Protein 2HV2 (pdb70)

InterPro domains:
  IPR000182 GNAT domain [PS51186] (4-150)
  IPR016181 Acyl-CoA N-acyltransferase [SSF55729] (5-286)
  IPR025559 Enhanced intracellular survival protein domain [PF13530] (289-392)
  IPR036527 SCP2 sterol-binding domain superfamily [G3DSA:3.30.1050.10] (277-391)
  IPR036527 SCP2 sterol-binding domain superfamily [SSF55718] (288-397)
  IPR041380 Eis-like, acetyltransferase domain [PF17668] (178-285)
  IPR051554 Acetyltransferase Eis [PTHR37817] (11-397)

B-factor: mean 40.16, std 6.73, range [3.62, 94.96]

Solvent-accessible surface area: 95900 Å² total

Foldseek 3Di:
DDKDKAKAPVCVLCVQLCVFVVNDDDPLNVVLVVLQRVQAIKIFIQDVHRGFWIKFGWFWAAAQNFIFITEMDSGGGHPVDPPPCTVVNSLVLVVCLVVVGFKYDYWDPDQVVCVVQVAAFQWKKKKWKFFLVPLDAFDAFAWDKAWADCVGCVVVQLVLLCPFPLRNQGETSDDSSVSCSPAPDPVDHWIKMFTAHNVGRTFWMFIWDADPQEIERLDTGGNDVRSVRNVSNVSSVCSVPGGMYIYMFIDFPDDCLPVPHSRIDIDMGGTIFGSHVQSNQQRAQWQAAAWAKFKEAEAGVSRVNRGGIKIWTAHNGGGIHIGHDVCPGQKYAYRNVVRNDQSASDALLVCVVVPRIDGDSVVSVVRSNGHDHIHTYGDHD/DDKDKAKAPVCVLVVQLCVFVVHDPDPLVVVLVVLVRVFAIKIFMQDVHNGFWIKFGWFWAAAQNFTFITEMDSTGGDDVCPPVCTVVNSLVLVVCLVVVHFKYDYWDPDQVVCVVQLAHFQWKKKKWKFFLVPLDAFDAFAFDKDWDDCVGCVVVVLVLLCPFPQRNQGATNDDSSVSCSAQPGPVDDWIKMFTAHPVGHTFWMFIWDADPQEIERLDTGGNDPRSVRNVSNVSSVCSVVGGMYIYMFIDQPDDCLPVPHSRIDIDMGGTIFTSNNQSCQQRAQWAAAAWAKAKEAEAGVSRVNRGGIKIWIQHRGGGIHIGGDDPDLYKYAYRRLVCNDQSARDALLVCVVVPRIDDDSVSSNVRSNGHDHTHTYGDHD/DDKDKDKAPPCVLVVQLCVFVVPDPDPLVVVLVSLQRVQAIKIFIQDVHNTFWIKFGWFWAAAQNFTFITEMDSTGGDPVCPPVCTSVNSLVLVVCVVVVHFKYDYWDPDQVVCVVQLAAFQWKKKKWKFFLVRLDAFDAFAFDKAWDDCVGCVVLQLVLCCVFVLRNLTETNDDSSNSCSPQPGPVDHWIKMFTAGNVGRGFWMFIWDDDPQEIERLDIGGRDVRRVRNVSNVSSVCSVVHGMYMYMFIDFPDDCLVVPHSRIDIDMGGGIFGSNNQSNQQRQQWQAQAKDKAWEAEAGPSRVNVGAIKIWIQHRGGGIHIGGDDHQWYAYRNVVRNDQSASDALQVCVVVPRTDHPSVVSVVSSNGHDHIHTYGDHD/DDKDKDKAPVCVLLVQLCVFVVNDDDPQNVVLVVLQRVQFIKIFMDDVHRTFWIKWGWFWAAAQNFTAITEMDSGGGDDVPPPPCTVVRSLVLVVCLVVVHFKYDYFDPDQVVCVVQLAAQQFKKKKWKFFLVPLDAFDAFAWDKAWADCVGCVVVQLVLLCPAVLSRLGETNDDSSRSCSPQPGPVDHWIKMFTAGNVGHTFWMFTWDDDPQEIERLDTGGRDVRRVRNVSNVSSVCSVSHGMYIYMFTDQPDDCLPVPHSRIDIDMGGGIFGSNNQSCQQRAQWAAAAWDKEKEAEDGPSRVVPGAIWIWIQHRGRGIHIGGDDLYKYAYRHLVVSDQSASDALLVCVVVPRIDHDSVSSVVRRNRHDHTHTYGDHD/DDKDKDKAPVCVLLVFLCVQVVNDDDPQVVVLVSLVRVFAIKIFMDDVHRGFWIKFGWFWAAAQNFTAITEMDSGGGDPVCPPVCTSVNSLVLVVVLVVLHFKYDYWDPDQVVCVVQLAAFQWKKKKWKFFLVPLDAFDAFAFDKAWDDCVPCVVVVLVLCQPACLRNQGETNDDSSRCCSPQPGPVDHWIKMWTAHNVRHTFWMWIWDADPQEIERLDTGGRDVRRVRNVSNVSSVCSVVGGMYIYMFIDQDDDCLPVPHSRIDIDMGGTIFGSHNQSDQQRAQWAADAFAKAWEAEARPSRVNPGAIKIWTQHRGRGIHIGGYDNYKYAYRNVVCNDQSARDALQVCVVVPRIDHDPVSSVVRSNGHDHIHTYGDHD/DDKDKDKADVCVLCVQLCVQVVDDPDPLNVVLVVVQRVQFIKIFMADVHRTFWIKWGWFWAQAQNFTFITEMDSGGGHPVDDPPCIVVNCLVLVVCVVVVGFKYHYFDPDQVVCVVQLAAQQWKKKKWKFFLVPLDAFDAFAFDKAKDDCVGCVVVQLVLCCVFPLRNQGETNDDSSQSCSAQPGPVDHWIKMFTAHNVGHTFWMFIWDADPQEIERLDTGGRDVRRVSNVSNVSSVCSVPHGMYMYMFIDQPDDPQPVPHSRIDIDMGGGMFGSNNQSNQQRQFWAADAWAKEWEAEDRPSRVNPGAIKIWIQHRGRGIDIGGDDRHYKYAYRNVVVNDQSARDALQVCVVVVRIDGDSVSSVVRSNGHDHIHTYGDHD

Sequence (2279 aa):
TTKRVKKGKEEKEFDLVIYAFNQEPTAERQERFEKLLSHTQSYGFLIDEQLTSQVATPFQVNFHGVRYPAGIGYVASYPEYRGEGGISAIKELADLAKQKVALSYLAPFSYPFYRQYGYEQTFEQAEYTIKTEDWPRVKRVPGTIKRVSWADGKEVIKDVYLENQRAHSGGVIRETWWLDYTLNRASKPNNQAIYYSSEGKAEGYVIYRIAAGTFEIVEWNYLTNTAFKALAGFIGSHSGSVQSFHWINGFAGKDLNDLPTPAASVKILPYARIVELQTFLEKYPFQSGEKETYSLEIEDSYGPWNEGIWTITIDEQGKATVTKGAATAALKADIQTWTQLFLGYRSAETLSFYERLQGDATIAQRLGQRLVKGPILEDYFTTKRVKKGKEEKEFDLVIYAFNQEPTAERQERFEKLLSHTQSYGFLIDEQLTSQVATPFQVNFHGVRYPAGIGYVASYPEYRGEGGISAIKELADLAKQKVALSYLAPFSYPFYRQYGYEQTFEQAEYTIKTEDWPRVKRVPGTIKRVSWADGKEVIKDVYLENQRAHSGGVIRETWWLDYTLNRASKPNNQAIYYSSEGKAEGYVIYRIAAGTFEIVEWNYLTNTAFKALAGFIGSHSGSVQSFHWINGFAGKDLNDLPTPAASVKILPYARIVELQTFLEKYPFQSGEKETYSLEIEDSYGPWNEGIWTITIDEQGKATVTKGAATAALKADIQTWTQLFLGYRSAETLSFYERLQGDATIAQRLGQRLVKGPILEDYFTTKRVKKGKEEKEFDLVIYAFNQEPTAERQERFEKLLSHTQSYGFLIDEQLTSQVATPFQVNFHGVRYPAGIGYVASYPEYRGEGGISAIKELADLAKQKVALSYLAPFSYPFYRQYGYEQTFEQAEYTIKTEDWPRVKRVPGTIKRVSWADGKEVIKDVYLENQRAHSGGVIRETWWLDYTLNRASKPNNQAIYYSSEGKAEGYVIYRIAAGTFEIVEWNYLTNTAFKALAGFIGSHSGSVQSFHWINGFAGKDLNDLPTPAASVKILPYARIVELQTFLEKYPFQSGEKETYSLEIEDSYGPWNEGIWTITIDEQGKATVTKGAAALKADIQTWTQLFLGYRSAETLSFYERLQGDATIAQRLGQRLVKGPILEDYFTTKRVKKGKEEKEFDLVIYAFNQEPTAERQERFEKLLSHTQSYGFLIDEQLTSQVATPFQVNFHGVRYPAGIGYVASYPEYRGEGGISAIKELADLAKQKVALSYLAPFSYPFYRQYGYEQTFEQAEYTIKTEDWPRVKRVPGTIKRVSWADGKEVIKDVYLENQRAHSGGVIRETWWLDYTLNRASKPNNQAIYYSSEGKAEGYVIYRIAAGTFEIVEWNYLTNTAFKALAGFIGSHSGSVQSFHWINGFAGKDLNDLPTPAASVKILPYARIVELQTFLEKYPFQSGEKETYSLEIEDSYGPWNEGIWTITIDEQGKATVTKGAAALKADIQTWTQLFLGYRSAETLSFYERLQGDATIAQRLGQRLVKGPILEDYFTTKRVKKGKEEKEFDLVIYAFNQEPTAERQERFEKLLSHTQSYGFLIDEQLTSQVATPFQVNFHGVRYPAGIGYVASYPEYRGEGGISAIKELADLAKQKVALSYLAPFSYPFYRQYGYEQTFEQAEYTIKTEDWPRVKRVPGTIKRVSWADGKEVIKDVYLENQRAHSGGVIRETWWLDYTLNRASKPNNQAIYYSSEGKAEGYVIYRIAAGTFEIVEWNYLTNTAFKALAGFIGSHSGSVQSFHWINGFAGKDLNDLPTPAASVKILPYARIVELQTFLEKYPFQSGEKETYSLEIEDSYGPWNEGIWTITIDEQGKATVTKGAAALKADIQTWTQLFLGYRSAETLSFYERLQGDATIAQRLGQRLVKGPILEDYFTTKRVKKGKEEKEFDLVIYAFNQEPTAERQERFEKLLSHTQSYGFLIDEQLTSQVATPFQVNFHGVRYPAGIGYVASYPEYRGEGGISAIKELADLAKQKVALSYLAPFSYPFYRQYGYEQTFEQAEYTIKTEDWPRVKRVPGTIKRVSWADGKEVIKDVYLENQRAHSGGVIRETWWLDYTLNRASKPNNQAIYYSSEGKAEGYVIYRIAAGTFEIVEWNYLTNTAFKALAGFIGSHSGSVQSFHWINGFAGKDLNDLPTPAASVKILPYARIVELQTFLEKYPFQSGEKETYSLEIEDSYGPWNEGIWTITIDEQGKATVTKGATAALKADIQTWTQLFLGYRSAETLSFYERLQGDATIAQRLGQRLVKGPILEDYF

Radius of gyration: 42.21 Å; Cα contacts (8 Å, |Δi|>4): 4958; chains: 6; bounding box: 120×108×94 Å

Structure (mmCIF, N/CA/C/O backbone):
data_2HV2
#
_entry.id   2HV2
#
_cell.length_a   189.626
_cell.length_b   104.277
_cell.length_c   152.281
_cell.angle_alpha   90.00
_cell.angle_beta   98.26
_cell.angle_gamma   90.00
#
_symmetry.space_group_name_H-M   'C 1 2 1'
#
loop_
_entity.id
_entity.type
_entity.pdbx_description
1 polymer 'Hypothetical protein'
2 non-polymer '4-(2-HYDROXYETHYL)-1-PIPERAZINE ETHANESULFONIC ACID'
3 non-polymer 'TETRAETHYLENE GLYCOL'
4 water water
#
loop_
_atom_site.group_PDB
_atom_site.id
_atom_site.type_symbol
_atom_site.label_atom_id
_atom_site.label_alt_id
_atom_site.label_comp_id
_atom_site.label_asym_id
_atom_site.label_entity_id
_atom_site.label_seq_id
_atom_site.pdbx_PDB_ins_code
_atom_site.Cartn_x
_atom_site.Cartn_y
_atom_site.Cartn_z
_atom_site.occupancy
_atom_site.B_iso_or_equiv
_atom_site.auth_seq_id
_atom_site.auth_comp_id
_atom_site.auth_asym_id
_atom_site.auth_atom_id
_atom_site.pdbx_PDB_model_num
ATOM 1 N N . THR A 1 5 ? 88.075 18.027 30.520 1.00 53.00 2 THR A N 1
ATOM 2 C CA . THR A 1 5 ? 86.701 17.915 29.926 1.00 53.01 2 THR A CA 1
ATOM 3 C C . THR A 1 5 ? 85.756 18.964 30.522 1.00 52.94 2 THR A C 1
ATOM 4 O O . THR A 1 5 ? 85.537 19.002 31.740 1.00 52.94 2 THR A O 1
ATOM 8 N N . THR A 1 6 ? 85.178 19.845 29.703 1.00 52.83 3 THR A N 1
ATOM 9 C CA . THR A 1 6 ? 84.340 20.956 30.171 1.00 52.60 3 THR A CA 1
ATOM 10 C C . THR A 1 6 ? 82.900 20.512 30.466 1.00 52.25 3 THR A C 1
ATOM 11 O O . THR A 1 6 ? 82.224 19.941 29.604 1.00 52.02 3 THR A O 1
ATOM 15 N N . LYS A 1 7 ? 82.387 20.747 31.673 1.00 51.87 4 LYS A N 1
ATOM 16 C CA . LYS A 1 7 ? 81.013 20.417 32.044 1.00 51.24 4 LYS A CA 1
ATOM 17 C C . LYS A 1 7 ? 80.286 21.703 32.427 1.00 50.65 4 LYS A C 1
ATOM 18 O O . LYS A 1 7 ? 80.725 22.413 33.322 1.00 50.62 4 LYS A O 1
ATOM 24 N N . ARG A 1 8 ? 79.183 22.073 31.783 1.00 49.95 5 ARG A N 1
ATOM 25 C CA . ARG A 1 8 ? 78.475 23.316 32.097 1.00 49.34 5 ARG A CA 1
ATOM 26 C C . ARG A 1 8 ? 76.968 23.144 32.017 1.00 48.34 5 ARG A C 1
ATOM 27 O O . ARG A 1 8 ? 76.479 22.307 31.272 1.00 47.71 5 ARG A O 1
ATOM 35 N N . VAL A 1 9 ? 76.186 23.915 32.762 1.00 47.59 6 VAL A N 1
ATOM 36 C CA . VAL A 1 9 ? 74.734 23.911 32.637 1.00 47.70 6 VAL A CA 1
ATOM 37 C C . VAL A 1 9 ? 74.337 24.980 31.614 1.00 47.65 6 VAL A C 1
ATOM 38 O O . VAL A 1 9 ? 74.943 26.044 31.581 1.00 47.58 6 VAL A O 1
ATOM 42 N N . LYS A 1 10 ? 73.344 24.776 30.751 1.00 48.01 7 LYS A N 1
ATOM 43 C CA . LYS A 1 10 ? 72.988 25.772 29.740 1.00 48.52 7 LYS A CA 1
ATOM 44 C C . LYS A 1 10 ? 71.491 25.900 29.535 1.00 48.85 7 LYS A C 1
ATOM 45 O O . LYS A 1 10 ? 70.809 24.899 29.356 1.00 48.53 7 LYS A O 1
ATOM 51 N N . LYS A 1 11 ? 70.928 27.109 29.514 1.00 49.71 8 LYS A N 1
ATOM 52 C CA . LYS A 1 11 ? 69.548 27.336 29.072 1.00 50.57 8 LYS A CA 1
ATOM 53 C C . LYS A 1 11 ? 69.391 27.014 27.588 1.00 50.94 8 LYS A C 1
ATOM 54 O O . LYS A 1 11 ? 69.999 27.648 26.747 1.00 51.18 8 LYS A O 1
ATOM 68 N N . GLY A 1 13 ? 67.713 26.657 23.724 1.00 53.10 10 GLY A N 1
ATOM 69 C CA . GLY A 1 13 ? 66.801 27.407 22.870 1.00 53.45 10 GLY A CA 1
ATOM 70 C C . GLY A 1 13 ? 66.214 26.550 21.766 1.00 53.54 10 GLY A C 1
ATOM 71 O O . GLY A 1 13 ? 66.401 25.341 21.752 1.00 53.46 10 GLY A O 1
ATOM 72 N N . LYS A 1 14 ? 65.491 27.127 20.808 1.00 53.82 11 LYS A N 1
ATOM 73 C CA . LYS A 1 14 ? 64.949 26.404 19.652 1.00 54.07 11 LYS A CA 1
ATOM 74 C C . LYS A 1 14 ? 66.072 25.905 18.752 1.00 53.80 11 LYS A C 1
ATOM 75 O O . LYS A 1 14 ? 65.865 24.981 17.962 1.00 53.48 11 LYS A O 1
ATOM 81 N N . GLU A 1 15 ? 67.281 26.457 18.826 1.00 53.95 12 GLU A N 1
ATOM 82 C CA . GLU A 1 15 ? 68.422 25.950 18.057 1.00 54.17 12 GLU A CA 1
ATOM 83 C C . GLU A 1 15 ? 68.841 24.561 18.548 1.00 53.94 12 GLU A C 1
ATOM 84 O O . GLU A 1 15 ? 69.504 23.824 17.825 1.00 53.87 12 GLU A O 1
ATOM 90 N N . GLU A 1 16 ? 68.486 24.145 19.759 1.00 54.00 13 GLU A N 1
ATOM 91 C CA . GLU A 1 16 ? 68.840 22.827 20.276 1.00 54.06 13 GLU A CA 1
ATOM 92 C C . GLU A 1 16 ? 67.651 21.885 20.255 1.00 53.84 13 GLU A C 1
ATOM 93 O O . GLU A 1 16 ? 67.734 20.795 20.803 1.00 53.67 13 GLU A O 1
ATOM 107 N N . LYS A 1 18 ? 66.400 19.568 18.318 1.00 51.79 15 LYS A N 1
ATOM 108 C CA . LYS A 1 18 ? 66.608 18.171 17.927 1.00 51.09 15 LYS A CA 1
ATOM 109 C C . LYS A 1 18 ? 67.524 17.465 18.920 1.00 49.90 15 LYS A C 1
ATOM 110 O O . LYS A 1 18 ? 67.275 16.315 19.255 1.00 49.61 15 LYS A O 1
ATOM 116 N N . GLU A 1 19 ? 68.587 18.088 19.427 1.00 48.94 16 GLU A N 1
ATOM 117 C CA . GLU A 1 19 ? 69.429 17.503 20.480 1.00 48.80 16 GLU A CA 1
ATOM 118 C C . GLU A 1 19 ? 68.591 17.144 21.726 1.00 48.08 16 GLU A C 1
ATOM 119 O O . GLU A 1 19 ? 68.722 16.036 22.251 1.00 47.83 16 GLU A O 1
ATOM 133 N N . PHE A 1 21 ? 65.234 16.732 21.769 1.00 42.57 18 PHE A N 1
ATOM 134 C CA . PHE A 1 21 ? 64.220 15.789 21.313 1.00 41.23 18 PHE A CA 1
ATOM 135 C C . PHE A 1 21 ? 64.802 14.389 21.234 1.00 39.72 18 PHE A C 1
ATOM 136 O O . PHE A 1 21 ? 64.116 13.430 21.557 1.00 39.56 18 PHE A O 1
ATOM 144 N N . ASP A 1 22 ? 66.053 14.202 20.823 1.00 38.52 19 ASP A N 1
ATOM 145 C CA . ASP A 1 22 ? 66.668 12.883 20.768 1.00 37.84 19 ASP A CA 1
ATOM 146 C C . ASP A 1 22 ? 66.915 12.374 22.166 1.00 36.76 19 ASP A C 1
ATOM 147 O O . ASP A 1 22 ? 66.688 11.196 22.441 1.00 36.47 19 ASP A O 1
ATOM 152 N N . LEU A 1 23 ? 67.374 13.214 23.090 1.00 35.86 20 LEU A N 1
ATOM 153 C CA . LEU A 1 23 ? 67.550 12.844 24.485 1.00 35.65 20 LEU A CA 1
ATOM 154 C C . LEU A 1 23 ? 66.209 12.433 25.083 1.00 35.08 20 LEU A C 1
ATOM 155 O O . LEU A 1 23 ? 66.126 11.405 25.745 1.00 34.43 20 LEU A O 1
ATOM 160 N N . VAL A 1 24 ? 65.117 13.159 24.844 1.00 35.11 21 VAL A N 1
ATOM 161 C CA . VAL A 1 24 ? 63.807 12.832 25.434 1.00 34.91 21 VAL A CA 1
ATOM 162 C C . VAL A 1 24 ? 63.167 11.571 24.788 1.00 34.91 21 VAL A C 1
ATOM 163 O O . VAL A 1 24 ? 62.549 10.751 25.479 1.00 35.20 21 VAL A O 1
ATOM 167 N N . ILE A 1 25 ? 63.289 11.344 23.488 1.00 34.90 22 ILE A N 1
ATOM 168 C CA . ILE A 1 25 ? 62.823 10.100 22.834 1.00 34.77 22 ILE A CA 1
ATOM 169 C C . ILE A 1 25 ? 63.565 8.857 23.380 1.00 34.38 22 ILE A C 1
ATOM 170 O O . ILE A 1 25 ? 62.965 7.807 23.634 1.00 34.50 22 ILE A O 1
ATOM 175 N N . TYR A 1 26 ? 64.874 8.910 23.585 1.00 33.78 23 TYR A N 1
ATOM 176 C CA . TYR A 1 26 ? 65.605 7.805 24.175 1.00 33.48 23 TYR A CA 1
ATOM 177 C C . TYR A 1 26 ? 65.170 7.555 25.621 1.00 33.90 23 TYR A C 1
ATOM 178 O O . TYR A 1 26 ? 64.862 6.421 26.002 1.00 32.89 23 TYR A O 1
ATOM 187 N N . ALA A 1 27 ? 65.111 8.600 26.453 1.00 34.70 24 ALA A N 1
ATOM 188 C CA . ALA A 1 27 ? 64.859 8.509 27.887 1.00 35.32 24 ALA A CA 1
ATOM 189 C C . ALA A 1 27 ? 63.457 8.025 28.145 1.00 35.93 24 ALA A C 1
ATOM 190 O O . ALA A 1 27 ? 63.256 7.128 28.944 1.00 36.11 24 ALA A O 1
ATOM 192 N N . PHE A 1 28 ? 62.439 8.564 27.494 1.00 37.05 25 PHE A N 1
ATOM 193 C CA . PHE A 1 28 ? 61.064 8.134 27.713 1.00 38.06 25 PHE A CA 1
ATOM 194 C C . PHE A 1 28 ? 60.683 7.066 26.688 1.00 39.12 25 PHE A C 1
ATOM 195 O O . PHE A 1 28 ? 59.542 6.594 26.666 1.00 38.96 25 PHE A O 1
ATOM 203 N N . ASN A 1 29 ? 61.633 6.611 25.865 1.00 40.66 26 ASN A N 1
ATOM 204 C CA . ASN A 1 29 ? 61.486 5.458 24.983 1.00 42.04 26 ASN A CA 1
ATOM 205 C C . ASN A 1 29 ? 60.278 5.610 24.076 1.00 42.91 26 ASN A C 1
ATOM 206 O O . ASN A 1 29 ? 59.474 4.710 23.920 1.00 42.54 26 ASN A O 1
ATOM 211 N N . GLN A 1 30 ? 60.132 6.767 23.449 1.00 44.71 27 GLN A N 1
ATOM 212 C CA . GLN A 1 30 ? 59.000 7.129 22.619 1.00 45.94 27 GLN A CA 1
ATOM 213 C C . GLN A 1 30 ? 59.445 6.974 21.188 1.00 46.72 27 GLN A C 1
ATOM 214 O O . GLN A 1 30 ? 60.617 7.211 20.895 1.00 46.65 27 GLN A O 1
ATOM 220 N N . GLU A 1 31 ? 58.597 6.579 20.242 1.00 47.86 28 GLU A N 1
ATOM 221 C CA . GLU A 1 31 ? 59.018 6.561 18.846 1.00 48.71 28 GLU A CA 1
ATOM 222 C C . GLU A 1 31 ? 58.793 7.956 18.276 1.00 48.96 28 GLU A C 1
ATOM 223 O O . GLU A 1 31 ? 57.762 8.580 18.551 1.00 49.02 28 GLU A O 1
ATOM 229 N N . PRO A 1 32 ? 59.764 8.443 17.497 1.00 49.28 29 PRO A N 1
ATOM 230 C CA . PRO A 1 32 ? 59.781 9.827 17.023 1.00 49.35 29 PRO A CA 1
ATOM 231 C C . PRO A 1 32 ? 58.824 10.109 15.860 1.00 49.58 29 PRO A C 1
ATOM 232 O O . PRO A 1 32 ? 59.282 10.525 14.782 1.00 49.24 29 PRO A O 1
ATOM 236 N N . THR A 1 33 ? 57.508 9.941 16.015 1.00 49.74 30 THR A N 1
ATOM 237 C CA . THR A 1 33 ? 56.551 10.164 14.925 1.00 49.88 30 THR A CA 1
ATOM 238 C C . THR A 1 33 ? 56.393 11.652 14.643 1.00 50.17 30 THR A C 1
ATOM 239 O O . THR A 1 33 ? 56.723 12.473 15.499 1.00 50.50 30 THR A O 1
ATOM 243 N N . ALA A 1 34 ? 55.910 12.056 13.463 1.00 50.32 31 ALA A N 1
ATOM 244 C CA . ALA A 1 34 ? 55.723 13.461 13.099 1.00 50.42 31 ALA A CA 1
ATOM 245 C C . ALA A 1 34 ? 54.886 14.171 14.146 1.00 50.61 31 ALA A C 1
ATOM 246 O O . ALA A 1 34 ? 55.270 15.249 14.612 1.00 50.58 31 ALA A O 1
ATOM 248 N N . GLU A 1 35 ? 53.756 13.612 14.583 1.00 51.02 32 GLU A N 1
ATOM 249 C CA . GLU A 1 35 ? 52.887 14.253 15.577 1.00 51.54 32 GLU A CA 1
ATOM 250 C C . GLU A 1 35 ? 53.567 14.381 16.940 1.00 51.28 32 GLU A C 1
ATOM 251 O O . GLU A 1 35 ? 53.058 15.079 17.811 1.00 51.27 32 GLU A O 1
ATOM 257 N N . ARG A 1 36 ? 54.699 13.728 17.192 1.00 51.08 33 ARG A N 1
ATOM 258 C CA . ARG A 1 36 ? 55.403 13.842 18.460 1.00 50.99 33 ARG A CA 1
ATOM 259 C C . ARG A 1 36 ? 56.572 14.818 18.372 1.00 49.95 33 ARG A C 1
ATOM 260 O O . ARG A 1 36 ? 56.996 15.333 19.394 1.00 50.06 33 ARG A O 1
ATOM 268 N N . GLN A 1 37 ? 57.149 15.107 17.212 1.00 49.28 34 GLN A N 1
ATOM 269 C CA . GLN A 1 37 ? 58.041 16.262 17.061 1.00 49.29 34 GLN A CA 1
ATOM 270 C C . GLN A 1 37 ? 57.237 17.571 17.163 1.00 48.47 34 GLN A C 1
ATOM 271 O O . GLN A 1 37 ? 57.716 18.533 17.754 1.00 48.06 34 GLN A O 1
ATOM 277 N N . GLU A 1 38 ? 56.029 17.664 16.599 1.00 48.14 35 GLU A N 1
ATOM 278 C CA . GLU A 1 38 ? 55.142 18.847 16.721 1.00 48.05 35 GLU A CA 1
ATOM 279 C C . GLU A 1 38 ? 54.768 19.131 18.170 1.00 46.83 35 GLU A C 1
ATOM 280 O O . GLU A 1 38 ? 54.834 20.265 18.591 1.00 46.67 35 GLU A O 1
ATOM 286 N N . ARG A 1 39 ? 54.338 18.155 18.964 1.00 46.09 36 ARG A N 1
ATOM 287 C CA . ARG A 1 39 ? 53.971 18.374 20.370 1.00 46.23 36 ARG A CA 1
ATOM 288 C C . ARG A 1 39 ? 55.151 18.856 21.180 1.00 44.98 36 ARG A C 1
ATOM 289 O O . ARG A 1 39 ? 54.993 19.662 22.092 1.00 44.15 36 ARG A O 1
ATOM 297 N N . PHE A 1 40 ? 56.348 18.338 20.921 1.00 44.00 37 PHE A N 1
ATOM 298 C CA . PHE A 1 40 ? 57.564 18.737 21.602 1.00 43.83 37 PHE A CA 1
ATOM 299 C C . PHE A 1 40 ? 57.891 20.175 21.230 1.00 43.29 37 PHE A C 1
ATOM 300 O O . PHE A 1 40 ? 58.334 20.951 22.073 1.00 42.94 37 PHE A O 1
ATOM 308 N N . GLU A 1 41 ? 57.696 20.570 19.974 1.00 43.01 38 GLU A N 1
ATOM 309 C CA . GLU A 1 41 ? 57.940 21.919 19.485 1.00 43.40 38 GLU A CA 1
ATOM 310 C C . GLU A 1 41 ? 57.028 22.891 20.227 1.00 42.84 38 GLU A C 1
ATOM 311 O O . GLU A 1 41 ? 57.482 23.929 20.707 1.00 42.10 38 GLU A O 1
ATOM 317 N N . LYS A 1 42 ? 55.732 22.582 20.360 1.00 42.73 39 LYS A N 1
ATOM 318 C CA . LYS A 1 42 ? 54.746 23.426 21.039 1.00 42.58 39 LYS A CA 1
ATOM 319 C C . LYS A 1 42 ? 55.201 23.569 22.465 1.00 42.03 39 LYS A C 1
ATOM 320 O O . LYS A 1 42 ? 55.386 24.670 22.948 1.00 42.09 39 LYS A O 1
ATOM 326 N N . LEU A 1 43 ? 55.418 22.476 23.187 1.00 41.66 40 LEU A N 1
ATOM 327 C CA . LEU A 1 43 ? 55.841 22.512 24.575 1.00 41.52 40 LEU A CA 1
ATOM 328 C C . LEU A 1 43 ? 57.077 23.368 24.701 1.00 40.95 40 LEU A C 1
ATOM 329 O O . LEU A 1 43 ? 57.130 24.253 25.546 1.00 40.53 40 LEU A O 1
ATOM 334 N N . LEU A 1 44 ? 58.084 23.175 23.855 1.00 40.96 41 LEU A N 1
ATOM 335 C CA . LEU A 1 44 ? 59.378 23.840 23.968 1.00 40.73 41 LEU A CA 1
ATOM 336 C C . LEU A 1 44 ? 59.228 25.356 23.796 1.00 40.44 41 LEU A C 1
ATOM 337 O O . LEU A 1 44 ? 59.935 26.132 24.463 1.00 40.10 41 LEU A O 1
ATOM 342 N N . SER A 1 45 ? 58.294 25.847 22.976 1.00 40.25 42 SER A N 1
ATOM 343 C CA . SER A 1 45 ? 58.006 27.287 22.857 1.00 40.13 42 SER A CA 1
ATOM 344 C C . SER A 1 45 ? 57.340 27.863 24.113 1.00 40.17 42 SER A C 1
ATOM 345 O O . SER A 1 45 ? 57.246 29.072 24.254 1.00 40.42 42 SER A O 1
ATOM 348 N N . HIS A 1 46 ? 56.839 27.053 25.043 1.00 40.48 43 HIS A N 1
ATOM 349 C CA . HIS A 1 46 ? 56.234 27.505 26.284 1.00 40.40 43 HIS A CA 1
ATOM 350 C C . HIS A 1 46 ? 57.021 27.065 27.503 1.00 40.63 43 HIS A C 1
ATOM 351 O O . HIS A 1 46 ? 56.539 27.250 28.606 1.00 41.28 43 HIS A O 1
ATOM 358 N N . THR A 1 47 ? 58.215 26.470 27.391 1.00 40.93 44 THR A N 1
ATOM 359 C CA . THR A 1 47 ? 58.998 25.982 28.536 1.00 40.82 44 THR A CA 1
ATOM 360 C C . THR A 1 47 ? 60.405 26.558 28.561 1.00 40.38 44 THR A C 1
ATOM 361 O O . THR A 1 47 ? 60.861 27.121 27.588 1.00 40.02 44 THR A O 1
ATOM 365 N N . GLN A 1 48 ? 61.124 26.455 29.674 1.00 40.69 45 GLN A N 1
ATOM 366 C CA . GLN A 1 48 ? 62.559 26.691 29.747 1.00 40.60 45 GLN A CA 1
ATOM 367 C C . GLN A 1 48 ? 63.274 25.368 30.010 1.00 40.43 45 GLN A C 1
ATOM 368 O O . GLN A 1 48 ? 63.192 24.806 31.105 1.00 40.73 45 GLN A O 1
ATOM 374 N N . SER A 1 49 ? 63.966 24.816 29.018 1.00 40.23 46 SER A N 1
ATOM 375 C CA . SER A 1 49 ? 64.838 23.662 29.174 1.00 39.84 46 SER A CA 1
ATOM 376 C C . SER A 1 49 ? 66.200 24.102 29.716 1.00 39.09 46 SER A C 1
ATOM 377 O O . SER A 1 49 ? 66.723 25.150 29.342 1.00 38.80 46 SER A O 1
ATOM 380 N N . TYR A 1 50 ? 66.801 23.345 30.624 1.00 38.73 47 TYR A N 1
ATOM 381 C CA . TYR A 1 50 ? 68.153 23.556 31.107 1.00 38.45 47 TYR A CA 1
ATOM 382 C C . TYR A 1 50 ? 68.948 22.318 30.768 1.00 38.03 47 TYR A C 1
ATOM 383 O O . TYR A 1 50 ? 68.595 21.224 31.187 1.00 38.18 47 TYR A O 1
ATOM 392 N N . GLY A 1 51 ? 70.021 22.412 29.995 1.00 37.75 48 GLY A N 1
ATOM 393 C CA . GLY A 1 51 ? 70.824 21.250 29.602 1.00 37.43 48 GLY A CA 1
ATOM 394 C C . GLY A 1 51 ? 72.068 21.032 30.453 1.00 36.90 48 GLY A C 1
ATOM 395 O O . GLY A 1 51 ? 72.547 21.939 31.122 1.00 36.43 48 GLY A O 1
ATOM 396 N N . PHE A 1 52 ? 72.625 19.828 30.486 1.00 36.73 49 PHE A N 1
ATOM 397 C CA . PHE A 1 52 ? 73.954 19.595 31.013 1.00 36.81 49 PHE A CA 1
ATOM 398 C C . PHE A 1 52 ? 74.775 19.180 29.822 1.00 36.50 49 PHE A C 1
ATOM 399 O O . PHE A 1 52 ? 74.421 18.223 29.136 1.00 35.98 49 PHE A O 1
ATOM 407 N N . LEU A 1 53 ? 75.848 19.895 29.501 1.00 36.76 50 LEU A N 1
ATOM 408 C CA . LEU A 1 53 ? 76.704 19.603 28.360 1.00 37.31 50 LEU A CA 1
ATOM 409 C C . LEU A 1 53 ? 78.035 19.122 28.877 1.00 37.54 50 LEU A C 1
ATOM 410 O O . LEU A 1 53 ? 78.667 19.816 29.663 1.00 37.32 50 LEU A O 1
ATOM 415 N N . ILE A 1 54 ? 78.499 17.931 28.502 1.00 38.47 51 ILE A N 1
ATOM 416 C CA . ILE A 1 54 ? 79.863 17.474 28.787 1.00 38.94 51 ILE A CA 1
ATOM 417 C C . ILE A 1 54 ? 80.643 17.555 27.489 1.00 39.53 51 ILE A C 1
ATOM 418 O O . ILE A 1 54 ? 80.260 16.896 26.518 1.00 39.78 51 ILE A O 1
ATOM 423 N N . ASP A 1 55 ? 81.726 18.339 27.409 1.00 40.30 52 ASP A N 1
ATOM 424 C CA . ASP A 1 55 ? 82.386 18.711 26.144 1.00 40.78 52 ASP A CA 1
ATOM 425 C C . ASP A 1 55 ? 81.338 19.143 25.120 1.00 40.92 52 ASP A C 1
ATOM 426 O O . ASP A 1 55 ? 81.304 18.665 23.975 1.00 40.74 52 ASP A O 1
ATOM 431 N N . GLU A 1 56 ? 80.433 20.031 25.516 1.00 41.08 53 GLU A N 1
ATOM 432 C CA . GLU A 1 56 ? 79.424 20.640 24.648 1.00 41.43 53 GLU A CA 1
ATOM 433 C C . GLU A 1 56 ? 78.489 19.643 23.928 1.00 41.21 53 GLU A C 1
ATOM 434 O O . GLU A 1 56 ? 77.830 20.017 22.946 1.00 41.24 53 GLU A O 1
ATOM 440 N N . GLN A 1 57 ? 78.367 18.386 24.369 1.00 40.79 54 GLN A N 1
ATOM 441 C CA . GLN A 1 57 ? 77.280 17.504 23.938 1.00 40.55 54 GLN A CA 1
ATOM 442 C C . GLN A 1 57 ? 76.272 17.377 25.066 1.00 39.64 54 GLN A C 1
ATOM 443 O O . GLN A 1 57 ? 76.645 17.307 26.233 1.00 38.93 54 GLN A O 1
ATOM 449 N N . LEU A 1 58 ? 74.980 17.366 24.755 1.00 38.97 55 LEU A N 1
ATOM 450 C CA . LEU A 1 58 ? 73.894 17.343 25.724 1.00 38.82 55 LEU A CA 1
ATOM 451 C C . LEU A 1 58 ? 73.726 15.956 26.329 1.00 38.40 55 LEU A C 1
ATOM 452 O O . LEU A 1 58 ? 73.371 15.024 25.616 1.00 38.45 55 LEU A O 1
ATOM 457 N N . THR A 1 59 ? 73.938 15.766 27.631 1.00 37.87 56 THR A N 1
ATOM 458 C CA . THR A 1 59 ? 73.803 14.460 28.283 1.00 37.64 56 THR A CA 1
ATOM 459 C C . THR A 1 59 ? 72.584 14.431 29.225 1.00 37.34 56 THR A C 1
ATOM 460 O O . THR A 1 59 ? 71.877 13.434 29.294 1.00 36.74 56 THR A O 1
ATOM 464 N N . SER A 1 60 ? 72.275 15.505 29.944 1.00 37.45 57 SER A N 1
ATOM 465 C CA . SER A 1 60 ? 71.092 15.591 30.783 1.00 37.68 57 SER A CA 1
ATOM 466 C C . SER A 1 60 ? 70.269 16.821 30.455 1.00 37.87 57 SER A C 1
ATOM 467 O O . SER A 1 60 ? 70.714 17.722 29.756 1.00 37.14 57 SER A O 1
ATOM 470 N N . GLN A 1 61 ? 69.056 16.915 30.971 1.00 38.47 58 GLN A N 1
ATOM 471 C CA . GLN A 1 61 ? 68.116 17.913 30.576 1.00 39.31 58 GLN A CA 1
ATOM 472 C C . GLN A 1 61 ? 66.992 17.943 31.605 1.00 39.52 58 GLN A C 1
ATOM 473 O O . GLN A 1 61 ? 66.543 16.891 32.057 1.00 38.88 58 GLN A O 1
ATOM 479 N N . VAL A 1 62 ? 66.539 19.114 32.057 1.00 39.95 59 VAL A N 1
ATOM 480 C CA . VAL A 1 62 ? 65.322 19.256 32.864 1.00 40.20 59 VAL A CA 1
ATOM 481 C C . VAL A 1 62 ? 64.490 20.398 32.265 1.00 40.70 59 VAL A C 1
ATOM 482 O O . VAL A 1 62 ? 65.040 21.407 31.863 1.00 39.89 59 VAL A O 1
ATOM 494 N N . ALA A 1 64 ? 61.285 23.234 32.731 1.00 41.22 61 ALA A N 1
ATOM 495 C CA . ALA A 1 64 ? 60.504 23.923 33.748 1.00 40.34 61 ALA A CA 1
ATOM 496 C C . ALA A 1 64 ? 59.408 24.707 33.045 1.00 39.30 61 ALA A C 1
ATOM 497 O O . ALA A 1 64 ? 59.654 25.785 32.559 1.00 39.77 61 ALA A O 1
ATOM 499 N N . THR A 1 65 ? 58.184 24.213 32.919 1.00 38.80 62 THR A N 1
ATOM 500 C CA . THR A 1 65 ? 57.092 24.964 32.296 1.00 38.47 62 THR A CA 1
ATOM 501 C C . THR A 1 65 ? 56.480 25.921 33.326 1.00 38.33 62 THR A C 1
ATOM 502 O O . THR A 1 65 ? 56.118 25.505 34.444 1.00 38.33 62 THR A O 1
ATOM 506 N N . PRO A 1 66 ? 56.385 27.199 32.975 1.00 37.91 63 PRO A N 1
ATOM 507 C CA . PRO A 1 66 ? 55.777 28.159 33.867 1.00 37.95 63 PRO A CA 1
ATOM 508 C C . PRO A 1 66 ? 54.265 27.963 33.915 1.00 38.17 63 PRO A C 1
ATOM 509 O O . PRO A 1 66 ? 53.610 27.910 32.865 1.00 38.68 63 PRO A O 1
ATOM 513 N N . PHE A 1 67 ? 53.668 27.825 35.093 1.00 38.00 64 PHE A N 1
ATOM 514 C CA . PHE A 1 67 ? 52.230 27.717 35.247 1.00 37.86 64 PHE A CA 1
ATOM 515 C C . PHE A 1 67 ? 51.799 28.739 36.275 1.00 37.67 64 PHE A C 1
ATOM 516 O O . PHE A 1 67 ? 52.638 29.311 36.994 1.00 37.28 64 PHE A O 1
ATOM 524 N N . GLN A 1 68 ? 50.502 29.008 36.383 1.00 37.10 65 GLN A N 1
ATOM 525 C CA . GLN A 1 68 ? 49.913 29.610 37.559 1.00 36.78 65 GLN A CA 1
ATOM 526 C C . GLN A 1 68 ? 49.049 28.592 38.238 1.00 36.05 65 GLN A C 1
ATOM 527 O O . GLN A 1 68 ? 48.347 27.808 37.567 1.00 35.02 65 GLN A O 1
ATOM 533 N N . VAL A 1 69 ? 49.033 28.567 39.568 1.00 35.70 66 VAL A N 1
ATOM 534 C CA . VAL A 1 69 ? 48.036 27.798 40.322 1.00 35.09 66 VAL A CA 1
ATOM 535 C C . VAL A 1 69 ? 47.139 28.694 41.149 1.00 34.69 66 VAL A C 1
ATOM 536 O O . VAL A 1 69 ? 47.479 29.843 41.436 1.00 33.82 66 VAL A O 1
ATOM 540 N N . ASN A 1 70 ? 45.965 28.200 41.529 1.00 34.48 67 ASN A N 1
ATOM 541 C CA . ASN A 1 70 ? 45.012 28.890 42.371 1.00 34.58 67 ASN A CA 1
ATOM 542 C C . ASN A 1 70 ? 45.109 28.256 43.725 1.00 34.72 67 ASN A C 1
ATOM 543 O O . ASN A 1 70 ? 44.605 27.156 43.929 1.00 35.42 67 ASN A O 1
ATOM 548 N N . PHE A 1 71 ? 45.792 28.863 44.683 1.00 35.04 68 PHE A N 1
ATOM 549 C CA . PHE A 1 71 ? 45.931 28.311 46.006 1.00 35.12 68 PHE A CA 1
ATOM 550 C C . PHE A 1 71 ? 44.972 29.052 46.929 1.00 35.49 68 PHE A C 1
ATOM 551 O O . PHE A 1 71 ? 45.344 30.047 47.563 1.00 35.09 68 PHE A O 1
ATOM 559 N N . HIS A 1 72 ? 43.713 28.615 47.015 1.00 35.85 69 HIS A N 1
ATOM 560 C CA . HIS A 1 72 ? 42.716 29.161 47.927 1.00 36.11 69 HIS A CA 1
ATOM 561 C C . HIS A 1 72 ? 42.468 30.639 47.668 1.00 36.23 69 HIS A C 1
ATOM 562 O O . HIS A 1 72 ? 42.406 31.455 48.599 1.00 36.50 69 HIS A O 1
ATOM 569 N N . GLY A 1 73 ? 42.334 31.044 46.413 1.00 36.52 70 GLY A N 1
ATOM 570 C CA . GLY A 1 73 ? 42.106 32.432 46.053 1.00 36.94 70 GLY A CA 1
ATOM 571 C C . GLY A 1 73 ? 43.374 33.101 45.554 1.00 37.44 70 GLY A C 1
ATOM 572 O O . GLY A 1 73 ? 43.302 33.918 44.655 1.00 37.99 70 GLY A O 1
ATOM 573 N N . VAL A 1 74 ? 44.563 32.802 46.084 1.00 37.52 71 VAL A N 1
ATOM 574 C CA . VAL A 1 74 ? 45.806 33.471 45.730 1.00 37.30 71 VAL A CA 1
ATOM 575 C C . VAL A 1 74 ? 46.411 32.794 44.516 1.00 37.54 71 VAL A C 1
ATOM 576 O O . VAL A 1 74 ? 46.577 31.585 44.503 1.00 36.30 71 VAL A O 1
ATOM 580 N N . ARG A 1 75 ? 46.753 33.542 43.470 1.00 38.64 72 ARG A N 1
ATOM 581 C CA . ARG A 1 75 ? 47.443 33.057 42.280 1.00 39.08 72 ARG A CA 1
ATOM 582 C C . ARG A 1 75 ? 48.933 33.045 42.523 1.00 39.24 72 ARG A C 1
ATOM 583 O O . ARG A 1 75 ? 49.529 34.081 42.777 1.00 39.59 72 ARG A O 1
ATOM 591 N N . TYR A 1 76 ? 49.586 31.897 42.417 1.00 39.36 73 TYR A N 1
ATOM 592 C CA . TYR A 1 76 ? 51.014 31.755 42.574 1.00 39.36 73 TYR A CA 1
ATOM 593 C C . TYR A 1 76 ? 51.667 31.341 41.256 1.00 39.59 73 TYR A C 1
ATOM 594 O O . TYR A 1 76 ? 51.136 30.466 40.571 1.00 39.47 73 TYR A O 1
ATOM 603 N N . PRO A 1 77 ? 52.825 31.926 40.914 1.00 40.07 74 PRO A N 1
ATOM 604 C CA . PRO A 1 77 ? 53.635 31.413 39.797 1.00 40.34 74 PRO A CA 1
ATOM 605 C C . PRO A 1 77 ? 54.279 30.064 40.154 1.00 40.67 74 PRO A C 1
ATOM 606 O O . PRO A 1 77 ? 54.895 29.938 41.225 1.00 40.22 74 PRO A O 1
ATOM 618 N N . ALA A 1 79 ? 56.607 26.545 38.736 1.00 39.51 76 ALA A N 1
ATOM 619 C CA . ALA A 1 79 ? 57.434 25.875 37.718 1.00 38.88 76 ALA A CA 1
ATOM 620 C C . ALA A 1 79 ? 57.010 24.419 37.672 1.00 37.98 76 ALA A C 1
ATOM 621 O O . ALA A 1 79 ? 57.116 23.723 38.676 1.00 37.13 76 ALA A O 1
ATOM 623 N N . GLY A 1 80 ? 56.471 23.921 36.563 1.00 37.84 77 GLY A N 1
ATOM 624 C CA . GLY A 1 80 ? 56.079 22.521 36.413 1.00 37.76 77 GLY A CA 1
ATOM 625 C C . GLY A 1 80 ? 57.239 21.757 35.806 1.00 37.90 77 GLY A C 1
ATOM 626 O O . GLY A 1 80 ? 57.501 21.895 34.613 1.00 37.79 77 GLY A O 1
ATOM 627 N N . ILE A 1 81 ? 57.990 20.963 36.582 1.00 37.79 78 ILE A N 1
ATOM 628 C CA . ILE A 1 81 ? 59.196 20.270 36.122 1.00 37.85 78 ILE A CA 1
ATOM 629 C C . ILE A 1 81 ? 58.847 18.987 35.353 1.00 37.87 78 ILE A C 1
ATOM 630 O O . ILE A 1 81 ? 57.949 18.230 35.723 1.00 38.09 78 ILE A O 1
ATOM 635 N N . GLY A 1 82 ? 59.541 18.683 34.272 1.00 38.09 79 GLY A N 1
ATOM 636 C CA . GLY A 1 82 ? 59.175 17.568 33.422 1.00 38.27 79 GLY A CA 1
ATOM 637 C C . GLY A 1 82 ? 60.256 17.226 32.432 1.00 38.43 79 GLY A C 1
ATOM 638 O O . GLY A 1 82 ? 61.264 17.920 32.318 1.00 38.44 79 GLY A O 1
ATOM 639 N N . TYR A 1 83 ? 60.085 16.146 31.684 1.00 38.71 80 TYR A N 1
ATOM 640 C CA . TYR A 1 83 ? 61.100 15.564 30.821 1.00 38.23 80 TYR A CA 1
ATOM 641 C C . TYR A 1 83 ? 62.480 15.604 31.430 1.00 37.85 80 TYR A C 1
ATOM 642 O O . TYR A 1 83 ? 63.421 15.982 30.758 1.00 38.82 80 TYR A O 1
ATOM 651 N N . VAL A 1 84 ? 62.671 15.201 32.683 1.00 37.00 81 VAL A N 1
ATOM 652 C CA . VAL A 1 84 ? 64.007 14.982 33.246 1.00 36.22 81 VAL A CA 1
ATOM 653 C C . VAL A 1 84 ? 64.655 13.766 32.587 1.00 35.62 81 VAL A C 1
ATOM 654 O O . VAL A 1 84 ? 64.242 12.633 32.814 1.00 35.77 81 VAL A O 1
ATOM 658 N N . ALA A 1 85 ? 65.663 13.945 31.741 1.00 35.16 82 ALA A N 1
ATOM 659 C CA . ALA A 1 85 ? 66.238 12.878 30.906 1.00 34.74 82 ALA A CA 1
ATOM 660 C C . ALA A 1 85 ? 67.759 12.883 31.030 1.00 34.00 82 ALA A C 1
ATOM 661 O O . ALA A 1 85 ? 68.354 13.930 31.142 1.00 33.47 82 ALA A O 1
ATOM 663 N N . SER A 1 86 ? 68.416 11.730 31.066 1.00 34.21 83 SER A N 1
ATOM 664 C CA . SER A 1 86 ? 69.867 11.581 31.038 1.00 34.63 83 SER A CA 1
ATOM 665 C C . SER A 1 86 ? 70.230 10.485 30.061 1.00 34.27 83 SER A C 1
ATOM 666 O O . SER A 1 86 ? 69.511 9.528 29.931 1.00 34.24 83 SER A O 1
ATOM 669 N N . TYR A 1 87 ? 71.334 10.560 29.344 1.00 34.57 84 TYR A N 1
ATOM 670 C CA . TYR A 1 87 ? 71.840 9.423 28.603 1.00 34.77 84 TYR A CA 1
ATOM 671 C C . TYR A 1 87 ? 72.544 8.504 29.587 1.00 34.87 84 TYR A C 1
ATOM 672 O O . TYR A 1 87 ? 73.175 8.968 30.547 1.00 34.14 84 TYR A O 1
ATOM 681 N N . PRO A 1 88 ? 72.411 7.203 29.337 1.00 35.74 85 PRO A N 1
ATOM 682 C CA . PRO A 1 88 ? 72.940 6.162 30.219 1.00 36.83 85 PRO A CA 1
ATOM 683 C C . PRO A 1 88 ? 74.458 6.084 30.317 1.00 37.69 85 PRO A C 1
ATOM 684 O O . PRO A 1 88 ? 74.961 5.640 31.349 1.00 37.72 85 PRO A O 1
ATOM 688 N N . GLU A 1 89 ? 75.228 6.468 29.295 1.00 38.76 86 GLU A N 1
ATOM 689 C CA . GLU A 1 89 ? 76.704 6.415 29.336 1.00 39.73 86 GLU A CA 1
ATOM 690 C C . GLU A 1 89 ? 77.265 7.389 30.371 1.00 40.88 86 GLU A C 1
ATOM 691 O O . GLU A 1 89 ? 78.433 7.280 30.764 1.00 41.20 86 GLU A O 1
ATOM 697 N N . TYR A 1 90 ? 76.506 8.387 30.813 1.00 41.99 87 TYR A N 1
ATOM 698 C CA . TYR A 1 90 ? 76.999 9.414 31.708 1.00 42.91 87 TYR A CA 1
ATOM 699 C C . TYR A 1 90 ? 76.456 9.144 33.100 1.00 43.90 87 TYR A C 1
ATOM 700 O O . TYR A 1 90 ? 75.533 9.796 33.579 1.00 44.44 87 TYR A O 1
ATOM 709 N N . ARG A 1 91 ? 77.003 8.148 33.780 1.00 45.12 88 ARG A N 1
ATOM 710 C CA . ARG A 1 91 ? 76.613 7.758 35.124 1.00 45.80 88 ARG A CA 1
ATOM 711 C C . ARG A 1 91 ? 77.547 8.482 36.077 1.00 46.36 88 ARG A C 1
ATOM 712 O O . ARG A 1 91 ? 78.763 8.537 35.823 1.00 46.55 88 ARG A O 1
ATOM 720 N N . GLY A 1 92 ? 77.072 9.050 37.186 1.00 46.64 89 GLY A N 1
ATOM 721 C CA . GLY A 1 92 ? 77.970 9.643 38.183 1.00 46.32 89 GLY A CA 1
ATOM 722 C C . GLY A 1 92 ? 78.670 10.893 37.675 1.00 46.36 89 GLY A C 1
ATOM 723 O O . GLY A 1 92 ? 79.773 11.209 38.126 1.00 46.86 89 GLY A O 1
ATOM 724 N N . GLU A 1 93 ? 78.096 11.640 36.729 1.00 45.92 90 GLU A N 1
ATOM 725 C CA . GLU A 1 93 ? 78.640 12.933 36.290 1.00 45.11 90 GLU A CA 1
ATOM 726 C C . GLU A 1 93 ? 77.955 14.070 37.040 1.00 44.30 90 GLU A C 1
ATOM 727 O O . GLU A 1 93 ? 78.449 15.200 37.016 1.00 44.28 90 GLU A O 1
ATOM 733 N N . GLY A 1 94 ? 76.831 13.834 37.722 1.00 43.08 91 GLY A N 1
ATOM 734 C CA . GLY A 1 94 ? 76.144 14.848 38.510 1.00 42.31 91 GLY A CA 1
ATOM 735 C C . GLY A 1 94 ? 75.408 15.856 37.646 1.00 41.48 91 GLY A C 1
ATOM 736 O O . GLY A 1 94 ? 75.225 17.000 38.059 1.00 41.59 91 GLY A O 1
ATOM 737 N N . GLY A 1 95 ? 74.973 15.500 36.439 1.00 40.39 92 GLY A N 1
ATOM 738 C CA . GLY A 1 95 ? 74.332 16.416 35.507 1.00 40.00 92 GLY A CA 1
ATOM 739 C C . GLY A 1 95 ? 72.968 16.918 35.969 1.00 39.46 92 GLY A C 1
ATOM 740 O O . GLY A 1 95 ? 72.649 18.100 35.803 1.00 39.03 92 GLY A O 1
ATOM 741 N N . ILE A 1 96 ? 72.108 16.078 36.538 1.00 38.87 93 ILE A N 1
ATOM 742 C CA . ILE A 1 96 ? 70.801 16.502 37.015 1.00 38.62 93 ILE A CA 1
ATOM 743 C C . ILE A 1 96 ? 70.981 17.339 38.294 1.00 38.11 93 ILE A C 1
ATOM 744 O O . ILE A 1 96 ? 70.336 18.377 38.447 1.00 37.34 93 ILE A O 1
ATOM 749 N N . SER A 1 97 ? 71.860 16.971 39.225 1.00 37.61 94 SER A N 1
ATOM 750 C CA . SER A 1 97 ? 72.084 17.776 40.420 1.00 37.89 94 SER A CA 1
ATOM 751 C C . SER A 1 97 ? 72.598 19.151 40.034 1.00 37.62 94 SER A C 1
ATOM 752 O O . SER A 1 97 ? 72.180 20.146 40.611 1.00 37.68 94 SER A O 1
ATOM 755 N N . ALA A 1 98 ? 73.488 19.265 39.057 1.00 37.71 95 ALA A N 1
ATOM 756 C CA . ALA A 1 98 ? 73.999 20.529 38.581 1.00 38.12 95 ALA A CA 1
ATOM 757 C C . ALA A 1 98 ? 72.904 21.315 37.885 1.00 38.42 95 ALA A C 1
ATOM 758 O O . ALA A 1 98 ? 72.836 22.515 38.069 1.00 38.32 95 ALA A O 1
ATOM 760 N N . ILE A 1 99 ? 72.032 20.725 37.063 1.00 39.15 96 ILE A N 1
ATOM 761 C CA . ILE A 1 99 ? 70.893 21.448 36.481 1.00 39.89 96 ILE A CA 1
ATOM 762 C C . ILE A 1 99 ? 69.949 21.926 37.596 1.00 40.77 96 ILE A C 1
ATOM 763 O O . ILE A 1 99 ? 69.528 23.079 37.602 1.00 40.59 96 ILE A O 1
ATOM 776 N N . LYS A 1 101 ? 70.508 22.636 40.797 1.00 43.43 98 LYS A N 1
ATOM 777 C CA . LYS A 1 101 ? 71.071 23.717 41.577 1.00 43.83 98 LYS A CA 1
ATOM 778 C C . LYS A 1 101 ? 70.960 25.028 40.792 1.00 43.83 98 LYS A C 1
ATOM 779 O O . LYS A 1 101 ? 70.461 26.031 41.325 1.00 43.77 98 LYS A O 1
ATOM 785 N N . GLU A 1 102 ? 71.373 25.071 39.524 1.00 44.06 99 GLU A N 1
ATOM 786 C CA . GLU A 1 102 ? 71.345 26.284 38.704 1.00 44.19 99 GLU A CA 1
ATOM 787 C C . GLU A 1 102 ? 69.906 26.639 38.374 1.00 43.81 99 GLU A C 1
ATOM 788 O O . GLU A 1 102 ? 69.551 27.816 38.398 1.00 43.51 99 GLU A O 1
ATOM 802 N N . LEU A 1 104 ? 66.939 25.893 40.113 1.00 41.12 101 LEU A N 1
ATOM 803 C CA . LEU A 1 104 ? 66.193 26.329 41.281 1.00 40.52 101 LEU A CA 1
ATOM 804 C C . LEU A 1 104 ? 66.577 27.790 41.587 1.00 39.97 101 LEU A C 1
ATOM 805 O O . LEU A 1 104 ? 65.686 28.620 41.807 1.00 39.56 101 LEU A O 1
ATOM 810 N N . ALA A 1 105 ? 67.873 28.151 41.579 1.00 39.08 102 ALA A N 1
ATOM 811 C CA . ALA A 1 105 ? 68.375 29.527 41.725 1.00 38.80 102 ALA A CA 1
ATOM 812 C C . ALA A 1 105 ? 67.716 30.442 40.731 1.00 38.35 102 ALA A C 1
ATOM 813 O O . ALA A 1 105 ? 67.220 31.508 41.085 1.00 38.05 102 ALA A O 1
ATOM 815 N N . ASP A 1 106 ? 67.676 30.077 39.467 1.00 38.30 103 ASP A N 1
ATOM 816 C CA . ASP A 1 106 ? 67.143 30.929 38.438 1.00 38.83 103 ASP A CA 1
ATOM 817 C C . ASP A 1 106 ? 65.618 31.118 38.565 1.00 38.50 103 ASP A C 1
ATOM 818 O O . ASP A 1 106 ? 65.097 32.173 38.210 1.00 38.26 103 ASP A O 1
ATOM 823 N N . LEU A 1 107 ? 64.852 30.139 39.054 1.00 38.37 104 LEU A N 1
ATOM 824 C CA . LEU A 1 107 ? 63.419 30.299 39.336 1.00 38.19 104 LEU A CA 1
ATOM 825 C C . LEU A 1 107 ? 63.196 31.193 40.572 1.00 38.18 104 LEU A C 1
ATOM 826 O O . LEU A 1 107 ? 62.218 31.935 40.631 1.00 37.46 104 LEU A O 1
ATOM 831 N N . ALA A 1 108 ? 64.060 31.125 41.588 1.00 38.41 105 ALA A N 1
ATOM 832 C CA . ALA A 1 108 ? 64.059 32.010 42.743 1.00 39.06 105 ALA A CA 1
ATOM 833 C C . ALA A 1 108 ? 64.259 33.469 42.295 1.00 39.50 105 ALA A C 1
ATOM 834 O O . ALA A 1 108 ? 63.475 34.349 42.672 1.00 39.06 105 ALA A O 1
ATOM 836 N N . LYS A 1 109 ? 65.281 33.767 41.479 1.00 40.25 106 LYS A N 1
ATOM 837 C CA . LYS A 1 109 ? 65.537 35.089 40.910 1.00 40.82 106 LYS A CA 1
ATOM 838 C C . LYS A 1 109 ? 64.279 35.640 40.256 1.00 40.94 106 LYS A C 1
ATOM 839 O O . LYS A 1 109 ? 63.996 36.847 40.374 1.00 41.41 106 LYS A O 1
ATOM 845 N N . GLN A 1 110 ? 63.505 34.818 39.544 1.00 40.69 107 GLN A N 1
ATOM 846 C CA . GLN A 1 110 ? 62.242 35.209 38.898 1.00 40.71 107 GLN A CA 1
ATOM 847 C C . GLN A 1 110 ? 61.063 35.144 39.878 1.00 40.28 107 GLN A C 1
ATOM 848 O O . GLN A 1 110 ? 59.914 35.338 39.480 1.00 40.31 107 GLN A O 1
ATOM 854 N N . LYS A 1 111 ? 61.268 34.820 41.154 1.00 40.07 108 LYS A N 1
ATOM 855 C CA . LYS A 1 111 ? 60.255 34.974 42.207 1.00 39.63 108 LYS A CA 1
ATOM 856 C C . LYS A 1 111 ? 59.158 33.940 42.051 1.00 38.93 108 LYS A C 1
ATOM 857 O O . LYS A 1 111 ? 58.010 34.187 42.396 1.00 38.96 108 LYS A O 1
ATOM 863 N N . VAL A 1 112 ? 59.455 32.760 41.523 1.00 38.72 109 VAL A N 1
ATOM 864 C CA . VAL A 1 112 ? 58.521 31.645 41.449 1.00 37.76 109 VAL A CA 1
ATOM 865 C C . VAL A 1 112 ? 58.223 31.186 42.886 1.00 37.53 109 VAL A C 1
ATOM 866 O O . VAL A 1 112 ? 59.131 31.040 43.709 1.00 37.31 109 VAL A O 1
ATOM 870 N N . ALA A 1 113 ? 56.962 31.002 43.258 1.00 36.93 110 ALA A N 1
ATOM 871 C CA . ALA A 1 113 ? 56.590 30.577 44.596 1.00 36.30 110 ALA A CA 1
ATOM 872 C C . ALA A 1 113 ? 56.774 29.067 44.702 1.00 35.79 110 ALA A C 1
ATOM 873 O O . ALA A 1 113 ? 57.384 28.571 45.663 1.00 35.13 110 ALA A O 1
ATOM 875 N N . LEU A 1 114 ? 56.274 28.292 43.730 1.00 35.08 111 LEU A N 1
ATOM 876 C CA . LEU A 1 114 ? 56.160 26.840 43.846 1.00 34.90 111 LEU A CA 1
ATOM 877 C C . LEU A 1 114 ? 56.686 26.098 42.653 1.00 34.41 111 LEU A C 1
ATOM 878 O O . LEU A 1 114 ? 56.846 26.657 41.567 1.00 33.76 111 LEU A O 1
ATOM 883 N N . SER A 1 115 ? 56.941 24.805 42.808 1.00 34.35 112 SER A N 1
ATOM 884 C CA . SER A 1 115 ? 57.291 23.916 41.708 1.00 33.98 112 SER A CA 1
ATOM 885 C C . SER A 1 115 ? 56.702 22.547 41.975 1.00 33.90 112 SER A C 1
ATOM 886 O O . SER A 1 115 ? 56.782 22.057 43.090 1.00 33.21 112 SER A O 1
ATOM 889 N N . TYR A 1 116 ? 56.075 21.907 40.991 1.00 34.17 113 TYR A N 1
ATOM 890 C CA . TYR A 1 116 ? 55.502 20.586 41.120 1.00 34.10 113 TYR A CA 1
ATOM 891 C C . TYR A 1 116 ? 56.229 19.667 40.175 1.00 34.15 113 TYR A C 1
ATOM 892 O O . TYR A 1 116 ? 56.705 20.110 39.127 1.00 33.37 113 TYR A O 1
ATOM 901 N N . LEU A 1 117 ? 56.349 18.374 40.485 1.00 34.50 114 LEU A N 1
ATOM 902 C CA . LEU A 1 117 ? 56.870 17.395 39.532 1.00 35.00 114 LEU A CA 1
ATOM 903 C C . LEU A 1 117 ? 56.297 16.002 39.783 1.00 34.86 114 LEU A C 1
ATOM 904 O O . LEU A 1 117 ? 55.818 15.705 40.882 1.00 34.58 114 LEU A O 1
ATOM 909 N N . ALA A 1 118 ? 56.289 15.126 38.780 1.00 35.50 115 ALA A N 1
ATOM 910 C CA . ALA A 1 118 ? 55.786 13.752 38.885 1.00 35.91 115 ALA A CA 1
ATOM 911 C C . ALA A 1 118 ? 57.013 12.892 38.926 1.00 36.28 115 ALA A C 1
ATOM 912 O O . ALA A 1 118 ? 57.678 12.819 37.928 1.00 37.11 115 ALA A O 1
ATOM 914 N N . PRO A 1 119 ? 57.357 12.286 40.068 1.00 36.95 116 PRO A N 1
ATOM 915 C CA . PRO A 1 119 ? 58.637 11.623 40.223 1.00 37.00 116 PRO A CA 1
ATOM 916 C C . PRO A 1 119 ? 58.617 10.166 39.792 1.00 37.82 116 PRO A C 1
ATOM 917 O O . PRO A 1 119 ? 57.682 9.447 40.129 1.00 38.80 116 PRO A O 1
ATOM 921 N N . PHE A 1 120 ? 59.602 9.682 39.043 1.00 37.65 117 PHE A N 1
ATOM 922 C CA . PHE A 1 120 ? 59.821 8.258 38.859 1.00 37.35 117 PHE A CA 1
ATOM 923 C C . PHE A 1 120 ? 60.399 7.665 40.125 1.00 37.08 117 PHE A C 1
ATOM 924 O O . PHE A 1 120 ? 60.450 6.460 40.257 1.00 37.51 117 PHE A O 1
ATOM 932 N N . SER A 1 121 ? 60.924 8.453 41.053 1.00 36.85 118 SER A N 1
ATOM 933 C CA . SER A 1 121 ? 61.432 7.960 42.326 1.00 36.77 118 SER A CA 1
ATOM 934 C C . SER A 1 121 ? 61.346 9.091 43.320 1.00 36.47 118 SER A C 1
ATOM 935 O O . SER A 1 121 ? 61.816 10.194 43.053 1.00 36.44 118 SER A O 1
ATOM 938 N N . TYR A 1 122 ? 60.731 8.882 44.480 1.00 36.30 119 TYR A N 1
ATOM 939 C CA . TYR A 1 122 ? 60.520 9.931 45.456 1.00 35.73 119 TYR A CA 1
ATOM 940 C C . TYR A 1 122 ? 61.838 10.283 46.134 1.00 35.38 119 TYR A C 1
ATOM 941 O O . TYR A 1 122 ? 62.189 11.450 46.143 1.00 35.82 119 TYR A O 1
ATOM 950 N N . PRO A 1 123 ? 62.613 9.317 46.633 1.00 35.22 120 PRO A N 1
ATOM 951 C CA . PRO A 1 123 ? 63.903 9.666 47.238 1.00 35.35 120 PRO A CA 1
ATOM 952 C C . PRO A 1 123 ? 64.815 10.436 46.262 1.00 35.66 120 PRO A C 1
ATOM 953 O O . PRO A 1 123 ? 65.542 11.351 46.677 1.00 35.63 120 PRO A O 1
ATOM 957 N N . PHE A 1 124 ? 64.807 10.142 44.962 1.00 35.86 121 PHE A N 1
ATOM 958 C CA . PHE A 1 124 ? 65.635 10.873 43.993 1.00 35.65 121 PHE A CA 1
ATOM 959 C C . PHE A 1 124 ? 65.335 12.372 44.038 1.00 35.47 121 PHE A C 1
ATOM 960 O O . PHE A 1 124 ? 66.239 13.188 44.098 1.00 35.63 121 PHE A O 1
ATOM 968 N N . TYR A 1 125 ? 64.088 12.812 44.031 1.00 35.71 122 TYR A N 1
ATOM 969 C CA . TYR A 1 125 ? 63.778 14.243 44.053 1.00 35.73 122 TYR A CA 1
ATOM 970 C C . TYR A 1 125 ? 63.737 14.844 45.455 1.00 35.64 122 TYR A C 1
ATOM 971 O O . TYR A 1 125 ? 63.778 16.076 45.614 1.00 35.83 122 TYR A O 1
ATOM 980 N N . ARG A 1 126 ? 63.667 14.051 46.515 1.00 35.89 123 ARG A N 1
ATOM 981 C CA . ARG A 1 126 ? 63.649 14.575 47.866 1.00 35.99 123 ARG A CA 1
ATOM 982 C C . ARG A 1 126 ? 65.010 15.188 48.172 1.00 35.81 123 ARG A C 1
ATOM 983 O O . ARG A 1 126 ? 65.105 16.126 48.961 1.00 34.90 123 ARG A O 1
ATOM 991 N N . GLN A 1 127 ? 66.094 14.741 47.544 1.00 35.95 124 GLN A N 1
ATOM 992 C CA . GLN A 1 127 ? 67.419 15.319 47.783 1.00 36.27 124 GLN A CA 1
ATOM 993 C C . GLN A 1 127 ? 67.457 16.798 47.346 1.00 35.95 124 GLN A C 1
ATOM 994 O O . GLN A 1 127 ? 68.259 17.594 47.875 1.00 35.43 124 GLN A O 1
ATOM 1000 N N . TYR A 1 128 ? 66.599 17.225 46.418 1.00 35.45 125 TYR A N 1
ATOM 1001 C CA . TYR A 1 128 ? 66.548 18.608 45.957 1.00 35.44 125 TYR A CA 1
ATOM 1002 C C . TYR A 1 128 ? 65.470 19.430 46.660 1.00 35.29 125 TYR A C 1
ATOM 1003 O O . TYR A 1 128 ? 65.132 20.502 46.176 1.00 35.18 125 TYR A O 1
ATOM 1012 N N . GLY A 1 129 ? 64.873 18.975 47.768 1.00 35.23 126 GLY A N 1
ATOM 1013 C CA . GLY A 1 129 ? 63.895 19.745 48.538 1.00 34.79 126 GLY A CA 1
ATOM 1014 C C . GLY A 1 129 ? 62.453 19.390 48.235 1.00 34.60 126 GLY A C 1
ATOM 1015 O O . GLY A 1 129 ? 61.536 19.903 48.911 1.00 34.83 126 GLY A O 1
ATOM 1016 N N . TYR A 1 130 ? 62.163 18.557 47.234 1.00 34.21 127 TYR A N 1
ATOM 1017 C CA . TYR A 1 130 ? 60.793 18.213 46.878 1.00 34.27 127 TYR A CA 1
ATOM 1018 C C . TYR A 1 130 ? 60.215 17.217 47.863 1.00 34.18 127 TYR A C 1
ATOM 1019 O O . TYR A 1 130 ? 60.937 16.463 48.506 1.00 33.09 127 TYR A O 1
ATOM 1028 N N . GLU A 1 131 ? 58.903 17.193 48.047 1.00 35.27 128 GLU A N 1
ATOM 1029 C CA . GLU A 1 131 ? 58.264 16.253 48.946 1.00 35.45 128 GLU A CA 1
ATOM 1030 C C . GLU A 1 131 ? 56.875 15.954 48.489 1.00 35.20 128 GLU A C 1
ATOM 1031 O O . GLU A 1 131 ? 56.216 16.822 47.933 1.00 34.46 128 GLU A O 1
ATOM 1037 N N . GLN A 1 132 ? 56.374 14.740 48.711 1.00 35.76 129 GLN A N 1
ATOM 1038 C CA . GLN A 1 132 ? 55.003 14.377 48.363 1.00 36.39 129 GLN A CA 1
ATOM 1039 C C . GLN A 1 132 ? 53.963 15.286 49.022 1.00 35.78 129 GLN A C 1
ATOM 1040 O O . GLN A 1 132 ? 53.932 15.457 50.259 1.00 34.40 129 GLN A O 1
ATOM 1046 N N . THR A 1 133 ? 53.123 15.911 48.202 1.00 35.50 130 THR A N 1
ATOM 1047 C CA . THR A 1 133 ? 52.050 16.780 48.633 1.00 35.94 130 THR A CA 1
ATOM 1048 C C . THR A 1 133 ? 50.743 16.472 47.863 1.00 35.18 130 THR A C 1
ATOM 1049 O O . THR A 1 133 ? 49.713 17.033 48.218 1.00 34.96 130 THR A O 1
ATOM 1053 N N . PHE A 1 134 ? 50.705 15.608 46.840 1.00 34.67 131 PHE A N 1
ATOM 1054 C CA . PHE A 1 134 ? 49.456 15.245 46.145 1.00 35.11 131 PHE A CA 1
ATOM 1055 C C . PHE A 1 134 ? 49.231 13.719 46.064 1.00 35.33 131 PHE A C 1
ATOM 1056 O O . PHE A 1 134 ? 50.176 12.933 46.029 1.00 35.35 131 PHE A O 1
ATOM 1064 N N . GLU A 1 135 ? 47.975 13.270 46.034 1.00 35.39 132 GLU A N 1
ATOM 1065 C CA . GLU A 1 135 ? 47.554 11.873 45.896 1.00 35.79 132 GLU A CA 1
ATOM 1066 C C . GLU A 1 135 ? 46.412 11.829 44.880 1.00 34.93 132 GLU A C 1
ATOM 1067 O O . GLU A 1 135 ? 45.709 12.835 44.657 1.00 33.69 132 GLU A O 1
ATOM 1073 N N . GLN A 1 136 ? 46.174 10.693 44.238 1.00 34.18 133 GLN A N 1
ATOM 1074 C CA . GLN A 1 136 ? 45.075 10.515 43.330 1.00 33.73 133 GLN A CA 1
ATOM 1075 C C . GLN A 1 136 ? 44.167 9.381 43.881 1.00 33.39 133 GLN A C 1
ATOM 1076 O O . GLN A 1 136 ? 44.590 8.546 44.694 1.00 31.55 133 GLN A O 1
ATOM 1082 N N . ALA A 1 137 ? 42.900 9.347 43.487 1.00 33.02 134 ALA A N 1
ATOM 1083 C CA . ALA A 1 137 ? 41.993 8.287 43.797 1.00 33.38 134 ALA A CA 1
ATOM 1084 C C . ALA A 1 137 ? 41.699 7.587 42.483 1.00 33.62 134 ALA A C 1
ATOM 1085 O O . ALA A 1 137 ? 41.296 8.241 41.518 1.00 32.97 134 ALA A O 1
ATOM 1087 N N . GLU A 1 138 ? 41.892 6.265 42.392 1.00 34.20 135 GLU A N 1
ATOM 1088 C CA . GLU A 1 138 ? 41.546 5.478 41.226 1.00 34.61 135 GLU A CA 1
ATOM 1089 C C . GLU A 1 138 ? 40.249 4.718 41.526 1.00 34.44 135 GLU A C 1
ATOM 1090 O O . GLU A 1 138 ? 40.240 3.807 42.353 1.00 34.69 135 GLU A O 1
ATOM 1096 N N . TYR A 1 139 ? 39.131 5.080 40.899 1.00 33.85 136 TYR A N 1
ATOM 1097 C CA . TYR A 1 139 ? 37.858 4.381 41.001 1.00 33.49 136 TYR A CA 1
ATOM 1098 C C . TYR A 1 139 ? 37.699 3.400 39.860 1.00 32.93 136 TYR A C 1
ATOM 1099 O O . TYR A 1 139 ? 37.960 3.725 38.726 1.00 32.45 136 TYR A O 1
ATOM 1108 N N . THR A 1 140 ? 37.276 2.178 40.114 1.00 32.90 137 THR A N 1
ATOM 1109 C CA . THR A 1 140 ? 36.932 1.207 39.101 1.00 33.38 137 THR A CA 1
ATOM 1110 C C . THR A 1 140 ? 35.565 0.647 39.463 1.00 33.31 137 THR A C 1
ATOM 1111 O O . THR A 1 140 ? 35.352 0.273 40.600 1.00 32.54 137 THR A O 1
ATOM 1115 N N . ILE A 1 141 ? 34.593 0.603 38.562 1.00 33.95 138 ILE A N 1
ATOM 1116 C CA . ILE A 1 141 ? 33.274 0.126 38.896 1.00 35.21 138 ILE A CA 1
ATOM 1117 C C . ILE A 1 141 ? 32.745 -0.762 37.797 1.00 35.23 138 ILE A C 1
ATOM 1118 O O . ILE A 1 141 ? 32.820 -0.418 36.626 1.00 34.62 138 ILE A O 1
ATOM 1123 N N . LYS A 1 142 ? 32.236 -1.951 38.128 1.00 35.88 139 LYS A N 1
ATOM 1124 C CA . LYS A 1 142 ? 31.676 -2.879 37.160 1.00 36.21 139 LYS A CA 1
ATOM 1125 C C . LYS A 1 142 ? 30.451 -2.243 36.519 1.00 35.77 139 LYS A C 1
ATOM 1126 O O . LYS A 1 142 ? 29.716 -1.518 37.177 1.00 34.77 139 LYS A O 1
ATOM 1132 N N . THR A 1 143 ? 30.176 -2.486 35.245 1.00 35.90 140 THR A N 1
ATOM 1133 C CA . THR A 1 143 ? 29.082 -1.827 34.522 1.00 36.18 140 THR A CA 1
ATOM 1134 C C . THR A 1 143 ? 27.738 -2.052 35.214 1.00 36.56 140 THR A C 1
ATOM 1135 O O . THR A 1 143 ? 26.925 -1.118 35.338 1.00 36.12 140 THR A O 1
ATOM 1139 N N . GLU A 1 144 ? 27.476 -3.244 35.745 1.00 37.29 141 GLU A N 1
ATOM 1140 C CA . GLU A 1 144 ? 26.237 -3.543 36.482 1.00 37.97 141 GLU A CA 1
ATOM 1141 C C . GLU A 1 144 ? 26.123 -2.714 37.749 1.00 37.74 141 GLU A C 1
ATOM 1142 O O . GLU A 1 144 ? 25.010 -2.429 38.193 1.00 38.48 141 GLU A O 1
ATOM 1148 N N . ASP A 1 145 ? 27.218 -2.346 38.407 1.00 37.21 142 ASP A N 1
ATOM 1149 C CA . ASP A 1 145 ? 27.176 -1.519 39.616 1.00 36.93 142 ASP A CA 1
ATOM 1150 C C . ASP A 1 145 ? 27.030 -0.014 39.362 1.00 36.61 142 ASP A C 1
ATOM 1151 O O . ASP A 1 145 ? 26.909 0.743 40.321 1.00 36.11 142 ASP A O 1
ATOM 1156 N N . TRP A 1 146 ? 27.032 0.503 38.128 1.00 36.53 143 TRP A N 1
ATOM 1157 C CA . TRP A 1 146 ? 26.769 1.919 37.897 1.00 36.66 143 TRP A CA 1
ATOM 1158 C C . TRP A 1 146 ? 25.314 2.206 38.296 1.00 36.89 143 TRP A C 1
ATOM 1159 O O . TRP A 1 146 ? 24.403 1.549 37.801 1.00 36.16 143 TRP A O 1
ATOM 1170 N N . PRO A 1 147 ? 25.100 3.174 39.200 1.00 37.75 144 PRO A N 1
ATOM 1171 C CA . PRO A 1 147 ? 23.769 3.408 39.783 1.00 38.65 144 PRO A CA 1
ATOM 1172 C C . PRO A 1 147 ? 22.739 3.993 38.818 1.00 39.27 144 PRO A C 1
ATOM 1173 O O . PRO A 1 147 ? 23.105 4.722 37.916 1.00 39.36 144 PRO A O 1
ATOM 1177 N N . ARG A 1 148 ? 21.453 3.687 38.969 1.00 40.40 145 ARG A N 1
ATOM 1178 C CA . ARG A 1 148 ? 20.372 4.327 38.248 1.00 41.70 145 ARG A CA 1
ATOM 1179 C C . ARG A 1 148 ? 20.250 5.751 38.726 1.00 41.62 145 ARG A C 1
ATOM 1180 O O . ARG A 1 148 ? 20.187 6.005 39.926 1.00 41.69 145 ARG A O 1
ATOM 1188 N N . VAL A 1 149 ? 20.185 6.720 37.828 1.00 41.71 146 VAL A N 1
ATOM 1189 C CA . VAL A 1 149 ? 20.109 8.122 38.163 1.00 41.75 146 VAL A CA 1
ATOM 1190 C C . VAL A 1 149 ? 18.846 8.635 37.498 1.00 41.78 146 VAL A C 1
ATOM 1191 O O . VAL A 1 149 ? 18.701 8.542 36.269 1.00 41.42 146 VAL A O 1
ATOM 1195 N N . LYS A 1 150 ? 17.885 9.150 38.261 1.00 41.88 147 LYS A N 1
ATOM 1196 C CA . LYS A 1 150 ? 16.685 9.782 37.729 1.00 42.25 147 LYS A CA 1
ATOM 1197 C C . LYS A 1 150 ? 17.074 10.970 36.846 1.00 41.98 147 LYS A C 1
ATOM 1198 O O . LYS A 1 150 ? 18.068 11.663 37.122 1.00 41.84 147 LYS A O 1
ATOM 1204 N N . ARG A 1 151 ? 16.341 11.252 35.773 1.00 41.46 148 ARG A N 1
ATOM 1205 C CA . ARG A 1 151 ? 16.628 12.383 34.918 1.00 41.68 148 ARG A CA 1
ATOM 1206 C C . ARG A 1 151 ? 16.404 13.693 35.652 1.00 40.94 148 ARG A C 1
ATOM 1207 O O . ARG A 1 151 ? 15.742 13.750 36.701 1.00 40.51 148 ARG A O 1
ATOM 1215 N N . VAL A 1 152 ? 16.910 14.791 35.107 1.00 40.25 149 VAL A N 1
ATOM 1216 C CA . VAL A 1 152 ? 17.105 16.022 35.846 1.00 39.58 149 VAL A CA 1
ATOM 1217 C C . VAL A 1 152 ? 16.988 17.173 34.847 1.00 39.17 149 VAL A C 1
ATOM 1218 O O . VAL A 1 152 ? 17.396 17.002 33.697 1.00 39.31 149 VAL A O 1
ATOM 1222 N N . PRO A 1 153 ? 16.429 18.323 35.256 1.00 38.76 150 PRO A N 1
ATOM 1223 C CA . PRO A 1 153 ? 16.322 19.491 34.362 1.00 38.45 150 PRO A CA 1
ATOM 1224 C C . PRO A 1 153 ? 17.677 20.002 33.810 1.00 38.08 150 PRO A C 1
ATOM 1225 O O . PRO A 1 153 ? 18.745 19.767 34.411 1.00 37.90 150 PRO A O 1
ATOM 1229 N N . GLY A 1 154 ? 17.690 20.679 32.667 1.00 37.43 151 GLY A N 1
ATOM 1230 C CA . GLY A 1 154 ? 18.916 21.119 32.023 1.00 37.24 151 GLY A CA 1
ATOM 1231 C C . GLY A 1 154 ? 19.137 20.369 30.729 1.00 36.97 151 GLY A C 1
ATOM 1232 O O . GLY A 1 154 ? 18.312 19.544 30.358 1.00 36.77 151 GLY A O 1
ATOM 1233 N N . THR A 1 155 ? 20.224 20.616 29.994 1.00 36.70 152 THR A N 1
ATOM 1234 C CA . THR A 1 155 ? 20.535 19.926 28.743 1.00 36.60 152 THR A CA 1
ATOM 1235 C C . THR A 1 155 ? 21.982 19.452 28.697 1.00 36.29 152 THR A C 1
ATOM 1236 O O . THR A 1 155 ? 22.886 20.136 29.188 1.00 35.89 152 THR A O 1
ATOM 1240 N N . ILE A 1 156 ? 22.275 18.291 28.111 1.00 35.82 153 ILE A N 1
ATOM 1241 C CA . ILE A 1 156 ? 23.657 17.893 27.851 1.00 35.65 153 ILE A CA 1
ATOM 1242 C C . ILE A 1 156 ? 23.902 17.996 26.368 1.00 35.36 153 ILE A C 1
ATOM 1243 O O . ILE A 1 156 ? 23.051 17.600 25.575 1.00 35.33 153 ILE A O 1
ATOM 1248 N N . LYS A 1 157 ? 25.007 18.595 25.931 1.00 35.34 154 LYS A N 1
ATOM 1249 C CA . LYS A 1 157 ? 25.386 18.616 24.517 1.00 35.75 154 LYS A CA 1
ATOM 1250 C C . LYS A 1 157 ? 26.698 17.884 24.313 1.00 34.74 154 LYS A C 1
ATOM 1251 O O . LYS A 1 157 ? 27.675 18.163 25.005 1.00 33.97 154 LYS A O 1
ATOM 1257 N N . ARG A 1 158 ? 26.791 16.932 23.390 1.00 34.34 155 ARG A N 1
ATOM 1258 C CA . ARG A 1 158 ? 28.080 16.392 22.992 1.00 34.31 155 ARG A CA 1
ATOM 1259 C C . ARG A 1 158 ? 28.654 17.448 22.090 1.00 34.30 155 ARG A C 1
ATOM 1260 O O . ARG A 1 158 ? 27.915 18.101 21.353 1.00 34.70 155 ARG A O 1
ATOM 1268 N N . VAL A 1 159 ? 29.954 17.676 22.096 1.00 34.39 156 VAL A N 1
ATOM 1269 C CA . VAL A 1 159 ? 30.519 18.918 21.604 1.00 34.42 156 VAL A CA 1
ATOM 1270 C C . VAL A 1 159 ? 31.840 18.585 20.949 1.00 34.51 156 VAL A C 1
ATOM 1271 O O . VAL A 1 159 ? 32.533 17.664 21.383 1.00 34.15 156 VAL A O 1
ATOM 1275 N N . SER A 1 160 ? 32.244 19.255 19.877 1.00 35.00 157 SER A N 1
ATOM 1276 C CA . SER A 1 160 ? 33.582 19.041 19.325 1.00 35.16 157 SER A CA 1
ATOM 1277 C C . SER A 1 160 ? 34.578 19.768 20.242 1.00 34.96 157 SER A C 1
ATOM 1278 O O . SER A 1 160 ? 34.194 20.566 21.086 1.00 34.28 157 SER A O 1
ATOM 1281 N N . TRP A 1 161 ? 35.863 19.504 20.178 1.00 35.36 158 TRP A N 1
ATOM 1282 C CA . TRP A 1 161 ? 36.797 20.172 21.042 1.00 35.88 158 TRP A CA 1
ATOM 1283 C C . TRP A 1 161 ? 36.829 21.650 20.670 1.00 36.77 158 TRP A C 1
ATOM 1284 O O . TRP A 1 161 ? 36.836 22.524 21.547 1.00 36.13 158 TRP A O 1
ATOM 1295 N N . ALA A 1 162 ? 36.813 21.974 19.371 1.00 37.23 159 ALA A N 1
ATOM 1296 C CA . ALA A 1 162 ? 36.838 23.332 18.880 1.00 38.05 159 ALA A CA 1
ATOM 1297 C C . ALA A 1 162 ? 35.678 24.084 19.464 1.00 38.79 159 ALA A C 1
ATOM 1298 O O . ALA A 1 162 ? 35.834 25.244 19.844 1.00 39.28 159 ALA A O 1
ATOM 1300 N N . ASP A 1 163 ? 34.489 23.498 19.561 1.00 39.39 160 ASP A N 1
ATOM 1301 C CA . ASP A 1 163 ? 33.301 24.241 19.965 1.00 39.78 160 ASP A CA 1
ATOM 1302 C C . ASP A 1 163 ? 33.168 24.332 21.464 1.00 39.74 160 ASP A C 1
ATOM 1303 O O . ASP A 1 163 ? 32.617 25.291 21.952 1.00 40.77 160 ASP A O 1
ATOM 1308 N N . GLY A 1 164 ? 33.653 23.407 22.270 1.00 39.89 161 GLY A N 1
ATOM 1309 C CA . GLY A 1 164 ? 33.443 23.468 23.714 1.00 39.86 161 GLY A CA 1
ATOM 1310 C C . GLY A 1 164 ? 34.698 23.689 24.532 1.00 39.81 161 GLY A C 1
ATOM 1311 O O . GLY A 1 164 ? 34.630 23.652 25.760 1.00 39.70 161 GLY A O 1
ATOM 1312 N N . LYS A 1 165 ? 35.869 23.925 23.947 1.00 39.82 162 LYS A N 1
ATOM 1313 C CA . LYS A 1 165 ? 37.101 24.065 24.733 1.00 40.01 162 LYS A CA 1
ATOM 1314 C C . LYS A 1 165 ? 37.051 25.294 25.664 1.00 39.73 162 LYS A C 1
ATOM 1315 O O . LYS A 1 165 ? 37.572 25.235 26.773 1.00 38.97 162 LYS A O 1
ATOM 1321 N N . GLU A 1 166 ? 36.443 26.416 25.285 1.00 40.08 163 GLU A N 1
ATOM 1322 C CA . GLU A 1 166 ? 36.392 27.605 26.141 1.00 40.94 163 GLU A CA 1
ATOM 1323 C C . GLU A 1 166 ? 35.392 27.393 27.256 1.00 40.65 163 GLU A C 1
ATOM 1324 O O . GLU A 1 166 ? 35.705 27.699 28.403 1.00 40.92 163 GLU A O 1
ATOM 1330 N N . VAL A 1 167 ? 34.187 26.883 26.983 1.00 39.98 164 VAL A N 1
ATOM 1331 C CA . VAL A 1 167 ? 33.194 26.577 28.014 1.00 39.62 164 VAL A CA 1
ATOM 1332 C C . VAL A 1 167 ? 33.802 25.608 29.030 1.00 38.85 164 VAL A C 1
ATOM 1333 O O . VAL A 1 167 ? 33.580 25.753 30.224 1.00 38.36 164 VAL A O 1
ATOM 1337 N N . ILE A 1 168 ? 34.582 24.615 28.604 1.00 38.22 165 ILE A N 1
ATOM 1338 C CA . ILE A 1 168 ? 35.212 23.626 29.478 1.00 38.40 165 ILE A CA 1
ATOM 1339 C C . ILE A 1 168 ? 36.277 24.301 30.334 1.00 38.41 165 ILE A C 1
ATOM 1340 O O . ILE A 1 168 ? 36.418 24.018 31.522 1.00 37.96 165 ILE A O 1
ATOM 1345 N N . LYS A 1 169 ? 37.061 25.207 29.782 1.00 38.97 166 LYS A N 1
ATOM 1346 C CA . LYS A 1 169 ? 38.045 25.937 30.538 1.00 39.43 166 LYS A CA 1
ATOM 1347 C C . LYS A 1 169 ? 37.361 26.773 31.606 1.00 39.59 166 LYS A C 1
ATOM 1348 O O . LYS A 1 169 ? 37.825 26.811 32.737 1.00 39.30 166 LYS A O 1
ATOM 1354 N N . ASP A 1 170 ? 36.261 27.470 31.298 1.00 39.74 167 ASP A N 1
ATOM 1355 C CA . ASP A 1 170 ? 35.556 28.304 32.262 1.00 40.11 167 ASP A CA 1
ATOM 1356 C C . ASP A 1 170 ? 35.034 27.464 33.426 1.00 39.50 167 ASP A C 1
ATOM 1357 O O . ASP A 1 170 ? 35.242 27.821 34.584 1.00 38.66 167 ASP A O 1
ATOM 1362 N N . VAL A 1 171 ? 34.351 26.344 33.160 1.00 39.24 168 VAL A N 1
ATOM 1363 C CA . VAL A 1 171 ? 33.695 25.507 34.164 1.00 38.59 168 VAL A CA 1
ATOM 1364 C C . VAL A 1 171 ? 34.746 24.904 35.069 1.00 38.34 168 VAL A C 1
ATOM 1365 O O . VAL A 1 171 ? 34.601 24.904 36.284 1.00 38.27 168 VAL A O 1
ATOM 1369 N N . TYR A 1 172 ? 35.847 24.412 34.529 1.00 38.52 169 TYR A N 1
ATOM 1370 C CA . TYR A 1 172 ? 36.981 23.946 35.295 1.00 38.90 169 TYR A CA 1
ATOM 1371 C C . TYR A 1 172 ? 37.532 25.025 36.215 1.00 39.11 169 TYR A C 1
ATOM 1372 O O . TYR A 1 172 ? 37.706 24.784 37.410 1.00 39.12 169 TYR A O 1
ATOM 1381 N N . LEU A 1 173 ? 37.848 26.221 35.724 1.00 39.50 170 LEU A N 1
ATOM 1382 C CA . LEU A 1 173 ? 38.462 27.291 36.527 1.00 40.27 170 LEU A CA 1
ATOM 1383 C C . LEU A 1 173 ? 37.598 27.675 37.729 1.00 40.95 170 LEU A C 1
ATOM 1384 O O . LEU A 1 173 ? 38.112 27.965 38.817 1.00 41.24 170 LEU A O 1
ATOM 1389 N N . GLU A 1 174 ? 36.282 27.656 37.572 1.00 41.70 171 GLU A N 1
ATOM 1390 C CA . GLU A 1 174 ? 35.299 28.003 38.567 1.00 42.67 171 GLU A CA 1
ATOM 1391 C C . GLU A 1 174 ? 35.067 26.876 39.582 1.00 43.12 171 GLU A C 1
ATOM 1392 O O . GLU A 1 174 ? 34.655 27.147 40.696 1.00 43.12 171 GLU A O 1
ATOM 1398 N N . ASN A 1 175 ? 35.292 25.599 39.269 1.00 43.59 172 ASN A N 1
ATOM 1399 C CA . ASN A 1 175 ? 34.947 24.517 40.185 1.00 44.16 172 ASN A CA 1
ATOM 1400 C C . ASN A 1 175 ? 35.917 24.479 41.350 1.00 44.40 172 ASN A C 1
ATOM 1401 O O . ASN A 1 175 ? 37.085 24.848 41.220 1.00 44.18 172 ASN A O 1
ATOM 1406 N N . GLN A 1 176 ? 35.458 24.086 42.532 1.00 44.99 173 GLN A N 1
ATOM 1407 C CA . GLN A 1 176 ? 36.181 24.306 43.784 1.00 45.36 173 GLN A CA 1
ATOM 1408 C C . GLN A 1 176 ? 37.387 23.395 43.933 1.00 44.52 173 GLN A C 1
ATOM 1409 O O . GLN A 1 176 ? 38.301 23.712 44.689 1.00 44.58 173 GLN A O 1
ATOM 1415 N N . ARG A 1 177 ? 37.455 22.273 43.224 1.00 43.58 174 ARG A N 1
ATOM 1416 C CA . ARG A 1 177 ? 38.629 21.401 43.242 1.00 43.21 174 ARG A CA 1
ATOM 1417 C C . ARG A 1 177 ? 39.771 22.056 42.471 1.00 42.26 174 ARG A C 1
ATOM 1418 O O . ARG A 1 177 ? 40.924 21.675 42.645 1.00 42.17 174 ARG A O 1
ATOM 1426 N N . ALA A 1 178 ? 39.508 23.062 41.636 1.00 40.90 175 ALA A N 1
ATOM 1427 C CA . ALA A 1 178 ? 40.515 23.845 40.945 1.00 40.32 175 ALA A CA 1
ATOM 1428 C C . ALA A 1 178 ? 41.179 24.900 41.841 1.00 39.66 175 ALA A C 1
ATOM 1429 O O . ALA A 1 178 ? 42.161 25.514 41.424 1.00 39.33 175 ALA A O 1
ATOM 1431 N N . HIS A 1 179 ? 40.707 25.151 43.067 1.00 39.24 176 HIS A N 1
ATOM 1432 C CA . HIS A 1 179 ? 41.171 26.259 43.904 1.00 38.77 176 HIS A CA 1
ATOM 1433 C C . HIS A 1 179 ? 41.999 25.805 45.094 1.00 38.08 176 HIS A C 1
ATOM 1434 O O . HIS A 1 179 ? 42.088 26.533 46.074 1.00 37.78 176 HIS A O 1
ATOM 1441 N N . SER A 1 180 ? 42.624 24.629 45.077 1.00 38.02 177 SER A N 1
ATOM 1442 C CA . SER A 1 180 ? 43.494 24.144 46.158 1.00 38.05 177 SER A CA 1
ATOM 1443 C C . SER A 1 180 ? 44.887 23.808 45.622 1.00 37.48 177 SER A C 1
ATOM 1444 O O . SER A 1 180 ? 45.379 22.718 45.871 1.00 36.62 177 SER A O 1
ATOM 1447 N N . GLY A 1 181 ? 45.567 24.692 44.892 1.00 36.97 178 GLY A N 1
ATOM 1448 C CA . GLY A 1 181 ? 46.864 24.386 44.303 1.00 37.12 178 GLY A CA 1
ATOM 1449 C C . GLY A 1 181 ? 46.728 23.876 42.874 1.00 36.96 178 GLY A C 1
ATOM 1450 O O . GLY A 1 181 ? 47.723 23.535 42.231 1.00 36.20 178 GLY A O 1
ATOM 1451 N N . GLY A 1 182 ? 45.522 23.817 42.313 1.00 37.13 179 GLY A N 1
ATOM 1452 C CA . GLY A 1 182 ? 45.304 23.364 40.961 1.00 37.16 179 GLY A CA 1
ATOM 1453 C C . GLY A 1 182 ? 45.792 24.348 39.920 1.00 37.24 179 GLY A C 1
ATOM 1454 O O . GLY A 1 182 ? 45.755 25.564 40.125 1.00 36.68 179 GLY A O 1
ATOM 1455 N N . VAL A 1 183 ? 46.241 23.870 38.759 1.00 37.64 180 VAL A N 1
ATOM 1456 C CA . VAL A 1 183 ? 46.731 24.716 37.691 1.00 37.75 180 VAL A CA 1
ATOM 1457 C C . VAL A 1 183 ? 45.602 25.573 37.138 1.00 38.28 180 VAL A C 1
ATOM 1458 O O . VAL A 1 183 ? 44.459 25.103 36.980 1.00 38.23 180 VAL A O 1
ATOM 1462 N N . ILE A 1 184 ? 45.868 26.859 36.896 1.00 38.84 181 ILE A N 1
ATOM 1463 C CA . ILE A 1 184 ? 45.013 27.783 36.147 1.00 38.86 181 ILE A CA 1
ATOM 1464 C C . ILE A 1 184 ? 45.350 27.526 34.704 1.00 39.06 181 ILE A C 1
ATOM 1465 O O . ILE A 1 184 ? 46.404 27.921 34.238 1.00 39.17 181 ILE A O 1
ATOM 1470 N N . ARG A 1 185 ? 44.520 26.831 33.943 1.00 39.72 182 ARG A N 1
ATOM 1471 C CA . ARG A 1 185 ? 44.928 26.311 32.637 1.00 39.67 182 ARG A CA 1
ATOM 1472 C C . ARG A 1 185 ? 44.834 27.336 31.548 1.00 40.01 182 ARG A C 1
ATOM 1473 O O . ARG A 1 185 ? 43.763 27.912 31.336 1.00 39.87 182 ARG A O 1
ATOM 1481 N N . GLU A 1 186 ? 45.921 27.605 30.820 1.00 40.30 183 GLU A N 1
ATOM 1482 C CA . GLU A 1 186 ? 45.881 28.414 29.612 1.00 40.38 183 GLU A CA 1
ATOM 1483 C C . GLU A 1 186 ? 45.267 27.611 28.475 1.00 39.71 183 GLU A C 1
ATOM 1484 O O . GLU A 1 186 ? 45.238 26.383 28.505 1.00 39.23 183 GLU A O 1
ATOM 1490 N N . THR A 1 187 ? 44.758 28.268 27.443 1.00 39.66 184 THR A N 1
ATOM 1491 C CA . THR A 1 187 ? 44.147 27.628 26.265 1.00 39.35 184 THR A CA 1
ATOM 1492 C C . THR A 1 187 ? 45.109 26.656 25.546 1.00 38.75 184 THR A C 1
ATOM 1493 O O . THR A 1 187 ? 44.687 25.556 25.142 1.00 37.96 184 THR A O 1
ATOM 1497 N N . TRP A 1 188 ? 46.395 26.996 25.376 1.00 37.82 185 TRP A N 1
ATOM 1498 C CA . TRP A 1 188 ? 47.350 26.132 24.693 1.00 37.82 185 TRP A CA 1
ATOM 1499 C C . TRP A 1 188 ? 47.553 24.854 25.475 1.00 37.53 185 TRP A C 1
ATOM 1500 O O . TRP A 1 188 ? 47.696 23.803 24.880 1.00 37.57 185 TRP A O 1
ATOM 1511 N N . TRP A 1 189 ? 47.589 24.885 26.804 1.00 37.41 186 TRP A N 1
ATOM 1512 C CA . TRP A 1 189 ? 47.829 23.707 27.626 1.00 37.62 186 TRP A CA 1
ATOM 1513 C C . TRP A 1 189 ? 46.618 22.791 27.580 1.00 37.73 186 TRP A C 1
ATOM 1514 O O . TRP A 1 189 ? 46.755 21.578 27.546 1.00 37.84 186 TRP A O 1
ATOM 1525 N N . LEU A 1 190 ? 45.405 23.313 27.590 1.00 38.18 187 LEU A N 1
ATOM 1526 C CA . LEU A 1 190 ? 44.198 22.519 27.425 1.00 38.97 187 LEU A CA 1
ATOM 1527 C C . LEU A 1 190 ? 44.176 21.849 26.025 1.00 39.19 187 LEU A C 1
ATOM 1528 O O . LEU A 1 190 ? 43.698 20.734 25.885 1.00 39.26 187 LEU A O 1
ATOM 1533 N N . ASP A 1 191 ? 44.666 22.475 24.957 1.00 39.47 188 ASP A N 1
ATOM 1534 C CA . ASP A 1 191 ? 44.830 21.821 23.649 1.00 40.00 188 ASP A CA 1
ATOM 1535 C C . ASP A 1 191 ? 45.898 20.755 23.770 1.00 39.70 188 ASP A C 1
ATOM 1536 O O . ASP A 1 191 ? 45.720 19.610 23.367 1.00 39.36 188 ASP A O 1
ATOM 1541 N N . TYR A 1 192 ? 47.053 21.099 24.303 1.00 39.67 189 TYR A N 1
ATOM 1542 C CA . TYR A 1 192 ? 48.158 20.191 24.419 1.00 40.32 189 TYR A CA 1
ATOM 1543 C C . TYR A 1 192 ? 47.725 18.928 25.174 1.00 40.46 189 TYR A C 1
ATOM 1544 O O . TYR A 1 192 ? 47.867 17.840 24.662 1.00 40.76 189 TYR A O 1
ATOM 1553 N N . THR A 1 193 ? 47.143 19.005 26.363 1.00 40.50 190 THR A N 1
ATOM 1554 C CA . THR A 1 193 ? 46.871 17.821 27.157 1.00 41.02 190 THR A CA 1
ATOM 1555 C C . THR A 1 193 ? 45.628 17.073 26.670 1.00 41.53 190 THR A C 1
ATOM 1556 O O . THR A 1 193 ? 45.644 15.838 26.665 1.00 41.29 190 THR A O 1
ATOM 1560 N N . LEU A 1 194 ? 44.565 17.739 26.199 1.00 42.13 191 LEU A N 1
ATOM 1561 C CA . LEU A 1 194 ? 43.241 17.125 26.029 1.00 42.56 191 LEU A CA 1
ATOM 1562 C C . LEU A 1 194 ? 42.747 17.151 24.588 1.00 43.56 191 LEU A C 1
ATOM 1563 O O . LEU A 1 194 ? 41.592 16.803 24.306 1.00 43.97 191 LEU A O 1
ATOM 1568 N N . ASN A 1 195 ? 43.563 17.541 23.622 1.00 44.56 192 ASN A N 1
ATOM 1569 C CA . ASN A 1 195 ? 43.200 17.483 22.223 1.00 45.45 192 ASN A CA 1
ATOM 1570 C C . ASN A 1 195 ? 44.301 16.822 21.412 1.00 46.53 192 ASN A C 1
ATOM 1571 O O . ASN A 1 195 ? 45.096 17.502 20.765 1.00 46.70 192 ASN A O 1
ATOM 1576 N N . ARG A 1 196 ? 44.414 15.497 21.419 1.00 48.07 193 ARG A N 1
ATOM 1577 C CA . ARG A 1 196 ? 45.362 14.771 20.577 1.00 48.71 193 ARG A CA 1
ATOM 1578 C C . ARG A 1 196 ? 44.624 13.814 19.645 1.00 49.22 193 ARG A C 1
ATOM 1579 O O . ARG A 1 196 ? 43.739 13.081 20.082 1.00 49.56 193 ARG A O 1
ATOM 1587 N N . ALA A 1 197 ? 44.931 13.761 18.356 1.00 50.11 194 ALA A N 1
ATOM 1588 C CA . ALA A 1 197 ? 44.315 12.777 17.445 1.00 50.51 194 ALA A CA 1
ATOM 1589 C C . ALA A 1 197 ? 44.955 11.395 17.638 1.00 51.02 194 ALA A C 1
ATOM 1590 O O . ALA A 1 197 ? 44.441 10.410 17.091 1.00 51.78 194 ALA A O 1
ATOM 1592 N N . SER A 1 198 ? 46.065 11.243 18.378 1.00 51.21 195 SER A N 1
ATOM 1593 C CA . SER A 1 198 ? 46.587 9.915 18.767 1.00 51.13 195 SER A CA 1
ATOM 1594 C C . SER A 1 198 ? 45.648 9.234 19.758 1.00 51.28 195 SER A C 1
ATOM 1595 O O . SER A 1 198 ? 45.351 8.038 19.613 1.00 52.08 195 SER A O 1
ATOM 1598 N N . LYS A 1 199 ? 45.162 9.932 20.789 1.00 50.60 196 LYS A N 1
ATOM 1599 C CA . LYS A 1 199 ? 44.257 9.367 21.795 1.00 49.61 196 LYS A CA 1
ATOM 1600 C C . LYS A 1 199 ? 43.058 10.313 21.976 1.00 48.32 196 LYS A C 1
ATOM 1601 O O . LYS A 1 199 ? 42.933 10.997 23.001 1.00 48.44 196 LYS A O 1
ATOM 1607 N N . PRO A 1 200 ? 42.164 10.313 20.988 1.00 46.28 197 PRO A N 1
ATOM 1608 C CA . PRO A 1 200 ? 41.068 11.274 20.934 1.00 44.83 197 PRO A CA 1
ATOM 1609 C C . PRO A 1 200 ? 39.953 11.022 21.958 1.00 43.28 197 PRO A C 1
ATOM 1610 O O . PRO A 1 200 ? 39.561 9.870 22.189 1.00 42.96 197 PRO A O 1
ATOM 1614 N N . ASN A 1 201 ? 39.404 12.064 22.582 1.00 41.37 198 ASN A N 1
ATOM 1615 C CA . ASN A 1 201 ? 38.340 11.962 23.570 1.00 39.74 198 ASN A CA 1
ATOM 1616 C C . ASN A 1 201 ? 37.018 12.447 23.020 1.00 38.29 198 ASN A C 1
ATOM 1617 O O . ASN A 1 201 ? 36.976 13.130 22.019 1.00 37.44 198 ASN A O 1
ATOM 1622 N N . ASN A 1 202 ? 35.898 12.124 23.651 1.00 37.16 199 ASN A N 1
ATOM 1623 C CA . ASN A 1 202 ? 34.622 12.774 23.416 1.00 36.09 199 ASN A CA 1
ATOM 1624 C C . ASN A 1 202 ? 34.379 13.754 24.539 1.00 34.69 199 ASN A C 1
ATOM 1625 O O . ASN A 1 202 ? 35.031 13.675 25.582 1.00 33.84 199 ASN A O 1
ATOM 1630 N N . GLN A 1 203 ? 33.474 14.707 24.391 1.00 33.56 200 GLN A N 1
ATOM 1631 C CA . GLN A 1 203 ? 33.184 15.694 25.431 1.00 33.57 200 GLN A CA 1
ATOM 1632 C C . GLN A 1 203 ? 31.721 15.965 25.445 1.00 32.62 200 GLN A C 1
ATOM 1633 O O . GLN A 1 203 ? 31.055 16.016 24.381 1.00 32.19 200 GLN A O 1
ATOM 1639 N N . ALA A 1 204 ? 31.162 16.223 26.614 1.00 31.95 201 ALA A N 1
ATOM 1640 C CA . ALA A 1 204 ? 29.793 16.643 26.721 1.00 31.42 201 ALA A CA 1
ATOM 1641 C C . ALA A 1 204 ? 29.709 17.715 27.803 1.00 31.45 201 ALA A C 1
ATOM 1642 O O . ALA A 1 204 ? 30.397 17.655 28.832 1.00 30.75 201 ALA A O 1
ATOM 1644 N N . ILE A 1 205 ? 28.914 18.759 27.585 1.00 31.91 202 ILE A N 1
ATOM 1645 C CA . ILE A 1 205 ? 28.773 19.878 28.497 1.00 31.41 202 ILE A CA 1
ATOM 1646 C C . ILE A 1 205 ? 27.371 19.872 29.047 1.00 31.44 202 ILE A C 1
ATOM 1647 O O . ILE A 1 205 ? 26.418 19.691 28.289 1.00 30.78 202 ILE A O 1
ATOM 1652 N N . TYR A 1 206 ? 27.181 20.046 30.357 1.00 31.92 203 TYR A N 1
ATOM 1653 C CA . TYR A 1 206 ? 25.853 20.199 30.936 1.00 32.10 203 TYR A CA 1
ATOM 1654 C C . TYR A 1 206 ? 25.467 21.675 30.973 1.00 32.09 203 TYR A C 1
ATOM 1655 O O . TYR A 1 206 ? 26.211 22.513 31.481 1.00 31.47 203 TYR A O 1
ATOM 1664 N N . TYR A 1 207 ? 24.302 22.044 30.465 1.00 32.73 204 TYR A N 1
ATOM 1665 C CA . TYR A 1 207 ? 23.745 23.382 30.632 1.00 33.70 204 TYR A CA 1
ATOM 1666 C C . TYR A 1 207 ? 22.550 23.397 31.566 1.00 34.01 204 TYR A C 1
ATOM 1667 O O . TYR A 1 207 ? 21.735 22.480 31.555 1.00 33.66 204 TYR A O 1
ATOM 1676 N N . SER A 1 208 ? 22.379 24.432 32.383 1.00 34.98 205 SER A N 1
ATOM 1677 C CA . SER A 1 208 ? 21.253 24.536 33.297 1.00 35.19 205 SER A CA 1
ATOM 1678 C C . SER A 1 208 ? 20.013 24.831 32.517 1.00 36.81 205 SER A C 1
ATOM 1679 O O . SER A 1 208 ? 20.095 25.197 31.341 1.00 36.79 205 SER A O 1
ATOM 1682 N N . SER A 1 209 ? 18.830 24.696 33.109 1.00 38.51 206 SER A N 1
ATOM 1683 C CA . SER A 1 209 ? 17.594 25.169 32.499 1.00 40.41 206 SER A CA 1
ATOM 1684 C C . SER A 1 209 ? 17.645 26.695 32.217 1.00 40.74 206 SER A C 1
ATOM 1685 O O . SER A 1 209 ? 16.957 27.179 31.319 1.00 41.02 206 SER A O 1
ATOM 1688 N N . GLU A 1 210 ? 18.452 27.501 32.907 1.00 41.35 207 GLU A N 1
ATOM 1689 C CA . GLU A 1 210 ? 18.634 28.921 32.544 1.00 41.77 207 GLU A CA 1
ATOM 1690 C C . GLU A 1 210 ? 19.582 29.024 31.352 1.00 41.78 207 GLU A C 1
ATOM 1691 O O . GLU A 1 210 ? 19.710 30.106 30.757 1.00 42.31 207 GLU A O 1
ATOM 1697 N N . GLY A 1 211 ? 20.299 27.955 30.986 1.00 41.16 208 GLY A N 1
ATOM 1698 C CA . GLY A 1 211 ? 21.217 27.930 29.858 1.00 40.68 208 GLY A CA 1
ATOM 1699 C C . GLY A 1 211 ? 22.653 28.196 30.264 1.00 40.42 208 GLY A C 1
ATOM 1700 O O . GLY A 1 211 ? 23.462 28.532 29.420 1.00 40.72 208 GLY A O 1
ATOM 1701 N N . LYS A 1 212 ? 23.036 28.067 31.530 1.00 39.91 209 LYS A N 1
ATOM 1702 C CA . LYS A 1 212 ? 24.401 28.269 31.994 1.00 39.40 209 LYS A CA 1
ATOM 1703 C C . LYS A 1 212 ? 25.147 26.937 32.048 1.00 38.47 209 LYS A C 1
ATOM 1704 O O . LYS A 1 212 ? 24.611 25.953 32.570 1.00 37.66 209 LYS A O 1
ATOM 1710 N N . ALA A 1 213 ? 26.389 26.861 31.553 1.00 37.54 210 ALA A N 1
ATOM 1711 C CA . ALA A 1 213 ? 27.217 25.671 31.603 1.00 36.99 210 ALA A CA 1
ATOM 1712 C C . ALA A 1 213 ? 27.585 25.405 33.036 1.00 36.46 210 ALA A C 1
ATOM 1713 O O . ALA A 1 213 ? 28.255 26.227 33.645 1.00 37.12 210 ALA A O 1
ATOM 1715 N N . GLU A 1 214 ? 27.186 24.290 33.632 1.00 35.52 211 GLU A N 1
ATOM 1716 C CA . GLU A 1 214 ? 27.482 24.003 35.028 1.00 35.44 211 GLU A CA 1
ATOM 1717 C C . GLU A 1 214 ? 28.283 22.713 35.168 1.00 34.30 211 GLU A C 1
ATOM 1718 O O . GLU A 1 214 ? 28.579 22.290 36.280 1.00 34.17 211 GLU A O 1
ATOM 1724 N N . GLY A 1 215 ? 28.679 22.049 34.083 1.00 33.35 212 GLY A N 1
ATOM 1725 C CA . GLY A 1 215 ? 29.478 20.826 34.166 1.00 32.99 212 GLY A CA 1
ATOM 1726 C C . GLY A 1 215 ? 29.921 20.276 32.818 1.00 32.29 212 GLY A C 1
ATOM 1727 O O . GLY A 1 215 ? 29.417 20.671 31.754 1.00 31.23 212 GLY A O 1
ATOM 1728 N N . TYR A 1 216 ? 30.895 19.380 32.798 1.00 31.54 213 TYR A N 1
ATOM 1729 C CA . TYR A 1 216 ? 31.289 18.689 31.590 1.00 31.43 213 TYR A CA 1
ATOM 1730 C C . TYR A 1 216 ? 31.940 17.354 31.936 1.00 30.74 213 TYR A C 1
ATOM 1731 O O . TYR A 1 216 ? 32.435 17.156 33.055 1.00 30.93 213 TYR A O 1
ATOM 1740 N N . VAL A 1 217 ? 31.945 16.403 31.008 1.00 30.32 214 VAL A N 1
ATOM 1741 C CA . VAL A 1 217 ? 32.720 15.190 31.083 1.00 30.22 214 VAL A CA 1
ATOM 1742 C C . VAL A 1 217 ? 33.562 15.078 29.813 1.00 29.88 214 VAL A C 1
ATOM 1743 O O . VAL A 1 217 ? 33.045 15.204 28.684 1.00 27.76 214 VAL A O 1
ATOM 1747 N N . ILE A 1 218 ? 34.845 14.782 29.951 1.00 29.75 215 ILE A N 1
ATOM 1748 C CA . ILE A 1 218 ? 35.652 14.270 28.881 1.00 30.47 215 ILE A CA 1
ATOM 1749 C C . ILE A 1 218 ? 35.824 12.776 29.093 1.00 30.52 215 ILE A C 1
ATOM 1750 O O . ILE A 1 218 ? 36.045 12.339 30.222 1.00 29.58 215 ILE A O 1
ATOM 1755 N N . TYR A 1 219 ? 35.733 11.953 28.038 1.00 31.25 216 TYR A N 1
ATOM 1756 C CA . TYR A 1 219 ? 35.703 10.503 28.155 1.00 31.30 216 TYR A CA 1
ATOM 1757 C C . TYR A 1 219 ? 36.062 9.757 26.890 1.00 32.36 216 TYR A C 1
ATOM 1758 O O . TYR A 1 219 ? 36.098 10.326 25.799 1.00 31.86 216 TYR A O 1
ATOM 1767 N N . ARG A 1 220 ? 36.272 8.441 26.974 1.00 33.96 217 ARG A N 1
ATOM 1768 C CA . ARG A 1 220 ? 36.454 7.568 25.813 1.00 34.67 217 ARG A CA 1
ATOM 1769 C C . ARG A 1 220 ? 36.217 6.136 26.229 1.00 35.35 217 ARG A C 1
ATOM 1770 O O . ARG A 1 220 ? 36.326 5.801 27.427 1.00 35.57 217 ARG A O 1
ATOM 1778 N N . ILE A 1 221 ? 35.872 5.254 25.285 1.00 35.17 218 ILE A N 1
ATOM 1779 C CA . ILE A 1 221 ? 35.674 3.847 25.531 1.00 35.19 218 ILE A CA 1
ATOM 1780 C C . ILE A 1 221 ? 36.816 3.089 24.869 1.00 35.71 218 ILE A C 1
ATOM 1781 O O . ILE A 1 221 ? 37.101 3.316 23.716 1.00 36.83 218 ILE A O 1
ATOM 1786 N N . ALA A 1 222 ? 37.500 2.177 25.544 1.00 36.30 219 ALA A N 1
ATOM 1787 C CA . ALA A 1 222 ? 38.626 1.432 24.985 1.00 36.59 219 ALA A CA 1
ATOM 1788 C C . ALA A 1 222 ? 38.774 0.107 25.734 1.00 36.95 219 ALA A C 1
ATOM 1789 O O . ALA A 1 222 ? 38.651 0.083 26.972 1.00 37.31 219 ALA A O 1
ATOM 1791 N N . ALA A 1 223 ? 39.027 -1.024 25.069 1.00 36.87 220 ALA A N 1
ATOM 1792 C CA . ALA A 1 223 ? 39.310 -2.276 25.771 1.00 37.15 220 ALA A CA 1
ATOM 1793 C C . ALA A 1 223 ? 38.233 -2.540 26.838 1.00 37.28 220 ALA A C 1
ATOM 1794 O O . ALA A 1 223 ? 38.548 -2.808 28.004 1.00 38.30 220 ALA A O 1
ATOM 1796 N N . GLY A 1 224 ? 36.951 -2.400 26.512 1.00 37.00 221 GLY A N 1
ATOM 1797 C CA . GLY A 1 224 ? 35.840 -2.657 27.429 1.00 36.50 221 GLY A CA 1
ATOM 1798 C C . GLY A 1 224 ? 35.587 -1.606 28.502 1.00 36.21 221 GLY A C 1
ATOM 1799 O O . GLY A 1 224 ? 34.604 -1.713 29.240 1.00 36.46 221 GLY A O 1
ATOM 1800 N N . THR A 1 225 ? 36.403 -0.568 28.650 1.00 35.49 222 THR A N 1
ATOM 1801 C CA . THR A 1 225 ? 36.267 0.356 29.755 1.00 35.05 222 THR A CA 1
ATOM 1802 C C . THR A 1 225 ? 35.902 1.735 29.289 1.00 34.31 222 THR A C 1
ATOM 1803 O O . THR A 1 225 ? 36.547 2.267 28.398 1.00 33.74 222 THR A O 1
ATOM 1807 N N . PHE A 1 226 ? 34.862 2.341 29.879 1.00 33.76 223 PHE A N 1
ATOM 1808 C CA . PHE A 1 226 ? 34.548 3.757 29.809 1.00 33.34 223 PHE A CA 1
ATOM 1809 C C . PHE A 1 226 ? 35.529 4.481 30.718 1.00 33.30 223 PHE A C 1
ATOM 1810 O O . PHE A 1 226 ? 35.520 4.311 31.943 1.00 32.25 223 PHE A O 1
ATOM 1818 N N . GLU A 1 227 ? 36.419 5.289 30.146 1.00 33.44 224 GLU A N 1
ATOM 1819 C CA . GLU A 1 227 ? 37.401 6.052 30.870 1.00 33.83 224 GLU A CA 1
ATOM 1820 C C . GLU A 1 227 ? 36.861 7.459 31.087 1.00 33.35 224 GLU A C 1
ATOM 1821 O O . GLU A 1 227 ? 36.718 8.218 30.129 1.00 31.98 224 GLU A O 1
ATOM 1827 N N . ILE A 1 228 ? 36.538 7.848 32.322 1.00 33.17 225 ILE A N 1
ATOM 1828 C CA . ILE A 1 228 ? 36.223 9.223 32.683 1.00 33.11 225 ILE A CA 1
ATOM 1829 C C . ILE A 1 228 ? 37.583 9.879 32.751 1.00 33.03 225 ILE A C 1
ATOM 1830 O O . ILE A 1 228 ? 38.333 9.660 33.692 1.00 32.85 225 ILE A O 1
ATOM 1835 N N . VAL A 1 229 ? 37.961 10.654 31.740 1.00 33.25 226 VAL A N 1
ATOM 1836 C CA . VAL A 1 229 ? 39.233 11.327 31.648 1.00 33.07 226 VAL A CA 1
ATOM 1837 C C . VAL A 1 229 ? 39.165 12.514 32.566 1.00 33.65 226 VAL A C 1
ATOM 1838 O O . VAL A 1 229 ? 40.104 12.809 33.294 1.00 33.10 226 VAL A O 1
ATOM 1842 N N . GLU A 1 230 ? 38.043 13.212 32.593 1.00 34.37 227 GLU A N 1
ATOM 1843 C CA . GLU A 1 230 ? 37.836 14.326 33.474 1.00 35.26 227 GLU A CA 1
ATOM 1844 C C . GLU A 1 230 ? 36.350 14.554 33.639 1.00 34.44 227 GLU A C 1
ATOM 1845 O O . GLU A 1 230 ? 35.573 14.364 32.711 1.00 33.84 227 GLU A O 1
ATOM 1851 N N . TRP A 1 231 ? 35.902 14.954 34.819 1.00 34.40 228 TRP A N 1
ATOM 1852 C CA . TRP A 1 231 ? 34.487 15.139 35.133 1.00 34.29 228 TRP A CA 1
ATOM 1853 C C . TRP A 1 231 ? 34.394 16.217 36.193 1.00 33.90 228 TRP A C 1
ATOM 1854 O O . TRP A 1 231 ? 34.869 16.025 37.307 1.00 33.04 228 TRP A O 1
ATOM 1865 N N . ASN A 1 232 ? 33.816 17.372 35.882 1.00 34.12 229 ASN A N 1
ATOM 1866 C CA . ASN A 1 232 ? 33.715 18.492 36.786 1.00 34.02 229 ASN A CA 1
ATOM 1867 C C . ASN A 1 232 ? 32.326 19.054 36.786 1.00 33.92 229 ASN A C 1
ATOM 1868 O O . ASN A 1 232 ? 31.699 19.140 35.729 1.00 34.48 229 ASN A O 1
ATOM 1873 N N . TYR A 1 233 ? 31.792 19.457 37.931 1.00 33.41 230 TYR A N 1
ATOM 1874 C CA . TYR A 1 233 ? 30.437 19.943 38.036 1.00 34.28 230 TYR A CA 1
ATOM 1875 C C . TYR A 1 233 ? 30.402 21.071 39.070 1.00 34.61 230 TYR A C 1
ATOM 1876 O O . TYR A 1 233 ? 31.154 21.063 40.074 1.00 35.22 230 TYR A O 1
ATOM 1885 N N . LEU A 1 234 ? 29.586 22.092 38.840 1.00 34.15 231 LEU A N 1
ATOM 1886 C CA . LEU A 1 234 ? 29.441 23.231 39.722 1.00 34.14 231 LEU A CA 1
ATOM 1887 C C . LEU A 1 234 ? 28.136 23.141 40.505 1.00 33.94 231 LEU A C 1
ATOM 1888 O O . LEU A 1 234 ? 27.904 23.999 41.330 1.00 34.31 231 LEU A O 1
ATOM 1893 N N . THR A 1 235 ? 27.240 22.172 40.282 1.00 33.44 232 THR A N 1
ATOM 1894 C CA . THR A 1 235 ? 25.983 22.035 41.033 1.00 33.26 232 THR A CA 1
ATOM 1895 C C . THR A 1 235 ? 25.654 20.549 41.212 1.00 33.28 232 THR A C 1
ATOM 1896 O O . THR A 1 235 ? 26.198 19.709 40.496 1.00 33.39 232 THR A O 1
ATOM 1900 N N . ASN A 1 236 ? 24.747 20.174 42.110 1.00 32.49 233 ASN A N 1
ATOM 1901 C CA . ASN A 1 236 ? 24.298 18.815 42.241 1.00 32.51 233 ASN A CA 1
ATOM 1902 C C . ASN A 1 236 ? 23.470 18.396 41.028 1.00 32.44 233 ASN A C 1
ATOM 1903 O O . ASN A 1 236 ? 23.517 17.237 40.594 1.00 32.27 233 ASN A O 1
ATOM 1908 N N . THR A 1 237 ? 22.695 19.276 40.415 1.00 32.46 234 THR A N 1
ATOM 1909 C CA . THR A 1 237 ? 21.824 18.846 39.332 1.00 32.72 234 THR A CA 1
ATOM 1910 C C . THR A 1 237 ? 22.697 18.560 38.089 1.00 32.71 234 THR A C 1
ATOM 1911 O O . THR A 1 237 ? 22.365 17.706 37.266 1.00 31.27 234 THR A O 1
ATOM 1915 N N . ALA A 1 238 ? 23.868 19.193 37.970 1.00 32.96 235 ALA A N 1
ATOM 1916 C CA . ALA A 1 238 ? 24.856 18.916 36.934 1.00 32.99 235 ALA A CA 1
ATOM 1917 C C . ALA A 1 238 ? 25.545 17.601 37.238 1.00 33.52 235 ALA A C 1
ATOM 1918 O O . ALA A 1 238 ? 25.801 16.807 36.327 1.00 34.18 235 ALA A O 1
ATOM 1920 N N . PHE A 1 239 ? 25.892 17.325 38.498 1.00 33.60 236 PHE A N 1
ATOM 1921 C CA . PHE A 1 239 ? 26.459 16.067 38.931 1.00 33.28 236 PHE A CA 1
ATOM 1922 C C . PHE A 1 239 ? 25.553 14.951 38.492 1.00 33.30 236 PHE A C 1
ATOM 1923 O O . PHE A 1 239 ? 25.983 14.044 37.820 1.00 34.69 236 PHE A O 1
ATOM 1931 N N . LYS A 1 240 ? 24.270 14.983 38.816 1.00 33.48 237 LYS A N 1
ATOM 1932 C CA . LYS A 1 240 ? 23.306 13.931 38.491 1.00 33.43 237 LYS A CA 1
ATOM 1933 C C . LYS A 1 240 ? 22.932 13.855 37.015 1.00 32.74 237 LYS A C 1
ATOM 1934 O O . LYS A 1 240 ? 22.547 12.796 36.540 1.00 33.93 237 LYS A O 1
ATOM 1940 N N . ALA A 1 241 ? 22.971 14.923 36.233 1.00 31.89 238 ALA A N 1
ATOM 1941 C CA . ALA A 1 241 ? 22.630 14.854 34.818 1.00 31.16 238 ALA A CA 1
ATOM 1942 C C . ALA A 1 241 ? 23.781 14.145 34.114 1.00 30.83 238 ALA A C 1
ATOM 1943 O O . ALA A 1 241 ? 23.547 13.245 33.271 1.00 30.49 238 ALA A O 1
ATOM 1945 N N . LEU A 1 242 ? 25.039 14.463 34.458 1.00 29.86 239 LEU A N 1
ATOM 1946 C CA . LEU A 1 242 ? 26.217 13.857 33.846 1.00 29.41 239 LEU A CA 1
ATOM 1947 C C . LEU A 1 242 ? 26.457 12.458 34.376 1.00 29.37 239 LEU A C 1
ATOM 1948 O O . LEU A 1 242 ? 26.889 11.617 33.614 1.00 28.95 239 LEU A O 1
ATOM 1953 N N . ALA A 1 243 ? 26.192 12.128 35.652 1.00 29.38 240 ALA A N 1
ATOM 1954 C CA . ALA A 1 243 ? 26.257 10.747 36.122 1.00 29.14 240 ALA A CA 1
ATOM 1955 C C . ALA A 1 243 ? 25.309 9.884 35.306 1.00 28.87 240 ALA A C 1
ATOM 1956 O O . ALA A 1 243 ? 25.652 8.768 34.909 1.00 28.58 240 ALA A O 1
ATOM 1958 N N . GLY A 1 244 ? 24.091 10.329 35.041 1.00 29.19 241 GLY A N 1
ATOM 1959 C CA . GLY A 1 244 ? 23.110 9.547 34.286 1.00 29.31 241 GLY A CA 1
ATOM 1960 C C . GLY A 1 244 ? 23.495 9.448 32.837 1.00 29.46 241 GLY A C 1
ATOM 1961 O O . GLY A 1 244 ? 23.120 8.488 32.171 1.00 29.73 241 GLY A O 1
ATOM 1962 N N . PHE A 1 245 ? 24.210 10.435 32.292 1.00 29.98 242 PHE A N 1
ATOM 1963 C CA . PHE A 1 245 ? 24.727 10.449 30.917 1.00 29.66 242 PHE A CA 1
ATOM 1964 C C . PHE A 1 245 ? 25.843 9.420 30.755 1.00 29.81 242 PHE A C 1
ATOM 1965 O O . PHE A 1 245 ? 25.860 8.639 29.798 1.00 30.02 242 PHE A O 1
ATOM 1973 N N . ILE A 1 246 ? 26.820 9.394 31.655 1.00 29.85 243 ILE A N 1
ATOM 1974 C CA . ILE A 1 246 ? 27.847 8.380 31.703 1.00 29.78 243 ILE A CA 1
ATOM 1975 C C . ILE A 1 246 ? 27.161 7.003 31.787 1.00 30.47 243 ILE A C 1
ATOM 1976 O O . ILE A 1 246 ? 27.446 6.094 31.001 1.00 30.92 243 ILE A O 1
ATOM 1981 N N . GLY A 1 247 ? 26.237 6.797 32.715 1.00 30.59 244 GLY A N 1
ATOM 1982 C CA . GLY A 1 247 ? 25.587 5.531 32.906 1.00 31.10 244 GLY A CA 1
ATOM 1983 C C . GLY A 1 247 ? 24.890 5.025 31.667 1.00 31.70 244 GLY A C 1
ATOM 1984 O O . GLY A 1 247 ? 24.822 3.813 31.465 1.00 32.16 244 GLY A O 1
ATOM 1985 N N . SER A 1 248 ? 24.353 5.877 30.798 1.00 32.09 245 SER A N 1
ATOM 1986 C CA . SER A 1 248 ? 23.672 5.454 29.565 1.00 32.56 245 SER A CA 1
ATOM 1987 C C . SER A 1 248 ? 24.566 4.630 28.678 1.00 32.63 245 SER A C 1
ATOM 1988 O O . SER A 1 248 ? 24.077 3.983 27.760 1.00 32.87 245 SER A O 1
ATOM 1991 N N . HIS A 1 249 ? 25.879 4.630 28.879 1.00 32.53 246 HIS A N 1
ATOM 1992 C CA . HIS A 1 249 ? 26.810 3.794 28.122 1.00 32.52 246 HIS A CA 1
ATOM 1993 C C . HIS A 1 249 ? 27.047 2.453 28.767 1.00 32.75 246 HIS A C 1
ATOM 1994 O O . HIS A 1 249 ? 27.910 1.702 28.313 1.00 33.23 246 HIS A O 1
ATOM 2001 N N . SER A 1 250 ? 26.340 2.086 29.834 1.00 33.33 247 SER A N 1
ATOM 2002 C CA . SER A 1 250 ? 26.681 0.909 30.630 1.00 33.65 247 SER A CA 1
ATOM 2003 C C . SER A 1 250 ? 26.408 -0.340 29.820 1.00 34.32 247 SER A C 1
ATOM 2004 O O . SER A 1 250 ? 27.120 -1.349 29.966 1.00 34.98 247 SER A O 1
ATOM 2007 N N . GLY A 1 251 ? 25.424 -0.332 28.917 1.00 34.57 248 GLY A N 1
ATOM 2008 C CA . GLY A 1 251 ? 25.110 -1.496 28.097 1.00 34.54 248 GLY A CA 1
ATOM 2009 C C . GLY A 1 251 ? 26.141 -1.705 27.019 1.00 34.65 248 GLY A C 1
ATOM 2010 O O . GLY A 1 251 ? 26.007 -2.601 26.209 1.00 35.30 248 GLY A O 1
ATOM 2011 N N . SER A 1 252 ? 27.197 -0.919 26.951 1.00 35.18 249 SER A N 1
ATOM 2012 C CA . SER A 1 252 ? 28.120 -0.917 25.836 1.00 35.90 249 SER A CA 1
ATOM 2013 C C . SER A 1 252 ? 29.555 -1.123 26.345 1.00 35.99 249 SER A C 1
ATOM 2014 O O . SER A 1 252 ? 30.523 -0.990 25.585 1.00 35.88 249 SER A O 1
ATOM 2017 N N . VAL A 1 253 ? 29.762 -1.492 27.609 1.00 36.23 250 VAL A N 1
ATOM 2018 C CA . VAL A 1 253 ? 31.081 -1.482 28.206 1.00 36.44 250 VAL A CA 1
ATOM 2019 C C . VAL A 1 253 ? 31.071 -2.372 29.445 1.00 36.66 250 VAL A C 1
ATOM 2020 O O . VAL A 1 253 ? 29.995 -2.703 29.959 1.00 36.39 250 VAL A O 1
ATOM 2024 N N . GLN A 1 254 ? 32.226 -2.832 29.938 1.00 36.74 251 GLN A N 1
ATOM 2025 C CA . GLN A 1 254 ? 32.311 -3.785 31.051 1.00 36.98 251 GLN A CA 1
ATOM 2026 C C . GLN A 1 254 ? 32.544 -3.075 32.365 1.00 35.95 251 GLN A C 1
ATOM 2027 O O . GLN A 1 254 ? 32.269 -3.637 33.434 1.00 35.79 251 GLN A O 1
ATOM 2033 N N . SER A 1 255 ? 33.107 -1.872 32.361 1.00 34.62 252 SER A N 1
ATOM 2034 C CA . SER A 1 255 ? 33.437 -1.182 33.566 1.00 33.88 252 SER A CA 1
ATOM 2035 C C . SER A 1 255 ? 33.671 0.303 33.295 1.00 33.29 252 SER A C 1
ATOM 2036 O O . SER A 1 255 ? 33.700 0.732 32.137 1.00 32.58 252 SER A O 1
ATOM 2039 N N . PHE A 1 256 ? 33.771 1.122 34.345 1.00 32.33 253 PHE A N 1
ATOM 2040 C CA . PHE A 1 256 ? 33.989 2.551 34.277 1.00 31.69 253 PHE A CA 1
ATOM 2041 C C . PHE A 1 256 ? 35.228 2.808 35.108 1.00 31.33 253 PHE A C 1
ATOM 2042 O O . PHE A 1 256 ? 35.507 2.088 36.070 1.00 31.46 253 PHE A O 1
ATOM 2050 N N . HIS A 1 257 ? 36.055 3.779 34.784 1.00 31.03 254 HIS A N 1
ATOM 2051 C CA . HIS A 1 257 ? 37.314 3.910 35.457 1.00 31.38 254 HIS A CA 1
ATOM 2052 C C . HIS A 1 257 ? 37.590 5.370 35.538 1.00 31.16 254 HIS A C 1
ATOM 2053 O O . HIS A 1 257 ? 37.369 6.083 34.579 1.00 31.12 254 HIS A O 1
ATOM 2060 N N . TRP A 1 258 ? 38.037 5.895 36.669 1.00 31.41 255 TRP A N 1
ATOM 2061 C CA . TRP A 1 258 ? 38.255 7.298 36.814 1.00 31.71 255 TRP A CA 1
ATOM 2062 C C . TRP A 1 258 ? 39.413 7.500 37.731 1.00 32.01 255 TRP A C 1
ATOM 2063 O O . TRP A 1 258 ? 39.416 6.945 38.822 1.00 32.29 255 TRP A O 1
ATOM 2074 N N . ILE A 1 259 ? 40.454 8.239 37.347 1.00 32.47 256 ILE A N 1
ATOM 2075 C CA . ILE A 1 259 ? 41.481 8.677 38.290 1.00 33.22 256 ILE A CA 1
ATOM 2076 C C . ILE A 1 259 ? 41.345 10.169 38.457 1.00 33.83 256 ILE A C 1
ATOM 2077 O O . ILE A 1 259 ? 41.431 10.875 37.488 1.00 34.69 256 ILE A O 1
ATOM 2082 N N . ASN A 1 260 ? 41.137 10.724 39.642 1.00 34.82 257 ASN A N 1
ATOM 2083 C CA . ASN A 1 260 ? 41.155 12.166 39.845 1.00 35.44 257 ASN A CA 1
ATOM 2084 C C . ASN A 1 260 ? 41.962 12.514 41.080 1.00 35.74 257 ASN A C 1
ATOM 2085 O O . ASN A 1 260 ? 42.499 11.632 41.737 1.00 36.60 257 ASN A O 1
ATOM 2090 N N . GLY A 1 261 ? 42.084 13.778 41.455 1.00 36.30 258 GLY A N 1
ATOM 2091 C CA . GLY A 1 261 ? 42.838 14.205 42.634 1.00 36.68 258 GLY A CA 1
ATOM 2092 C C . GLY A 1 261 ? 42.132 13.829 43.923 1.00 36.92 258 GLY A C 1
ATOM 2093 O O . GLY A 1 261 ? 40.919 13.987 44.045 1.00 37.43 258 GLY A O 1
ATOM 2094 N N . PHE A 1 262 ? 42.839 13.338 44.931 1.00 37.17 259 PHE A N 1
ATOM 2095 C CA . PHE A 1 262 ? 42.258 12.910 46.169 1.00 38.19 259 PHE A CA 1
ATOM 2096 C C . PHE A 1 262 ? 42.458 13.962 47.267 1.00 39.22 259 PHE A C 1
ATOM 2097 O O . PHE A 1 262 ? 43.589 14.361 47.577 1.00 39.40 259 PHE A O 1
ATOM 2105 N N . ALA A 1 263 ? 41.379 14.404 47.910 1.00 40.41 260 ALA A N 1
ATOM 2106 C CA . ALA A 1 263 ? 41.372 15.484 48.879 1.00 41.04 260 ALA A CA 1
ATOM 2107 C C . ALA A 1 263 ? 41.012 14.955 50.260 1.00 41.76 260 ALA A C 1
ATOM 2108 O O . ALA A 1 263 ? 40.622 15.717 51.133 1.00 42.53 260 ALA A O 1
ATOM 2110 N N . GLY A 1 264 ? 41.100 13.667 50.541 1.00 42.36 261 GLY A N 1
ATOM 2111 C CA . GLY A 1 264 ? 40.770 13.148 51.864 1.00 42.78 261 GLY A CA 1
ATOM 2112 C C . GLY A 1 264 ? 39.498 12.327 51.929 1.00 43.02 261 GLY A C 1
ATOM 2113 O O . GLY A 1 264 ? 39.341 11.524 52.827 1.00 43.27 261 GLY A O 1
ATOM 2114 N N . LYS A 1 265 ? 38.566 12.455 50.997 1.00 43.68 262 LYS A N 1
ATOM 2115 C CA . LYS A 1 265 ? 37.286 11.777 51.046 1.00 44.15 262 LYS A CA 1
ATOM 2116 C C . LYS A 1 265 ? 36.869 11.356 49.649 1.00 44.57 262 LYS A C 1
ATOM 2117 O O . LYS A 1 265 ? 36.834 12.181 48.735 1.00 44.06 262 LYS A O 1
ATOM 2123 N N . ASP A 1 266 ? 36.491 10.097 49.446 1.00 45.11 263 ASP A N 1
ATOM 2124 C CA . ASP A 1 266 ? 36.214 9.535 48.135 1.00 45.65 263 ASP A CA 1
ATOM 2125 C C . ASP A 1 266 ? 34.731 9.547 47.807 1.00 45.47 263 ASP A C 1
ATOM 2126 O O . ASP A 1 266 ? 33.894 9.686 48.686 1.00 45.58 263 ASP A O 1
ATOM 2131 N N . LEU A 1 267 ? 34.351 9.362 46.553 1.00 45.58 264 LEU A N 1
ATOM 2132 C CA . LEU A 1 267 ? 32.973 9.499 46.109 1.00 46.03 264 LEU A CA 1
ATOM 2133 C C . LEU A 1 267 ? 32.132 8.251 46.351 1.00 45.90 264 LEU A C 1
ATOM 2134 O O . LEU A 1 267 ? 30.924 8.296 46.177 1.00 45.77 264 LEU A O 1
ATOM 2139 N N . ASN A 1 268 ? 32.708 7.119 46.762 1.00 46.19 265 ASN A N 1
ATOM 2140 C CA . ASN A 1 268 ? 32.028 5.828 46.846 1.00 46.05 265 ASN A CA 1
ATOM 2141 C C . ASN A 1 268 ? 30.710 5.926 47.597 1.00 46.24 265 ASN A C 1
ATOM 2142 O O . ASN A 1 268 ? 29.691 5.398 47.144 1.00 46.27 265 ASN A O 1
ATOM 2147 N N . ASP A 1 269 ? 30.651 6.612 48.734 1.00 46.55 266 ASP A N 1
ATOM 2148 C CA . ASP A 1 269 ? 29.433 6.710 49.528 1.00 47.26 266 ASP A CA 1
ATOM 2149 C C . ASP A 1 269 ? 28.347 7.598 48.909 1.00 47.50 266 ASP A C 1
ATOM 2150 O O . ASP A 1 269 ? 27.214 7.596 49.392 1.00 47.94 266 ASP A O 1
ATOM 2155 N N . LEU A 1 270 ? 28.612 8.390 47.870 1.00 48.14 267 LEU A N 1
ATOM 2156 C CA . LEU A 1 270 ? 27.565 9.119 47.142 1.00 48.25 267 LEU A CA 1
ATOM 2157 C C . LEU A 1 270 ? 26.608 8.160 46.427 1.00 48.58 267 LEU A C 1
ATOM 2158 O O . LEU A 1 270 ? 25.545 8.582 45.950 1.00 48.29 267 LEU A O 1
ATOM 2171 N N . PRO A 1 272 ? 24.159 4.623 46.491 1.00 45.29 269 PRO A N 1
ATOM 2172 C CA . PRO A 1 272 ? 23.385 3.805 47.437 1.00 44.35 269 PRO A CA 1
ATOM 2173 C C . PRO A 1 272 ? 24.150 2.536 47.846 1.00 43.10 269 PRO A C 1
ATOM 2174 O O . PRO A 1 272 ? 24.130 2.131 49.010 1.00 41.59 269 PRO A O 1
ATOM 2178 N N . THR A 1 273 ? 24.837 1.894 46.901 1.00 42.07 270 THR A N 1
ATOM 2179 C CA . THR A 1 273 ? 25.711 0.760 47.112 1.00 41.17 270 THR A CA 1
ATOM 2180 C C . THR A 1 273 ? 27.127 1.245 46.881 1.00 40.04 270 THR A C 1
ATOM 2181 O O . THR A 1 273 ? 27.436 1.622 45.775 1.00 39.95 270 THR A O 1
ATOM 2185 N N . PRO A 1 274 ? 28.005 1.248 47.884 1.00 39.19 271 PRO A N 1
ATOM 2186 C CA . PRO A 1 274 ? 29.392 1.690 47.655 1.00 38.82 271 PRO A CA 1
ATOM 2187 C C . PRO A 1 274 ? 30.195 0.678 46.807 1.00 38.30 271 PRO A C 1
ATOM 2188 O O . PRO A 1 274 ? 31.146 0.067 47.293 1.00 38.30 271 PRO A O 1
ATOM 2192 N N . ALA A 1 275 ? 29.866 0.465 45.538 1.00 37.78 272 ALA A N 1
ATOM 2193 C CA . ALA A 1 275 ? 30.431 -0.641 44.752 1.00 37.62 272 ALA A CA 1
ATOM 2194 C C . ALA A 1 275 ? 31.721 -0.277 44.025 1.00 36.96 272 ALA A C 1
ATOM 2195 O O . ALA A 1 275 ? 32.245 -1.106 43.314 1.00 37.68 272 ALA A O 1
ATOM 2197 N N . ALA A 1 276 ? 32.302 0.909 44.152 1.00 36.48 273 ALA A N 1
ATOM 2198 C CA . ALA A 1 276 ? 33.560 1.208 43.474 1.00 36.52 273 ALA A CA 1
ATOM 2199 C C . ALA A 1 276 ? 34.725 0.580 44.221 1.00 36.15 273 ALA A C 1
ATOM 2200 O O . ALA A 1 276 ? 34.685 0.418 45.434 1.00 36.03 273 ALA A O 1
ATOM 2202 N N . SER A 1 277 ? 35.766 0.163 43.521 1.00 35.76 274 SER A N 1
ATOM 2203 C CA . SER A 1 277 ? 37.020 -0.220 44.110 1.00 35.69 274 SER A CA 1
ATOM 2204 C C . SER A 1 277 ? 37.868 1.053 44.147 1.00 35.12 274 SER A C 1
ATOM 2205 O O . SER A 1 277 ? 38.048 1.680 43.132 1.00 34.99 274 SER A O 1
ATOM 2208 N N . VAL A 1 278 ? 38.379 1.502 45.288 1.00 34.61 275 VAL A N 1
ATOM 2209 C CA . VAL A 1 278 ? 39.053 2.795 45.422 1.00 34.47 275 VAL A CA 1
ATOM 2210 C C . VAL A 1 278 ? 40.502 2.566 45.850 1.00 34.38 275 VAL A C 1
ATOM 2211 O O . VAL A 1 278 ? 40.750 2.042 46.923 1.00 33.49 275 VAL A O 1
ATOM 2215 N N . LYS A 1 279 ? 41.495 2.933 45.042 1.00 35.35 276 LYS A N 1
ATOM 2216 C CA . LYS A 1 279 ? 42.915 2.925 45.421 1.00 36.16 276 LYS A CA 1
ATOM 2217 C C . LYS A 1 279 ? 43.406 4.339 45.603 1.00 35.06 276 LYS A C 1
ATOM 2218 O O . LYS A 1 279 ? 43.082 5.207 44.825 1.00 33.55 276 LYS A O 1
ATOM 2224 N N . ILE A 1 280 ? 44.215 4.626 46.605 1.00 35.32 277 ILE A N 1
ATOM 2225 C CA . ILE A 1 280 ? 44.835 5.914 46.744 1.00 35.79 277 ILE A CA 1
ATOM 2226 C C . ILE A 1 280 ? 46.243 5.778 46.269 1.00 35.98 277 ILE A C 1
ATOM 2227 O O . ILE A 1 280 ? 46.974 4.875 46.732 1.00 36.13 277 ILE A O 1
ATOM 2232 N N . LEU A 1 281 ? 46.662 6.609 45.312 1.00 35.78 278 LEU A N 1
ATOM 2233 C CA . LEU A 1 281 ? 47.936 6.488 44.636 1.00 35.66 278 LEU A CA 1
ATOM 2234 C C . LEU A 1 281 ? 48.795 7.662 45.021 1.00 35.85 278 LEU A C 1
ATOM 2235 O O . LEU A 1 281 ? 48.342 8.803 45.003 1.00 35.82 278 LEU A O 1
ATOM 2240 N N . PRO A 1 282 ? 50.057 7.424 45.324 1.00 36.62 279 PRO A N 1
ATOM 2241 C CA . PRO A 1 282 ? 50.966 8.558 45.501 1.00 37.34 279 PRO A CA 1
ATOM 2242 C C . PRO A 1 282 ? 50.997 9.376 44.208 1.00 37.42 279 PRO A C 1
ATOM 2243 O O . PRO A 1 282 ? 50.918 8.796 43.123 1.00 37.06 279 PRO A O 1
ATOM 2247 N N . TYR A 1 283 ? 51.074 10.695 44.245 1.00 38.08 280 TYR A N 1
ATOM 2248 C CA . TYR A 1 283 ? 51.162 11.491 43.043 1.00 39.32 280 TYR A CA 1
ATOM 2249 C C . TYR A 1 283 ? 52.268 12.524 43.228 1.00 40.40 280 TYR A C 1
ATOM 2250 O O . TYR A 1 283 ? 53.309 12.177 43.793 1.00 41.09 280 TYR A O 1
ATOM 2275 N N . ALA A 1 286 ? 56.130 18.570 45.494 1.00 37.84 283 ALA A N 1
ATOM 2276 C CA . ALA A 1 286 ? 56.157 20.017 45.391 1.00 37.63 283 ALA A CA 1
ATOM 2277 C C . ALA A 1 286 ? 57.285 20.573 46.231 1.00 36.76 283 ALA A C 1
ATOM 2278 O O . ALA A 1 286 ? 57.775 19.926 47.155 1.00 35.65 283 ALA A O 1
ATOM 2280 N N . ARG A 1 287 ? 57.779 21.765 45.944 1.00 36.84 284 ARG A N 1
ATOM 2281 C CA . ARG A 1 287 ? 58.483 22.524 46.969 1.00 36.94 284 ARG A CA 1
ATOM 2282 C C . ARG A 1 287 ? 58.126 23.995 46.872 1.00 36.74 284 ARG A C 1
ATOM 2283 O O . ARG A 1 287 ? 57.783 24.476 45.799 1.00 36.02 284 ARG A O 1
ATOM 2291 N N . ILE A 1 288 ? 58.142 24.726 47.987 1.00 36.75 285 ILE A N 1
ATOM 2292 C CA . ILE A 1 288 ? 58.218 26.174 47.972 1.00 37.17 285 ILE A CA 1
ATOM 2293 C C . ILE A 1 288 ? 59.563 26.503 47.365 1.00 37.38 285 ILE A C 1
ATOM 2294 O O . ILE A 1 288 ? 60.579 25.895 47.742 1.00 37.59 285 ILE A O 1
ATOM 2299 N N . VAL A 1 289 ? 59.638 27.434 46.425 1.00 37.42 286 VAL A N 1
ATOM 2300 C CA . VAL A 1 289 ? 60.891 27.798 45.781 1.00 38.06 286 VAL A CA 1
ATOM 2301 C C . VAL A 1 289 ? 61.381 29.100 46.422 1.00 38.58 286 VAL A C 1
ATOM 2302 O O . VAL A 1 289 ? 62.476 29.158 46.997 1.00 38.50 286 VAL A O 1
ATOM 2306 N N . GLU A 1 290 ? 60.606 30.178 46.364 1.00 39.15 287 GLU A N 1
ATOM 2307 C CA . GLU A 1 290 ? 60.972 31.438 46.993 1.00 39.70 287 GLU A CA 1
ATOM 2308 C C . GLU A 1 290 ? 60.051 31.644 48.180 1.00 39.59 287 GLU A C 1
ATOM 2309 O O . GLU A 1 290 ? 58.889 32.023 48.012 1.00 39.35 287 GLU A O 1
ATOM 2315 N N . LEU A 1 291 ? 60.526 31.371 49.397 1.00 39.62 288 LEU A N 1
ATOM 2316 C CA . LEU A 1 291 ? 59.728 31.411 50.623 1.00 39.82 288 LEU A CA 1
ATOM 2317 C C . LEU A 1 291 ? 59.111 32.772 50.888 1.00 40.00 288 LEU A C 1
ATOM 2318 O O . LEU A 1 291 ? 57.952 32.862 51.285 1.00 40.19 288 LEU A O 1
ATOM 2323 N N . GLN A 1 292 ? 59.822 33.874 50.705 1.00 40.33 289 GLN A N 1
ATOM 2324 C CA . GLN A 1 292 ? 59.273 35.154 51.046 1.00 40.24 289 GLN A CA 1
ATOM 2325 C C . GLN A 1 292 ? 58.149 35.519 50.098 1.00 40.31 289 GLN A C 1
ATOM 2326 O O . GLN A 1 292 ? 57.112 36.007 50.551 1.00 41.10 289 GLN A O 1
ATOM 2332 N N . THR A 1 293 ? 58.255 35.338 48.787 1.00 40.31 290 THR A N 1
ATOM 2333 C CA . THR A 1 293 ? 57.092 35.538 47.909 1.00 40.15 290 THR A CA 1
ATOM 2334 C C . THR A 1 293 ? 55.956 34.659 48.387 1.00 39.79 290 THR A C 1
ATOM 2335 O O . THR A 1 293 ? 54.825 35.125 48.577 1.00 40.43 290 THR A O 1
ATOM 2339 N N . PHE A 1 294 ? 56.192 33.365 48.558 1.00 38.96 291 PHE A N 1
ATOM 2340 C CA . PHE A 1 294 ? 55.147 32.423 48.914 1.00 38.46 291 PHE A CA 1
ATOM 2341 C C . PHE A 1 294 ? 54.456 32.850 50.198 1.00 38.00 291 PHE A C 1
ATOM 2342 O O . PHE A 1 294 ? 53.227 32.960 50.239 1.00 37.42 291 PHE A O 1
ATOM 2350 N N . LEU A 1 295 ? 55.199 33.126 51.268 1.00 37.84 292 LEU A N 1
ATOM 2351 C CA . LEU A 1 295 ? 54.630 33.530 52.548 1.00 37.93 292 LEU A CA 1
ATOM 2352 C C . LEU A 1 295 ? 53.979 34.918 52.512 1.00 37.79 292 LEU A C 1
ATOM 2353 O O . LEU A 1 295 ? 52.889 35.092 53.060 1.00 37.20 292 LEU A O 1
ATOM 2358 N N . GLU A 1 296 ? 54.569 35.924 51.870 1.00 38.14 293 GLU A N 1
ATOM 2359 C CA . GLU A 1 296 ? 53.976 37.265 51.779 1.00 38.77 293 GLU A CA 1
ATOM 2360 C C . GLU A 1 296 ? 52.630 37.282 51.080 1.00 38.39 293 GLU A C 1
ATOM 2361 O O . GLU A 1 296 ? 51.801 38.140 51.372 1.00 38.69 293 GLU A O 1
ATOM 2367 N N . LYS A 1 297 ? 52.354 36.386 50.143 1.00 37.98 294 LYS A N 1
ATOM 2368 C CA . LYS A 1 297 ? 51.058 36.290 49.480 1.00 37.91 294 LYS A CA 1
ATOM 2369 C C . LYS A 1 297 ? 50.148 35.209 50.141 1.00 36.75 294 LYS A C 1
ATOM 2370 O O . LYS A 1 297 ? 49.005 35.024 49.738 1.00 36.65 294 LYS A O 1
ATOM 2376 N N . TYR A 1 298 ? 50.577 34.468 51.152 1.00 35.49 295 TYR A N 1
ATOM 2377 C CA . TYR A 1 298 ? 49.811 33.325 51.646 1.00 35.62 295 TYR A CA 1
ATOM 2378 C C . TYR A 1 298 ? 48.503 33.745 52.310 1.00 35.26 295 TYR A C 1
ATOM 2379 O O . TYR A 1 298 ? 48.496 34.663 53.130 1.00 35.02 295 TYR A O 1
ATOM 2388 N N . PRO A 1 299 ? 47.411 33.039 52.003 1.00 35.20 296 PRO A N 1
ATOM 2389 C CA . PRO A 1 299 ? 46.107 33.404 52.541 1.00 35.24 296 PRO A CA 1
ATOM 2390 C C . PRO A 1 299 ? 45.871 32.830 53.954 1.00 35.34 296 PRO A C 1
ATOM 2391 O O . PRO A 1 299 ? 45.135 31.838 54.120 1.00 34.53 296 PRO A O 1
ATOM 2395 N N . PHE A 1 300 ? 46.456 33.407 55.003 1.00 35.48 297 PHE A N 1
ATOM 2396 C CA . PHE A 1 300 ? 46.257 32.915 56.368 1.00 36.01 297 PHE A CA 1
ATOM 2397 C C . PHE A 1 300 ? 44.822 33.147 56.827 1.00 36.24 297 PHE A C 1
ATOM 2398 O O . PHE A 1 300 ? 44.114 34.019 56.312 1.00 35.79 297 PHE A O 1
ATOM 2406 N N . GLN A 1 301 ? 44.342 32.377 57.797 1.00 37.40 298 GLN A N 1
ATOM 2407 C CA . GLN A 1 301 ? 43.037 32.578 58.391 1.00 37.94 298 GLN A CA 1
ATOM 2408 C C . GLN A 1 301 ? 43.061 33.893 59.137 1.00 38.71 298 GLN A C 1
ATOM 2409 O O . GLN A 1 301 ? 44.117 34.322 59.626 1.00 38.26 298 GLN A O 1
ATOM 2415 N N . SER A 1 302 ? 41.935 34.588 59.242 1.00 39.37 299 SER A N 1
ATOM 2416 C CA . SER A 1 302 ? 41.830 35.749 60.078 1.00 40.08 299 SER A CA 1
ATOM 2417 C C . SER A 1 302 ? 41.851 35.273 61.520 1.00 40.30 299 SER A C 1
ATOM 2418 O O . SER A 1 302 ? 41.561 34.108 61.823 1.00 39.93 299 SER A O 1
ATOM 2421 N N . GLY A 1 303 ? 42.205 36.138 62.453 1.00 41.08 300 GLY A N 1
ATOM 2422 C CA . GLY A 1 303 ? 42.372 35.776 63.850 1.00 41.60 300 GLY A CA 1
ATOM 2423 C C . GLY A 1 303 ? 43.058 36.918 64.550 1.00 42.01 300 GLY A C 1
ATOM 2424 O O . GLY A 1 303 ? 42.710 38.070 64.305 1.00 42.38 300 GLY A O 1
ATOM 2425 N N . GLU A 1 304 ? 44.042 36.683 65.414 1.00 42.61 301 GLU A N 1
ATOM 2426 C CA . GLU A 1 304 ? 44.708 37.740 66.158 1.00 42.83 301 GLU A CA 1
ATOM 2427 C C . GLU A 1 304 ? 45.984 38.152 65.472 1.00 42.88 301 GLU A C 1
ATOM 2428 O O . GLU A 1 304 ? 46.441 37.475 64.578 1.00 42.73 301 GLU A O 1
ATOM 2434 N N . LYS A 1 305 ? 46.603 39.271 65.834 1.00 43.64 302 LYS A N 1
ATOM 2435 C CA . LYS A 1 305 ? 47.959 39.577 65.393 1.00 43.65 302 LYS A CA 1
ATOM 2436 C C . LYS A 1 305 ? 48.878 38.561 66.078 1.00 43.54 302 LYS A C 1
ATOM 2437 O O . LYS A 1 305 ? 48.814 38.388 67.302 1.00 43.51 302 LYS A O 1
ATOM 2443 N N . GLU A 1 306 ? 49.702 37.826 65.338 1.00 43.02 303 GLU A N 1
ATOM 2444 C CA . GLU A 1 306 ? 50.557 36.801 65.892 1.00 43.20 303 GLU A CA 1
ATOM 2445 C C . GLU A 1 306 ? 51.919 36.876 65.232 1.00 42.95 303 GLU A C 1
ATOM 2446 O O . GLU A 1 306 ? 52.005 37.185 64.055 1.00 42.95 303 GLU A O 1
ATOM 2452 N N . THR A 1 307 ? 53.018 36.630 65.942 1.00 42.74 304 THR A N 1
ATOM 2453 C CA . THR A 1 307 ? 54.354 36.574 65.361 1.00 42.61 304 THR A CA 1
ATOM 2454 C C . THR A 1 307 ? 54.874 35.161 65.500 1.00 42.36 304 THR A C 1
ATOM 2455 O O . THR A 1 307 ? 54.796 34.583 66.581 1.00 42.11 304 THR A O 1
ATOM 2459 N N . TYR A 1 308 ? 55.402 34.551 64.441 1.00 42.15 305 TYR A N 1
ATOM 2460 C CA . TYR A 1 308 ? 56.069 33.255 64.524 1.00 42.25 305 TYR A CA 1
ATOM 2461 C C . TYR A 1 308 ? 57.490 33.403 64.023 1.00 42.39 305 TYR A C 1
ATOM 2462 O O . TYR A 1 308 ? 57.744 34.142 63.065 1.00 42.48 305 TYR A O 1
ATOM 2471 N N . SER A 1 309 ? 58.468 32.758 64.655 1.00 42.42 306 SER A N 1
ATOM 2472 C CA . SER A 1 309 ? 59.819 32.685 64.142 1.00 42.55 306 SER A CA 1
ATOM 2473 C C . SER A 1 309 ? 60.072 31.256 63.654 1.00 42.53 306 SER A C 1
ATOM 2474 O O . SER A 1 309 ? 59.924 30.292 64.411 1.00 42.54 306 SER A O 1
ATOM 2477 N N . LEU A 1 310 ? 60.434 31.066 62.389 1.00 42.69 307 LEU A N 1
ATOM 2478 C CA . LEU A 1 310 ? 60.577 29.763 61.760 1.00 42.84 307 LEU A CA 1
ATOM 2479 C C . LEU A 1 310 ? 62.014 29.624 61.309 1.00 42.94 307 LEU A C 1
ATOM 2480 O O . LEU A 1 310 ? 62.570 30.588 60.800 1.00 42.72 307 LEU A O 1
ATOM 2485 N N . GLU A 1 311 ? 62.675 28.479 61.480 1.00 43.30 308 GLU A N 1
ATOM 2486 C CA . GLU A 1 311 ? 63.974 28.208 60.859 1.00 43.60 308 GLU A CA 1
ATOM 2487 C C . GLU A 1 311 ? 63.822 27.210 59.743 1.00 43.16 308 GLU A C 1
ATOM 2488 O O . GLU A 1 311 ? 63.195 26.173 59.941 1.00 43.43 308 GLU A O 1
ATOM 2494 N N . ILE A 1 312 ? 64.415 27.442 58.571 1.00 42.89 309 ILE A N 1
ATOM 2495 C CA . ILE A 1 312 ? 64.292 26.565 57.406 1.00 42.83 309 ILE A CA 1
ATOM 2496 C C . ILE A 1 312 ? 65.641 25.910 57.118 1.00 42.65 309 ILE A C 1
ATOM 2497 O O . ILE A 1 312 ? 66.671 26.581 57.085 1.00 41.74 309 ILE A O 1
ATOM 2502 N N . GLU A 1 313 ? 65.697 24.593 56.929 1.00 42.95 310 GLU A N 1
ATOM 2503 C CA . GLU A 1 313 ? 66.829 23.933 56.273 1.00 43.52 310 GLU A CA 1
ATOM 2504 C C . GLU A 1 313 ? 66.452 23.630 54.841 1.00 42.80 310 GLU A C 1
ATOM 2505 O O . GLU A 1 313 ? 65.392 23.076 54.584 1.00 42.50 310 GLU A O 1
ATOM 2511 N N . ASP A 1 314 ? 67.299 23.966 53.874 1.00 42.45 311 ASP A N 1
ATOM 2512 C CA . ASP A 1 314 ? 66.996 23.864 52.460 1.00 41.98 311 ASP A CA 1
ATOM 2513 C C . ASP A 1 314 ? 68.294 23.966 51.671 1.00 41.61 311 ASP A C 1
ATOM 2514 O O . ASP A 1 314 ? 68.706 25.059 51.287 1.00 42.06 311 ASP A O 1
ATOM 2519 N N . SER A 1 315 ? 69.005 22.874 51.408 1.00 41.38 312 SER A N 1
ATOM 2520 C CA . SER A 1 315 ? 70.350 22.958 50.840 1.00 41.13 312 SER A CA 1
ATOM 2521 C C . SER A 1 315 ? 70.340 23.412 49.388 1.00 40.88 312 SER A C 1
ATOM 2522 O O . SER A 1 315 ? 71.241 24.145 48.971 1.00 41.11 312 SER A O 1
ATOM 2525 N N . TYR A 1 316 ? 69.364 23.032 48.566 1.00 40.60 313 TYR A N 1
ATOM 2526 C CA . TYR A 1 316 ? 69.309 23.468 47.162 1.00 40.38 313 TYR A CA 1
ATOM 2527 C C . TYR A 1 316 ? 68.586 24.791 47.014 1.00 40.14 313 TYR A C 1
ATOM 2528 O O . TYR A 1 316 ? 68.402 25.272 45.892 1.00 40.49 313 TYR A O 1
ATOM 2537 N N . GLY A 1 317 ? 68.156 25.419 48.105 1.00 39.71 314 GLY A N 1
ATOM 2538 C CA . GLY A 1 317 ? 67.530 26.726 48.109 1.00 39.42 314 GLY A CA 1
ATOM 2539 C C . GLY A 1 317 ? 68.074 27.514 49.277 1.00 39.35 314 GLY A C 1
ATOM 2540 O O . GLY A 1 317 ? 67.346 27.831 50.225 1.00 39.25 314 GLY A O 1
ATOM 2541 N N . PRO A 1 318 ? 69.365 27.825 49.213 1.00 39.13 315 PRO A N 1
ATOM 2542 C CA . PRO A 1 318 ? 70.035 28.533 50.305 1.00 39.11 315 PRO A CA 1
ATOM 2543 C C . PRO A 1 318 ? 69.415 29.906 50.608 1.00 38.88 315 PRO A C 1
ATOM 2544 O O . PRO A 1 318 ? 69.497 30.357 51.743 1.00 38.97 315 PRO A O 1
ATOM 2548 N N . TRP A 1 319 ? 68.804 30.604 49.648 1.00 38.58 316 TRP A N 1
ATOM 2549 C CA . TRP A 1 319 ? 68.084 31.865 49.887 1.00 38.63 316 TRP A CA 1
ATOM 2550 C C . TRP A 1 319 ? 66.933 31.690 50.871 1.00 38.56 316 TRP A C 1
ATOM 2551 O O . TRP A 1 319 ? 66.543 32.648 51.527 1.00 38.84 316 TRP A O 1
ATOM 2562 N N . ASN A 1 320 ? 66.337 30.510 51.013 1.00 38.70 317 ASN A N 1
ATOM 2563 C CA . ASN A 1 320 ? 65.290 30.264 52.003 1.00 38.58 317 ASN A CA 1
ATOM 2564 C C . ASN A 1 320 ? 65.839 29.899 53.381 1.00 38.82 317 ASN A C 1
ATOM 2565 O O . ASN A 1 320 ? 65.081 29.886 54.344 1.00 38.84 317 ASN A O 1
ATOM 2570 N N . GLU A 1 321 ? 67.117 29.581 53.561 1.00 39.00 318 GLU A N 1
ATOM 2571 C CA . GLU A 1 321 ? 67.590 29.042 54.826 1.00 39.74 318 GLU A CA 1
ATOM 2572 C C . GLU A 1 321 ? 67.663 30.082 55.935 1.00 39.89 318 GLU A C 1
ATOM 2573 O O . GLU A 1 321 ? 67.635 31.307 55.691 1.00 39.80 318 GLU A O 1
ATOM 2579 N N . GLY A 1 322 ? 67.755 29.629 57.182 1.00 40.20 319 GLY A N 1
ATOM 2580 C CA . GLY A 1 322 ? 67.967 30.473 58.346 1.00 40.36 319 GLY A CA 1
ATOM 2581 C C . GLY A 1 322 ? 66.648 30.788 59.008 1.00 40.53 319 GLY A C 1
ATOM 2582 O O . GLY A 1 322 ? 65.630 30.149 58.699 1.00 40.39 319 GLY A O 1
ATOM 2583 N N . ILE A 1 323 ? 66.597 31.767 59.911 1.00 40.52 320 ILE A N 1
ATOM 2584 C CA . ILE A 1 323 ? 65.403 32.103 60.659 1.00 40.70 320 ILE A CA 1
ATOM 2585 C C . ILE A 1 323 ? 64.583 33.091 59.864 1.00 41.02 320 ILE A C 1
ATOM 2586 O O . ILE A 1 323 ? 65.130 33.873 59.092 1.00 41.45 320 ILE A O 1
ATOM 2591 N N . TRP A 1 324 ? 63.260 33.070 59.963 1.00 41.40 321 TRP A N 1
ATOM 2592 C CA . TRP A 1 324 ? 62.408 34.072 59.336 1.00 41.59 321 TRP A CA 1
ATOM 2593 C C . TRP A 1 324 ? 61.389 34.540 60.364 1.00 41.55 321 TRP A C 1
ATOM 2594 O O . TRP A 1 324 ? 60.865 33.753 61.144 1.00 41.44 321 TRP A O 1
ATOM 2605 N N . THR A 1 325 ? 61.107 35.826 60.444 1.00 41.51 322 THR A N 1
ATOM 2606 C CA . THR A 1 325 ? 60.131 36.360 61.350 1.00 41.49 322 THR A CA 1
ATOM 2607 C C . THR A 1 325 ? 58.897 36.628 60.516 1.00 41.36 322 THR A C 1
ATOM 2608 O O . THR A 1 325 ? 58.942 37.335 59.518 1.00 41.47 322 THR A O 1
ATOM 2612 N N . ILE A 1 326 ? 57.762 36.059 60.867 1.00 41.32 323 ILE A N 1
ATOM 2613 C CA . ILE A 1 326 ? 56.531 36.245 60.140 1.00 41.52 323 ILE A CA 1
ATOM 2614 C C . ILE A 1 326 ? 55.526 36.821 61.145 1.00 41.48 323 ILE A C 1
ATOM 2615 O O . ILE A 1 326 ? 55.298 36.229 62.199 1.00 41.36 323 ILE A O 1
ATOM 2620 N N . THR A 1 327 ? 54.931 37.991 60.932 1.00 41.52 324 THR A N 1
ATOM 2621 C CA . THR A 1 327 ? 53.854 38.418 61.800 1.00 41.59 324 THR A CA 1
ATOM 2622 C C . THR A 1 327 ? 52.566 38.490 60.973 1.00 41.60 324 THR A C 1
ATOM 2623 O O . THR A 1 327 ? 52.542 39.100 59.903 1.00 41.06 324 THR A O 1
ATOM 2627 N N . ILE A 1 328 ? 51.487 37.826 61.409 1.00 41.65 325 ILE A N 1
ATOM 2628 C CA . ILE A 1 328 ? 50.214 37.716 60.684 1.00 41.68 325 ILE A CA 1
ATOM 2629 C C . ILE A 1 328 ? 49.167 38.627 61.328 1.00 41.81 325 ILE A C 1
ATOM 2630 O O . ILE A 1 328 ? 48.841 38.444 62.497 1.00 41.62 325 ILE A O 1
ATOM 2635 N N . ASP A 1 329 ? 48.568 39.587 60.625 1.00 42.24 326 ASP A N 1
ATOM 2636 C CA . ASP A 1 329 ? 47.619 40.527 61.232 1.00 42.76 326 ASP A CA 1
ATOM 2637 C C . ASP A 1 329 ? 46.229 39.910 61.422 1.00 42.89 326 ASP A C 1
ATOM 2638 O O . ASP A 1 329 ? 46.024 38.743 61.096 1.00 42.33 326 ASP A O 1
ATOM 2643 N N . GLU A 1 330 ? 45.235 40.611 61.966 1.00 43.45 327 GLU A N 1
ATOM 2644 C CA . GLU A 1 330 ? 43.929 39.991 62.214 1.00 44.26 327 GLU A CA 1
ATOM 2645 C C . GLU A 1 330 ? 43.245 39.565 60.918 1.00 44.36 327 GLU A C 1
ATOM 2646 O O . GLU A 1 330 ? 42.410 38.665 60.919 1.00 43.65 327 GLU A O 1
ATOM 2652 N N . GLN A 1 331 ? 43.560 40.168 59.780 1.00 44.95 328 GLN A N 1
ATOM 2653 C CA . GLN A 1 331 ? 43.059 39.722 58.491 1.00 45.71 328 GLN A CA 1
ATOM 2654 C C . GLN A 1 331 ? 43.961 38.546 58.058 1.00 45.90 328 GLN A C 1
ATOM 2655 O O . GLN A 1 331 ? 44.474 37.812 58.889 1.00 46.54 328 GLN A O 1
ATOM 2661 N N . GLY A 1 332 ? 44.248 38.275 56.811 1.00 45.92 329 GLY A N 1
ATOM 2662 C CA . GLY A 1 332 ? 45.216 37.215 56.558 1.00 46.32 329 GLY A CA 1
ATOM 2663 C C . GLY A 1 332 ? 46.666 37.657 56.506 1.00 46.19 329 GLY A C 1
ATOM 2664 O O . GLY A 1 332 ? 47.545 36.804 56.530 1.00 46.23 329 GLY A O 1
ATOM 2665 N N . LYS A 1 333 ? 46.994 38.946 56.397 1.00 46.21 330 LYS A N 1
ATOM 2666 C CA . LYS A 1 333 ? 48.233 39.370 55.728 1.00 46.45 330 LYS A CA 1
ATOM 2667 C C . LYS A 1 333 ? 49.471 39.163 56.584 1.00 45.93 330 LYS A C 1
ATOM 2668 O O . LYS A 1 333 ? 49.549 39.631 57.713 1.00 45.51 330 LYS A O 1
ATOM 2674 N N . ALA A 1 334 ? 50.474 38.460 56.079 1.00 45.73 331 ALA A N 1
ATOM 2675 C CA . ALA A 1 334 ? 51.736 38.304 56.743 1.00 45.88 331 ALA A CA 1
ATOM 2676 C C . ALA A 1 334 ? 52.680 39.353 56.210 1.00 46.04 331 ALA A C 1
ATOM 2677 O O . ALA A 1 334 ? 52.652 39.666 55.023 1.00 45.71 331 ALA A O 1
ATOM 2679 N N . THR A 1 335 ? 53.510 39.960 57.051 1.00 46.49 332 THR A N 1
ATOM 2680 C CA . THR A 1 335 ? 54.730 40.629 56.628 1.00 46.77 332 THR A CA 1
ATOM 2681 C C . THR A 1 335 ? 55.870 39.692 57.048 1.00 46.76 332 THR A C 1
ATOM 2682 O O . THR A 1 335 ? 55.852 39.148 58.151 1.00 46.50 332 THR A O 1
ATOM 2686 N N . VAL A 1 336 ? 56.857 39.433 56.193 1.00 47.31 333 VAL A N 1
ATOM 2687 C CA . VAL A 1 336 ? 57.919 38.441 56.424 1.00 47.72 333 VAL A CA 1
ATOM 2688 C C . VAL A 1 336 ? 59.266 39.157 56.543 1.00 48.20 333 VAL A C 1
ATOM 2689 O O . VAL A 1 336 ? 59.540 40.097 55.804 1.00 47.87 333 VAL A O 1
ATOM 2693 N N . THR A 1 337 ? 60.153 38.744 57.439 1.00 49.08 334 THR A N 1
ATOM 2694 C CA . THR A 1 337 ? 61.417 39.426 57.691 1.00 49.66 334 THR A CA 1
ATOM 2695 C C . THR A 1 337 ? 62.511 38.387 57.795 1.00 50.22 334 THR A C 1
ATOM 2696 O O . THR A 1 337 ? 62.419 37.481 58.609 1.00 50.38 334 THR A O 1
ATOM 2700 N N . LYS A 1 338 ? 63.580 38.446 57.019 1.00 51.13 335 LYS A N 1
ATOM 2701 C CA . LYS A 1 338 ? 64.661 37.476 57.144 1.00 51.85 335 LYS A CA 1
ATOM 2702 C C . LYS A 1 338 ? 65.442 37.759 58.416 1.00 52.28 335 LYS A C 1
ATOM 2703 O O . LYS A 1 338 ? 65.614 38.916 58.795 1.00 52.36 335 LYS A O 1
ATOM 2709 N N . GLY A 1 339 ? 65.927 36.748 59.123 1.00 52.76 336 GLY A N 1
ATOM 2710 C CA . GLY A 1 339 ? 66.657 36.939 60.366 1.00 53.20 336 GLY A CA 1
ATOM 2711 C C . GLY A 1 339 ? 65.720 36.935 61.560 1.00 53.76 336 GLY A C 1
ATOM 2712 O O . GLY A 1 339 ? 64.491 37.121 61.408 1.00 53.64 336 GLY A O 1
ATOM 2713 N N . ALA A 1 340 ? 66.243 36.718 62.772 1.00 54.02 337 ALA A N 1
ATOM 2714 C CA . ALA A 1 340 ? 65.471 36.747 64.014 1.00 54.15 337 ALA A CA 1
ATOM 2715 C C . ALA A 1 340 ? 65.168 38.196 64.408 1.00 54.47 337 ALA A C 1
ATOM 2716 O O . ALA A 1 340 ? 65.453 39.118 63.638 1.00 54.62 337 ALA A O 1
ATOM 2718 N N . ALA A 1 341 ? 64.598 38.462 65.587 1.00 54.67 338 ALA A N 1
ATOM 2719 C CA . ALA A 1 341 ? 64.319 39.825 66.071 1.00 54.68 338 ALA A CA 1
ATOM 2720 C C . ALA A 1 341 ? 65.610 40.580 66.438 1.00 54.65 338 ALA A C 1
ATOM 2721 O O . ALA A 1 341 ? 66.097 40.513 67.572 1.00 54.57 338 ALA A O 1
ATOM 2723 N N . THR A 1 346 ? 67.172 31.155 68.958 1.00 45.41 343 THR A N 1
ATOM 2724 C CA . THR A 1 346 ? 65.963 31.843 68.526 1.00 45.29 343 THR A CA 1
ATOM 2725 C C . THR A 1 346 ? 65.261 31.040 67.398 1.00 45.34 343 THR A C 1
ATOM 2726 O O . THR A 1 346 ? 65.887 30.175 66.762 1.00 45.96 343 THR A O 1
ATOM 2730 N N . ALA A 1 347 ? 63.964 31.249 67.133 1.00 44.77 344 ALA A N 1
ATOM 2731 C CA . ALA A 1 347 ? 63.109 30.397 66.233 1.00 43.73 344 ALA A CA 1
ATOM 2732 C C . ALA A 1 347 ? 62.387 29.349 67.053 1.00 42.88 344 ALA A C 1
ATOM 2733 O O . ALA A 1 347 ? 62.990 28.390 67.514 1.00 42.45 344 ALA A O 1
ATOM 2735 N N . ALA A 1 348 ? 61.095 29.515 67.311 1.00 42.13 345 ALA A N 1
ATOM 2736 C CA . ALA A 1 348 ? 60.310 28.554 68.062 1.00 41.60 345 ALA A CA 1
ATOM 2737 C C . ALA A 1 348 ? 60.142 27.256 67.274 1.00 41.01 345 ALA A C 1
ATOM 2738 O O . ALA A 1 348 ? 60.045 26.178 67.864 1.00 40.67 345 ALA A O 1
ATOM 2740 N N . LEU A 1 349 ? 60.117 27.302 65.943 1.00 40.19 346 LEU A N 1
ATOM 2741 C CA . LEU A 1 349 ? 59.686 26.193 65.113 1.00 39.75 346 LEU A CA 1
ATOM 2742 C C . LEU A 1 349 ? 60.690 25.948 64.004 1.00 39.35 346 LEU A C 1
ATOM 2743 O O . LEU A 1 349 ? 61.091 26.872 63.306 1.00 39.28 346 LEU A O 1
ATOM 2748 N N . LYS A 1 350 ? 61.115 24.710 63.783 1.00 39.03 347 LYS A N 1
ATOM 2749 C CA . LYS A 1 350 ? 62.193 24.378 62.869 1.00 38.61 347 LYS A CA 1
ATOM 2750 C C . LYS A 1 350 ? 61.819 23.192 61.994 1.00 37.43 347 LYS A C 1
ATOM 2751 O O . LYS A 1 350 ? 61.151 22.283 62.423 1.00 37.30 347 LYS A O 1
ATOM 2757 N N . ALA A 1 351 ? 62.213 23.154 60.741 1.00 36.81 348 ALA A N 1
ATOM 2758 C CA . ALA A 1 351 ? 61.907 22.037 59.871 1.00 36.60 348 ALA A CA 1
ATOM 2759 C C . ALA A 1 351 ? 62.706 22.193 58.585 1.00 35.88 348 ALA A C 1
ATOM 2760 O O . ALA A 1 351 ? 63.174 23.297 58.273 1.00 35.25 348 ALA A O 1
ATOM 2762 N N . ASP A 1 352 ? 62.885 21.147 57.791 1.00 35.85 349 ASP A N 1
ATOM 2763 C CA . ASP A 1 352 ? 63.433 21.297 56.442 1.00 36.34 349 ASP A CA 1
ATOM 2764 C C . ASP A 1 352 ? 62.340 21.717 55.457 1.00 35.93 349 ASP A C 1
ATOM 2765 O O . ASP A 1 352 ? 61.147 21.647 55.770 1.00 35.71 349 ASP A O 1
ATOM 2770 N N . ILE A 1 353 ? 62.689 22.169 54.257 1.00 35.77 350 ILE A N 1
ATOM 2771 C CA . ILE A 1 353 ? 61.738 22.791 53.339 1.00 35.94 350 ILE A CA 1
ATOM 2772 C C . ILE A 1 353 ? 60.655 21.776 52.958 1.00 35.75 350 ILE A C 1
ATOM 2773 O O . ILE A 1 353 ? 59.492 22.132 52.757 1.00 36.00 350 ILE A O 1
ATOM 2778 N N . GLN A 1 354 ? 60.969 20.490 52.887 1.00 35.71 351 GLN A N 1
ATOM 2779 C CA . GLN A 1 354 ? 60.003 19.430 52.590 1.00 35.56 351 GLN A CA 1
ATOM 2780 C C . GLN A 1 354 ? 58.820 19.461 53.558 1.00 35.48 351 GLN A C 1
ATOM 2781 O O . GLN A 1 354 ? 57.658 19.348 53.141 1.00 36.10 351 GLN A O 1
ATOM 2787 N N . THR A 1 355 ? 59.067 19.575 54.863 1.00 35.05 352 THR A N 1
ATOM 2788 C CA . THR A 1 355 ? 58.032 19.608 55.891 1.00 34.56 352 THR A CA 1
ATOM 2789 C C . THR A 1 355 ? 57.266 20.911 55.817 1.00 34.54 352 THR A C 1
ATOM 2790 O O . THR A 1 355 ? 56.022 20.915 55.902 1.00 34.27 352 THR A O 1
ATOM 2794 N N . TRP A 1 356 ? 57.958 22.046 55.689 1.00 33.79 353 TRP A N 1
ATOM 2795 C CA . TRP A 1 356 ? 57.309 23.338 55.570 1.00 33.74 353 TRP A CA 1
ATOM 2796 C C . TRP A 1 356 ? 56.383 23.337 54.352 1.00 33.74 353 TRP A C 1
ATOM 2797 O O . TRP A 1 356 ? 55.277 23.867 54.426 1.00 34.22 353 TRP A O 1
ATOM 2808 N N . THR A 1 357 ? 56.759 22.754 53.213 1.00 33.64 354 THR A N 1
ATOM 2809 C CA . THR A 1 357 ? 55.891 22.695 52.029 1.00 33.71 354 THR A CA 1
ATOM 2810 C C . THR A 1 357 ? 54.650 21.895 52.369 1.00 33.82 354 THR A C 1
ATOM 2811 O O . THR A 1 357 ? 53.543 22.285 51.991 1.00 34.19 354 THR A O 1
ATOM 2815 N N . GLN A 1 358 ? 54.756 20.763 53.071 1.00 34.03 355 GLN A N 1
ATOM 2816 C CA . GLN A 1 358 ? 53.573 19.939 53.400 1.00 34.25 355 GLN A CA 1
ATOM 2817 C C . GLN A 1 358 ? 52.702 20.683 54.378 1.00 34.20 355 GLN A C 1
ATOM 2818 O O . GLN A 1 358 ? 51.473 20.578 54.315 1.00 34.33 355 GLN A O 1
ATOM 2824 N N . LEU A 1 359 ? 53.293 21.436 55.309 1.00 34.41 356 LEU A N 1
ATOM 2825 C CA . LEU A 1 359 ? 52.568 22.199 56.305 1.00 34.37 356 LEU A CA 1
ATOM 2826 C C . LEU A 1 359 ? 51.798 23.251 55.581 1.00 34.27 356 LEU A C 1
ATOM 2827 O O . LEU A 1 359 ? 50.556 23.255 55.626 1.00 34.66 356 LEU A O 1
ATOM 2832 N N . PHE A 1 360 ? 52.467 24.133 54.844 1.00 34.13 357 PHE A N 1
ATOM 2833 C CA . PHE A 1 360 ? 51.833 25.300 54.256 1.00 34.18 357 PHE A CA 1
ATOM 2834 C C . PHE A 1 360 ? 50.848 24.911 53.164 1.00 34.30 357 PHE A C 1
ATOM 2835 O O . PHE A 1 360 ? 49.775 25.497 53.086 1.00 34.64 357 PHE A O 1
ATOM 2843 N N . LEU A 1 361 ? 51.105 23.909 52.329 1.00 34.70 358 LEU A N 1
ATOM 2844 C CA . LEU A 1 361 ? 50.153 23.497 51.264 1.00 34.80 358 LEU A CA 1
ATOM 2845 C C . LEU A 1 361 ? 48.953 22.743 51.826 1.00 34.43 358 LEU A C 1
ATOM 2846 O O . LEU A 1 361 ? 47.954 22.550 51.141 1.00 33.91 358 LEU A O 1
ATOM 2851 N N . GLY A 1 362 ? 48.983 22.286 53.067 1.00 34.81 359 GLY A N 1
ATOM 2852 C CA . GLY A 1 362 ? 47.821 21.703 53.700 1.00 35.15 359 GLY A CA 1
ATOM 2853 C C . GLY A 1 362 ? 47.805 20.203 53.538 1.00 35.37 359 GLY A C 1
ATOM 2854 O O . GLY A 1 362 ? 46.786 19.580 53.779 1.00 35.26 359 GLY A O 1
ATOM 2855 N N . TYR A 1 363 ? 48.906 19.570 53.151 1.00 35.87 360 TYR A N 1
ATOM 2856 C CA . TYR A 1 363 ? 48.950 18.146 52.899 1.00 36.46 360 TYR A CA 1
ATOM 2857 C C . TYR A 1 363 ? 48.913 17.401 54.216 1.00 36.75 360 TYR A C 1
ATOM 2858 O O . TYR A 1 363 ? 48.210 16.399 54.333 1.00 36.58 360 TYR A O 1
ATOM 2867 N N . ARG A 1 364 ? 49.665 17.826 55.232 1.00 37.38 361 ARG A N 1
ATOM 2868 C CA . ARG A 1 364 ? 49.547 17.281 56.583 1.00 38.05 361 ARG A CA 1
ATOM 2869 C C . ARG A 1 364 ? 49.366 18.425 57.575 1.00 37.87 361 ARG A C 1
ATOM 2870 O O . ARG A 1 364 ? 49.847 19.544 57.353 1.00 37.47 361 ARG A O 1
ATOM 2878 N N . SER A 1 365 ? 48.687 18.179 58.690 1.00 37.63 362 SER A N 1
ATOM 2879 C CA . SER A 1 365 ? 48.528 19.135 59.771 1.00 37.63 362 SER A CA 1
ATOM 2880 C C . SER A 1 365 ? 49.819 19.369 60.540 1.00 37.57 362 SER A C 1
ATOM 2881 O O . SER A 1 365 ? 50.711 18.526 60.550 1.00 37.71 362 SER A O 1
ATOM 2884 N N . ALA A 1 366 ? 49.944 20.508 61.215 1.00 37.87 363 ALA A N 1
ATOM 2885 C CA . ALA A 1 366 ? 51.020 20.815 62.165 1.00 37.95 363 ALA A CA 1
ATOM 2886 C C . ALA A 1 366 ? 51.012 19.829 63.315 1.00 38.03 363 ALA A C 1
ATOM 2887 O O . ALA A 1 366 ? 52.061 19.457 63.835 1.00 38.41 363 ALA A O 1
ATOM 2889 N N . GLU A 1 367 ? 49.844 19.398 63.775 1.00 38.24 364 GLU A N 1
ATOM 2890 C CA . GLU A 1 367 ? 49.697 18.432 64.863 1.00 38.08 364 GLU A CA 1
ATOM 2891 C C . GLU A 1 367 ? 50.413 17.137 64.484 1.00 37.27 364 GLU A C 1
ATOM 2892 O O . GLU A 1 367 ? 51.260 16.652 65.249 1.00 36.57 364 GLU A O 1
ATOM 2898 N N . THR A 1 368 ? 50.154 16.575 63.295 1.00 36.22 365 THR A N 1
ATOM 2899 C CA . THR A 1 368 ? 50.799 15.352 62.820 1.00 35.92 365 THR A CA 1
ATOM 2900 C C . THR A 1 368 ? 52.280 15.507 62.574 1.00 35.26 365 THR A C 1
ATOM 2901 O O . THR A 1 368 ? 53.049 14.600 62.890 1.00 34.49 365 THR A O 1
ATOM 2905 N N . LEU A 1 369 ? 52.749 16.605 61.987 1.00 34.97 366 LEU A N 1
ATOM 2906 C CA . LEU A 1 369 ? 54.160 16.743 61.636 1.00 34.99 366 LEU A CA 1
ATOM 2907 C C . LEU A 1 369 ? 54.955 16.955 62.910 1.00 34.86 366 LEU A C 1
ATOM 2908 O O . LEU A 1 369 ? 56.125 16.567 63.022 1.00 34.82 366 LEU A O 1
ATOM 2913 N N . SER A 1 370 ? 54.336 17.544 63.922 1.00 34.76 367 SER A N 1
ATOM 2914 C CA . SER A 1 370 ? 54.888 17.673 65.235 1.00 35.04 367 SER A CA 1
ATOM 2915 C C . SER A 1 370 ? 54.908 16.293 65.909 1.00 35.00 367 SER A C 1
ATOM 2916 O O . SER A 1 370 ? 55.898 15.941 66.523 1.00 34.86 367 SER A O 1
ATOM 2919 N N . PHE A 1 371 ? 53.867 15.459 65.798 1.00 35.10 368 PHE A N 1
ATOM 2920 C CA . PHE A 1 371 ? 53.843 14.126 66.406 1.00 35.22 368 PHE A CA 1
ATOM 2921 C C . PHE A 1 371 ? 55.005 13.296 65.888 1.00 35.16 368 PHE A C 1
ATOM 2922 O O . PHE A 1 371 ? 55.763 12.718 66.669 1.00 34.78 368 PHE A O 1
ATOM 2930 N N . TYR A 1 372 ? 55.193 13.217 64.579 1.00 35.46 369 TYR A N 1
ATOM 2931 C CA . TYR A 1 372 ? 56.294 12.471 63.964 1.00 36.37 369 TYR A CA 1
ATOM 2932 C C . TYR A 1 372 ? 57.634 13.230 63.965 1.00 37.11 369 TYR A C 1
ATOM 2933 O O . TYR A 1 372 ? 58.593 12.789 63.321 1.00 36.67 369 TYR A O 1
ATOM 2942 N N . GLU A 1 373 ? 57.748 14.366 64.669 1.00 38.23 370 GLU A N 1
ATOM 2943 C CA . GLU A 1 373 ? 59.002 15.108 64.899 1.00 39.29 370 GLU A CA 1
ATOM 2944 C C . GLU A 1 373 ? 59.654 15.658 63.644 1.00 39.46 370 GLU A C 1
ATOM 2945 O O . GLU A 1 373 ? 60.840 15.926 63.638 1.00 39.50 370 GLU A O 1
ATOM 2951 N N . ARG A 1 374 ? 58.923 15.877 62.559 1.00 40.30 371 ARG A N 1
ATOM 2952 C CA . ARG A 1 374 ? 59.426 16.560 61.377 1.00 40.80 371 ARG A CA 1
ATOM 2953 C C . ARG A 1 374 ? 59.411 18.068 61.596 1.00 40.76 371 ARG A C 1
ATOM 2954 O O . ARG A 1 374 ? 60.256 18.808 61.072 1.00 40.05 371 ARG A O 1
ATOM 2962 N N . LEU A 1 375 ? 58.455 18.571 62.369 1.00 41.15 372 LEU A N 1
ATOM 2963 C CA . LEU A 1 375 ? 58.334 19.972 62.699 1.00 41.54 372 LEU A CA 1
ATOM 2964 C C . LEU A 1 375 ? 58.759 20.126 64.147 1.00 41.90 372 LEU A C 1
ATOM 2965 O O . LEU A 1 375 ? 57.950 19.954 65.052 1.00 41.90 372 LEU A O 1
ATOM 2970 N N . GLN A 1 376 ? 60.022 20.427 64.421 1.00 42.53 373 GLN A N 1
ATOM 2971 C CA . GLN A 1 376 ? 60.553 20.497 65.779 1.00 43.28 373 GLN A CA 1
ATOM 2972 C C . GLN A 1 376 ? 60.179 21.816 66.463 1.00 43.28 373 GLN A C 1
ATOM 2973 O O . GLN A 1 376 ? 59.989 22.839 65.811 1.00 42.91 373 GLN A O 1
ATOM 2979 N N . GLY A 1 377 ? 60.070 21.848 67.784 1.00 43.38 374 GLY A N 1
ATOM 2980 C CA . GLY A 1 377 ? 59.648 23.023 68.514 1.00 43.77 374 GLY A CA 1
ATOM 2981 C C . GLY A 1 377 ? 58.518 22.674 69.450 1.00 44.00 374 GLY A C 1
ATOM 2982 O O . GLY A 1 377 ? 58.144 21.522 69.558 1.00 44.59 374 GLY A O 1
ATOM 2983 N N . ASP A 1 378 ? 57.941 23.632 70.156 1.00 44.25 375 ASP A N 1
ATOM 2984 C CA . ASP A 1 378 ? 56.816 23.429 71.039 1.00 44.29 375 ASP A CA 1
ATOM 2985 C C . ASP A 1 378 ? 55.583 23.074 70.220 1.00 44.30 375 ASP A C 1
ATOM 2986 O O . ASP A 1 378 ? 55.240 23.786 69.282 1.00 44.25 375 ASP A O 1
ATOM 2991 N N . ALA A 1 379 ? 54.867 21.999 70.530 1.00 44.22 376 ALA A N 1
ATOM 2992 C CA . ALA A 1 379 ? 53.685 21.596 69.785 1.00 44.26 376 ALA A CA 1
ATOM 2993 C C . ALA A 1 379 ? 52.526 22.562 69.997 1.00 44.36 376 ALA A C 1
ATOM 2994 O O . ALA A 1 379 ? 51.636 22.637 69.149 1.00 44.75 376 ALA A O 1
ATOM 2996 N N . THR A 1 380 ? 52.449 23.316 71.090 1.00 44.32 377 THR A N 1
ATOM 2997 C CA . THR A 1 380 ? 51.383 24.293 71.263 1.00 44.23 377 THR A CA 1
ATOM 2998 C C . THR A 1 380 ? 51.637 25.474 70.324 1.00 44.05 377 THR A C 1
ATOM 2999 O O . THR A 1 380 ? 50.678 26.053 69.819 1.00 43.97 377 THR A O 1
ATOM 3003 N N . ILE A 1 381 ? 52.886 25.874 70.038 1.00 43.75 378 ILE A N 1
ATOM 3004 C CA . ILE A 1 381 ? 53.170 26.904 69.020 1.00 43.78 378 ILE A CA 1
ATOM 3005 C C . ILE A 1 381 ? 52.849 26.318 67.652 1.00 43.51 378 ILE A C 1
ATOM 3006 O O . ILE A 1 381 ? 52.304 27.006 66.782 1.00 43.05 378 ILE A O 1
ATOM 3011 N N . ALA A 1 382 ? 53.179 25.058 67.399 1.00 43.43 379 ALA A N 1
ATOM 3012 C CA . ALA A 1 382 ? 52.846 24.393 66.154 1.00 43.82 379 ALA A CA 1
ATOM 3013 C C . ALA A 1 382 ? 51.324 24.363 66.002 1.00 43.82 379 ALA A C 1
ATOM 3014 O O . ALA A 1 382 ? 50.814 24.720 64.937 1.00 43.05 379 ALA A O 1
ATOM 3016 N N . GLN A 1 383 ? 50.566 23.984 67.047 1.00 44.42 380 GLN A N 1
ATOM 3017 C CA . GLN A 1 383 ? 49.083 24.048 67.098 1.00 44.97 380 GLN A CA 1
ATOM 3018 C C . GLN A 1 383 ? 48.599 25.434 66.728 1.00 44.34 380 GLN A C 1
ATOM 3019 O O . GLN A 1 383 ? 47.653 25.579 65.953 1.00 44.07 380 GLN A O 1
ATOM 3025 N N . ARG A 1 384 ? 49.194 26.494 67.272 1.00 44.03 381 ARG A N 1
ATOM 3026 C CA . ARG A 1 384 ? 48.719 27.871 67.032 1.00 44.14 381 ARG A CA 1
ATOM 3027 C C . ARG A 1 384 ? 48.916 28.263 65.568 1.00 42.92 381 ARG A C 1
ATOM 3028 O O . ARG A 1 384 ? 48.006 28.802 64.939 1.00 42.74 381 ARG A O 1
ATOM 3036 N N . LEU A 1 385 ? 50.080 27.997 64.984 1.00 41.84 382 LEU A N 1
ATOM 3037 C CA . LEU A 1 385 ? 50.360 28.298 63.602 1.00 41.40 382 LEU A CA 1
ATOM 3038 C C . LEU A 1 385 ? 49.447 27.481 62.715 1.00 40.67 382 LEU A C 1
ATOM 3039 O O . LEU A 1 385 ? 48.991 27.975 61.686 1.00 39.63 382 LEU A O 1
ATOM 3044 N N . GLY A 1 386 ? 49.145 26.230 63.069 1.00 40.45 383 GLY A N 1
ATOM 3045 C CA . GLY A 1 386 ? 48.302 25.366 62.281 1.00 40.45 383 GLY A CA 1
ATOM 3046 C C . GLY A 1 386 ? 46.914 25.932 62.161 1.00 40.27 383 GLY A C 1
ATOM 3047 O O . GLY A 1 386 ? 46.253 25.743 61.135 1.00 39.74 383 GLY A O 1
ATOM 3048 N N . GLN A 1 387 ? 46.420 26.640 63.177 1.00 40.49 384 GLN A N 1
ATOM 3049 C CA . GLN A 1 387 ? 45.116 27.290 63.145 1.00 40.88 384 GLN A CA 1
ATOM 3050 C C . GLN A 1 387 ? 45.088 28.405 62.125 1.00 40.13 384 GLN A C 1
ATOM 3051 O O . GLN A 1 387 ? 44.031 28.787 61.687 1.00 39.97 384 GLN A O 1
ATOM 3057 N N . ARG A 1 388 ? 46.207 28.995 61.734 1.00 40.16 385 ARG A N 1
ATOM 3058 C CA . ARG A 1 388 ? 46.217 30.094 60.787 1.00 40.29 385 ARG A CA 1
ATOM 3059 C C . ARG A 1 388 ? 46.314 29.566 59.392 1.00 40.53 385 ARG A C 1
ATOM 3060 O O . ARG A 1 388 ? 45.954 30.250 58.446 1.00 40.65 385 ARG A O 1
ATOM 3068 N N . LEU A 1 389 ? 46.785 28.348 59.188 1.00 41.17 386 LEU A N 1
ATOM 3069 C CA . LEU A 1 389 ? 46.991 27.803 57.869 1.00 41.52 386 LEU A CA 1
ATOM 3070 C C . LEU A 1 389 ? 45.703 27.448 57.159 1.00 42.39 386 LEU A C 1
ATOM 3071 O O . LEU A 1 389 ? 44.629 27.368 57.739 1.00 42.30 386 LEU A O 1
ATOM 3076 N N . VAL A 1 390 ? 45.790 27.252 55.861 1.00 43.78 387 VAL A N 1
ATOM 3077 C CA . VAL A 1 390 ? 44.702 26.927 54.977 1.00 45.05 387 VAL A CA 1
ATOM 3078 C C . VAL A 1 390 ? 44.190 25.524 55.310 1.00 45.97 387 VAL A C 1
ATOM 3079 O O . VAL A 1 390 ? 44.964 24.646 55.713 1.00 46.49 387 VAL A O 1
ATOM 3083 N N . LYS A 1 391 ? 42.899 25.242 55.201 1.00 46.95 388 LYS A N 1
ATOM 3084 C CA . LYS A 1 391 ? 42.340 24.008 55.726 1.00 47.72 388 LYS A CA 1
ATOM 3085 C C . LYS A 1 391 ? 41.961 23.110 54.567 1.00 48.16 388 LYS A C 1
ATOM 3086 O O . LYS A 1 391 ? 41.165 23.506 53.709 1.00 48.27 388 LYS A O 1
ATOM 3092 N N . GLY A 1 392 ? 42.516 21.900 54.474 1.00 48.34 389 GLY A N 1
ATOM 3093 C CA . GLY A 1 392 ? 42.169 20.941 53.445 1.00 48.31 389 GLY A CA 1
ATOM 3094 C C . GLY A 1 392 ? 43.324 20.658 52.508 1.00 48.56 389 GLY A C 1
ATOM 3095 O O . GLY A 1 392 ? 44.157 21.542 52.211 1.00 48.04 389 GLY A O 1
ATOM 3104 N N . PRO A 1 394 ? 45.755 19.768 49.271 1.00 42.98 391 PRO A N 1
ATOM 3105 C CA . PRO A 1 394 ? 45.958 20.250 47.928 1.00 41.85 391 PRO A CA 1
ATOM 3106 C C . PRO A 1 394 ? 45.368 19.306 46.877 1.00 41.44 391 PRO A C 1
ATOM 3107 O O . PRO A 1 394 ? 45.346 18.089 47.105 1.00 41.40 391 PRO A O 1
ATOM 3111 N N . ILE A 1 395 ? 44.879 19.798 45.733 1.00 40.15 392 ILE A N 1
ATOM 3112 C CA . ILE A 1 395 ? 44.323 18.972 44.658 1.00 39.94 392 ILE A CA 1
ATOM 3113 C C . ILE A 1 395 ? 44.993 19.346 43.348 1.00 39.63 392 ILE A C 1
ATOM 3114 O O . ILE A 1 395 ? 45.103 20.518 42.996 1.00 40.04 392 ILE A O 1
ATOM 3119 N N . LEU A 1 396 ? 45.489 18.391 42.585 1.00 39.91 393 LEU A N 1
ATOM 3120 C CA . LEU A 1 396 ? 46.145 18.664 41.313 1.00 40.50 393 LEU A CA 1
ATOM 3121 C C . LEU A 1 396 ? 45.573 17.703 40.255 1.00 40.64 393 LEU A C 1
ATOM 3122 O O . LEU A 1 396 ? 45.662 16.494 40.414 1.00 40.47 393 LEU A O 1
ATOM 3127 N N . GLU A 1 397 ? 44.931 18.190 39.195 1.00 41.23 394 GLU A N 1
ATOM 3128 C CA . GLU A 1 397 ? 44.328 17.338 38.181 1.00 42.01 394 GLU A CA 1
ATOM 3129 C C . GLU A 1 397 ? 44.954 17.636 36.844 1.00 41.90 394 GLU A C 1
ATOM 3130 O O . GLU A 1 397 ? 44.299 17.525 35.814 1.00 42.25 394 GLU A O 1
ATOM 3136 N N . ASP A 1 398 ? 46.219 18.019 36.795 1.00 42.32 395 ASP A N 1
ATOM 3137 C CA . ASP A 1 398 ? 46.993 18.105 35.564 1.00 42.48 395 ASP A CA 1
ATOM 3138 C C . ASP A 1 398 ? 48.225 17.241 35.693 1.00 42.96 395 ASP A C 1
ATOM 3139 O O . ASP A 1 398 ? 48.695 16.944 36.801 1.00 42.90 395 ASP A O 1
ATOM 3144 N N . TYR A 1 399 ? 48.793 16.797 34.583 1.00 43.42 396 TYR A N 1
ATOM 3145 C CA . TYR A 1 399 ? 49.953 15.942 34.593 1.00 43.56 396 TYR A CA 1
ATOM 3146 C C . TYR A 1 399 ? 51.032 16.550 33.708 1.00 43.19 396 TYR A C 1
ATOM 3147 O O . TYR A 1 399 ? 50.734 17.035 32.635 1.00 42.36 396 TYR A O 1
ATOM 3156 N N . PHE A 1 400 ? 52.298 16.523 34.108 1.00 42.83 397 PHE A N 1
ATOM 3157 C CA . PHE A 1 400 ? 53.402 16.960 33.276 1.00 43.26 397 PHE A CA 1
ATOM 3158 C C . PHE A 1 400 ? 54.699 16.348 33.790 1.00 43.54 397 PHE A C 1
ATOM 3159 O O . PHE A 1 400 ? 54.702 15.665 34.812 1.00 43.65 397 PHE A O 1
ATOM 3176 N N . THR B 1 5 ? -2.160 -16.508 61.635 1.00 69.65 2 THR B N 1
ATOM 3177 C CA . THR B 1 5 ? -0.919 -16.750 62.371 1.00 67.76 2 THR B CA 1
ATOM 3178 C C . THR B 1 5 ? -0.571 -15.643 63.349 1.00 65.92 2 THR B C 1
ATOM 3179 O O . THR B 1 5 ? -0.482 -14.471 62.965 1.00 66.14 2 THR B O 1
ATOM 3183 N N . THR B 1 6 ? -0.331 -15.949 64.620 1.00 63.43 3 THR B N 1
ATOM 3184 C CA . THR B 1 6 ? 0.143 -14.958 65.581 1.00 61.32 3 THR B CA 1
ATOM 3185 C C . THR B 1 6 ? 1.617 -14.660 65.307 1.00 59.12 3 THR B C 1
ATOM 3186 O O . THR B 1 6 ? 2.443 -15.573 65.214 1.00 58.89 3 THR B O 1
ATOM 3190 N N . LYS B 1 7 ? 1.992 -13.395 65.142 1.00 56.37 4 LYS B N 1
ATOM 3191 C CA . LYS B 1 7 ? 3.364 -12.965 64.924 1.00 54.69 4 LYS B CA 1
ATOM 3192 C C . LYS B 1 7 ? 3.731 -11.986 66.024 1.00 52.71 4 LYS B C 1
ATOM 3193 O O . LYS B 1 7 ? 2.926 -11.131 66.353 1.00 52.43 4 LYS B O 1
ATOM 3199 N N . ARG B 1 8 ? 4.914 -12.025 66.626 1.00 51.02 5 ARG B N 1
ATOM 3200 C CA . ARG B 1 8 ? 5.276 -11.077 67.686 1.00 50.14 5 ARG B CA 1
ATOM 3201 C C . ARG B 1 8 ? 6.784 -10.944 67.867 1.00 48.64 5 ARG B C 1
ATOM 3202 O O . ARG B 1 8 ? 7.536 -11.895 67.648 1.00 47.55 5 ARG B O 1
ATOM 3210 N N . VAL B 1 9 ? 7.271 -9.780 68.281 1.00 47.55 6 VAL B N 1
ATOM 3211 C CA . VAL B 1 9 ? 8.663 -9.567 68.565 1.00 47.40 6 VAL B CA 1
ATOM 3212 C C . VAL B 1 9 ? 8.846 -9.898 70.020 1.00 47.42 6 VAL B C 1
ATOM 3213 O O . VAL B 1 9 ? 8.050 -9.484 70.853 1.00 47.73 6 VAL B O 1
ATOM 3217 N N . LYS B 1 10 ? 9.860 -10.666 70.390 1.00 47.65 7 LYS B N 1
ATOM 3218 C CA . LYS B 1 10 ? 10.083 -11.076 71.753 1.00 47.87 7 LYS B CA 1
ATOM 3219 C C . LYS B 1 10 ? 11.553 -10.863 72.076 1.00 47.96 7 LYS B C 1
ATOM 3220 O O . LYS B 1 10 ? 12.413 -11.135 71.256 1.00 47.59 7 LYS B O 1
ATOM 3226 N N . LYS B 1 11 ? 11.901 -10.352 73.248 1.00 48.70 8 LYS B N 1
ATOM 3227 C CA . LYS B 1 11 ? 13.276 -10.314 73.716 1.00 49.51 8 LYS B CA 1
ATOM 3228 C C . LYS B 1 11 ? 13.719 -11.708 74.149 1.00 50.06 8 LYS B C 1
ATOM 3229 O O . LYS B 1 11 ? 13.070 -12.337 74.973 1.00 50.01 8 LYS B O 1
ATOM 3243 N N . GLY B 1 13 ? 16.432 -14.626 75.828 1.00 52.73 10 GLY B N 1
ATOM 3244 C CA . GLY B 1 13 ? 17.527 -14.773 76.767 1.00 52.90 10 GLY B CA 1
ATOM 3245 C C . GLY B 1 13 ? 18.200 -16.105 76.554 1.00 53.04 10 GLY B C 1
ATOM 3246 O O . GLY B 1 13 ? 17.879 -16.828 75.607 1.00 52.45 10 GLY B O 1
ATOM 3247 N N . LYS B 1 14 ? 19.118 -16.509 77.427 1.00 53.67 11 LYS B N 1
ATOM 3248 C CA . LYS B 1 14 ? 19.891 -17.743 77.261 1.00 54.07 11 LYS B CA 1
ATOM 3249 C C . LYS B 1 14 ? 18.997 -18.987 77.316 1.00 53.56 11 LYS B C 1
ATOM 3250 O O . LYS B 1 14 ? 19.413 -20.047 76.887 1.00 53.21 11 LYS B O 1
ATOM 3256 N N . GLU B 1 15 ? 17.754 -18.912 77.788 1.00 53.41 12 GLU B N 1
ATOM 3257 C CA . GLU B 1 15 ? 16.807 -20.023 77.707 1.00 53.84 12 GLU B CA 1
ATOM 3258 C C . GLU B 1 15 ? 16.539 -20.418 76.253 1.00 53.61 12 GLU B C 1
ATOM 3259 O O . GLU B 1 15 ? 16.371 -21.605 75.958 1.00 53.10 12 GLU B O 1
ATOM 3265 N N . GLU B 1 16 ? 16.491 -19.472 75.306 1.00 53.80 13 GLU B N 1
ATOM 3266 C CA . GLU B 1 16 ? 16.213 -19.748 73.881 1.00 53.94 13 GLU B CA 1
ATOM 3267 C C . GLU B 1 16 ? 17.498 -19.890 73.078 1.00 53.50 13 GLU B C 1
ATOM 3268 O O . GLU B 1 16 ? 17.472 -19.783 71.861 1.00 52.89 13 GLU B O 1
ATOM 3282 N N . LYS B 1 18 ? 19.583 -22.395 72.025 1.00 51.53 15 LYS B N 1
ATOM 3283 C CA . LYS B 1 18 ? 19.672 -23.397 70.982 1.00 50.97 15 LYS B CA 1
ATOM 3284 C C . LYS B 1 18 ? 18.852 -22.997 69.761 1.00 49.63 15 LYS B C 1
ATOM 3285 O O . LYS B 1 18 ? 19.284 -23.232 68.643 1.00 49.20 15 LYS B O 1
ATOM 3291 N N . GLU B 1 19 ? 17.653 -22.439 69.907 1.00 48.81 16 GLU B N 1
ATOM 3292 C CA . GLU B 1 19 ? 16.883 -21.872 68.795 1.00 48.58 16 GLU B CA 1
ATOM 3293 C C . GLU B 1 19 ? 17.681 -20.783 68.089 1.00 47.18 16 GLU B C 1
ATOM 3294 O O . GLU B 1 19 ? 17.717 -20.731 66.858 1.00 45.89 16 GLU B O 1
ATOM 3308 N N . PHE B 1 21 ? 21.136 -20.015 68.284 1.00 41.15 18 PHE B N 1
ATOM 3309 C CA . PHE B 1 21 ? 22.388 -20.490 67.745 1.00 40.37 18 PHE B CA 1
ATOM 3310 C C . PHE B 1 21 ? 22.084 -21.269 66.475 1.00 39.11 18 PHE B C 1
ATOM 3311 O O . PHE B 1 21 ? 22.808 -21.152 65.495 1.00 38.68 18 PHE B O 1
ATOM 3319 N N . ASP B 1 22 ? 21.012 -22.051 66.416 1.00 38.02 19 ASP B N 1
ATOM 3320 C CA . ASP B 1 22 ? 20.666 -22.810 65.225 1.00 37.70 19 ASP B CA 1
ATOM 3321 C C . ASP B 1 22 ? 20.411 -21.876 64.070 1.00 36.52 19 ASP B C 1
ATOM 3322 O O . ASP B 1 22 ? 20.766 -22.194 62.931 1.00 36.20 19 ASP B O 1
ATOM 3327 N N . LEU B 1 23 ? 19.794 -20.720 64.312 1.00 35.57 20 LEU B N 1
ATOM 3328 C CA . LEU B 1 23 ? 19.420 -19.746 63.292 1.00 35.29 20 LEU B CA 1
ATOM 3329 C C . LEU B 1 23 ? 20.658 -18.995 62.862 1.00 34.97 20 LEU B C 1
ATOM 3330 O O . LEU B 1 23 ? 20.851 -18.767 61.678 1.00 35.34 20 LEU B O 1
ATOM 3335 N N . VAL B 1 24 ? 21.552 -18.611 63.768 1.00 35.17 21 VAL B N 1
ATOM 3336 C CA . VAL B 1 24 ? 22.801 -17.934 63.427 1.00 34.98 21 VAL B CA 1
ATOM 3337 C C . VAL B 1 24 ? 23.688 -18.883 62.609 1.00 35.27 21 VAL B C 1
ATOM 3338 O O . VAL B 1 24 ? 24.213 -18.505 61.571 1.00 36.32 21 VAL B O 1
ATOM 3342 N N . ILE B 1 25 ? 23.867 -20.131 62.999 1.00 34.84 22 ILE B N 1
ATOM 3343 C CA . ILE B 1 25 ? 24.646 -21.090 62.241 1.00 34.82 22 ILE B CA 1
ATOM 3344 C C . ILE B 1 25 ? 24.133 -21.325 60.822 1.00 34.53 22 ILE B C 1
ATOM 3345 O O . ILE B 1 25 ? 24.933 -21.477 59.909 1.00 34.67 22 ILE B O 1
ATOM 3350 N N . TYR B 1 26 ? 22.826 -21.445 60.595 1.00 33.82 23 TYR B N 1
ATOM 3351 C CA . TYR B 1 26 ? 22.264 -21.599 59.274 1.00 33.40 23 TYR B CA 1
ATOM 3352 C C . TYR B 1 26 ? 22.526 -20.338 58.457 1.00 33.81 23 TYR B C 1
ATOM 3353 O O . TYR B 1 26 ? 22.956 -20.425 57.308 1.00 33.27 23 TYR B O 1
ATOM 3362 N N . ALA B 1 27 ? 22.278 -19.147 59.002 1.00 34.53 24 ALA B N 1
ATOM 3363 C CA . ALA B 1 27 ? 22.260 -17.911 58.238 1.00 35.36 24 ALA B CA 1
ATOM 3364 C C . ALA B 1 27 ? 23.676 -17.534 57.845 1.00 36.26 24 ALA B C 1
ATOM 3365 O O . ALA B 1 27 ? 23.901 -17.032 56.741 1.00 36.30 24 ALA B O 1
ATOM 3367 N N . PHE B 1 28 ? 24.671 -17.766 58.695 1.00 37.41 25 PHE B N 1
ATOM 3368 C CA . PHE B 1 28 ? 26.044 -17.393 58.432 1.00 38.68 25 PHE B CA 1
ATOM 3369 C C . PHE B 1 28 ? 26.850 -18.601 58.010 1.00 39.62 25 PHE B C 1
ATOM 3370 O O . PHE B 1 28 ? 28.059 -18.493 57.822 1.00 39.49 25 PHE B O 1
ATOM 3378 N N . ASN B 1 29 ? 26.224 -19.771 57.855 1.00 41.64 26 ASN B N 1
ATOM 3379 C CA . ASN B 1 29 ? 26.836 -21.001 57.360 1.00 42.69 26 ASN B CA 1
ATOM 3380 C C . ASN B 1 29 ? 28.121 -21.289 58.117 1.00 43.85 26 ASN B C 1
ATOM 3381 O O . ASN B 1 29 ? 29.198 -21.255 57.547 1.00 43.99 26 ASN B O 1
ATOM 3386 N N . GLN B 1 30 ? 28.041 -21.587 59.415 1.00 45.47 27 GLN B N 1
ATOM 3387 C CA . GLN B 1 30 ? 29.181 -21.820 60.300 1.00 46.55 27 GLN B CA 1
ATOM 3388 C C . GLN B 1 30 ? 29.190 -23.269 60.813 1.00 47.14 27 GLN B C 1
ATOM 3389 O O . GLN B 1 30 ? 28.123 -23.839 61.063 1.00 46.59 27 GLN B O 1
ATOM 3395 N N . GLU B 1 31 ? 30.346 -23.924 60.986 1.00 48.25 28 GLU B N 1
ATOM 3396 C CA . GLU B 1 31 ? 30.388 -25.264 61.598 1.00 49.20 28 GLU B CA 1
ATOM 3397 C C . GLU B 1 31 ? 30.018 -25.019 63.057 1.00 48.93 28 GLU B C 1
ATOM 3398 O O . GLU B 1 31 ? 30.550 -24.095 63.657 1.00 48.92 28 GLU B O 1
ATOM 3404 N N . PRO B 1 32 ? 29.106 -25.796 63.630 1.00 48.87 29 PRO B N 1
ATOM 3405 C CA . PRO B 1 32 ? 28.798 -25.662 65.052 1.00 49.23 29 PRO B CA 1
ATOM 3406 C C . PRO B 1 32 ? 29.887 -26.278 65.933 1.00 49.41 29 PRO B C 1
ATOM 3407 O O . PRO B 1 32 ? 29.632 -27.224 66.673 1.00 49.33 29 PRO B O 1
ATOM 3411 N N . THR B 1 33 ? 31.117 -25.779 65.904 1.00 49.89 30 THR B N 1
ATOM 3412 C CA . THR B 1 33 ? 32.211 -26.329 66.711 1.00 50.45 30 THR B CA 1
ATOM 3413 C C . THR B 1 33 ? 32.022 -25.982 68.197 1.00 50.73 30 THR B C 1
ATOM 3414 O O . THR B 1 33 ? 31.226 -25.091 68.540 1.00 50.82 30 THR B O 1
ATOM 3418 N N . ALA B 1 34 ? 32.728 -26.645 69.118 1.00 51.08 31 ALA B N 1
ATOM 3419 C CA . ALA B 1 34 ? 32.745 -26.286 70.542 1.00 51.10 31 ALA B CA 1
ATOM 3420 C C . ALA B 1 34 ? 33.251 -24.849 70.743 1.00 51.26 31 ALA B C 1
ATOM 3421 O O . ALA B 1 34 ? 32.653 -24.110 71.524 1.00 51.70 31 ALA B O 1
ATOM 3423 N N . GLU B 1 35 ? 34.311 -24.378 70.080 1.00 51.56 32 GLU B N 1
ATOM 3424 C CA . GLU B 1 35 ? 34.761 -22.983 70.228 1.00 51.83 32 GLU B CA 1
ATOM 3425 C C . GLU B 1 35 ? 33.620 -22.057 69.880 1.00 51.38 32 GLU B C 1
ATOM 3426 O O . GLU B 1 35 ? 33.439 -21.019 70.519 1.00 52.03 32 GLU B O 1
ATOM 3432 N N . ARG B 1 36 ? 32.837 -22.342 68.850 1.00 50.96 33 ARG B N 1
ATOM 3433 C CA . ARG B 1 36 ? 31.881 -21.378 68.344 1.00 50.29 33 ARG B CA 1
ATOM 3434 C C . ARG B 1 36 ? 30.624 -21.321 69.214 1.00 49.64 33 ARG B C 1
ATOM 3435 O O . ARG B 1 36 ? 30.107 -20.236 69.422 1.00 48.95 33 ARG B O 1
ATOM 3443 N N . GLN B 1 37 ? 30.080 -22.404 69.777 1.00 49.59 34 GLN B N 1
ATOM 3444 C CA . GLN B 1 37 ? 28.966 -22.231 70.711 1.00 49.41 34 GLN B CA 1
ATOM 3445 C C . GLN B 1 37 ? 29.492 -21.676 72.023 1.00 48.35 34 GLN B C 1
ATOM 3446 O O . GLN B 1 37 ? 28.741 -21.025 72.738 1.00 47.87 34 GLN B O 1
ATOM 3452 N N . GLU B 1 38 ? 30.763 -21.862 72.381 1.00 47.82 35 GLU B N 1
ATOM 3453 C CA . GLU B 1 38 ? 31.342 -21.275 73.604 1.00 47.92 35 GLU B CA 1
ATOM 3454 C C . GLU B 1 38 ? 31.445 -19.757 73.441 1.00 46.78 35 GLU B C 1
ATOM 3455 O O . GLU B 1 38 ? 31.110 -19.017 74.356 1.00 46.46 35 GLU B O 1
ATOM 3461 N N . ARG B 1 39 ? 31.860 -19.235 72.290 1.00 46.17 36 ARG B N 1
ATOM 3462 C CA . ARG B 1 39 ? 31.811 -17.798 71.990 1.00 45.67 36 ARG B CA 1
ATOM 3463 C C . ARG B 1 39 ? 30.386 -17.256 71.899 1.00 44.18 36 ARG B C 1
ATOM 3464 O O . ARG B 1 39 ? 30.122 -16.134 72.336 1.00 43.58 36 ARG B O 1
ATOM 3472 N N . PHE B 1 40 ? 29.429 -17.988 71.338 1.00 42.72 37 PHE B N 1
ATOM 3473 C CA . PHE B 1 40 ? 28.060 -17.498 71.199 1.00 42.72 37 PHE B CA 1
ATOM 3474 C C . PHE B 1 40 ? 27.446 -17.333 72.574 1.00 42.07 37 PHE B C 1
ATOM 3475 O O . PHE B 1 40 ? 26.754 -16.365 72.837 1.00 41.43 37 PHE B O 1
ATOM 3483 N N . GLU B 1 41 ? 27.683 -18.266 73.487 1.00 42.12 38 GLU B N 1
ATOM 3484 C CA . GLU B 1 41 ? 27.228 -18.190 74.853 1.00 42.35 38 GLU B CA 1
ATOM 3485 C C . GLU B 1 41 ? 27.914 -17.069 75.626 1.00 41.69 38 GLU B C 1
ATOM 3486 O O . GLU B 1 41 ? 27.315 -16.517 76.537 1.00 41.53 38 GLU B O 1
ATOM 3492 N N . LYS B 1 42 ? 29.153 -16.686 75.335 1.00 41.53 39 LYS B N 1
ATOM 3493 C CA . LYS B 1 42 ? 29.772 -15.527 75.982 1.00 41.69 39 LYS B CA 1
ATOM 3494 C C . LYS B 1 42 ? 29.080 -14.257 75.503 1.00 41.36 39 LYS B C 1
ATOM 3495 O O . LYS B 1 42 ? 28.814 -13.349 76.285 1.00 41.31 39 LYS B O 1
ATOM 3501 N N . LEU B 1 43 ? 28.794 -14.126 74.209 1.00 41.10 40 LEU B N 1
ATOM 3502 C CA . LEU B 1 43 ? 28.147 -12.946 73.649 1.00 40.34 40 LEU B CA 1
ATOM 3503 C C . LEU B 1 43 ? 26.749 -12.807 74.231 1.00 39.75 40 LEU B C 1
ATOM 3504 O O . LEU B 1 43 ? 26.295 -11.678 74.490 1.00 38.52 40 LEU B O 1
ATOM 3509 N N . LEU B 1 44 ? 26.028 -13.908 74.462 1.00 39.43 41 LEU B N 1
ATOM 3510 C CA . LEU B 1 44 ? 24.694 -13.854 75.054 1.00 39.87 41 LEU B CA 1
ATOM 3511 C C . LEU B 1 44 ? 24.723 -13.302 76.459 1.00 39.51 41 LEU B C 1
ATOM 3512 O O . LEU B 1 44 ? 23.739 -12.728 76.895 1.00 39.67 41 LEU B O 1
ATOM 3517 N N . SER B 1 45 ? 25.805 -13.426 77.219 1.00 39.30 42 SER B N 1
ATOM 3518 C CA . SER B 1 45 ? 25.879 -12.834 78.547 1.00 39.79 42 SER B CA 1
ATOM 3519 C C . SER B 1 45 ? 26.009 -11.300 78.486 1.00 39.98 42 SER B C 1
ATOM 3520 O O . SER B 1 45 ? 25.834 -10.618 79.499 1.00 40.27 42 SER B O 1
ATOM 3523 N N . HIS B 1 46 ? 26.336 -10.707 77.338 1.00 39.92 43 HIS B N 1
ATOM 3524 C CA . HIS B 1 46 ? 26.523 -9.280 77.181 1.00 39.84 43 HIS B CA 1
ATOM 3525 C C . HIS B 1 46 ? 25.668 -8.696 76.050 1.00 40.14 43 HIS B C 1
ATOM 3526 O O . HIS B 1 46 ? 25.942 -7.594 75.594 1.00 40.97 43 HIS B O 1
ATOM 3533 N N . THR B 1 47 ? 24.637 -9.359 75.538 1.00 40.12 44 THR B N 1
ATOM 3534 C CA . THR B 1 47 ? 23.848 -8.829 74.420 1.00 40.40 44 THR B CA 1
ATOM 3535 C C . THR B 1 47 ? 22.386 -8.949 74.713 1.00 39.81 44 THR B C 1
ATOM 3536 O O . THR B 1 47 ? 21.984 -9.851 75.406 1.00 39.78 44 THR B O 1
ATOM 3540 N N . GLN B 1 48 ? 21.546 -8.058 74.219 1.00 39.76 45 GLN B N 1
ATOM 3541 C CA . GLN B 1 48 ? 20.125 -8.279 74.149 1.00 39.73 45 GLN B CA 1
ATOM 3542 C C . GLN B 1 48 ? 19.762 -8.759 72.753 1.00 39.26 45 GLN B C 1
ATOM 3543 O O . GLN B 1 48 ? 19.909 -8.019 71.785 1.00 39.69 45 GLN B O 1
ATOM 3549 N N . SER B 1 49 ? 19.268 -9.979 72.601 1.00 39.05 46 SER B N 1
ATOM 3550 C CA . SER B 1 49 ? 18.728 -10.483 71.354 1.00 39.15 46 SER B CA 1
ATOM 3551 C C . SER B 1 49 ? 17.240 -10.155 71.258 1.00 38.59 46 SER B C 1
ATOM 3552 O O . SER B 1 49 ? 16.530 -10.202 72.258 1.00 38.47 46 SER B O 1
ATOM 3555 N N . TYR B 1 50 ? 16.732 -9.777 70.086 1.00 38.31 47 TYR B N 1
ATOM 3556 C CA . TYR B 1 50 ? 15.303 -9.603 69.829 1.00 38.26 47 TYR B CA 1
ATOM 3557 C C . TYR B 1 50 ? 14.941 -10.611 68.753 1.00 37.73 47 TYR B C 1
ATOM 3558 O O . TYR B 1 50 ? 15.552 -10.636 67.712 1.00 37.49 47 TYR B O 1
ATOM 3567 N N . GLY B 1 51 ? 13.980 -11.493 68.964 1.00 37.35 48 GLY B N 1
ATOM 3568 C CA . GLY B 1 51 ? 13.569 -12.475 67.983 1.00 36.91 48 GLY B CA 1
ATOM 3569 C C . GLY B 1 51 ? 12.196 -12.154 67.413 1.00 36.69 48 GLY B C 1
ATOM 3570 O O . GLY B 1 51 ? 11.401 -11.434 68.028 1.00 35.64 48 GLY B O 1
ATOM 3571 N N . PHE B 1 52 ? 11.863 -12.655 66.224 1.00 36.66 49 PHE B N 1
ATOM 3572 C CA . PHE B 1 52 ? 10.532 -12.561 65.677 1.00 36.85 49 PHE B CA 1
ATOM 3573 C C . PHE B 1 52 ? 9.962 -13.964 65.695 1.00 36.91 49 PHE B C 1
ATOM 3574 O O . PHE B 1 52 ? 10.578 -14.866 65.151 1.00 37.13 49 PHE B O 1
ATOM 3582 N N . LEU B 1 53 ? 8.812 -14.217 66.315 1.00 37.04 50 LEU B N 1
ATOM 3583 C CA . LEU B 1 53 ? 8.232 -15.544 66.398 1.00 37.53 50 LEU B CA 1
ATOM 3584 C C . LEU B 1 53 ? 7.004 -15.595 65.549 1.00 37.64 50 LEU B C 1
ATOM 3585 O O . LEU B 1 53 ? 6.170 -14.715 65.674 1.00 37.81 50 LEU B O 1
ATOM 3590 N N . ILE B 1 54 ? 6.842 -16.587 64.672 1.00 38.03 51 ILE B N 1
ATOM 3591 C CA . ILE B 1 54 ? 5.634 -16.794 63.887 1.00 38.80 51 ILE B CA 1
ATOM 3592 C C . ILE B 1 54 ? 5.050 -18.107 64.373 1.00 39.52 51 ILE B C 1
ATOM 3593 O O . ILE B 1 54 ? 5.715 -19.139 64.307 1.00 39.51 51 ILE B O 1
ATOM 3598 N N . ASP B 1 55 ? 3.832 -18.123 64.920 1.00 40.46 52 ASP B N 1
ATOM 3599 C CA . ASP B 1 55 ? 3.301 -19.252 65.695 1.00 41.30 52 ASP B CA 1
ATOM 3600 C C . ASP B 1 55 ? 4.321 -19.790 66.716 1.00 41.67 52 ASP B C 1
ATOM 3601 O O . ASP B 1 55 ? 4.471 -21.008 66.882 1.00 41.82 52 ASP B O 1
ATOM 3606 N N . GLU B 1 56 ? 5.035 -18.914 67.427 1.00 41.89 53 GLU B N 1
ATOM 3607 C CA . GLU B 1 56 ? 6.068 -19.271 68.410 1.00 42.10 53 GLU B CA 1
ATOM 3608 C C . GLU B 1 56 ? 7.292 -20.005 67.824 1.00 41.93 53 GLU B C 1
ATOM 3609 O O . GLU B 1 56 ? 8.110 -20.533 68.586 1.00 42.39 53 GLU B O 1
ATOM 3615 N N . GLN B 1 57 ? 7.502 -20.075 66.511 1.00 41.37 54 GLN B N 1
ATOM 3616 C CA . GLN B 1 57 ? 8.778 -20.543 65.960 1.00 40.79 54 GLN B CA 1
ATOM 3617 C C . GLN B 1 57 ? 9.668 -19.328 65.816 1.00 39.80 54 GLN B C 1
ATOM 3618 O O . GLN B 1 57 ? 9.219 -18.331 65.257 1.00 39.20 54 GLN B O 1
ATOM 3624 N N . LEU B 1 58 ? 10.920 -19.340 66.280 1.00 38.84 55 LEU B N 1
ATOM 3625 C CA . LEU B 1 58 ? 11.882 -18.279 65.988 1.00 38.24 55 LEU B CA 1
ATOM 3626 C C . LEU B 1 58 ? 12.181 -18.296 64.498 1.00 37.81 55 LEU B C 1
ATOM 3627 O O . LEU B 1 58 ? 12.668 -19.293 63.966 1.00 38.28 55 LEU B O 1
ATOM 3632 N N . THR B 1 59 ? 11.890 -17.224 63.775 1.00 37.06 56 THR B N 1
ATOM 3633 C CA . THR B 1 59 ? 12.111 -17.143 62.342 1.00 36.66 56 THR B CA 1
ATOM 3634 C C . THR B 1 59 ? 13.112 -16.025 61.995 1.00 35.63 56 THR B C 1
ATOM 3635 O O . THR B 1 59 ? 13.761 -16.102 60.971 1.00 35.00 56 THR B O 1
ATOM 3639 N N . SER B 1 60 ? 13.288 -14.987 62.799 1.00 35.74 57 SER B N 1
ATOM 3640 C CA . SER B 1 60 ? 14.320 -13.954 62.584 1.00 36.47 57 SER B CA 1
ATOM 3641 C C . SER B 1 60 ? 14.944 -13.525 63.896 1.00 36.70 57 SER B C 1
ATOM 3642 O O . SER B 1 60 ? 14.384 -13.730 64.966 1.00 36.01 57 SER B O 1
ATOM 3645 N N . GLN B 1 61 ? 16.089 -12.875 63.859 1.00 38.27 58 GLN B N 1
ATOM 3646 C CA . GLN B 1 61 ? 16.770 -12.448 65.050 1.00 39.19 58 GLN B CA 1
ATOM 3647 C C . GLN B 1 61 ? 17.682 -11.292 64.706 1.00 39.36 58 GLN B C 1
ATOM 3648 O O . GLN B 1 61 ? 18.281 -11.276 63.618 1.00 38.54 58 GLN B O 1
ATOM 3654 N N . VAL B 1 62 ? 17.765 -10.282 65.581 1.00 39.49 59 VAL B N 1
ATOM 3655 C CA . VAL B 1 62 ? 18.730 -9.191 65.543 1.00 39.80 59 VAL B CA 1
ATOM 3656 C C . VAL B 1 62 ? 19.301 -9.052 66.954 1.00 40.05 59 VAL B C 1
ATOM 3657 O O . VAL B 1 62 ? 18.555 -9.021 67.926 1.00 39.26 59 VAL B O 1
ATOM 3669 N N . ALA B 1 64 ? 21.440 -6.642 69.802 1.00 40.36 61 ALA B N 1
ATOM 3670 C CA . ALA B 1 64 ? 22.015 -5.339 70.155 1.00 39.62 61 ALA B CA 1
ATOM 3671 C C . ALA B 1 64 ? 23.026 -5.483 71.299 1.00 38.56 61 ALA B C 1
ATOM 3672 O O . ALA B 1 64 ? 22.656 -5.788 72.428 1.00 38.16 61 ALA B O 1
ATOM 3674 N N . THR B 1 65 ? 24.313 -5.265 71.080 1.00 37.59 62 THR B N 1
ATOM 3675 C CA . THR B 1 65 ? 25.298 -5.305 72.150 1.00 37.76 62 THR B CA 1
ATOM 3676 C C . THR B 1 65 ? 25.539 -3.911 72.710 1.00 37.42 62 THR B C 1
ATOM 3677 O O . THR B 1 65 ? 25.844 -2.990 71.980 1.00 37.88 62 THR B O 1
ATOM 3681 N N . PRO B 1 66 ? 25.370 -3.754 74.014 1.00 37.50 63 PRO B N 1
ATOM 3682 C CA . PRO B 1 66 ? 25.696 -2.494 74.680 1.00 37.51 63 PRO B CA 1
ATOM 3683 C C . PRO B 1 66 ? 27.198 -2.204 74.695 1.00 37.33 63 PRO B C 1
ATOM 3684 O O . PRO B 1 66 ? 27.991 -3.021 75.136 1.00 37.75 63 PRO B O 1
ATOM 3688 N N . PHE B 1 67 ? 27.625 -1.080 74.147 1.00 37.53 64 PHE B N 1
ATOM 3689 C CA . PHE B 1 67 ? 28.974 -0.577 74.234 1.00 37.51 64 PHE B CA 1
ATOM 3690 C C . PHE B 1 67 ? 28.897 0.850 74.759 1.00 37.58 64 PHE B C 1
ATOM 3691 O O . PHE B 1 67 ? 27.813 1.438 74.889 1.00 36.86 64 PHE B O 1
ATOM 3699 N N . GLN B 1 68 ? 30.035 1.438 75.090 1.00 37.37 65 GLN B N 1
ATOM 3700 C CA . GLN B 1 68 ? 30.205 2.847 75.192 1.00 37.36 65 GLN B CA 1
ATOM 3701 C C . GLN B 1 68 ? 31.184 3.270 74.124 1.00 36.60 65 GLN B C 1
ATOM 3702 O O . GLN B 1 68 ? 32.113 2.504 73.825 1.00 36.23 65 GLN B O 1
ATOM 3708 N N . VAL B 1 69 ? 31.055 4.464 73.533 1.00 35.85 66 VAL B N 1
ATOM 3709 C CA . VAL B 1 69 ? 32.051 5.000 72.589 1.00 35.45 66 VAL B CA 1
ATOM 3710 C C . VAL B 1 69 ? 32.609 6.317 73.099 1.00 35.39 66 VAL B C 1
ATOM 3711 O O . VAL B 1 69 ? 31.987 7.004 73.910 1.00 34.69 66 VAL B O 1
ATOM 3715 N N . ASN B 1 70 ? 33.807 6.704 72.681 1.00 35.44 67 ASN B N 1
ATOM 3716 C CA . ASN B 1 70 ? 34.423 7.953 73.102 1.00 35.36 67 ASN B CA 1
ATOM 3717 C C . ASN B 1 70 ? 34.337 8.877 71.928 1.00 35.05 67 ASN B C 1
ATOM 3718 O O . ASN B 1 70 ? 35.046 8.662 70.964 1.00 34.63 67 ASN B O 1
ATOM 3723 N N . PHE B 1 71 ? 33.472 9.896 71.944 1.00 35.28 68 PHE B N 1
ATOM 3724 C CA . PHE B 1 71 ? 33.279 10.806 70.825 1.00 35.52 68 PHE B CA 1
ATOM 3725 C C . PHE B 1 71 ? 33.859 12.135 71.232 1.00 35.89 68 PHE B C 1
ATOM 3726 O O . PHE B 1 71 ? 33.184 12.962 71.834 1.00 34.65 68 PHE B O 1
ATOM 3734 N N . HIS B 1 72 ? 35.145 12.367 70.954 1.00 36.80 69 HIS B N 1
ATOM 3735 C CA . HIS B 1 72 ? 35.814 13.621 71.224 1.00 36.82 69 HIS B CA 1
ATOM 3736 C C . HIS B 1 72 ? 35.598 13.970 72.666 1.00 37.06 69 HIS B C 1
ATOM 3737 O O . HIS B 1 72 ? 35.233 15.084 72.979 1.00 37.69 69 HIS B O 1
ATOM 3744 N N . GLY B 1 73 ? 35.764 13.032 73.595 1.00 37.79 70 GLY B N 1
ATOM 3745 C CA . GLY B 1 73 ? 35.753 13.314 75.034 1.00 37.76 70 GLY B CA 1
ATOM 3746 C C . GLY B 1 73 ? 34.390 13.089 75.645 1.00 38.13 70 GLY B C 1
ATOM 3747 O O . GLY B 1 73 ? 34.236 13.207 76.844 1.00 38.61 70 GLY B O 1
ATOM 3748 N N . VAL B 1 74 ? 33.347 12.773 74.887 1.00 38.25 71 VAL B N 1
ATOM 3749 C CA . VAL B 1 74 ? 32.030 12.541 75.452 1.00 38.31 71 VAL B CA 1
ATOM 3750 C C . VAL B 1 74 ? 31.746 11.049 75.370 1.00 38.86 71 VAL B C 1
ATOM 3751 O O . VAL B 1 74 ? 31.853 10.441 74.288 1.00 37.99 71 VAL B O 1
ATOM 3755 N N . ARG B 1 75 ? 31.401 10.400 76.482 1.00 39.47 72 ARG B N 1
ATOM 3756 C CA . ARG B 1 75 ? 31.028 9.001 76.476 1.00 40.60 72 ARG B CA 1
ATOM 3757 C C . ARG B 1 75 ? 29.585 8.899 76.104 1.00 39.85 72 ARG B C 1
ATOM 3758 O O . ARG B 1 75 ? 28.732 9.547 76.723 1.00 40.01 72 ARG B O 1
ATOM 3766 N N . TYR B 1 76 ? 29.254 8.089 75.113 1.00 39.46 73 TYR B N 1
ATOM 3767 C CA . TYR B 1 76 ? 27.901 7.841 74.671 1.00 39.19 73 TYR B CA 1
ATOM 3768 C C . TYR B 1 76 ? 27.583 6.343 74.719 1.00 39.23 73 TYR B C 1
ATOM 3769 O O . TYR B 1 76 ? 28.390 5.512 74.269 1.00 38.15 73 TYR B O 1
ATOM 3778 N N . PRO B 1 77 ? 26.395 5.998 75.215 1.00 39.60 74 PRO B N 1
ATOM 3779 C CA . PRO B 1 77 ? 25.888 4.647 75.054 1.00 39.81 74 PRO B CA 1
ATOM 3780 C C . PRO B 1 77 ? 25.615 4.348 73.572 1.00 39.88 74 PRO B C 1
ATOM 3781 O O . PRO B 1 77 ? 24.911 5.114 72.922 1.00 38.86 74 PRO B O 1
ATOM 3793 N N . ALA B 1 79 ? 24.601 1.008 70.734 1.00 39.08 76 ALA B N 1
ATOM 3794 C CA . ALA B 1 79 ? 24.123 -0.354 70.536 1.00 38.40 76 ALA B CA 1
ATOM 3795 C C . ALA B 1 79 ? 24.805 -0.923 69.321 1.00 37.78 76 ALA B C 1
ATOM 3796 O O . ALA B 1 79 ? 24.555 -0.462 68.192 1.00 37.14 76 ALA B O 1
ATOM 3798 N N . GLY B 1 80 ? 25.691 -1.902 69.478 1.00 37.39 77 GLY B N 1
ATOM 3799 C CA . GLY B 1 80 ? 26.343 -2.550 68.364 1.00 37.83 77 GLY B CA 1
ATOM 3800 C C . GLY B 1 80 ? 25.358 -3.533 67.792 1.00 37.81 77 GLY B C 1
ATOM 3801 O O . GLY B 1 80 ? 24.915 -4.407 68.507 1.00 38.58 77 GLY B O 1
ATOM 3802 N N . ILE B 1 81 ? 24.940 -3.461 66.534 1.00 37.68 78 ILE B N 1
ATOM 3803 C CA . ILE B 1 81 ? 23.979 -4.420 66.028 1.00 37.97 78 ILE B CA 1
ATOM 3804 C C . ILE B 1 81 ? 24.663 -5.529 65.232 1.00 37.90 78 ILE B C 1
ATOM 3805 O O . ILE B 1 81 ? 25.540 -5.266 64.404 1.00 37.71 78 ILE B O 1
ATOM 3810 N N . GLY B 1 82 ? 24.322 -6.796 65.484 1.00 37.69 79 GLY B N 1
ATOM 3811 C CA . GLY B 1 82 ? 24.951 -7.934 64.838 1.00 37.75 79 GLY B CA 1
ATOM 3812 C C . GLY B 1 82 ? 24.096 -9.194 64.740 1.00 37.53 79 GLY B C 1
ATOM 3813 O O . GLY B 1 82 ? 23.023 -9.299 65.314 1.00 36.76 79 GLY B O 1
ATOM 3814 N N . TYR B 1 83 ? 24.563 -10.195 64.015 1.00 37.74 80 TYR B N 1
ATOM 3815 C CA . TYR B 1 83 ? 23.872 -11.453 63.768 1.00 37.99 80 TYR B CA 1
ATOM 3816 C C . TYR B 1 83 ? 22.429 -11.247 63.290 1.00 37.68 80 TYR B C 1
ATOM 3817 O O . TYR B 1 83 ? 21.513 -11.903 63.761 1.00 38.06 80 TYR B O 1
ATOM 3826 N N . VAL B 1 84 ? 22.162 -10.351 62.351 1.00 37.10 81 VAL B N 1
ATOM 3827 C CA . VAL B 1 84 ? 20.843 -10.237 61.741 1.00 36.72 81 VAL B CA 1
ATOM 3828 C C . VAL B 1 84 ? 20.638 -11.506 60.893 1.00 36.34 81 VAL B C 1
ATOM 3829 O O . VAL B 1 84 ? 21.420 -11.804 60.005 1.00 36.55 81 VAL B O 1
ATOM 3833 N N . ALA B 1 85 ? 19.627 -12.313 61.177 1.00 35.90 82 ALA B N 1
ATOM 3834 C CA . ALA B 1 85 ? 19.492 -13.656 60.644 1.00 35.80 82 ALA B CA 1
ATOM 3835 C C . ALA B 1 85 ? 18.014 -13.949 60.454 1.00 35.39 82 ALA B C 1
ATOM 3836 O O . ALA B 1 85 ? 17.201 -13.608 61.319 1.00 34.66 82 ALA B O 1
ATOM 3838 N N . SER B 1 86 ? 17.615 -14.542 59.330 1.00 35.14 83 SER B N 1
ATOM 3839 C CA . SER B 1 86 ? 16.270 -15.043 59.127 1.00 35.46 83 SER B CA 1
ATOM 3840 C C . SER B 1 86 ? 16.304 -16.384 58.458 1.00 35.33 83 SER B C 1
ATOM 3841 O O . SER B 1 86 ? 17.212 -16.686 57.703 1.00 35.52 83 SER B O 1
ATOM 3844 N N . TYR B 1 87 ? 15.322 -17.233 58.687 1.00 35.28 84 TYR B N 1
ATOM 3845 C CA . TYR B 1 87 ? 15.181 -18.447 57.946 1.00 35.38 84 TYR B CA 1
ATOM 3846 C C . TYR B 1 87 ? 14.562 -18.106 56.585 1.00 35.21 84 TYR B C 1
ATOM 3847 O O . TYR B 1 87 ? 13.741 -17.203 56.475 1.00 33.78 84 TYR B O 1
ATOM 3856 N N . PRO B 1 88 ? 14.998 -18.819 55.547 1.00 36.04 85 PRO B N 1
ATOM 3857 C CA . PRO B 1 88 ? 14.574 -18.555 54.175 1.00 36.70 85 PRO B CA 1
ATOM 3858 C C . PRO B 1 88 ? 13.104 -18.789 53.871 1.00 37.29 85 PRO B C 1
ATOM 3859 O O . PRO B 1 88 ? 12.554 -18.046 53.097 1.00 37.50 85 PRO B O 1
ATOM 3863 N N . GLU B 1 89 ? 12.415 -19.779 54.430 1.00 38.46 86 GLU B N 1
ATOM 3864 C CA . GLU B 1 89 ? 10.980 -20.022 54.164 1.00 39.39 86 GLU B CA 1
ATOM 3865 C C . GLU B 1 89 ? 10.109 -18.912 54.700 1.00 40.28 86 GLU B C 1
ATOM 3866 O O . GLU B 1 89 ? 8.898 -18.986 54.579 1.00 40.44 86 GLU B O 1
ATOM 3872 N N . TYR B 1 90 ? 10.647 -17.885 55.343 1.00 41.81 87 TYR B N 1
ATOM 3873 C CA . TYR B 1 90 ? 9.866 -16.817 55.925 1.00 42.72 87 TYR B CA 1
ATOM 3874 C C . TYR B 1 90 ? 10.106 -15.483 55.231 1.00 43.88 87 TYR B C 1
ATOM 3875 O O . TYR B 1 90 ? 9.737 -14.440 55.769 1.00 44.41 87 TYR B O 1
ATOM 3884 N N . ARG B 1 91 ? 10.748 -15.433 54.063 1.00 45.13 88 ARG B N 1
ATOM 3885 C CA . ARG B 1 91 ? 10.775 -14.232 53.202 1.00 45.60 88 ARG B CA 1
ATOM 3886 C C . ARG B 1 91 ? 9.364 -13.601 53.087 1.00 45.99 88 ARG B C 1
ATOM 3887 O O . ARG B 1 91 ? 8.337 -14.316 53.018 1.00 46.09 88 ARG B O 1
ATOM 3895 N N . GLY B 1 92 ? 9.258 -12.271 53.086 1.00 45.92 89 GLY B N 1
ATOM 3896 C CA . GLY B 1 92 ? 7.995 -11.560 52.937 1.00 45.59 89 GLY B CA 1
ATOM 3897 C C . GLY B 1 92 ? 7.163 -11.500 54.202 1.00 45.63 89 GLY B C 1
ATOM 3898 O O . GLY B 1 92 ? 6.042 -10.975 54.190 1.00 46.40 89 GLY B O 1
ATOM 3899 N N . GLU B 1 93 ? 7.624 -12.000 55.339 1.00 44.94 90 GLU B N 1
ATOM 3900 C CA . GLU B 1 93 ? 6.821 -11.967 56.545 1.00 44.39 90 GLU B CA 1
ATOM 3901 C C . GLU B 1 93 ? 7.158 -10.743 57.394 1.00 43.47 90 GLU B C 1
ATOM 3902 O O . GLU B 1 93 ? 6.571 -10.578 58.460 1.00 43.44 90 GLU B O 1
ATOM 3908 N N . GLY B 1 94 ? 8.057 -9.848 56.969 1.00 42.29 91 GLY B N 1
ATOM 3909 C CA . GLY B 1 94 ? 8.335 -8.568 57.647 1.00 41.65 91 GLY B CA 1
ATOM 3910 C C . GLY B 1 94 ? 8.951 -8.742 59.030 1.00 40.73 91 GLY B C 1
ATOM 3911 O O . GLY B 1 94 ? 8.683 -7.962 59.942 1.00 40.09 91 GLY B O 1
ATOM 3912 N N . GLY B 1 95 ? 9.788 -9.750 59.242 1.00 40.19 92 GLY B N 1
ATOM 3913 C CA . GLY B 1 95 ? 10.327 -10.087 60.550 1.00 39.95 92 GLY B CA 1
ATOM 3914 C C . GLY B 1 95 ? 11.363 -9.086 60.993 1.00 39.33 92 GLY B C 1
ATOM 3915 O O . GLY B 1 95 ? 11.247 -8.502 62.077 1.00 38.70 92 GLY B O 1
ATOM 3916 N N . ILE B 1 96 ? 12.395 -8.831 60.195 1.00 39.04 93 ILE B N 1
ATOM 3917 C CA . ILE B 1 96 ? 13.465 -7.924 60.585 1.00 38.70 93 ILE B CA 1
ATOM 3918 C C . ILE B 1 96 ? 12.938 -6.495 60.647 1.00 38.12 93 ILE B C 1
ATOM 3919 O O . ILE B 1 96 ? 13.352 -5.738 61.503 1.00 37.72 93 ILE B O 1
ATOM 3924 N N . SER B 1 97 ? 11.995 -6.084 59.815 1.00 37.58 94 SER B N 1
ATOM 3925 C CA . SER B 1 97 ? 11.402 -4.764 59.932 1.00 37.66 94 SER B CA 1
ATOM 3926 C C . SER B 1 97 ? 10.624 -4.622 61.225 1.00 37.34 94 SER B C 1
ATOM 3927 O O . SER B 1 97 ? 10.686 -3.582 61.870 1.00 36.51 94 SER B O 1
ATOM 3930 N N . ALA B 1 98 ? 9.873 -5.640 61.638 1.00 37.50 95 ALA B N 1
ATOM 3931 C CA . ALA B 1 98 ? 9.181 -5.663 62.898 1.00 37.95 95 ALA B CA 1
ATOM 3932 C C . ALA B 1 98 ? 10.181 -5.686 64.043 1.00 38.43 95 ALA B C 1
ATOM 3933 O O . ALA B 1 98 ? 9.930 -5.063 65.063 1.00 38.59 95 ALA B O 1
ATOM 3935 N N . ILE B 1 99 ? 11.326 -6.361 63.959 1.00 39.33 96 ILE B N 1
ATOM 3936 C CA . ILE B 1 99 ? 12.305 -6.336 65.046 1.00 39.96 96 ILE B CA 1
ATOM 3937 C C . ILE B 1 99 ? 12.968 -4.976 65.086 1.00 40.87 96 ILE B C 1
ATOM 3938 O O . ILE B 1 99 ? 13.126 -4.411 66.165 1.00 40.76 96 ILE B O 1
ATOM 3951 N N . LYS B 1 101 ? 11.757 -2.050 64.281 1.00 43.39 98 LYS B N 1
ATOM 3952 C CA . LYS B 1 101 ? 10.806 -1.074 64.829 1.00 44.04 98 LYS B CA 1
ATOM 3953 C C . LYS B 1 101 ? 10.765 -1.116 66.338 1.00 44.18 98 LYS B C 1
ATOM 3954 O O . LYS B 1 101 ? 10.882 -0.054 66.979 1.00 44.53 98 LYS B O 1
ATOM 3960 N N . GLU B 1 102 ? 10.620 -2.293 66.958 1.00 44.06 99 GLU B N 1
ATOM 3961 C CA . GLU B 1 102 ? 10.468 -2.422 68.403 1.00 44.31 99 GLU B CA 1
ATOM 3962 C C . GLU B 1 102 ? 11.827 -2.196 69.060 1.00 43.80 99 GLU B C 1
ATOM 3963 O O . GLU B 1 102 ? 11.924 -1.552 70.110 1.00 42.68 99 GLU B O 1
ATOM 3977 N N . LEU B 1 104 ? 14.591 -0.414 68.034 1.00 41.32 101 LEU B N 1
ATOM 3978 C CA . LEU B 1 104 ? 14.977 0.992 68.053 1.00 40.80 101 LEU B CA 1
ATOM 3979 C C . LEU B 1 104 ? 14.120 1.763 69.065 1.00 39.58 101 LEU B C 1
ATOM 3980 O O . LEU B 1 104 ? 14.658 2.592 69.791 1.00 39.01 101 LEU B O 1
ATOM 3985 N N . ALA B 1 105 ? 12.816 1.521 69.192 1.00 38.61 102 ALA B N 1
ATOM 3986 C CA . ALA B 1 105 ? 11.991 2.159 70.235 1.00 38.95 102 ALA B CA 1
ATOM 3987 C C . ALA B 1 105 ? 12.513 1.820 71.631 1.00 38.86 102 ALA B C 1
ATOM 3988 O O . ALA B 1 105 ? 12.428 2.640 72.550 1.00 38.65 102 ALA B O 1
ATOM 3990 N N . ASP B 1 106 ? 13.056 0.623 71.833 1.00 38.73 103 ASP B N 1
ATOM 3991 C CA . ASP B 1 106 ? 13.516 0.135 73.110 1.00 38.99 103 ASP B CA 1
ATOM 3992 C C . ASP B 1 106 ? 14.811 0.806 73.483 1.00 38.37 103 ASP B C 1
ATOM 3993 O O . ASP B 1 106 ? 15.006 1.225 74.615 1.00 37.74 103 ASP B O 1
ATOM 3998 N N . LEU B 1 107 ? 15.748 0.903 72.554 1.00 38.19 104 LEU B N 1
ATOM 3999 C CA . LEU B 1 107 ? 17.020 1.539 72.783 1.00 38.35 104 LEU B CA 1
ATOM 4000 C C . LEU B 1 107 ? 16.822 3.031 72.980 1.00 38.24 104 LEU B C 1
ATOM 4001 O O . LEU B 1 107 ? 17.497 3.640 73.804 1.00 38.21 104 LEU B O 1
ATOM 4006 N N . ALA B 1 108 ? 15.906 3.673 72.263 1.00 38.73 105 ALA B N 1
ATOM 4007 C CA . ALA B 1 108 ? 15.607 5.087 72.450 1.00 39.14 105 ALA B CA 1
ATOM 4008 C C . ALA B 1 108 ? 15.129 5.270 73.878 1.00 39.64 105 ALA B C 1
ATOM 4009 O O . ALA B 1 108 ? 15.600 6.150 74.577 1.00 40.24 105 ALA B O 1
ATOM 4011 N N . LYS B 1 109 ? 14.242 4.410 74.367 1.00 40.12 106 LYS B N 1
ATOM 4012 C CA . LYS B 1 109 ? 13.646 4.459 75.686 1.00 40.44 106 LYS B CA 1
ATOM 4013 C C . LYS B 1 109 ? 14.696 4.224 76.744 1.00 40.28 106 LYS B C 1
ATOM 4014 O O . LYS B 1 109 ? 14.544 4.692 77.860 1.00 40.25 106 LYS B O 1
ATOM 4020 N N . GLN B 1 110 ? 15.788 3.515 76.460 1.00 40.59 107 GLN B N 1
ATOM 4021 C CA . GLN B 1 110 ? 16.934 3.384 77.374 1.00 40.40 107 GLN B CA 1
ATOM 4022 C C . GLN B 1 110 ? 17.900 4.546 77.192 1.00 39.97 107 GLN B C 1
ATOM 4023 O O . GLN B 1 110 ? 18.976 4.551 77.786 1.00 40.09 107 GLN B O 1
ATOM 4029 N N . LYS B 1 111 ? 17.600 5.537 76.362 1.00 39.71 108 LYS B N 1
ATOM 4030 C CA . LYS B 1 111 ? 18.449 6.702 76.125 1.00 39.63 108 LYS B CA 1
ATOM 4031 C C . LYS B 1 111 ? 19.786 6.334 75.493 1.00 38.75 108 LYS B C 1
ATOM 4032 O O . LYS B 1 111 ? 20.821 6.950 75.757 1.00 38.14 108 LYS B O 1
ATOM 4038 N N . VAL B 1 112 ? 19.804 5.343 74.612 1.00 38.30 109 VAL B N 1
ATOM 4039 C CA . VAL B 1 112 ? 20.951 5.061 73.746 1.00 37.62 109 VAL B CA 1
ATOM 4040 C C . VAL B 1 112 ? 21.078 6.211 72.719 1.00 37.15 109 VAL B C 1
ATOM 4041 O O . VAL B 1 112 ? 20.105 6.586 72.091 1.00 37.44 109 VAL B O 1
ATOM 4045 N N . ALA B 1 113 ? 22.249 6.833 72.579 1.00 36.43 110 ALA B N 1
ATOM 4046 C CA . ALA B 1 113 ? 22.520 7.915 71.648 1.00 35.87 110 ALA B CA 1
ATOM 4047 C C . ALA B 1 113 ? 22.777 7.375 70.252 1.00 35.43 110 ALA B C 1
ATOM 4048 O O . ALA B 1 113 ? 22.331 7.961 69.267 1.00 34.53 110 ALA B O 1
ATOM 4050 N N . LEU B 1 114 ? 23.485 6.254 70.100 1.00 35.59 111 LEU B N 1
ATOM 4051 C CA . LEU B 1 114 ? 24.051 5.826 68.805 1.00 35.46 111 LEU B CA 1
ATOM 4052 C C . LEU B 1 114 ? 23.942 4.335 68.557 1.00 34.94 111 LEU B C 1
ATOM 4053 O O . LEU B 1 114 ? 23.894 3.547 69.492 1.00 34.46 111 LEU B O 1
ATOM 4058 N N . SER B 1 115 ? 23.913 3.888 67.304 1.00 34.90 112 SER B N 1
ATOM 4059 C CA . SER B 1 115 ? 23.991 2.471 66.957 1.00 34.63 112 SER B CA 1
ATOM 4060 C C . SER B 1 115 ? 24.886 2.274 65.745 1.00 34.20 112 SER B C 1
ATOM 4061 O O . SER B 1 115 ? 24.809 3.059 64.793 1.00 32.94 112 SER B O 1
ATOM 4064 N N . TYR B 1 116 ? 25.770 1.274 65.740 1.00 33.92 113 TYR B N 1
ATOM 4065 C CA . TYR B 1 116 ? 26.600 0.948 64.575 1.00 34.30 113 TYR B CA 1
ATOM 4066 C C . TYR B 1 116 ? 26.232 -0.424 64.089 1.00 34.40 113 TYR B C 1
ATOM 4067 O O . TYR B 1 116 ? 25.742 -1.247 64.860 1.00 34.31 113 TYR B O 1
ATOM 4076 N N . LEU B 1 117 ? 26.429 -0.741 62.822 1.00 34.77 114 LEU B N 1
ATOM 4077 C CA . LEU B 1 117 ? 26.307 -2.101 62.344 1.00 35.38 114 LEU B CA 1
ATOM 4078 C C . LEU B 1 117 ? 27.126 -2.294 61.079 1.00 35.59 114 LEU B C 1
ATOM 4079 O O . LEU B 1 117 ? 27.360 -1.361 60.337 1.00 35.51 114 LEU B O 1
ATOM 4084 N N . ALA B 1 118 ? 27.633 -3.497 60.823 1.00 36.64 115 ALA B N 1
ATOM 4085 C CA . ALA B 1 118 ? 28.395 -3.834 59.622 1.00 36.52 115 ALA B CA 1
ATOM 4086 C C . ALA B 1 118 ? 27.408 -4.412 58.592 1.00 36.20 115 ALA B C 1
ATOM 4087 O O . ALA B 1 118 ? 26.877 -5.486 58.792 1.00 36.74 115 ALA B O 1
ATOM 4089 N N . PRO B 1 119 ? 27.117 -3.699 57.513 1.00 36.48 116 PRO B N 1
ATOM 4090 C CA . PRO B 1 119 ? 26.065 -4.141 56.583 1.00 37.05 116 PRO B CA 1
ATOM 4091 C C . PRO B 1 119 ? 26.478 -5.204 55.542 1.00 37.47 116 PRO B C 1
ATOM 4092 O O . PRO B 1 119 ? 27.474 -5.042 54.858 1.00 38.52 116 PRO B O 1
ATOM 4096 N N . PHE B 1 120 ? 25.734 -6.272 55.326 1.00 37.53 117 PHE B N 1
ATOM 4097 C CA . PHE B 1 120 ? 25.929 -7.092 54.135 1.00 37.25 117 PHE B CA 1
ATOM 4098 C C . PHE B 1 120 ? 25.353 -6.326 52.941 1.00 37.29 117 PHE B C 1
ATOM 4099 O O . PHE B 1 120 ? 25.656 -6.625 51.786 1.00 37.92 117 PHE B O 1
ATOM 4107 N N . SER B 1 121 ? 24.469 -5.358 53.146 1.00 36.62 118 SER B N 1
ATOM 4108 C CA . SER B 1 121 ? 23.927 -4.565 52.062 1.00 36.25 118 SER B CA 1
ATOM 4109 C C . SER B 1 121 ? 23.634 -3.195 52.620 1.00 35.93 118 SER B C 1
ATOM 4110 O O . SER B 1 121 ? 22.908 -3.078 53.587 1.00 36.16 118 SER B O 1
ATOM 4113 N N . TYR B 1 122 ? 24.177 -2.128 52.041 1.00 35.73 119 TYR B N 1
ATOM 4114 C CA . TYR B 1 122 ? 24.003 -0.756 52.510 1.00 35.11 119 TYR B CA 1
ATOM 4115 C C . TYR B 1 122 ? 22.548 -0.295 52.371 1.00 34.85 119 TYR B C 1
ATOM 4116 O O . TYR B 1 122 ? 21.993 0.211 53.348 1.00 34.77 119 TYR B O 1
ATOM 4125 N N . PRO B 1 123 ? 21.924 -0.463 51.195 1.00 34.53 120 PRO B N 1
ATOM 4126 C CA . PRO B 1 123 ? 20.500 -0.132 51.033 1.00 34.53 120 PRO B CA 1
ATOM 4127 C C . PRO B 1 123 ? 19.563 -0.889 51.974 1.00 34.32 120 PRO B C 1
ATOM 4128 O O . PRO B 1 123 ? 18.544 -0.349 52.397 1.00 34.38 120 PRO B O 1
ATOM 4132 N N . PHE B 1 124 ? 19.835 -2.133 52.327 1.00 34.77 121 PHE B N 1
ATOM 4133 C CA . PHE B 1 124 ? 18.963 -2.881 53.212 1.00 34.84 121 PHE B CA 1
ATOM 4134 C C . PHE B 1 124 ? 18.845 -2.158 54.522 1.00 35.10 121 PHE B C 1
ATOM 4135 O O . PHE B 1 124 ? 17.732 -1.947 55.001 1.00 35.42 121 PHE B O 1
ATOM 4143 N N . TYR B 1 125 ? 19.939 -1.759 55.162 1.00 34.48 122 TYR B N 1
ATOM 4144 C CA . TYR B 1 125 ? 19.865 -1.106 56.458 1.00 34.63 122 TYR B CA 1
ATOM 4145 C C . TYR B 1 125 ? 19.555 0.386 56.370 1.00 34.81 122 TYR B C 1
ATOM 4146 O O . TYR B 1 125 ? 19.049 0.955 57.334 1.00 34.49 122 TYR B O 1
ATOM 4155 N N . ARG B 1 126 ? 19.828 1.079 55.261 1.00 35.17 123 ARG B N 1
ATOM 4156 C CA . ARG B 1 126 ? 19.456 2.480 55.096 1.00 35.44 123 ARG B CA 1
ATOM 4157 C C . ARG B 1 126 ? 17.973 2.709 55.299 1.00 35.59 123 ARG B C 1
ATOM 4158 O O . ARG B 1 126 ? 17.585 3.800 55.713 1.00 34.88 123 ARG B O 1
ATOM 4166 N N . GLN B 1 127 ? 17.101 1.736 55.008 1.00 35.91 124 GLN B N 1
ATOM 4167 C CA . GLN B 1 127 ? 15.655 1.875 55.182 1.00 35.88 124 GLN B CA 1
ATOM 4168 C C . GLN B 1 127 ? 15.298 2.022 56.647 1.00 35.63 124 GLN B C 1
ATOM 4169 O O . GLN B 1 127 ? 14.230 2.523 56.982 1.00 35.56 124 GLN B O 1
ATOM 4175 N N . TYR B 1 128 ? 16.166 1.622 57.569 1.00 35.39 125 TYR B N 1
ATOM 4176 C CA . TYR B 1 128 ? 15.936 1.760 59.005 1.00 34.82 125 TYR B CA 1
ATOM 4177 C C . TYR B 1 128 ? 16.668 2.963 59.584 1.00 34.13 125 TYR B C 1
ATOM 4178 O O . TYR B 1 128 ? 16.809 3.070 60.808 1.00 34.14 125 TYR B O 1
ATOM 4187 N N . GLY B 1 129 ? 17.184 3.874 58.770 1.00 33.48 126 GLY B N 1
ATOM 4188 C CA . GLY B 1 129 ? 17.819 5.099 59.234 1.00 33.33 126 GLY B CA 1
ATOM 4189 C C . GLY B 1 129 ? 19.328 5.031 59.281 1.00 32.95 126 GLY B C 1
ATOM 4190 O O . GLY B 1 129 ? 19.991 6.037 59.568 1.00 32.78 126 GLY B O 1
ATOM 4191 N N . TYR B 1 130 ? 19.947 3.890 59.023 1.00 32.69 127 TYR B N 1
ATOM 4192 C CA . TYR B 1 130 ? 21.413 3.769 59.099 1.00 33.08 127 TYR B CA 1
ATOM 4193 C C . TYR B 1 130 ? 22.094 4.392 57.891 1.00 33.40 127 TYR B C 1
ATOM 4194 O O . TYR B 1 130 ? 21.529 4.465 56.796 1.00 32.86 127 TYR B O 1
ATOM 4203 N N . GLU B 1 131 ? 23.310 4.888 58.016 1.00 34.31 128 GLU B N 1
ATOM 4204 C CA . GLU B 1 131 ? 23.994 5.413 56.865 1.00 35.33 128 GLU B CA 1
ATOM 4205 C C . GLU B 1 131 ? 25.467 5.167 56.983 1.00 35.02 128 GLU B C 1
ATOM 4206 O O . GLU B 1 131 ? 25.954 5.042 58.073 1.00 35.26 128 GLU B O 1
ATOM 4212 N N . GLN B 1 132 ? 26.247 5.090 55.913 1.00 35.50 129 GLN B N 1
ATOM 4213 C CA . GLN B 1 132 ? 27.671 4.838 56.052 1.00 35.86 129 GLN B CA 1
ATOM 4214 C C . GLN B 1 132 ? 28.353 6.020 56.708 1.00 35.64 129 GLN B C 1
ATOM 4215 O O . GLN B 1 132 ? 28.198 7.162 56.271 1.00 35.89 129 GLN B O 1
ATOM 4221 N N . THR B 1 133 ? 29.093 5.799 57.780 1.00 35.47 130 THR B N 1
ATOM 4222 C CA . THR B 1 133 ? 29.824 6.823 58.479 1.00 36.17 130 THR B CA 1
ATOM 4223 C C . THR B 1 133 ? 31.258 6.359 58.787 1.00 35.80 130 THR B C 1
ATOM 4224 O O . THR B 1 133 ? 32.049 7.127 59.345 1.00 35.56 130 THR B O 1
ATOM 4228 N N . PHE B 1 134 ? 31.675 5.155 58.409 1.00 35.58 131 PHE B N 1
ATOM 4229 C CA . PHE B 1 134 ? 33.032 4.691 58.675 1.00 35.99 131 PHE B CA 1
ATOM 4230 C C . PHE B 1 134 ? 33.696 4.105 57.438 1.00 35.99 131 PHE B C 1
ATOM 4231 O O . PHE B 1 134 ? 33.011 3.598 56.552 1.00 36.70 131 PHE B O 1
ATOM 4239 N N . GLU B 1 135 ? 35.023 4.136 57.348 1.00 35.80 132 GLU B N 1
ATOM 4240 C CA . GLU B 1 135 ? 35.769 3.572 56.239 1.00 36.29 132 GLU B CA 1
ATOM 4241 C C . GLU B 1 135 ? 37.035 2.915 56.765 1.00 35.12 132 GLU B C 1
ATOM 4242 O O . GLU B 1 135 ? 37.479 3.248 57.851 1.00 34.10 132 GLU B O 1
ATOM 4248 N N . GLN B 1 136 ? 37.638 1.973 56.032 1.00 34.40 133 GLN B N 1
ATOM 4249 C CA . GLN B 1 136 ? 38.905 1.332 56.394 1.00 33.79 133 GLN B CA 1
ATOM 4250 C C . GLN B 1 136 ? 39.948 1.546 55.331 1.00 33.19 133 GLN B C 1
ATOM 4251 O O . GLN B 1 136 ? 39.632 1.671 54.149 1.00 32.68 133 GLN B O 1
ATOM 4257 N N . ALA B 1 137 ? 41.217 1.620 55.714 1.00 33.24 134 ALA B N 1
ATOM 4258 C CA . ALA B 1 137 ? 42.356 1.691 54.805 1.00 33.36 134 ALA B CA 1
ATOM 4259 C C . ALA B 1 137 ? 43.009 0.320 54.813 1.00 33.51 134 ALA B C 1
ATOM 4260 O O . ALA B 1 137 ? 43.348 -0.206 55.890 1.00 32.11 134 ALA B O 1
ATOM 4262 N N . GLU B 1 138 ? 43.146 -0.337 53.661 1.00 33.80 135 GLU B N 1
ATOM 4263 C CA . GLU B 1 138 ? 43.826 -1.607 53.583 1.00 34.04 135 GLU B CA 1
ATOM 4264 C C . GLU B 1 138 ? 45.191 -1.407 52.950 1.00 33.36 135 GLU B C 1
ATOM 4265 O O . GLU B 1 138 ? 45.297 -1.053 51.773 1.00 32.43 135 GLU B O 1
ATOM 4271 N N . TYR B 1 139 ? 46.271 -1.648 53.694 1.00 33.07 136 TYR B N 1
ATOM 4272 C CA . TYR B 1 139 ? 47.628 -1.489 53.209 1.00 33.25 136 TYR B CA 1
ATOM 4273 C C . TYR B 1 139 ? 48.217 -2.833 52.878 1.00 33.08 136 TYR B C 1
ATOM 4274 O O . TYR B 1 139 ? 48.083 -3.772 53.644 1.00 31.86 136 TYR B O 1
ATOM 4283 N N . THR B 1 140 ? 48.862 -2.985 51.731 1.00 33.38 137 THR B N 1
ATOM 4284 C CA . THR B 1 140 ? 49.611 -4.166 51.402 1.00 33.88 137 THR B CA 1
ATOM 4285 C C . THR B 1 140 ? 50.965 -3.733 50.926 1.00 34.03 137 THR B C 1
ATOM 4286 O O . THR B 1 140 ? 51.068 -2.913 50.008 1.00 33.06 137 THR B O 1
ATOM 4290 N N . ILE B 1 141 ? 52.039 -4.238 51.527 1.00 34.44 138 ILE B N 1
ATOM 4291 C CA . ILE B 1 141 ? 53.375 -3.902 51.123 1.00 35.45 138 ILE B CA 1
ATOM 4292 C C . ILE B 1 141 ? 54.204 -5.178 50.913 1.00 35.28 138 ILE B C 1
ATOM 4293 O O . ILE B 1 141 ? 54.076 -6.143 51.655 1.00 35.11 138 ILE B O 1
ATOM 4298 N N . LYS B 1 142 ? 55.018 -5.262 49.865 1.00 35.28 139 LYS B N 1
ATOM 4299 C CA . LYS B 1 142 ? 55.892 -6.411 49.622 1.00 35.55 139 LYS B CA 1
ATOM 4300 C C . LYS B 1 142 ? 57.054 -6.403 50.587 1.00 34.69 139 LYS B C 1
ATOM 4301 O O . LYS B 1 142 ? 57.505 -5.355 51.015 1.00 34.19 139 LYS B O 1
ATOM 4307 N N . THR B 1 143 ? 57.575 -7.545 50.989 1.00 34.76 140 THR B N 1
ATOM 4308 C CA . THR B 1 143 ? 58.543 -7.599 52.066 1.00 35.23 140 THR B CA 1
ATOM 4309 C C . THR B 1 143 ? 59.756 -6.705 51.784 1.00 35.64 140 THR B C 1
ATOM 4310 O O . THR B 1 143 ? 60.249 -6.045 52.707 1.00 34.62 140 THR B O 1
ATOM 4314 N N . GLU B 1 144 ? 60.221 -6.601 50.529 1.00 36.31 141 GLU B N 1
ATOM 4315 C CA . GLU B 1 144 ? 61.423 -5.834 50.131 1.00 37.34 141 GLU B CA 1
ATOM 4316 C C . GLU B 1 144 ? 61.215 -4.329 50.270 1.00 37.62 141 GLU B C 1
ATOM 4317 O O . GLU B 1 144 ? 62.185 -3.578 50.409 1.00 37.41 141 GLU B O 1
ATOM 4323 N N . ASP B 1 145 ? 59.967 -3.849 50.174 1.00 37.37 142 ASP B N 1
ATOM 4324 C CA . ASP B 1 145 ? 59.589 -2.455 50.296 1.00 36.66 142 ASP B CA 1
ATOM 4325 C C . ASP B 1 145 ? 59.428 -2.033 51.740 1.00 36.38 142 ASP B C 1
ATOM 4326 O O . ASP B 1 145 ? 59.340 -0.845 52.010 1.00 36.00 142 ASP B O 1
ATOM 4331 N N . TRP B 1 146 ? 59.318 -2.925 52.720 1.00 36.62 143 TRP B N 1
ATOM 4332 C CA . TRP B 1 146 ? 59.225 -2.491 54.108 1.00 36.74 143 TRP B CA 1
ATOM 4333 C C . TRP B 1 146 ? 60.491 -1.721 54.428 1.00 37.08 143 TRP B C 1
ATOM 4334 O O . TRP B 1 146 ? 61.581 -2.261 54.255 1.00 37.46 143 TRP B O 1
ATOM 4345 N N . PRO B 1 147 ? 60.358 -0.469 54.867 1.00 38.04 144 PRO B N 1
ATOM 4346 C CA . PRO B 1 147 ? 61.511 0.410 55.012 1.00 39.03 144 PRO B CA 1
ATOM 4347 C C . PRO B 1 147 ? 62.502 0.001 56.074 1.00 39.95 144 PRO B C 1
ATOM 4348 O O . PRO B 1 147 ? 62.152 -0.721 57.000 1.00 40.43 144 PRO B O 1
ATOM 4352 N N . ARG B 1 148 ? 63.755 0.420 55.979 1.00 41.28 145 ARG B N 1
ATOM 4353 C CA . ARG B 1 148 ? 64.736 0.256 57.057 1.00 41.75 145 ARG B CA 1
ATOM 4354 C C . ARG B 1 148 ? 64.475 1.293 58.145 1.00 41.44 145 ARG B C 1
ATOM 4355 O O . ARG B 1 148 ? 64.239 2.457 57.850 1.00 41.41 145 ARG B O 1
ATOM 4363 N N . VAL B 1 149 ? 64.515 0.936 59.423 1.00 41.50 146 VAL B N 1
ATOM 4364 C CA . VAL B 1 149 ? 64.274 1.867 60.500 1.00 41.38 146 VAL B CA 1
ATOM 4365 C C . VAL B 1 149 ? 65.419 1.770 61.498 1.00 41.39 146 VAL B C 1
ATOM 4366 O O . VAL B 1 149 ? 65.700 0.705 62.029 1.00 40.78 146 VAL B O 1
ATOM 4370 N N . LYS B 1 150 ? 66.121 2.867 61.768 1.00 41.74 147 LYS B N 1
ATOM 4371 C CA . LYS B 1 150 ? 67.195 2.926 62.749 1.00 42.09 147 LYS B CA 1
ATOM 4372 C C . LYS B 1 150 ? 66.713 2.523 64.119 1.00 41.52 147 LYS B C 1
ATOM 4373 O O . LYS B 1 150 ? 65.615 2.900 64.514 1.00 41.27 147 LYS B O 1
ATOM 4379 N N . ARG B 1 151 ? 67.481 1.724 64.866 1.00 41.34 148 ARG B N 1
ATOM 4380 C CA . ARG B 1 151 ? 67.210 1.391 66.270 1.00 41.31 148 ARG B CA 1
ATOM 4381 C C . ARG B 1 151 ? 67.014 2.657 67.110 1.00 40.54 148 ARG B C 1
ATOM 4382 O O . ARG B 1 151 ? 67.645 3.686 66.857 1.00 40.02 148 ARG B O 1
ATOM 4390 N N . VAL B 1 152 ? 66.152 2.620 68.127 1.00 39.81 149 VAL B N 1
ATOM 4391 C CA . VAL B 1 152 ? 65.711 3.789 68.874 1.00 39.11 149 VAL B CA 1
ATOM 4392 C C . VAL B 1 152 ? 65.669 3.427 70.397 1.00 38.60 149 VAL B C 1
ATOM 4393 O O . VAL B 1 152 ? 65.638 2.256 70.745 1.00 38.14 149 VAL B O 1
ATOM 4397 N N . PRO B 1 153 ? 65.740 4.403 71.307 1.00 38.21 150 PRO B N 1
ATOM 4398 C CA . PRO B 1 153 ? 65.684 4.090 72.745 1.00 38.01 150 PRO B CA 1
ATOM 4399 C C . PRO B 1 153 ? 64.386 3.388 73.230 1.00 37.69 150 PRO B C 1
ATOM 4400 O O . PRO B 1 153 ? 63.344 3.423 72.554 1.00 36.45 150 PRO B O 1
ATOM 4404 N N . GLY B 1 154 ? 64.427 2.725 74.389 1.00 37.23 151 GLY B N 1
ATOM 4405 C CA . GLY B 1 154 ? 63.324 1.955 74.932 1.00 36.94 151 GLY B CA 1
ATOM 4406 C C . GLY B 1 154 ? 63.549 0.472 74.718 1.00 36.76 151 GLY B C 1
ATOM 4407 O O . GLY B 1 154 ? 64.621 0.051 74.280 1.00 36.41 151 GLY B O 1
ATOM 4408 N N . THR B 1 155 ? 62.569 -0.376 75.022 1.00 36.89 152 THR B N 1
ATOM 4409 C CA . THR B 1 155 ? 62.668 -1.822 74.843 1.00 36.69 152 THR B CA 1
ATOM 4410 C C . THR B 1 155 ? 61.315 -2.318 74.350 1.00 36.27 152 THR B C 1
ATOM 4411 O O . THR B 1 155 ? 60.287 -1.712 74.672 1.00 36.02 152 THR B O 1
ATOM 4415 N N . ILE B 1 156 ? 61.263 -3.369 73.520 1.00 35.66 153 ILE B N 1
ATOM 4416 C CA . ILE B 1 156 ? 60.036 -4.067 73.170 1.00 35.68 153 ILE B CA 1
ATOM 4417 C C . ILE B 1 156 ? 60.047 -5.422 73.874 1.00 35.41 153 ILE B C 1
ATOM 4418 O O . ILE B 1 156 ? 61.070 -6.101 73.921 1.00 34.78 153 ILE B O 1
ATOM 4423 N N . LYS B 1 157 ? 58.933 -5.841 74.460 1.00 35.50 154 LYS B N 1
ATOM 4424 C CA . LYS B 1 157 ? 58.795 -7.126 75.092 1.00 36.23 154 LYS B CA 1
ATOM 4425 C C . LYS B 1 157 ? 57.729 -7.912 74.354 1.00 35.75 154 LYS B C 1
ATOM 4426 O O . LYS B 1 157 ? 56.569 -7.463 74.250 1.00 35.59 154 LYS B O 1
ATOM 4432 N N . ARG B 1 158 ? 58.053 -9.084 73.812 1.00 35.48 155 ARG B N 1
ATOM 4433 C CA . ARG B 1 158 ? 57.044 -10.034 73.366 1.00 35.61 155 ARG B CA 1
ATOM 4434 C C . ARG B 1 158 ? 56.378 -10.537 74.641 1.00 35.30 155 ARG B C 1
ATOM 4435 O O . ARG B 1 158 ? 57.054 -10.811 75.669 1.00 34.61 155 ARG B O 1
ATOM 4443 N N . VAL B 1 159 ? 55.061 -10.671 74.650 1.00 35.00 156 VAL B N 1
ATOM 4444 C CA . VAL B 1 159 ? 54.308 -10.790 75.878 1.00 35.25 156 VAL B CA 1
ATOM 4445 C C . VAL B 1 159 ? 53.171 -11.796 75.693 1.00 35.25 156 VAL B C 1
ATOM 4446 O O . VAL B 1 159 ? 52.609 -11.906 74.592 1.00 35.47 156 VAL B O 1
ATOM 4450 N N . SER B 1 160 ? 52.805 -12.581 76.708 1.00 35.22 157 SER B N 1
ATOM 4451 C CA . SER B 1 160 ? 51.606 -13.422 76.660 1.00 35.13 157 SER B CA 1
ATOM 4452 C C . SER B 1 160 ? 50.356 -12.566 76.703 1.00 35.37 157 SER B C 1
ATOM 4453 O O . SER B 1 160 ? 50.390 -11.426 77.158 1.00 35.62 157 SER B O 1
ATOM 4456 N N . TRP B 1 161 ? 49.206 -13.075 76.287 1.00 35.75 158 TRP B N 1
ATOM 4457 C CA . TRP B 1 161 ? 47.951 -12.365 76.364 1.00 36.07 158 TRP B CA 1
ATOM 4458 C C . TRP B 1 161 ? 47.582 -12.033 77.816 1.00 36.70 158 TRP B C 1
ATOM 4459 O O . TRP B 1 161 ? 47.125 -10.942 78.107 1.00 37.09 158 TRP B O 1
ATOM 4470 N N . ALA B 1 162 ? 47.751 -12.938 78.767 1.00 37.57 159 ALA B N 1
ATOM 4471 C CA . ALA B 1 162 ? 47.473 -12.680 80.178 1.00 38.24 159 ALA B CA 1
ATOM 4472 C C . ALA B 1 162 ? 48.311 -11.506 80.680 1.00 38.87 159 ALA B C 1
ATOM 4473 O O . ALA B 1 162 ? 47.774 -10.600 81.317 1.00 39.22 159 ALA B O 1
ATOM 4475 N N . ASP B 1 163 ? 49.610 -11.454 80.391 1.00 39.35 160 ASP B N 1
ATOM 4476 C CA . ASP B 1 163 ? 50.505 -10.403 80.865 1.00 39.83 160 ASP B CA 1
ATOM 4477 C C . ASP B 1 163 ? 50.352 -9.111 80.097 1.00 39.84 160 ASP B C 1
ATOM 4478 O O . ASP B 1 163 ? 50.602 -8.029 80.644 1.00 39.56 160 ASP B O 1
ATOM 4483 N N . GLY B 1 164 ? 49.920 -9.144 78.841 1.00 40.10 161 GLY B N 1
ATOM 4484 C CA . GLY B 1 164 ? 49.781 -7.945 78.027 1.00 40.03 161 GLY B CA 1
ATOM 4485 C C . GLY B 1 164 ? 48.382 -7.372 77.936 1.00 40.07 161 GLY B C 1
ATOM 4486 O O . GLY B 1 164 ? 48.243 -6.212 77.568 1.00 40.15 161 GLY B O 1
ATOM 4487 N N . LYS B 1 165 ? 47.297 -8.087 78.225 1.00 39.95 162 LYS B N 1
ATOM 4488 C CA . LYS B 1 165 ? 45.955 -7.576 77.882 1.00 40.45 162 LYS B CA 1
ATOM 4489 C C . LYS B 1 165 ? 45.599 -6.231 78.534 1.00 40.67 162 LYS B C 1
ATOM 4490 O O . LYS B 1 165 ? 44.819 -5.461 77.953 1.00 40.67 162 LYS B O 1
ATOM 4496 N N . GLU B 1 166 ? 46.071 -5.864 79.726 1.00 40.74 163 GLU B N 1
ATOM 4497 C CA . GLU B 1 166 ? 45.556 -4.630 80.337 1.00 41.31 163 GLU B CA 1
ATOM 4498 C C . GLU B 1 166 ? 46.427 -3.463 79.940 1.00 40.67 163 GLU B C 1
ATOM 4499 O O . GLU B 1 166 ? 45.907 -2.364 79.751 1.00 41.08 163 GLU B O 1
ATOM 4505 N N . VAL B 1 167 ? 47.731 -3.623 79.749 1.00 40.03 164 VAL B N 1
ATOM 4506 C CA . VAL B 1 167 ? 48.541 -2.581 79.112 1.00 39.99 164 VAL B CA 1
ATOM 4507 C C . VAL B 1 167 ? 48.021 -2.316 77.691 1.00 39.51 164 VAL B C 1
ATOM 4508 O O . VAL B 1 167 ? 47.851 -1.167 77.309 1.00 39.52 164 VAL B O 1
ATOM 4512 N N . ILE B 1 168 ? 47.718 -3.327 76.884 1.00 39.32 165 ILE B N 1
ATOM 4513 C CA . ILE B 1 168 ? 47.139 -3.136 75.559 1.00 39.60 165 ILE B CA 1
ATOM 4514 C C . ILE B 1 168 ? 45.849 -2.352 75.669 1.00 39.43 165 ILE B C 1
ATOM 4515 O O . ILE B 1 168 ? 45.645 -1.410 74.927 1.00 39.82 165 ILE B O 1
ATOM 4520 N N . LYS B 1 169 ? 44.931 -2.674 76.563 1.00 39.93 166 LYS B N 1
ATOM 4521 C CA . LYS B 1 169 ? 43.694 -1.885 76.715 1.00 39.97 166 LYS B CA 1
ATOM 4522 C C . LYS B 1 169 ? 44.010 -0.418 77.052 1.00 39.56 166 LYS B C 1
ATOM 4523 O O . LYS B 1 169 ? 43.384 0.491 76.508 1.00 39.17 166 LYS B O 1
ATOM 4529 N N . ASP B 1 170 ? 44.976 -0.137 77.929 1.00 39.47 167 ASP B N 1
ATOM 4530 C CA . ASP B 1 170 ? 45.296 1.224 78.364 1.00 39.74 167 ASP B CA 1
ATOM 4531 C C . ASP B 1 170 ? 45.906 2.040 77.233 1.00 39.19 167 ASP B C 1
ATOM 4532 O O . ASP B 1 170 ? 45.557 3.213 77.041 1.00 38.26 167 ASP B O 1
ATOM 4537 N N . VAL B 1 171 ? 46.833 1.466 76.471 1.00 38.63 168 VAL B N 1
ATOM 4538 C CA . VAL B 1 171 ? 47.476 2.144 75.381 1.00 38.36 168 VAL B CA 1
ATOM 4539 C C . VAL B 1 171 ? 46.418 2.433 74.340 1.00 38.25 168 VAL B C 1
ATOM 4540 O O . VAL B 1 171 ? 46.400 3.521 73.798 1.00 37.86 168 VAL B O 1
ATOM 4544 N N . TYR B 1 172 ? 45.477 1.534 74.063 1.00 38.33 169 TYR B N 1
ATOM 4545 C CA . TYR B 1 172 ? 44.447 1.769 73.057 1.00 38.84 169 TYR B CA 1
ATOM 4546 C C . TYR B 1 172 ? 43.471 2.867 73.486 1.00 39.08 169 TYR B C 1
ATOM 4547 O O . TYR B 1 172 ? 43.154 3.750 72.700 1.00 38.42 169 TYR B O 1
ATOM 4556 N N . LEU B 1 173 ? 42.944 2.847 74.709 1.00 39.95 170 LEU B N 1
ATOM 4557 C CA . LEU B 1 173 ? 41.995 3.853 75.180 1.00 40.53 170 LEU B CA 1
ATOM 4558 C C . LEU B 1 173 ? 42.637 5.239 75.214 1.00 41.25 170 LEU B C 1
ATOM 4559 O O . LEU B 1 173 ? 41.960 6.213 74.933 1.00 41.40 170 LEU B O 1
ATOM 4564 N N . GLU B 1 174 ? 43.928 5.392 75.531 1.00 42.29 171 GLU B N 1
ATOM 4565 C CA . GLU B 1 174 ? 44.616 6.684 75.524 1.00 42.89 171 GLU B CA 1
ATOM 4566 C C . GLU B 1 174 ? 44.895 7.237 74.108 1.00 42.83 171 GLU B C 1
ATOM 4567 O O . GLU B 1 174 ? 44.924 8.464 73.899 1.00 42.02 171 GLU B O 1
ATOM 4573 N N . ASN B 1 175 ? 45.111 6.386 73.110 1.00 43.06 172 ASN B N 1
ATOM 4574 C CA . ASN B 1 175 ? 45.568 6.784 71.793 1.00 43.45 172 ASN B CA 1
ATOM 4575 C C . ASN B 1 175 ? 44.517 7.651 71.068 1.00 43.62 172 ASN B C 1
ATOM 4576 O O . ASN B 1 175 ? 43.327 7.414 71.198 1.00 43.27 172 ASN B O 1
ATOM 4581 N N . GLN B 1 176 ? 44.919 8.713 70.362 1.00 44.18 173 GLN B N 1
ATOM 4582 C CA . GLN B 1 176 ? 44.025 9.701 69.710 1.00 44.97 173 GLN B CA 1
ATOM 4583 C C . GLN B 1 176 ? 43.003 9.072 68.757 1.00 43.93 173 GLN B C 1
ATOM 4584 O O . GLN B 1 176 ? 41.910 9.601 68.606 1.00 43.57 173 GLN B O 1
ATOM 4590 N N . ARG B 1 177 ? 43.294 7.968 68.082 1.00 42.84 174 ARG B N 1
ATOM 4591 C CA . ARG B 1 177 ? 42.361 7.402 67.105 1.00 42.75 174 ARG B CA 1
ATOM 4592 C C . ARG B 1 177 ? 41.255 6.623 67.803 1.00 41.84 174 ARG B C 1
ATOM 4593 O O . ARG B 1 177 ? 40.300 6.210 67.136 1.00 41.71 174 ARG B O 1
ATOM 4601 N N . ALA B 1 178 ? 41.321 6.410 69.124 1.00 40.47 175 ALA B N 1
ATOM 4602 C CA . ALA B 1 178 ? 40.235 5.831 69.905 1.00 40.25 175 ALA B CA 1
ATOM 4603 C C . ALA B 1 178 ? 39.238 6.912 70.360 1.00 39.58 175 ALA B C 1
ATOM 4604 O O . ALA B 1 178 ? 38.237 6.607 71.009 1.00 39.43 175 ALA B O 1
ATOM 4606 N N . HIS B 1 179 ? 39.451 8.187 70.063 1.00 39.18 176 HIS B N 1
ATOM 4607 C CA . HIS B 1 179 ? 38.642 9.280 70.610 1.00 38.95 176 HIS B CA 1
ATOM 4608 C C . HIS B 1 179 ? 37.676 9.893 69.583 1.00 38.29 176 HIS B C 1
ATOM 4609 O O . HIS B 1 179 ? 37.203 11.005 69.789 1.00 37.83 176 HIS B O 1
ATOM 4616 N N . SER B 1 180 ? 37.322 9.214 68.500 1.00 37.77 177 SER B N 1
ATOM 4617 C CA . SER B 1 180 ? 36.415 9.748 67.493 1.00 38.03 177 SER B CA 1
ATOM 4618 C C . SER B 1 180 ? 35.277 8.801 67.213 1.00 37.34 177 SER B C 1
ATOM 4619 O O . SER B 1 180 ? 34.965 8.542 66.055 1.00 37.03 177 SER B O 1
ATOM 4622 N N . GLY B 1 181 ? 34.603 8.286 68.238 1.00 37.07 178 GLY B N 1
ATOM 4623 C CA . GLY B 1 181 ? 33.504 7.339 68.109 1.00 36.87 178 GLY B CA 1
ATOM 4624 C C . GLY B 1 181 ? 33.984 5.926 68.264 1.00 36.71 178 GLY B C 1
ATOM 4625 O O . GLY B 1 181 ? 33.224 4.981 68.041 1.00 37.05 178 GLY B O 1
ATOM 4626 N N . GLY B 1 182 ? 35.240 5.699 68.637 1.00 36.85 179 GLY B N 1
ATOM 4627 C CA . GLY B 1 182 ? 35.758 4.367 68.853 1.00 36.87 179 GLY B CA 1
ATOM 4628 C C . GLY B 1 182 ? 35.164 3.753 70.092 1.00 37.05 179 GLY B C 1
ATOM 4629 O O . GLY B 1 182 ? 34.744 4.450 71.015 1.00 36.99 179 GLY B O 1
ATOM 4630 N N . VAL B 1 183 ? 35.103 2.435 70.171 1.00 37.57 180 VAL B N 1
ATOM 4631 C CA . VAL B 1 183 ? 34.566 1.723 71.318 1.00 37.41 180 VAL B CA 1
ATOM 4632 C C . VAL B 1 183 ? 35.432 1.887 72.554 1.00 37.57 180 VAL B C 1
ATOM 4633 O O . VAL B 1 183 ? 36.648 1.728 72.470 1.00 37.48 180 VAL B O 1
ATOM 4637 N N . ILE B 1 184 ? 34.872 2.240 73.717 1.00 37.84 181 ILE B N 1
ATOM 4638 C CA . ILE B 1 184 ? 35.595 2.190 74.993 1.00 38.23 181 ILE B CA 1
ATOM 4639 C C . ILE B 1 184 ? 35.625 0.715 75.375 1.00 38.54 181 ILE B C 1
ATOM 4640 O O . ILE B 1 184 ? 34.684 0.190 75.984 1.00 38.19 181 ILE B O 1
ATOM 4645 N N . ARG B 1 185 ? 36.666 -0.019 75.015 1.00 39.09 182 ARG B N 1
ATOM 4646 C CA . ARG B 1 185 ? 36.689 -1.480 75.147 1.00 39.33 182 ARG B CA 1
ATOM 4647 C C . ARG B 1 185 ? 36.741 -1.971 76.592 1.00 39.54 182 ARG B C 1
ATOM 4648 O O . ARG B 1 185 ? 37.520 -1.476 77.410 1.00 39.48 182 ARG B O 1
ATOM 4656 N N . GLU B 1 186 ? 35.936 -2.961 76.940 1.00 39.86 183 GLU B N 1
ATOM 4657 C CA . GLU B 1 186 ? 35.978 -3.611 78.224 1.00 40.28 183 GLU B CA 1
ATOM 4658 C C . GLU B 1 186 ? 36.844 -4.852 78.112 1.00 39.58 183 GLU B C 1
ATOM 4659 O O . GLU B 1 186 ? 36.995 -5.413 77.026 1.00 38.68 183 GLU B O 1
ATOM 4665 N N . THR B 1 187 ? 37.411 -5.319 79.220 1.00 38.93 184 THR B N 1
ATOM 4666 C CA . THR B 1 187 ? 38.216 -6.518 79.299 1.00 38.84 184 THR B CA 1
ATOM 4667 C C . THR B 1 187 ? 37.593 -7.725 78.618 1.00 38.44 184 THR B C 1
ATOM 4668 O O . THR B 1 187 ? 38.274 -8.415 77.873 1.00 38.61 184 THR B O 1
ATOM 4672 N N . TRP B 1 188 ? 36.316 -8.034 78.834 1.00 37.65 185 TRP B N 1
ATOM 4673 C CA . TRP B 1 188 ? 35.694 -9.226 78.282 1.00 37.33 185 TRP B CA 1
ATOM 4674 C C . TRP B 1 188 ? 35.635 -9.150 76.753 1.00 37.05 185 TRP B C 1
ATOM 4675 O O . TRP B 1 188 ? 35.657 -10.186 76.063 1.00 36.79 185 TRP B O 1
ATOM 4686 N N . TRP B 1 189 ? 35.522 -7.960 76.182 1.00 37.02 186 TRP B N 1
ATOM 4687 C CA . TRP B 1 189 ? 35.421 -7.746 74.731 1.00 37.47 186 TRP B CA 1
ATOM 4688 C C . TRP B 1 189 ? 36.791 -7.826 74.078 1.00 37.59 186 TRP B C 1
ATOM 4689 O O . TRP B 1 189 ? 36.926 -8.291 72.960 1.00 37.63 186 TRP B O 1
ATOM 4700 N N . LEU B 1 190 ? 37.845 -7.359 74.725 1.00 38.27 187 LEU B N 1
ATOM 4701 C CA . LEU B 1 190 ? 39.190 -7.424 74.218 1.00 38.72 187 LEU B CA 1
ATOM 4702 C C . LEU B 1 190 ? 39.531 -8.908 74.134 1.00 39.25 187 LEU B C 1
ATOM 4703 O O . LEU B 1 190 ? 40.075 -9.365 73.125 1.00 39.12 187 LEU B O 1
ATOM 4708 N N . ASP B 1 191 ? 39.193 -9.716 75.153 1.00 39.86 188 ASP B N 1
ATOM 4709 C CA . ASP B 1 191 ? 39.404 -11.177 75.173 1.00 40.00 188 ASP B CA 1
ATOM 4710 C C . ASP B 1 191 ? 38.611 -11.831 74.061 1.00 39.75 188 ASP B C 1
ATOM 4711 O O . ASP B 1 191 ? 39.146 -12.626 73.307 1.00 40.19 188 ASP B O 1
ATOM 4716 N N . TYR B 1 192 ? 37.341 -11.503 73.905 1.00 39.63 189 TYR B N 1
ATOM 4717 C CA . TYR B 1 192 ? 36.448 -12.085 72.909 1.00 39.67 189 TYR B CA 1
ATOM 4718 C C . TYR B 1 192 ? 36.944 -11.858 71.491 1.00 39.73 189 TYR B C 1
ATOM 4719 O O . TYR B 1 192 ? 36.803 -12.721 70.640 1.00 39.60 189 TYR B O 1
ATOM 4728 N N . THR B 1 193 ? 37.541 -10.715 71.181 1.00 40.11 190 THR B N 1
ATOM 4729 C CA . THR B 1 193 ? 37.923 -10.356 69.829 1.00 40.12 190 THR B CA 1
ATOM 4730 C C . THR B 1 193 ? 39.365 -10.731 69.528 1.00 40.67 190 THR B C 1
ATOM 4731 O O . THR B 1 193 ? 39.676 -11.096 68.386 1.00 40.75 190 THR B O 1
ATOM 4735 N N . LEU B 1 194 ? 40.287 -10.648 70.483 1.00 40.95 191 LEU B N 1
ATOM 4736 C CA . LEU B 1 194 ? 41.711 -10.687 70.193 1.00 41.58 191 LEU B CA 1
ATOM 4737 C C . LEU B 1 194 ? 42.379 -11.907 70.777 1.00 42.41 191 LEU B C 1
ATOM 4738 O O . LEU B 1 194 ? 43.587 -12.071 70.624 1.00 42.09 191 LEU B O 1
ATOM 4743 N N . ASN B 1 195 ? 41.648 -12.785 71.464 1.00 44.08 192 ASN B N 1
ATOM 4744 C CA . ASN B 1 195 ? 42.172 -14.012 72.048 1.00 44.82 192 ASN B CA 1
ATOM 4745 C C . ASN B 1 195 ? 41.255 -15.183 71.688 1.00 45.79 192 ASN B C 1
ATOM 4746 O O . ASN B 1 195 ? 40.483 -15.656 72.523 1.00 45.41 192 ASN B O 1
ATOM 4751 N N . ARG B 1 196 ? 41.282 -15.644 70.434 1.00 4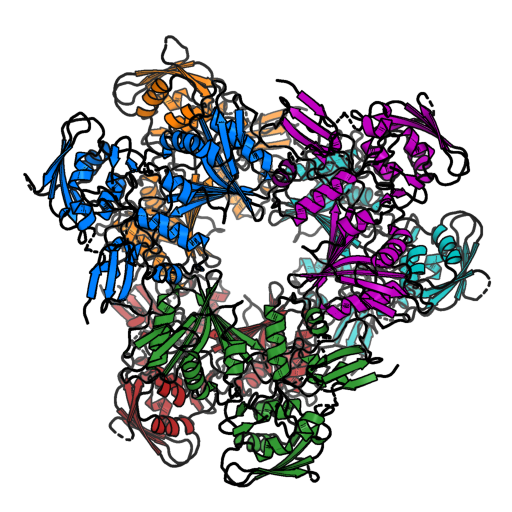7.11 193 ARG B N 1
ATOM 4752 C CA . ARG B 1 196 ? 40.554 -16.798 69.933 1.00 47.88 193 ARG B CA 1
ATOM 4753 C C . ARG B 1 196 ? 41.530 -17.912 69.680 1.00 48.58 193 ARG B C 1
ATOM 4754 O O . ARG B 1 196 ? 42.666 -17.650 69.297 1.00 48.50 193 ARG B O 1
ATOM 4762 N N . ALA B 1 197 ? 41.139 -19.181 69.818 1.00 49.72 194 ALA B N 1
ATOM 4763 C CA . ALA B 1 197 ? 41.969 -20.325 69.407 1.00 49.91 194 ALA B CA 1
ATOM 4764 C C . ALA B 1 197 ? 42.088 -20.416 67.883 1.00 50.54 194 ALA B C 1
ATOM 4765 O O . ALA B 1 197 ? 43.084 -20.912 67.377 1.00 50.74 194 ALA B O 1
ATOM 4767 N N . SER B 1 198 ? 41.115 -19.952 67.099 1.00 51.04 195 SER B N 1
ATOM 4768 C CA . SER B 1 198 ? 41.125 -20.122 65.635 1.00 51.35 195 SER B CA 1
ATOM 4769 C C . SER B 1 198 ? 41.943 -19.026 64.932 1.00 51.66 195 SER B C 1
ATOM 4770 O O . SER B 1 198 ? 42.100 -19.043 63.710 1.00 51.99 195 SER B O 1
ATOM 4773 N N . LYS B 1 199 ? 42.438 -18.017 65.641 1.00 51.45 196 LYS B N 1
ATOM 4774 C CA . LYS B 1 199 ? 43.203 -16.916 65.072 1.00 51.15 196 LYS B CA 1
ATOM 4775 C C . LYS B 1 199 ? 44.252 -16.546 66.118 1.00 49.54 196 LYS B C 1
ATOM 4776 O O . LYS B 1 199 ? 44.079 -15.581 66.853 1.00 49.80 196 LYS B O 1
ATOM 4782 N N . PRO B 1 200 ? 45.308 -17.333 66.232 1.00 47.42 197 PRO B N 1
ATOM 4783 C CA . PRO B 1 200 ? 46.262 -17.143 67.301 1.00 45.53 197 PRO B CA 1
ATOM 4784 C C . PRO B 1 200 ? 47.232 -16.012 67.000 1.00 44.73 197 PRO B C 1
ATOM 4785 O O . PRO B 1 200 ? 47.941 -16.042 65.996 1.00 45.29 197 PRO B O 1
ATOM 4789 N N . ASN B 1 201 ? 47.315 -15.003 67.858 1.00 43.01 198 ASN B N 1
ATOM 4790 C CA . ASN B 1 201 ? 48.123 -13.830 67.655 1.00 41.52 198 ASN B CA 1
ATOM 4791 C C . ASN B 1 201 ? 49.321 -13.858 68.541 1.00 39.47 198 ASN B C 1
ATOM 4792 O O . ASN B 1 201 ? 49.274 -14.467 69.583 1.00 38.92 198 ASN B O 1
ATOM 4797 N N . ASN B 1 202 ? 50.416 -13.210 68.162 1.00 37.97 199 ASN B N 1
ATOM 4798 C CA . ASN B 1 202 ? 51.459 -12.766 69.072 1.00 36.67 199 ASN B CA 1
ATOM 4799 C C . ASN B 1 202 ? 51.280 -11.275 69.371 1.00 36.01 199 ASN B C 1
ATOM 4800 O O . ASN B 1 202 ? 50.538 -10.575 68.690 1.00 35.76 199 ASN B O 1
ATOM 4805 N N . GLN B 1 203 ? 51.947 -10.744 70.380 1.00 34.99 200 GLN B N 1
ATOM 4806 C CA . GLN B 1 203 ? 51.792 -9.385 70.856 1.00 34.33 200 GLN B CA 1
ATOM 4807 C C . GLN B 1 203 ? 53.133 -8.896 71.302 1.00 33.22 200 GLN B C 1
ATOM 4808 O O . GLN B 1 203 ? 53.850 -9.619 72.010 1.00 32.48 200 GLN B O 1
ATOM 4814 N N . ALA B 1 204 ? 53.478 -7.649 71.033 1.00 32.25 201 ALA B N 1
ATOM 4815 C CA . ALA B 1 204 ? 54.671 -7.037 71.544 1.00 31.32 201 ALA B CA 1
ATOM 4816 C C . ALA B 1 204 ? 54.284 -5.671 72.090 1.00 30.94 201 ALA B C 1
ATOM 4817 O O . ALA B 1 204 ? 53.395 -5.013 71.579 1.00 29.83 201 ALA B O 1
ATOM 4819 N N . ILE B 1 205 ?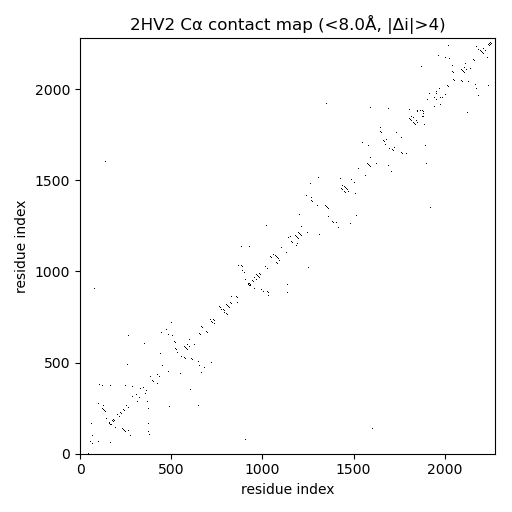 54.921 -5.201 73.143 1.00 31.09 202 ILE B N 1
ATOM 4820 C CA . ILE B 1 205 ? 54.592 -3.946 73.784 1.00 31.26 202 ILE B CA 1
ATOM 4821 C C . ILE B 1 205 ? 55.852 -3.130 73.802 1.00 31.32 202 ILE B C 1
ATOM 4822 O O . ILE B 1 205 ? 56.907 -3.626 74.166 1.00 31.57 202 ILE B O 1
ATOM 4827 N N . TYR B 1 206 ? 55.814 -1.870 73.418 1.00 31.88 203 TYR B N 1
ATOM 4828 C CA . TYR B 1 206 ? 56.964 -0.992 73.510 1.00 32.37 203 TYR B CA 1
ATOM 4829 C C . TYR B 1 206 ? 56.937 -0.295 74.854 1.00 32.76 203 TYR B C 1
ATOM 4830 O O . TYR B 1 206 ? 55.903 0.251 75.246 1.00 31.90 203 TYR B O 1
ATOM 4839 N N . TYR B 1 207 ? 58.045 -0.273 75.586 1.00 33.56 204 TYR B N 1
ATOM 4840 C CA . TYR B 1 207 ? 58.198 0.550 76.779 1.00 34.57 204 TYR B CA 1
ATOM 4841 C C . TYR B 1 207 ? 59.233 1.659 76.557 1.00 35.18 204 TYR B C 1
ATOM 4842 O O . TYR B 1 207 ? 60.285 1.423 75.950 1.00 34.95 204 TYR B O 1
ATOM 4851 N N . SER B 1 208 ? 58.981 2.878 77.036 1.00 36.04 205 SER B N 1
ATOM 4852 C CA . SER B 1 208 ? 59.920 3.990 76.985 1.00 37.14 205 SER B CA 1
ATOM 4853 C C . SER B 1 208 ? 61.146 3.728 77.839 1.00 38.09 205 SER B C 1
ATOM 4854 O O . SER B 1 208 ? 61.168 2.817 78.683 1.00 37.77 205 SER B O 1
ATOM 4857 N N . SER B 1 209 ? 62.204 4.512 77.668 1.00 39.53 206 SER B N 1
ATOM 4858 C CA . SER B 1 209 ? 63.382 4.476 78.542 1.00 40.44 206 SER B CA 1
ATOM 4859 C C . SER B 1 209 ? 63.021 4.733 80.015 1.00 41.16 206 SER B C 1
ATOM 4860 O O . SER B 1 209 ? 63.775 4.340 80.899 1.00 41.26 206 SER B O 1
ATOM 4863 N N . GLU B 1 210 ? 61.899 5.397 80.331 1.00 41.86 207 GLU B N 1
ATOM 4864 C CA . GLU B 1 210 ? 61.450 5.629 81.718 1.00 41.96 207 GLU B CA 1
ATOM 4865 C C . GLU B 1 210 ? 60.589 4.460 82.200 1.00 42.15 207 GLU B C 1
ATOM 4866 O O . GLU B 1 210 ? 60.115 4.477 83.343 1.00 42.47 207 GLU B O 1
ATOM 4872 N N . GLY B 1 211 ? 60.316 3.448 81.370 1.00 41.77 208 GLY B N 1
ATOM 4873 C CA . GLY B 1 211 ? 59.559 2.254 81.750 1.00 41.24 208 GLY B CA 1
ATOM 4874 C C . GLY B 1 211 ? 58.090 2.333 81.370 1.00 41.02 208 GLY B C 1
ATOM 4875 O O . GLY B 1 211 ? 57.330 1.424 81.704 1.00 41.15 208 GLY B O 1
ATOM 4876 N N . LYS B 1 212 ? 57.616 3.365 80.670 1.00 40.61 209 LYS B N 1
ATOM 4877 C CA . LYS B 1 212 ? 56.187 3.536 80.391 1.00 40.02 209 LYS B CA 1
ATOM 4878 C C . LYS B 1 212 ? 55.770 2.897 79.063 1.00 39.19 209 LYS B C 1
ATOM 4879 O O . LYS B 1 212 ? 56.387 3.116 78.027 1.00 38.74 209 LYS B O 1
ATOM 4885 N N . ALA B 1 213 ? 54.705 2.109 79.042 1.00 38.50 210 ALA B N 1
ATOM 4886 C CA . ALA B 1 213 ? 54.165 1.509 77.834 1.00 37.84 210 ALA B CA 1
ATOM 4887 C C . ALA B 1 213 ? 53.705 2.589 76.835 1.00 37.02 210 ALA B C 1
ATOM 4888 O O . ALA B 1 213 ? 52.754 3.288 77.113 1.00 37.11 210 ALA B O 1
ATOM 4890 N N . GLU B 1 214 ? 54.334 2.782 75.673 1.00 36.43 211 GLU B N 1
ATOM 4891 C CA . GLU B 1 214 ? 53.933 3.818 74.705 1.00 35.95 211 GLU B CA 1
ATOM 4892 C C . GLU B 1 214 ? 53.408 3.215 73.399 1.00 34.73 211 GLU B C 1
ATOM 4893 O O . GLU B 1 214 ? 53.143 3.945 72.441 1.00 34.81 211 GLU B O 1
ATOM 4899 N N . GLY B 1 215 ? 53.209 1.904 73.284 1.00 33.84 212 GLY B N 1
ATOM 4900 C CA . GLY B 1 215 ? 52.683 1.309 72.060 1.00 32.86 212 GLY B CA 1
ATOM 4901 C C . GLY B 1 215 ? 52.661 -0.193 72.066 1.00 31.90 212 GLY B C 1
ATOM 4902 O O . GLY B 1 215 ? 53.297 -0.835 72.901 1.00 30.49 212 GLY B O 1
ATOM 4903 N N . TYR B 1 216 ? 51.931 -0.821 71.155 1.00 31.28 213 TYR B N 1
ATOM 4904 C CA . TYR B 1 216 ? 51.924 -2.276 71.045 1.00 31.13 213 TYR B CA 1
ATOM 4905 C C . TYR B 1 216 ? 51.627 -2.681 69.623 1.00 30.34 213 TYR B C 1
ATOM 4906 O O . TYR B 1 216 ? 51.137 -1.875 68.848 1.00 29.80 213 TYR B O 1
ATOM 4915 N N . VAL B 1 217 ? 51.949 -3.915 69.229 1.00 30.59 214 VAL B N 1
ATOM 4916 C CA . VAL B 1 217 ? 51.544 -4.543 67.969 1.00 30.39 214 VAL B CA 1
ATOM 4917 C C . VAL B 1 217 ? 50.951 -5.896 68.274 1.00 29.86 214 VAL B C 1
ATOM 4918 O O . VAL B 1 217 ? 51.585 -6.671 68.963 1.00 28.53 214 VAL B O 1
ATOM 4922 N N . ILE B 1 218 ? 49.765 -6.220 67.767 1.00 29.73 215 ILE B N 1
ATOM 4923 C CA . ILE B 1 218 ? 49.235 -7.560 67.726 1.00 29.82 215 ILE B CA 1
ATOM 4924 C C . ILE B 1 218 ? 49.365 -8.077 66.306 1.00 30.23 215 ILE B C 1
ATOM 4925 O O . ILE B 1 218 ? 48.990 -7.390 65.334 1.00 28.62 215 ILE B O 1
ATOM 4930 N N . TYR B 1 219 ? 49.891 -9.286 66.105 1.00 30.91 216 TYR B N 1
ATOM 4931 C CA . TYR B 1 219 ? 50.226 -9.754 64.758 1.00 31.10 216 TYR B CA 1
ATOM 4932 C C . TYR B 1 219 ? 50.164 -11.248 64.642 1.00 32.25 216 TYR B C 1
ATOM 4933 O O . TYR B 1 219 ? 50.209 -11.951 65.634 1.00 31.82 216 TYR B O 1
ATOM 4942 N N . ARG B 1 220 ? 50.040 -11.798 63.440 1.00 34.29 217 ARG B N 1
ATOM 4943 C CA . ARG B 1 220 ? 50.416 -13.196 63.193 1.00 35.75 217 ARG B CA 1
ATOM 4944 C C . ARG B 1 220 ? 50.965 -13.334 61.788 1.00 35.20 217 ARG B C 1
ATOM 4945 O O . ARG B 1 220 ? 50.770 -12.459 60.972 1.00 34.83 217 ARG B O 1
ATOM 4953 N N . ILE B 1 221 ? 51.692 -14.409 61.489 1.00 35.22 218 ILE B N 1
ATOM 4954 C CA . ILE B 1 221 ? 52.156 -14.743 60.167 1.00 35.16 218 ILE B CA 1
ATOM 4955 C C . ILE B 1 221 ? 51.353 -15.929 59.664 1.00 35.36 218 ILE B C 1
ATOM 4956 O O . ILE B 1 221 ? 51.186 -16.907 60.370 1.00 35.62 218 ILE B O 1
ATOM 4961 N N . ALA B 1 222 ? 50.803 -15.897 58.462 1.00 36.05 219 ALA B N 1
ATOM 4962 C CA . ALA B 1 222 ? 50.074 -17.038 57.877 1.00 36.28 219 ALA B CA 1
ATOM 4963 C C . ALA B 1 222 ? 50.091 -16.908 56.350 1.00 36.17 219 ALA B C 1
ATOM 4964 O O . ALA B 1 222 ? 49.921 -15.817 55.835 1.00 36.29 219 ALA B O 1
ATOM 4966 N N . ALA B 1 223 ? 50.333 -17.965 55.583 1.00 36.46 220 ALA B N 1
ATOM 4967 C CA . ALA B 1 223 ? 50.256 -17.945 54.104 1.00 36.33 220 ALA B CA 1
ATOM 4968 C C . ALA B 1 223 ? 51.235 -16.939 53.475 1.00 36.33 220 ALA B C 1
ATOM 4969 O O . ALA B 1 223 ? 50.940 -16.352 52.443 1.00 36.55 220 ALA B O 1
ATOM 4971 N N . GLY B 1 224 ? 52.421 -16.717 54.047 1.00 36.43 221 GLY B N 1
ATOM 4972 C CA . GLY B 1 224 ? 53.435 -15.822 53.487 1.00 35.73 221 GLY B CA 1
ATOM 4973 C C . GLY B 1 224 ? 53.295 -14.376 53.939 1.00 35.58 221 GLY B C 1
ATOM 4974 O O . GLY B 1 224 ? 54.187 -13.547 53.662 1.00 35.52 221 GLY B O 1
ATOM 4975 N N . THR B 1 225 ? 52.223 -14.011 54.642 1.00 34.96 222 THR B N 1
ATOM 4976 C CA . THR B 1 225 ? 51.904 -12.637 54.984 1.00 34.62 222 THR B CA 1
ATOM 4977 C C . THR B 1 225 ? 51.998 -12.394 56.462 1.00 33.89 222 THR B C 1
ATOM 4978 O O . THR B 1 225 ? 51.423 -13.126 57.251 1.00 33.13 222 THR B O 1
ATOM 4982 N N . PHE B 1 226 ? 52.699 -11.342 56.868 1.00 33.62 223 PHE B N 1
ATOM 4983 C CA . PHE B 1 226 ? 52.709 -10.810 58.221 1.00 33.26 223 PHE B CA 1
ATOM 4984 C C . PHE B 1 226 ? 51.462 -9.935 58.412 1.00 33.08 223 PHE B C 1
ATOM 4985 O O . PHE B 1 226 ? 51.385 -8.834 57.845 1.00 32.87 223 PHE B O 1
ATOM 4993 N N . GLU B 1 227 ? 50.448 -10.374 59.161 1.00 33.31 224 GLU B N 1
ATOM 4994 C CA . GLU B 1 227 ? 49.232 -9.591 59.421 1.00 33.67 224 GLU B CA 1
ATOM 4995 C C . GLU B 1 227 ? 49.432 -8.711 60.652 1.00 33.63 224 GLU B C 1
ATOM 4996 O O . GLU B 1 227 ? 49.613 -9.226 61.771 1.00 32.39 224 GLU B O 1
ATOM 5002 N N . ILE B 1 228 ? 49.447 -7.385 60.489 1.00 33.30 225 ILE B N 1
ATOM 5003 C CA . ILE B 1 228 ? 49.341 -6.432 61.586 1.00 33.66 225 ILE B CA 1
ATOM 5004 C C . ILE B 1 228 ? 47.856 -6.479 61.952 1.00 33.80 225 ILE B C 1
ATOM 5005 O O . ILE B 1 228 ? 47.001 -5.915 61.243 1.00 33.67 225 ILE B O 1
ATOM 5010 N N . VAL B 1 229 ? 47.486 -7.215 62.995 1.00 33.69 226 VAL B N 1
ATOM 5011 C CA . VAL B 1 229 ? 46.115 -7.286 63.454 1.00 33.77 226 VAL B CA 1
ATOM 5012 C C . VAL B 1 229 ? 45.785 -5.920 64.049 1.00 33.97 226 VAL B C 1
ATOM 5013 O O . VAL B 1 229 ? 44.733 -5.349 63.769 1.00 33.75 226 VAL B O 1
ATOM 5017 N N . GLU B 1 230 ? 46.681 -5.301 64.811 1.00 34.55 227 GLU B N 1
ATOM 5018 C CA . GLU B 1 230 ? 46.414 -4.015 65.427 1.00 34.69 227 GLU B CA 1
ATOM 5019 C C . GLU B 1 230 ? 47.737 -3.419 65.823 1.00 34.21 227 GLU B C 1
ATOM 5020 O O . GLU B 1 230 ? 48.592 -4.128 66.341 1.00 34.51 227 GLU B O 1
ATOM 5026 N N . TRP B 1 231 ? 47.975 -2.134 65.570 1.00 33.83 228 TRP B N 1
ATOM 5027 C CA . TRP B 1 231 ? 49.220 -1.462 65.882 1.00 34.18 228 TRP B CA 1
ATOM 5028 C C . TRP B 1 231 ? 48.877 -0.073 66.362 1.00 34.36 228 TRP B C 1
ATOM 5029 O O . TRP B 1 231 ? 48.344 0.725 65.609 1.00 34.19 228 TRP B O 1
ATOM 5040 N N . ASN B 1 232 ? 49.135 0.258 67.620 1.00 34.93 229 ASN B N 1
ATOM 5041 C CA . ASN B 1 232 ? 48.834 1.566 68.181 1.00 35.27 229 ASN B CA 1
ATOM 5042 C C . ASN B 1 232 ? 50.043 2.084 68.901 1.00 34.59 229 ASN B C 1
ATOM 5043 O O . ASN B 1 232 ? 50.811 1.302 69.456 1.00 34.03 229 ASN B O 1
ATOM 5048 N N . TYR B 1 233 ? 50.258 3.397 68.893 1.00 34.16 230 TYR B N 1
ATOM 5049 C CA . TYR B 1 233 ? 51.439 4.022 69.428 1.00 33.92 230 TYR B CA 1
ATOM 5050 C C . TYR B 1 233 ? 51.140 5.445 69.920 1.00 33.90 230 TYR B C 1
ATOM 5051 O O . TYR B 1 233 ? 50.399 6.198 69.295 1.00 33.14 230 TYR B O 1
ATOM 5060 N N . LEU B 1 234 ? 51.701 5.840 71.063 1.00 33.61 231 LEU B N 1
ATOM 5061 C CA . LEU B 1 234 ? 51.415 7.095 71.705 1.00 33.24 231 LEU B CA 1
ATOM 5062 C C . LEU B 1 234 ? 52.530 8.066 71.403 1.00 33.00 231 LEU B C 1
ATOM 5063 O O . LEU B 1 234 ? 52.394 9.236 71.682 1.00 32.61 231 LEU B O 1
ATOM 5068 N N . THR B 1 235 ? 53.661 7.651 70.836 1.00 32.78 232 THR B N 1
ATOM 5069 C CA . THR B 1 235 ? 54.757 8.564 70.535 1.00 32.54 232 THR B CA 1
ATOM 5070 C C . THR B 1 235 ? 55.467 8.190 69.222 1.00 32.63 232 THR B C 1
ATOM 5071 O O . THR B 1 235 ? 55.371 7.052 68.762 1.00 32.14 232 THR B O 1
ATOM 5075 N N . ASN B 1 236 ? 56.180 9.117 68.579 1.00 32.53 233 ASN B N 1
ATOM 5076 C CA . ASN B 1 236 ? 57.044 8.812 67.451 1.00 32.66 233 ASN B CA 1
ATOM 5077 C C . ASN B 1 236 ? 58.072 7.756 67.775 1.00 32.57 233 ASN B C 1
ATOM 5078 O O . ASN B 1 236 ? 58.401 6.942 66.911 1.00 32.57 233 ASN B O 1
ATOM 5083 N N . THR B 1 237 ? 58.656 7.719 68.966 1.00 32.47 234 THR B N 1
ATOM 5084 C CA . THR B 1 237 ? 59.765 6.806 69.186 1.00 32.40 234 THR B CA 1
ATOM 5085 C C . THR B 1 237 ? 59.140 5.409 69.378 1.00 32.74 234 THR B C 1
ATOM 5086 O O . THR B 1 237 ? 59.719 4.402 68.945 1.00 32.30 234 THR B O 1
ATOM 5090 N N . ALA B 1 238 ? 57.921 5.283 69.910 1.00 32.59 235 ALA B N 1
ATOM 5091 C CA . ALA B 1 238 ? 57.214 4.013 69.923 1.00 32.54 235 ALA B CA 1
ATOM 5092 C C . ALA B 1 238 ? 56.867 3.572 68.483 1.00 32.74 235 ALA B C 1
ATOM 5093 O O . ALA B 1 238 ? 57.091 2.422 68.093 1.00 32.00 235 ALA B O 1
ATOM 5095 N N . PHE B 1 239 ? 56.315 4.454 67.656 1.00 32.96 236 PHE B N 1
ATOM 5096 C CA . PHE B 1 239 ? 56.050 4.193 66.246 1.00 32.95 236 PHE B CA 1
ATOM 5097 C C . PHE B 1 239 ? 57.276 3.600 65.578 1.00 32.91 236 PHE B C 1
ATOM 5098 O O . PHE B 1 239 ? 57.189 2.551 64.932 1.00 32.62 236 PHE B O 1
ATOM 5106 N N . LYS B 1 240 ? 58.448 4.217 65.717 1.00 32.66 237 LYS B N 1
ATOM 5107 C CA . LYS B 1 240 ? 59.667 3.793 65.041 1.00 32.82 237 LYS B CA 1
ATOM 5108 C C . LYS B 1 240 ? 60.170 2.506 65.657 1.00 32.60 237 LYS B C 1
ATOM 5109 O O . LYS B 1 240 ? 60.597 1.603 64.947 1.00 32.17 237 LYS B O 1
ATOM 5115 N N . ALA B 1 241 ? 60.145 2.348 66.977 1.00 32.66 238 ALA B N 1
ATOM 5116 C CA . ALA B 1 241 ? 60.629 1.118 67.614 1.00 31.74 238 ALA B CA 1
ATOM 5117 C C . ALA B 1 241 ? 59.804 -0.058 67.049 1.00 31.41 238 ALA B C 1
ATOM 5118 O O . ALA B 1 241 ? 60.357 -1.038 66.543 1.00 31.45 238 ALA B O 1
ATOM 5120 N N . LEU B 1 242 ? 58.477 0.021 67.056 1.00 30.51 239 LEU B N 1
ATOM 5121 C CA . LEU B 1 242 ? 57.615 -1.037 66.582 1.00 29.99 239 LEU B CA 1
ATOM 5122 C C . LEU B 1 242 ? 57.694 -1.216 65.049 1.00 29.50 239 LEU B C 1
ATOM 5123 O O . LEU B 1 242 ? 57.560 -2.320 64.550 1.00 29.14 239 LEU B O 1
ATOM 5128 N N . ALA B 1 243 ? 57.913 -0.185 64.251 1.00 29.55 240 ALA B N 1
ATOM 5129 C CA . ALA B 1 243 ? 58.111 -0.328 62.799 1.00 29.57 240 ALA B CA 1
ATOM 5130 C C . ALA B 1 243 ? 59.358 -1.158 62.485 1.00 29.32 240 ALA B C 1
ATOM 5131 O O . ALA B 1 243 ? 59.352 -1.991 61.559 1.00 28.99 240 ALA B O 1
ATOM 5133 N N . GLY B 1 244 ? 60.456 -0.970 63.220 1.00 29.44 241 GLY B N 1
ATOM 5134 C CA . GLY B 1 244 ? 61.681 -1.751 63.076 1.00 29.53 241 GLY B CA 1
ATOM 5135 C C . GLY B 1 244 ? 61.514 -3.176 63.572 1.00 29.69 241 GLY B C 1
ATOM 5136 O O . GLY B 1 244 ? 62.165 -4.083 63.080 1.00 29.50 241 GLY B O 1
ATOM 5137 N N . PHE B 1 245 ? 60.640 -3.424 64.548 1.00 30.24 242 PHE B N 1
ATOM 5138 C CA . PHE B 1 245 ? 60.311 -4.751 65.068 1.00 29.92 242 PHE B CA 1
ATOM 5139 C C . PHE B 1 245 ? 59.465 -5.519 64.070 1.00 29.77 242 PHE B C 1
ATOM 5140 O O . PHE B 1 245 ? 59.740 -6.687 63.792 1.00 29.72 242 PHE B O 1
ATOM 5148 N N . ILE B 1 246 ? 58.406 -4.928 63.519 1.00 29.81 243 ILE B N 1
ATOM 5149 C CA . ILE B 1 246 ? 57.647 -5.527 62.412 1.00 29.91 243 ILE B CA 1
ATOM 5150 C C . ILE B 1 246 ? 58.605 -5.833 61.262 1.00 30.07 243 ILE B C 1
ATOM 5151 O O . ILE B 1 246 ? 58.643 -6.960 60.764 1.00 30.03 243 ILE B O 1
ATOM 5156 N N . GLY B 1 247 ? 59.412 -4.877 60.814 1.00 30.12 244 GLY B N 1
ATOM 5157 C CA . GLY B 1 247 ? 60.338 -5.078 59.709 1.00 30.95 244 GLY B CA 1
ATOM 5158 C C . GLY B 1 247 ? 61.335 -6.205 59.922 1.00 31.29 244 GLY B C 1
ATOM 5159 O O . GLY B 1 247 ? 61.681 -6.889 58.977 1.00 31.20 244 GLY B O 1
ATOM 5160 N N . SER B 1 248 ? 61.812 -6.467 61.135 1.00 31.52 245 SER B N 1
ATOM 5161 C CA . SER B 1 248 ? 62.692 -7.597 61.422 1.00 32.28 245 SER B CA 1
ATOM 5162 C C . SER B 1 248 ? 62.151 -8.936 60.975 1.00 32.38 245 SER B C 1
ATOM 5163 O O . SER B 1 248 ? 62.888 -9.905 61.003 1.00 32.05 245 SER B O 1
ATOM 5166 N N . HIS B 1 249 ? 60.865 -9.064 60.642 1.00 32.74 246 HIS B N 1
ATOM 5167 C CA . HIS B 1 249 ? 60.250 -10.314 60.174 1.00 32.73 246 HIS B CA 1
ATOM 5168 C C . HIS B 1 249 ? 60.234 -10.398 58.664 1.00 32.68 246 HIS B C 1
ATOM 5169 O O . HIS B 1 249 ? 59.668 -11.331 58.114 1.00 32.78 246 HIS B O 1
ATOM 5176 N N . SER B 1 250 ? 60.840 -9.459 57.942 1.00 33.00 247 SER B N 1
ATOM 5177 C CA . SER B 1 250 ? 60.768 -9.389 56.482 1.00 33.22 247 SER B CA 1
ATOM 5178 C C . SER B 1 250 ? 61.414 -10.609 55.819 1.00 33.82 247 SER B C 1
ATOM 5179 O O . SER B 1 250 ? 60.985 -11.031 54.729 1.00 34.11 247 SER B O 1
ATOM 5182 N N . GLY B 1 251 ? 62.445 -11.212 56.428 1.00 34.19 248 GLY B N 1
ATOM 5183 C CA . GLY B 1 251 ? 63.149 -12.356 55.874 1.00 34.37 248 GLY B CA 1
ATOM 5184 C C . GLY B 1 251 ? 62.301 -13.604 55.930 1.00 35.14 248 GLY B C 1
ATOM 5185 O O . GLY B 1 251 ? 62.614 -14.603 55.293 1.00 36.16 248 GLY B O 1
ATOM 5186 N N . SER B 1 252 ? 61.217 -13.624 56.691 1.00 35.57 249 SER B N 1
ATOM 5187 C CA . SER B 1 252 ? 60.429 -14.811 56.941 1.00 35.50 249 SER B CA 1
ATOM 5188 C C . SER B 1 252 ? 59.106 -14.694 56.228 1.00 35.21 249 SER B C 1
ATOM 5189 O O . SER B 1 252 ? 58.274 -15.590 56.340 1.00 35.12 249 SER B O 1
ATOM 5192 N N . VAL B 1 253 ? 58.840 -13.630 55.482 1.00 35.17 250 VAL B N 1
ATOM 5193 C CA . VAL B 1 253 ? 57.485 -13.360 55.011 1.00 35.63 250 VAL B CA 1
ATOM 5194 C C . VAL B 1 253 ? 57.539 -12.758 53.622 1.00 35.32 250 VAL B C 1
ATOM 5195 O O . VAL B 1 253 ? 58.581 -12.225 53.254 1.00 35.08 250 VAL B O 1
ATOM 5199 N N . GLN B 1 254 ? 56.490 -12.819 52.794 1.00 35.87 251 GLN B N 1
ATOM 5200 C CA . GLN B 1 254 ? 56.513 -12.220 51.419 1.00 36.13 251 GLN B CA 1
ATOM 5201 C C . GLN B 1 254 ? 55.862 -10.840 51.366 1.00 35.72 251 GLN B C 1
ATOM 5202 O O . GLN B 1 254 ? 56.162 -10.038 50.479 1.00 35.42 251 GLN B O 1
ATOM 5208 N N . SER B 1 255 ? 54.937 -10.515 52.260 1.00 35.07 252 SER B N 1
ATOM 5209 C CA . SER B 1 255 ? 54.346 -9.195 52.330 1.00 34.64 252 SER B CA 1
ATOM 5210 C C . SER B 1 255 ? 53.885 -8.880 53.731 1.00 33.39 252 SER B C 1
ATOM 5211 O O . SER B 1 255 ? 53.716 -9.773 54.547 1.00 32.23 252 SER B O 1
ATOM 5214 N N . PHE B 1 256 ? 53.665 -7.604 54.050 1.00 32.75 253 PHE B N 1
ATOM 5215 C CA . PHE B 1 256 ? 52.995 -7.198 55.252 1.00 31.90 253 PHE B CA 1
ATOM 5216 C C . PHE B 1 256 ? 51.608 -6.711 54.856 1.00 31.76 253 PHE B C 1
ATOM 5217 O O . PHE B 1 256 ? 51.404 -6.186 53.764 1.00 30.86 253 PHE B O 1
ATOM 5225 N N . HIS B 1 257 ? 50.598 -6.935 55.693 1.00 31.58 254 HIS B N 1
ATOM 5226 C CA . HIS B 1 257 ? 49.225 -6.538 55.432 1.00 31.36 254 HIS B CA 1
ATOM 5227 C C . HIS B 1 257 ? 48.650 -5.876 56.678 1.00 31.11 254 HIS B C 1
ATOM 5228 O O . HIS B 1 257 ? 48.945 -6.284 57.795 1.00 30.81 254 HIS B O 1
ATOM 5235 N N . TRP B 1 258 ? 47.846 -4.836 56.544 1.00 31.41 255 TRP B N 1
ATOM 5236 C CA . TRP B 1 258 ? 47.261 -4.103 57.650 1.00 31.59 255 TRP B CA 1
ATOM 5237 C C . TRP B 1 258 ? 45.948 -3.500 57.225 1.00 31.50 255 TRP B C 1
ATOM 5238 O O . TRP B 1 258 ? 45.887 -2.837 56.199 1.00 31.70 255 TRP B O 1
ATOM 5249 N N . ILE B 1 259 ? 44.853 -3.723 57.936 1.00 31.80 256 ILE B N 1
ATOM 5250 C CA . ILE B 1 259 ? 43.633 -2.948 57.753 1.00 32.15 256 ILE B CA 1
ATOM 5251 C C . ILE B 1 259 ? 43.402 -2.152 59.042 1.00 32.73 256 ILE B C 1
ATOM 5252 O O . ILE B 1 259 ? 43.467 -2.699 60.124 1.00 32.70 256 ILE B O 1
ATOM 5257 N N . ASN B 1 260 ? 43.183 -0.847 58.990 1.00 33.79 257 ASN B N 1
ATOM 5258 C CA . ASN B 1 260 ? 42.797 -0.059 60.149 1.00 34.59 257 ASN B CA 1
ATOM 5259 C C . ASN B 1 260 ? 41.730 0.935 59.719 1.00 35.40 257 ASN B C 1
ATOM 5260 O O . ASN B 1 260 ? 41.296 0.939 58.549 1.00 34.81 257 ASN B O 1
ATOM 5265 N N . GLY B 1 261 ? 41.279 1.811 60.613 1.00 36.12 258 GLY B N 1
ATOM 5266 C CA . GLY B 1 261 ? 40.216 2.764 60.336 1.00 36.42 258 GLY B CA 1
ATOM 5267 C C . GLY B 1 261 ? 40.753 3.927 59.566 1.00 37.07 258 GLY B C 1
ATOM 5268 O O . GLY B 1 261 ? 41.858 4.406 59.856 1.00 36.42 258 GLY B O 1
ATOM 5269 N N . PHE B 1 262 ? 40.015 4.433 58.571 1.00 38.30 259 PHE B N 1
ATOM 5270 C CA . PHE B 1 262 ? 40.458 5.533 57.721 1.00 38.93 259 PHE B CA 1
ATOM 5271 C C . PHE B 1 262 ? 39.952 6.890 58.196 1.00 39.84 259 PHE B C 1
ATOM 5272 O O . PHE B 1 262 ? 38.745 7.120 58.252 1.00 39.84 259 PHE B O 1
ATOM 5280 N N . ALA B 1 263 ? 40.847 7.834 58.487 1.00 40.94 260 ALA B N 1
ATOM 5281 C CA . ALA B 1 263 ? 40.535 9.139 59.040 1.00 41.69 260 ALA B CA 1
ATOM 5282 C C . ALA B 1 263 ? 40.642 10.234 57.976 1.00 42.41 260 ALA B C 1
ATOM 5283 O O . ALA B 1 263 ? 40.422 11.398 58.274 1.00 43.92 260 ALA B O 1
ATOM 5285 N N . GLY B 1 264 ? 40.965 9.950 56.727 1.00 43.03 261 GLY B N 1
ATOM 5286 C CA . GLY B 1 264 ? 41.132 10.974 55.704 1.00 43.32 261 GLY B CA 1
ATOM 5287 C C . GLY B 1 264 ? 42.559 11.041 55.167 1.00 43.98 261 GLY B C 1
ATOM 5288 O O . GLY B 1 264 ? 42.809 11.646 54.098 1.00 44.61 261 GLY B O 1
ATOM 5289 N N . LYS B 1 265 ? 43.544 10.459 55.847 1.00 43.86 262 LYS B N 1
ATOM 5290 C CA . LYS B 1 265 ? 44.918 10.521 55.416 1.00 44.16 262 LYS B CA 1
ATOM 5291 C C . LYS B 1 265 ? 45.592 9.190 55.636 1.00 44.19 262 LYS B C 1
ATOM 5292 O O . LYS B 1 265 ? 45.622 8.690 56.744 1.00 44.20 262 LYS B O 1
ATOM 5298 N N . ASP B 1 266 ? 46.162 8.563 54.619 1.00 44.65 263 ASP B N 1
ATOM 5299 C CA . ASP B 1 266 ? 46.848 7.296 54.793 1.00 45.22 263 ASP B CA 1
ATOM 5300 C C . ASP B 1 266 ? 48.331 7.490 55.151 1.00 45.25 263 ASP B C 1
ATOM 5301 O O . ASP B 1 266 ? 48.889 8.596 55.044 1.00 44.34 263 ASP B O 1
ATOM 5306 N N . LEU B 1 267 ? 48.998 6.433 55.607 1.00 45.34 264 LEU B N 1
ATOM 5307 C CA . LEU B 1 267 ? 50.326 6.486 56.201 1.00 45.39 264 LEU B CA 1
ATOM 5308 C C . LEU B 1 267 ? 51.423 6.323 55.146 1.00 45.27 264 LEU B C 1
ATOM 5309 O O . LEU B 1 267 ? 52.605 6.435 55.466 1.00 44.84 264 LEU B O 1
ATOM 5314 N N . ASN B 1 268 ? 51.097 6.072 53.875 1.00 45.10 265 ASN B N 1
ATOM 5315 C CA . ASN B 1 268 ? 52.069 5.732 52.826 1.00 45.35 265 ASN B CA 1
ATOM 5316 C C . ASN B 1 268 ? 53.240 6.715 52.786 1.00 45.53 265 ASN B C 1
ATOM 5317 O O . ASN B 1 268 ? 54.392 6.319 52.633 1.00 45.38 265 ASN B O 1
ATOM 5322 N N . ASP B 1 269 ? 52.981 8.013 52.915 1.00 46.39 266 ASP B N 1
ATOM 5323 C CA . ASP B 1 269 ? 53.971 9.080 52.877 1.00 46.77 266 ASP B CA 1
ATOM 5324 C C . ASP B 1 269 ? 54.908 9.118 54.097 1.00 47.26 266 ASP B C 1
ATOM 5325 O O . ASP B 1 269 ? 55.915 9.838 54.067 1.00 48.31 266 ASP B O 1
ATOM 5330 N N . LEU B 1 270 ? 54.663 8.395 55.188 1.00 47.36 267 LEU B N 1
ATOM 5331 C CA . LEU B 1 270 ? 55.626 8.301 56.289 1.00 47.60 267 LEU B CA 1
ATOM 5332 C C . LEU B 1 270 ? 56.843 7.490 55.865 1.00 47.91 267 LEU B C 1
ATOM 5333 O O . LEU B 1 270 ? 57.875 7.555 56.519 1.00 48.22 267 LEU B O 1
ATOM 5346 N N . PRO B 1 272 ? 59.935 6.754 53.017 1.00 45.48 269 PRO B N 1
ATOM 5347 C CA . PRO B 1 272 ? 60.667 7.461 51.953 1.00 44.67 269 PRO B CA 1
ATOM 5348 C C . PRO B 1 272 ? 60.243 7.050 50.536 1.00 43.60 269 PRO B C 1
ATOM 5349 O O . PRO B 1 272 ? 60.365 7.846 49.580 1.00 43.10 269 PRO B O 1
ATOM 5353 N N . THR B 1 273 ? 59.798 5.813 50.332 1.00 42.57 270 THR B N 1
ATOM 5354 C CA . THR B 1 273 ? 59.178 5.360 49.088 1.00 41.75 270 THR B CA 1
ATOM 5355 C C . THR B 1 273 ? 57.768 4.933 49.447 1.00 40.74 270 THR B C 1
ATOM 5356 O O . THR B 1 273 ? 57.590 4.038 50.265 1.00 40.49 270 THR B O 1
ATOM 5360 N N . PRO B 1 274 ? 56.760 5.592 48.886 1.00 39.93 271 PRO B N 1
ATOM 5361 C CA . PRO B 1 274 ? 55.361 5.252 49.184 1.00 39.19 271 PRO B CA 1
ATOM 5362 C C . PRO B 1 274 ? 54.927 3.971 48.419 1.00 38.35 271 PRO B C 1
ATOM 5363 O O . PRO B 1 274 ? 54.238 4.026 47.404 1.00 38.04 271 PRO B O 1
ATOM 5367 N N . ALA B 1 275 ? 55.334 2.792 48.869 1.00 37.88 272 ALA B N 1
ATOM 5368 C CA . ALA B 1 275 ? 55.228 1.545 48.102 1.00 37.81 272 ALA B CA 1
ATOM 5369 C C . ALA B 1 275 ? 54.050 0.661 48.562 1.00 37.21 272 ALA B C 1
ATOM 5370 O O . ALA B 1 275 ? 53.785 -0.366 47.957 1.00 37.22 272 ALA B O 1
ATOM 5372 N N . ALA B 1 276 ? 53.306 1.008 49.605 1.00 36.65 273 ALA B N 1
ATOM 5373 C CA . ALA B 1 276 ? 52.135 0.255 49.987 1.00 36.78 273 ALA B CA 1
ATOM 5374 C C . ALA B 1 276 ? 51.082 0.460 48.924 1.00 36.63 273 ALA B C 1
ATOM 5375 O O . ALA B 1 276 ? 50.955 1.560 48.362 1.00 36.99 273 ALA B O 1
ATOM 5377 N N . SER B 1 277 ? 50.335 -0.581 48.575 1.00 36.39 274 SER B N 1
ATOM 5378 C CA . SER B 1 277 ? 49.092 -0.468 47.848 1.00 36.25 274 SER B CA 1
ATOM 5379 C C . SER B 1 277 ? 47.993 -0.157 48.883 1.00 35.92 274 SER B C 1
ATOM 5380 O O . SER B 1 277 ? 47.820 -0.901 49.849 1.00 35.82 274 SER B O 1
ATOM 5383 N N . VAL B 1 278 ? 47.256 0.947 48.753 1.00 35.29 275 VAL B N 1
ATOM 5384 C CA . VAL B 1 278 ? 46.239 1.369 49.696 1.00 35.20 275 VAL B CA 1
ATOM 5385 C C . VAL B 1 278 ? 44.856 1.300 49.047 1.00 35.07 275 VAL B C 1
ATOM 5386 O O . VAL B 1 278 ? 44.620 1.948 48.044 1.00 34.12 275 VAL B O 1
ATOM 5390 N N . LYS B 1 279 ? 43.919 0.500 49.555 1.00 35.89 276 LYS B N 1
ATOM 5391 C CA . LYS B 1 279 ? 42.521 0.528 49.124 1.00 36.78 276 LYS B CA 1
ATOM 5392 C C . LYS B 1 279 ? 41.665 1.075 50.233 1.00 36.15 276 LYS B C 1
ATOM 5393 O O . LYS B 1 279 ? 41.834 0.735 51.411 1.00 35.76 276 LYS B O 1
ATOM 5399 N N . ILE B 1 280 ? 40.707 1.926 49.923 1.00 36.42 277 ILE B N 1
ATOM 5400 C CA . ILE B 1 280 ? 39.816 2.453 50.931 1.00 36.50 277 ILE B CA 1
ATOM 5401 C C . ILE B 1 280 ? 38.575 1.641 50.854 1.00 36.19 277 ILE B C 1
ATOM 5402 O O . ILE B 1 280 ? 37.930 1.590 49.790 1.00 35.72 277 ILE B O 1
ATOM 5407 N N . LEU B 1 281 ? 38.202 0.982 51.954 1.00 36.14 278 LEU B N 1
ATOM 5408 C CA . LEU B 1 281 ? 37.081 0.066 51.994 1.00 36.03 278 LEU B CA 1
ATOM 5409 C C . LEU B 1 281 ? 35.930 0.697 52.759 1.00 35.72 278 LEU B C 1
ATOM 5410 O O . LEU B 1 281 ? 36.117 1.184 53.861 1.00 35.70 278 LEU B O 1
ATOM 5415 N N . PRO B 1 282 ? 34.731 0.640 52.207 1.00 36.51 279 PRO B N 1
ATOM 5416 C CA . PRO B 1 282 ? 33.546 1.074 52.944 1.00 36.92 279 PRO B CA 1
ATOM 5417 C C . PRO B 1 282 ? 33.366 0.243 54.191 1.00 37.19 279 PRO B C 1
ATOM 5418 O O . PRO B 1 282 ? 33.599 -0.986 54.151 1.00 36.94 279 PRO B O 1
ATOM 5422 N N . TYR B 1 283 ? 32.951 0.817 55.318 1.00 37.63 280 TYR B N 1
ATOM 5423 C CA . TYR B 1 283 ? 32.812 0.043 56.529 1.00 38.62 280 TYR B CA 1
ATOM 5424 C C . TYR B 1 283 ? 31.462 0.319 57.193 1.00 39.79 280 TYR B C 1
ATOM 5425 O O . TYR B 1 283 ? 30.446 0.413 56.490 1.00 40.24 280 TYR B O 1
ATOM 5450 N N . ALA B 1 286 ? 25.999 3.914 60.696 1.00 37.63 283 ALA B N 1
ATOM 5451 C CA . ALA B 1 286 ? 25.643 4.364 62.017 1.00 36.96 283 ALA B CA 1
ATOM 5452 C C . ALA B 1 286 ? 24.311 5.083 61.940 1.00 35.95 283 ALA B C 1
ATOM 5453 O O . ALA B 1 286 ? 23.872 5.493 60.859 1.00 35.52 283 ALA B O 1
ATOM 5455 N N . ARG B 1 287 ? 23.580 5.174 63.042 1.00 35.40 284 ARG B N 1
ATOM 5456 C CA . ARG B 1 287 ? 22.493 6.125 63.164 1.00 35.35 284 ARG B CA 1
ATOM 5457 C C . ARG B 1 287 ? 22.387 6.667 64.565 1.00 35.03 284 ARG B C 1
ATOM 5458 O O . ARG B 1 287 ? 22.647 5.983 65.551 1.00 34.51 284 ARG B O 1
ATOM 5466 N N . ILE B 1 288 ? 22.028 7.931 64.692 1.00 35.57 285 ILE B N 1
ATOM 5467 C CA . ILE B 1 288 ? 21.608 8.518 65.958 1.00 35.95 285 ILE B CA 1
ATOM 5468 C C . ILE B 1 288 ? 20.304 7.823 66.330 1.00 35.86 285 ILE B C 1
ATOM 5469 O O . ILE B 1 288 ? 19.418 7.627 65.471 1.00 34.48 285 ILE B O 1
ATOM 5474 N N . VAL B 1 289 ? 20.166 7.374 67.578 1.00 36.91 286 VAL B N 1
ATOM 5475 C CA . VAL B 1 289 ? 18.971 6.693 68.074 1.00 37.35 286 VAL B CA 1
ATOM 5476 C C . VAL B 1 289 ? 18.137 7.737 68.797 1.00 38.23 286 VAL B C 1
ATOM 5477 O O . VAL B 1 289 ? 17.072 8.132 68.306 1.00 38.14 286 VAL B O 1
ATOM 5481 N N . GLU B 1 290 ? 18.588 8.249 69.944 1.00 39.13 287 GLU B N 1
ATOM 5482 C CA . GLU B 1 290 ? 17.900 9.298 70.696 1.00 39.29 287 GLU B CA 1
ATOM 5483 C C . GLU B 1 290 ? 18.563 10.646 70.342 1.00 38.95 287 GLU B C 1
ATOM 5484 O O . GLU B 1 290 ? 19.605 11.035 70.902 1.00 37.86 287 GLU B O 1
ATOM 5490 N N . LEU B 1 291 ? 18.020 11.387 69.378 1.00 39.57 288 LEU B N 1
ATOM 5491 C CA . LEU B 1 291 ? 18.642 12.624 68.890 1.00 40.03 288 LEU B CA 1
ATOM 5492 C C . LEU B 1 291 ? 18.789 13.626 70.018 1.00 40.46 288 LEU B C 1
ATOM 5493 O O . LEU B 1 291 ? 19.840 14.254 70.166 1.00 40.86 288 LEU B O 1
ATOM 5498 N N . GLN B 1 292 ? 17.780 13.804 70.861 1.00 40.50 289 GLN B N 1
ATOM 5499 C CA . GLN B 1 292 ? 17.845 14.726 71.977 1.00 40.34 289 GLN B CA 1
ATOM 5500 C C . GLN B 1 292 ? 18.996 14.436 72.944 1.00 40.35 289 GLN B C 1
ATOM 5501 O O . GLN B 1 292 ? 19.694 15.345 73.370 1.00 41.23 289 GLN B O 1
ATOM 5507 N N . THR B 1 293 ? 19.194 13.205 73.378 1.00 40.14 290 THR B N 1
ATOM 5508 C CA . THR B 1 293 ? 20.261 12.825 74.288 1.00 40.12 290 THR B CA 1
ATOM 5509 C C . THR B 1 293 ? 21.586 13.036 73.622 1.00 39.44 290 THR B C 1
ATOM 5510 O O . THR B 1 293 ? 22.547 13.453 74.251 1.00 39.87 290 THR B O 1
ATOM 5514 N N . PHE B 1 294 ? 21.708 12.695 72.346 1.00 38.77 291 PHE B N 1
ATOM 5515 C CA . PHE B 1 294 ? 22.938 12.858 71.591 1.00 38.32 291 PHE B CA 1
ATOM 5516 C C . PHE B 1 294 ? 23.332 14.339 71.509 1.00 37.89 291 PHE B C 1
ATOM 5517 O O . PHE B 1 294 ? 24.476 14.677 71.826 1.00 38.02 291 PHE B O 1
ATOM 5525 N N . LEU B 1 295 ? 22.437 15.254 71.131 1.00 37.12 292 LEU B N 1
ATOM 5526 C CA . LEU B 1 295 ? 22.760 16.672 70.959 1.00 37.39 292 LEU B CA 1
ATOM 5527 C C . LEU B 1 295 ? 22.974 17.412 72.308 1.00 37.64 292 LEU B C 1
ATOM 5528 O O . LEU B 1 295 ? 23.824 18.304 72.394 1.00 37.53 292 LEU B O 1
ATOM 5533 N N . GLU B 1 296 ? 22.250 17.104 73.381 1.00 37.67 293 GLU B N 1
ATOM 5534 C CA . GLU B 1 296 ? 22.461 17.730 74.680 1.00 38.37 293 GLU B CA 1
ATOM 5535 C C . GLU B 1 296 ? 23.891 17.489 75.140 1.00 37.76 293 GLU B C 1
ATOM 5536 O O . GLU B 1 296 ? 24.513 18.398 75.673 1.00 37.26 293 GLU B O 1
ATOM 5542 N N . LYS B 1 297 ? 24.480 16.321 74.905 1.00 37.73 294 LYS B N 1
ATOM 5543 C CA . LYS B 1 297 ? 25.876 16.018 75.278 1.00 37.99 294 LYS B CA 1
ATOM 5544 C C . LYS B 1 297 ? 26.904 16.356 74.200 1.00 36.84 294 LYS B C 1
ATOM 5545 O O . LYS B 1 297 ? 28.086 16.268 74.429 1.00 36.81 294 LYS B O 1
ATOM 5551 N N . TYR B 1 298 ? 26.527 16.764 73.007 1.00 36.26 295 TYR B N 1
ATOM 5552 C CA . TYR B 1 298 ? 27.455 16.909 71.909 1.00 35.87 295 TYR B CA 1
ATOM 5553 C C . TYR B 1 298 ? 28.513 17.991 72.197 1.00 35.59 295 TYR B C 1
ATOM 5554 O O . TYR B 1 298 ? 28.160 19.088 72.603 1.00 35.28 295 TYR B O 1
ATOM 5563 N N . PRO B 1 299 ? 29.797 17.686 71.966 1.00 35.62 296 PRO B N 1
ATOM 5564 C CA . PRO B 1 299 ? 30.881 18.619 72.253 1.00 35.75 296 PRO B CA 1
ATOM 5565 C C . PRO B 1 299 ? 31.054 19.669 71.150 1.00 36.14 296 PRO B C 1
ATOM 5566 O O . PRO B 1 299 ? 32.021 19.612 70.380 1.00 35.84 296 PRO B O 1
ATOM 5570 N N . PHE B 1 300 ? 30.153 20.646 71.019 1.00 36.24 297 PHE B N 1
ATOM 5571 C CA . PHE B 1 300 ? 30.258 21.692 70.012 1.00 36.40 297 PHE B CA 1
ATOM 5572 C C . PHE B 1 300 ? 31.490 22.559 70.222 1.00 36.69 297 PHE B C 1
ATOM 5573 O O . PHE B 1 300 ? 31.983 22.678 71.346 1.00 36.16 297 PHE B O 1
ATOM 5581 N N . GLN B 1 301 ? 32.046 23.168 69.169 1.00 37.76 298 GLN B N 1
ATOM 5582 C CA . GLN B 1 301 ? 33.213 24.046 69.261 1.00 38.47 298 GLN B CA 1
ATOM 5583 C C . GLN B 1 301 ? 32.783 25.298 69.967 1.00 38.81 298 GLN B C 1
ATOM 5584 O O . GLN B 1 301 ? 31.643 25.707 69.841 1.00 38.52 298 GLN B O 1
ATOM 5590 N N . SER B 1 302 ? 33.632 25.944 70.753 1.00 39.85 299 SER B N 1
ATOM 5591 C CA . SER B 1 302 ? 33.250 27.140 71.478 1.00 40.60 299 SER B CA 1
ATOM 5592 C C . SER B 1 302 ? 33.091 28.295 70.478 1.00 40.84 299 SER B C 1
ATOM 5593 O O . SER B 1 302 ? 33.535 28.213 69.342 1.00 40.37 299 SER B O 1
ATOM 5596 N N . GLY B 1 303 ? 32.430 29.386 70.818 1.00 41.42 300 GLY B N 1
ATOM 5597 C CA . GLY B 1 303 ? 32.100 30.402 69.823 1.00 41.95 300 GLY B CA 1
ATOM 5598 C C . GLY B 1 303 ? 31.070 31.323 70.400 1.00 42.25 300 GLY B C 1
ATOM 5599 O O . GLY B 1 303 ? 31.069 31.544 71.599 1.00 42.56 300 GLY B O 1
ATOM 5600 N N . GLU B 1 304 ? 30.161 31.887 69.620 1.00 42.74 301 GLU B N 1
ATOM 5601 C CA . GLU B 1 304 ? 29.095 32.722 70.151 1.00 43.25 301 GLU B CA 1
ATOM 5602 C C . GLU B 1 304 ? 27.856 31.894 70.454 1.00 42.73 301 GLU B C 1
ATOM 5603 O O . GLU B 1 304 ? 27.708 30.782 69.964 1.00 42.50 301 GLU B O 1
ATOM 5609 N N . LYS B 1 305 ? 26.917 32.390 71.244 1.00 42.57 302 LYS B N 1
ATOM 5610 C CA . LYS B 1 305 ? 25.612 31.764 71.396 1.00 42.78 302 LYS B CA 1
ATOM 5611 C C . LYS B 1 305 ? 24.878 31.778 70.039 1.00 42.74 302 LYS B C 1
ATOM 5612 O O . LYS B 1 305 ? 24.673 32.833 69.458 1.00 42.77 302 LYS B O 1
ATOM 5618 N N . GLU B 1 306 ? 24.507 30.645 69.460 1.00 42.64 303 GLU B N 1
ATOM 5619 C CA . GLU B 1 306 ? 23.704 30.599 68.248 1.00 42.71 303 GLU B CA 1
ATOM 5620 C C . GLU B 1 306 ? 22.478 29.709 68.435 1.00 42.23 303 GLU B C 1
ATOM 5621 O O . GLU B 1 306 ? 22.511 28.750 69.190 1.00 41.27 303 GLU B O 1
ATOM 5627 N N . THR B 1 307 ? 21.375 29.996 67.751 1.00 42.16 304 THR B N 1
ATOM 5628 C CA . THR B 1 307 ? 20.188 29.155 67.708 1.00 42.17 304 THR B CA 1
ATOM 5629 C C . THR B 1 307 ? 19.995 28.607 66.300 1.00 41.61 304 THR B C 1
ATOM 5630 O O . THR B 1 307 ? 20.111 29.329 65.311 1.00 40.70 304 THR B O 1
ATOM 5634 N N . TYR B 1 308 ? 19.708 27.323 66.160 1.00 41.39 305 TYR B N 1
ATOM 5635 C CA . TYR B 1 308 ? 19.404 26.731 64.881 1.00 41.56 305 TYR B CA 1
ATOM 5636 C C . TYR B 1 308 ? 18.095 26.001 64.987 1.00 41.70 305 TYR B C 1
ATOM 5637 O O . TYR B 1 308 ? 17.765 25.453 66.022 1.00 41.85 305 TYR B O 1
ATOM 5646 N N . SER B 1 309 ? 17.300 25.981 63.937 1.00 42.13 306 SER B N 1
ATOM 5647 C CA . SER B 1 309 ? 16.132 25.150 63.850 1.00 42.73 306 SER B CA 1
ATOM 5648 C C . SER B 1 309 ? 16.493 23.967 62.952 1.00 42.71 306 SER B C 1
ATOM 5649 O O . SER B 1 309 ? 16.872 24.166 61.801 1.00 42.83 306 SER B O 1
ATOM 5652 N N . LEU B 1 310 ? 16.383 22.723 63.406 1.00 42.42 307 LEU B N 1
ATOM 5653 C CA . LEU B 1 310 ? 16.750 21.560 62.629 1.00 42.42 307 LEU B CA 1
ATOM 5654 C C . LEU B 1 310 ? 15.534 20.679 62.420 1.00 42.34 307 LEU B C 1
ATOM 5655 O O . LEU B 1 310 ? 14.976 20.177 63.398 1.00 42.07 307 LEU B O 1
ATOM 5660 N N . GLU B 1 311 ? 15.068 20.463 61.185 1.00 41.99 308 GLU B N 1
ATOM 5661 C CA . GLU B 1 311 ? 13.969 19.543 60.916 1.00 42.18 308 GLU B CA 1
ATOM 5662 C C . GLU B 1 311 ? 14.485 18.137 60.575 1.00 41.76 308 GLU B C 1
ATOM 5663 O O . GLU B 1 311 ? 15.282 17.965 59.641 1.00 40.69 308 GLU B O 1
ATOM 5669 N N . ILE B 1 312 ? 14.057 17.105 61.310 1.00 41.66 309 ILE B N 1
ATOM 5670 C CA . ILE B 1 312 ? 14.472 15.715 61.118 1.00 41.78 309 ILE B CA 1
ATOM 5671 C C . ILE B 1 312 ? 13.389 14.875 60.455 1.00 42.03 309 ILE B C 1
ATOM 5672 O O . ILE B 1 312 ? 12.234 14.869 60.894 1.00 41.76 309 ILE B O 1
ATOM 5677 N N . GLU B 1 313 ? 13.695 14.142 59.395 1.00 42.48 310 GLU B N 1
ATOM 5678 C CA . GLU B 1 313 ? 12.826 13.074 58.912 1.00 42.95 310 GLU B CA 1
ATOM 5679 C C . GLU B 1 313 ? 13.439 11.730 59.321 1.00 42.30 310 GLU B C 1
ATOM 5680 O O . GLU B 1 313 ? 14.603 11.481 59.019 1.00 41.95 310 GLU B O 1
ATOM 5686 N N . ASP B 1 314 ? 12.689 10.811 59.939 1.00 42.38 311 ASP B N 1
ATOM 5687 C CA . ASP B 1 314 ? 13.212 9.580 60.574 1.00 42.17 311 ASP B CA 1
ATOM 5688 C C . ASP B 1 314 ? 12.064 8.566 60.756 1.00 42.07 311 ASP B C 1
ATOM 5689 O O . ASP B 1 314 ? 11.445 8.485 61.822 1.00 42.29 311 ASP B O 1
ATOM 5694 N N . SER B 1 315 ? 11.727 7.752 59.760 1.00 41.90 312 SER B N 1
ATOM 5695 C CA . SER B 1 315 ? 10.499 6.959 59.796 1.00 41.63 312 SER B CA 1
ATOM 5696 C C . SER B 1 315 ? 10.527 5.847 60.833 1.00 41.27 312 SER B C 1
ATOM 5697 O O . SER B 1 315 ? 9.496 5.537 61.423 1.00 41.62 312 SER B O 1
ATOM 5700 N N . TYR B 1 316 ? 11.659 5.204 61.105 1.00 40.91 313 TYR B N 1
ATOM 5701 C CA . TYR B 1 316 ? 11.757 4.171 62.145 1.00 40.22 313 TYR B CA 1
ATOM 5702 C C . TYR B 1 316 ? 12.132 4.781 63.506 1.00 39.91 313 TYR B C 1
ATOM 5703 O O . TYR B 1 316 ? 12.186 4.064 64.522 1.00 40.20 313 TYR B O 1
ATOM 5712 N N . GLY B 1 317 ? 12.396 6.086 63.599 1.00 39.51 314 GLY B N 1
ATOM 5713 C CA . GLY B 1 317 ? 12.616 6.790 64.874 1.00 39.09 314 GLY B CA 1
ATOM 5714 C C . GLY B 1 317 ? 11.677 7.978 65.010 1.00 38.73 314 GLY B C 1
ATOM 5715 O O . GLY B 1 317 ? 12.117 9.111 65.001 1.00 38.72 314 GLY B O 1
ATOM 5716 N N . PRO B 1 318 ? 10.376 7.732 65.113 1.00 38.50 315 PRO B N 1
ATOM 5717 C CA . PRO B 1 318 ? 9.386 8.823 65.202 1.00 38.50 315 PRO B CA 1
ATOM 5718 C C . PRO B 1 318 ? 9.554 9.781 66.394 1.00 38.12 315 PRO B C 1
ATOM 5719 O O . PRO B 1 318 ? 9.143 10.925 66.318 1.00 38.44 315 PRO B O 1
ATOM 5723 N N . TRP B 1 319 ? 10.136 9.380 67.514 1.00 38.08 316 TRP B N 1
ATOM 5724 C CA . TRP B 1 319 ? 10.494 10.294 68.602 1.00 37.79 316 TRP B CA 1
ATOM 5725 C C . TRP B 1 319 ? 11.496 11.361 68.117 1.00 37.64 316 TRP B C 1
ATOM 5726 O O . TRP B 1 319 ? 11.609 12.420 68.725 1.00 37.62 316 TRP B O 1
ATOM 5737 N N . ASN B 1 320 ? 12.247 11.142 67.037 1.00 37.71 317 ASN B N 1
ATOM 5738 C CA . ASN B 1 320 ? 13.197 12.114 66.497 1.00 37.93 317 ASN B CA 1
ATOM 5739 C C . ASN B 1 320 ? 12.557 13.047 65.474 1.00 38.17 317 ASN B C 1
ATOM 5740 O O . ASN B 1 320 ? 13.123 14.084 65.158 1.00 37.40 317 ASN B O 1
ATOM 5745 N N . GLU B 1 321 ? 11.394 12.743 64.903 1.00 38.84 318 GLU B N 1
ATOM 5746 C CA . GLU B 1 321 ? 10.881 13.505 63.771 1.00 39.74 318 GLU B CA 1
ATOM 5747 C C . GLU B 1 321 ? 10.329 14.858 64.168 1.00 39.86 318 GLU B C 1
ATOM 5748 O O . GLU B 1 321 ? 9.814 15.051 65.279 1.00 40.35 318 GLU B O 1
ATOM 5754 N N . GLY B 1 322 ? 10.418 15.840 63.282 1.00 39.85 319 GLY B N 1
ATOM 5755 C CA . GLY B 1 322 ? 9.828 17.139 63.482 1.00 39.87 319 GLY B CA 1
ATOM 5756 C C . GLY B 1 322 ? 10.901 18.175 63.674 1.00 40.10 319 GLY B C 1
ATOM 5757 O O . GLY B 1 322 ? 12.092 17.905 63.484 1.00 39.31 319 GLY B O 1
ATOM 5758 N N . ILE B 1 323 ? 10.534 19.386 64.068 1.00 40.54 320 ILE B N 1
ATOM 5759 C CA . ILE B 1 323 ? 11.466 20.480 64.141 1.00 40.98 320 ILE B CA 1
ATOM 5760 C C . ILE B 1 323 ? 12.028 20.544 65.545 1.00 41.17 320 ILE B C 1
ATOM 5761 O O . ILE B 1 323 ? 11.301 20.346 66.517 1.00 41.42 320 ILE B O 1
ATOM 5766 N N . TRP B 1 324 ? 13.326 20.775 65.705 1.00 41.24 321 TRP B N 1
ATOM 5767 C CA . TRP B 1 324 ? 13.943 20.991 67.011 1.00 41.26 321 TRP B CA 1
ATOM 5768 C C . TRP B 1 324 ? 14.618 22.349 67.027 1.00 41.12 321 TRP B C 1
ATOM 5769 O O . TRP B 1 324 ? 15.080 22.820 66.000 1.00 41.35 321 TRP B O 1
ATOM 5780 N N . THR B 1 325 ? 14.681 23.032 68.160 1.00 41.05 322 THR B N 1
ATOM 5781 C CA . THR B 1 325 ? 15.469 24.236 68.327 1.00 40.81 322 THR B CA 1
ATOM 5782 C C . THR B 1 325 ? 16.654 23.853 69.155 1.00 40.62 322 THR B C 1
ATOM 5783 O O . THR B 1 325 ? 16.514 23.234 70.201 1.00 40.26 322 THR B O 1
ATOM 5787 N N . ILE B 1 326 ? 17.856 24.167 68.729 1.00 40.65 323 ILE B N 1
ATOM 5788 C CA . ILE B 1 326 ? 19.035 23.871 69.486 1.00 41.02 323 ILE B CA 1
ATOM 5789 C C . ILE B 1 326 ? 19.682 25.213 69.675 1.00 40.87 323 ILE B C 1
ATOM 5790 O O . ILE B 1 326 ? 19.808 25.978 68.736 1.00 40.98 323 ILE B O 1
ATOM 5795 N N . THR B 1 327 ? 20.051 25.616 70.870 1.00 40.93 324 THR B N 1
ATOM 5796 C CA . THR B 1 327 ? 20.809 26.830 71.010 1.00 40.94 324 THR B CA 1
ATOM 5797 C C . THR B 1 327 ? 22.153 26.399 71.584 1.00 40.80 324 THR B C 1
ATOM 5798 O O . THR B 1 327 ? 22.213 25.717 72.593 1.00 40.35 324 THR B O 1
ATOM 5802 N N . ILE B 1 328 ? 23.255 26.730 70.932 1.00 40.86 325 ILE B N 1
ATOM 5803 C CA . ILE B 1 328 ? 24.583 26.317 71.311 1.00 40.74 325 ILE B CA 1
ATOM 5804 C C . ILE B 1 328 ? 25.212 27.481 72.027 1.00 40.96 325 ILE B C 1
ATOM 5805 O O . ILE B 1 328 ? 25.336 28.556 71.441 1.00 40.58 325 ILE B O 1
ATOM 5810 N N . ASP B 1 329 ? 25.650 27.357 73.275 1.00 41.31 326 ASP B N 1
ATOM 5811 C CA . ASP B 1 329 ? 26.130 28.523 74.001 1.00 42.10 326 ASP B CA 1
ATOM 5812 C C . ASP B 1 329 ? 27.588 28.755 73.621 1.00 42.23 326 ASP B C 1
ATOM 5813 O O . ASP B 1 329 ? 28.093 28.075 72.749 1.00 41.57 326 ASP B O 1
ATOM 5818 N N . GLU B 1 330 ? 28.287 29.726 74.210 1.00 42.93 327 GLU B N 1
ATOM 5819 C CA . GLU B 1 330 ? 29.622 30.142 73.786 1.00 43.34 327 GLU B CA 1
ATOM 5820 C C . GLU B 1 330 ? 30.653 29.069 74.102 1.00 44.09 327 GLU B C 1
ATOM 5821 O O . GLU B 1 330 ? 31.665 28.954 73.413 1.00 43.44 327 GLU B O 1
ATOM 5827 N N . GLN B 1 331 ? 30.473 28.270 75.143 1.00 44.88 328 GLN B N 1
ATOM 5828 C CA . GLN B 1 331 ? 31.260 27.077 75.315 1.00 46.25 328 GLN B CA 1
ATOM 5829 C C . GLN B 1 331 ? 30.633 26.089 74.335 1.00 46.54 328 GLN B C 1
ATOM 5830 O O . GLN B 1 331 ? 30.057 26.507 73.332 1.00 47.67 328 GLN B O 1
ATOM 5836 N N . GLY B 1 332 ? 30.660 24.788 74.493 1.00 46.46 329 GLY B N 1
ATOM 5837 C CA . GLY B 1 332 ? 29.964 23.972 73.491 1.00 46.30 329 GLY B CA 1
ATOM 5838 C C . GLY B 1 332 ? 28.594 23.483 73.916 1.00 46.26 329 GLY B C 1
ATOM 5839 O O . GLY B 1 332 ? 28.111 22.516 73.320 1.00 46.43 329 GLY B O 1
ATOM 5840 N N . LYS B 1 333 ? 27.916 24.052 74.921 1.00 45.77 330 LYS B N 1
ATOM 5841 C CA . LYS B 1 333 ? 26.722 23.414 75.484 1.00 45.78 330 LYS B CA 1
ATOM 5842 C C . LYS B 1 333 ? 25.476 23.739 74.695 1.00 45.07 330 LYS B C 1
ATOM 5843 O O . LYS B 1 333 ? 25.123 24.897 74.513 1.00 44.11 330 LYS B O 1
ATOM 5849 N N . ALA B 1 334 ? 24.764 22.743 74.196 1.00 44.84 331 ALA B N 1
ATOM 5850 C CA . ALA B 1 334 ? 23.514 22.950 73.502 1.00 44.92 331 ALA B CA 1
ATOM 5851 C C . ALA B 1 334 ? 22.340 22.683 74.443 1.00 44.77 331 ALA B C 1
ATOM 5852 O O . ALA B 1 334 ? 22.368 21.749 75.225 1.00 44.04 331 ALA B O 1
ATOM 5854 N N . THR B 1 335 ? 21.290 23.496 74.434 1.00 45.03 332 THR B N 1
ATOM 5855 C CA . THR B 1 335 ? 20.008 23.119 75.002 1.00 45.04 332 THR B CA 1
ATOM 5856 C C . THR B 1 335 ? 19.131 22.729 73.820 1.00 45.03 332 THR B C 1
ATOM 5857 O O . THR B 1 335 ? 19.147 23.383 72.772 1.00 44.04 332 THR B O 1
ATOM 5861 N N . VAL B 1 336 ? 18.376 21.646 73.911 1.00 45.70 333 VAL B N 1
ATOM 5862 C CA . VAL B 1 336 ? 17.673 21.082 72.758 1.00 46.25 333 VAL B CA 1
ATOM 5863 C C . VAL B 1 336 ? 16.217 20.986 73.127 1.00 46.37 333 VAL B C 1
ATOM 5864 O O . VAL B 1 336 ? 15.889 20.313 74.068 1.00 46.03 333 VAL B O 1
ATOM 5868 N N . THR B 1 337 ? 15.303 21.639 72.427 1.00 47.52 334 THR B N 1
ATOM 5869 C CA . THR B 1 337 ? 13.874 21.573 72.725 1.00 48.65 334 THR B CA 1
ATOM 5870 C C . THR B 1 337 ? 13.103 21.200 71.466 1.00 49.37 334 THR B C 1
ATOM 5871 O O . THR B 1 337 ? 13.478 21.593 70.363 1.00 49.30 334 THR B O 1
ATOM 5875 N N . LYS B 1 338 ? 12.022 20.435 71.563 1.00 50.65 335 LYS B N 1
ATOM 5876 C CA . LYS B 1 338 ? 11.202 20.066 70.407 1.00 51.72 335 LYS B CA 1
ATOM 5877 C C . LYS B 1 338 ? 10.177 21.145 70.118 1.00 52.20 335 LYS B C 1
ATOM 5878 O O . LYS B 1 338 ? 9.570 21.692 71.043 1.00 52.35 335 LYS B O 1
ATOM 5884 N N . GLY B 1 339 ? 9.935 21.481 68.855 1.00 52.91 336 GLY B N 1
ATOM 5885 C CA . GLY B 1 339 ? 9.019 22.543 68.445 1.00 53.14 336 GLY B CA 1
ATOM 5886 C C . GLY B 1 339 ? 9.764 23.585 67.643 1.00 53.83 336 GLY B C 1
ATOM 5887 O O . GLY B 1 339 ? 10.991 23.686 67.743 1.00 53.87 336 GLY B O 1
ATOM 5888 N N . ALA B 1 340 ? 9.094 24.379 66.807 1.00 54.64 337 ALA B N 1
ATOM 5889 C CA . ALA B 1 340 ? 9.681 25.578 66.178 1.00 54.97 337 ALA B CA 1
ATOM 5890 C C . ALA B 1 340 ? 9.420 26.823 67.046 1.00 55.38 337 ALA B C 1
ATOM 5891 O O . ALA B 1 340 ? 8.942 26.697 68.185 1.00 55.37 337 ALA B O 1
ATOM 5893 N N . ALA B 1 341 ? 9.699 28.040 66.555 1.00 55.75 338 ALA B N 1
ATOM 5894 C CA . ALA B 1 341 ? 9.635 29.317 67.324 1.00 55.76 338 ALA B CA 1
ATOM 5895 C C . ALA B 1 341 ? 10.856 29.415 68.247 1.00 55.87 338 ALA B C 1
ATOM 5896 O O . ALA B 1 341 ? 11.934 28.889 67.931 1.00 55.40 338 ALA B O 1
ATOM 5898 N N . THR B 1 346 ? 13.684 31.112 63.955 1.00 48.63 343 THR B N 1
ATOM 5899 C CA . THR B 1 346 ? 14.014 30.878 62.550 1.00 48.05 343 THR B CA 1
ATOM 5900 C C . THR B 1 346 ? 15.436 30.266 62.441 1.00 47.95 343 THR B C 1
ATOM 5901 O O . THR B 1 346 ? 16.012 29.824 63.465 1.00 48.43 343 THR B O 1
ATOM 5905 N N . ALA B 1 347 ? 16.009 30.192 61.229 1.00 46.68 344 ALA B N 1
ATOM 5906 C CA . ALA B 1 347 ? 17.383 29.732 60.912 1.00 45.59 344 ALA B CA 1
ATOM 5907 C C . ALA B 1 347 ? 17.336 28.233 60.667 1.00 44.81 344 ALA B C 1
ATOM 5908 O O . ALA B 1 347 ? 17.828 27.453 61.495 1.00 44.73 344 ALA B O 1
ATOM 5910 N N . ALA B 1 348 ? 16.804 27.795 59.515 1.00 43.28 345 ALA B N 1
ATOM 5911 C CA . ALA B 1 348 ? 16.235 26.465 59.338 1.00 42.53 345 ALA B CA 1
ATOM 5912 C C . ALA B 1 348 ? 17.104 25.537 58.510 1.00 41.70 345 ALA B C 1
ATOM 5913 O O . ALA B 1 348 ? 17.488 25.857 57.397 1.00 41.93 345 ALA B O 1
ATOM 5915 N N . LEU B 1 349 ? 17.424 24.352 59.003 1.00 40.73 346 LEU B N 1
ATOM 5916 C CA . LEU B 1 349 ? 18.066 23.320 58.230 1.00 40.37 346 LEU B CA 1
ATOM 5917 C C . LEU B 1 349 ? 17.141 22.101 58.208 1.00 39.87 346 LEU B C 1
ATOM 5918 O O . LEU B 1 349 ? 16.403 21.861 59.147 1.00 40.22 346 LEU B O 1
ATOM 5923 N N . LYS B 1 350 ? 17.142 21.296 57.161 1.00 39.63 347 LYS B N 1
ATOM 5924 C CA . LYS B 1 350 ? 16.309 20.123 57.051 1.00 39.00 347 LYS B CA 1
ATOM 5925 C C . LYS B 1 350 ? 17.153 18.980 56.460 1.00 38.22 347 LYS B C 1
ATOM 5926 O O . LYS B 1 350 ? 17.922 19.174 55.508 1.00 37.48 347 LYS B O 1
ATOM 5932 N N . ALA B 1 351 ? 17.081 17.775 57.020 1.00 37.33 348 ALA B N 1
ATOM 5933 C CA . ALA B 1 351 ? 17.714 16.592 56.483 1.00 36.83 348 ALA B CA 1
ATOM 5934 C C . ALA B 1 351 ? 17.011 15.348 57.048 1.00 36.32 348 ALA B C 1
ATOM 5935 O O . ALA B 1 351 ? 16.207 15.434 57.977 1.00 35.22 348 ALA B O 1
ATOM 5937 N N . ASP B 1 352 ? 17.278 14.157 56.532 1.00 36.45 349 ASP B N 1
ATOM 5938 C CA . ASP B 1 352 ? 16.783 12.920 57.129 1.00 36.54 349 ASP B CA 1
ATOM 5939 C C . ASP B 1 352 ? 17.799 12.426 58.164 1.00 36.12 349 ASP B C 1
ATOM 5940 O O . ASP B 1 352 ? 18.949 12.897 58.192 1.00 35.70 349 ASP B O 1
ATOM 5945 N N . ILE B 1 353 ? 17.444 11.511 59.066 1.00 35.67 350 ILE B N 1
ATOM 5946 C CA . ILE B 1 353 ? 18.350 11.092 60.128 1.00 35.44 350 ILE B CA 1
ATOM 5947 C C . ILE B 1 353 ? 19.684 10.613 59.551 1.00 35.41 350 ILE B C 1
ATOM 5948 O O . ILE B 1 353 ? 20.743 10.787 60.179 1.00 35.38 350 ILE B O 1
ATOM 5953 N N . GLN B 1 354 ? 19.707 10.032 58.355 1.00 35.23 351 GLN B N 1
ATOM 5954 C CA . GLN B 1 354 ? 20.940 9.571 57.721 1.00 35.13 351 GLN B CA 1
ATOM 5955 C C . GLN B 1 354 ? 21.906 10.731 57.531 1.00 34.99 351 GLN B C 1
ATOM 5956 O O . GLN B 1 354 ? 23.075 10.661 57.912 1.00 35.35 351 GLN B O 1
ATOM 5962 N N . THR B 1 355 ? 21.474 11.827 56.926 1.00 34.78 352 THR B N 1
ATOM 5963 C CA . THR B 1 355 ? 22.342 12.971 56.681 1.00 34.33 352 THR B CA 1
ATOM 5964 C C . THR B 1 355 ? 22.787 13.555 58.020 1.00 34.07 352 THR B C 1
ATOM 5965 O O . THR B 1 355 ? 23.965 13.843 58.195 1.00 34.30 352 THR B O 1
ATOM 5969 N N . TRP B 1 356 ? 21.906 13.715 59.007 1.00 33.59 353 TRP B N 1
ATOM 5970 C CA . TRP B 1 356 ? 22.250 14.307 60.307 1.00 32.95 353 TRP B CA 1
ATOM 5971 C C . TRP B 1 356 ? 23.312 13.469 61.013 1.00 32.62 353 TRP B C 1
ATOM 5972 O O . TRP B 1 356 ? 24.235 14.018 61.620 1.00 32.21 353 TRP B O 1
ATOM 5983 N N . THR B 1 357 ? 23.248 12.141 60.946 1.00 32.22 354 THR B N 1
ATOM 5984 C CA . THR B 1 357 ? 24.249 11.263 61.550 1.00 32.62 354 THR B CA 1
ATOM 5985 C C . THR B 1 357 ? 25.612 11.497 60.924 1.00 32.63 354 THR B C 1
ATOM 5986 O O . THR B 1 357 ? 26.596 11.666 61.628 1.00 32.43 354 THR B O 1
ATOM 5990 N N . GLN B 1 358 ? 25.719 11.510 59.600 1.00 33.13 355 GLN B N 1
ATOM 5991 C CA . GLN B 1 358 ? 26.974 11.784 58.887 1.00 33.15 355 GLN B CA 1
ATOM 5992 C C . GLN B 1 358 ? 27.500 13.168 59.202 1.00 33.35 355 GLN B C 1
ATOM 5993 O O . GLN B 1 358 ? 28.703 13.357 59.393 1.00 33.43 355 GLN B O 1
ATOM 5999 N N . LEU B 1 359 ? 26.642 14.174 59.269 1.00 33.67 356 LEU B N 1
ATOM 6000 C CA . LEU B 1 359 ? 27.036 15.522 59.629 1.00 34.12 356 LEU B CA 1
ATOM 6001 C C . LEU B 1 359 ? 27.593 15.565 61.043 1.00 34.37 356 LEU B C 1
ATOM 6002 O O . LEU B 1 359 ? 28.728 16.001 61.259 1.00 34.58 356 LEU B O 1
ATOM 6007 N N . PHE B 1 360 ? 26.843 15.115 62.041 1.00 34.62 357 PHE B N 1
ATOM 6008 C CA . PHE B 1 360 ? 27.195 15.313 63.441 1.00 34.96 357 PHE B CA 1
ATOM 6009 C C . PHE B 1 360 ? 28.353 14.408 63.849 1.00 35.32 357 PHE B C 1
ATOM 6010 O O . PHE B 1 360 ? 29.156 14.791 64.692 1.00 35.37 357 PHE B O 1
ATOM 6018 N N . LEU B 1 361 ? 28.500 13.207 63.301 1.00 35.52 358 LEU B N 1
ATOM 6019 C CA . LEU B 1 361 ? 29.639 12.337 63.623 1.00 35.79 358 LEU B CA 1
ATOM 6020 C C . LEU B 1 361 ? 30.926 12.788 62.904 1.00 35.54 358 LEU B C 1
ATOM 6021 O O . LEU B 1 361 ? 32.034 12.420 63.303 1.00 35.47 358 LEU B O 1
ATOM 6026 N N . GLY B 1 362 ? 30.852 13.609 61.867 1.00 35.83 359 GLY B N 1
ATOM 6027 C CA . GLY B 1 362 ? 32.027 14.205 61.241 1.00 36.44 359 GLY B CA 1
ATOM 6028 C C . GLY B 1 362 ? 32.428 13.517 59.944 1.00 36.91 359 GLY B C 1
ATOM 6029 O O . GLY B 1 362 ? 33.545 13.733 59.454 1.00 37.26 359 GLY B O 1
ATOM 6030 N N . TYR B 1 363 ? 31.564 12.710 59.320 1.00 37.31 360 TYR B N 1
ATOM 6031 C CA . TYR B 1 363 ? 31.920 11.905 58.168 1.00 37.22 360 TYR B CA 1
ATOM 6032 C C . TYR B 1 363 ? 31.916 12.777 56.934 1.00 37.44 360 TYR B C 1
ATOM 6033 O O . TYR B 1 363 ? 32.847 12.688 56.115 1.00 37.39 360 TYR B O 1
ATOM 6042 N N . ARG B 1 364 ? 30.897 13.618 56.733 1.00 37.49 361 ARG B N 1
ATOM 6043 C CA . ARG B 1 364 ? 30.859 14.581 55.642 1.00 38.01 361 ARG B CA 1
ATOM 6044 C C . ARG B 1 364 ? 30.725 15.961 56.230 1.00 37.61 361 ARG B C 1
ATOM 6045 O O . ARG B 1 364 ? 30.094 16.127 57.260 1.00 37.32 361 ARG B O 1
ATOM 6053 N N . SER B 1 365 ? 31.246 16.994 55.565 1.00 37.86 362 SER B N 1
ATOM 6054 C CA . SER B 1 365 ? 31.150 18.378 55.998 1.00 37.73 362 SER B CA 1
ATOM 6055 C C . SER B 1 365 ? 29.785 18.896 55.637 1.00 37.53 362 SER B C 1
ATOM 6056 O O . SER B 1 365 ? 29.131 18.368 54.742 1.00 36.81 362 SER B O 1
ATOM 6059 N N . ALA B 1 366 ? 29.315 19.931 56.328 1.00 37.82 363 ALA B N 1
ATOM 6060 C CA . ALA B 1 366 ? 28.070 20.622 56.043 1.00 37.91 363 ALA B CA 1
ATOM 6061 C C . ALA B 1 366 ? 28.145 21.261 54.667 1.00 37.97 363 ALA B C 1
ATOM 6062 O O . ALA B 1 366 ? 27.163 21.267 53.939 1.00 37.35 363 ALA B O 1
ATOM 6064 N N . GLU B 1 367 ? 29.287 21.819 54.261 1.00 38.50 364 GLU B N 1
ATOM 6065 C CA . GLU B 1 367 ? 29.478 22.349 52.914 1.00 39.06 364 GLU B CA 1
ATOM 6066 C C . GLU B 1 367 ? 29.143 21.231 51.919 1.00 38.25 364 GLU B C 1
ATOM 6067 O O . GLU B 1 367 ? 28.287 21.400 51.059 1.00 37.77 364 GLU B O 1
ATOM 6073 N N . THR B 1 368 ? 29.751 20.050 52.020 1.00 37.97 365 THR B N 1
ATOM 6074 C CA . THR B 1 368 ? 29.496 18.961 51.083 1.00 37.51 365 THR B CA 1
ATOM 6075 C C . THR B 1 368 ? 28.069 18.462 51.111 1.00 36.60 365 THR B C 1
ATOM 6076 O O . THR B 1 368 ? 27.473 18.265 50.060 1.00 36.15 365 THR B O 1
ATOM 6080 N N . LEU B 1 369 ? 27.468 18.212 52.275 1.00 35.82 366 LEU B N 1
ATOM 6081 C CA . LEU B 1 369 ? 26.095 17.704 52.353 1.00 35.28 366 LEU B CA 1
ATOM 6082 C C . LEU B 1 369 ? 25.116 18.732 51.782 1.00 34.93 366 LEU B C 1
ATOM 6083 O O . LEU B 1 369 ? 24.071 18.369 51.241 1.00 34.41 366 LEU B O 1
ATOM 6088 N N . SER B 1 370 ? 25.434 20.024 51.853 1.00 34.74 367 SER B N 1
ATOM 6089 C CA . SER B 1 370 ? 24.647 21.121 51.313 1.00 34.87 367 SER B CA 1
ATOM 6090 C C . SER B 1 370 ? 24.798 21.205 49.793 1.00 34.87 367 SER B C 1
ATOM 6091 O O . SER B 1 370 ? 23.827 21.489 49.089 1.00 33.72 367 SER B O 1
ATOM 6094 N N . PHE B 1 371 ? 25.987 20.956 49.237 1.00 35.02 368 PHE B N 1
ATOM 6095 C CA . PHE B 1 371 ? 26.214 20.974 47.783 1.00 35.40 368 PHE B CA 1
ATOM 6096 C C . PHE B 1 371 ? 25.432 19.847 47.116 1.00 35.48 368 PHE B C 1
ATOM 6097 O O . PHE B 1 371 ? 24.764 20.040 46.086 1.00 34.67 368 PHE B O 1
ATOM 6105 N N . TYR B 1 372 ? 25.495 18.643 47.665 1.00 35.83 369 TYR B N 1
ATOM 6106 C CA . TYR B 1 372 ? 24.764 17.499 47.150 1.00 36.49 369 TYR B CA 1
ATOM 6107 C C . TYR B 1 372 ? 23.314 17.535 47.601 1.00 37.16 369 TYR B C 1
ATOM 6108 O O . TYR B 1 372 ? 22.589 16.576 47.381 1.00 37.03 369 TYR B O 1
ATOM 6117 N N . GLU B 1 373 ? 22.844 18.612 48.241 1.00 38.35 370 GLU B N 1
ATOM 6118 C CA . GLU B 1 373 ? 21.423 18.873 48.483 1.00 39.57 370 GLU B CA 1
ATOM 6119 C C . GLU B 1 373 ? 20.817 17.852 49.422 1.00 40.04 370 GLU B C 1
ATOM 6120 O O . GLU B 1 373 ? 19.627 17.587 49.352 1.00 41.22 370 GLU B O 1
ATOM 6126 N N . ARG B 1 374 ? 21.577 17.221 50.301 1.00 40.81 371 ARG B N 1
ATOM 6127 C CA . ARG B 1 374 ? 21.041 16.372 51.355 1.00 41.59 371 ARG B CA 1
ATOM 6128 C C . ARG B 1 374 ? 20.722 17.194 52.598 1.00 41.31 371 ARG B C 1
ATOM 6129 O O . ARG B 1 374 ? 19.799 16.886 53.323 1.00 41.55 371 ARG B O 1
ATOM 6137 N N . LEU B 1 375 ? 21.478 18.240 52.891 1.00 41.60 372 LEU B N 1
ATOM 6138 C CA . LEU B 1 375 ? 21.205 19.193 53.942 1.00 41.70 372 LEU B CA 1
ATOM 6139 C C . LEU B 1 375 ? 20.545 20.377 53.244 1.00 42.12 372 LEU B C 1
ATOM 6140 O O . LEU B 1 375 ? 21.175 21.099 52.495 1.00 42.23 372 LEU B O 1
ATOM 6145 N N . GLN B 1 376 ? 19.244 20.582 53.394 1.00 43.14 373 GLN B N 1
ATOM 6146 C CA . GLN B 1 376 ? 18.501 21.656 52.728 1.00 43.32 373 GLN B CA 1
ATOM 6147 C C . GLN B 1 376 ? 18.417 22.870 53.622 1.00 43.28 373 GLN B C 1
ATOM 6148 O O . GLN B 1 376 ? 18.338 22.734 54.858 1.00 42.92 373 GLN B O 1
ATOM 6154 N N . GLY B 1 377 ? 18.414 24.072 53.050 1.00 43.46 374 GLY B N 1
ATOM 6155 C CA . GLY B 1 377 ? 18.435 25.326 53.788 1.00 43.87 374 GLY B CA 1
ATOM 6156 C C . GLY B 1 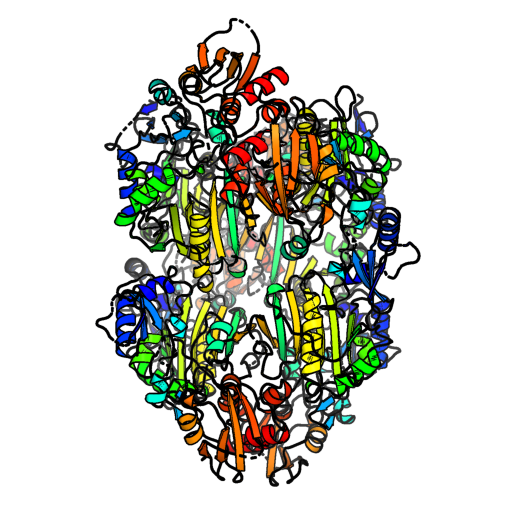377 ? 19.476 26.253 53.203 1.00 44.38 374 GLY B C 1
ATOM 6157 O O . GLY B 1 377 ? 20.149 25.896 52.224 1.00 44.42 374 GLY B O 1
ATOM 6158 N N . ASP B 1 378 ? 19.635 27.467 53.740 1.00 45.00 375 ASP B N 1
ATOM 6159 C CA . ASP B 1 378 ? 20.599 28.468 53.265 1.00 45.14 375 ASP B CA 1
ATOM 6160 C C . ASP B 1 378 ? 22.019 27.901 53.439 1.00 45.12 375 ASP B C 1
ATOM 6161 O O . ASP B 1 378 ? 22.350 27.382 54.514 1.00 44.94 375 ASP B O 1
ATOM 6166 N N . ALA B 1 379 ? 22.895 27.931 52.436 1.00 44.70 376 ALA B N 1
ATOM 6167 C CA . ALA B 1 379 ? 24.246 27.382 52.578 1.00 44.40 376 ALA B CA 1
ATOM 6168 C C . ALA B 1 379 ? 25.036 28.146 53.641 1.00 44.38 376 ALA B C 1
ATOM 6169 O O . ALA B 1 379 ? 25.952 27.586 54.271 1.00 44.24 376 ALA B O 1
ATOM 6171 N N . THR B 1 380 ? 24.728 29.421 53.891 1.00 44.37 377 THR B N 1
ATOM 6172 C CA . THR B 1 380 ? 25.377 30.217 54.924 1.00 44.12 377 THR B CA 1
ATOM 6173 C C . THR B 1 380 ? 25.019 29.698 56.313 1.00 43.72 377 THR B C 1
ATOM 6174 O O . THR B 1 380 ? 25.862 29.717 57.214 1.00 43.29 377 THR B O 1
ATOM 6178 N N . ILE B 1 381 ? 23.782 29.258 56.544 1.00 43.27 378 ILE B N 1
ATOM 6179 C CA . ILE B 1 381 ? 23.362 28.649 57.816 1.00 43.27 378 ILE B CA 1
ATOM 6180 C C . ILE B 1 381 ? 24.050 27.279 57.944 1.00 42.92 378 ILE B C 1
ATOM 6181 O O . ILE B 1 381 ? 24.687 26.990 58.951 1.00 41.97 378 ILE B O 1
ATOM 6186 N N . ALA B 1 382 ? 23.979 26.410 56.939 1.00 43.05 379 ALA B N 1
ATOM 6187 C CA . ALA B 1 382 ? 24.745 25.162 56.914 1.00 43.70 379 ALA B CA 1
ATOM 6188 C C . ALA B 1 382 ? 26.229 25.390 57.252 1.00 43.84 379 ALA B C 1
ATOM 6189 O O . ALA B 1 382 ? 26.799 24.648 58.048 1.00 43.63 379 ALA B O 1
ATOM 6191 N N . GLN B 1 383 ? 26.896 26.394 56.684 1.00 44.32 380 GLN B N 1
ATOM 6192 C CA . GLN B 1 383 ? 28.317 26.684 56.948 1.00 44.86 380 GLN B CA 1
ATOM 6193 C C . GLN B 1 383 ? 28.531 27.139 58.405 1.00 44.53 380 GLN B C 1
ATOM 6194 O O . GLN B 1 383 ? 29.531 26.789 59.058 1.00 44.20 380 GLN B O 1
ATOM 6200 N N . ARG B 1 384 ? 27.620 27.941 58.944 1.00 44.30 381 ARG B N 1
ATOM 6201 C CA . ARG B 1 384 ? 27.677 28.456 60.301 1.00 44.13 381 ARG B CA 1
ATOM 6202 C C . ARG B 1 384 ? 27.596 27.287 61.289 1.00 43.07 381 ARG B C 1
ATOM 6203 O O . ARG B 1 384 ? 28.347 27.226 62.254 1.00 42.74 381 ARG B O 1
ATOM 6211 N N . LEU B 1 385 ? 26.717 26.319 61.085 1.00 42.03 382 LEU B N 1
ATOM 6212 C CA . LEU B 1 385 ? 26.592 25.180 61.965 1.00 41.84 382 LEU B CA 1
ATOM 6213 C C . LEU B 1 385 ? 27.821 24.286 61.825 1.00 41.37 382 LEU B C 1
ATOM 6214 O O . LEU B 1 385 ? 28.404 23.875 62.829 1.00 40.70 382 LEU B O 1
ATOM 6219 N N . GLY B 1 386 ? 28.281 23.978 60.616 1.00 41.21 383 GLY B N 1
ATOM 6220 C CA . GLY B 1 386 ? 29.482 23.179 60.407 1.00 41.16 383 GLY B CA 1
ATOM 6221 C C . GLY B 1 386 ? 30.680 23.701 61.180 1.00 41.07 383 GLY B C 1
ATOM 6222 O O . GLY B 1 386 ? 31.532 22.915 61.628 1.00 41.02 383 GLY B O 1
ATOM 6223 N N . GLN B 1 387 ? 30.811 25.009 61.373 1.00 41.26 384 GLN B N 1
ATOM 6224 C CA . GLN B 1 387 ? 31.877 25.605 62.171 1.00 41.04 384 GLN B CA 1
ATOM 6225 C C . GLN B 1 387 ? 31.778 25.213 63.672 1.00 40.65 384 GLN B C 1
ATOM 6226 O O . GLN B 1 387 ? 32.789 25.157 64.369 1.00 39.84 384 GLN B O 1
ATOM 6232 N N . ARG B 1 388 ? 30.603 24.891 64.216 1.00 40.54 385 ARG B N 1
ATOM 6233 C CA . ARG B 1 388 ? 30.449 24.439 65.618 1.00 40.57 385 ARG B CA 1
ATOM 6234 C C . ARG B 1 388 ? 30.598 22.942 65.781 1.00 40.51 385 ARG B C 1
ATOM 6235 O O . ARG B 1 388 ? 30.712 22.442 66.886 1.00 39.62 385 ARG B O 1
ATOM 6243 N N . LEU B 1 389 ? 30.588 22.172 64.712 1.00 41.45 386 LEU B N 1
ATOM 6244 C CA . LEU B 1 389 ? 30.635 20.739 64.793 1.00 42.05 386 LEU B CA 1
ATOM 6245 C C . LEU B 1 389 ? 32.035 20.240 65.072 1.00 42.56 386 LEU B C 1
ATOM 6246 O O . LEU B 1 389 ? 33.039 20.902 64.878 1.00 41.44 386 LEU B O 1
ATOM 6251 N N . VAL B 1 390 ? 32.124 19.014 65.527 1.00 44.08 387 VAL B N 1
ATOM 6252 C CA . VAL B 1 390 ? 33.362 18.337 65.773 1.00 45.25 387 VAL B CA 1
ATOM 6253 C C . VAL B 1 390 ? 34.220 18.258 64.492 1.00 45.97 387 VAL B C 1
ATOM 6254 O O . VAL B 1 390 ? 33.739 18.405 63.372 1.00 45.19 387 VAL B O 1
ATOM 6258 N N . LYS B 1 391 ? 35.511 18.004 64.635 1.00 47.10 388 LYS B N 1
ATOM 6259 C CA . LYS B 1 391 ? 36.509 18.202 63.610 1.00 47.90 388 LYS B CA 1
ATOM 6260 C C . LYS B 1 391 ? 37.132 16.862 63.257 1.00 48.10 388 LYS B C 1
ATOM 6261 O O . LYS B 1 391 ? 37.778 16.242 64.108 1.00 48.06 388 LYS B O 1
ATOM 6267 N N . GLY B 1 392 ? 36.980 16.359 62.033 1.00 48.04 389 GLY B N 1
ATOM 6268 C CA . GLY B 1 392 ? 37.639 15.108 61.602 1.00 48.28 389 GLY B CA 1
ATOM 6269 C C . GLY B 1 392 ? 36.703 13.913 61.517 1.00 48.23 389 GLY B C 1
ATOM 6270 O O . GLY B 1 392 ? 35.681 13.865 62.223 1.00 48.49 389 GLY B O 1
ATOM 6279 N N . PRO B 1 394 ? 35.050 10.148 61.872 1.00 43.62 391 PRO B N 1
ATOM 6280 C CA . PRO B 1 394 ? 34.973 9.201 62.969 1.00 42.50 391 PRO B CA 1
ATOM 6281 C C . PRO B 1 394 ? 35.747 7.921 62.640 1.00 41.91 391 PRO B C 1
ATOM 6282 O O . PRO B 1 394 ? 35.774 7.515 61.460 1.00 41.83 391 PRO B O 1
ATOM 6286 N N . ILE B 1 395 ? 36.421 7.304 63.625 1.00 40.93 392 ILE B N 1
ATOM 6287 C CA . ILE B 1 395 ? 37.260 6.106 63.484 1.00 40.29 392 ILE B CA 1
ATOM 6288 C C . ILE B 1 395 ? 36.693 4.969 64.362 1.00 39.69 392 ILE B C 1
ATOM 6289 O O . ILE B 1 395 ? 36.512 5.114 65.576 1.00 38.37 392 ILE B O 1
ATOM 6294 N N . LEU B 1 396 ? 36.380 3.818 63.774 1.00 39.76 393 LEU B N 1
ATOM 6295 C CA . LEU B 1 396 ? 35.974 2.599 64.471 1.00 40.16 393 LEU B CA 1
ATOM 6296 C C . LEU B 1 396 ? 36.990 1.489 64.196 1.00 40.70 393 LEU B C 1
ATOM 6297 O O . LEU B 1 396 ? 37.240 1.128 63.051 1.00 40.96 393 LEU B O 1
ATOM 6302 N N . GLU B 1 397 ? 37.602 0.890 65.201 1.00 41.59 394 GLU B N 1
ATOM 6303 C CA . GLU B 1 397 ? 38.561 -0.168 64.982 1.00 42.45 394 GLU B CA 1
ATOM 6304 C C . GLU B 1 397 ? 38.119 -1.434 65.704 1.00 42.57 394 GLU B C 1
ATOM 6305 O O . GLU B 1 397 ? 38.947 -2.227 66.128 1.00 42.85 394 GLU B O 1
ATOM 6311 N N . ASP B 1 398 ? 36.816 -1.675 65.862 1.00 42.80 395 ASP B N 1
ATOM 6312 C CA . ASP B 1 398 ? 36.264 -2.957 66.294 1.00 42.76 395 ASP B CA 1
ATOM 6313 C C . ASP B 1 398 ? 35.238 -3.468 65.269 1.00 42.99 395 ASP B C 1
ATOM 6314 O O . ASP B 1 398 ? 34.695 -2.709 64.467 1.00 42.65 395 ASP B O 1
ATOM 6319 N N . TYR B 1 399 ? 34.978 -4.768 65.250 1.00 43.27 396 TYR B N 1
ATOM 6320 C CA . TYR B 1 399 ? 34.079 -5.423 64.335 1.00 43.34 396 TYR B CA 1
ATOM 6321 C C . TYR B 1 399 ? 33.017 -6.174 65.123 1.00 43.34 396 TYR B C 1
ATOM 6322 O O . TYR B 1 399 ? 33.336 -6.811 66.120 1.00 43.24 396 TYR B O 1
ATOM 6331 N N . PHE B 1 400 ? 31.744 -6.138 64.730 1.00 43.48 397 PHE B N 1
ATOM 6332 C CA . PHE B 1 400 ? 30.685 -6.931 65.365 1.00 43.64 397 PHE B CA 1
ATOM 6333 C C . PHE B 1 400 ? 29.508 -7.149 64.403 1.00 44.15 397 PHE B C 1
ATOM 6334 O O . PHE B 1 400 ? 29.485 -6.622 63.284 1.00 44.50 397 PHE B O 1
ATOM 6351 N N . THR C 1 5 ? 49.310 -39.174 -11.336 1.00 67.45 2 THR C N 1
ATOM 6352 C CA . THR C 1 5 ? 49.832 -37.811 -11.208 1.00 65.68 2 THR C CA 1
ATOM 6353 C C . THR C 1 5 ? 51.351 -37.845 -11.202 1.00 63.68 2 THR C C 1
ATOM 6354 O O . THR C 1 5 ? 51.968 -38.706 -10.568 1.00 63.02 2 THR C O 1
ATOM 6358 N N . THR C 1 6 ? 52.002 -36.919 -11.890 1.00 61.51 3 THR C N 1
ATOM 6359 C CA . THR C 1 6 ? 53.451 -36.736 -11.815 1.00 59.88 3 THR C CA 1
ATOM 6360 C C . THR C 1 6 ? 53.857 -36.126 -10.458 1.00 57.74 3 THR C C 1
ATOM 6361 O O . THR C 1 6 ? 53.451 -35.022 -10.130 1.00 57.53 3 THR C O 1
ATOM 6365 N N . LYS C 1 7 ? 54.632 -36.808 -9.623 1.00 55.41 4 LYS C N 1
ATOM 6366 C CA . LYS C 1 7 ? 55.195 -36.258 -8.388 1.00 54.34 4 LYS C CA 1
ATOM 6367 C C . LYS C 1 7 ? 56.697 -36.135 -8.540 1.00 52.55 4 LYS C C 1
ATOM 6368 O O . LYS C 1 7 ? 57.321 -37.035 -9.073 1.00 52.29 4 LYS C O 1
ATOM 6374 N N . ARG C 1 8 ? 57.359 -35.088 -8.063 1.00 51.04 5 ARG C N 1
ATOM 6375 C CA . ARG C 1 8 ? 58.817 -34.966 -8.217 1.00 50.11 5 ARG C CA 1
ATOM 6376 C C . ARG C 1 8 ? 59.429 -33.890 -7.307 1.00 48.45 5 ARG C C 1
ATOM 6377 O O . ARG C 1 8 ? 58.795 -32.896 -6.979 1.00 47.47 5 ARG C O 1
ATOM 6385 N N . VAL C 1 9 ? 60.674 -34.044 -6.892 1.00 47.27 6 VAL C N 1
ATOM 6386 C CA . VAL C 1 9 ? 61.363 -33.061 -6.108 1.00 46.96 6 VAL C CA 1
ATOM 6387 C C . VAL C 1 9 ? 62.162 -32.201 -7.063 1.00 46.78 6 VAL C C 1
ATOM 6388 O O . VAL C 1 9 ? 62.910 -32.716 -7.873 1.00 46.10 6 VAL C O 1
ATOM 6392 N N . LYS C 1 10 ? 62.038 -30.881 -7.003 1.00 47.23 7 LYS C N 1
ATOM 6393 C CA . LYS C 1 10 ? 62.782 -29.960 -7.847 1.00 47.86 7 LYS C CA 1
ATOM 6394 C C . LYS C 1 10 ? 63.647 -29.018 -7.003 1.00 47.94 7 LYS C C 1
ATOM 6395 O O . LYS C 1 10 ? 63.249 -28.610 -5.906 1.00 47.20 7 LYS C O 1
ATOM 6401 N N . LYS C 1 11 ? 64.841 -28.653 -7.466 1.00 48.51 8 LYS C N 1
ATOM 6402 C CA . LYS C 1 11 ? 65.651 -27.598 -6.867 1.00 49.58 8 LYS C CA 1
ATOM 6403 C C . LYS C 1 11 ? 65.123 -26.272 -7.378 1.00 49.83 8 LYS C C 1
ATOM 6404 O O . LYS C 1 11 ? 65.118 -26.047 -8.572 1.00 49.86 8 LYS C O 1
ATOM 6418 N N . GLY C 1 13 ? 64.368 -21.945 -7.754 1.00 52.79 10 GLY C N 1
ATOM 6419 C CA . GLY C 1 13 ? 65.211 -20.811 -8.061 1.00 52.98 10 GLY C CA 1
ATOM 6420 C C . GLY C 1 13 ? 64.477 -19.492 -8.003 1.00 53.35 10 GLY C C 1
ATOM 6421 O O . GLY C 1 13 ? 63.376 -19.387 -7.438 1.00 53.27 10 GLY C O 1
ATOM 6422 N N . LYS C 1 14 ? 65.061 -18.436 -8.564 1.00 53.43 11 LYS C N 1
ATOM 6423 C CA . LYS C 1 14 ? 64.490 -17.094 -8.576 1.00 53.26 11 LYS C CA 1
ATOM 6424 C C . LYS C 1 14 ? 63.155 -17.128 -9.324 1.00 53.09 11 LYS C C 1
ATOM 6425 O O . LYS C 1 14 ? 62.201 -16.448 -8.962 1.00 52.84 11 LYS C O 1
ATOM 6431 N N . GLU C 1 15 ? 63.029 -17.935 -10.367 1.00 53.02 12 GLU C N 1
ATOM 6432 C CA . GLU C 1 15 ? 61.843 -17.986 -11.212 1.00 53.69 12 GLU C CA 1
ATOM 6433 C C . GLU C 1 15 ? 60.626 -18.556 -10.470 1.00 53.29 12 GLU C C 1
ATOM 6434 O O . GLU C 1 15 ? 59.487 -18.339 -10.881 1.00 53.19 12 GLU C O 1
ATOM 6440 N N . GLU C 1 16 ? 60.802 -19.301 -9.380 1.00 53.39 13 GLU C N 1
ATOM 6441 C CA . GLU C 1 16 ? 59.699 -19.874 -8.609 1.00 53.38 13 GLU C CA 1
ATOM 6442 C C . GLU C 1 16 ? 59.379 -19.038 -7.375 1.00 53.12 13 GLU C C 1
ATOM 6443 O O . GLU C 1 16 ? 58.532 -19.434 -6.585 1.00 53.40 13 GLU C O 1
ATOM 6457 N N . LYS C 1 18 ? 57.531 -16.522 -6.390 1.00 50.38 15 LYS C N 1
ATOM 6458 C CA . LYS C 1 18 ? 56.181 -16.129 -5.994 1.00 49.88 15 LYS C CA 1
ATOM 6459 C C . LYS C 1 18 ? 55.382 -17.329 -5.445 1.00 48.90 15 LYS C C 1
ATOM 6460 O O . LYS C 1 18 ? 54.693 -17.223 -4.426 1.00 47.89 15 LYS C O 1
ATOM 6466 N N . GLU C 1 19 ? 55.477 -18.498 -6.065 1.00 47.93 16 GLU C N 1
ATOM 6467 C CA . GLU C 1 19 ? 54.811 -19.704 -5.624 1.00 47.71 16 GLU C CA 1
ATOM 6468 C C . GLU C 1 19 ? 55.381 -20.157 -4.279 1.00 46.55 16 GLU C C 1
ATOM 6469 O O . GLU C 1 19 ? 54.659 -20.698 -3.445 1.00 45.11 16 GLU C O 1
ATOM 6483 N N . PHE C 1 21 ? 56.662 -18.004 -2.018 1.00 40.72 18 PHE C N 1
ATOM 6484 C CA . PHE C 1 21 ? 56.255 -16.986 -1.062 1.00 39.75 18 PHE C CA 1
ATOM 6485 C C . PHE C 1 21 ? 54.807 -17.226 -0.679 1.00 38.37 18 PHE C C 1
ATOM 6486 O O . PHE C 1 21 ? 54.472 -17.187 0.497 1.00 37.78 18 PHE C O 1
ATOM 6494 N N . ASP C 1 22 ? 53.913 -17.511 -1.623 1.00 37.39 19 ASP C N 1
ATOM 6495 C CA . ASP C 1 22 ? 52.521 -17.789 -1.338 1.00 37.00 19 ASP C CA 1
ATOM 6496 C C . ASP C 1 22 ? 52.373 -18.963 -0.388 1.00 36.25 19 ASP C C 1
ATOM 6497 O O . ASP C 1 22 ? 51.582 -18.897 0.548 1.00 36.78 19 ASP C O 1
ATOM 6502 N N . LEU C 1 23 ? 53.096 -20.062 -0.583 1.00 35.08 20 LEU C N 1
ATOM 6503 C CA . LEU C 1 23 ? 53.095 -21.224 0.291 1.00 34.91 20 LEU C CA 1
ATOM 6504 C C . LEU C 1 23 ? 53.661 -20.900 1.658 1.00 34.46 20 LEU C C 1
ATOM 6505 O O . LEU C 1 23 ? 53.216 -21.426 2.651 1.00 34.95 20 LEU C O 1
ATOM 6510 N N . VAL C 1 24 ? 54.675 -20.076 1.775 1.00 34.64 21 VAL C N 1
ATOM 6511 C CA . VAL C 1 24 ? 55.280 -19.730 3.058 1.00 35.03 21 VAL C CA 1
ATOM 6512 C C . VAL C 1 24 ? 54.366 -18.743 3.809 1.00 34.96 21 VAL C C 1
ATOM 6513 O O . VAL C 1 24 ? 54.360 -18.709 5.043 1.00 34.44 21 VAL C O 1
ATOM 6517 N N . ILE C 1 25 ? 53.554 -17.954 3.098 1.00 34.89 22 ILE C N 1
ATOM 6518 C CA . ILE C 1 25 ? 52.652 -16.972 3.678 1.00 34.35 22 ILE C CA 1
ATOM 6519 C C . ILE C 1 25 ? 51.507 -17.752 4.261 1.00 34.21 22 ILE C C 1
ATOM 6520 O O . ILE C 1 25 ? 50.992 -17.397 5.337 1.00 34.49 22 ILE C O 1
ATOM 6525 N N . TYR C 1 26 ? 51.076 -18.837 3.605 1.00 33.78 23 TYR C N 1
ATOM 6526 C CA . TYR C 1 26 ? 49.965 -19.697 4.056 1.00 33.26 23 TYR C CA 1
ATOM 6527 C C . TYR C 1 26 ? 50.424 -20.531 5.240 1.00 33.68 23 TYR C C 1
ATOM 6528 O O . TYR C 1 26 ? 49.854 -20.470 6.313 1.00 33.42 23 TYR C O 1
ATOM 6537 N N . ALA C 1 27 ? 51.491 -21.308 5.108 1.00 34.44 24 ALA C N 1
ATOM 6538 C CA . ALA C 1 27 ? 51.920 -22.217 6.124 1.00 34.74 24 ALA C CA 1
ATOM 6539 C C . ALA C 1 27 ? 52.254 -21.507 7.425 1.00 35.14 24 ALA C C 1
ATOM 6540 O O . ALA C 1 27 ? 52.028 -22.071 8.506 1.00 34.56 24 ALA C O 1
ATOM 6542 N N . PHE C 1 28 ? 52.797 -20.295 7.404 1.00 36.13 25 PHE C N 1
ATOM 6543 C CA . PHE C 1 28 ? 53.221 -19.586 8.626 1.00 37.10 25 PHE C CA 1
ATOM 6544 C C . PHE C 1 28 ? 52.284 -18.434 8.912 1.00 38.20 25 PHE C C 1
ATOM 6545 O O . PHE C 1 28 ? 52.500 -17.699 9.856 1.00 38.20 25 PHE C O 1
ATOM 6553 N N . ASN C 1 29 ? 51.214 -18.222 8.142 1.00 39.96 26 ASN C N 1
ATOM 6554 C CA . ASN C 1 29 ? 50.150 -17.293 8.499 1.00 41.09 26 ASN C CA 1
ATOM 6555 C C . ASN C 1 29 ? 50.678 -15.883 8.711 1.00 42.27 26 ASN C C 1
ATOM 6556 O O . ASN C 1 29 ? 50.307 -15.197 9.660 1.00 42.17 26 ASN C O 1
ATOM 6561 N N . GLN C 1 30 ? 51.544 -15.390 7.834 1.00 44.30 27 GLN C N 1
ATOM 6562 C CA . GLN C 1 30 ? 52.111 -14.038 7.944 1.00 45.50 27 GLN C CA 1
ATOM 6563 C C . GLN C 1 30 ? 51.447 -13.192 6.868 1.00 46.19 27 GLN C C 1
ATOM 6564 O O . GLN C 1 30 ? 51.035 -13.729 5.843 1.00 45.95 27 GLN C O 1
ATOM 6570 N N . GLU C 1 31 ? 51.243 -11.886 7.061 1.00 47.54 28 GLU C N 1
ATOM 6571 C CA . GLU C 1 31 ? 50.598 -11.031 6.032 1.00 48.53 28 GLU C CA 1
ATOM 6572 C C . GLU C 1 31 ? 51.658 -10.577 5.038 1.00 48.26 28 GLU C C 1
ATOM 6573 O O . GLU C 1 31 ? 52.761 -10.243 5.429 1.00 48.33 28 GLU C O 1
ATOM 6579 N N . PRO C 1 32 ? 51.335 -10.592 3.752 1.00 48.32 29 PRO C N 1
ATOM 6580 C CA . PRO C 1 32 ? 52.315 -10.275 2.721 1.00 48.85 29 PRO C CA 1
ATOM 6581 C C . PRO C 1 32 ? 52.672 -8.767 2.648 1.00 49.19 29 PRO C C 1
ATOM 6582 O O . PRO C 1 32 ? 52.333 -8.085 1.684 1.00 48.86 29 PRO C O 1
ATOM 6586 N N . THR C 1 33 ? 53.372 -8.212 3.634 1.00 49.52 30 THR C N 1
ATOM 6587 C CA . THR C 1 33 ? 53.849 -6.851 3.584 1.00 49.62 30 THR C CA 1
ATOM 6588 C C . THR C 1 33 ? 54.955 -6.791 2.533 1.00 50.13 30 THR C C 1
ATOM 6589 O O . THR C 1 33 ? 55.739 -7.746 2.399 1.00 50.58 30 THR C O 1
ATOM 6593 N N . ALA C 1 34 ? 55.066 -5.730 1.727 1.00 50.35 31 ALA C N 1
ATOM 6594 C CA . ALA C 1 34 ? 56.151 -5.600 0.743 1.00 50.20 31 ALA C CA 1
ATOM 6595 C C . ALA C 1 34 ? 57.502 -5.689 1.436 1.00 50.07 31 ALA C C 1
ATOM 6596 O O . ALA C 1 34 ? 58.468 -6.174 0.840 1.00 49.81 31 ALA C O 1
ATOM 6598 N N . GLU C 1 35 ? 57.630 -5.257 2.689 1.00 50.39 32 GLU C N 1
ATOM 6599 C CA . GLU C 1 35 ? 58.851 -5.419 3.461 1.00 50.66 32 GLU C CA 1
ATOM 6600 C C . GLU C 1 35 ? 59.176 -6.882 3.644 1.00 50.29 32 GLU C C 1
ATOM 6601 O O . GLU C 1 35 ? 60.351 -7.261 3.634 1.00 50.14 32 GLU C O 1
ATOM 6607 N N . ARG C 1 36 ? 58.177 -7.747 3.835 1.00 49.97 33 ARG C N 1
ATOM 6608 C CA . ARG C 1 36 ? 58.394 -9.158 4.149 1.00 49.39 33 ARG C CA 1
ATOM 6609 C C . ARG C 1 36 ? 58.698 -9.936 2.880 1.00 48.22 33 ARG C C 1
ATOM 6610 O O . ARG C 1 36 ? 59.473 -10.879 2.936 1.00 47.13 33 ARG C O 1
ATOM 6618 N N . GLN C 1 37 ? 58.123 -9.595 1.727 1.00 47.40 34 GLN C N 1
ATOM 6619 C CA . GLN C 1 37 ? 58.543 -10.141 0.436 1.00 47.52 34 GLN C CA 1
ATOM 6620 C C . GLN C 1 37 ? 59.981 -9.738 0.108 1.00 47.06 34 GLN C C 1
ATOM 6621 O O . GLN C 1 37 ? 60.738 -10.546 -0.411 1.00 46.64 34 GLN C O 1
ATOM 6627 N N . GLU C 1 38 ? 60.398 -8.496 0.363 1.00 47.32 35 GLU C N 1
ATOM 6628 C CA . GLU C 1 38 ? 61.797 -8.061 0.270 1.00 47.46 35 GLU C CA 1
ATOM 6629 C C . GLU C 1 38 ? 62.690 -8.980 1.078 1.00 46.41 35 GLU C C 1
ATOM 6630 O O . GLU C 1 38 ? 63.727 -9.399 0.595 1.00 46.72 35 GLU C O 1
ATOM 6636 N N . ARG C 1 39 ? 62.382 -9.297 2.331 1.00 45.62 36 ARG C N 1
ATOM 6637 C CA . ARG C 1 39 ? 63.253 -10.156 3.146 1.00 45.52 36 ARG C CA 1
ATOM 6638 C C . ARG C 1 39 ? 63.252 -11.563 2.600 1.00 43.51 36 ARG C C 1
ATOM 6639 O O . ARG C 1 39 ? 64.240 -12.268 2.708 1.00 42.92 36 ARG C O 1
ATOM 6647 N N . PHE C 1 40 ? 62.153 -12.039 2.043 1.00 42.13 37 PHE C N 1
ATOM 6648 C CA . PHE C 1 40 ? 62.094 -13.360 1.492 1.00 42.01 37 PHE C CA 1
ATOM 6649 C C . PHE C 1 40 ? 62.987 -13.450 0.269 1.00 41.54 37 PHE C C 1
ATOM 6650 O O . PHE C 1 40 ? 63.711 -14.416 0.116 1.00 40.71 37 PHE C O 1
ATOM 6658 N N . GLU C 1 41 ? 62.952 -12.480 -0.635 1.00 41.37 38 GLU C N 1
ATOM 6659 C CA . GLU C 1 41 ? 63.797 -12.457 -1.812 1.00 42.00 38 GLU C CA 1
ATOM 6660 C C . GLU C 1 41 ? 65.272 -12.416 -1.411 1.00 40.99 38 GLU C C 1
ATOM 6661 O O . GLU C 1 41 ? 66.093 -13.123 -1.994 1.00 40.18 38 GLU C O 1
ATOM 6667 N N . LYS C 1 42 ? 65.640 -11.675 -0.377 1.00 40.64 39 LYS C N 1
ATOM 6668 C CA . LYS C 1 42 ? 67.005 -11.597 0.111 1.00 40.85 39 LYS C CA 1
ATOM 6669 C C . LYS C 1 42 ? 67.476 -12.964 0.576 1.00 40.64 39 LYS C C 1
ATOM 6670 O O . LYS C 1 42 ? 68.558 -13.417 0.201 1.00 40.44 39 LYS C O 1
ATOM 6676 N N . LEU C 1 43 ? 66.706 -13.668 1.401 1.00 40.66 40 LEU C N 1
ATOM 6677 C CA . LEU C 1 43 ? 67.021 -15.024 1.861 1.00 40.56 40 LEU C CA 1
ATOM 6678 C C . LEU C 1 43 ? 67.097 -16.010 0.692 1.00 40.30 40 LEU C C 1
ATOM 6679 O O . LEU C 1 43 ? 68.030 -16.808 0.583 1.00 39.67 40 LEU C O 1
ATOM 6684 N N . LEU C 1 44 ? 66.120 -15.996 -0.200 1.00 40.28 41 LEU C N 1
ATOM 6685 C CA . LEU C 1 44 ? 66.047 -16.890 -1.331 1.00 40.31 41 LEU C CA 1
ATOM 6686 C C . LEU C 1 44 ? 67.339 -16.814 -2.129 1.00 40.04 41 LEU C C 1
ATOM 6687 O O . LEU C 1 44 ? 67.883 -17.850 -2.545 1.00 40.14 41 LEU C O 1
ATOM 6692 N N . SER C 1 45 ? 67.886 -15.620 -2.359 1.00 39.69 42 SER C N 1
ATOM 6693 C CA . SER C 1 45 ? 69.134 -15.441 -3.080 1.00 39.66 42 SER C CA 1
ATOM 6694 C C . SER C 1 45 ? 70.319 -15.991 -2.310 1.00 39.53 42 SER C C 1
ATOM 6695 O O . SER C 1 45 ? 71.414 -16.027 -2.840 1.00 39.70 42 SER C O 1
ATOM 6698 N N . HIS C 1 46 ? 70.185 -16.414 -1.062 1.00 39.69 43 HIS C N 1
ATOM 6699 C CA . HIS C 1 46 ? 71.283 -17.000 -0.300 1.00 40.06 43 HIS C CA 1
ATOM 6700 C C . HIS C 1 46 ? 70.961 -18.408 0.099 1.00 40.82 43 HIS C C 1
ATOM 6701 O O . HIS C 1 46 ? 71.611 -18.934 0.984 1.00 41.79 43 HIS C O 1
ATOM 6708 N N . THR C 1 47 ? 69.990 -19.083 -0.509 1.00 41.25 44 THR C N 1
ATOM 6709 C CA . THR C 1 47 ? 69.512 -20.355 -0.007 1.00 41.57 44 THR C CA 1
ATOM 6710 C C . THR C 1 47 ? 69.198 -21.292 -1.134 1.00 41.47 44 THR C C 1
ATOM 6711 O O . THR C 1 47 ? 68.839 -20.862 -2.217 1.00 42.06 44 THR C O 1
ATOM 6715 N N . GLN C 1 48 ? 69.291 -22.595 -0.922 1.00 41.08 45 GLN C N 1
ATOM 6716 C CA . GLN C 1 48 ? 68.810 -23.575 -1.857 1.00 40.54 45 GLN C CA 1
ATOM 6717 C C . GLN C 1 48 ? 67.439 -24.081 -1.366 1.00 40.20 45 GLN C C 1
ATOM 6718 O O . GLN C 1 48 ? 67.315 -24.645 -0.283 1.00 39.54 45 GLN C O 1
ATOM 6724 N N . SER C 1 49 ? 66.374 -23.856 -2.129 1.00 39.93 46 SER C N 1
ATOM 6725 C CA . SER C 1 49 ? 65.066 -24.382 -1.865 1.00 39.76 46 SER C CA 1
ATOM 6726 C C . SER C 1 49 ? 64.846 -25.697 -2.661 1.00 39.14 46 SER C C 1
ATOM 6727 O O . SER C 1 49 ? 65.254 -25.816 -3.817 1.00 37.98 46 SER C O 1
ATOM 6730 N N . TYR C 1 50 ? 64.245 -26.728 -2.054 1.00 38.58 47 TYR C N 1
ATOM 6731 C CA . TYR C 1 50 ? 63.832 -27.942 -2.712 1.00 37.84 47 TYR C CA 1
ATOM 6732 C C . TYR C 1 50 ? 62.323 -27.970 -2.630 1.00 37.57 47 TYR C C 1
ATOM 6733 O O . TYR C 1 50 ? 61.753 -27.814 -1.553 1.00 38.12 47 TYR C O 1
ATOM 6742 N N . GLY C 1 51 ? 61.618 -28.144 -3.734 1.00 36.52 48 GLY C N 1
ATOM 6743 C CA . GLY C 1 51 ? 60.182 -28.172 -3.757 1.00 35.96 48 GLY C CA 1
ATOM 6744 C C . GLY C 1 51 ? 59.671 -29.548 -4.128 1.00 35.14 48 GLY C C 1
ATOM 6745 O O . GLY C 1 51 ? 60.342 -30.319 -4.793 1.00 33.69 48 GLY C O 1
ATOM 6746 N N . PHE C 1 52 ? 58.476 -29.919 -3.702 1.00 34.92 49 PHE C N 1
ATOM 6747 C CA . PHE C 1 52 ? 57.846 -31.133 -4.145 1.00 35.02 49 PHE C CA 1
ATOM 6748 C C . PHE C 1 52 ? 56.757 -30.704 -5.094 1.00 35.11 49 PHE C C 1
ATOM 6749 O O . PHE C 1 52 ? 55.835 -30.032 -4.670 1.00 35.26 49 PHE C O 1
ATOM 6757 N N . LEU C 1 53 ? 56.805 -31.009 -6.387 1.00 35.76 50 LEU C N 1
ATOM 6758 C CA . LEU C 1 53 ? 55.727 -30.612 -7.301 1.00 36.45 50 LEU C CA 1
ATOM 6759 C C . LEU C 1 53 ? 54.777 -31.763 -7.551 1.00 36.82 50 LEU C C 1
ATOM 6760 O O . LEU C 1 53 ? 55.209 -32.855 -7.885 1.00 36.81 50 LEU C O 1
ATOM 6765 N N . ILE C 1 54 ? 53.469 -31.591 -7.417 1.00 37.60 51 ILE C N 1
ATOM 6766 C CA . ILE C 1 54 ? 52.515 -32.606 -7.836 1.00 38.39 51 ILE C CA 1
ATOM 6767 C C . ILE C 1 54 ? 51.786 -32.071 -9.074 1.00 39.28 51 ILE C C 1
ATOM 6768 O O . ILE C 1 54 ? 51.194 -31.005 -9.043 1.00 39.69 51 ILE C O 1
ATOM 6773 N N . ASP C 1 55 ? 51.817 -32.773 -10.205 1.00 40.70 52 ASP C N 1
ATOM 6774 C CA . ASP C 1 55 ? 51.442 -32.236 -11.529 1.00 41.22 52 ASP C CA 1
ATOM 6775 C C . ASP C 1 55 ? 52.031 -30.857 -11.781 1.00 41.28 52 ASP C C 1
ATOM 6776 O O . ASP C 1 55 ? 51.370 -30.006 -12.359 1.00 41.10 52 ASP C O 1
ATOM 6781 N N . GLU C 1 56 ? 53.275 -30.593 -11.374 1.00 41.59 53 GLU C N 1
ATOM 6782 C CA . GLU C 1 56 ? 53.972 -29.312 -11.559 1.00 41.52 53 GLU C CA 1
ATOM 6783 C C . GLU C 1 56 ? 53.428 -28.186 -10.676 1.00 41.24 53 GLU C C 1
ATOM 6784 O O . GLU C 1 56 ? 53.859 -27.047 -10.812 1.00 41.71 53 GLU C O 1
ATOM 6790 N N . GLN C 1 57 ? 52.511 -28.416 -9.743 1.00 40.79 54 GLN C N 1
ATOM 6791 C CA . GLN C 1 57 ? 52.155 -27.423 -8.737 1.00 40.25 54 GLN C CA 1
ATOM 6792 C C . GLN C 1 57 ? 53.041 -27.623 -7.536 1.00 38.81 54 GLN C C 1
ATOM 6793 O O . GLN C 1 57 ? 53.185 -28.734 -7.074 1.00 37.85 54 GLN C O 1
ATOM 6799 N N . LEU C 1 58 ? 53.687 -26.587 -7.009 1.00 38.40 55 LEU C N 1
ATOM 6800 C CA . LEU C 1 58 ? 54.458 -26.654 -5.765 1.00 38.15 55 LEU C CA 1
ATOM 6801 C C . LEU C 1 58 ? 53.513 -26.926 -4.608 1.00 37.46 55 LEU C C 1
ATOM 6802 O O . LEU C 1 58 ? 52.580 -26.170 -4.398 1.00 37.95 55 LEU C O 1
ATOM 6807 N N . THR C 1 59 ? 53.697 -27.989 -3.838 1.00 36.90 56 THR C N 1
ATOM 6808 C CA . THR C 1 59 ? 52.809 -28.354 -2.739 1.00 36.45 56 THR C CA 1
ATOM 6809 C C . THR C 1 59 ? 53.576 -28.399 -1.415 1.00 36.21 56 THR C C 1
ATOM 6810 O O . THR C 1 59 ? 52.991 -28.201 -0.356 1.00 36.37 56 THR C O 1
ATOM 6814 N N . SER C 1 60 ? 54.870 -28.687 -1.396 1.00 36.14 57 SER C N 1
ATOM 6815 C CA . SER C 1 60 ? 55.662 -28.689 -0.168 1.00 36.22 57 SER C CA 1
ATOM 6816 C C . SER C 1 60 ? 56.976 -28.072 -0.464 1.00 36.22 57 SER C C 1
ATOM 6817 O O . SER C 1 60 ? 57.376 -28.031 -1.611 1.00 34.99 57 SER C O 1
ATOM 6820 N N . GLN C 1 61 ? 57.693 -27.565 0.526 1.00 37.52 58 GLN C N 1
ATOM 6821 C CA . GLN C 1 61 ? 59.029 -27.055 0.303 1.00 39.30 58 GLN C CA 1
ATOM 6822 C C . GLN C 1 61 ? 59.897 -27.145 1.552 1.00 39.33 58 GLN C C 1
ATOM 6823 O O . GLN C 1 61 ? 59.402 -27.193 2.681 1.00 39.47 58 GLN C O 1
ATOM 6829 N N . VAL C 1 62 ? 61.208 -27.227 1.386 1.00 39.56 59 VAL C N 1
ATOM 6830 C CA . VAL C 1 62 ? 62.173 -27.084 2.449 1.00 39.96 59 VAL C CA 1
ATOM 6831 C C . VAL C 1 62 ? 63.295 -26.207 1.930 1.00 40.55 59 VAL C C 1
ATOM 6832 O O . VAL C 1 62 ? 63.679 -26.321 0.775 1.00 40.70 59 VAL C O 1
ATOM 6844 N N . ALA C 1 64 ? 67.406 -24.865 2.491 1.00 40.94 61 ALA C N 1
ATOM 6845 C CA . ALA C 1 64 ? 68.675 -25.140 3.129 1.00 39.97 61 ALA C CA 1
ATOM 6846 C C . ALA C 1 64 ? 69.578 -23.934 2.914 1.00 38.82 61 ALA C C 1
ATOM 6847 O O . ALA C 1 64 ? 70.075 -23.718 1.820 1.00 38.33 61 ALA C O 1
ATOM 6849 N N . THR C 1 65 ? 69.806 -23.102 3.922 1.00 37.93 62 THR C N 1
ATOM 6850 C CA . THR C 1 65 ? 70.685 -21.954 3.827 1.00 37.60 62 THR C CA 1
ATOM 6851 C C . THR C 1 65 ? 72.078 -22.417 4.227 1.00 37.00 62 THR C C 1
ATOM 6852 O O . THR C 1 65 ? 72.278 -22.894 5.342 1.00 36.33 62 THR C O 1
ATOM 6856 N N . PRO C 1 66 ? 73.037 -22.293 3.313 1.00 36.63 63 PRO C N 1
ATOM 6857 C CA . PRO C 1 66 ? 74.391 -22.723 3.590 1.00 37.08 63 PRO C CA 1
ATOM 6858 C C . PRO C 1 66 ? 75.103 -21.792 4.553 1.00 37.37 63 PRO C C 1
ATOM 6859 O O . PRO C 1 66 ? 75.250 -20.618 4.274 1.00 37.90 63 PRO C O 1
ATOM 6863 N N . PHE C 1 67 ? 75.531 -22.274 5.710 1.00 37.88 64 PHE C N 1
ATOM 6864 C CA . PHE C 1 67 ? 76.234 -21.511 6.707 1.00 37.68 64 PHE C CA 1
ATOM 6865 C C . PHE C 1 67 ? 77.571 -22.172 6.880 1.00 37.83 64 PHE C C 1
ATOM 6866 O O . PHE C 1 67 ? 77.749 -23.324 6.467 1.00 37.59 64 PHE C O 1
ATOM 6874 N N . GLN C 1 68 ? 78.541 -21.503 7.494 1.00 37.49 65 GLN C N 1
ATOM 6875 C CA . GLN C 1 68 ? 79.685 -22.163 8.094 1.00 37.55 65 GLN C CA 1
ATOM 6876 C C . GLN C 1 68 ? 79.574 -22.051 9.598 1.00 36.10 65 GLN C C 1
ATOM 6877 O O . GLN C 1 68 ? 78.978 -21.129 10.128 1.00 35.22 65 GLN C O 1
ATOM 6883 N N . VAL C 1 69 ? 80.189 -22.950 10.334 1.00 35.79 66 VAL C N 1
ATOM 6884 C CA . VAL C 1 69 ? 79.997 -23.107 11.761 1.00 35.19 66 VAL C CA 1
ATOM 6885 C C . VAL C 1 69 ? 81.394 -23.252 12.349 1.00 35.20 66 VAL C C 1
ATOM 6886 O O . VAL C 1 69 ? 82.255 -23.886 11.749 1.00 34.75 66 VAL C O 1
ATOM 6890 N N . ASN C 1 70 ? 81.717 -22.594 13.456 1.00 35.52 67 ASN C N 1
ATOM 6891 C CA . ASN C 1 70 ? 82.994 -22.737 14.131 1.00 35.47 67 ASN C CA 1
ATOM 6892 C C . ASN C 1 70 ? 82.841 -23.776 15.233 1.00 35.59 67 ASN C C 1
ATOM 6893 O O . ASN C 1 70 ? 82.285 -23.490 16.314 1.00 34.89 67 ASN C O 1
ATOM 6898 N N . PHE C 1 71 ? 83.315 -25.004 15.010 1.00 35.80 68 PHE C N 1
ATOM 6899 C CA . PHE C 1 71 ? 83.265 -26.066 15.995 1.00 35.78 68 PHE C CA 1
ATOM 6900 C C . PHE C 1 71 ? 84.655 -26.221 16.620 1.00 35.77 68 PHE C C 1
ATOM 6901 O O . PHE C 1 71 ? 85.516 -26.898 16.078 1.00 35.41 68 PHE C O 1
ATOM 6909 N N . HIS C 1 72 ? 84.933 -25.565 17.745 1.00 36.20 69 HIS C N 1
ATOM 6910 C CA . HIS C 1 72 ? 86.167 -25.714 18.505 1.00 36.35 69 HIS C CA 1
ATOM 6911 C C . HIS C 1 72 ? 87.401 -25.518 17.631 1.00 36.73 69 HIS C C 1
ATOM 6912 O O . HIS C 1 72 ? 88.379 -26.271 17.713 1.00 36.68 69 HIS C O 1
ATOM 6919 N N . GLY C 1 73 ? 87.406 -24.490 16.784 1.00 37.37 70 GLY C N 1
ATOM 6920 C CA . GLY C 1 73 ? 88.527 -24.155 15.928 1.00 37.44 70 GLY C CA 1
ATOM 6921 C C . GLY C 1 73 ? 88.372 -24.720 14.530 1.00 37.98 70 GLY C C 1
ATOM 6922 O O . GLY C 1 73 ? 89.187 -24.405 13.658 1.00 38.37 70 GLY C O 1
ATOM 6923 N N . VAL C 1 74 ? 87.371 -25.554 14.238 1.00 37.87 71 VAL C N 1
ATOM 6924 C CA . VAL C 1 74 ? 87.249 -26.227 12.940 1.00 37.90 71 VAL C CA 1
ATOM 6925 C C . VAL C 1 74 ? 86.036 -25.671 12.233 1.00 38.33 71 VAL C C 1
ATOM 6926 O O . VAL C 1 74 ? 84.963 -25.544 12.814 1.00 38.02 71 VAL C O 1
ATOM 6930 N N . ARG C 1 75 ? 86.164 -25.292 10.973 1.00 39.11 72 ARG C N 1
ATOM 6931 C CA . ARG C 1 75 ? 85.119 -24.635 10.221 1.00 39.73 72 ARG C CA 1
ATOM 6932 C C . ARG C 1 75 ? 84.375 -25.704 9.416 1.00 39.06 72 ARG C C 1
ATOM 6933 O O . ARG C 1 75 ? 84.960 -26.401 8.591 1.00 38.69 72 ARG C O 1
ATOM 6941 N N . TYR C 1 76 ? 83.089 -25.932 9.672 1.00 38.05 73 TYR C N 1
ATOM 6942 C CA . TYR C 1 76 ? 82.336 -26.966 9.010 1.00 37.87 73 TYR C CA 1
ATOM 6943 C C . TYR C 1 76 ? 81.288 -26.317 8.162 1.00 37.60 73 TYR C C 1
ATOM 6944 O O . TYR C 1 76 ? 80.681 -25.359 8.616 1.00 37.39 73 TYR C O 1
ATOM 6953 N N . PRO C 1 77 ? 81.022 -26.850 6.971 1.00 37.54 74 PRO C N 1
ATOM 6954 C CA . PRO C 1 77 ? 79.858 -26.401 6.199 1.00 37.51 74 PRO C CA 1
ATOM 6955 C C . PRO C 1 77 ? 78.595 -26.908 6.871 1.00 37.38 74 PRO C C 1
ATOM 6956 O O . PRO C 1 77 ? 78.502 -28.071 7.189 1.00 36.54 74 PRO C O 1
ATOM 6968 N N . ALA C 1 79 ? 74.150 -26.837 6.810 1.00 36.81 76 ALA C N 1
ATOM 6969 C CA . ALA C 1 79 ? 72.933 -26.406 6.094 1.00 36.53 76 ALA C CA 1
ATOM 6970 C C . ALA C 1 79 ? 71.848 -26.085 7.109 1.00 35.99 76 ALA C C 1
ATOM 6971 O O . ALA C 1 79 ? 71.384 -26.974 7.829 1.00 35.15 76 ALA C O 1
ATOM 6973 N N . GLY C 1 80 ? 71.413 -24.830 7.214 1.00 36.47 77 GLY C N 1
ATOM 6974 C CA . GLY C 1 80 ? 70.418 -24.384 8.182 1.00 36.36 77 GLY C CA 1
ATOM 6975 C C . GLY C 1 80 ? 69.080 -24.574 7.543 1.00 37.07 77 GLY C C 1
ATOM 6976 O O . GLY C 1 80 ? 68.804 -23.998 6.493 1.00 37.28 77 GLY C O 1
ATOM 6977 N N . ILE C 1 81 ? 68.190 -25.370 8.109 1.00 37.60 78 ILE C N 1
ATOM 6978 C CA . ILE C 1 81 ? 66.969 -25.732 7.432 1.00 37.96 78 ILE C CA 1
ATOM 6979 C C . ILE C 1 81 ? 65.814 -24.855 7.947 1.00 38.45 78 ILE C C 1
ATOM 6980 O O . ILE C 1 81 ? 65.635 -24.680 9.159 1.00 39.18 78 ILE C O 1
ATOM 6985 N N . GLY C 1 82 ? 65.003 -24.272 7.075 1.00 38.45 79 GLY C N 1
ATOM 6986 C CA . GLY C 1 82 ? 63.893 -23.441 7.489 1.00 38.52 79 GLY C CA 1
ATOM 6987 C C . GLY C 1 82 ? 62.754 -23.433 6.487 1.00 38.50 79 GLY C C 1
ATOM 6988 O O . GLY C 1 82 ? 62.806 -24.071 5.427 1.00 37.78 79 GLY C O 1
ATOM 6989 N N . TYR C 1 83 ? 61.677 -22.732 6.808 1.00 38.68 80 TYR C N 1
ATOM 6990 C CA . TYR C 1 83 ? 60.515 -22.585 5.954 1.00 38.41 80 TYR C CA 1
ATOM 6991 C C . TYR C 1 83 ? 60.016 -23.919 5.410 1.00 37.74 80 TYR C C 1
ATOM 6992 O O . TYR C 1 83 ? 59.749 -24.070 4.208 1.00 37.61 80 TYR C O 1
ATOM 7001 N N . VAL C 1 84 ? 59.825 -24.897 6.294 1.00 36.86 81 VAL C N 1
ATOM 7002 C CA . VAL C 1 84 ? 59.296 -26.200 5.960 1.00 36.15 81 VAL C CA 1
ATOM 7003 C C . VAL C 1 84 ? 57.810 -25.976 5.868 1.00 35.68 81 VAL C C 1
ATOM 7004 O O . VAL C 1 84 ? 57.187 -25.623 6.837 1.00 35.67 81 VAL C O 1
ATOM 7008 N N . ALA C 1 85 ? 57.197 -26.139 4.712 1.00 34.98 82 ALA C N 1
ATOM 7009 C CA . ALA C 1 85 ? 55.849 -25.731 4.500 1.00 35.10 82 ALA C CA 1
ATOM 7010 C C . ALA C 1 85 ? 55.189 -26.691 3.543 1.00 35.05 82 ALA C C 1
ATOM 7011 O O . ALA C 1 85 ? 55.795 -27.088 2.558 1.00 34.82 82 ALA C O 1
ATOM 7013 N N . SER C 1 86 ? 53.950 -27.097 3.809 1.00 35.06 83 SER C N 1
ATOM 7014 C CA . SER C 1 86 ? 53.141 -27.907 2.934 1.00 35.80 83 SER C CA 1
ATOM 7015 C C . SER C 1 86 ? 51.738 -27.343 2.880 1.00 35.78 83 SER C C 1
ATOM 7016 O O . SER C 1 86 ? 51.226 -26.862 3.886 1.00 36.07 83 SER C O 1
ATOM 7019 N N . TYR C 1 87 ? 51.057 -27.400 1.749 1.00 35.67 84 TYR C N 1
ATOM 7020 C CA . TYR C 1 87 ? 49.677 -27.015 1.640 1.00 35.62 84 TYR C CA 1
ATOM 7021 C C . TYR C 1 87 ? 48.842 -28.141 2.234 1.00 35.80 84 TYR C C 1
ATOM 7022 O O . TYR C 1 87 ? 49.159 -29.306 2.020 1.00 34.93 84 TYR C O 1
ATOM 7031 N N . PRO C 1 88 ? 47.785 -27.810 2.986 1.00 36.61 85 PRO C N 1
ATOM 7032 C CA . PRO C 1 88 ? 47.007 -28.828 3.705 1.00 37.34 85 PRO C CA 1
ATOM 7033 C C . PRO C 1 88 ? 46.314 -29.864 2.824 1.00 37.96 85 PRO C C 1
ATOM 7034 O O . PRO C 1 88 ? 46.188 -30.983 3.265 1.00 38.19 85 PRO C O 1
ATOM 7038 N N . GLU C 1 89 ? 45.850 -29.572 1.603 1.00 38.76 86 GLU C N 1
ATOM 7039 C CA . GLU C 1 89 ? 45.164 -30.555 0.721 1.00 39.58 86 GLU C CA 1
ATOM 7040 C C . GLU C 1 89 ? 46.048 -31.731 0.331 1.00 40.20 86 GLU C C 1
ATOM 7041 O O . GLU C 1 89 ? 45.560 -32.715 -0.202 1.00 40.91 86 GLU C O 1
ATOM 7047 N N . TYR C 1 90 ? 47.348 -31.681 0.493 1.00 41.16 87 TYR C N 1
ATOM 7048 C CA . TYR C 1 90 ? 48.226 -32.751 0.059 1.00 42.13 87 TYR C CA 1
ATOM 7049 C C . TYR C 1 90 ? 48.823 -33.487 1.268 1.00 43.32 87 TYR C C 1
ATOM 7050 O O . TYR C 1 90 ? 49.889 -34.076 1.148 1.00 43.51 87 TYR C O 1
ATOM 7059 N N . ARG C 1 91 ? 48.215 -33.458 2.461 1.00 44.60 88 ARG C N 1
ATOM 7060 C CA . ARG C 1 91 ? 48.513 -34.422 3.543 1.00 45.45 88 ARG C CA 1
ATOM 7061 C C . ARG C 1 91 ? 48.619 -35.869 3.009 1.00 45.85 88 ARG C C 1
ATOM 7062 O O . ARG C 1 91 ? 47.779 -36.328 2.197 1.00 46.10 88 ARG C O 1
ATOM 7070 N N . GLY C 1 92 ? 49.640 -36.623 3.421 1.00 46.00 89 GLY C N 1
ATOM 7071 C CA . GLY C 1 92 ? 49.796 -38.020 3.045 1.00 45.87 89 GLY C CA 1
ATOM 7072 C C . GLY C 1 92 ? 50.361 -38.238 1.647 1.00 46.19 89 GLY C C 1
ATOM 7073 O O . GLY C 1 92 ? 50.618 -39.387 1.257 1.00 46.97 89 GLY C O 1
ATOM 7074 N N . GLU C 1 93 ? 50.587 -37.220 0.820 1.00 45.59 90 GLU C N 1
ATOM 7075 C CA . GLU C 1 93 ? 51.146 -37.443 -0.505 1.00 45.12 90 GLU C CA 1
ATOM 7076 C C . GLU C 1 93 ? 52.670 -37.646 -0.424 1.00 44.56 90 GLU C C 1
ATOM 7077 O O . GLU C 1 93 ? 53.305 -37.866 -1.462 1.00 44.77 90 GLU C O 1
ATOM 7083 N N . GLY C 1 94 ? 53.299 -37.567 0.756 1.00 43.36 91 GLY C N 1
ATOM 7084 C CA . GLY C 1 94 ? 54.708 -37.912 0.969 1.00 42.49 91 GLY C CA 1
ATOM 7085 C C . GLY C 1 94 ? 55.709 -36.803 0.672 1.00 41.85 91 GLY C C 1
ATOM 7086 O O . GLY C 1 94 ? 56.903 -37.079 0.526 1.00 41.79 91 GLY C O 1
ATOM 7087 N N . GLY C 1 95 ? 55.316 -35.530 0.612 1.00 40.75 92 GLY C N 1
ATOM 7088 C CA . GLY C 1 95 ? 56.143 -34.477 0.021 1.00 39.92 92 GLY C CA 1
ATOM 7089 C C . GLY C 1 95 ? 57.344 -34.099 0.850 1.00 38.93 92 GLY C C 1
ATOM 7090 O O . GLY C 1 95 ? 58.455 -34.116 0.360 1.00 38.28 92 GLY C O 1
ATOM 7091 N N . ILE C 1 96 ? 57.194 -33.756 2.124 1.00 38.73 93 ILE C N 1
ATOM 7092 C CA . ILE C 1 96 ? 58.337 -33.409 2.976 1.00 38.28 93 ILE C CA 1
ATOM 7093 C C . ILE C 1 96 ? 59.306 -34.587 3.036 1.00 37.62 93 ILE C C 1
ATOM 7094 O O . ILE C 1 96 ? 60.502 -34.410 2.862 1.00 37.32 93 ILE C O 1
ATOM 7099 N N . SER C 1 97 ? 58.853 -35.814 3.267 1.00 37.33 94 SER C N 1
ATOM 7100 C CA . SER C 1 97 ? 59.725 -36.972 3.292 1.00 37.28 94 SER C CA 1
ATOM 7101 C C . SER C 1 97 ? 60.464 -37.150 1.964 1.00 37.10 94 SER C C 1
ATOM 7102 O O . SER C 1 97 ? 61.643 -37.502 1.962 1.00 35.91 94 SER C O 1
ATOM 7105 N N . ALA C 1 98 ? 59.817 -36.943 0.808 1.00 37.22 95 ALA C N 1
ATOM 7106 C CA . ALA C 1 98 ? 60.467 -37.046 -0.491 1.00 37.93 95 ALA C CA 1
ATOM 7107 C C . ALA C 1 98 ? 61.550 -35.958 -0.591 1.00 38.40 95 ALA C C 1
ATOM 7108 O O . ALA C 1 98 ? 62.674 -36.208 -1.042 1.00 38.31 95 ALA C O 1
ATOM 7110 N N . ILE C 1 99 ? 61.283 -34.741 -0.148 1.00 38.84 96 ILE C N 1
ATOM 7111 C CA . ILE C 1 99 ? 62.254 -33.666 -0.192 1.00 39.49 96 ILE C CA 1
ATOM 7112 C C . ILE C 1 99 ? 63.425 -33.978 0.711 1.00 40.48 96 ILE C C 1
ATOM 7113 O O . ILE C 1 99 ? 64.575 -33.778 0.319 1.00 40.17 96 ILE C O 1
ATOM 7126 N N . LYS C 1 101 ? 64.704 -36.771 1.808 1.00 42.44 98 LYS C N 1
ATOM 7127 C CA . LYS C 1 101 ? 65.502 -37.834 1.249 1.00 42.73 98 LYS C CA 1
ATOM 7128 C C . LYS C 1 101 ? 66.376 -37.345 0.096 1.00 42.63 98 LYS C C 1
ATOM 7129 O O . LYS C 1 101 ? 67.591 -37.561 0.108 1.00 42.35 98 LYS C O 1
ATOM 7135 N N . GLU C 1 102 ? 65.833 -36.713 -0.940 1.00 42.49 99 GLU C N 1
ATOM 7136 C CA . GLU C 1 102 ? 66.665 -36.152 -2.000 1.00 43.12 99 GLU C CA 1
ATOM 7137 C C . GLU C 1 102 ? 67.588 -35.041 -1.488 1.00 42.20 99 GLU C C 1
ATOM 7138 O O . GLU C 1 102 ? 68.746 -34.983 -1.875 1.00 41.33 99 GLU C O 1
ATOM 7152 N N . LEU C 1 104 ? 68.906 -34.322 1.662 1.00 39.75 101 LEU C N 1
ATOM 7153 C CA . LEU C 1 104 ? 70.001 -34.832 2.477 1.00 39.42 101 LEU C CA 1
ATOM 7154 C C . LEU C 1 104 ? 71.052 -35.482 1.589 1.00 38.65 101 LEU C C 1
ATOM 7155 O O . LEU C 1 104 ? 72.257 -35.304 1.810 1.00 37.98 101 LEU C O 1
ATOM 7160 N N . ALA C 1 105 ? 70.649 -36.221 0.560 1.00 38.35 102 ALA C N 1
ATOM 7161 C CA . ALA C 1 105 ? 71.548 -36.901 -0.388 1.00 38.36 102 ALA C CA 1
ATOM 7162 C C . ALA C 1 105 ? 72.315 -35.866 -1.179 1.00 38.22 102 ALA C C 1
ATOM 7163 O O . ALA C 1 105 ? 73.517 -35.995 -1.363 1.00 38.64 102 ALA C O 1
ATOM 7165 N N . ASP C 1 106 ? 71.669 -34.819 -1.675 1.00 38.40 103 ASP C N 1
ATOM 7166 C CA . ASP C 1 106 ? 72.322 -33.734 -2.398 1.00 38.35 103 ASP C CA 1
ATOM 7167 C C . ASP C 1 106 ? 73.307 -32.991 -1.495 1.00 37.40 103 ASP C C 1
ATOM 7168 O O . ASP C 1 106 ? 74.395 -32.705 -1.892 1.00 37.34 103 ASP C O 1
ATOM 7173 N N . LEU C 1 107 ? 72.956 -32.661 -0.270 1.00 37.34 104 LEU C N 1
ATOM 7174 C CA . LEU C 1 107 ? 73.815 -31.993 0.671 1.00 37.39 104 LEU C CA 1
ATOM 7175 C C . LEU C 1 107 ? 74.976 -32.890 1.002 1.00 37.24 104 LEU C C 1
ATOM 7176 O O . LEU C 1 107 ? 76.061 -32.402 1.174 1.00 38.08 104 LEU C O 1
ATOM 7181 N N . ALA C 1 108 ? 74.820 -34.206 1.113 1.00 37.59 105 ALA C N 1
ATOM 7182 C CA . ALA C 1 108 ? 75.935 -35.121 1.288 1.00 37.86 105 ALA C CA 1
ATOM 7183 C C . ALA C 1 108 ? 76.868 -35.142 0.054 1.00 38.09 105 ALA C C 1
ATOM 7184 O O . ALA C 1 108 ? 78.080 -35.213 0.215 1.00 37.88 105 ALA C O 1
ATOM 7186 N N . LYS C 1 109 ? 76.366 -35.101 -1.185 1.00 38.85 106 LYS C N 1
ATOM 7187 C CA . LYS C 1 109 ? 77.173 -34.912 -2.417 1.00 39.54 106 LYS C CA 1
ATOM 7188 C C . LYS C 1 109 ? 78.015 -33.658 -2.296 1.00 39.22 106 LYS C C 1
ATOM 7189 O O . LYS C 1 109 ? 79.179 -33.649 -2.640 1.00 38.65 106 LYS C O 1
ATOM 7195 N N . GLN C 1 110 ? 77.465 -32.561 -1.804 1.00 39.42 107 GLN C N 1
ATOM 7196 C CA . GLN C 1 110 ? 78.220 -31.345 -1.575 1.00 39.52 107 GLN C CA 1
ATOM 7197 C C . GLN C 1 110 ? 79.169 -31.440 -0.397 1.00 38.90 107 GLN C C 1
ATOM 7198 O O . GLN C 1 110 ? 79.932 -30.519 -0.188 1.00 39.06 107 GLN C O 1
ATOM 7204 N N . LYS C 1 111 ? 79.168 -32.502 0.400 1.00 38.51 108 LYS C N 1
ATOM 7205 C CA . LYS C 1 111 ? 80.083 -32.696 1.537 1.00 38.55 108 LYS C CA 1
ATOM 7206 C C . LYS C 1 111 ? 79.750 -31.692 2.611 1.00 37.97 108 LYS C C 1
ATOM 7207 O O . LYS C 1 111 ? 80.624 -31.117 3.234 1.00 37.83 108 LYS C O 1
ATOM 7213 N N . VAL C 1 112 ? 78.474 -31.410 2.832 1.00 37.74 109 VAL C N 1
ATOM 7214 C CA . VAL C 1 112 ? 78.011 -30.665 3.991 1.00 36.67 109 VAL C CA 1
ATOM 7215 C C . VAL C 1 112 ? 78.198 -31.575 5.220 1.00 36.14 109 VAL C C 1
ATOM 7216 O O . VAL C 1 112 ? 77.699 -32.680 5.257 1.00 36.16 109 VAL C O 1
ATOM 7220 N N . ALA C 1 113 ? 78.919 -31.164 6.242 1.00 35.67 110 ALA C N 1
ATOM 7221 C CA . ALA C 1 113 ? 79.154 -31.977 7.445 1.00 35.42 110 ALA C CA 1
ATOM 7222 C C . ALA C 1 113 ? 77.926 -32.047 8.343 1.00 34.87 110 ALA C C 1
ATOM 7223 O O . ALA C 1 113 ? 77.613 -33.114 8.853 1.00 34.35 110 ALA C O 1
ATOM 7225 N N . LEU C 1 114 ? 77.199 -30.937 8.557 1.00 34.89 111 LEU C N 1
ATOM 7226 C CA . LEU C 1 114 ? 76.199 -30.756 9.630 1.00 34.60 111 LEU C CA 1
ATOM 7227 C C . LEU C 1 114 ? 74.942 -30.081 9.143 1.00 34.22 111 LEU C C 1
ATOM 7228 O O . LEU C 1 114 ? 74.960 -29.376 8.143 1.00 33.40 111 LEU C O 1
ATOM 7233 N N . SER C 1 115 ? 73.818 -30.236 9.837 1.00 33.64 112 SER C N 1
ATOM 7234 C CA . SER C 1 115 ? 72.602 -29.535 9.496 1.00 33.45 112 SER C CA 1
ATOM 7235 C C . SER C 1 115 ? 71.848 -29.186 10.752 1.00 33.08 112 SER C C 1
ATOM 7236 O O . SER C 1 115 ? 71.705 -30.051 11.629 1.00 32.50 112 SER C O 1
ATOM 7239 N N . TYR C 1 116 ? 71.328 -27.956 10.883 1.00 33.32 113 TYR C N 1
ATOM 7240 C CA . TYR C 1 116 ? 70.592 -27.495 12.063 1.00 33.98 113 TYR C CA 1
ATOM 7241 C C . TYR C 1 116 ? 69.174 -27.090 11.696 1.00 34.05 113 TYR C C 1
ATOM 7242 O O . TYR C 1 116 ? 68.965 -26.506 10.629 1.00 33.61 113 TYR C O 1
ATOM 7251 N N . LEU C 1 117 ? 68.159 -27.367 12.522 1.00 34.00 114 LEU C N 1
ATOM 7252 C CA . LEU C 1 117 ? 66.849 -26.726 12.386 1.00 35.01 114 LEU C CA 1
ATOM 7253 C C . LEU C 1 117 ? 66.125 -26.478 13.700 1.00 35.10 114 LEU C C 1
ATOM 7254 O O . LEU C 1 117 ? 66.391 -27.125 14.705 1.00 35.32 114 LEU C O 1
ATOM 7259 N N . ALA C 1 118 ? 65.233 -25.499 13.723 1.00 35.72 115 ALA C N 1
ATOM 7260 C CA . ALA C 1 118 ? 64.320 -25.185 14.827 1.00 36.16 115 ALA C CA 1
ATOM 7261 C C . ALA C 1 118 ? 63.001 -25.898 14.500 1.00 36.36 115 ALA C C 1
ATOM 7262 O O . ALA C 1 118 ? 62.376 -25.608 13.463 1.00 35.91 115 ALA C O 1
ATOM 7264 N N . PRO C 1 119 ? 62.647 -26.902 15.302 1.00 36.41 116 PRO C N 1
ATOM 7265 C CA . PRO C 1 119 ? 61.462 -27.712 15.057 1.00 36.24 116 PRO C CA 1
ATOM 7266 C C . PRO C 1 119 ? 60.147 -27.193 15.633 1.00 36.51 116 PRO C C 1
ATOM 7267 O O . PRO C 1 119 ? 60.088 -26.786 16.808 1.00 36.74 116 PRO C O 1
ATOM 7271 N N . PHE C 1 120 ? 59.035 -27.248 14.902 1.00 36.05 117 PHE C N 1
ATOM 7272 C CA . PHE C 1 120 ? 57.729 -27.078 15.540 1.00 35.96 117 PHE C CA 1
ATOM 7273 C C . PHE C 1 120 ? 57.368 -28.345 16.336 1.00 35.45 117 PHE C C 1
ATOM 7274 O O . PHE C 1 120 ? 56.515 -28.313 17.186 1.00 35.51 117 PHE C O 1
ATOM 7282 N N . SER C 1 121 ? 57.998 -29.483 16.082 1.00 35.07 118 SER C N 1
ATOM 7283 C CA . SER C 1 121 ? 57.693 -30.751 16.700 1.00 34.47 118 SER C CA 1
ATOM 7284 C C . SER C 1 121 ? 58.958 -31.593 16.636 1.00 34.43 118 SER C C 1
ATOM 7285 O O . SER C 1 121 ? 59.477 -31.831 15.552 1.00 33.79 118 SER C O 1
ATOM 7288 N N . TYR C 1 122 ? 59.511 -32.047 17.761 1.00 33.95 119 TYR C N 1
ATOM 7289 C CA . TYR C 1 122 ? 60.735 -32.811 17.790 1.00 33.90 119 TYR C CA 1
ATOM 7290 C C . TYR C 1 122 ? 60.612 -34.210 17.175 1.00 34.12 119 TYR C C 1
ATOM 7291 O O . TYR C 1 122 ? 61.499 -34.643 16.454 1.00 33.32 119 TYR C O 1
ATOM 7300 N N . PRO C 1 123 ? 59.544 -34.947 17.488 1.00 34.15 120 PRO C N 1
ATOM 7301 C CA . PRO C 1 123 ? 59.320 -36.226 16.837 1.00 34.14 120 PRO C CA 1
ATOM 7302 C C . PRO C 1 123 ? 59.222 -36.129 15.296 1.00 34.34 120 PRO C C 1
ATOM 7303 O O . PRO C 1 123 ? 59.678 -37.039 14.570 1.00 33.61 120 PRO C O 1
ATOM 7307 N N . PHE C 1 124 ? 58.639 -35.079 14.743 1.00 33.81 121 PHE C N 1
ATOM 7308 C CA . PHE C 1 124 ? 58.493 -34.964 13.317 1.00 34.43 121 PHE C CA 1
ATOM 7309 C C . PHE C 1 124 ? 59.852 -34.933 12.622 1.00 35.02 121 PHE C C 1
ATOM 7310 O O . PHE C 1 124 ? 60.021 -35.512 11.551 1.00 35.37 121 PHE C O 1
ATOM 7318 N N . TYR C 1 125 ? 60.868 -34.268 13.162 1.00 34.90 122 TYR C N 1
ATOM 7319 C CA . TYR C 1 125 ? 62.157 -34.208 12.521 1.00 34.95 122 TYR C CA 1
ATOM 7320 C C . TYR C 1 125 ? 63.043 -35.331 12.975 1.00 34.95 122 TYR C C 1
ATOM 7321 O O . TYR C 1 125 ? 63.967 -35.706 12.258 1.00 35.36 122 TYR C O 1
ATOM 7330 N N . ARG C 1 126 ? 62.803 -35.960 14.113 1.00 35.33 123 ARG C N 1
ATOM 7331 C CA . ARG C 1 126 ? 63.629 -37.067 14.565 1.00 35.58 123 ARG C CA 1
ATOM 7332 C C . ARG C 1 126 ? 63.613 -38.201 13.553 1.00 35.63 123 ARG C C 1
ATOM 7333 O O . ARG C 1 126 ? 64.634 -38.869 13.348 1.00 35.40 123 ARG C O 1
ATOM 7341 N N . GLN C 1 127 ? 62.496 -38.452 12.877 1.00 35.97 124 GLN C N 1
ATOM 7342 C CA . GLN C 1 127 ? 62.374 -39.536 11.888 1.00 35.56 124 GLN C CA 1
ATOM 7343 C C . GLN C 1 127 ? 63.344 -39.329 10.731 1.00 35.17 124 GLN C C 1
ATOM 7344 O O . GLN C 1 127 ? 63.707 -40.283 10.060 1.00 35.82 124 GLN C O 1
ATOM 7350 N N . TYR C 1 128 ? 63.810 -38.118 10.452 1.00 34.83 125 TYR C N 1
ATOM 7351 C CA . TYR C 1 128 ? 64.809 -37.876 9.416 1.00 34.51 125 TYR C CA 1
ATOM 7352 C C . TYR C 1 128 ? 66.213 -37.817 9.982 1.00 33.55 125 TYR C C 1
ATOM 7353 O O . TYR C 1 128 ? 67.097 -37.402 9.278 1.00 33.07 125 TYR C O 1
ATOM 7362 N N . GLY C 1 129 ? 66.482 -38.199 11.226 1.00 33.61 126 GLY C N 1
ATOM 7363 C CA . GLY C 1 129 ? 67.866 -38.312 11.782 1.00 33.22 126 GLY C CA 1
ATOM 7364 C C . GLY C 1 129 ? 68.265 -37.159 12.678 1.00 33.00 126 GLY C C 1
ATOM 7365 O O . GLY C 1 129 ? 69.318 -37.189 13.323 1.00 32.02 126 GLY C O 1
ATOM 7366 N N . TYR C 1 130 ? 67.471 -36.096 12.763 1.00 33.16 127 TYR C N 1
ATOM 7367 C CA . TYR C 1 130 ? 67.774 -34.965 13.628 1.00 33.40 127 TYR C CA 1
ATOM 7368 C C . TYR C 1 130 ? 67.556 -35.302 15.093 1.00 34.29 127 TYR C C 1
ATOM 7369 O O . TYR C 1 130 ? 66.725 -36.173 15.440 1.00 34.59 127 TYR C O 1
ATOM 7378 N N . GLU C 1 131 ? 68.258 -34.647 16.005 1.00 35.05 128 GLU C N 1
ATOM 7379 C CA . GLU C 1 131 ? 68.043 -34.853 17.414 1.00 35.47 128 GLU C CA 1
ATOM 7380 C C . GLU C 1 131 ? 68.355 -33.574 18.150 1.00 35.12 128 GLU C C 1
ATOM 7381 O O . GLU C 1 131 ? 69.226 -32.824 17.754 1.00 34.87 128 GLU C O 1
ATOM 7387 N N . GLN C 1 132 ? 67.638 -33.239 19.210 1.00 35.46 129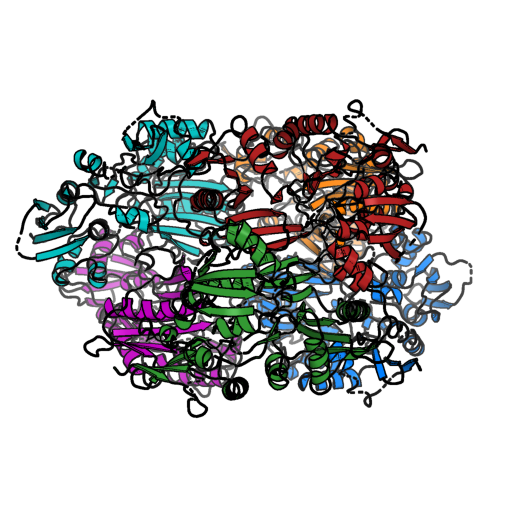 GLN C N 1
ATOM 7388 C CA . GLN C 1 132 ? 67.963 -32.083 20.035 1.00 35.82 129 GLN C CA 1
ATOM 7389 C C . GLN C 1 132 ? 69.431 -32.102 20.456 1.00 35.54 129 GLN C C 1
ATOM 7390 O O . GLN C 1 132 ? 69.908 -33.075 21.026 1.00 35.23 129 GLN C O 1
ATOM 7396 N N . THR C 1 133 ? 70.188 -31.047 20.168 1.00 35.98 130 THR C N 1
ATOM 7397 C CA . THR C 1 133 ? 71.569 -30.891 20.565 1.00 36.20 130 THR C CA 1
ATOM 7398 C C . THR C 1 133 ? 71.822 -29.469 21.076 1.00 36.30 130 THR C C 1
ATOM 7399 O O . THR C 1 133 ? 72.943 -29.140 21.463 1.00 36.33 130 THR C O 1
ATOM 7403 N N . PHE C 1 134 ? 70.831 -28.573 21.119 1.00 36.22 131 PHE C N 1
ATOM 7404 C CA . PHE C 1 134 ? 71.012 -27.223 21.626 1.00 35.68 131 PHE C CA 1
ATOM 7405 C C . PHE C 1 134 ? 69.949 -26.858 22.641 1.00 35.71 131 PHE C C 1
ATOM 7406 O O . PHE C 1 134 ? 68.790 -27.295 22.521 1.00 35.43 131 PHE C O 1
ATOM 7414 N N . GLU C 1 135 ? 70.281 -26.044 23.652 1.00 35.46 132 GLU C N 1
ATOM 7415 C CA . GLU C 1 135 ? 69.316 -25.524 24.620 1.00 35.87 132 GLU C CA 1
ATOM 7416 C C . GLU C 1 135 ? 69.445 -23.985 24.796 1.00 34.60 132 GLU C C 1
ATOM 7417 O O . GLU C 1 135 ? 70.456 -23.389 24.445 1.00 33.68 132 GLU C O 1
ATOM 7423 N N . GLN C 1 136 ? 68.443 -23.300 25.337 1.00 33.63 133 GLN C N 1
ATOM 7424 C CA . GLN C 1 136 ? 68.544 -21.888 25.677 1.00 33.66 133 GLN C CA 1
ATOM 7425 C C . GLN C 1 136 ? 68.328 -21.627 27.149 1.00 32.69 133 GLN C C 1
ATOM 7426 O O . GLN C 1 136 ? 67.546 -22.287 27.789 1.00 31.42 133 GLN C O 1
ATOM 7432 N N . ALA C 1 137 ? 69.014 -20.656 27.729 1.00 32.83 134 ALA C N 1
ATOM 7433 C CA . ALA C 1 137 ? 68.738 -20.173 29.070 1.00 33.22 134 ALA C CA 1
ATOM 7434 C C . ALA C 1 137 ? 67.922 -18.880 28.957 1.00 32.96 134 ALA C C 1
ATOM 7435 O O . ALA C 1 137 ? 68.332 -17.910 28.316 1.00 31.94 134 ALA C O 1
ATOM 7437 N N . GLU C 1 138 ? 66.726 -18.848 29.528 1.00 34.15 135 GLU C N 1
ATOM 7438 C CA . GLU C 1 138 ? 65.889 -17.667 29.608 1.00 34.66 135 GLU C CA 1
ATOM 7439 C C . GLU C 1 138 ? 65.986 -17.007 30.999 1.00 34.47 135 GLU C C 1
ATOM 7440 O O . GLU C 1 138 ? 65.567 -17.603 31.990 1.00 34.43 135 GLU C O 1
ATOM 7446 N N . TYR C 1 139 ? 66.503 -15.777 31.117 1.00 34.07 136 TYR C N 1
ATOM 7447 C CA . TYR C 1 139 ? 66.605 -15.042 32.370 1.00 34.03 136 TYR C CA 1
ATOM 7448 C C . TYR C 1 139 ? 65.581 -13.928 32.461 1.00 33.57 136 TYR C C 1
ATOM 7449 O O . TYR C 1 139 ? 65.381 -13.202 31.497 1.00 32.97 136 TYR C O 1
ATOM 7458 N N . THR C 1 140 ? 64.923 -13.740 33.600 1.00 33.28 137 THR C N 1
ATOM 7459 C CA . THR C 1 140 ? 63.947 -12.659 33.812 1.00 34.08 137 THR C CA 1
ATOM 7460 C C . THR C 1 140 ? 64.239 -12.113 35.173 1.00 33.95 137 THR C C 1
ATOM 7461 O O . THR C 1 140 ? 64.230 -12.868 36.132 1.00 33.59 137 THR C O 1
ATOM 7465 N N . ILE C 1 141 ? 64.594 -10.847 35.328 1.00 34.62 138 ILE C N 1
ATOM 7466 C CA . ILE C 1 141 ? 64.931 -10.304 36.634 1.00 35.57 138 ILE C CA 1
ATOM 7467 C C . ILE C 1 141 ? 64.163 -9.004 36.857 1.00 35.80 138 ILE C C 1
ATOM 7468 O O . ILE C 1 141 ? 64.066 -8.159 35.967 1.00 36.00 138 ILE C O 1
ATOM 7473 N N . LYS C 1 142 ? 63.566 -8.805 38.025 1.00 36.16 139 LYS C N 1
ATOM 7474 C CA . LYS C 1 142 ? 62.824 -7.589 38.333 1.00 36.23 139 LYS C CA 1
ATOM 7475 C C . LYS C 1 142 ? 63.758 -6.390 38.367 1.00 35.84 139 LYS C C 1
ATOM 7476 O O . LYS C 1 142 ? 64.954 -6.514 38.715 1.00 35.02 139 LYS C O 1
ATOM 7482 N N . THR C 1 143 ? 63.264 -5.195 38.042 1.00 35.88 140 THR C N 1
ATOM 7483 C CA . THR C 1 143 ? 64.085 -3.994 37.943 1.00 36.01 140 THR C CA 1
ATOM 7484 C C . THR C 1 143 ? 64.827 -3.710 39.265 1.00 36.34 140 THR C C 1
ATOM 7485 O O . THR C 1 143 ? 66.007 -3.325 39.253 1.00 35.83 140 THR C O 1
ATOM 7489 N N . GLU C 1 144 ? 64.223 -3.933 40.429 1.00 36.79 141 GLU C N 1
ATOM 7490 C CA . GLU C 1 144 ? 64.874 -3.664 41.732 1.00 37.76 141 GLU C CA 1
ATOM 7491 C C . GLU C 1 144 ? 66.000 -4.643 42.004 1.00 37.94 141 GLU C C 1
ATOM 7492 O O . GLU C 1 144 ? 66.822 -4.416 42.882 1.00 38.19 141 GLU C O 1
ATOM 7498 N N . ASP C 1 145 ? 66.048 -5.774 41.306 1.00 37.82 142 ASP C N 1
ATOM 7499 C CA . ASP C 1 145 ? 66.957 -6.856 41.573 1.00 37.50 142 ASP C CA 1
ATOM 7500 C C . ASP C 1 145 ? 68.179 -6.760 40.685 1.00 37.22 142 ASP C C 1
ATOM 7501 O O . ASP C 1 145 ? 69.178 -7.462 40.914 1.00 36.21 142 ASP C O 1
ATOM 7506 N N . TRP C 1 146 ? 68.159 -5.918 39.653 1.00 37.39 143 TRP C N 1
ATOM 7507 C CA . TRP C 1 146 ? 69.307 -5.718 38.815 1.00 37.66 143 TRP C CA 1
ATOM 7508 C C . TRP C 1 146 ? 70.384 -5.087 39.709 1.00 37.83 143 TRP C C 1
ATOM 7509 O O . TRP C 1 146 ? 70.123 -4.073 40.350 1.00 37.41 143 TRP C O 1
ATOM 7520 N N . PRO C 1 147 ? 71.576 -5.692 39.769 1.00 38.70 144 PRO C N 1
ATOM 7521 C CA . PRO C 1 147 ? 72.591 -5.272 40.735 1.00 39.43 144 PRO C CA 1
ATOM 7522 C C . PRO C 1 147 ? 73.255 -3.946 40.389 1.00 39.98 144 PRO C C 1
ATOM 7523 O O . PRO C 1 147 ? 73.490 -3.645 39.215 1.00 40.10 144 PRO C O 1
ATOM 7527 N N . ARG C 1 148 ? 73.576 -3.123 41.373 1.00 40.87 145 ARG C N 1
ATOM 7528 C CA . ARG C 1 148 ? 74.390 -1.948 41.175 1.00 41.66 145 ARG C CA 1
ATOM 7529 C C . ARG C 1 148 ? 75.805 -2.419 40.843 1.00 41.49 145 ARG C C 1
ATOM 7530 O O . ARG C 1 148 ? 76.299 -3.384 41.423 1.00 40.73 145 ARG C O 1
ATOM 7538 N N . VAL C 1 149 ? 76.481 -1.783 39.890 1.00 41.37 146 VAL C N 1
ATOM 7539 C CA . VAL C 1 149 ? 77.778 -2.210 39.389 1.00 41.26 146 VAL C CA 1
ATOM 7540 C C . VAL C 1 149 ? 78.657 -0.978 39.415 1.00 41.36 146 VAL C C 1
ATOM 7541 O O . VAL C 1 149 ? 78.289 0.032 38.834 1.00 40.99 146 VAL C O 1
ATOM 7545 N N . LYS C 1 150 ? 79.811 -0.968 40.076 1.00 41.79 147 LYS C N 1
ATOM 7546 C CA . LYS C 1 150 ? 80.641 0.236 40.145 1.00 42.10 147 LYS C CA 1
ATOM 7547 C C . LYS C 1 150 ? 81.101 0.629 38.749 1.00 41.76 147 LYS C C 1
ATOM 7548 O O . LYS C 1 150 ? 81.311 -0.230 37.897 1.00 41.45 147 LYS C O 1
ATOM 7554 N N . ARG C 1 151 ? 81.259 1.912 38.453 1.00 41.51 148 ARG C N 1
ATOM 7555 C CA . ARG C 1 151 ? 81.797 2.358 37.193 1.00 41.62 148 ARG C CA 1
ATOM 7556 C C . ARG C 1 151 ? 83.207 1.822 37.023 1.00 40.77 148 ARG C C 1
ATOM 7557 O O . ARG C 1 151 ? 83.964 1.666 37.988 1.00 40.62 148 ARG C O 1
ATOM 7565 N N . VAL C 1 152 ? 83.613 1.543 35.797 1.00 40.20 149 VAL C N 1
ATOM 7566 C CA . VAL C 1 152 ? 84.839 0.837 35.499 1.00 39.40 149 VAL C CA 1
ATOM 7567 C C . VAL C 1 152 ? 85.548 1.637 34.369 1.00 39.06 149 VAL C C 1
ATOM 7568 O O . VAL C 1 152 ? 84.919 2.493 33.736 1.00 39.20 149 VAL C O 1
ATOM 7572 N N . PRO C 1 153 ? 86.841 1.411 34.134 1.00 38.09 150 PRO C N 1
ATOM 7573 C CA . PRO C 1 153 ? 87.546 2.089 33.039 1.00 37.78 150 PRO C CA 1
ATOM 7574 C C . PRO C 1 153 ? 87.073 1.740 31.611 1.00 37.07 150 PRO C C 1
ATOM 7575 O O . PRO C 1 153 ? 86.573 0.642 31.378 1.00 36.77 150 PRO C O 1
ATOM 7579 N N . GLY C 1 154 ? 87.236 2.629 30.631 1.00 36.49 151 GLY C N 1
ATOM 7580 C CA . GLY C 1 154 ? 86.800 2.419 29.253 1.00 36.54 151 GLY C CA 1
ATOM 7581 C C . GLY C 1 154 ? 85.625 3.309 28.917 1.00 36.30 151 GLY C C 1
ATOM 7582 O O . GLY C 1 154 ? 85.176 4.065 29.763 1.00 36.58 151 GLY C O 1
ATOM 7583 N N . THR C 1 155 ? 85.069 3.289 27.708 1.00 36.05 152 THR C N 1
ATOM 7584 C CA . THR C 1 155 ? 83.908 4.126 27.383 1.00 35.80 152 THR C CA 1
ATOM 7585 C C . THR C 1 155 ? 82.844 3.318 26.647 1.00 35.15 152 THR C C 1
ATOM 7586 O O . THR C 1 155 ? 83.154 2.327 26.032 1.00 35.11 152 THR C O 1
ATOM 7590 N N . ILE C 1 156 ? 81.567 3.684 26.716 1.00 34.51 153 ILE C N 1
ATOM 7591 C CA . ILE C 1 156 ? 80.511 3.055 25.951 1.00 34.58 153 ILE C CA 1
ATOM 7592 C C . ILE C 1 156 ? 79.939 4.086 24.991 1.00 34.63 153 ILE C C 1
ATOM 7593 O O . ILE C 1 156 ? 79.692 5.217 25.390 1.00 34.32 153 ILE C O 1
ATOM 7598 N N . LYS C 1 157 ? 79.731 3.768 23.716 1.00 34.69 154 LYS C N 1
ATOM 7599 C CA . LYS C 1 157 ? 79.080 4.671 22.774 1.00 35.25 154 LYS C CA 1
ATOM 7600 C C . LYS C 1 157 ? 77.798 3.993 22.258 1.00 34.79 154 LYS C C 1
ATOM 7601 O O . LYS C 1 157 ? 77.823 2.836 21.848 1.00 34.36 154 LYS C O 1
ATOM 7607 N N . ARG C 1 158 ? 76.644 4.647 22.269 1.00 34.29 155 ARG C N 1
ATOM 7608 C CA . ARG C 1 158 ? 75.457 4.154 21.569 1.00 34.11 155 ARG C CA 1
ATOM 7609 C C . ARG C 1 158 ? 75.692 4.342 20.066 1.00 33.96 155 ARG C C 1
ATOM 7610 O O . ARG C 1 158 ? 76.168 5.375 19.660 1.00 34.07 155 ARG C O 1
ATOM 7618 N N . VAL C 1 159 ? 75.420 3.383 19.195 1.00 33.75 156 VAL C N 1
ATOM 7619 C CA . VAL C 1 159 ? 75.825 3.481 17.798 1.00 33.67 156 VAL C CA 1
ATOM 7620 C C . VAL C 1 159 ? 74.634 3.186 16.873 1.00 33.93 156 VAL C C 1
ATOM 7621 O O . VAL C 1 159 ? 73.700 2.468 17.235 1.00 32.61 156 VAL C O 1
ATOM 7625 N N . SER C 1 160 ? 74.607 3.741 15.671 1.00 34.20 157 SER C N 1
ATOM 7626 C CA . SER C 1 160 ? 73.666 3.342 14.657 1.00 34.49 157 SER C CA 1
ATOM 7627 C C . SER C 1 160 ? 74.061 1.972 14.172 1.00 35.15 157 SER C C 1
ATOM 7628 O O . SER C 1 160 ? 75.222 1.545 14.329 1.00 34.20 157 SER C O 1
ATOM 7631 N N . TRP C 1 161 ? 73.157 1.234 13.542 1.00 35.61 158 TRP C N 1
ATOM 7632 C CA . TRP C 1 161 ? 73.516 -0.014 12.924 1.00 36.52 158 TRP C CA 1
ATOM 7633 C C . TRP C 1 161 ? 74.652 0.174 11.906 1.00 37.40 158 TRP C C 1
ATOM 7634 O O . TRP C 1 161 ? 75.642 -0.575 11.960 1.00 37.56 158 TRP C O 1
ATOM 7645 N N . ALA C 1 162 ? 74.597 1.150 10.989 1.00 37.86 159 ALA C N 1
ATOM 7646 C CA . ALA C 1 162 ? 75.636 1.330 9.958 1.00 38.62 159 ALA C CA 1
ATOM 7647 C C . ALA C 1 162 ? 76.984 1.567 10.608 1.00 39.17 159 ALA C C 1
ATOM 7648 O O . ALA C 1 162 ? 77.971 0.935 10.227 1.00 39.68 159 ALA C O 1
ATOM 7650 N N . ASP C 1 163 ? 77.085 2.430 11.609 1.00 40.02 160 ASP C N 1
ATOM 7651 C CA . ASP C 1 163 ? 78.332 2.669 12.320 1.00 40.59 160 ASP C CA 1
ATOM 7652 C C . ASP C 1 163 ? 78.733 1.528 13.233 1.00 40.73 160 ASP C C 1
ATOM 7653 O O . ASP C 1 163 ? 79.880 1.468 13.654 1.00 41.58 160 ASP C O 1
ATOM 7658 N N . GLY C 1 164 ? 77.863 0.607 13.617 1.00 40.58 161 GLY C N 1
ATOM 7659 C CA . GLY C 1 164 ? 78.237 -0.439 14.584 1.00 40.43 161 GLY C CA 1
ATOM 7660 C C . GLY C 1 164 ? 78.344 -1.854 14.030 1.00 39.95 161 GLY C C 1
ATOM 7661 O O . GLY C 1 164 ? 78.958 -2.702 14.670 1.00 39.06 161 GLY C O 1
ATOM 7662 N N . LYS C 1 165 ? 77.798 -2.170 12.856 1.00 39.80 162 LYS C N 1
ATOM 7663 C CA . LYS C 1 165 ? 77.606 -3.552 12.431 1.00 40.40 162 LYS C CA 1
ATOM 7664 C C . LYS C 1 165 ? 78.914 -4.315 12.296 1.00 40.13 162 LYS C C 1
ATOM 7665 O O . LYS C 1 165 ? 78.986 -5.483 12.701 1.00 39.53 162 LYS C O 1
ATOM 7671 N N . GLU C 1 166 ? 79.993 -3.729 11.787 1.00 40.80 163 GLU C N 1
ATOM 7672 C CA . GLU C 1 166 ? 81.226 -4.482 11.549 1.00 41.32 163 GLU C CA 1
ATOM 7673 C C . GLU C 1 166 ? 82.005 -4.691 12.837 1.00 40.73 163 GLU C C 1
ATOM 7674 O O . GLU C 1 166 ? 82.686 -5.702 12.971 1.00 40.87 163 GLU C O 1
ATOM 7680 N N . VAL C 1 167 ? 81.914 -3.820 13.835 1.00 40.16 164 VAL C N 1
ATOM 7681 C CA . VAL C 1 167 ? 82.516 -4.055 15.151 1.00 39.83 164 VAL C CA 1
ATOM 7682 C C . VAL C 1 167 ? 81.712 -5.138 15.896 1.00 39.46 164 VAL C C 1
ATOM 7683 O O . VAL C 1 167 ? 82.292 -6.033 16.512 1.00 39.02 164 VAL C O 1
ATOM 7687 N N . ILE C 1 168 ? 80.375 -5.113 15.865 1.00 39.28 165 ILE C N 1
ATOM 7688 C CA . ILE C 1 168 ? 79.521 -6.138 16.471 1.00 39.05 165 ILE C CA 1
ATOM 7689 C C . ILE C 1 168 ? 79.837 -7.488 15.848 1.00 39.21 165 ILE C C 1
ATOM 7690 O O . ILE C 1 168 ? 79.888 -8.507 16.542 1.00 39.43 165 ILE C O 1
ATOM 7695 N N . LYS C 1 169 ? 80.075 -7.574 14.541 1.00 39.93 166 LYS C N 1
ATOM 7696 C CA . LYS C 1 169 ? 80.515 -8.814 13.901 1.00 39.80 166 LYS C CA 1
ATOM 7697 C C . LYS C 1 169 ? 81.872 -9.291 14.428 1.00 39.56 166 LYS C C 1
ATOM 7698 O O . LYS C 1 169 ? 82.022 -10.457 14.784 1.00 39.64 166 LYS C O 1
ATOM 7704 N N . ASP C 1 170 ? 82.893 -8.450 14.510 1.00 39.36 167 ASP C N 1
ATOM 7705 C CA . ASP C 1 170 ? 84.186 -8.874 15.014 1.00 39.47 167 ASP C CA 1
ATOM 7706 C C . ASP C 1 170 ? 84.107 -9.326 16.448 1.00 39.06 167 ASP C C 1
ATOM 7707 O O . ASP C 1 170 ? 84.635 -10.387 16.754 1.00 38.93 167 ASP C O 1
ATOM 7712 N N . VAL C 1 171 ? 83.467 -8.602 17.374 1.00 38.79 168 VAL C N 1
ATOM 7713 C CA . VAL C 1 171 ? 83.411 -9.024 18.778 1.00 38.43 168 VAL C CA 1
ATOM 7714 C C . VAL C 1 171 ? 82.618 -10.306 18.882 1.00 38.50 168 VAL C C 1
ATOM 7715 O O . VAL C 1 171 ? 82.968 -11.185 19.673 1.00 38.13 168 VAL C O 1
ATOM 7719 N N . TYR C 1 172 ? 81.561 -10.494 18.093 1.00 39.13 169 TYR C N 1
ATOM 7720 C CA . TYR C 1 172 ? 80.830 -11.743 18.074 1.00 39.44 169 TYR C CA 1
ATOM 7721 C C . TYR C 1 172 ? 81.718 -12.908 17.678 1.00 39.76 169 TYR C C 1
ATOM 7722 O O . TYR C 1 172 ? 81.773 -13.886 18.409 1.00 40.01 169 TYR C O 1
ATOM 7731 N N . LEU C 1 173 ? 82.412 -12.871 16.535 1.00 40.15 170 LEU C N 1
ATOM 7732 C CA . LEU C 1 173 ? 83.266 -13.975 16.018 1.00 40.58 170 LEU C CA 1
ATOM 7733 C C . LEU C 1 173 ? 84.472 -14.245 16.936 1.00 41.28 170 LEU C C 1
ATOM 7734 O O . LEU C 1 173 ? 84.936 -15.372 17.070 1.00 41.24 170 LEU C O 1
ATOM 7739 N N . GLU C 1 174 ? 85.007 -13.241 17.608 1.00 42.23 171 GLU C N 1
ATOM 7740 C CA . GLU C 1 174 ? 86.114 -13.380 18.533 1.00 43.24 171 GLU C CA 1
ATOM 7741 C C . GLU C 1 174 ? 85.652 -14.019 19.855 1.00 43.25 171 GLU C C 1
ATOM 7742 O O . GLU C 1 174 ? 86.462 -14.541 20.594 1.00 42.89 171 GLU C O 1
ATOM 7748 N N . ASN C 1 175 ? 84.365 -14.030 20.190 1.00 43.83 172 ASN C N 1
ATOM 7749 C CA . ASN C 1 175 ? 83.884 -14.419 21.524 1.00 44.54 172 ASN C CA 1
ATOM 7750 C C . ASN C 1 175 ? 83.811 -15.941 21.671 1.00 44.75 172 ASN C C 1
ATOM 7751 O O . ASN C 1 175 ? 83.396 -16.645 20.750 1.00 44.77 172 ASN C O 1
ATOM 7756 N N . GLN C 1 176 ? 84.260 -16.495 22.802 1.00 45.44 173 GLN C N 1
ATOM 7757 C CA . GLN C 1 176 ? 84.430 -17.943 23.026 1.00 45.98 173 GLN C CA 1
ATOM 7758 C C . GLN C 1 176 ? 83.155 -18.675 22.789 1.00 44.50 173 GLN C C 1
ATOM 7759 O O . GLN C 1 176 ? 83.153 -19.781 22.272 1.00 44.29 173 GLN C O 1
ATOM 7765 N N . ARG C 1 177 ? 82.032 -18.096 23.177 1.00 43.69 174 ARG C N 1
ATOM 7766 C CA . ARG C 1 177 ? 80.733 -18.729 23.066 1.00 42.62 174 ARG C CA 1
ATOM 7767 C C . ARG C 1 177 ? 80.308 -18.870 21.621 1.00 41.93 174 ARG C C 1
ATOM 7768 O O . ARG C 1 177 ? 79.229 -19.455 21.373 1.00 41.61 174 ARG C O 1
ATOM 7776 N N . ALA C 1 178 ? 81.063 -18.315 20.647 1.00 40.20 175 ALA C N 1
ATOM 7777 C CA . ALA C 1 178 ? 80.836 -18.527 19.218 1.00 39.94 175 ALA C CA 1
ATOM 7778 C C . ALA C 1 178 ? 81.674 -19.704 18.714 1.00 39.53 175 ALA C C 1
ATOM 7779 O O . ALA C 1 178 ? 81.618 -20.035 17.530 1.00 39.61 175 ALA C O 1
ATOM 7781 N N . HIS C 1 179 ? 82.448 -20.381 19.562 1.00 38.83 176 HIS C N 1
ATOM 7782 C CA . HIS C 1 179 ? 83.400 -21.390 19.129 1.00 38.71 176 HIS C CA 1
ATOM 7783 C C . HIS C 1 179 ? 82.943 -22.829 19.448 1.00 37.91 176 HIS C C 1
ATOM 7784 O O . HIS C 1 179 ? 83.734 -23.754 19.344 1.00 37.49 176 HIS C O 1
ATOM 7791 N N . SER C 1 180 ? 81.685 -23.089 19.809 1.00 37.78 177 SER C N 1
ATOM 7792 C CA . SER C 1 180 ? 81.165 -24.451 20.010 1.00 37.55 177 SER C CA 1
ATOM 7793 C C . SER C 1 180 ? 80.016 -24.767 19.058 1.00 36.98 177 SER C C 1
ATOM 7794 O O . SER C 1 180 ? 78.957 -25.214 19.483 1.00 37.29 177 SER C O 1
ATOM 7797 N N . GLY C 1 181 ? 80.159 -24.555 17.759 1.00 36.62 178 GLY C N 1
ATOM 7798 C CA . GLY C 1 181 ? 79.129 -24.888 16.792 1.00 36.77 178 GLY C CA 1
ATOM 7799 C C . GLY C 1 181 ? 78.352 -23.678 16.332 1.00 37.10 178 GLY C C 1
ATOM 7800 O O . GLY C 1 181 ? 77.389 -23.805 15.547 1.00 37.76 178 GLY C O 1
ATOM 7801 N N . GLY C 1 182 ? 78.706 -22.471 16.756 1.00 36.85 179 GLY C N 1
ATOM 7802 C CA . GLY C 1 182 ? 77.966 -21.278 16.403 1.00 37.03 179 GLY C CA 1
ATOM 7803 C C . GLY C 1 182 ? 78.231 -20.794 14.990 1.00 37.44 179 GLY C C 1
ATOM 7804 O O . GLY C 1 182 ? 79.290 -21.048 14.403 1.00 37.00 179 GLY C O 1
ATOM 7805 N N . VAL C 1 183 ? 77.294 -20.069 14.391 1.00 37.78 180 VAL C N 1
ATOM 7806 C CA . VAL C 1 183 ? 77.393 -19.631 13.015 1.00 37.72 180 VAL C CA 1
ATOM 7807 C C . VAL C 1 183 ? 78.568 -18.644 12.869 1.00 38.39 180 VAL C C 1
ATOM 7808 O O . VAL C 1 183 ? 78.741 -17.747 13.684 1.00 38.64 180 VAL C O 1
ATOM 7812 N N . ILE C 1 184 ? 79.429 -18.812 11.865 1.00 38.92 181 ILE C N 1
ATOM 7813 C CA . ILE C 1 184 ? 80.356 -17.808 11.441 1.00 38.92 181 ILE C CA 1
ATOM 7814 C C . ILE C 1 184 ? 79.492 -16.859 10.635 1.00 39.40 181 ILE C C 1
ATOM 7815 O O . ILE C 1 184 ? 79.239 -17.068 9.436 1.00 39.43 181 ILE C O 1
ATOM 7820 N N . ARG C 1 185 ? 78.973 -15.810 11.257 1.00 39.86 182 ARG C N 1
ATOM 7821 C CA . ARG C 1 185 ? 77.970 -14.934 10.652 1.00 40.09 182 ARG C CA 1
ATOM 7822 C C . ARG C 1 185 ? 78.549 -14.068 9.554 1.00 40.13 182 ARG C C 1
ATOM 7823 O O . ARG C 1 185 ? 79.490 -13.331 9.789 1.00 40.19 182 ARG C O 1
ATOM 7831 N N . GLU C 1 186 ? 78.002 -14.102 8.343 1.00 40.58 183 GLU C N 1
ATOM 7832 C CA . GLU C 1 186 ? 78.335 -13.191 7.263 1.00 40.47 183 GLU C CA 1
ATOM 7833 C C . GLU C 1 186 ? 77.619 -11.864 7.463 1.00 40.00 183 GLU C C 1
ATOM 7834 O O . GLU C 1 186 ? 76.584 -11.806 8.119 1.00 40.00 183 GLU C O 1
ATOM 7840 N N . THR C 1 187 ? 78.140 -10.764 6.918 1.00 40.02 184 THR C N 1
ATOM 7841 C CA . THR C 1 187 ? 77.608 -9.397 7.026 1.00 39.46 184 THR C CA 1
ATOM 7842 C C . THR C 1 187 ? 76.139 -9.313 6.601 1.00 39.27 184 THR C C 1
ATOM 7843 O O . THR C 1 187 ? 75.345 -8.610 7.242 1.00 39.26 184 THR C O 1
ATOM 7847 N N . TRP C 1 188 ? 75.713 -9.992 5.536 1.00 38.69 185 TRP C N 1
ATOM 7848 C CA . TRP C 1 188 ? 74.322 -9.922 5.054 1.00 38.08 185 TRP C CA 1
ATOM 7849 C C . TRP C 1 188 ? 73.425 -10.632 6.057 1.00 38.16 185 TRP C C 1
ATOM 7850 O O . TRP C 1 188 ? 72.266 -10.256 6.218 1.00 38.73 185 TRP C O 1
ATOM 7861 N N . TRP C 1 189 ? 73.885 -11.664 6.755 1.00 37.39 186 TRP C N 1
ATOM 7862 C CA . TRP C 1 189 ? 73.059 -12.401 7.696 1.00 37.36 186 TRP C CA 1
ATOM 7863 C C . TRP C 1 189 ? 72.909 -11.578 8.954 1.00 37.47 186 TRP C C 1
ATOM 7864 O O . TRP C 1 189 ? 71.869 -11.551 9.579 1.00 37.16 186 TRP C O 1
ATOM 7875 N N . LEU C 1 190 ? 73.941 -10.894 9.389 1.00 38.48 187 LEU C N 1
ATOM 7876 C CA . LEU C 1 190 ? 73.849 -9.981 10.508 1.00 39.25 187 LEU C CA 1
ATOM 7877 C C . LEU C 1 190 ? 72.827 -8.878 10.196 1.00 39.18 187 LEU C C 1
ATOM 7878 O O . LEU C 1 190 ? 72.008 -8.538 11.029 1.00 39.48 187 LEU C O 1
ATOM 7883 N N . ASP C 1 191 ? 72.811 -8.291 9.007 1.00 39.83 188 ASP C N 1
ATOM 7884 C CA . ASP C 1 191 ? 71.835 -7.273 8.641 1.00 40.09 188 ASP C CA 1
ATOM 7885 C C . ASP C 1 191 ? 70.464 -7.898 8.581 1.00 40.15 188 ASP C C 1
ATOM 7886 O O . ASP C 1 191 ? 69.488 -7.317 9.016 1.00 40.53 188 ASP C O 1
ATOM 7891 N N . TYR C 1 192 ? 70.337 -9.101 8.043 1.00 40.17 189 TYR C N 1
ATOM 7892 C CA . TYR C 1 192 ? 69.084 -9.782 7.895 1.00 39.99 189 TYR C CA 1
ATOM 7893 C C . TYR C 1 192 ? 68.437 -10.022 9.245 1.00 40.51 189 TYR C C 1
ATOM 7894 O O . TYR C 1 192 ? 67.233 -9.845 9.406 1.00 40.49 189 TYR C O 1
ATOM 7903 N N . THR C 1 193 ? 69.180 -10.444 10.254 1.00 40.51 190 THR C N 1
ATOM 7904 C CA . THR C 1 193 ? 68.592 -10.806 11.522 1.00 40.84 190 THR C CA 1
ATOM 7905 C C . THR C 1 193 ? 68.575 -9.627 12.491 1.00 41.24 190 THR C C 1
ATOM 7906 O O . THR C 1 193 ? 67.640 -9.502 13.259 1.00 41.85 190 THR C O 1
ATOM 7910 N N . LEU C 1 194 ? 69.554 -8.734 12.511 1.00 41.66 191 LEU C N 1
ATOM 7911 C CA . LEU C 1 194 ? 69.681 -7.758 13.581 1.00 42.36 191 LEU C CA 1
ATOM 7912 C C . LEU C 1 194 ? 69.395 -6.317 13.127 1.00 43.44 191 LEU C C 1
ATOM 7913 O O . LEU C 1 194 ? 69.427 -5.401 13.959 1.00 43.63 191 LEU C O 1
ATOM 7918 N N . ASN C 1 195 ? 69.065 -6.056 11.859 1.00 44.35 192 ASN C N 1
ATOM 7919 C CA . ASN C 1 195 ? 68.662 -4.733 11.403 1.00 45.35 192 ASN C CA 1
ATOM 7920 C C . ASN C 1 195 ? 67.343 -4.772 10.661 1.00 46.20 192 ASN C C 1
ATOM 7921 O O . ASN C 1 195 ? 67.322 -4.600 9.462 1.00 45.88 192 ASN C O 1
ATOM 7926 N N . ARG C 1 196 ? 66.206 -4.972 11.312 1.00 47.68 193 ARG C N 1
ATOM 7927 C CA . ARG C 1 196 ? 64.915 -5.043 10.620 1.00 48.92 193 ARG C CA 1
ATOM 7928 C C . ARG C 1 196 ? 64.045 -3.847 10.987 1.00 49.65 193 ARG C C 1
ATOM 7929 O O . ARG C 1 196 ? 63.845 -3.554 12.172 1.00 49.99 193 ARG C O 1
ATOM 7937 N N . ALA C 1 197 ? 63.504 -3.125 10.005 1.00 50.35 194 ALA C N 1
ATOM 7938 C CA . ALA C 1 197 ? 62.590 -1.998 10.203 1.00 50.47 194 ALA C CA 1
ATOM 7939 C C . ALA C 1 197 ? 61.483 -2.329 11.198 1.00 50.98 194 ALA C C 1
ATOM 7940 O O . ALA C 1 197 ? 61.155 -1.523 12.079 1.00 51.39 194 ALA C O 1
ATOM 7942 N N . SER C 1 198 ? 60.882 -3.510 11.120 1.00 51.07 195 SER C N 1
ATOM 7943 C CA . SER C 1 198 ? 59.697 -3.832 11.881 1.00 51.32 195 SER C CA 1
ATOM 7944 C C . SER C 1 198 ? 60.007 -4.252 13.323 1.00 51.68 195 SER C C 1
ATOM 7945 O O . SER C 1 198 ? 59.072 -4.430 14.125 1.00 52.18 195 SER C O 1
ATOM 7948 N N . LYS C 1 199 ? 61.267 -4.445 13.733 1.00 51.25 196 LYS C N 1
ATOM 7949 C CA . LYS C 1 199 ? 61.594 -4.773 15.130 1.00 50.60 196 LYS C CA 1
ATOM 7950 C C . LYS C 1 199 ? 62.896 -4.101 15.522 1.00 48.65 196 LYS C C 1
ATOM 7951 O O . LYS C 1 199 ? 63.882 -4.771 15.800 1.00 49.09 196 LYS C O 1
ATOM 7957 N N . PRO C 1 200 ? 62.881 -2.775 15.588 1.00 46.51 197 PRO C N 1
ATOM 7958 C CA . PRO C 1 200 ? 64.106 -1.994 15.666 1.00 44.82 197 PRO C CA 1
ATOM 7959 C C . PRO C 1 200 ? 64.862 -2.109 16.998 1.00 44.11 197 PRO C C 1
ATOM 7960 O O . PRO C 1 200 ? 64.260 -2.164 18.058 1.00 44.18 197 PRO C O 1
ATOM 7964 N N . ASN C 1 201 ? 66.188 -2.075 16.996 1.00 42.42 198 ASN C N 1
ATOM 7965 C CA . ASN C 1 201 ? 66.988 -2.277 18.171 1.00 41.20 198 ASN C CA 1
ATOM 7966 C C . ASN C 1 201 ? 67.806 -1.054 18.486 1.00 39.22 198 ASN C C 1
ATOM 7967 O O . ASN C 1 201 ? 67.958 -0.184 17.651 1.00 38.64 198 ASN C O 1
ATOM 7972 N N . ASN C 1 202 ? 68.358 -0.934 19.683 1.00 37.70 199 ASN C N 1
ATOM 7973 C CA . ASN C 1 202 ? 69.459 -0.027 19.966 1.00 36.06 199 ASN C CA 1
ATOM 7974 C C . ASN C 1 202 ? 70.689 -0.882 20.146 1.00 35.40 199 ASN C C 1
ATOM 7975 O O . ASN C 1 202 ? 70.569 -2.078 20.371 1.00 34.16 199 ASN C O 1
ATOM 7980 N N . GLN C 1 203 ? 71.894 -0.324 20.041 1.00 34.30 200 GLN C N 1
ATOM 7981 C CA . GLN C 1 203 ? 73.135 -1.027 20.222 1.00 33.81 200 GLN C CA 1
ATOM 7982 C C . GLN C 1 203 ? 74.108 -0.119 20.922 1.00 32.81 200 GLN C C 1
ATOM 7983 O O . GLN C 1 203 ? 74.158 1.086 20.654 1.00 32.24 200 GLN C O 1
ATOM 7989 N N . ALA C 1 204 ? 74.959 -0.644 21.782 1.00 31.79 201 ALA C N 1
ATOM 7990 C CA . ALA C 1 204 ? 76.016 0.131 22.390 1.00 31.10 201 ALA C CA 1
ATOM 7991 C C . ALA C 1 204 ? 77.234 -0.724 22.331 1.00 30.61 201 ALA C C 1
ATOM 7992 O O . ALA C 1 204 ? 77.128 -1.927 22.503 1.00 30.38 201 ALA C O 1
ATOM 7994 N N . ILE C 1 205 ? 78.416 -0.155 22.112 1.00 30.68 202 ILE C N 1
ATOM 7995 C CA . ILE C 1 205 ? 79.672 -0.864 22.126 1.00 30.61 202 ILE C CA 1
ATOM 7996 C C . ILE C 1 205 ? 80.516 -0.395 23.291 1.00 30.79 202 ILE C C 1
ATOM 7997 O O . ILE C 1 205 ? 80.557 0.794 23.577 1.00 31.14 202 ILE C O 1
ATOM 8002 N N . TYR C 1 206 ? 81.212 -1.289 23.992 1.00 31.12 203 TYR C N 1
ATOM 8003 C CA . TYR C 1 206 ? 82.208 -0.947 24.995 1.00 31.11 203 TYR C CA 1
ATOM 8004 C C . TYR C 1 206 ? 83.617 -0.938 24.421 1.00 31.94 203 TYR C C 1
ATOM 8005 O O . TYR C 1 206 ? 84.121 -1.965 23.964 1.00 31.66 203 TYR C O 1
ATOM 8014 N N . TYR C 1 207 ? 84.312 0.194 24.460 1.00 32.70 204 TYR C N 1
ATOM 8015 C CA . TYR C 1 207 ? 85.713 0.306 24.129 1.00 33.36 204 TYR C CA 1
ATOM 8016 C C . TYR C 1 207 ? 86.564 0.314 25.399 1.00 33.83 204 TYR C C 1
ATOM 8017 O O . TYR C 1 207 ? 86.263 1.034 26.362 1.00 32.79 204 TYR C O 1
ATOM 8026 N N . SER C 1 208 ? 87.646 -0.457 25.457 1.00 34.96 205 SER C N 1
ATOM 8027 C CA . SER C 1 208 ? 88.575 -0.451 26.594 1.00 36.03 205 SER C CA 1
ATOM 8028 C C . SER C 1 208 ? 89.254 0.910 26.770 1.00 37.15 205 SER C C 1
ATOM 8029 O O . SER C 1 208 ? 89.141 1.785 25.913 1.00 37.01 205 SER C O 1
ATOM 8032 N N . SER C 1 209 ? 89.979 1.148 27.860 1.00 38.60 206 SER C N 1
ATOM 8033 C CA . SER C 1 209 ? 90.667 2.407 28.064 1.00 39.69 206 SER C CA 1
ATOM 8034 C C . SER C 1 209 ? 91.735 2.626 26.975 1.00 40.51 206 SER C C 1
ATOM 8035 O O . SER C 1 209 ? 92.133 3.767 26.735 1.00 40.72 206 SER C O 1
ATOM 8038 N N . GLU C 1 210 ? 92.220 1.598 26.270 1.00 41.16 207 GLU C N 1
ATOM 8039 C CA . GLU C 1 210 ? 93.191 1.789 25.171 1.00 41.38 207 GLU C CA 1
ATOM 8040 C C . GLU C 1 210 ? 92.496 1.802 23.790 1.00 40.86 207 GLU C C 1
ATOM 8041 O O . GLU C 1 210 ? 93.161 1.910 22.764 1.00 40.43 207 GLU C O 1
ATOM 8047 N N . GLY C 1 211 ? 91.168 1.715 23.705 1.00 40.63 208 GLY C N 1
ATOM 8048 C CA . GLY C 1 211 ? 90.408 1.970 22.472 1.00 40.17 208 GLY C CA 1
ATOM 8049 C C . GLY C 1 211 ? 89.906 0.726 21.765 1.00 39.86 208 GLY C C 1
ATOM 8050 O O . GLY C 1 211 ? 89.292 0.821 20.692 1.00 39.01 208 GLY C O 1
ATOM 8051 N N . LYS C 1 212 ? 90.125 -0.471 22.301 1.00 39.56 209 LYS C N 1
ATOM 8052 C CA . LYS C 1 212 ? 89.706 -1.700 21.644 1.00 39.27 209 LYS C CA 1
ATOM 8053 C C . LYS C 1 212 ? 88.237 -1.980 21.964 1.00 38.40 209 LYS C C 1
ATOM 8054 O O . LYS C 1 212 ? 87.851 -1.937 23.121 1.00 37.57 209 LYS C O 1
ATOM 8060 N N . ALA C 1 213 ? 87.389 -2.243 20.967 1.00 37.39 210 ALA C N 1
ATOM 8061 C CA . ALA C 1 213 ? 86.057 -2.785 21.153 1.00 36.90 210 ALA C CA 1
ATOM 8062 C C . ALA C 1 213 ? 86.146 -4.164 21.828 1.00 36.30 210 ALA C C 1
ATOM 8063 O O . ALA C 1 213 ? 86.753 -5.113 21.306 1.00 35.81 210 ALA C O 1
ATOM 8065 N N . GLU C 1 214 ? 85.565 -4.310 23.011 1.00 35.79 211 GLU C N 1
ATOM 8066 C CA . GLU C 1 214 ? 85.662 -5.502 23.825 1.00 35.58 211 GLU C CA 1
ATOM 8067 C C . GLU C 1 214 ? 84.278 -6.002 24.220 1.00 34.18 211 GLU C C 1
ATOM 8068 O O . GLU C 1 214 ? 84.166 -6.983 24.950 1.00 33.87 211 GLU C O 1
ATOM 8074 N N . GLY C 1 215 ? 83.193 -5.384 23.759 1.00 33.16 212 GLY C N 1
ATOM 8075 C CA . GLY C 1 215 ? 81.847 -5.863 24.021 1.00 32.67 212 GLY C CA 1
ATOM 8076 C C . GLY C 1 215 ? 80.749 -5.061 23.335 1.00 31.77 212 GLY C C 1
ATOM 8077 O O . GLY C 1 215 ? 80.972 -3.945 22.864 1.00 30.13 212 GLY C O 1
ATOM 8078 N N . TYR C 1 216 ? 79.531 -5.598 23.243 1.00 31.00 213 TYR C N 1
ATOM 8079 C CA . TYR C 1 216 ? 78.374 -4.839 22.810 1.00 30.71 213 TYR C CA 1
ATOM 8080 C C . TYR C 1 216 ? 77.118 -5.357 23.477 1.00 30.39 213 TYR C C 1
ATOM 8081 O O . TYR C 1 216 ? 77.077 -6.500 23.956 1.00 29.91 213 TYR C O 1
ATOM 8090 N N . VAL C 1 217 ? 76.064 -4.548 23.552 1.00 30.47 214 VAL C N 1
ATOM 8091 C CA . VAL C 1 217 ? 74.702 -5.003 23.857 1.00 30.19 214 VAL C CA 1
ATOM 8092 C C . VAL C 1 217 ? 73.826 -4.553 22.717 1.00 29.83 214 VAL C C 1
ATOM 8093 O O . VAL C 1 217 ? 73.941 -3.423 22.292 1.00 29.09 214 VAL C O 1
ATOM 8097 N N . ILE C 1 218 ? 72.942 -5.390 22.197 1.00 30.35 215 ILE C N 1
ATOM 8098 C CA . ILE C 1 218 ? 71.842 -5.016 21.316 1.00 30.59 215 ILE C CA 1
ATOM 8099 C C . ILE C 1 218 ? 70.583 -5.130 22.153 1.00 30.67 215 ILE C C 1
ATOM 8100 O O . ILE C 1 218 ? 70.387 -6.149 22.791 1.00 30.50 215 ILE C O 1
ATOM 8105 N N . TYR C 1 219 ? 69.717 -4.116 22.233 1.00 31.47 216 TYR C N 1
ATOM 8106 C CA . TYR C 1 219 ? 68.602 -4.102 23.158 1.00 31.94 216 TYR C CA 1
ATOM 8107 C C . TYR C 1 219 ? 67.396 -3.350 22.650 1.00 33.26 216 TYR C C 1
ATOM 8108 O O . TYR C 1 219 ? 67.463 -2.607 21.661 1.00 33.40 216 TYR C O 1
ATOM 8117 N N . ARG C 1 220 ? 66.238 -3.543 23.276 1.00 34.61 217 ARG C N 1
ATOM 8118 C CA . ARG C 1 220 ? 65.058 -2.692 23.091 1.00 35.66 217 ARG C CA 1
ATOM 8119 C C . ARG C 1 220 ? 64.227 -2.650 24.365 1.00 35.58 217 ARG C C 1
ATOM 8120 O O . ARG C 1 220 ? 64.360 -3.506 25.222 1.00 35.53 217 ARG C O 1
ATOM 8128 N N . ILE C 1 221 ? 63.366 -1.661 24.544 1.00 35.51 218 ILE C N 1
ATOM 8129 C CA . ILE C 1 221 ? 62.403 -1.658 25.605 1.00 35.32 218 ILE C CA 1
ATOM 8130 C C . ILE C 1 221 ? 61.018 -1.740 24.993 1.00 35.67 218 ILE C C 1
ATOM 8131 O O . ILE C 1 221 ? 60.667 -0.954 24.130 1.00 35.22 218 ILE C O 1
ATOM 8136 N N . ALA C 1 222 ? 60.202 -2.703 25.409 1.00 36.36 219 ALA C N 1
ATOM 8137 C CA . ALA C 1 222 ? 58.842 -2.884 24.958 1.00 36.58 219 ALA C CA 1
ATOM 8138 C C . ALA C 1 222 ? 58.011 -3.330 26.156 1.00 37.12 219 ALA C C 1
ATOM 8139 O O . ALA C 1 222 ? 58.491 -4.109 26.996 1.00 36.85 219 ALA C O 1
ATOM 8141 N N . ALA C 1 223 ? 56.782 -2.816 26.306 1.00 37.16 220 ALA C N 1
ATOM 8142 C CA . ALA C 1 223 ? 55.823 -3.221 27.325 1.00 36.75 220 ALA C CA 1
ATOM 8143 C C . ALA C 1 223 ? 56.490 -3.405 28.710 1.00 36.52 220 ALA C C 1
ATOM 8144 O O . ALA C 1 223 ? 56.278 -4.408 29.383 1.00 35.95 220 ALA C O 1
ATOM 8146 N N . GLY C 1 224 ? 57.313 -2.457 29.158 1.00 36.23 221 GLY C N 1
ATOM 8147 C CA . GLY C 1 224 ? 57.869 -2.426 30.510 1.00 35.68 221 GLY C CA 1
ATOM 8148 C C . GLY C 1 224 ? 59.084 -3.308 30.737 1.00 35.31 221 GLY C C 1
ATOM 8149 O O . GLY C 1 224 ? 59.648 -3.274 31.838 1.00 35.04 221 GLY C O 1
ATOM 8150 N N . THR C 1 225 ? 59.515 -4.109 29.748 1.00 34.64 222 THR C N 1
ATOM 8151 C CA . THR C 1 225 ? 60.668 -5.031 29.836 1.00 34.39 222 THR C CA 1
ATOM 8152 C C . THR C 1 225 ? 61.820 -4.523 29.003 1.00 33.86 222 THR C C 1
ATOM 8153 O O . THR C 1 225 ? 61.656 -4.248 27.803 1.00 33.02 222 THR C O 1
ATOM 8157 N N . PHE C 1 226 ? 63.007 -4.373 29.585 1.00 33.39 223 PHE C N 1
ATOM 8158 C CA . PHE C 1 226 ? 64.251 -4.172 28.840 1.00 33.45 223 PHE C CA 1
ATOM 8159 C C . PHE C 1 226 ? 64.634 -5.519 28.233 1.00 33.58 223 PHE C C 1
ATOM 8160 O O . PHE C 1 226 ? 64.922 -6.461 28.982 1.00 33.76 223 PHE C O 1
ATOM 8168 N N . GLU C 1 227 ? 64.616 -5.694 26.911 1.00 33.61 224 GLU C N 1
ATOM 8169 C CA . GLU C 1 227 ? 65.023 -6.935 26.246 1.00 34.00 224 GLU C CA 1
ATOM 8170 C C . GLU C 1 227 ? 66.490 -6.868 25.859 1.00 33.79 224 GLU C C 1
ATOM 8171 O O . GLU C 1 227 ? 66.860 -6.069 24.998 1.00 33.17 224 GLU C O 1
ATOM 8177 N N . ILE C 1 228 ? 67.362 -7.681 26.460 1.00 33.42 225 ILE C N 1
ATOM 8178 C CA . ILE C 1 228 ? 68.720 -7.886 26.005 1.00 32.98 225 ILE C CA 1
ATOM 8179 C C . ILE C 1 228 ? 68.642 -8.794 24.794 1.00 32.76 225 ILE C C 1
ATOM 8180 O O . ILE C 1 228 ? 68.473 -10.002 24.930 1.00 32.37 225 ILE C O 1
ATOM 8185 N N . VAL C 1 229 ? 68.706 -8.267 23.570 1.00 33.08 226 VAL C N 1
ATOM 8186 C CA . VAL C 1 229 ? 68.577 -9.068 22.362 1.00 32.79 226 VAL C CA 1
ATOM 8187 C C . VAL C 1 229 ? 69.848 -9.859 22.239 1.00 33.34 226 VAL C C 1
ATOM 8188 O O . VAL C 1 229 ? 69.820 -11.077 21.982 1.00 33.53 226 VAL C O 1
ATOM 8192 N N . GLU C 1 230 ? 71.001 -9.250 22.453 1.00 33.81 227 GLU C N 1
ATOM 8193 C CA . GLU C 1 230 ? 72.252 -9.974 22.435 1.00 34.33 227 GLU C CA 1
ATOM 8194 C C . GLU C 1 230 ? 73.253 -9.241 23.326 1.00 33.72 227 GLU C C 1
ATOM 8195 O O . GLU C 1 230 ? 73.192 -8.036 23.463 1.00 33.54 227 GLU C O 1
ATOM 8201 N N . TRP C 1 231 ? 74.144 -9.932 24.017 1.00 33.51 228 TRP C N 1
ATOM 8202 C CA . TRP C 1 231 ? 75.128 -9.318 24.882 1.00 33.96 228 TRP C CA 1
ATOM 8203 C C . TRP C 1 231 ? 76.378 -10.194 24.849 1.00 33.87 228 TRP C C 1
ATOM 8204 O O . TRP C 1 231 ? 76.356 -11.333 25.312 1.00 33.52 228 TRP C O 1
ATOM 8215 N N . ASN C 1 232 ? 77.470 -9.731 24.248 1.00 34.32 229 ASN C N 1
ATOM 8216 C CA . ASN C 1 232 ? 78.755 -10.433 24.204 1.00 34.61 229 ASN C CA 1
ATOM 8217 C C . ASN C 1 232 ? 79.877 -9.587 24.777 1.00 34.06 229 ASN C C 1
ATOM 8218 O O . ASN C 1 232 ? 79.879 -8.371 24.651 1.00 33.97 229 ASN C O 1
ATOM 8223 N N . TYR C 1 233 ? 80.844 -10.178 25.465 1.00 33.63 230 TYR C N 1
ATOM 8224 C CA . TYR C 1 233 ? 81.905 -9.422 26.102 1.00 33.73 230 TYR C CA 1
ATOM 8225 C C . TYR C 1 233 ? 83.217 -10.209 26.103 1.00 33.42 230 TYR C C 1
ATOM 8226 O O . TYR C 1 233 ? 83.219 -11.393 26.373 1.00 33.32 230 TYR C O 1
ATOM 8235 N N . LEU C 1 234 ? 84.352 -9.601 25.770 1.00 32.87 231 LEU C N 1
ATOM 8236 C CA . LEU C 1 234 ? 85.610 -10.318 25.640 1.00 33.11 231 LEU C CA 1
ATOM 8237 C C . LEU C 1 234 ? 86.390 -10.202 26.936 1.00 33.21 231 LEU C C 1
ATOM 8238 O O . LEU C 1 234 ? 87.296 -10.988 27.164 1.00 33.09 231 LEU C O 1
ATOM 8243 N N . THR C 1 235 ? 86.081 -9.261 27.831 1.00 33.36 232 THR C N 1
ATOM 8244 C CA . THR C 1 235 ? 86.814 -9.095 29.084 1.00 33.63 232 THR C CA 1
ATOM 8245 C C . THR C 1 235 ? 85.854 -8.925 30.260 1.00 33.62 232 THR C C 1
ATOM 8246 O O . THR C 1 235 ? 84.667 -8.618 30.092 1.00 33.61 232 THR C O 1
ATOM 8250 N N . ASN C 1 236 ? 86.299 -9.162 31.481 1.00 33.47 233 ASN C N 1
ATOM 8251 C CA . ASN C 1 236 ? 85.457 -8.972 32.648 1.00 33.59 233 ASN C CA 1
ATOM 8252 C C . ASN C 1 236 ? 85.138 -7.508 32.819 1.00 33.42 233 ASN C C 1
ATOM 8253 O O . ASN C 1 236 ? 84.047 -7.126 33.199 1.00 34.05 233 ASN C O 1
ATOM 8258 N N . THR C 1 237 ? 86.082 -6.633 32.561 1.00 33.51 234 THR C N 1
ATOM 8259 C CA . THR C 1 237 ? 85.858 -5.217 32.637 1.00 33.05 234 THR C CA 1
ATOM 8260 C C . THR C 1 237 ? 84.833 -4.817 31.537 1.00 32.31 234 THR C C 1
ATOM 8261 O O . THR C 1 237 ? 83.968 -4.014 31.791 1.00 31.91 234 THR C O 1
ATOM 8265 N N . ALA C 1 238 ? 84.765 -5.415 30.355 1.00 32.30 235 ALA C N 1
ATOM 8266 C CA . ALA C 1 238 ? 83.677 -5.108 29.389 1.00 32.37 235 ALA C CA 1
ATOM 8267 C C . ALA C 1 238 ? 82.317 -5.553 29.940 1.00 32.75 235 ALA C C 1
ATOM 8268 O O . ALA C 1 238 ? 81.291 -4.874 29.798 1.00 32.98 235 ALA C O 1
ATOM 8270 N N . PHE C 1 239 ? 82.256 -6.722 30.563 1.00 32.83 236 PHE C N 1
ATOM 8271 C CA . PHE C 1 239 ? 81.062 -7.291 31.167 1.00 32.45 236 PHE C CA 1
ATOM 8272 C C . PHE C 1 239 ? 80.503 -6.374 32.255 1.00 32.27 236 PHE C C 1
ATOM 8273 O O . PHE C 1 239 ? 79.296 -6.085 32.289 1.00 32.08 236 PHE C O 1
ATOM 8281 N N . LYS C 1 240 ? 81.322 -5.879 33.171 1.00 31.90 237 LYS C N 1
ATOM 8282 C CA . LYS C 1 240 ? 80.854 -4.999 34.225 1.00 32.18 237 LYS C CA 1
ATOM 8283 C C . LYS C 1 240 ? 80.437 -3.646 33.678 1.00 31.60 237 LYS C C 1
ATOM 8284 O O . LYS C 1 240 ? 79.488 -3.046 34.169 1.00 32.34 237 LYS C O 1
ATOM 8290 N N . ALA C 1 241 ? 81.113 -3.086 32.687 1.00 31.21 238 ALA C N 1
ATOM 8291 C CA . ALA C 1 241 ? 80.755 -1.786 32.143 1.00 30.92 238 ALA C CA 1
ATOM 8292 C C . ALA C 1 241 ? 79.405 -1.872 31.479 1.00 30.54 238 ALA C C 1
ATOM 8293 O O . ALA C 1 241 ? 78.540 -1.040 31.723 1.00 31.07 238 ALA C O 1
ATOM 8295 N N . LEU C 1 242 ? 79.162 -2.867 30.642 1.00 30.46 239 LEU C N 1
ATOM 8296 C CA . LEU C 1 242 ? 77.886 -3.057 29.963 1.00 30.39 239 LEU C CA 1
ATOM 8297 C C . LEU C 1 242 ? 76.795 -3.455 30.949 1.00 30.02 239 LEU C C 1
ATOM 8298 O O . LEU C 1 242 ? 75.631 -3.124 30.738 1.00 30.00 239 LEU C O 1
ATOM 8303 N N . ALA C 1 243 ? 77.098 -4.163 32.038 1.00 30.09 240 ALA C N 1
ATOM 8304 C CA . ALA C 1 243 ? 76.110 -4.543 33.037 1.00 29.85 240 ALA C CA 1
ATOM 8305 C C . ALA C 1 243 ? 75.637 -3.275 33.754 1.00 30.03 240 ALA C C 1
ATOM 8306 O O . ALA C 1 243 ? 74.436 -3.051 33.950 1.00 29.97 240 ALA C O 1
ATOM 8308 N N . GLY C 1 244 ? 76.535 -2.379 34.136 1.00 30.12 241 GLY C N 1
ATOM 8309 C CA . GLY C 1 244 ? 76.160 -1.070 34.672 1.00 29.92 241 GLY C CA 1
ATOM 8310 C C . GLY C 1 244 ? 75.408 -0.204 33.679 1.00 29.92 241 GLY C C 1
ATOM 8311 O O . GLY C 1 244 ? 74.597 0.626 34.094 1.00 30.13 241 GLY C O 1
ATOM 8312 N N . PHE C 1 245 ? 75.654 -0.321 32.370 1.00 29.88 242 PHE C N 1
ATOM 8313 C CA . PHE C 1 245 ? 74.920 0.385 31.320 1.00 29.87 242 PHE C CA 1
ATOM 8314 C C . PHE C 1 245 ? 73.510 -0.181 31.207 1.00 30.16 242 PHE C C 1
ATOM 8315 O O . PHE C 1 245 ? 72.552 0.564 31.130 1.00 30.76 242 PHE C O 1
ATOM 8323 N N . ILE C 1 246 ? 73.301 -1.489 31.169 1.00 30.64 243 ILE C N 1
ATOM 8324 C CA . ILE C 1 246 ? 71.946 -2.037 31.127 1.00 30.32 243 ILE C CA 1
ATOM 8325 C C . ILE C 1 246 ? 71.261 -1.581 32.399 1.00 30.51 243 ILE C C 1
ATOM 8326 O O . ILE C 1 246 ? 70.126 -1.133 32.353 1.00 30.11 243 ILE C O 1
ATOM 8331 N N . GLY C 1 247 ? 71.945 -1.605 33.549 1.00 30.77 244 GLY C N 1
ATOM 8332 C CA . GLY C 1 247 ? 71.396 -1.214 34.856 1.00 31.02 244 GLY C CA 1
ATOM 8333 C C . GLY C 1 247 ? 70.914 0.221 34.950 1.00 31.14 244 GLY C C 1
ATOM 8334 O O . GLY C 1 247 ? 69.921 0.475 35.603 1.00 31.26 244 GLY C O 1
ATOM 8335 N N . SER C 1 248 ? 71.572 1.195 34.318 1.00 31.54 245 SER C N 1
ATOM 8336 C CA . SER C 1 248 ? 71.113 2.587 34.175 1.00 31.58 245 SER C CA 1
ATOM 8337 C C . SER C 1 248 ? 69.695 2.760 33.653 1.00 31.68 245 SER C C 1
ATOM 8338 O O . SER C 1 248 ? 69.109 3.834 33.825 1.00 31.58 245 SER C O 1
ATOM 8341 N N . HIS C 1 249 ? 69.106 1.782 32.966 1.00 31.36 246 HIS C N 1
ATOM 8342 C CA . HIS C 1 249 ? 67.760 1.903 32.437 1.00 31.75 246 HIS C CA 1
ATOM 8343 C C . HIS C 1 249 ? 66.750 1.342 33.416 1.00 31.62 246 HIS C C 1
ATOM 8344 O O . HIS C 1 249 ? 65.582 1.213 33.085 1.00 31.62 246 HIS C O 1
ATOM 8351 N N . SER C 1 250 ? 67.141 0.971 34.622 1.00 31.93 247 SER C N 1
ATOM 8352 C CA . SER C 1 250 ? 66.256 0.303 35.551 1.00 32.76 247 SER C CA 1
ATOM 8353 C C . SER C 1 250 ? 65.136 1.234 36.024 1.00 33.88 247 SER C C 1
ATOM 8354 O O . SER C 1 250 ? 64.098 0.751 36.459 1.00 34.97 247 SER C O 1
ATOM 8357 N N . GLY C 1 251 ? 65.284 2.561 35.992 1.00 34.17 248 GLY C N 1
ATOM 8358 C CA . GLY C 1 251 ? 64.262 3.476 36.453 1.00 34.17 248 GLY C CA 1
ATOM 8359 C C . GLY C 1 251 ? 63.165 3.646 35.419 1.00 35.07 248 GLY C C 1
ATOM 8360 O O . GLY C 1 251 ? 62.141 4.291 35.699 1.00 35.67 248 GLY C O 1
ATOM 8361 N N . SER C 1 252 ? 63.290 3.108 34.209 1.00 35.26 249 SER C N 1
ATOM 8362 C CA . SER C 1 252 ? 62.273 3.272 33.178 1.00 35.58 249 SER C CA 1
ATOM 8363 C C . SER C 1 252 ? 61.681 1.930 32.796 1.00 35.10 249 SER C C 1
ATOM 8364 O O . SER C 1 252 ? 61.017 1.810 31.773 1.00 35.09 249 SER C O 1
ATOM 8367 N N . VAL C 1 253 ? 61.821 0.890 33.603 1.00 35.11 250 VAL C N 1
ATOM 8368 C CA . VAL C 1 253 ? 61.543 -0.473 33.148 1.00 35.39 250 VAL C CA 1
ATOM 8369 C C . VAL C 1 253 ? 61.088 -1.303 34.358 1.00 35.50 250 VAL C C 1
ATOM 8370 O O . VAL C 1 253 ? 61.482 -1.009 35.461 1.00 34.50 250 VAL C O 1
ATOM 8374 N N . GLN C 1 254 ? 60.220 -2.308 34.234 1.00 36.39 251 GLN C N 1
ATOM 8375 C CA . GLN C 1 254 ? 59.775 -3.096 35.406 1.00 36.57 251 GLN C CA 1
ATOM 8376 C C . GLN C 1 254 ? 60.527 -4.425 35.461 1.00 36.01 251 GLN C C 1
ATOM 8377 O O . GLN C 1 254 ? 60.708 -4.993 36.542 1.00 35.02 251 GLN C O 1
ATOM 8383 N N . SER C 1 255 ? 61.005 -4.966 34.343 1.00 35.23 252 SER C N 1
ATOM 8384 C CA . SER C 1 255 ? 61.864 -6.124 34.384 1.00 35.10 252 SER C CA 1
ATOM 8385 C C . SER C 1 255 ? 62.928 -6.117 33.287 1.00 34.18 252 SER C C 1
ATOM 8386 O O . SER C 1 255 ? 62.891 -5.284 32.378 1.00 34.00 252 SER C O 1
ATOM 8389 N N . PHE C 1 256 ? 63.916 -7.018 33.359 1.00 33.57 253 PHE C N 1
ATOM 8390 C CA . PHE C 1 256 ? 64.940 -7.241 32.342 1.00 32.87 253 PHE C CA 1
ATOM 8391 C C . PHE C 1 256 ? 64.870 -8.679 31.889 1.00 32.93 253 PHE C C 1
ATOM 8392 O O . PHE C 1 256 ? 64.724 -9.604 32.717 1.00 33.19 253 PHE C O 1
ATOM 8400 N N . HIS C 1 257 ? 65.013 -8.960 30.603 1.00 32.41 254 HIS C N 1
ATOM 8401 C CA . HIS C 1 257 ? 64.778 -10.272 30.083 1.00 32.07 254 HIS C CA 1
ATOM 8402 C C . HIS C 1 257 ? 65.854 -10.661 29.094 1.00 31.86 254 HIS C C 1
ATOM 8403 O O . HIS C 1 257 ? 66.221 -9.878 28.250 1.00 31.71 254 HIS C O 1
ATOM 8410 N N . TRP C 1 258 ? 66.375 -11.878 29.115 1.00 32.11 255 TRP C N 1
ATOM 8411 C CA . TRP C 1 258 ? 67.473 -12.276 28.244 1.00 32.14 255 TRP C CA 1
ATOM 8412 C C . TRP C 1 258 ? 67.372 -13.756 27.912 1.00 32.66 255 TRP C C 1
ATOM 8413 O O . TRP C 1 258 ? 67.405 -14.595 28.815 1.00 32.17 255 TRP C O 1
ATOM 8424 N N . ILE C 1 259 ? 67.242 -14.138 26.641 1.00 33.34 256 ILE C N 1
ATOM 8425 C CA . ILE C 1 259 ? 67.406 -15.520 26.203 1.00 33.38 256 ILE C CA 1
ATOM 8426 C C . ILE C 1 259 ? 68.751 -15.703 25.497 1.00 33.93 256 ILE C C 1
ATOM 8427 O O . ILE C 1 259 ? 68.998 -15.090 24.455 1.00 34.08 256 ILE C O 1
ATOM 8432 N N . ASN C 1 260 ? 69.657 -16.536 25.989 1.00 34.06 257 ASN C N 1
ATOM 8433 C CA . ASN C 1 260 ? 70.861 -16.884 25.234 1.00 34.12 257 ASN C CA 1
ATOM 8434 C C . ASN C 1 260 ? 71.103 -18.394 25.201 1.00 34.30 257 ASN C C 1
ATOM 8435 O O . ASN C 1 260 ? 70.350 -19.154 25.769 1.00 34.22 257 ASN C O 1
ATOM 8440 N N . GLY C 1 261 ? 72.140 -18.881 24.529 1.00 35.25 258 GLY C N 1
ATOM 8441 C CA . GLY C 1 261 ? 72.456 -20.297 24.424 1.00 35.52 258 GLY C CA 1
ATOM 8442 C C . GLY C 1 261 ? 72.959 -20.815 25.753 1.00 36.80 258 GLY C C 1
ATOM 8443 O O . GLY C 1 261 ? 73.708 -20.134 26.479 1.00 37.15 258 GLY C O 1
ATOM 8444 N N . PHE C 1 262 ? 72.573 -22.017 26.142 1.00 37.32 259 PHE C N 1
ATOM 8445 C CA . PHE C 1 262 ? 72.895 -22.556 27.424 1.00 38.12 259 PHE C CA 1
ATOM 8446 C C . PHE C 1 262 ? 73.985 -23.609 27.295 1.00 38.67 259 PHE C C 1
ATOM 8447 O O . PHE C 1 262 ? 73.909 -24.492 26.450 1.00 38.78 259 PHE C O 1
ATOM 8455 N N . ALA C 1 263 ? 75.034 -23.558 28.100 1.00 39.67 260 ALA C N 1
ATOM 8456 C CA . ALA C 1 263 ? 76.176 -24.446 27.966 1.00 40.79 260 ALA C CA 1
ATOM 8457 C C . ALA C 1 263 ? 76.410 -25.224 29.263 1.00 41.59 260 ALA C C 1
ATOM 8458 O O . ALA C 1 263 ? 77.456 -25.837 29.440 1.00 42.72 260 ALA C O 1
ATOM 8460 N N . GLY C 1 264 ? 75.482 -25.250 30.205 1.00 42.28 261 GLY C N 1
ATOM 8461 C CA . GLY C 1 264 ? 75.602 -26.093 31.388 1.00 42.84 261 GLY C CA 1
ATOM 8462 C C . GLY C 1 264 ? 75.659 -25.281 32.651 1.00 43.88 261 GLY C C 1
ATOM 8463 O O . GLY C 1 264 ? 75.551 -25.831 33.748 1.00 44.38 261 GLY C O 1
ATOM 8464 N N . LYS C 1 265 ? 75.814 -23.964 32.580 1.00 44.45 262 LYS C N 1
ATOM 8465 C CA . LYS C 1 265 ? 75.971 -23.164 33.763 1.00 45.00 262 LYS C CA 1
ATOM 8466 C C . LYS C 1 265 ? 75.335 -21.785 33.569 1.00 44.89 262 LYS C C 1
ATOM 8467 O O . LYS C 1 265 ? 75.728 -21.024 32.683 1.00 44.77 262 LYS C O 1
ATOM 8473 N N . ASP C 1 266 ? 74.367 -21.399 34.389 1.00 45.34 263 ASP C N 1
ATOM 8474 C CA . ASP C 1 266 ? 73.691 -20.107 34.240 1.00 45.53 263 ASP C CA 1
ATOM 8475 C C . ASP C 1 266 ? 74.463 -18.999 34.928 1.00 45.11 263 ASP C C 1
ATOM 8476 O O . ASP C 1 266 ? 75.386 -19.250 35.704 1.00 44.21 263 ASP C O 1
ATOM 8481 N N . LEU C 1 267 ? 74.107 -17.751 34.664 1.00 45.32 264 LEU C N 1
ATOM 8482 C CA . LEU C 1 267 ? 74.820 -16.583 35.131 1.00 45.93 264 LEU C CA 1
ATOM 8483 C C . LEU C 1 267 ? 74.281 -16.131 36.489 1.00 45.73 264 LEU C C 1
ATOM 8484 O O . LEU C 1 267 ? 74.820 -15.217 37.102 1.00 45.47 264 LEU C O 1
ATOM 8489 N N . ASN C 1 268 ? 73.239 -16.749 37.034 1.00 45.95 265 ASN C N 1
ATOM 8490 C CA . ASN C 1 268 ? 72.546 -16.205 38.192 1.00 46.10 265 ASN C CA 1
ATOM 8491 C C . ASN C 1 268 ? 73.505 -16.002 39.334 1.00 46.11 265 ASN C C 1
ATOM 8492 O O . ASN C 1 268 ? 73.323 -15.097 40.115 1.00 46.53 265 ASN C O 1
ATOM 8497 N N . ASP C 1 269 ? 74.572 -16.776 39.475 1.00 46.88 266 ASP C N 1
ATOM 8498 C CA . ASP C 1 269 ? 75.468 -16.683 40.645 1.00 47.29 266 ASP C CA 1
ATOM 8499 C C . ASP C 1 269 ? 76.494 -15.562 40.494 1.00 47.62 266 ASP C C 1
ATOM 8500 O O . ASP C 1 269 ? 77.133 -15.155 41.478 1.00 48.16 266 ASP C O 1
ATOM 8505 N N . LEU C 1 270 ? 76.700 -15.005 39.304 1.00 47.72 267 LEU C N 1
ATOM 8506 C CA . LEU C 1 270 ? 77.523 -13.810 39.139 1.00 47.95 267 LEU C CA 1
ATOM 8507 C C . LEU C 1 270 ? 76.923 -12.576 39.842 1.00 48.37 267 LEU C C 1
ATOM 8508 O O . LEU C 1 270 ? 77.549 -11.516 39.880 1.00 48.91 267 LEU C O 1
ATOM 8521 N N . PRO C 1 272 ? 75.439 -10.954 43.603 1.00 45.91 269 PRO C N 1
ATOM 8522 C CA . PRO C 1 272 ? 75.409 -11.192 45.048 1.00 45.08 269 PRO C CA 1
ATOM 8523 C C . PRO C 1 272 ? 74.096 -11.829 45.499 1.00 44.10 269 PRO C C 1
ATOM 8524 O O . PRO C 1 272 ? 74.080 -12.609 46.464 1.00 43.59 269 PRO C O 1
ATOM 8528 N N . THR C 1 273 ? 72.965 -11.495 44.875 1.00 42.76 270 THR C N 1
ATOM 8529 C CA . THR C 1 273 ? 71.694 -12.169 45.098 1.00 42.15 270 THR C CA 1
ATOM 8530 C C . THR C 1 273 ? 71.288 -12.827 43.777 1.00 40.88 270 THR C C 1
ATOM 8531 O O . THR C 1 273 ? 71.048 -12.145 42.781 1.00 40.79 270 THR C O 1
ATOM 8535 N N . PRO C 1 274 ? 71.239 -14.153 43.754 1.00 39.46 271 PRO C N 1
ATOM 8536 C CA . PRO C 1 274 ? 70.890 -14.858 42.541 1.00 38.56 271 PRO C CA 1
ATOM 8537 C C . PRO C 1 274 ? 69.380 -14.724 42.299 1.00 38.29 271 PRO C C 1
ATOM 8538 O O . PRO C 1 274 ? 68.627 -15.702 42.354 1.00 38.75 271 PRO C O 1
ATOM 8542 N N . ALA C 1 275 ? 68.904 -13.520 42.011 1.00 37.50 272 ALA C N 1
ATOM 8543 C CA . ALA C 1 275 ? 67.505 -13.178 41.962 1.00 37.01 272 ALA C CA 1
ATOM 8544 C C . ALA C 1 275 ? 66.909 -13.359 40.548 1.00 36.62 272 ALA C C 1
ATOM 8545 O O . ALA C 1 275 ? 65.734 -13.066 40.349 1.00 36.39 272 ALA C O 1
ATOM 8547 N N . ALA C 1 276 ? 67.648 -13.808 39.530 1.00 36.11 273 ALA C N 1
ATOM 8548 C CA . ALA C 1 276 ? 67.080 -14.025 38.199 1.00 36.31 273 ALA C CA 1
ATOM 8549 C C . ALA C 1 276 ? 66.270 -15.293 38.232 1.00 36.45 273 ALA C C 1
ATOM 8550 O O . ALA C 1 276 ? 66.680 -16.303 38.818 1.00 36.70 273 ALA C O 1
ATOM 8552 N N . SER C 1 277 ? 65.078 -15.284 37.657 1.00 36.38 274 SER C N 1
ATOM 8553 C CA . SER C 1 277 ? 64.362 -16.489 37.341 1.00 36.17 274 SER C CA 1
ATOM 8554 C C . SER C 1 277 ? 65.053 -17.092 36.114 1.00 35.72 274 SER C C 1
ATOM 8555 O O . SER C 1 277 ? 65.187 -16.409 35.091 1.00 35.22 274 SER C O 1
ATOM 8558 N N . VAL C 1 278 ? 65.543 -18.339 36.166 1.00 35.61 275 VAL C N 1
ATOM 8559 C CA . VAL C 1 278 ? 66.249 -19.011 35.049 1.00 35.42 275 VAL C CA 1
ATOM 8560 C C . VAL C 1 278 ? 65.490 -20.254 34.564 1.00 35.06 275 VAL C C 1
ATOM 8561 O O . VAL C 1 278 ? 65.298 -21.196 35.304 1.00 34.77 275 VAL C O 1
ATOM 8565 N N . LYS C 1 279 ? 65.066 -20.301 33.317 1.00 35.28 276 LYS C N 1
ATOM 8566 C CA . LYS C 1 279 ? 64.324 -21.396 32.734 1.00 36.04 276 LYS C CA 1
ATOM 8567 C C . LYS C 1 279 ? 65.153 -21.998 31.595 1.00 34.91 276 LYS C C 1
ATOM 8568 O O . LYS C 1 279 ? 65.721 -21.263 30.811 1.00 33.10 276 LYS C O 1
ATOM 8574 N N . ILE C 1 280 ? 65.293 -23.318 31.469 1.00 35.01 277 ILE C N 1
ATOM 8575 C CA . ILE C 1 280 ? 66.045 -23.936 30.377 1.00 34.98 277 ILE C CA 1
ATOM 8576 C C . ILE C 1 280 ? 65.113 -24.355 29.259 1.00 35.27 277 ILE C C 1
ATOM 8577 O O . ILE C 1 280 ? 64.192 -25.129 29.462 1.00 35.76 277 ILE C O 1
ATOM 8582 N N . LEU C 1 281 ? 65.297 -23.859 28.048 1.00 35.29 278 LEU C N 1
ATOM 8583 C CA . LEU C 1 281 ? 64.393 -24.114 26.953 1.00 35.68 278 LEU C CA 1
ATOM 8584 C C . LEU C 1 281 ? 65.005 -25.075 25.930 1.00 35.43 278 LEU C C 1
ATOM 8585 O O . LEU C 1 281 ? 66.153 -24.926 25.537 1.00 35.32 278 LEU C O 1
ATOM 8590 N N . PRO C 1 282 ? 64.226 -26.048 25.479 1.00 35.97 279 PRO C N 1
ATOM 8591 C CA . PRO C 1 282 ? 64.631 -26.879 24.337 1.00 36.45 279 PRO C CA 1
ATOM 8592 C C . PRO C 1 282 ? 64.908 -25.987 23.142 1.00 36.39 279 PRO C C 1
ATOM 8593 O O . PRO C 1 282 ? 64.184 -25.011 22.928 1.00 36.35 279 PRO C O 1
ATOM 8597 N N . TYR C 1 283 ? 65.974 -26.205 22.387 1.00 36.68 280 TYR C N 1
ATOM 8598 C CA . TYR C 1 283 ? 66.270 -25.369 21.237 1.00 37.87 280 TYR C CA 1
ATOM 8599 C C . TYR C 1 283 ? 66.583 -26.262 20.025 1.00 38.08 280 TYR C C 1
ATOM 8600 O O . TYR C 1 283 ? 65.992 -27.321 19.882 1.00 38.52 280 TYR C O 1
ATOM 8625 N N . ALA C 1 286 ? 69.895 -31.095 15.398 1.00 38.31 283 ALA C N 1
ATOM 8626 C CA . ALA C 1 286 ? 71.062 -31.169 14.494 1.00 37.50 283 ALA C CA 1
ATOM 8627 C C . ALA C 1 286 ? 71.214 -32.592 13.987 1.00 36.84 283 ALA C C 1
ATOM 8628 O O . ALA C 1 286 ? 70.791 -33.520 14.655 1.00 35.18 283 ALA C O 1
ATOM 8630 N N . ARG C 1 287 ? 71.791 -32.812 12.797 1.00 36.94 284 ARG C N 1
ATOM 8631 C CA . ARG C 1 287 ? 72.335 -34.095 12.416 1.00 36.48 284 ARG C CA 1
ATOM 8632 C C . ARG C 1 287 ? 73.647 -33.946 11.668 1.00 36.95 284 ARG C C 1
ATOM 8633 O O . ARG C 1 287 ? 73.846 -33.009 10.884 1.00 37.00 284 ARG C O 1
ATOM 8641 N N . ILE C 1 288 ? 74.592 -34.855 11.901 1.00 36.56 285 ILE C N 1
ATOM 8642 C CA . ILE C 1 288 ? 75.673 -35.125 10.993 1.00 36.59 285 ILE C CA 1
ATOM 8643 C C . ILE C 1 288 ? 75.049 -35.556 9.641 1.00 36.90 285 ILE C C 1
ATOM 8644 O O . ILE C 1 288 ? 74.133 -36.401 9.594 1.00 36.08 285 ILE C O 1
ATOM 8649 N N . VAL C 1 289 ? 75.490 -34.971 8.531 1.00 37.22 286 VAL C N 1
ATOM 8650 C CA . VAL C 1 289 ? 74.997 -35.262 7.209 1.00 37.55 286 VAL C CA 1
ATOM 8651 C C . VAL C 1 289 ? 76.001 -36.212 6.552 1.00 38.31 286 VAL C C 1
ATOM 8652 O O . VAL C 1 289 ? 75.701 -37.377 6.315 1.00 38.35 286 VAL C O 1
ATOM 8656 N N . GLU C 1 290 ? 77.222 -35.791 6.259 1.00 39.49 287 GLU C N 1
ATOM 8657 C CA . GLU C 1 290 ? 78.212 -36.648 5.620 1.00 39.93 287 GLU C CA 1
ATOM 8658 C C . GLU C 1 290 ? 79.185 -37.044 6.716 1.00 39.92 287 GLU C C 1
ATOM 8659 O O . GLU C 1 290 ? 80.036 -36.267 7.115 1.00 39.92 287 GLU C O 1
ATOM 8665 N N . LEU C 1 291 ? 79.075 -38.247 7.252 1.00 40.18 288 LEU C N 1
ATOM 8666 C CA . LEU C 1 291 ? 79.806 -38.679 8.430 1.00 40.48 288 LEU C CA 1
ATOM 8667 C C . LEU C 1 291 ? 81.305 -38.644 8.218 1.00 40.62 288 LEU C C 1
ATOM 8668 O O . LEU C 1 291 ? 82.056 -38.255 9.114 1.00 41.43 288 LEU C O 1
ATOM 8673 N N . GLN C 1 292 ? 81.805 -39.043 7.064 1.00 40.71 289 GLN C N 1
ATOM 8674 C CA . GLN C 1 292 ? 83.214 -39.188 6.829 1.00 40.63 289 GLN C CA 1
ATOM 8675 C C . GLN C 1 292 ? 83.887 -37.838 6.797 1.00 40.58 289 GLN C C 1
ATOM 8676 O O . GLN C 1 292 ? 84.922 -37.638 7.456 1.00 41.06 289 GLN C O 1
ATOM 8682 N N . THR C 1 293 ? 83.376 -36.875 6.036 1.00 40.30 290 THR C N 1
ATOM 8683 C CA . THR C 1 293 ? 83.829 -35.470 6.085 1.00 39.89 290 THR C CA 1
ATOM 8684 C C . THR C 1 293 ? 83.848 -34.968 7.511 1.00 39.27 290 THR C C 1
ATOM 8685 O O . THR C 1 293 ? 84.844 -34.402 7.968 1.00 39.69 290 THR C O 1
ATOM 8689 N N . PHE C 1 294 ? 82.766 -35.171 8.260 1.00 38.50 291 PHE C N 1
ATOM 8690 C CA . PHE C 1 294 ? 82.653 -34.740 9.626 1.00 37.65 291 PHE C CA 1
ATOM 8691 C C . PHE C 1 294 ? 83.780 -35.314 10.474 1.00 37.22 291 PHE C C 1
ATOM 8692 O O . PHE C 1 294 ? 84.478 -34.560 11.139 1.00 37.03 291 PHE C O 1
ATOM 8700 N N . LEU C 1 295 ? 84.026 -36.620 10.486 1.00 36.82 292 LEU C N 1
ATOM 8701 C CA . LEU C 1 295 ? 84.979 -37.217 11.422 1.00 36.87 292 LEU C CA 1
ATOM 8702 C C . LEU C 1 295 ? 86.417 -36.963 10.988 1.00 37.08 292 LEU C C 1
ATOM 8703 O O . LEU C 1 295 ? 87.301 -36.841 11.837 1.00 37.52 292 LEU C O 1
ATOM 8708 N N . GLU C 1 296 ? 86.717 -36.857 9.702 1.00 37.10 293 GLU C N 1
ATOM 8709 C CA . GLU C 1 296 ? 88.053 -36.563 9.231 1.00 37.52 293 GLU C CA 1
ATOM 8710 C C . GLU C 1 296 ? 88.492 -35.170 9.650 1.00 37.33 293 GLU C C 1
ATOM 8711 O O . GLU C 1 296 ? 89.661 -34.956 9.944 1.00 38.23 293 GLU C O 1
ATOM 8717 N N . LYS C 1 297 ? 87.611 -34.188 9.722 1.00 37.32 294 LYS C N 1
ATOM 8718 C CA . LYS C 1 297 ? 87.916 -32.863 10.257 1.00 37.25 294 LYS C CA 1
ATOM 8719 C C . LYS C 1 297 ? 87.748 -32.725 11.783 1.00 36.22 294 LYS C C 1
ATOM 8720 O O . LYS C 1 297 ? 88.190 -31.747 12.355 1.00 36.00 294 LYS C O 1
ATOM 8726 N N . TYR C 1 298 ? 87.118 -33.647 12.502 1.00 35.29 295 TYR C N 1
ATOM 8727 C CA . TYR C 1 298 ? 86.820 -33.470 13.923 1.00 35.16 295 TYR C CA 1
ATOM 8728 C C . TYR C 1 298 ? 88.082 -33.249 14.791 1.00 34.22 295 TYR C C 1
ATOM 8729 O O . TYR C 1 298 ? 89.010 -34.010 14.703 1.00 33.74 295 TYR C O 1
ATOM 8738 N N . PRO C 1 299 ? 88.081 -32.229 15.639 1.00 34.27 296 PRO C N 1
ATOM 8739 C CA . PRO C 1 299 ? 89.246 -31.912 16.500 1.00 34.64 296 PRO C CA 1
ATOM 8740 C C . PRO C 1 299 ? 89.288 -32.773 17.751 1.00 34.61 296 PRO C C 1
ATOM 8741 O O . PRO C 1 299 ? 88.819 -32.347 18.825 1.00 33.87 296 PRO C O 1
ATOM 8745 N N . PHE C 1 300 ? 89.779 -34.005 17.664 1.00 34.70 297 PHE C N 1
ATOM 8746 C CA . PHE C 1 300 ? 89.861 -34.894 18.800 1.00 35.08 297 PHE C CA 1
ATOM 8747 C C . PHE C 1 300 ? 90.978 -34.426 19.734 1.00 35.57 297 PHE C C 1
ATOM 8748 O O . PHE C 1 300 ? 91.909 -33.735 19.313 1.00 34.30 297 PHE C O 1
ATOM 8756 N N . GLN C 1 301 ? 90.896 -34.740 21.026 1.00 36.62 298 GLN C N 1
ATOM 8757 C CA . GLN C 1 301 ? 91.933 -34.422 22.013 1.00 37.26 298 GLN C CA 1
ATOM 8758 C C . GLN C 1 301 ? 93.165 -35.158 21.580 1.00 37.71 298 GLN C C 1
ATOM 8759 O O . GLN C 1 301 ? 93.058 -36.276 21.120 1.00 37.53 298 GLN C O 1
ATOM 8765 N N . SER C 1 302 ? 94.368 -34.621 21.708 1.00 38.94 299 SER C N 1
ATOM 8766 C CA . SER C 1 302 ? 95.571 -35.430 21.548 1.00 39.54 299 SER C CA 1
ATOM 8767 C C . SER C 1 302 ? 95.666 -36.493 22.656 1.00 40.09 299 SER C C 1
ATOM 8768 O O . SER C 1 302 ? 95.014 -36.400 23.696 1.00 39.99 299 SER C O 1
ATOM 8771 N N . GLY C 1 303 ? 96.443 -37.548 22.457 1.00 40.83 300 GLY C N 1
ATOM 8772 C CA . GLY C 1 303 ? 96.548 -38.665 23.374 1.00 41.30 300 GLY C CA 1
ATOM 8773 C C . GLY C 1 303 ? 97.370 -39.715 22.680 1.00 41.76 300 GLY C C 1
ATOM 8774 O O . GLY C 1 303 ? 98.354 -39.383 22.044 1.00 42.30 300 GLY C O 1
ATOM 8775 N N . GLU C 1 304 ? 97.022 -40.991 22.734 1.00 42.51 301 GLU C N 1
ATOM 8776 C CA . GLU C 1 304 ? 97.737 -42.044 22.013 1.00 43.26 301 GLU C CA 1
ATOM 8777 C C . GLU C 1 304 ? 96.886 -42.534 20.869 1.00 43.04 301 GLU C C 1
ATOM 8778 O O . GLU C 1 304 ? 95.675 -42.425 20.917 1.00 43.10 301 GLU C O 1
ATOM 8784 N N . LYS C 1 305 ? 97.446 -43.085 19.805 1.00 43.21 302 LYS C N 1
ATOM 8785 C CA . LYS C 1 305 ? 96.650 -43.602 18.704 1.00 43.32 302 LYS C CA 1
ATOM 8786 C C . LYS C 1 305 ? 95.645 -44.609 19.240 1.00 43.08 302 LYS C C 1
ATOM 8787 O O . LYS C 1 305 ? 95.986 -45.442 20.085 1.00 42.88 302 LYS C O 1
ATOM 8793 N N . GLU C 1 306 ? 94.388 -44.566 18.808 1.00 42.84 303 GLU C N 1
ATOM 8794 C CA . GLU C 1 306 ? 93.381 -45.560 19.172 1.00 42.99 303 GLU C CA 1
ATOM 8795 C C . GLU C 1 306 ? 92.542 -45.854 17.953 1.00 42.70 303 GLU C C 1
ATOM 8796 O O . GLU C 1 306 ? 92.439 -45.029 17.055 1.00 42.65 303 GLU C O 1
ATOM 8802 N N . THR C 1 307 ? 91.912 -47.012 17.862 1.00 42.52 304 THR C N 1
ATOM 8803 C CA . THR C 1 307 ? 91.016 -47.311 16.785 1.00 42.78 304 THR C CA 1
ATOM 8804 C C . THR C 1 307 ? 89.700 -47.754 17.368 1.00 42.61 304 THR C C 1
ATOM 8805 O O . THR C 1 307 ? 89.660 -48.542 18.309 1.00 42.28 304 THR C O 1
ATOM 8809 N N . TYR C 1 308 ? 88.585 -47.258 16.859 1.00 42.54 305 TYR C N 1
ATOM 8810 C CA . TYR C 1 308 ? 87.267 -47.665 17.299 1.00 42.65 305 TYR C CA 1
ATOM 8811 C C . TYR C 1 308 ? 86.528 -48.151 16.084 1.00 42.59 305 TYR C C 1
ATOM 8812 O O . TYR C 1 308 ? 86.599 -47.529 15.031 1.00 42.94 305 TYR C O 1
ATOM 8821 N N . SER C 1 309 ? 85.816 -49.262 16.127 1.00 42.62 306 SER C N 1
ATOM 8822 C CA . SER C 1 309 ? 84.881 -49.571 15.062 1.00 42.60 306 SER C CA 1
ATOM 8823 C C . SER C 1 309 ? 83.524 -49.079 15.526 1.00 42.27 306 SER C C 1
ATOM 8824 O O . SER C 1 309 ? 83.135 -49.314 16.667 1.00 41.93 306 SER C O 1
ATOM 8827 N N . LEU C 1 310 ? 82.777 -48.371 14.688 1.00 42.21 307 LEU C N 1
ATOM 8828 C CA . LEU C 1 310 ? 81.525 -47.734 15.051 1.00 42.27 307 LEU C CA 1
ATOM 8829 C C . LEU C 1 310 ? 80.438 -48.201 14.105 1.00 42.34 307 LEU C C 1
ATOM 8830 O O . LEU C 1 310 ? 80.637 -48.216 12.886 1.00 42.28 307 LEU C O 1
ATOM 8835 N N . GLU C 1 311 ? 79.269 -48.593 14.595 1.00 42.29 308 GLU C N 1
ATOM 8836 C CA . GLU C 1 311 ? 78.179 -48.998 13.756 1.00 42.81 308 GLU C CA 1
ATOM 8837 C C . GLU C 1 311 ? 77.090 -47.932 13.810 1.00 42.41 308 GLU C C 1
ATOM 8838 O O . GLU C 1 311 ? 76.684 -47.525 14.894 1.00 41.83 308 GLU C O 1
ATOM 8844 N N . ILE C 1 312 ? 76.597 -47.458 12.665 1.00 42.17 309 ILE C N 1
ATOM 8845 C CA . ILE C 1 312 ? 75.687 -46.349 12.550 1.00 42.58 309 ILE C CA 1
ATOM 8846 C C . ILE C 1 312 ? 74.365 -46.834 11.955 1.00 42.97 309 ILE C C 1
ATOM 8847 O O . ILE C 1 312 ? 74.363 -47.413 10.865 1.00 42.54 309 ILE C O 1
ATOM 8852 N N . GLU C 1 313 ? 73.214 -46.622 12.608 1.00 43.54 310 GLU C N 1
ATOM 8853 C CA . GLU C 1 313 ? 71.902 -46.726 11.960 1.00 43.73 310 GLU C CA 1
ATOM 8854 C C . GLU C 1 313 ? 71.471 -45.342 11.514 1.00 43.21 310 GLU C C 1
ATOM 8855 O O . GLU C 1 313 ? 71.501 -44.387 12.301 1.00 43.40 310 GLU C O 1
ATOM 8861 N N . ASP C 1 314 ? 71.026 -45.170 10.273 1.00 42.64 311 ASP C N 1
ATOM 8862 C CA . ASP C 1 314 ? 70.700 -43.866 9.713 1.00 41.93 311 ASP C CA 1
ATOM 8863 C C . ASP C 1 314 ? 69.790 -44.017 8.484 1.00 41.69 311 ASP C C 1
ATOM 8864 O O . ASP C 1 314 ? 70.248 -44.041 7.338 1.00 41.63 311 ASP C O 1
ATOM 8869 N N . SER C 1 315 ? 68.483 -44.099 8.682 1.00 40.91 312 SER C N 1
ATOM 8870 C CA . SER C 1 315 ? 67.518 -44.414 7.635 1.00 40.78 312 SER C CA 1
ATOM 8871 C C . SER C 1 315 ? 67.531 -43.391 6.501 1.00 40.13 312 SER C C 1
ATOM 8872 O O . SER C 1 315 ? 67.492 -43.757 5.337 1.00 40.14 312 SER C O 1
ATOM 8875 N N . TYR C 1 316 ? 67.579 -42.093 6.775 1.00 39.65 313 TYR C N 1
ATOM 8876 C CA . TYR C 1 316 ? 67.538 -41.076 5.740 1.00 38.79 313 TYR C CA 1
ATOM 8877 C C . TYR C 1 316 ? 68.944 -40.665 5.333 1.00 38.44 313 TYR C C 1
ATOM 8878 O O . TYR C 1 316 ? 69.095 -39.807 4.479 1.00 38.01 313 TYR C O 1
ATOM 8887 N N . GLY C 1 317 ? 70.000 -41.243 5.905 1.00 38.49 314 GLY C N 1
ATOM 8888 C CA . GLY C 1 317 ? 71.380 -41.060 5.456 1.00 38.23 314 GLY C CA 1
ATOM 8889 C C . GLY C 1 317 ? 72.086 -42.405 5.238 1.00 38.38 314 GLY C C 1
ATOM 8890 O O . GLY C 1 317 ? 73.052 -42.728 5.957 1.00 38.78 314 GLY C O 1
ATOM 8891 N N . PRO C 1 318 ? 71.644 -43.180 4.243 1.00 37.67 315 PRO C N 1
ATOM 8892 C CA . PRO C 1 318 ? 72.116 -44.559 4.088 1.00 37.69 315 PRO C CA 1
ATOM 8893 C C . PRO C 1 318 ? 73.604 -44.633 3.761 1.00 37.64 315 PRO C C 1
ATOM 8894 O O . PRO C 1 318 ? 74.217 -45.654 4.039 1.00 37.43 315 PRO C O 1
ATOM 8898 N N . TRP C 1 319 ? 74.216 -43.591 3.186 1.00 37.31 316 TRP C N 1
ATOM 8899 C CA . TRP C 1 319 ? 75.663 -43.489 2.970 1.00 37.34 316 TRP C CA 1
ATOM 8900 C C . TRP C 1 319 ? 76.416 -43.416 4.305 1.00 37.35 316 TRP C C 1
ATOM 8901 O O . TRP C 1 319 ? 77.637 -43.651 4.341 1.00 37.80 316 TRP C O 1
ATOM 8912 N N . ASN C 1 320 ? 75.781 -43.087 5.431 1.00 37.68 317 ASN C N 1
ATOM 8913 C CA . ASN C 1 320 ? 76.461 -43.071 6.745 1.00 37.93 317 ASN C CA 1
ATOM 8914 C C . ASN C 1 320 ? 76.395 -44.421 7.406 1.00 38.11 317 ASN C C 1
ATOM 8915 O O . ASN C 1 320 ? 77.121 -44.677 8.329 1.00 37.85 317 ASN C O 1
ATOM 8920 N N . GLU C 1 321 ? 75.510 -45.312 6.980 1.00 39.30 318 GLU C N 1
ATOM 8921 C CA . GLU C 1 321 ? 75.213 -46.575 7.646 1.00 39.78 318 GLU C CA 1
ATOM 8922 C C . GLU C 1 321 ? 76.257 -47.686 7.465 1.00 39.88 318 GLU C C 1
ATOM 8923 O O . GLU C 1 321 ? 76.925 -47.794 6.434 1.00 39.37 318 GLU C O 1
ATOM 8929 N N . GLY C 1 322 ? 76.374 -48.581 8.440 1.00 39.98 319 GLY C N 1
ATOM 8930 C CA . GLY C 1 322 ? 77.309 -49.661 8.423 1.00 39.81 319 GLY C CA 1
ATOM 8931 C C . GLY C 1 322 ? 78.391 -49.440 9.446 1.00 40.28 319 GLY C C 1
ATOM 8932 O O . GLY C 1 322 ? 78.293 -48.543 10.308 1.00 39.07 319 GLY C O 1
ATOM 8933 N N . ILE C 1 323 ? 79.461 -50.230 9.367 1.00 40.84 320 ILE C N 1
ATOM 8934 C CA . ILE C 1 323 ? 80.518 -50.264 10.349 1.00 41.60 320 ILE C CA 1
ATOM 8935 C C . ILE C 1 323 ? 81.640 -49.394 9.823 1.00 41.64 320 ILE C C 1
ATOM 8936 O O . ILE C 1 323 ? 82.002 -49.482 8.669 1.00 41.82 320 ILE C O 1
ATOM 8941 N N . TRP C 1 324 ? 82.170 -48.478 10.620 1.00 41.94 321 TRP C N 1
ATOM 8942 C CA . TRP C 1 324 ? 83.269 -47.617 10.239 1.00 41.77 321 TRP C CA 1
ATOM 8943 C C . TRP C 1 324 ? 84.384 -47.927 11.179 1.00 41.70 321 TRP C C 1
ATOM 8944 O O . TRP C 1 324 ? 84.162 -48.204 12.349 1.00 41.66 321 TRP C O 1
ATOM 8955 N N . THR C 1 325 ? 85.613 -47.919 10.718 1.00 41.91 322 THR C N 1
ATOM 8956 C CA . THR C 1 325 ? 86.763 -48.019 11.565 1.00 41.91 322 THR C CA 1
ATOM 8957 C C . THR C 1 325 ? 87.309 -46.617 11.657 1.00 41.83 322 THR C C 1
ATOM 8958 O O . THR C 1 325 ? 87.397 -45.899 10.664 1.00 41.91 322 THR C O 1
ATOM 8962 N N . ILE C 1 326 ? 87.639 -46.146 12.837 1.00 41.72 323 ILE C N 1
ATOM 8963 C CA . ILE C 1 326 ? 88.080 -44.795 13.026 1.00 42.13 323 ILE C CA 1
ATOM 8964 C C . ILE C 1 326 ? 89.370 -44.932 13.781 1.00 41.83 323 ILE C C 1
ATOM 8965 O O . ILE C 1 326 ? 89.416 -45.571 14.824 1.00 41.81 323 ILE C O 1
ATOM 8970 N N . THR C 1 327 ? 90.486 -44.444 13.277 1.00 41.92 324 THR C N 1
ATOM 8971 C CA . THR C 1 327 ? 91.714 -44.523 14.038 1.00 41.86 324 THR C CA 1
ATOM 8972 C C . THR C 1 327 ? 92.127 -43.092 14.271 1.00 41.20 324 THR C C 1
ATOM 8973 O O . THR C 1 327 ? 92.194 -42.299 13.344 1.00 40.65 324 THR C O 1
ATOM 8977 N N . ILE C 1 328 ? 92.290 -42.698 15.528 1.00 41.28 325 ILE C N 1
ATOM 8978 C CA . ILE C 1 328 ? 92.506 -41.318 15.966 1.00 41.32 325 ILE C CA 1
ATOM 8979 C C . ILE C 1 328 ? 93.950 -41.241 16.341 1.00 41.24 325 ILE C C 1
ATOM 8980 O O . ILE C 1 328 ? 94.351 -41.899 17.285 1.00 41.25 325 ILE C O 1
ATOM 8985 N N . ASP C 1 329 ? 94.788 -40.454 15.679 1.00 41.58 326 ASP C N 1
ATOM 8986 C CA . ASP C 1 329 ? 96.223 -40.490 15.932 1.00 41.79 326 ASP C CA 1
ATOM 8987 C C . ASP C 1 329 ? 96.593 -39.650 17.149 1.00 42.13 326 ASP C C 1
ATOM 8988 O O . ASP C 1 329 ? 95.719 -39.154 17.855 1.00 41.90 326 ASP C O 1
ATOM 8993 N N . GLU C 1 330 ? 97.876 -39.480 17.454 1.00 42.81 327 GLU C N 1
ATOM 8994 C CA . GLU C 1 330 ? 98.324 -38.912 18.719 1.00 43.40 327 GLU C CA 1
ATOM 8995 C C . GLU C 1 330 ? 97.984 -37.417 18.734 1.00 43.68 327 GLU C C 1
ATOM 8996 O O . GLU C 1 330 ? 97.824 -36.813 19.791 1.00 42.96 327 GLU C O 1
ATOM 9002 N N . GLN C 1 331 ? 97.852 -36.773 17.581 1.00 44.20 328 GLN C N 1
ATOM 9003 C CA . GLN C 1 331 ? 97.360 -35.414 17.494 1.00 45.10 328 GLN C CA 1
ATOM 9004 C C . GLN C 1 331 ? 95.821 -35.441 17.405 1.00 45.54 328 GLN C C 1
ATOM 9005 O O . GLN C 1 331 ? 95.155 -36.422 17.772 1.00 46.09 328 GLN C O 1
ATOM 9011 N N . GLY C 1 332 ? 95.155 -34.426 16.919 1.00 45.66 329 GLY C N 1
ATOM 9012 C CA . GLY C 1 332 ? 93.717 -34.591 16.679 1.00 46.10 329 GLY C CA 1
ATOM 9013 C C . GLY C 1 332 ? 93.277 -35.614 15.635 1.00 45.72 329 GLY C C 1
ATOM 9014 O O . GLY C 1 332 ? 92.181 -36.098 15.732 1.00 45.53 329 GLY C O 1
ATOM 9015 N N . LYS C 1 333 ? 94.067 -35.992 14.630 1.00 45.79 330 LYS C N 1
ATOM 9016 C CA . LYS C 1 333 ? 93.529 -36.408 13.321 1.00 45.88 330 LYS C CA 1
ATOM 9017 C C . LYS C 1 333 ? 92.971 -37.800 13.274 1.00 45.44 330 LYS C C 1
ATOM 9018 O O . LYS C 1 333 ? 93.652 -38.767 13.603 1.00 44.88 330 LYS C O 1
ATOM 9024 N N . ALA C 1 334 ? 91.747 -37.961 12.793 1.00 45.53 331 ALA C N 1
ATOM 9025 C CA . ALA C 1 334 ? 91.155 -39.258 12.545 1.00 45.96 331 ALA C CA 1
ATOM 9026 C C . ALA C 1 334 ? 91.280 -39.663 11.062 1.00 46.09 331 ALA C C 1
ATOM 9027 O O . ALA C 1 334 ? 91.123 -38.831 10.148 1.00 45.79 331 ALA C O 1
ATOM 9029 N N . THR C 1 335 ? 91.568 -40.927 10.765 1.00 46.13 332 THR C N 1
ATOM 9030 C CA . THR C 1 335 ? 91.339 -41.470 9.444 1.00 46.53 332 THR C CA 1
ATOM 9031 C C . THR C 1 335 ? 90.150 -42.401 9.578 1.00 46.57 332 THR C C 1
ATOM 9032 O O . THR C 1 335 ? 89.992 -43.100 10.579 1.00 45.88 332 THR C O 1
ATOM 9036 N N . VAL C 1 336 ? 89.262 -42.408 8.597 1.00 47.27 333 VAL C N 1
ATOM 9037 C CA . VAL C 1 336 ? 87.932 -42.982 8.695 1.00 47.94 333 VAL C CA 1
ATOM 9038 C C . VAL C 1 336 ? 87.763 -43.948 7.523 1.00 48.61 333 VAL C C 1
ATOM 9039 O O . VAL C 1 336 ? 87.981 -43.567 6.363 1.00 48.58 333 VAL C O 1
ATOM 9043 N N . THR C 1 337 ? 87.389 -45.203 7.762 1.00 49.46 334 THR C N 1
ATOM 9044 C CA . THR C 1 337 ? 87.279 -46.226 6.722 1.00 50.14 334 THR C CA 1
ATOM 9045 C C . THR C 1 337 ? 85.973 -46.975 6.891 1.00 50.57 334 THR C C 1
ATOM 9046 O O . THR C 1 337 ? 85.500 -47.159 8.010 1.00 50.06 334 THR C O 1
ATOM 9050 N N . LYS C 1 338 ? 85.322 -47.409 5.820 1.00 52.00 335 LYS C N 1
ATOM 9051 C CA . LYS C 1 338 ? 84.055 -48.141 5.912 1.00 52.91 335 LYS C CA 1
ATOM 9052 C C . LYS C 1 338 ? 84.291 -49.636 5.771 1.00 53.51 335 LYS C C 1
ATOM 9053 O O . LYS C 1 338 ? 85.184 -50.042 5.040 1.00 53.99 335 LYS C O 1
ATOM 9059 N N . GLY C 1 339 ? 83.567 -50.503 6.481 1.00 54.46 336 GLY C N 1
ATOM 9060 C CA . GLY C 1 339 ? 83.457 -51.942 6.145 1.00 54.96 336 GLY C CA 1
ATOM 9061 C C . GLY C 1 339 ? 84.317 -52.915 6.950 1.00 55.80 336 GLY C C 1
ATOM 9062 O O . GLY C 1 339 ? 84.952 -53.823 6.355 1.00 55.90 336 GLY C O 1
ATOM 9063 N N . ALA C 1 340 ? 84.401 -52.813 8.290 1.00 56.47 337 ALA C N 1
ATOM 9064 C CA . ALA C 1 340 ? 85.075 -53.853 9.130 1.00 56.37 337 ALA C CA 1
ATOM 9065 C C . ALA C 1 340 ? 84.148 -55.078 9.334 1.00 56.88 337 ALA C C 1
ATOM 9066 O O . ALA C 1 340 ? 82.993 -55.123 8.846 1.00 56.74 337 ALA C O 1
ATOM 9068 N N . ALA C 1 347 ? 81.424 -54.276 15.455 1.00 44.41 344 ALA C N 1
ATOM 9069 C CA . ALA C 1 347 ? 81.759 -52.942 15.967 1.00 43.61 344 ALA C CA 1
ATOM 9070 C C . ALA C 1 347 ? 81.692 -52.949 17.468 1.00 43.26 344 ALA C C 1
ATOM 9071 O O . ALA C 1 347 ? 80.823 -53.597 18.041 1.00 43.50 344 ALA C O 1
ATOM 9073 N N . ALA C 1 348 ? 82.602 -52.263 18.151 1.00 42.64 345 ALA C N 1
ATOM 9074 C CA . ALA C 1 348 ? 82.594 -52.128 19.588 1.00 42.03 345 ALA C CA 1
ATOM 9075 C C . ALA C 1 348 ? 81.427 -51.236 19.987 1.00 41.40 345 ALA C C 1
ATOM 9076 O O . ALA C 1 348 ? 80.731 -51.543 20.948 1.00 41.76 345 ALA C O 1
ATOM 9078 N N . LEU C 1 349 ? 81.166 -50.126 19.308 1.00 40.37 346 LEU C N 1
ATOM 9079 C CA . LEU C 1 349 ? 80.097 -49.211 19.681 1.00 39.89 346 LEU C CA 1
ATOM 9080 C C . LEU C 1 349 ? 79.001 -49.130 18.593 1.00 39.40 346 LEU C C 1
ATOM 9081 O O . LEU C 1 349 ? 79.291 -49.052 17.397 1.00 38.60 346 LEU C O 1
ATOM 9086 N N . LYS C 1 350 ? 77.721 -49.139 18.965 1.00 39.20 347 LYS C N 1
ATOM 9087 C CA . LYS C 1 350 ? 76.604 -49.075 18.014 1.00 38.62 347 LYS C CA 1
ATOM 9088 C C . LYS C 1 350 ? 75.604 -47.984 18.415 1.00 37.16 347 LYS C C 1
ATOM 9089 O O . LYS C 1 350 ? 75.208 -47.892 19.553 1.00 36.73 347 LYS C O 1
ATOM 9095 N N . ALA C 1 351 ? 75.143 -47.140 17.505 1.00 36.77 348 ALA C N 1
ATOM 9096 C CA . ALA C 1 351 ? 74.145 -46.092 17.792 1.00 36.17 348 ALA C CA 1
ATOM 9097 C C . ALA C 1 351 ? 73.450 -45.666 16.528 1.00 35.16 348 ALA C C 1
ATOM 9098 O O . ALA C 1 351 ? 73.906 -45.937 15.426 1.00 33.33 348 ALA C O 1
ATOM 9100 N N . ASP C 1 352 ? 72.338 -44.951 16.643 1.00 35.52 349 ASP C N 1
ATOM 9101 C CA . ASP C 1 352 ? 71.678 -44.340 15.504 1.00 35.62 349 ASP C CA 1
ATOM 9102 C C . ASP C 1 352 ? 72.275 -42.960 15.251 1.00 34.88 349 ASP C C 1
ATOM 9103 O O . ASP C 1 352 ? 72.910 -42.391 16.126 1.00 34.72 349 ASP C O 1
ATOM 9108 N N . ILE C 1 353 ? 72.144 -42.375 14.069 1.00 34.75 350 ILE C N 1
ATOM 9109 C CA . ILE C 1 353 ? 72.789 -41.094 13.781 1.00 34.89 350 ILE C CA 1
ATOM 9110 C C . ILE C 1 353 ? 72.371 -40.010 14.804 1.00 34.96 350 ILE C C 1
ATOM 9111 O O . ILE C 1 353 ? 73.153 -39.089 15.104 1.00 34.74 350 ILE C O 1
ATOM 9116 N N . GLN C 1 354 ? 71.166 -40.057 15.371 1.00 35.07 351 GLN C N 1
ATOM 9117 C CA . GLN C 1 354 ? 70.752 -39.108 16.413 1.00 34.56 351 GLN C CA 1
ATOM 9118 C C . GLN C 1 354 ? 71.738 -39.087 17.587 1.00 34.43 351 GLN C C 1
ATOM 9119 O O . GLN C 1 354 ? 72.222 -38.025 18.013 1.00 35.02 351 GLN C O 1
ATOM 9125 N N . THR C 1 355 ? 72.054 -40.236 18.154 1.00 34.03 352 THR C N 1
ATOM 9126 C CA . THR C 1 355 ? 72.940 -40.365 19.278 1.00 33.45 352 THR C CA 1
ATOM 9127 C C . THR C 1 355 ? 74.356 -40.038 18.918 1.00 33.69 352 THR C C 1
ATOM 9128 O O . THR C 1 355 ? 75.086 -39.514 19.759 1.00 34.14 352 THR C O 1
ATOM 9132 N N . TRP C 1 356 ? 74.844 -40.351 17.715 1.00 33.71 353 TRP C N 1
ATOM 9133 C CA . TRP C 1 356 ? 76.236 -40.061 17.355 1.00 33.03 353 TRP C CA 1
ATOM 9134 C C . TRP C 1 356 ? 76.390 -38.564 17.241 1.00 32.86 353 TRP C C 1
ATOM 9135 O O . TRP C 1 356 ? 77.463 -38.020 17.514 1.00 32.55 353 TRP C O 1
ATOM 9146 N N . THR C 1 357 ? 75.351 -37.859 16.807 1.00 32.45 354 THR C N 1
ATOM 9147 C CA . THR C 1 357 ? 75.357 -36.412 16.650 1.00 32.79 354 THR C CA 1
ATOM 9148 C C . THR C 1 357 ? 75.412 -35.775 18.007 1.00 33.05 354 THR C C 1
ATOM 9149 O O . THR C 1 357 ? 76.200 -34.871 18.227 1.00 33.41 354 THR C O 1
ATOM 9153 N N . GLN C 1 358 ? 74.598 -36.195 18.962 1.00 33.10 355 GLN C N 1
ATOM 9154 C CA . GLN C 1 358 ? 74.680 -35.701 20.327 1.00 33.26 355 GLN C CA 1
ATOM 9155 C C . GLN C 1 358 ? 76.033 -35.963 20.946 1.00 33.29 355 GLN C C 1
ATOM 9156 O O . GLN C 1 358 ? 76.572 -35.116 21.665 1.00 33.78 355 GLN C O 1
ATOM 9162 N N . LEU C 1 359 ? 76.600 -37.139 20.727 1.00 33.65 356 LEU C N 1
ATOM 9163 C CA . LEU C 1 359 ? 77.882 -37.547 21.290 1.00 33.82 356 LEU C CA 1
ATOM 9164 C C . LEU C 1 359 ? 78.985 -36.669 20.758 1.00 33.83 356 LEU C C 1
ATOM 9165 O O . LEU C 1 359 ? 79.704 -36.029 21.541 1.00 33.52 356 LEU C O 1
ATOM 9170 N N . PHE C 1 360 ? 79.137 -36.554 19.443 1.00 33.92 357 PHE C N 1
ATOM 9171 C CA . PHE C 1 360 ? 80.283 -35.874 18.846 1.00 34.11 357 PHE C CA 1
ATOM 9172 C C . PHE C 1 360 ? 80.178 -34.355 18.985 1.00 34.23 357 PHE C C 1
ATOM 9173 O O . PHE C 1 360 ? 81.200 -33.677 19.174 1.00 33.84 357 PHE C O 1
ATOM 9181 N N . LEU C 1 361 ? 78.989 -33.752 18.945 1.00 34.07 358 LEU C N 1
ATOM 9182 C CA . LEU C 1 361 ? 78.874 -32.303 19.128 1.00 34.36 358 LEU C CA 1
ATOM 9183 C C . LEU C 1 361 ? 79.038 -31.941 20.599 1.00 34.41 358 LEU C C 1
ATOM 9184 O O . LEU C 1 361 ? 79.171 -30.770 20.939 1.00 34.45 358 LEU C O 1
ATOM 9189 N N . GLY C 1 362 ? 79.065 -32.892 21.523 1.00 35.17 359 GLY C N 1
ATOM 9190 C CA . GLY C 1 362 ? 79.262 -32.600 22.946 1.00 35.52 359 GLY C CA 1
ATOM 9191 C C . GLY C 1 362 ? 77.965 -32.402 23.704 1.00 35.87 359 GLY C C 1
ATOM 9192 O O . GLY C 1 362 ? 78.005 -32.050 24.869 1.00 35.82 359 GLY C O 1
ATOM 9193 N N . TYR C 1 363 ? 76.783 -32.639 23.131 1.00 36.42 360 TYR C N 1
ATOM 9194 C CA . TYR C 1 363 ? 75.521 -32.423 23.842 1.00 36.84 360 TYR C CA 1
ATOM 9195 C C . TYR C 1 363 ? 75.420 -33.287 25.096 1.00 36.66 360 TYR C C 1
ATOM 9196 O O . TYR C 1 363 ? 75.141 -32.770 26.154 1.00 36.01 360 TYR C O 1
ATOM 9205 N N . ARG C 1 364 ? 75.592 -34.606 25.023 1.00 37.55 361 ARG C N 1
ATOM 9206 C CA . ARG C 1 364 ? 75.646 -35.482 26.196 1.00 38.29 361 ARG C CA 1
ATOM 9207 C C . ARG C 1 364 ? 76.992 -36.183 26.214 1.00 38.23 361 ARG C C 1
ATOM 9208 O O . ARG C 1 364 ? 77.718 -36.186 25.227 1.00 38.43 361 ARG C O 1
ATOM 9216 N N . SER C 1 365 ? 77.366 -36.824 27.310 1.00 38.25 362 SER C N 1
ATOM 9217 C CA . SER C 1 365 ? 78.663 -37.485 27.446 1.00 37.94 362 SER C CA 1
ATOM 9218 C C . SER C 1 365 ? 78.555 -38.908 26.956 1.00 37.96 362 SER C C 1
ATOM 9219 O O . SER C 1 365 ? 77.434 -39.422 26.803 1.00 38.35 362 SER C O 1
ATOM 9222 N N . ALA C 1 366 ? 79.671 -39.587 26.679 1.00 37.83 363 ALA C N 1
ATOM 9223 C CA . ALA C 1 366 ? 79.690 -41.008 26.390 1.00 38.06 363 ALA C CA 1
ATOM 9224 C C . ALA C 1 366 ? 79.052 -41.741 27.549 1.00 38.23 363 ALA C C 1
ATOM 9225 O O . ALA C 1 366 ? 78.223 -42.627 27.343 1.00 38.69 363 ALA C O 1
ATOM 9227 N N . GLU C 1 367 ? 79.366 -41.373 28.790 1.00 38.79 364 GLU C N 1
ATOM 9228 C CA . GLU C 1 367 ? 78.887 -42.054 29.993 1.00 39.05 364 GLU C CA 1
ATOM 9229 C C . GLU C 1 367 ? 77.367 -42.000 30.051 1.00 38.50 364 GLU C C 1
ATOM 9230 O O . GLU C 1 367 ? 76.705 -43.020 30.216 1.00 38.97 364 GLU C O 1
ATOM 9236 N N . THR C 1 368 ? 76.763 -40.837 29.898 1.00 37.64 365 THR C N 1
ATOM 9237 C CA . THR C 1 368 ? 75.339 -40.665 29.947 1.00 37.37 365 THR C CA 1
ATOM 9238 C C . THR C 1 368 ? 74.635 -41.464 28.859 1.00 36.86 365 THR C C 1
ATOM 9239 O O . THR C 1 368 ? 73.641 -42.134 29.121 1.00 36.80 365 THR C O 1
ATOM 9243 N N . LEU C 1 369 ? 75.099 -41.422 27.616 1.00 35.88 366 LEU C N 1
ATOM 9244 C CA . LEU C 1 369 ? 74.428 -42.082 26.497 1.00 34.97 366 LEU C CA 1
ATOM 9245 C C . LEU C 1 369 ? 74.651 -43.571 26.581 1.00 34.66 366 LEU C C 1
ATOM 9246 O O . LEU C 1 369 ? 73.825 -44.356 26.122 1.00 33.70 366 LEU C O 1
ATOM 9251 N N . SER C 1 370 ? 75.751 -44.022 27.177 1.00 34.54 367 SER C N 1
ATOM 9252 C CA . SER C 1 370 ? 75.966 -45.425 27.477 1.00 34.75 367 SER C CA 1
ATOM 9253 C C . SER C 1 370 ? 75.000 -45.903 28.572 1.00 34.79 367 SER C C 1
ATOM 9254 O O . SER C 1 370 ? 74.404 -46.974 28.453 1.00 34.38 367 SER C O 1
ATOM 9257 N N . PHE C 1 371 ? 74.820 -45.156 29.663 1.00 34.61 368 PHE C N 1
ATOM 9258 C CA . PHE C 1 371 ? 73.958 -45.544 30.774 1.00 34.44 368 PHE C CA 1
ATOM 9259 C C . PHE C 1 371 ? 72.523 -45.690 30.325 1.00 34.76 368 PHE C C 1
ATOM 9260 O O . PHE C 1 371 ? 71.882 -46.698 30.602 1.00 34.04 368 PHE C O 1
ATOM 9268 N N . TYR C 1 372 ? 71.975 -44.716 29.605 1.00 35.75 369 TYR C N 1
ATOM 9269 C CA . TYR C 1 372 ? 70.616 -44.768 29.086 1.00 36.34 369 TYR C CA 1
ATOM 9270 C C . TYR C 1 372 ? 70.530 -45.650 27.839 1.00 37.21 369 TYR C C 1
ATOM 9271 O O . TYR C 1 372 ? 69.504 -45.621 27.146 1.00 36.76 369 TYR C O 1
ATOM 9280 N N . GLU C 1 373 ? 71.570 -46.448 27.530 1.00 38.04 370 GLU C N 1
ATOM 9281 C CA . GLU C 1 373 ? 71.603 -47.496 26.496 1.00 39.35 370 GLU C CA 1
ATOM 9282 C C . GLU C 1 373 ? 71.321 -46.982 25.074 1.00 39.43 370 GLU C C 1
ATOM 9283 O O . GLU C 1 373 ? 70.800 -47.716 24.235 1.00 39.51 370 GLU C O 1
ATOM 9289 N N . ARG C 1 374 ? 71.670 -45.744 24.741 1.00 39.87 371 ARG C N 1
ATOM 9290 C CA . ARG C 1 374 ? 71.617 -45.234 23.374 1.00 41.09 371 ARG C CA 1
ATOM 9291 C C . ARG C 1 374 ? 72.924 -45.487 22.632 1.00 40.73 371 ARG C C 1
ATOM 9292 O O . ARG C 1 374 ? 72.932 -45.770 21.430 1.00 39.89 371 ARG C O 1
ATOM 9300 N N . LEU C 1 375 ? 74.060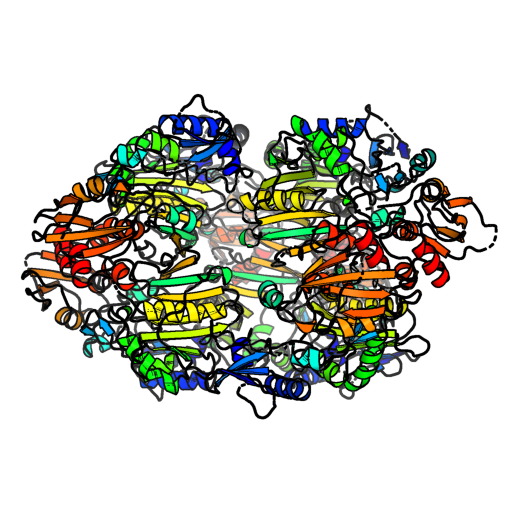 -45.362 23.305 1.00 41.21 372 LEU C N 1
ATOM 9301 C CA . LEU C 1 375 ? 75.347 -45.793 22.817 1.00 41.61 372 LEU C CA 1
ATOM 9302 C C . LEU C 1 375 ? 75.541 -47.213 23.350 1.00 42.01 372 LEU C C 1
ATOM 9303 O O . LEU C 1 375 ? 75.722 -47.431 24.544 1.00 41.87 372 LEU C O 1
ATOM 9308 N N . GLN C 1 376 ? 75.463 -48.231 22.508 1.00 42.88 373 GLN C N 1
ATOM 9309 C CA . GLN C 1 376 ? 75.567 -49.613 22.928 1.00 43.71 373 GLN C CA 1
ATOM 9310 C C . GLN C 1 376 ? 76.968 -50.154 22.683 1.00 43.73 373 GLN C C 1
ATOM 9311 O O . GLN C 1 376 ? 77.585 -49.874 21.651 1.00 43.38 373 GLN C O 1
ATOM 9317 N N . GLY C 1 377 ? 77.462 -51.007 23.574 1.00 43.77 374 GLY C N 1
ATOM 9318 C CA . GLY C 1 377 ? 78.761 -51.625 23.501 1.00 43.92 374 GLY C CA 1
ATOM 9319 C C . GLY C 1 377 ? 79.390 -51.507 24.872 1.00 44.34 374 GLY C C 1
ATOM 9320 O O . GLY C 1 377 ? 78.845 -50.830 25.768 1.00 44.25 374 GLY C O 1
ATOM 9321 N N . ASP C 1 378 ? 80.535 -52.130 25.092 1.00 44.47 375 ASP C N 1
ATOM 9322 C CA . ASP C 1 378 ? 81.302 -52.029 26.314 1.00 44.73 375 ASP C CA 1
ATOM 9323 C C . ASP C 1 378 ? 81.307 -50.587 26.822 1.00 44.67 375 ASP C C 1
ATOM 9324 O O . ASP C 1 378 ? 81.673 -49.664 26.091 1.00 44.22 375 ASP C O 1
ATOM 9329 N N . ALA C 1 379 ? 80.880 -50.347 28.063 1.00 44.66 376 ALA C N 1
ATOM 9330 C CA . ALA C 1 379 ? 80.927 -49.046 28.717 1.00 44.58 376 ALA C CA 1
ATOM 9331 C C . ALA C 1 379 ? 82.366 -48.530 28.823 1.00 44.60 376 ALA C C 1
ATOM 9332 O O . ALA C 1 379 ? 82.591 -47.324 28.713 1.00 44.91 376 ALA C O 1
ATOM 9334 N N . THR C 1 380 ? 83.377 -49.379 29.004 1.00 44.31 377 THR C N 1
ATOM 9335 C CA . THR C 1 380 ? 84.769 -48.940 29.083 1.00 44.18 377 THR C CA 1
ATOM 9336 C C . THR C 1 380 ? 85.310 -48.440 27.729 1.00 44.11 377 THR C C 1
ATOM 9337 O O . THR C 1 380 ? 86.073 -47.457 27.696 1.00 44.07 377 THR C O 1
ATOM 9341 N N . ILE C 1 381 ? 84.957 -49.043 26.589 1.00 43.48 378 ILE C N 1
ATOM 9342 C CA . ILE C 1 381 ? 85.329 -48.522 25.278 1.00 43.56 378 ILE C CA 1
ATOM 9343 C C . ILE C 1 381 ? 84.637 -47.169 25.086 1.00 43.65 378 ILE C C 1
ATOM 9344 O O . ILE C 1 381 ? 85.270 -46.189 24.691 1.00 43.40 378 ILE C O 1
ATOM 9349 N N . ALA C 1 382 ? 83.339 -47.056 25.361 1.00 43.86 379 ALA C N 1
ATOM 9350 C CA . ALA C 1 382 ? 82.606 -45.795 25.339 1.00 43.75 379 ALA C CA 1
ATOM 9351 C C . ALA C 1 382 ? 83.299 -44.751 26.196 1.00 43.85 379 ALA C C 1
ATOM 9352 O O . ALA C 1 382 ? 83.442 -43.614 25.761 1.00 43.63 379 ALA C O 1
ATOM 9354 N N . GLN C 1 383 ? 83.721 -45.079 27.425 1.00 44.27 380 GLN C N 1
ATOM 9355 C CA . GLN C 1 383 ? 84.507 -44.203 28.304 1.00 44.80 380 GLN C CA 1
ATOM 9356 C C . GLN C 1 383 ? 85.705 -43.662 27.562 1.00 44.20 380 GLN C C 1
ATOM 9357 O O . GLN C 1 383 ? 85.921 -42.458 27.527 1.00 43.98 380 GLN C O 1
ATOM 9363 N N . ARG C 1 384 ? 86.539 -44.521 26.972 1.00 44.09 381 ARG C N 1
ATOM 9364 C CA . ARG C 1 384 ? 87.768 -44.098 26.307 1.00 44.16 381 ARG C CA 1
ATOM 9365 C C . ARG C 1 384 ? 87.512 -43.236 25.083 1.00 42.78 381 ARG C C 1
ATOM 9366 O O . ARG C 1 384 ? 88.251 -42.293 24.860 1.00 41.86 381 ARG C O 1
ATOM 9374 N N . LEU C 1 385 ? 86.490 -43.491 24.261 1.00 42.03 382 LEU C N 1
ATOM 9375 C CA . LEU C 1 385 ? 86.172 -42.622 23.126 1.00 41.58 382 LEU C CA 1
ATOM 9376 C C . LEU C 1 385 ? 85.712 -41.288 23.664 1.00 41.03 382 LEU C C 1
ATOM 9377 O O . LEU C 1 385 ? 86.050 -40.252 23.100 1.00 40.61 382 LEU C O 1
ATOM 9382 N N . GLY C 1 386 ? 84.952 -41.244 24.755 1.00 41.06 383 GLY C N 1
ATOM 9383 C CA . GLY C 1 386 ? 84.511 -39.990 25.369 1.00 41.19 383 GLY C CA 1
ATOM 9384 C C . GLY C 1 386 ? 85.683 -39.122 25.776 1.00 40.99 383 GLY C C 1
ATOM 9385 O O . GLY C 1 386 ? 85.595 -37.900 25.730 1.00 41.08 383 GLY C O 1
ATOM 9386 N N . GLN C 1 387 ? 86.811 -39.693 26.171 1.00 40.76 384 GLN C N 1
ATOM 9387 C CA . GLN C 1 387 ? 87.992 -38.933 26.529 1.00 41.58 384 GLN C CA 1
ATOM 9388 C C . GLN C 1 387 ? 88.635 -38.240 25.325 1.00 40.70 384 GLN C C 1
ATOM 9389 O O . GLN C 1 387 ? 89.329 -37.257 25.498 1.00 40.02 384 GLN C O 1
ATOM 9395 N N . ARG C 1 388 ? 88.418 -38.672 24.086 1.00 40.52 385 ARG C N 1
ATOM 9396 C CA . ARG C 1 388 ? 88.995 -38.031 22.913 1.00 40.66 385 ARG C CA 1
ATOM 9397 C C . ARG C 1 388 ? 88.089 -36.930 22.403 1.00 40.82 385 ARG C C 1
ATOM 9398 O O . ARG C 1 388 ? 88.489 -36.118 21.566 1.00 40.45 385 ARG C O 1
ATOM 9406 N N . LEU C 1 389 ? 86.862 -36.817 22.895 1.00 41.47 386 LEU C N 1
ATOM 9407 C CA . LEU C 1 389 ? 85.887 -35.897 22.341 1.00 41.77 386 LEU C CA 1
ATOM 9408 C C . LEU C 1 389 ? 86.056 -34.469 22.844 1.00 42.25 386 LEU C C 1
ATOM 9409 O O . LEU C 1 389 ? 86.780 -34.185 23.805 1.00 41.51 386 LEU C O 1
ATOM 9414 N N . VAL C 1 390 ? 85.422 -33.533 22.157 1.00 43.24 387 VAL C N 1
ATOM 9415 C CA . VAL C 1 390 ? 85.411 -32.113 22.450 1.00 44.39 387 VAL C CA 1
ATOM 9416 C C . VAL C 1 390 ? 84.787 -31.866 23.840 1.00 45.62 387 VAL C C 1
ATOM 9417 O O . VAL C 1 390 ? 83.951 -32.651 24.279 1.00 46.41 387 VAL C O 1
ATOM 9421 N N . LYS C 1 391 ? 85.171 -30.839 24.600 1.00 46.65 388 LYS C N 1
ATOM 9422 C CA . LYS C 1 391 ? 84.653 -30.623 25.953 1.00 47.39 388 LYS C CA 1
ATOM 9423 C C . LYS C 1 391 ? 83.594 -29.541 25.991 1.00 47.52 388 LYS C C 1
ATOM 9424 O O . LYS C 1 391 ? 83.804 -28.444 25.482 1.00 48.02 388 LYS C O 1
ATOM 9430 N N . GLY C 1 392 ? 82.453 -29.761 26.625 1.00 47.58 389 GLY C N 1
ATOM 9431 C CA . GLY C 1 392 ? 81.443 -28.739 26.784 1.00 47.39 389 GLY C CA 1
ATOM 9432 C C . GLY C 1 392 ? 80.359 -28.836 25.741 1.00 47.81 389 GLY C C 1
ATOM 9433 O O . GLY C 1 392 ? 80.591 -29.308 24.618 1.00 47.87 389 GLY C O 1
ATOM 9442 N N . PRO C 1 394 ? 77.554 -27.723 22.899 1.00 43.30 391 PRO C N 1
ATOM 9443 C CA . PRO C 1 394 ? 77.535 -26.805 21.782 1.00 41.85 391 PRO C CA 1
ATOM 9444 C C . PRO C 1 394 ? 76.625 -25.598 22.032 1.00 41.16 391 PRO C C 1
ATOM 9445 O O . PRO C 1 394 ? 75.606 -25.718 22.726 1.00 40.60 391 PRO C O 1
ATOM 9449 N N . ILE C 1 395 ? 76.939 -24.421 21.490 1.00 40.30 392 ILE C N 1
ATOM 9450 C CA . ILE C 1 395 ? 76.172 -23.202 21.689 1.00 39.79 392 ILE C CA 1
ATOM 9451 C C . ILE C 1 395 ? 75.774 -22.614 20.323 1.00 39.66 392 ILE C C 1
ATOM 9452 O O . ILE C 1 395 ? 76.632 -22.365 19.473 1.00 39.05 392 ILE C O 1
ATOM 9457 N N . LEU C 1 396 ? 74.486 -22.383 20.069 1.00 39.30 393 LEU C N 1
ATOM 9458 C CA . LEU C 1 396 ? 73.982 -21.705 18.881 1.00 39.54 393 LEU C CA 1
ATOM 9459 C C . LEU C 1 396 ? 73.258 -20.442 19.310 1.00 39.97 393 LEU C C 1
ATOM 9460 O O . LEU C 1 396 ? 72.336 -20.508 20.099 1.00 39.92 393 LEU C O 1
ATOM 9465 N N . GLU C 1 397 ? 73.645 -19.259 18.845 1.00 40.98 394 GLU C N 1
ATOM 9466 C CA . GLU C 1 397 ? 72.963 -18.008 19.148 1.00 41.65 394 GLU C CA 1
ATOM 9467 C C . GLU C 1 397 ? 72.471 -17.377 17.850 1.00 42.08 394 GLU C C 1
ATOM 9468 O O . GLU C 1 397 ? 72.544 -16.171 17.660 1.00 41.95 394 GLU C O 1
ATOM 9474 N N . ASP C 1 398 ? 71.945 -18.168 16.917 1.00 42.59 395 ASP C N 1
ATOM 9475 C CA . ASP C 1 398 ? 71.271 -17.677 15.716 1.00 42.58 395 ASP C CA 1
ATOM 9476 C C . ASP C 1 398 ? 69.965 -18.416 15.512 1.00 42.67 395 ASP C C 1
ATOM 9477 O O . ASP C 1 398 ? 69.830 -19.576 15.919 1.00 42.48 395 ASP C O 1
ATOM 9482 N N . TYR C 1 399 ? 68.953 -17.775 14.943 1.00 43.06 396 TYR C N 1
ATOM 9483 C CA . TYR C 1 399 ? 67.677 -18.414 14.656 1.00 43.57 396 TYR C CA 1
ATOM 9484 C C . TYR C 1 399 ? 67.389 -18.480 13.170 1.00 42.75 396 TYR C C 1
ATOM 9485 O O . TYR C 1 399 ? 67.682 -17.564 12.450 1.00 43.07 396 TYR C O 1
ATOM 9494 N N . PHE C 1 400 ? 66.806 -19.546 12.652 1.00 42.91 397 PHE C N 1
ATOM 9495 C CA . PHE C 1 400 ? 66.385 -19.630 11.269 1.00 42.44 397 PHE C CA 1
ATOM 9496 C C . PHE C 1 400 ? 65.376 -20.757 11.065 1.00 42.96 397 PHE C C 1
ATOM 9497 O O . PHE C 1 400 ? 65.126 -21.583 11.957 1.00 42.55 397 PHE C O 1
ATOM 9506 N N . THR D 1 5 ? 73.330 -6.042 79.555 1.00 53.94 2 THR D N 1
ATOM 9507 C CA . THR D 1 5 ? 74.710 -6.070 80.142 1.00 53.85 2 THR D CA 1
ATOM 9508 C C . THR D 1 5 ? 75.504 -7.253 79.572 1.00 53.79 2 THR D C 1
ATOM 9509 O O . THR D 1 5 ? 76.254 -7.081 78.608 1.00 53.97 2 THR D O 1
ATOM 9513 N N . THR D 1 6 ? 75.365 -8.474 80.090 1.00 53.47 3 THR D N 1
ATOM 9514 C CA . THR D 1 6 ? 76.305 -9.560 79.789 1.00 53.11 3 THR D CA 1
ATOM 9515 C C . THR D 1 6 ? 75.910 -10.357 78.530 1.00 52.70 3 THR D C 1
ATOM 9516 O O . THR D 1 6 ? 74.806 -10.903 78.433 1.00 52.57 3 THR D O 1
ATOM 9520 N N . LYS D 1 7 ? 76.792 -10.428 77.533 1.00 52.21 4 LYS D N 1
ATOM 9521 C CA . LYS D 1 7 ? 76.587 -11.142 76.278 1.00 51.54 4 LYS D CA 1
ATOM 9522 C C . LYS D 1 7 ? 77.619 -12.252 76.166 1.00 50.82 4 LYS D C 1
ATOM 9523 O O . LYS D 1 7 ? 78.784 -12.045 76.489 1.00 50.95 4 LYS D O 1
ATOM 9529 N N . ARG D 1 8 ? 77.277 -13.444 75.698 1.00 49.94 5 ARG D N 1
ATOM 9530 C CA . ARG D 1 8 ? 78.238 -14.538 75.564 1.00 49.35 5 ARG D CA 1
ATOM 9531 C C . ARG D 1 8 ? 77.691 -15.615 74.656 1.00 48.50 5 ARG D C 1
ATOM 9532 O O . ARG D 1 8 ? 76.487 -15.845 74.626 1.00 47.99 5 ARG D O 1
ATOM 9540 N N . VAL D 1 9 ? 78.530 -16.311 73.900 1.00 48.07 6 VAL D N 1
ATOM 9541 C CA . VAL D 1 9 ? 78.118 -17.436 73.073 1.00 47.91 6 VAL D CA 1
ATOM 9542 C C . VAL D 1 9 ? 78.216 -18.699 73.917 1.00 47.74 6 VAL D C 1
ATOM 9543 O O . VAL D 1 9 ? 79.221 -18.918 74.569 1.00 47.43 6 VAL D O 1
ATOM 9547 N N . LYS D 1 10 ? 77.214 -19.570 73.942 1.00 48.14 7 LYS D N 1
ATOM 9548 C CA . LYS D 1 10 ? 77.217 -20.752 74.787 1.00 48.60 7 LYS D CA 1
ATOM 9549 C C . LYS D 1 10 ? 76.899 -22.004 73.991 1.00 48.87 7 LYS D C 1
ATOM 9550 O O . LYS D 1 10 ? 75.989 -22.005 73.173 1.00 48.69 7 LYS D O 1
ATOM 9556 N N . LYS D 1 11 ? 77.613 -23.108 74.202 1.00 49.67 8 LYS D N 1
ATOM 9557 C CA . LYS D 1 11 ? 77.276 -24.398 73.627 1.00 50.57 8 LYS D CA 1
ATOM 9558 C C . LYS D 1 11 ? 76.056 -24.953 74.353 1.00 51.00 8 LYS D C 1
ATOM 9559 O O . LYS D 1 11 ? 76.042 -25.073 75.577 1.00 50.81 8 LYS D O 1
ATOM 9573 N N . GLY D 1 13 ? 73.090 -27.729 75.353 1.00 53.16 10 GLY D N 1
ATOM 9574 C CA . GLY D 1 13 ? 72.774 -29.150 75.440 1.00 53.46 10 GLY D CA 1
ATOM 9575 C C . GLY D 1 13 ? 71.271 -29.367 75.399 1.00 53.59 10 GLY D C 1
ATOM 9576 O O . GLY D 1 13 ? 70.523 -28.470 75.002 1.00 53.50 10 GLY D O 1
ATOM 9577 N N . LYS D 1 14 ? 70.765 -30.529 75.811 1.00 53.72 11 LYS D N 1
ATOM 9578 C CA . LYS D 1 14 ? 69.331 -30.833 75.789 1.00 53.82 11 LYS D CA 1
ATOM 9579 C C . LYS D 1 14 ? 68.700 -30.350 77.089 1.00 53.36 11 LYS D C 1
ATOM 9580 O O . LYS D 1 14 ? 67.493 -30.456 77.268 1.00 52.82 11 LYS D O 1
ATOM 9586 N N . GLU D 1 15 ? 69.481 -29.808 78.024 1.00 53.29 12 GLU D N 1
ATOM 9587 C CA . GLU D 1 15 ? 68.991 -29.048 79.175 1.00 53.51 12 GLU D CA 1
ATOM 9588 C C . GLU D 1 15 ? 68.426 -27.709 78.701 1.00 53.28 12 GLU D C 1
ATOM 9589 O O . GLU D 1 15 ? 67.600 -27.114 79.386 1.00 53.10 12 GLU D O 1
ATOM 9595 N N . GLU D 1 16 ? 68.843 -27.184 77.544 1.00 53.21 13 GLU D N 1
ATOM 9596 C CA . GLU D 1 16 ? 68.341 -25.927 76.985 1.00 53.18 13 GLU D CA 1
ATOM 9597 C C . GLU D 1 16 ? 67.310 -26.195 75.890 1.00 53.11 13 GLU D C 1
ATOM 9598 O O . GLU D 1 16 ? 66.973 -25.293 75.129 1.00 52.60 13 GLU D O 1
ATOM 9612 N N . LYS D 1 18 ? 63.959 -26.544 75.681 1.00 51.09 15 LYS D N 1
ATOM 9613 C CA . LYS D 1 18 ? 62.734 -25.772 75.641 1.00 50.46 15 LYS D CA 1
ATOM 9614 C C . LYS D 1 18 ? 62.996 -24.332 75.214 1.00 49.44 15 LYS D C 1
ATOM 9615 O O . LYS D 1 18 ? 62.161 -23.750 74.537 1.00 49.20 15 LYS D O 1
ATOM 9621 N N . GLU D 1 19 ? 64.125 -23.717 75.565 1.00 48.35 16 GLU D N 1
ATOM 9622 C CA . GLU D 1 19 ? 64.491 -22.369 75.113 1.00 47.78 16 GLU D CA 1
ATOM 9623 C C . GLU D 1 19 ? 64.680 -22.361 73.606 1.00 46.42 16 GLU D C 1
ATOM 9624 O O . GLU D 1 19 ? 64.256 -21.442 72.928 1.00 45.30 16 GLU D O 1
ATOM 9638 N N . PHE D 1 21 ? 63.605 -24.660 71.255 1.00 39.96 18 PHE D N 1
ATOM 9639 C CA . PHE D 1 21 ? 62.427 -25.049 70.530 1.00 38.05 18 PHE D CA 1
ATOM 9640 C C . PHE D 1 21 ? 61.480 -23.866 70.428 1.00 37.58 18 PHE D C 1
ATOM 9641 O O . PHE D 1 21 ? 60.842 -23.667 69.387 1.00 36.96 18 PHE D O 1
ATOM 9649 N N . ASP D 1 22 ? 61.368 -23.032 71.464 1.00 36.68 19 ASP D N 1
ATOM 9650 C CA . ASP D 1 22 ? 60.564 -21.820 71.429 1.00 36.16 19 ASP D CA 1
ATOM 9651 C C . ASP D 1 22 ? 61.144 -20.772 70.485 1.00 35.37 19 ASP D C 1
ATOM 9652 O O . ASP D 1 22 ? 60.377 -20.039 69.843 1.00 34.82 19 ASP D O 1
ATOM 9657 N N . LEU D 1 23 ? 62.461 -20.684 70.312 1.00 34.31 20 LEU D N 1
ATOM 9658 C CA . LEU D 1 23 ? 63.072 -19.779 69.350 1.00 34.24 20 LEU D CA 1
ATOM 9659 C C . LEU D 1 23 ? 62.830 -20.287 67.939 1.00 34.26 20 LEU D C 1
ATOM 9660 O O . LEU D 1 23 ? 62.444 -19.524 67.043 1.00 33.94 20 LEU D O 1
ATOM 9665 N N . VAL D 1 24 ? 63.035 -21.578 67.685 1.00 34.34 21 VAL D N 1
ATOM 9666 C CA . VAL D 1 24 ? 62.830 -22.166 66.387 1.00 34.02 21 VAL D CA 1
ATOM 9667 C C . VAL D 1 24 ? 61.348 -22.121 66.031 1.00 34.04 21 VAL D C 1
ATOM 9668 O O . VAL D 1 24 ? 61.024 -21.880 64.871 1.00 34.43 21 VAL D O 1
ATOM 9672 N N . ILE D 1 25 ? 60.403 -22.318 66.950 1.00 33.88 22 ILE D N 1
ATOM 9673 C CA . ILE D 1 25 ? 58.981 -22.255 66.616 1.00 34.01 22 ILE D CA 1
ATOM 9674 C C . ILE D 1 25 ? 58.661 -20.848 66.232 1.00 33.59 22 ILE D C 1
ATOM 9675 O O . ILE D 1 25 ? 57.928 -20.626 65.277 1.00 34.47 22 ILE D O 1
ATOM 9680 N N . TYR D 1 26 ? 59.182 -19.850 66.930 1.00 33.47 23 TYR D N 1
ATOM 9681 C CA . TYR D 1 26 ? 58.933 -18.448 66.623 1.00 33.54 23 TYR D CA 1
ATOM 9682 C C . TYR D 1 26 ? 59.565 -18.044 65.299 1.00 33.75 23 TYR D C 1
ATOM 9683 O O . TYR D 1 26 ? 58.881 -17.571 64.387 1.00 32.87 23 TYR D O 1
ATOM 9692 N N . ALA D 1 27 ? 60.875 -18.215 65.142 1.00 34.96 24 ALA D N 1
ATOM 9693 C CA . ALA D 1 27 ? 61.622 -17.795 63.939 1.00 35.55 24 ALA D CA 1
ATOM 9694 C C . ALA D 1 27 ? 61.115 -18.481 62.695 1.00 35.88 24 ALA D C 1
ATOM 9695 O O . ALA D 1 27 ? 61.085 -17.871 61.633 1.00 36.34 24 ALA D O 1
ATOM 9697 N N . PHE D 1 28 ? 60.717 -19.746 62.733 1.00 36.96 25 PHE D N 1
ATOM 9698 C CA . PHE D 1 28 ? 60.318 -20.442 61.516 1.00 37.86 25 PHE D CA 1
ATOM 9699 C C . PHE D 1 28 ? 58.821 -20.532 61.429 1.00 38.99 25 PHE D C 1
ATOM 9700 O O . PHE D 1 28 ? 58.291 -21.036 60.439 1.00 39.27 25 PHE D O 1
ATOM 9708 N N . ASN D 1 29 ? 58.095 -19.995 62.408 1.00 40.45 26 ASN D N 1
ATOM 9709 C CA . ASN D 1 29 ? 56.647 -19.862 62.384 1.00 41.68 26 ASN D CA 1
ATOM 9710 C C . ASN D 1 29 ? 55.986 -21.203 62.156 1.00 42.89 26 ASN D C 1
ATOM 9711 O O . ASN D 1 29 ? 55.248 -21.404 61.190 1.00 42.70 26 ASN D O 1
ATOM 9716 N N . GLN D 1 30 ? 56.216 -22.169 63.032 1.00 44.65 27 GLN D N 1
ATOM 9717 C CA . GLN D 1 30 ? 55.727 -23.533 62.844 1.00 45.78 27 GLN D CA 1
ATOM 9718 C C . GLN D 1 30 ? 54.853 -23.888 64.031 1.00 46.61 27 GLN D C 1
ATOM 9719 O O . GLN D 1 30 ? 55.104 -23.414 65.134 1.00 46.91 27 GLN D O 1
ATOM 9725 N N . GLU D 1 31 ? 53.783 -24.656 63.871 1.00 47.79 28 GLU D N 1
ATOM 9726 C CA . GLU D 1 31 ? 52.899 -25.009 64.999 1.00 49.24 28 GLU D CA 1
ATOM 9727 C C . GLU D 1 31 ? 53.571 -26.106 65.846 1.00 49.08 28 GLU D C 1
ATOM 9728 O O . GLU D 1 31 ? 53.951 -27.146 65.310 1.00 49.31 28 GLU D O 1
ATOM 9734 N N . PRO D 1 32 ? 53.718 -25.871 67.152 1.00 48.95 29 PRO D N 1
ATOM 9735 C CA . PRO D 1 32 ? 54.510 -26.748 68.018 1.00 49.07 29 PRO D CA 1
ATOM 9736 C C . PRO D 1 32 ? 53.808 -28.063 68.407 1.00 49.31 29 PRO D C 1
ATOM 9737 O O . PRO D 1 32 ? 53.575 -28.307 69.595 1.00 49.85 29 PRO D O 1
ATOM 9741 N N . THR D 1 33 ? 53.472 -28.951 67.472 1.00 49.49 30 THR D N 1
ATOM 9742 C CA . THR D 1 33 ? 52.757 -30.209 67.768 1.00 49.11 30 THR D CA 1
ATOM 9743 C C . THR D 1 33 ? 53.658 -31.204 68.487 1.00 49.17 30 THR D C 1
ATOM 9744 O O . THR D 1 33 ? 54.875 -31.062 68.467 1.00 49.04 30 THR D O 1
ATOM 9748 N N . ALA D 1 34 ? 53.111 -32.237 69.127 1.00 49.35 31 ALA D N 1
ATOM 9749 C CA . ALA D 1 34 ? 53.889 -33.269 69.803 1.00 49.45 31 ALA D CA 1
ATOM 9750 C C . ALA D 1 34 ? 54.838 -33.974 68.829 1.00 49.71 31 ALA D C 1
ATOM 9751 O O . ALA D 1 34 ? 55.964 -34.306 69.210 1.00 49.74 31 ALA D O 1
ATOM 9753 N N . GLU D 1 35 ? 54.449 -34.225 67.572 1.00 50.14 32 GLU D N 1
ATOM 9754 C CA . GLU D 1 35 ? 55.315 -34.819 66.539 1.00 50.10 32 GLU D CA 1
ATOM 9755 C C . GLU D 1 35 ? 56.494 -33.910 66.209 1.00 49.59 32 GLU D C 1
ATOM 9756 O O . GLU D 1 35 ? 57.642 -34.353 66.152 1.00 49.23 32 GLU D O 1
ATOM 9762 N N . ARG D 1 36 ? 56.256 -32.629 65.954 1.00 49.40 33 ARG D N 1
ATOM 9763 C CA . ARG D 1 36 ? 57.298 -31.659 65.658 1.00 48.98 33 ARG D CA 1
ATOM 9764 C C . ARG D 1 36 ? 58.220 -31.478 66.846 1.00 47.68 33 ARG D C 1
ATOM 9765 O O . ARG D 1 36 ? 59.410 -31.218 66.665 1.00 46.96 33 ARG D O 1
ATOM 9773 N N . GLN D 1 37 ? 57.741 -31.591 68.081 1.00 46.44 34 GLN D N 1
ATOM 9774 C CA . GLN D 1 37 ? 58.613 -31.524 69.241 1.00 46.34 34 GLN D CA 1
ATOM 9775 C C . GLN D 1 37 ? 59.556 -32.719 69.287 1.00 45.97 34 GLN D C 1
ATOM 9776 O O . GLN D 1 37 ? 60.726 -32.530 69.580 1.00 45.49 34 GLN D O 1
ATOM 9782 N N . GLU D 1 38 ? 59.132 -33.956 68.999 1.00 46.10 35 GLU D N 1
ATOM 9783 C CA . GLU D 1 38 ? 60.015 -35.133 69.131 1.00 46.56 35 GLU D CA 1
ATOM 9784 C C . GLU D 1 38 ? 60.985 -35.237 67.946 1.00 45.66 35 GLU D C 1
ATOM 9785 O O . GLU D 1 38 ? 62.105 -35.718 68.114 1.00 45.08 35 GLU D O 1
ATOM 9791 N N . ARG D 1 39 ? 60.658 -34.736 66.756 1.00 45.35 36 ARG D N 1
ATOM 9792 C CA . ARG D 1 39 ? 61.644 -34.547 65.685 1.00 45.08 36 ARG D CA 1
ATOM 9793 C C . ARG D 1 39 ? 62.716 -33.566 66.101 1.00 43.52 36 ARG D C 1
ATOM 9794 O O . ARG D 1 39 ? 63.880 -33.774 65.823 1.00 42.21 36 ARG D O 1
ATOM 9802 N N . PHE D 1 40 ? 62.375 -32.466 66.759 1.00 42.66 37 PHE D N 1
ATOM 9803 C CA . PHE D 1 40 ? 63.366 -31.512 67.247 1.00 42.67 37 PHE D CA 1
ATOM 9804 C C . PHE D 1 40 ? 64.241 -32.146 68.319 1.00 42.08 37 PHE D C 1
ATOM 9805 O O . PHE D 1 40 ? 65.452 -31.919 68.322 1.00 41.48 37 PHE D O 1
ATOM 9813 N N . GLU D 1 41 ? 63.688 -32.924 69.255 1.00 41.89 38 GLU D N 1
ATOM 9814 C CA . GLU D 1 41 ? 64.472 -33.655 70.251 1.00 42.36 38 GLU D CA 1
ATOM 9815 C C . GLU D 1 41 ? 65.405 -34.629 69.555 1.00 41.65 38 GLU D C 1
ATOM 9816 O O . GLU D 1 41 ? 66.565 -34.747 69.952 1.00 41.54 38 GLU D O 1
ATOM 9822 N N . LYS D 1 42 ? 64.967 -35.333 68.507 1.00 41.19 39 LYS D N 1
ATOM 9823 C CA . LYS D 1 42 ? 65.809 -36.260 67.745 1.00 41.32 39 LYS D CA 1
ATOM 9824 C C . LYS D 1 42 ? 66.962 -35.494 67.093 1.00 40.88 39 LYS D C 1
ATOM 9825 O O . LYS D 1 42 ? 68.125 -35.903 67.201 1.00 40.36 39 LYS D O 1
ATOM 9831 N N . LEU D 1 43 ? 66.704 -34.390 66.389 1.00 40.34 40 LEU D N 1
ATOM 9832 C CA . LEU D 1 43 ? 67.749 -33.612 65.755 1.00 40.18 40 LEU D CA 1
ATOM 9833 C C . LEU D 1 43 ? 68.684 -33.103 66.832 1.00 40.29 40 LEU D C 1
ATOM 9834 O O . LEU D 1 43 ? 69.888 -33.296 66.715 1.00 40.39 40 LEU D O 1
ATOM 9839 N N . LEU D 1 44 ? 68.202 -32.486 67.915 1.00 40.50 41 LEU D N 1
ATOM 9840 C CA . LEU D 1 44 ? 69.066 -31.968 69.001 1.00 40.26 41 LEU D CA 1
ATOM 9841 C C . LEU D 1 44 ? 70.026 -33.040 69.502 1.00 39.89 41 LEU D C 1
ATOM 9842 O O . LEU D 1 44 ? 71.182 -32.736 69.828 1.00 39.60 41 LEU D O 1
ATOM 9847 N N . SER D 1 45 ? 69.608 -34.298 69.605 1.00 39.43 42 SER D N 1
ATOM 9848 C CA . SER D 1 45 ? 70.475 -35.374 70.094 1.00 39.62 42 SER D CA 1
ATOM 9849 C C . SER D 1 45 ? 71.637 -35.665 69.130 1.00 39.52 42 SER D C 1
ATOM 9850 O O . SER D 1 45 ? 72.653 -36.225 69.548 1.00 39.13 42 SER D O 1
ATOM 9853 N N . HIS D 1 46 ? 71.563 -35.271 67.854 1.00 39.66 43 HIS D N 1
ATOM 9854 C CA . HIS D 1 46 ? 72.643 -35.441 66.886 1.00 39.76 43 HIS D CA 1
ATOM 9855 C C . HIS D 1 46 ? 73.387 -34.160 66.542 1.00 40.34 43 HIS D C 1
ATOM 9856 O O . HIS D 1 46 ? 74.388 -34.229 65.824 1.00 40.98 43 HIS D O 1
ATOM 9863 N N . THR D 1 47 ? 72.995 -32.975 67.010 1.00 40.48 44 THR D N 1
ATOM 9864 C CA . THR D 1 47 ? 73.569 -31.718 66.524 1.00 40.58 44 THR D CA 1
ATOM 9865 C C . THR D 1 47 ? 74.389 -31.004 67.598 1.00 40.52 44 THR D C 1
ATOM 9866 O O . THR D 1 47 ? 74.247 -31.290 68.784 1.00 39.97 44 THR D O 1
ATOM 9870 N N . GLN D 1 48 ? 75.295 -30.094 67.237 1.00 40.28 45 GLN D N 1
ATOM 9871 C CA . GLN D 1 48 ? 75.793 -29.116 68.179 1.00 39.89 45 GLN D CA 1
ATOM 9872 C C . GLN D 1 48 ? 75.086 -27.773 68.001 1.00 39.62 45 GLN D C 1
ATOM 9873 O O . GLN D 1 48 ? 75.248 -27.094 66.983 1.00 39.36 45 GLN D O 1
ATOM 9879 N N . SER D 1 49 ? 74.282 -27.357 68.978 1.00 39.34 46 SER D N 1
ATOM 9880 C CA . SER D 1 49 ? 73.677 -26.038 69.042 1.00 38.97 46 SER D CA 1
ATOM 9881 C C . SER D 1 49 ? 74.616 -25.024 69.741 1.00 38.33 46 SER D C 1
ATOM 9882 O O . SER D 1 49 ? 75.249 -25.305 70.768 1.00 37.21 46 SER D O 1
ATOM 9885 N N . TYR D 1 50 ? 74.736 -23.833 69.168 1.00 37.98 47 TYR D N 1
ATOM 9886 C CA . TYR D 1 50 ? 75.433 -22.693 69.700 1.00 37.69 47 TYR D CA 1
ATOM 9887 C C . TYR D 1 50 ? 74.415 -21.592 69.963 1.00 37.13 47 TYR D C 1
ATOM 9888 O O . TYR D 1 50 ? 73.598 -21.268 69.094 1.00 36.47 47 TYR D O 1
ATOM 9897 N N . GLY D 1 51 ? 74.405 -20.976 71.142 1.00 36.85 48 GLY D N 1
ATOM 9898 C CA . GLY D 1 51 ? 73.406 -19.972 71.503 1.00 36.55 48 GLY D CA 1
ATOM 9899 C C . GLY D 1 51 ? 74.051 -18.648 71.801 1.00 36.31 48 GLY D C 1
ATOM 9900 O O . GLY D 1 51 ? 75.241 -18.582 72.111 1.00 35.73 48 GLY D O 1
ATOM 9901 N N . PHE D 1 52 ? 73.320 -17.548 71.711 1.00 36.32 49 PHE D N 1
ATOM 9902 C CA . PHE D 1 52 ? 73.811 -16.258 72.108 1.00 36.68 49 PHE D CA 1
ATOM 9903 C C . PHE D 1 52 ? 72.961 -15.749 73.248 1.00 36.78 49 PHE D C 1
ATOM 9904 O O . PHE D 1 52 ? 71.776 -15.453 73.068 1.00 36.59 49 PHE D O 1
ATOM 9912 N N . LEU D 1 53 ? 73.504 -15.630 74.454 1.00 37.13 50 LEU D N 1
ATOM 9913 C CA . LEU D 1 53 ? 72.748 -15.179 75.608 1.00 37.33 50 LEU D CA 1
ATOM 9914 C C . LEU D 1 53 ? 72.988 -13.693 75.829 1.00 37.55 50 LEU D C 1
ATOM 9915 O O . LEU D 1 53 ? 74.138 -13.254 75.882 1.00 37.41 50 LEU D O 1
ATOM 9920 N N . ILE D 1 54 ? 71.950 -12.864 75.925 1.00 38.18 51 ILE D N 1
ATOM 9921 C CA . ILE D 1 54 ? 72.067 -11.506 76.463 1.00 38.70 51 ILE D CA 1
ATOM 9922 C C . ILE D 1 54 ? 71.417 -11.512 77.841 1.00 39.51 51 ILE D C 1
ATOM 9923 O O . ILE D 1 54 ? 70.248 -11.907 77.970 1.00 39.99 51 ILE D O 1
ATOM 9928 N N . ASP D 1 55 ? 72.123 -11.119 78.906 1.00 40.06 52 ASP D N 1
ATOM 9929 C CA . ASP D 1 55 ? 71.653 -11.268 80.291 1.00 40.48 52 ASP D CA 1
ATOM 9930 C C . ASP D 1 55 ? 71.115 -12.676 80.589 1.00 40.66 52 ASP D C 1
ATOM 9931 O O . ASP D 1 55 ? 70.071 -12.834 81.228 1.00 40.44 52 ASP D O 1
ATOM 9936 N N . GLU D 1 56 ? 71.787 -13.735 80.142 1.00 40.95 53 GLU D N 1
ATOM 9937 C CA . GLU D 1 56 ? 71.353 -15.126 80.347 1.00 41.06 53 GLU D CA 1
ATOM 9938 C C . GLU D 1 56 ? 70.093 -15.534 79.580 1.00 40.87 53 GLU D C 1
ATOM 9939 O O . GLU D 1 56 ? 69.667 -16.688 79.697 1.00 40.87 53 GLU D O 1
ATOM 9945 N N . GLN D 1 57 ? 69.457 -14.663 78.793 1.00 40.46 54 GLN D N 1
ATOM 9946 C CA . GLN D 1 57 ? 68.306 -15.022 77.964 1.00 40.29 54 GLN D CA 1
ATOM 9947 C C . GLN D 1 57 ? 68.794 -15.472 76.597 1.00 39.19 54 GLN D C 1
ATOM 9948 O O . GLN D 1 57 ? 69.527 -14.738 75.945 1.00 38.33 54 GLN D O 1
ATOM 9954 N N . LEU D 1 58 ? 68.440 -16.663 76.106 1.00 38.63 55 LEU D N 1
ATOM 9955 C CA . LEU D 1 58 ? 68.809 -17.087 74.751 1.00 38.29 55 LEU D CA 1
ATOM 9956 C C . LEU D 1 58 ? 68.099 -16.194 73.732 1.00 37.91 55 LEU D C 1
ATOM 9957 O O . LEU D 1 58 ? 66.873 -16.169 73.686 1.00 37.78 55 LEU D O 1
ATOM 9962 N N . THR D 1 59 ? 68.825 -15.435 72.909 1.00 37.75 56 THR D N 1
ATOM 9963 C CA . THR D 1 59 ? 68.262 -14.498 71.940 1.00 37.58 56 THR D CA 1
ATOM 9964 C C . THR D 1 59 ? 68.561 -14.879 70.493 1.00 37.42 56 THR D C 1
ATOM 9965 O O . THR D 1 59 ? 67.857 -14.410 69.577 1.00 36.91 56 THR D O 1
ATOM 9969 N N . SER D 1 60 ? 69.609 -15.668 70.221 1.00 37.39 57 SER D N 1
ATOM 9970 C CA . SER D 1 60 ? 69.950 -16.178 68.873 1.00 37.75 57 SER D CA 1
ATOM 9971 C C . SER D 1 60 ? 70.478 -17.597 68.952 1.00 37.94 57 SER D C 1
ATOM 9972 O O . SER D 1 60 ? 70.792 -18.091 70.022 1.00 38.23 57 SER D O 1
ATOM 9975 N N . GLN D 1 61 ? 70.638 -18.298 67.847 1.00 38.70 58 GLN D N 1
ATOM 9976 C CA . GLN D 1 61 ? 70.984 -19.701 67.865 1.00 39.52 58 GLN D CA 1
ATOM 9977 C C . GLN D 1 61 ? 71.376 -20.173 66.459 1.00 39.35 58 GLN D C 1
ATOM 9978 O O . GLN D 1 61 ? 70.746 -19.813 65.471 1.00 38.44 58 GLN D O 1
ATOM 9984 N N . VAL D 1 62 ? 72.444 -20.952 66.330 1.00 39.84 59 VAL D N 1
ATOM 9985 C CA . VAL D 1 62 ? 72.815 -21.626 65.101 1.00 40.37 59 VAL D CA 1
ATOM 9986 C C . VAL D 1 62 ? 73.080 -23.088 65.463 1.00 41.15 59 VAL D C 1
ATOM 9987 O O . VAL D 1 62 ? 73.762 -23.384 66.462 1.00 40.46 59 VAL D O 1
ATOM 9999 N N . ALA D 1 64 ? 74.785 -26.811 64.240 1.00 41.36 61 ALA D N 1
ATOM 10000 C CA . ALA D 1 64 ? 75.694 -27.490 63.329 1.00 40.88 61 ALA D CA 1
ATOM 10001 C C . ALA D 1 64 ? 75.473 -29.007 63.459 1.00 40.05 61 ALA D C 1
ATOM 10002 O O . ALA D 1 64 ? 75.804 -29.610 64.493 1.00 39.74 61 ALA D O 1
ATOM 10004 N N . THR D 1 65 ? 74.895 -29.660 62.448 1.00 39.27 62 THR D N 1
ATOM 10005 C CA . THR D 1 65 ? 74.709 -31.105 62.430 1.00 39.15 62 THR D CA 1
ATOM 10006 C C . THR D 1 65 ? 75.892 -31.766 61.727 1.00 38.99 62 THR D C 1
ATOM 10007 O O . THR D 1 65 ? 76.290 -31.337 60.634 1.00 39.22 62 THR D O 1
ATOM 10011 N N . PRO D 1 66 ? 76.462 -32.793 62.349 1.00 38.71 63 PRO D N 1
ATOM 10012 C CA . PRO D 1 66 ? 77.581 -33.502 61.758 1.00 38.69 63 PRO D CA 1
ATOM 10013 C C . PRO D 1 66 ? 77.157 -34.489 60.698 1.00 38.30 63 PRO D C 1
ATOM 10014 O O . PRO D 1 66 ? 76.380 -35.407 60.972 1.00 38.98 63 PRO D O 1
ATOM 10018 N N . PHE D 1 67 ? 77.660 -34.359 59.482 1.00 37.58 64 PHE D N 1
ATOM 10019 C CA . PHE D 1 67 ? 77.424 -35.292 58.421 1.00 37.16 64 PHE D CA 1
ATOM 10020 C C . PHE D 1 67 ? 78.744 -35.831 57.890 1.00 37.42 64 PHE D C 1
ATOM 10021 O O . PHE D 1 67 ? 79.832 -35.291 58.153 1.00 36.78 64 PHE D O 1
ATOM 10029 N N . GLN D 1 68 ? 78.692 -36.918 57.136 1.00 37.60 65 GLN D N 1
ATOM 10030 C CA . GLN D 1 68 ? 79.761 -37.342 56.256 1.00 37.68 65 GLN D CA 1
ATOM 10031 C C . GLN D 1 68 ? 79.256 -37.078 54.839 1.00 36.99 65 GLN D C 1
ATOM 10032 O O . GLN D 1 68 ? 78.096 -37.358 54.508 1.00 36.19 65 GLN D O 1
ATOM 10038 N N . VAL D 1 69 ? 80.113 -36.552 53.975 1.00 36.61 66 VAL D N 1
ATOM 10039 C CA . VAL D 1 69 ? 79.826 -36.207 52.595 1.00 36.41 66 VAL D CA 1
ATOM 10040 C C . VAL D 1 69 ? 80.699 -37.142 51.738 1.00 36.07 66 VAL D C 1
ATOM 10041 O O . VAL D 1 69 ? 81.844 -37.430 52.111 1.00 35.24 66 VAL D O 1
ATOM 10045 N N . ASN D 1 70 ? 80.219 -37.686 50.613 1.00 36.33 67 ASN D N 1
ATOM 10046 C CA . ASN D 1 70 ? 81.063 -38.463 49.669 1.00 36.05 67 ASN D CA 1
ATOM 10047 C C . ASN D 1 70 ? 81.512 -37.590 48.492 1.00 36.12 67 ASN D C 1
ATOM 10048 O O . ASN D 1 70 ? 80.727 -37.301 47.584 1.00 35.54 67 ASN D O 1
ATOM 10053 N N . PHE D 1 71 ? 82.772 -37.146 48.457 1.00 36.04 68 PHE D N 1
ATOM 10054 C CA . PHE D 1 71 ? 83.271 -36.254 47.422 1.00 35.98 68 PHE D CA 1
ATOM 10055 C C . PHE D 1 71 ? 84.153 -37.011 46.432 1.00 35.92 68 PHE D C 1
ATOM 10056 O O . PHE D 1 71 ? 85.376 -37.108 46.605 1.00 34.71 68 PHE D O 1
ATOM 10064 N N . HIS D 1 72 ? 83.574 -37.554 45.361 1.00 36.35 69 HIS D N 1
ATOM 10065 C CA . HIS D 1 72 ? 84.311 -38.280 44.336 1.00 36.81 69 HIS D CA 1
ATOM 10066 C C . HIS D 1 72 ? 85.141 -39.369 44.985 1.00 36.95 69 HIS D C 1
ATOM 10067 O O . HIS D 1 72 ? 86.323 -39.513 44.695 1.00 36.89 69 HIS D O 1
ATOM 10074 N N . GLY D 1 73 ? 84.555 -40.144 45.895 1.00 37.28 70 GLY D N 1
ATOM 10075 C CA . GLY D 1 73 ? 85.201 -41.275 46.531 1.00 37.55 70 GLY D CA 1
ATOM 10076 C C . GLY D 1 73 ? 85.894 -40.954 47.848 1.00 37.82 70 GLY D C 1
ATOM 10077 O O . GLY D 1 73 ? 86.338 -41.873 48.539 1.00 38.09 70 GLY D O 1
ATOM 10078 N N . VAL D 1 74 ? 86.034 -39.699 48.264 1.00 38.19 71 VAL D N 1
ATOM 10079 C CA . VAL D 1 74 ? 86.699 -39.344 49.529 1.00 38.38 71 VAL D CA 1
ATOM 10080 C C . VAL D 1 74 ? 85.664 -38.964 50.610 1.00 38.88 71 VAL D C 1
ATOM 10081 O O . VAL D 1 74 ? 84.781 -38.127 50.375 1.00 37.98 71 VAL D O 1
ATOM 10085 N N . ARG D 1 75 ? 85.717 -39.571 51.805 1.00 39.70 72 ARG D N 1
ATOM 10086 C CA . ARG D 1 75 ? 84.822 -39.239 52.924 1.00 40.22 72 ARG D CA 1
ATOM 10087 C C . ARG D 1 75 ? 85.269 -37.907 53.537 1.00 40.17 72 ARG D C 1
ATOM 10088 O O . ARG D 1 75 ? 86.404 -37.776 53.991 1.00 40.01 72 ARG D O 1
ATOM 10096 N N . TYR D 1 76 ? 84.437 -36.875 53.571 1.00 40.09 73 TYR D N 1
ATOM 10097 C CA . TYR D 1 76 ? 84.754 -35.642 54.273 1.00 39.76 73 TYR D CA 1
ATOM 10098 C C . TYR D 1 76 ? 83.750 -35.466 55.407 1.00 39.77 73 TYR D C 1
ATOM 10099 O O . TYR D 1 76 ? 82.532 -35.621 55.178 1.00 38.75 73 TYR D O 1
ATOM 10108 N N . PRO D 1 77 ? 84.256 -35.160 56.613 1.00 39.61 74 PRO D N 1
ATOM 10109 C CA . PRO D 1 77 ? 83.431 -34.596 57.689 1.00 39.90 74 PRO D CA 1
ATOM 10110 C C . PRO D 1 77 ? 82.780 -33.278 57.293 1.00 40.06 74 PRO D C 1
ATOM 10111 O O . PRO D 1 77 ? 83.487 -32.366 56.885 1.00 40.19 74 PRO D O 1
ATOM 10123 N N . ALA D 1 79 ? 79.760 -30.075 58.273 1.00 38.66 76 ALA D N 1
ATOM 10124 C CA . ALA D 1 79 ? 78.850 -29.508 59.269 1.00 38.26 76 ALA D CA 1
ATOM 10125 C C . ALA D 1 79 ? 77.656 -28.923 58.554 1.00 37.73 76 ALA D C 1
ATOM 10126 O O . ALA D 1 79 ? 77.794 -27.984 57.776 1.00 36.92 76 ALA D O 1
ATOM 10128 N N . GLY D 1 80 ? 76.456 -29.450 58.768 1.00 37.98 77 GLY D N 1
ATOM 10129 C CA . GLY D 1 80 ? 75.232 -28.969 58.126 1.00 38.10 77 GLY D CA 1
ATOM 10130 C C . GLY D 1 80 ? 74.621 -27.900 59.003 1.00 38.09 77 GLY D C 1
ATOM 10131 O O . GLY D 1 80 ? 74.091 -28.201 60.073 1.00 38.38 77 GLY D O 1
ATOM 10132 N N . ILE D 1 81 ? 74.702 -26.630 58.623 1.00 38.20 78 ILE D N 1
ATOM 10133 C CA . ILE D 1 81 ? 74.222 -25.518 59.419 1.00 38.42 78 ILE D CA 1
ATOM 10134 C C . ILE D 1 81 ? 72.749 -25.292 59.160 1.00 38.26 78 ILE D C 1
ATOM 10135 O O . ILE D 1 81 ? 72.311 -25.244 58.011 1.00 38.86 78 ILE D O 1
ATOM 10140 N N . GLY D 1 82 ? 71.933 -25.168 60.199 1.00 38.40 79 GLY D N 1
ATOM 10141 C CA . GLY D 1 82 ? 70.480 -25.058 60.092 1.00 38.10 79 GLY D CA 1
ATOM 10142 C C . GLY D 1 82 ? 69.866 -24.405 61.319 1.00 38.23 79 GLY D C 1
ATOM 10143 O O . GLY D 1 82 ? 70.536 -24.199 62.357 1.00 37.52 79 GLY D O 1
ATOM 10144 N N . TYR D 1 83 ? 68.588 -24.047 61.248 1.00 38.27 80 TYR D N 1
ATOM 10145 C CA . TYR D 1 83 ? 67.856 -23.358 62.308 1.00 38.13 80 TYR D CA 1
ATOM 10146 C C . TYR D 1 83 ? 68.613 -22.132 62.795 1.00 37.63 80 TYR D C 1
ATOM 10147 O O . TYR D 1 83 ? 68.806 -21.935 63.996 1.00 38.27 80 TYR D O 1
ATOM 10156 N N . VAL D 1 84 ? 69.063 -21.263 61.901 1.00 36.55 81 VAL D N 1
ATOM 10157 C CA . VAL D 1 84 ? 69.601 -19.978 62.296 1.00 35.87 81 VAL D CA 1
ATOM 10158 C C . VAL D 1 84 ? 68.388 -19.113 62.632 1.00 35.52 81 VAL D C 1
ATOM 10159 O O . VAL D 1 84 ? 67.495 -18.906 61.786 1.00 35.32 81 VAL D O 1
ATOM 10163 N N . ALA D 1 85 ? 68.288 -18.622 63.863 1.00 34.79 82 ALA D N 1
ATOM 10164 C CA . ALA D 1 85 ? 67.093 -17.990 64.404 1.00 34.60 82 ALA D CA 1
ATOM 10165 C C . ALA D 1 85 ? 67.494 -16.957 65.419 1.00 34.45 82 ALA D C 1
ATOM 10166 O O . ALA D 1 85 ? 68.472 -17.134 66.157 1.00 33.89 82 ALA D O 1
ATOM 10168 N N . SER D 1 86 ? 66.793 -15.842 65.501 1.00 34.74 83 SER D N 1
ATOM 10169 C CA . SER D 1 86 ? 66.956 -14.918 66.596 1.00 35.60 83 SER D CA 1
ATOM 10170 C C . SER D 1 86 ? 65.672 -14.175 66.809 1.00 35.18 83 SER D C 1
ATOM 10171 O O . SER D 1 86 ? 64.877 -14.060 65.893 1.00 34.83 83 SER D O 1
ATOM 10174 N N . TYR D 1 87 ? 65.401 -13.679 68.010 1.00 35.22 84 TYR D N 1
ATOM 10175 C CA . TYR D 1 87 ? 64.164 -13.002 68.299 1.00 35.45 84 TYR D CA 1
ATOM 10176 C C . TYR D 1 87 ? 64.236 -11.580 67.780 1.00 35.96 84 TYR D C 1
ATOM 10177 O O . TYR D 1 87 ? 65.310 -10.992 67.741 1.00 36.17 84 TYR D O 1
ATOM 10186 N N . PRO D 1 88 ? 63.099 -11.016 67.375 1.00 37.27 85 PRO D N 1
ATOM 10187 C CA . PRO D 1 88 ? 63.097 -9.711 66.706 1.00 37.88 85 PRO D CA 1
ATOM 10188 C C . PRO D 1 88 ? 63.490 -8.535 67.584 1.00 38.53 85 PRO D C 1
ATOM 10189 O O . PRO D 1 88 ? 63.999 -7.524 67.059 1.00 38.29 85 PRO D O 1
ATOM 10193 N N . GLU D 1 89 ? 63.293 -8.584 68.903 1.00 39.72 86 GLU D N 1
ATOM 10194 C CA . GLU D 1 89 ? 63.572 -7.426 69.765 1.00 40.69 86 GLU D CA 1
ATOM 10195 C C . GLU D 1 89 ? 65.057 -7.290 69.981 1.00 41.19 86 GLU D C 1
ATOM 10196 O O . GLU D 1 89 ? 65.483 -6.326 70.589 1.00 40.92 86 GLU D O 1
ATOM 10202 N N . TYR D 1 90 ? 65.895 -8.219 69.541 1.00 42.30 87 TYR D N 1
ATOM 10203 C CA . TYR D 1 90 ? 67.333 -8.098 69.693 1.00 43.55 87 TYR D CA 1
ATOM 10204 C C . TYR D 1 90 ? 67.923 -7.856 68.313 1.00 44.72 87 TYR D C 1
ATOM 10205 O O . TYR D 1 90 ? 68.657 -8.691 67.769 1.00 45.51 87 TYR D O 1
ATOM 10214 N N . ARG D 1 91 ? 67.604 -6.726 67.687 1.00 45.81 88 ARG D N 1
ATOM 10215 C CA . ARG D 1 91 ? 68.248 -6.281 66.445 1.00 46.13 88 ARG D CA 1
ATOM 10216 C C . ARG D 1 91 ? 69.611 -5.689 66.800 1.00 46.46 88 ARG D C 1
ATOM 10217 O O . ARG D 1 91 ? 69.736 -4.969 67.807 1.00 46.42 88 ARG D O 1
ATOM 10225 N N . GLY D 1 92 ? 70.662 -5.976 66.031 1.00 46.54 89 GLY D N 1
ATOM 10226 C CA . GLY D 1 92 ? 71.926 -5.251 66.104 1.00 46.41 89 GLY D CA 1
ATOM 10227 C C . GLY D 1 92 ? 72.818 -5.668 67.250 1.00 46.58 89 GLY D C 1
ATOM 10228 O O . GLY D 1 92 ? 73.892 -5.085 67.423 1.00 47.23 89 GLY D O 1
ATOM 10229 N N . GLU D 1 93 ? 72.460 -6.665 68.062 1.00 46.27 90 GLU D N 1
ATOM 10230 C CA . GLU D 1 93 ? 73.289 -7.100 69.198 1.00 45.78 90 GLU D CA 1
ATOM 10231 C C . GLU D 1 93 ? 74.467 -7.953 68.713 1.00 44.99 90 GLU D C 1
ATOM 10232 O O . GLU D 1 93 ? 75.322 -8.340 69.513 1.00 45.02 90 GLU D O 1
ATOM 10238 N N . GLY D 1 94 ? 74.561 -8.267 67.420 1.00 44.05 91 GLY D N 1
ATOM 10239 C CA . GLY D 1 94 ? 75.685 -9.010 66.831 1.00 43.39 91 GLY D CA 1
ATOM 10240 C C . GLY D 1 94 ? 75.665 -10.489 67.169 1.00 42.39 91 GLY D C 1
ATOM 10241 O O . GLY D 1 94 ? 76.720 -11.125 67.234 1.00 42.20 91 GLY D O 1
ATOM 10242 N N . GLY D 1 95 ? 74.499 -11.092 67.384 1.00 41.51 92 GLY D N 1
ATOM 10243 C CA . GLY D 1 95 ? 74.376 -12.456 67.896 1.00 40.85 92 GLY D CA 1
ATOM 10244 C C . GLY D 1 95 ? 74.784 -13.514 66.888 1.00 40.20 92 GLY D C 1
ATOM 10245 O O . GLY D 1 95 ? 75.589 -14.394 67.210 1.00 39.98 92 GLY D O 1
ATOM 10246 N N . ILE D 1 96 ? 74.274 -13.511 65.659 1.00 39.32 93 ILE D N 1
ATOM 10247 C CA . ILE D 1 96 ? 74.657 -14.529 64.671 1.00 39.22 93 ILE D CA 1
ATOM 10248 C C . ILE D 1 96 ? 76.154 -14.417 64.418 1.00 38.38 93 ILE D C 1
ATOM 10249 O O . ILE D 1 96 ? 76.858 -15.416 64.436 1.00 37.53 93 ILE D O 1
ATOM 10254 N N . SER D 1 97 ? 76.686 -13.215 64.200 1.00 38.24 94 SER D N 1
ATOM 10255 C CA . SER D 1 97 ? 78.095 -12.989 63.884 1.00 38.67 94 SER D CA 1
ATOM 10256 C C . SER D 1 97 ? 79.002 -13.487 64.996 1.00 38.15 94 SER D C 1
ATOM 10257 O O . SER D 1 97 ? 80.100 -13.955 64.730 1.00 37.61 94 SER D O 1
ATOM 10260 N N . ALA D 1 98 ? 78.601 -13.390 66.262 1.00 38.34 95 ALA D N 1
ATOM 10261 C CA . ALA D 1 98 ? 79.384 -13.892 67.397 1.00 38.77 95 ALA D CA 1
ATOM 10262 C C . ALA D 1 98 ? 79.327 -15.409 67.428 1.00 38.79 95 ALA D C 1
ATOM 10263 O O . ALA D 1 98 ? 80.352 -16.063 67.605 1.00 38.88 95 ALA D O 1
ATOM 10265 N N . ILE D 1 99 ? 78.156 -16.019 67.263 1.00 39.34 96 ILE D N 1
ATOM 10266 C CA . ILE D 1 99 ? 78.010 -17.469 67.156 1.00 39.89 96 ILE D CA 1
ATOM 10267 C C . ILE D 1 99 ? 78.857 -17.983 65.998 1.00 40.64 96 ILE D C 1
ATOM 10268 O O . ILE D 1 99 ? 79.672 -18.885 66.198 1.00 40.41 96 ILE D O 1
ATOM 10281 N N . LYS D 1 101 ? 81.447 -16.831 64.525 1.00 42.94 98 LYS D N 1
ATOM 10282 C CA . LYS D 1 101 ? 82.861 -16.693 64.830 1.00 43.22 98 LYS D CA 1
ATOM 10283 C C . LYS D 1 101 ? 83.318 -17.832 65.719 1.00 43.16 98 LYS D C 1
ATOM 10284 O O . LYS D 1 101 ? 84.271 -18.517 65.352 1.00 43.22 98 LYS D O 1
ATOM 10290 N N . GLU D 1 102 ? 82.696 -18.110 66.868 1.00 43.44 99 GLU D N 1
ATOM 10291 C CA . GLU D 1 102 ? 83.132 -19.230 67.710 1.00 44.12 99 GLU D CA 1
ATOM 10292 C C . GLU D 1 102 ? 82.879 -20.563 67.022 1.00 43.89 99 GLU D C 1
ATOM 10293 O O . GLU D 1 102 ? 83.738 -21.455 67.057 1.00 43.35 99 GLU D O 1
ATOM 10307 N N . LEU D 1 104 ? 82.685 -21.568 63.779 1.00 41.16 101 LEU D N 1
ATOM 10308 C CA . LEU D 1 104 ? 83.609 -21.911 62.714 1.00 40.66 101 LEU D CA 1
ATOM 10309 C C . LEU D 1 104 ? 84.926 -22.288 63.352 1.00 39.63 101 LEU D C 1
ATOM 10310 O O . LEU D 1 104 ? 85.491 -23.325 63.004 1.00 38.90 101 LEU D O 1
ATOM 10315 N N . ALA D 1 105 ? 85.436 -21.499 64.306 1.00 39.08 102 ALA D N 1
ATOM 10316 C CA . ALA D 1 105 ? 86.671 -21.786 65.055 1.00 38.94 102 ALA D CA 1
ATOM 10317 C C . ALA D 1 105 ? 86.602 -23.164 65.692 1.00 38.38 102 ALA D C 1
ATOM 10318 O O . ALA D 1 105 ? 87.522 -23.972 65.576 1.00 37.91 102 ALA D O 1
ATOM 10320 N N . ASP D 1 106 ? 85.509 -23.480 66.363 1.00 38.31 103 ASP D N 1
ATOM 10321 C CA . ASP D 1 106 ? 85.250 -24.790 66.939 1.00 38.84 103 ASP D CA 1
ATOM 10322 C C . ASP D 1 106 ? 85.289 -25.929 65.893 1.00 38.50 103 ASP D C 1
ATOM 10323 O O . ASP D 1 106 ? 85.962 -26.938 66.085 1.00 38.04 103 ASP D O 1
ATOM 10328 N N . LEU D 1 107 ? 84.569 -25.820 64.775 1.00 38.20 104 LEU D N 1
ATOM 10329 C CA . LEU D 1 107 ? 84.526 -26.845 63.750 1.00 37.83 104 LEU D CA 1
ATOM 10330 C C . LEU D 1 107 ? 85.922 -27.054 63.166 1.00 37.53 104 LEU D C 1
ATOM 10331 O O . LEU D 1 107 ? 86.331 -28.186 62.936 1.00 37.08 104 LEU D O 1
ATOM 10336 N N . ALA D 1 108 ? 86.704 -26.011 62.911 1.00 37.73 105 ALA D N 1
ATOM 10337 C CA . ALA D 1 108 ? 88.115 -26.159 62.572 1.00 38.45 105 ALA D CA 1
ATOM 10338 C C . ALA D 1 108 ? 88.840 -26.916 63.693 1.00 38.85 105 ALA D C 1
ATOM 10339 O O . ALA D 1 108 ? 89.471 -27.928 63.433 1.00 39.02 105 ALA D O 1
ATOM 10341 N N . LYS D 1 109 ? 88.767 -26.517 64.960 1.00 39.66 106 LYS D N 1
ATOM 10342 C CA . LYS D 1 109 ? 89.408 -27.274 66.049 1.00 39.82 106 LYS D CA 1
ATOM 10343 C C . LYS D 1 109 ? 89.071 -28.763 65.892 1.00 39.80 106 LYS D C 1
ATOM 10344 O O . LYS D 1 109 ? 89.947 -29.608 66.054 1.00 39.35 106 LYS D O 1
ATOM 10350 N N . GLN D 1 110 ? 87.831 -29.135 65.548 1.00 39.56 107 GLN D N 1
ATOM 10351 C CA . GLN D 1 110 ? 87.431 -30.534 65.325 1.00 39.49 107 GLN D CA 1
ATOM 10352 C C . GLN D 1 110 ? 87.939 -31.109 63.987 1.00 39.42 107 GLN D C 1
ATOM 10353 O O . GLN D 1 110 ? 87.774 -32.303 63.730 1.00 39.49 107 GLN D O 1
ATOM 10359 N N . LYS D 1 111 ? 88.569 -30.334 63.106 1.00 39.27 108 LYS D N 1
ATOM 10360 C CA . LYS D 1 111 ? 89.026 -30.789 61.789 1.00 39.00 108 LYS D CA 1
ATOM 10361 C C . LYS D 1 111 ? 87.834 -31.109 60.909 1.00 39.02 108 LYS D C 1
ATOM 10362 O O . LYS D 1 111 ? 87.830 -32.120 60.201 1.00 39.76 108 LYS D O 1
ATOM 10368 N N . VAL D 1 112 ? 86.781 -30.297 60.904 1.00 38.22 109 VAL D N 1
ATOM 10369 C CA . VAL D 1 112 ? 85.696 -30.451 59.953 1.00 37.40 109 VAL D CA 1
ATOM 10370 C C . VAL D 1 112 ? 86.206 -29.805 58.662 1.00 37.28 109 VAL D C 1
ATOM 10371 O O . VAL D 1 112 ? 86.834 -28.745 58.717 1.00 37.66 109 VAL D O 1
ATOM 10375 N N . ALA D 1 113 ? 86.004 -30.400 57.483 1.00 36.46 110 ALA D N 1
ATOM 10376 C CA . ALA D 1 113 ? 86.632 -29.949 56.241 1.00 35.99 110 ALA D CA 1
ATOM 10377 C C . ALA D 1 113 ? 85.702 -29.060 55.433 1.00 35.68 110 ALA D C 1
ATOM 10378 O O . ALA D 1 113 ? 86.163 -28.189 54.684 1.00 35.13 110 ALA D O 1
ATOM 10380 N N . LEU D 1 114 ? 84.390 -29.238 55.539 1.00 35.47 111 LEU D N 1
ATOM 10381 C CA . LEU D 1 114 ? 83.403 -28.540 54.734 1.00 35.48 111 LEU D CA 1
ATOM 10382 C C . LEU D 1 114 ? 82.196 -28.146 55.568 1.00 35.41 111 LEU D C 1
ATOM 10383 O O . LEU D 1 114 ? 81.968 -28.691 56.653 1.00 35.21 111 LEU D O 1
ATOM 10388 N N . SER D 1 115 ? 81.346 -27.251 55.077 1.00 35.09 112 SER D N 1
ATOM 10389 C CA . SER D 1 115 ? 80.149 -26.843 55.784 1.00 34.79 112 SER D CA 1
ATOM 10390 C C . SER D 1 115 ? 79.137 -26.371 54.746 1.00 34.36 112 SER D C 1
ATOM 10391 O O . SER D 1 115 ? 79.501 -25.623 53.832 1.00 33.49 112 SER D O 1
ATOM 10394 N N . TYR D 1 116 ? 77.876 -26.802 54.812 1.00 34.44 113 TYR D N 1
ATOM 10395 C CA . TYR D 1 116 ? 76.831 -26.406 53.856 1.00 34.84 113 TYR D CA 1
ATOM 10396 C C . TYR D 1 116 ? 75.697 -25.742 54.596 1.00 34.59 113 TYR D C 1
ATOM 10397 O O . TYR D 1 116 ? 75.469 -26.057 55.750 1.00 33.73 113 TYR D O 1
ATOM 10406 N N . LEU D 1 117 ? 74.936 -24.841 53.973 1.00 34.61 114 LEU D N 1
ATOM 10407 C CA . LEU D 1 117 ? 73.733 -24.281 54.554 1.00 34.70 114 LEU D CA 1
ATOM 10408 C C . LEU D 1 117 ? 72.773 -23.765 53.479 1.00 34.78 114 LEU D C 1
ATOM 10409 O O . LEU D 1 117 ? 73.195 -23.393 52.379 1.00 33.47 114 LEU D O 1
ATOM 10414 N N . ALA D 1 118 ? 71.469 -23.723 53.764 1.00 35.10 115 ALA D N 1
ATOM 10415 C CA . ALA D 1 118 ? 70.446 -23.172 52.881 1.00 35.84 115 ALA D CA 1
ATOM 10416 C C . ALA D 1 118 ? 70.146 -21.728 53.316 1.00 36.36 115 ALA D C 1
ATOM 10417 O O . ALA D 1 118 ? 69.581 -21.512 54.385 1.00 37.15 115 ALA D O 1
ATOM 10419 N N . PRO D 1 119 ? 70.534 -20.727 52.527 1.00 36.87 116 PRO D N 1
ATOM 10420 C CA . PRO D 1 119 ? 70.447 -19.347 52.992 1.00 37.16 116 PRO D CA 1
ATOM 10421 C C . PRO D 1 119 ? 69.073 -18.695 52.831 1.00 37.64 116 PRO D C 1
ATOM 10422 O O . PRO D 1 119 ? 68.442 -18.853 51.793 1.00 38.87 116 PRO D O 1
ATOM 10426 N N . PHE D 1 120 ? 68.561 -17.941 53.796 1.00 37.93 117 PHE D N 1
ATOM 10427 C CA . PHE D 1 120 ? 67.402 -17.077 53.549 1.00 37.79 117 PHE D CA 1
ATOM 10428 C C . PHE D 1 120 ? 67.879 -15.927 52.662 1.00 37.73 117 PHE D C 1
ATOM 10429 O O . PHE D 1 120 ? 67.118 -15.404 51.843 1.00 38.35 117 PHE D O 1
ATOM 10437 N N . SER D 1 121 ? 69.134 -15.500 52.806 1.00 37.30 118 SER D N 1
ATOM 10438 C CA . SER D 1 121 ? 69.751 -14.434 52.036 1.00 36.79 118 SER D CA 1
ATOM 10439 C C . SER D 1 121 ? 71.194 -14.797 51.751 1.00 36.29 118 SER D C 1
ATOM 10440 O O . SER D 1 121 ? 71.943 -15.139 52.667 1.00 36.17 118 SER D O 1
ATOM 10443 N N . TYR D 1 122 ? 71.634 -14.734 50.501 1.00 35.87 119 TYR D N 1
ATOM 10444 C CA . TYR D 1 122 ? 72.979 -15.117 50.094 1.00 35.50 119 TYR D CA 1
ATOM 10445 C C . TYR D 1 122 ? 74.037 -14.166 50.644 1.00 34.96 119 TYR D C 1
ATOM 10446 O O . TYR D 1 122 ? 75.020 -14.644 51.203 1.00 35.12 119 TYR D O 1
ATOM 10455 N N . PRO D 1 123 ? 73.871 -12.848 50.495 1.00 34.81 120 PRO D N 1
ATOM 10456 C CA . PRO D 1 123 ? 74.839 -11.913 51.068 1.00 35.35 120 PRO D CA 1
ATOM 10457 C C . PRO D 1 123 ? 74.983 -12.062 52.591 1.00 35.52 120 PRO D C 1
ATOM 10458 O O . PRO D 1 123 ? 76.082 -11.907 53.143 1.00 36.07 120 PRO D O 1
ATOM 10462 N N . PHE D 1 124 ? 73.929 -12.383 53.317 1.00 35.30 121 PHE D N 1
ATOM 10463 C CA . PHE D 1 124 ? 74.020 -12.522 54.743 1.00 35.82 121 PHE D CA 1
ATOM 10464 C C . PHE D 1 124 ? 75.060 -13.560 55.110 1.00 35.75 121 PHE D C 1
ATOM 10465 O O . PHE D 1 124 ? 75.856 -13.313 56.015 1.00 35.47 121 PHE D O 1
ATOM 10473 N N . TYR D 1 125 ? 75.124 -14.726 54.457 1.00 35.60 122 TYR D N 1
ATOM 10474 C CA . TYR D 1 125 ? 76.086 -15.782 54.843 1.00 35.56 122 TYR D CA 1
ATOM 10475 C C . TYR D 1 125 ? 77.400 -15.663 54.092 1.00 35.26 122 TYR D C 1
ATOM 10476 O O . TYR D 1 125 ? 78.447 -16.059 54.588 1.00 35.17 122 TYR D O 1
ATOM 10485 N N . ARG D 1 126 ? 77.423 -15.112 52.891 1.00 35.59 123 ARG D N 1
ATOM 10486 C CA . ARG D 1 126 ? 78.671 -14.819 52.214 1.00 35.55 123 ARG D CA 1
ATOM 10487 C C . ARG D 1 126 ? 79.601 -13.985 53.110 1.00 35.45 123 ARG D C 1
ATOM 10488 O O . ARG D 1 126 ? 80.813 -14.136 53.026 1.00 35.20 123 ARG D O 1
ATOM 10496 N N . G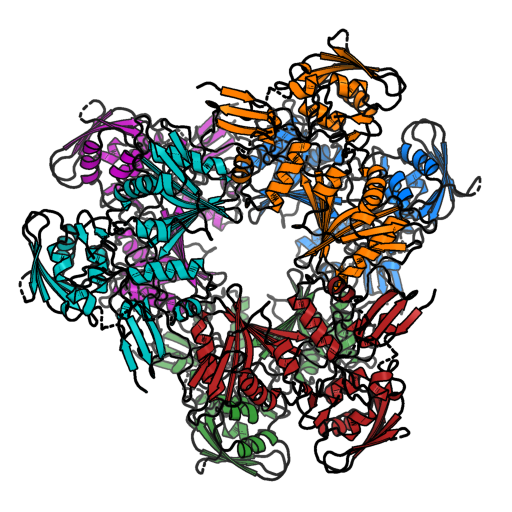LN D 1 127 ? 79.109 -13.116 53.998 1.00 35.53 124 GLN D N 1
ATOM 10497 C CA . GLN D 1 127 ? 79.982 -12.345 54.917 1.00 35.86 124 GLN D CA 1
ATOM 10498 C C . GLN D 1 127 ? 80.773 -13.266 55.861 1.00 35.43 124 GLN D C 1
ATOM 10499 O O . GLN D 1 127 ? 81.814 -12.862 56.405 1.00 35.44 124 GLN D O 1
ATOM 10505 N N . TYR D 1 128 ? 80.335 -14.504 56.091 1.00 35.55 125 TYR D N 1
ATOM 10506 C CA . TYR D 1 128 ? 81.009 -15.455 56.978 1.00 35.51 125 TYR D CA 1
ATOM 10507 C C . TYR D 1 128 ? 81.894 -16.453 56.216 1.00 35.13 125 TYR D C 1
ATOM 10508 O O . TYR D 1 128 ? 82.511 -17.313 56.853 1.00 34.87 125 TYR D O 1
ATOM 10517 N N . GLY D 1 129 ? 81.999 -16.397 54.882 1.00 34.61 126 GLY D N 1
ATOM 10518 C CA . GLY D 1 129 ? 82.903 -17.257 54.092 1.00 34.55 126 GLY D CA 1
ATOM 10519 C C . GLY D 1 129 ? 82.154 -18.146 53.100 1.00 34.43 126 GLY D C 1
ATOM 10520 O O . GLY D 1 129 ? 82.760 -18.836 52.267 1.00 34.11 126 GLY D O 1
ATOM 10521 N N . TYR D 1 130 ? 80.829 -18.190 53.131 1.00 34.71 127 TYR D N 1
ATOM 10522 C CA . TYR D 1 130 ? 80.063 -19.126 52.320 1.00 34.70 127 TYR D CA 1
ATOM 10523 C C . TYR D 1 130 ? 79.829 -18.583 50.928 1.00 34.95 127 TYR D C 1
ATOM 10524 O O . TYR D 1 130 ? 79.916 -17.380 50.664 1.00 34.61 127 TYR D O 1
ATOM 10533 N N . GLU D 1 131 ? 79.514 -19.464 49.997 1.00 35.53 128 GLU D N 1
ATOM 10534 C CA . GLU D 1 131 ? 79.288 -19.129 48.620 1.00 35.50 128 GLU D CA 1
ATOM 10535 C C . GLU D 1 131 ? 78.397 -20.179 48.038 1.00 35.15 128 GLU D C 1
ATOM 10536 O O . GLU D 1 131 ? 78.486 -21.344 48.415 1.00 34.36 128 GLU D O 1
ATOM 10542 N N . GLN D 1 132 ? 77.519 -19.812 47.111 1.00 35.08 129 GLN D N 1
ATOM 10543 C CA . GLN D 1 132 ? 76.733 -20.730 46.370 1.00 35.57 129 GLN D CA 1
ATOM 10544 C C . GLN D 1 132 ? 77.672 -21.715 45.719 1.00 35.19 129 GLN D C 1
ATOM 10545 O O . GLN D 1 132 ? 78.636 -21.317 45.068 1.00 34.50 129 GLN D O 1
ATOM 10551 N N . THR D 1 133 ? 77.470 -23.018 45.931 1.00 35.37 130 THR D N 1
ATOM 10552 C CA . THR D 1 133 ? 78.167 -24.080 45.232 1.00 35.01 130 THR D CA 1
ATOM 10553 C C . THR D 1 133 ? 77.170 -25.135 44.754 1.00 34.40 130 THR D C 1
ATOM 10554 O O . THR D 1 133 ? 77.582 -26.117 44.181 1.00 34.23 130 THR D O 1
ATOM 10558 N N . PHE D 1 134 ? 75.856 -24.995 44.950 1.00 34.43 131 PHE D N 1
ATOM 10559 C CA . PHE D 1 134 ? 74.854 -26.023 44.589 1.00 34.60 131 PHE D CA 1
ATOM 10560 C C . PHE D 1 134 ? 73.661 -25.427 43.893 1.00 34.78 131 PHE D C 1
ATOM 10561 O O . PHE D 1 134 ? 73.240 -24.321 44.245 1.00 35.14 131 PHE D O 1
ATOM 10569 N N . GLU D 1 135 ? 73.036 -26.135 42.948 1.00 35.18 132 GLU D N 1
ATOM 10570 C CA . GLU D 1 135 ? 71.861 -25.662 42.200 1.00 35.67 132 GLU D CA 1
ATOM 10571 C C . GLU D 1 135 ? 70.811 -26.776 42.164 1.00 34.78 132 GLU D C 1
ATOM 10572 O O . GLU D 1 135 ? 71.136 -27.918 42.378 1.00 34.76 132 GLU D O 1
ATOM 10578 N N . GLN D 1 136 ? 69.529 -26.500 41.982 1.00 34.25 133 GLN D N 1
ATOM 10579 C CA . GLN D 1 136 ? 68.507 -27.523 41.857 1.00 34.30 133 GLN D CA 1
ATOM 10580 C C . GLN D 1 136 ? 67.764 -27.395 40.521 1.00 33.74 133 GLN D C 1
ATOM 10581 O O . GLN D 1 136 ? 67.626 -26.298 40.016 1.00 32.80 133 GLN D O 1
ATOM 10587 N N . ALA D 1 137 ? 67.272 -28.473 39.904 1.00 33.65 134 ALA D N 1
ATOM 10588 C CA . ALA D 1 137 ? 66.422 -28.402 38.699 1.00 34.01 134 ALA D CA 1
ATOM 10589 C C . ALA D 1 137 ? 64.956 -28.627 39.100 1.00 33.94 134 ALA D C 1
ATOM 10590 O O . ALA D 1 137 ? 64.636 -29.607 39.787 1.00 33.92 134 ALA D O 1
ATOM 10592 N N . GLU D 1 138 ? 64.027 -27.744 38.760 1.00 34.05 135 GLU D N 1
ATOM 10593 C CA . GLU D 1 138 ? 62.618 -27.946 39.081 1.00 34.28 135 GLU D CA 1
ATOM 10594 C C . GLU D 1 138 ? 61.892 -28.315 37.813 1.00 33.78 135 GLU D C 1
ATOM 10595 O O . GLU D 1 138 ? 61.833 -27.505 36.870 1.00 32.86 135 GLU D O 1
ATOM 10601 N N . TYR D 1 139 ? 61.359 -29.542 37.720 1.00 33.19 136 TYR D N 1
ATOM 10602 C CA . TYR D 1 139 ? 60.643 -30.017 36.544 1.00 32.48 136 TYR D CA 1
ATOM 10603 C C . TYR D 1 139 ? 59.151 -29.980 36.816 1.00 32.34 136 TYR D C 1
ATOM 10604 O O . TYR D 1 139 ? 58.706 -30.396 37.883 1.00 32.04 136 TYR D O 1
ATOM 10613 N N . THR D 1 140 ? 58.333 -29.492 35.893 1.00 32.47 137 THR D N 1
ATOM 10614 C CA . THR D 1 140 ? 56.898 -29.562 35.982 1.00 32.81 137 THR D CA 1
ATOM 10615 C C . THR D 1 140 ? 56.412 -30.024 34.638 1.00 33.06 137 THR D C 1
ATOM 10616 O O . THR D 1 140 ? 56.780 -29.468 33.605 1.00 31.67 137 THR D O 1
ATOM 10620 N N . ILE D 1 141 ? 55.564 -31.032 34.588 1.00 33.71 138 ILE D N 1
ATOM 10621 C CA . ILE D 1 141 ? 55.048 -31.509 33.354 1.00 34.76 138 ILE D CA 1
ATOM 10622 C C . ILE D 1 141 ? 53.540 -31.748 33.505 1.00 34.78 138 ILE D C 1
ATOM 10623 O O . ILE D 1 141 ? 53.057 -32.223 34.538 1.00 34.04 138 ILE D O 1
ATOM 10628 N N . LYS D 1 142 ? 52.745 -31.394 32.507 1.00 35.11 139 LYS D N 1
ATOM 10629 C CA . LYS D 1 142 ? 51.319 -31.644 32.511 1.00 35.80 139 LYS D CA 1
ATOM 10630 C C . LYS D 1 142 ? 51.070 -33.131 32.389 1.00 35.31 139 LYS D C 1
ATOM 10631 O O . LYS D 1 142 ? 51.855 -33.834 31.752 1.00 35.20 139 LYS D O 1
ATOM 10637 N N . THR D 1 143 ? 50.014 -33.665 32.994 1.00 35.22 140 THR D N 1
ATOM 10638 C CA . THR D 1 143 ? 49.735 -35.103 33.040 1.00 35.72 140 THR D CA 1
ATOM 10639 C C . THR D 1 143 ? 49.603 -35.693 31.645 1.00 35.93 140 THR D C 1
ATOM 10640 O O . THR D 1 143 ? 50.024 -36.818 31.397 1.00 35.91 140 THR D O 1
ATOM 10644 N N . GLU D 1 144 ? 49.052 -34.973 30.682 1.00 36.60 141 GLU D N 1
ATOM 10645 C CA . GLU D 1 144 ? 48.913 -35.468 29.311 1.00 37.42 141 GLU D CA 1
ATOM 10646 C C . GLU D 1 144 ? 50.268 -35.526 28.604 1.00 37.40 141 GLU D C 1
ATOM 10647 O O . GLU D 1 144 ? 50.382 -36.128 27.535 1.00 36.96 141 GLU D O 1
ATOM 10653 N N . ASP D 1 145 ? 51.307 -34.867 29.121 1.00 37.19 142 ASP D N 1
ATOM 10654 C CA . ASP D 1 145 ? 52.596 -34.800 28.490 1.00 37.09 142 ASP D CA 1
ATOM 10655 C C . ASP D 1 145 ? 53.538 -35.840 29.078 1.00 37.30 142 ASP D C 1
ATOM 10656 O O . ASP D 1 145 ? 54.641 -35.999 28.567 1.00 37.30 142 ASP D O 1
ATOM 10661 N N . TRP D 1 146 ? 53.213 -36.557 30.157 1.00 37.61 143 TRP D N 1
ATOM 10662 C CA . TRP D 1 146 ? 54.091 -37.624 30.659 1.00 37.53 143 TRP D CA 1
ATOM 10663 C C . TRP D 1 146 ? 54.182 -38.677 29.546 1.00 38.11 143 TRP D C 1
ATOM 10664 O O . TRP D 1 146 ? 53.151 -39.065 28.985 1.00 37.58 143 TRP D O 1
ATOM 10675 N N . PRO D 1 147 ? 55.395 -39.118 29.189 1.00 39.03 144 PRO D N 1
ATOM 10676 C CA . PRO D 1 147 ? 55.542 -39.972 28.020 1.00 39.61 144 PRO D CA 1
ATOM 10677 C C . PRO D 1 147 ? 55.126 -41.390 28.278 1.00 40.06 144 PRO D C 1
ATOM 10678 O O . PRO D 1 147 ? 55.125 -41.834 29.425 1.00 39.97 144 PRO D O 1
ATOM 10682 N N . ARG D 1 148 ? 54.733 -42.123 27.242 1.00 41.32 145 ARG D N 1
ATOM 10683 C CA . ARG D 1 148 ? 54.418 -43.542 27.310 1.00 42.21 145 ARG D CA 1
ATOM 10684 C C . ARG D 1 148 ? 55.704 -44.361 27.272 1.00 41.74 145 ARG D C 1
ATOM 10685 O O . ARG D 1 148 ? 56.529 -44.177 26.394 1.00 41.79 145 ARG D O 1
ATOM 10693 N N . VAL D 1 149 ? 55.917 -45.282 28.203 1.00 41.69 146 VAL D N 1
ATOM 10694 C CA . VAL D 1 149 ? 57.148 -46.046 28.333 1.00 41.57 146 VAL D CA 1
ATOM 10695 C C . VAL D 1 149 ? 56.778 -47.488 28.138 1.00 41.61 146 VAL D C 1
ATOM 10696 O O . VAL D 1 149 ? 55.930 -47.980 28.864 1.00 41.64 146 VAL D O 1
ATOM 10700 N N . LYS D 1 150 ? 57.376 -48.233 27.208 1.00 42.06 147 LYS D N 1
ATOM 10701 C CA . LYS D 1 150 ? 57.112 -49.665 27.064 1.00 42.44 147 LYS D CA 1
ATOM 10702 C C . LYS D 1 150 ? 57.439 -50.434 28.354 1.00 41.93 147 LYS D C 1
ATOM 10703 O O . LYS D 1 150 ? 58.314 -50.054 29.128 1.00 41.34 147 LYS D O 1
ATOM 10709 N N . ARG D 1 151 ? 56.740 -51.518 28.648 1.00 42.00 148 ARG D N 1
ATOM 10710 C CA . ARG D 1 151 ? 57.023 -52.339 29.823 1.00 42.21 148 ARG D CA 1
ATOM 10711 C C . ARG D 1 151 ? 58.374 -53.033 29.704 1.00 41.28 148 ARG D C 1
ATOM 10712 O O . ARG D 1 151 ? 58.845 -53.274 28.594 1.00 41.37 148 ARG D O 1
ATOM 10720 N N . VAL D 1 152 ? 59.031 -53.381 30.810 1.00 40.30 149 VAL D N 1
ATOM 10721 C CA . VAL D 1 152 ? 60.458 -53.708 30.821 1.00 39.63 149 VAL D CA 1
ATOM 10722 C C . VAL D 1 152 ? 60.668 -54.874 31.809 1.00 38.75 149 VAL D C 1
ATOM 10723 O O . VAL D 1 152 ? 59.833 -55.101 32.669 1.00 38.95 149 VAL D O 1
ATOM 10727 N N . PRO D 1 153 ? 61.722 -55.664 31.653 1.00 37.85 150 PRO D N 1
ATOM 10728 C CA . PRO D 1 153 ? 61.977 -56.759 32.591 1.00 37.66 150 PRO D CA 1
ATOM 10729 C C . PRO D 1 153 ? 62.093 -56.310 34.052 1.00 37.08 150 PRO D C 1
ATOM 10730 O O . PRO D 1 153 ? 62.420 -55.154 34.315 1.00 37.01 150 PRO D O 1
ATOM 10734 N N . GLY D 1 154 ? 61.842 -57.170 35.035 1.00 36.87 151 GLY D N 1
ATOM 10735 C CA . GLY D 1 154 ? 62.029 -56.842 36.453 1.00 36.88 151 GLY D CA 1
ATOM 10736 C C . GLY D 1 154 ? 60.698 -56.648 37.127 1.00 36.64 151 GLY D C 1
ATOM 10737 O O . GLY D 1 154 ? 59.653 -56.901 36.504 1.00 37.22 151 GLY D O 1
ATOM 10738 N N . THR D 1 155 ? 60.652 -56.227 38.387 1.00 36.11 152 THR D N 1
ATOM 10739 C CA . THR D 1 155 ? 59.391 -56.011 39.104 1.00 36.24 152 THR D CA 1
ATOM 10740 C C . THR D 1 155 ? 59.459 -54.775 40.008 1.00 35.84 152 THR D C 1
ATOM 10741 O O . THR D 1 155 ? 60.536 -54.366 40.432 1.00 35.96 152 THR D O 1
ATOM 10745 N N . ILE D 1 156 ? 58.339 -54.127 40.318 1.00 35.11 153 ILE D N 1
ATOM 10746 C CA . ILE D 1 156 ? 58.292 -53.037 41.276 1.00 35.04 153 ILE D CA 1
ATOM 10747 C C . ILE D 1 156 ? 57.382 -53.471 42.395 1.00 34.90 153 ILE D C 1
ATOM 10748 O O . ILE D 1 156 ? 56.347 -54.051 42.139 1.00 34.35 153 ILE D O 1
ATOM 10753 N N . LYS D 1 157 ? 57.725 -53.240 43.657 1.00 35.08 154 LYS D N 1
ATOM 10754 C CA . LYS D 1 157 ? 56.841 -53.500 44.779 1.00 35.45 154 LYS D CA 1
ATOM 10755 C C . LYS D 1 157 ? 56.601 -52.178 45.481 1.00 34.98 154 LYS D C 1
ATOM 10756 O O . LYS D 1 157 ? 57.565 -51.487 45.794 1.00 34.80 154 LYS D O 1
ATOM 10762 N N . ARG D 1 158 ? 55.360 -51.768 45.749 1.00 34.26 155 ARG D N 1
ATOM 10763 C CA . ARG D 1 158 ? 55.082 -50.730 46.736 1.00 34.06 155 ARG D CA 1
ATOM 10764 C C . ARG D 1 158 ? 55.434 -51.296 48.107 1.00 33.87 155 ARG D C 1
ATOM 10765 O O . ARG D 1 158 ? 55.361 -52.504 48.315 1.00 33.84 155 ARG D O 1
ATOM 10773 N N . VAL D 1 159 ? 55.824 -50.486 49.080 1.00 33.48 156 VAL D N 1
ATOM 10774 C CA . VAL D 1 159 ? 56.655 -50.948 50.178 1.00 33.41 156 VAL D CA 1
ATOM 10775 C C . VAL D 1 159 ? 56.439 -50.058 51.413 1.00 33.45 156 VAL D C 1
ATOM 10776 O O . VAL D 1 159 ? 56.302 -48.865 51.298 1.00 32.60 156 VAL D O 1
ATOM 10780 N N . SER D 1 160 ? 56.333 -50.602 52.620 1.00 34.25 157 SER D N 1
ATOM 10781 C CA . SER D 1 160 ? 56.265 -49.796 53.837 1.00 34.60 157 SER D CA 1
ATOM 10782 C C . SER D 1 160 ? 57.603 -49.113 54.052 1.00 34.86 157 SER D C 1
ATOM 10783 O O . SER D 1 160 ? 58.634 -49.546 53.532 1.00 34.02 157 SER D O 1
ATOM 10786 N N . TRP D 1 161 ? 57.667 -48.033 54.799 1.00 35.50 158 TRP D N 1
ATOM 10787 C CA . TRP D 1 161 ? 58.946 -47.476 55.141 1.00 36.80 158 TRP D CA 1
ATOM 10788 C C . TRP D 1 161 ? 59.728 -48.513 55.963 1.00 37.29 158 TRP D C 1
ATOM 10789 O O . TRP D 1 161 ? 60.907 -48.778 55.691 1.00 37.31 158 TRP D O 1
ATOM 10800 N N . ALA D 1 162 ? 59.116 -49.157 56.956 1.00 38.23 159 ALA D N 1
ATOM 10801 C CA . ALA D 1 162 ? 59.761 -50.202 57.744 1.00 38.60 159 ALA D CA 1
ATOM 10802 C C . ALA D 1 162 ? 60.437 -51.197 56.826 1.00 39.28 159 ALA D C 1
ATOM 10803 O O . ALA D 1 162 ? 61.591 -51.545 57.051 1.00 39.64 159 ALA D O 1
ATOM 10805 N N . ASP D 1 163 ? 59.775 -51.687 55.776 1.00 39.76 160 ASP D N 1
ATOM 10806 C CA . ASP D 1 163 ? 60.311 -52.756 54.917 1.00 40.07 160 ASP D CA 1
ATOM 10807 C C . ASP D 1 163 ? 61.234 -52.235 53.803 1.00 40.46 160 ASP D C 1
ATOM 10808 O O . ASP D 1 163 ? 62.052 -52.998 53.243 1.00 40.90 160 ASP D O 1
ATOM 10813 N N . GLY D 1 164 ? 61.169 -50.962 53.423 1.00 40.30 161 GLY D N 1
ATOM 10814 C CA . GLY D 1 164 ? 61.921 -50.454 52.284 1.00 40.12 161 GLY D CA 1
ATOM 10815 C C . GLY D 1 164 ? 63.088 -49.593 52.668 1.00 39.90 161 GLY D C 1
ATOM 10816 O O . GLY D 1 164 ? 63.952 -49.360 51.839 1.00 39.75 161 GLY D O 1
ATOM 10817 N N . LYS D 1 165 ? 63.186 -49.094 53.895 1.00 40.05 162 LYS D N 1
ATOM 10818 C CA . LYS D 1 165 ? 64.186 -48.101 54.268 1.00 40.66 162 LYS D CA 1
ATOM 10819 C C . LYS D 1 165 ? 65.645 -48.561 54.049 1.00 40.44 162 LYS D C 1
ATOM 10820 O O . LYS D 1 165 ? 66.506 -47.753 53.732 1.00 40.48 162 LYS D O 1
ATOM 10826 N N . GLU D 1 166 ? 65.971 -49.839 54.154 1.00 40.55 163 GLU D N 1
ATOM 10827 C CA . GLU D 1 166 ? 67.362 -50.331 54.126 1.00 41.26 163 GLU D CA 1
ATOM 10828 C C . GLU D 1 166 ? 67.814 -50.501 52.671 1.00 41.02 163 GLU D C 1
ATOM 10829 O O . GLU D 1 166 ? 68.967 -50.244 52.330 1.00 40.89 163 GLU D O 1
ATOM 10835 N N . VAL D 1 167 ? 66.932 -50.950 51.785 1.00 40.79 164 VAL D N 1
ATOM 10836 C CA . VAL D 1 167 ? 67.169 -51.035 50.359 1.00 40.49 164 VAL D CA 1
ATOM 10837 C C . VAL D 1 167 ? 67.220 -49.632 49.755 1.00 40.13 164 VAL D C 1
ATOM 10838 O O . VAL D 1 167 ? 68.052 -49.340 48.898 1.00 40.32 164 VAL D O 1
ATOM 10842 N N . ILE D 1 168 ? 66.369 -48.703 50.174 1.00 40.09 165 ILE D N 1
ATOM 10843 C CA . ILE D 1 168 ? 66.432 -47.310 49.720 1.00 39.56 165 ILE D CA 1
ATOM 10844 C C . ILE D 1 168 ? 67.741 -46.668 50.110 1.00 39.52 165 ILE D C 1
ATOM 10845 O O . ILE D 1 168 ? 68.327 -45.960 49.309 1.00 39.44 165 ILE D O 1
ATOM 10850 N N . LYS D 1 169 ? 68.257 -46.876 51.322 1.00 40.07 166 LYS D N 1
ATOM 10851 C CA . LYS D 1 169 ? 69.552 -46.344 51.728 1.00 39.85 166 LYS D CA 1
ATOM 10852 C C . LYS D 1 169 ? 70.693 -46.907 50.890 1.00 39.60 166 LYS D C 1
ATOM 10853 O O . LYS D 1 169 ? 71.551 -46.143 50.458 1.00 39.33 166 LYS D O 1
ATOM 10859 N N . ASP D 1 170 ? 70.788 -48.213 50.638 1.00 39.48 167 ASP D N 1
ATOM 10860 C CA . ASP D 1 170 ? 71.906 -48.770 49.852 1.00 39.77 167 ASP D CA 1
ATOM 10861 C C . ASP D 1 170 ? 71.880 -48.339 48.389 1.00 39.22 167 ASP D C 1
ATOM 10862 O O . ASP D 1 170 ? 72.930 -48.046 47.822 1.00 39.18 167 ASP D O 1
ATOM 10867 N N . VAL D 1 171 ? 70.725 -48.329 47.725 1.00 38.58 168 VAL D N 1
ATOM 10868 C CA . VAL D 1 171 ? 70.587 -47.870 46.333 1.00 38.63 168 VAL D CA 1
ATOM 10869 C C . VAL D 1 171 ? 71.055 -46.423 46.236 1.00 38.68 168 VAL D C 1
ATOM 10870 O O . VAL D 1 171 ? 71.800 -46.064 45.326 1.00 38.60 168 VAL D O 1
ATOM 10874 N N . TYR D 1 172 ? 70.667 -45.560 47.174 1.00 39.34 169 TYR D N 1
ATOM 10875 C CA . TYR D 1 172 ? 71.029 -44.157 47.180 1.00 39.63 169 TYR D CA 1
ATOM 10876 C C . TYR D 1 172 ? 72.541 -44.001 47.268 1.00 39.86 169 TYR D C 1
ATOM 10877 O O . TYR D 1 172 ? 73.137 -43.268 46.479 1.00 39.71 169 TYR D O 1
ATOM 10886 N N . LEU D 1 173 ? 73.213 -44.646 48.213 1.00 40.27 170 LEU D N 1
ATOM 10887 C CA . LEU D 1 173 ? 74.643 -44.486 48.417 1.00 40.80 170 LEU D CA 1
ATOM 10888 C C . LEU D 1 173 ? 75.436 -45.052 47.243 1.00 41.35 170 LEU D C 1
ATOM 10889 O O . LEU D 1 173 ? 76.493 -44.533 46.903 1.00 41.23 170 LEU D O 1
ATOM 10894 N N . GLU D 1 174 ? 74.988 -46.137 46.619 1.00 42.29 171 GLU D N 1
ATOM 10895 C CA . GLU D 1 174 ? 75.621 -46.737 45.446 1.00 43.08 171 GLU D CA 1
ATOM 10896 C C . GLU D 1 174 ? 75.443 -45.861 44.190 1.00 43.15 171 GLU D C 1
ATOM 10897 O O . GLU D 1 174 ? 76.235 -45.919 43.255 1.00 42.66 171 GLU D O 1
ATOM 10903 N N . ASN D 1 175 ? 74.421 -45.028 44.117 1.00 43.76 172 ASN D N 1
ATOM 10904 C CA . ASN D 1 175 ? 74.182 -44.173 42.960 1.00 44.40 172 ASN D CA 1
ATOM 10905 C C . ASN D 1 175 ? 75.307 -43.168 42.743 1.00 44.47 172 ASN D C 1
ATOM 10906 O O . ASN D 1 175 ? 75.884 -42.652 43.707 1.00 44.57 172 ASN D O 1
ATOM 10911 N N . GLN D 1 176 ? 75.654 -42.834 41.505 1.00 44.82 173 GLN D N 1
ATOM 10912 C CA . GLN D 1 176 ? 76.837 -42.011 41.195 1.00 45.30 173 GLN D CA 1
ATOM 10913 C C . GLN D 1 176 ? 76.555 -40.538 41.486 1.00 44.70 173 GLN D C 1
ATOM 10914 O O . GLN D 1 176 ? 77.473 -39.767 41.773 1.00 45.03 173 GLN D O 1
ATOM 10920 N N . ARG D 1 177 ? 75.298 -40.100 41.419 1.00 44.00 174 ARG D N 1
ATOM 10921 C CA . ARG D 1 177 ? 74.847 -38.769 41.844 1.00 43.15 174 ARG D CA 1
ATOM 10922 C C . ARG D 1 177 ? 75.100 -38.521 43.316 1.00 42.16 174 ARG D C 1
ATOM 10923 O O . ARG D 1 177 ? 75.225 -37.376 43.724 1.00 42.20 174 ARG D O 1
ATOM 10931 N N . ALA D 1 178 ? 75.169 -39.545 44.163 1.00 41.03 175 ALA D N 1
ATOM 10932 C CA . ALA D 1 178 ? 75.438 -39.391 45.578 1.00 40.67 175 ALA D CA 1
ATOM 10933 C C . ALA D 1 178 ? 76.943 -39.252 45.806 1.00 40.30 175 ALA D C 1
ATOM 10934 O O . ALA D 1 178 ? 77.391 -39.202 46.959 1.00 40.04 175 ALA D O 1
ATOM 10936 N N . HIS D 1 179 ? 77.783 -39.182 44.768 1.00 39.75 176 HIS D N 1
ATOM 10937 C CA . HIS D 1 179 ? 79.232 -39.217 44.944 1.00 39.57 176 HIS D CA 1
ATOM 10938 C C . HIS D 1 179 ? 79.912 -37.894 44.596 1.00 38.73 176 HIS D C 1
ATOM 10939 O O . HIS D 1 179 ? 81.111 -37.855 44.359 1.00 38.63 176 HIS D O 1
ATOM 10946 N N . SER D 1 180 ? 79.211 -36.772 44.576 1.00 38.73 177 SER D N 1
ATOM 10947 C CA . SER D 1 180 ? 79.786 -35.479 44.221 1.00 38.70 177 SER D CA 1
ATOM 10948 C C . SER D 1 180 ? 79.588 -34.466 45.341 1.00 38.09 177 SER D C 1
ATOM 10949 O O . SER D 1 180 ? 79.197 -33.324 45.102 1.00 37.97 177 SER D O 1
ATOM 10952 N N . GLY D 1 181 ? 79.854 -34.832 46.590 1.00 37.66 178 GLY D N 1
ATOM 10953 C CA . GLY D 1 181 ? 79.590 -33.990 47.735 1.00 37.67 178 GLY D CA 1
ATOM 10954 C C . GLY D 1 181 ? 78.219 -34.266 48.315 1.00 37.32 178 GLY D C 1
ATOM 10955 O O . GLY D 1 181 ? 77.678 -33.448 49.056 1.00 37.57 178 GLY D O 1
ATOM 10956 N N . GLY D 1 182 ? 77.610 -35.403 48.040 1.00 37.07 179 GLY D N 1
ATOM 10957 C CA . GLY D 1 182 ? 76.334 -35.751 48.612 1.00 37.27 179 GLY D CA 1
ATOM 10958 C C . GLY D 1 182 ? 76.497 -36.255 50.018 1.00 37.27 179 GLY D C 1
ATOM 10959 O O . GLY D 1 182 ? 77.576 -36.695 50.413 1.00 37.55 179 GLY D O 1
ATOM 10960 N N . VAL D 1 183 ? 75.453 -36.206 50.830 1.00 37.64 180 VAL D N 1
ATOM 10961 C CA . VAL D 1 183 ? 75.466 -36.710 52.183 1.00 37.92 180 VAL D CA 1
ATOM 10962 C C . VAL D 1 183 ? 75.571 -38.239 52.147 1.00 38.30 180 VAL D C 1
ATOM 10963 O O . VAL D 1 183 ? 74.829 -38.901 51.416 1.00 38.52 180 VAL D O 1
ATOM 10967 N N . ILE D 1 184 ? 76.517 -38.833 52.876 1.00 38.68 181 ILE D N 1
ATOM 10968 C CA . ILE D 1 184 ? 76.523 -40.247 53.209 1.00 38.92 181 ILE D CA 1
ATOM 10969 C C . ILE D 1 184 ? 75.466 -40.447 54.301 1.00 39.76 181 ILE D C 1
ATOM 10970 O O . ILE D 1 184 ? 75.725 -40.184 55.488 1.00 40.56 181 ILE D O 1
ATOM 10975 N N . ARG D 1 185 ? 74.258 -40.905 53.965 1.00 39.82 182 ARG D N 1
ATOM 10976 C CA . ARG D 1 185 ? 73.103 -40.799 54.843 1.00 39.72 182 ARG D CA 1
ATOM 10977 C C . ARG D 1 185 ? 73.024 -41.887 55.911 1.00 39.93 182 ARG D C 1
ATOM 10978 O O . ARG D 1 185 ? 73.212 -43.075 55.627 1.00 39.89 182 ARG D O 1
ATOM 10986 N N . GLU D 1 186 ? 72.728 -41.544 57.159 1.00 39.83 183 GLU D N 1
ATOM 10987 C CA . GLU D 1 186 ? 72.674 -42.512 58.232 1.00 40.06 183 GLU D CA 1
ATOM 10988 C C . GLU D 1 186 ? 71.247 -42.956 58.364 1.00 39.54 183 GLU D C 1
ATOM 10989 O O . GLU D 1 186 ? 70.349 -42.260 57.930 1.00 39.91 183 GLU D O 1
ATOM 10995 N N . THR D 1 187 ? 70.976 -44.121 58.926 1.00 39.35 184 THR D N 1
ATOM 10996 C CA . THR D 1 187 ? 69.625 -44.631 59.123 1.00 39.35 184 THR D CA 1
ATOM 10997 C C . THR D 1 187 ? 68.759 -43.615 59.851 1.00 38.83 184 THR D C 1
ATOM 10998 O O . THR D 1 187 ? 67.644 -43.344 59.422 1.00 38.47 184 THR D O 1
ATOM 11002 N N . TRP D 1 188 ? 69.227 -43.020 60.949 1.00 38.84 185 TRP D N 1
ATOM 11003 C CA . TRP D 1 188 ? 68.473 -42.030 61.722 1.00 38.48 185 TRP D CA 1
ATOM 11004 C C . TRP D 1 188 ? 68.126 -40.871 60.809 1.00 38.42 185 TRP D C 1
ATOM 11005 O O . TRP D 1 188 ? 66.989 -40.418 60.796 1.00 38.99 185 TRP D O 1
ATOM 11016 N N . TRP D 1 189 ? 69.040 -40.374 59.981 1.00 38.22 186 TRP D N 1
ATOM 11017 C CA . TRP D 1 189 ? 68.794 -39.173 59.203 1.00 38.07 186 TRP D CA 1
ATOM 11018 C C . TRP D 1 189 ? 67.752 -39.418 58.122 1.00 37.85 186 TRP D C 1
ATOM 11019 O O . TRP D 1 189 ? 66.933 -38.553 57.814 1.00 37.43 186 TRP D O 1
ATOM 11030 N N . LEU D 1 190 ? 67.762 -40.583 57.503 1.00 38.39 187 LEU D N 1
ATOM 11031 C CA . LEU D 1 190 ? 66.804 -40.995 56.500 1.00 38.98 187 LEU D CA 1
ATOM 11032 C C . LEU D 1 190 ? 65.395 -41.088 57.109 1.00 39.31 187 LEU D C 1
ATOM 11033 O O . LEU D 1 190 ? 64.419 -40.638 56.503 1.00 39.35 187 LEU D O 1
ATOM 11038 N N . ASP D 1 191 ? 65.237 -41.638 58.315 1.00 39.95 188 ASP D N 1
ATOM 11039 C CA . ASP D 1 191 ? 63.962 -41.725 59.013 1.00 40.72 188 ASP D CA 1
ATOM 11040 C C . ASP D 1 191 ? 63.469 -40.339 59.371 1.00 40.94 188 ASP D C 1
ATOM 11041 O O . ASP D 1 191 ? 62.283 -40.008 59.182 1.00 40.91 188 ASP D O 1
ATOM 11046 N N . TYR D 1 192 ? 64.344 -39.473 59.868 1.00 40.75 189 TYR D N 1
ATOM 11047 C CA . TYR D 1 192 ? 64.002 -38.102 60.188 1.00 40.90 189 TYR D CA 1
ATOM 11048 C C . TYR D 1 192 ? 63.534 -37.343 58.939 1.00 41.06 189 TYR D C 1
ATOM 11049 O O . TYR D 1 192 ? 62.563 -36.584 58.997 1.00 41.41 189 TYR D O 1
ATOM 11058 N N . THR D 1 193 ? 64.164 -37.478 57.783 1.00 41.44 190 THR D N 1
ATOM 11059 C CA . THR D 1 193 ? 63.763 -36.687 56.620 1.00 41.85 190 THR D CA 1
ATOM 11060 C C . THR D 1 193 ? 62.633 -37.345 55.859 1.00 42.18 190 THR D C 1
ATOM 11061 O O . THR D 1 193 ? 61.728 -36.674 55.410 1.00 42.58 190 THR D O 1
ATOM 11065 N N . LEU D 1 194 ? 62.593 -38.652 55.682 1.00 43.17 191 LEU D N 1
ATOM 11066 C CA . LEU D 1 194 ? 61.638 -39.242 54.735 1.00 43.79 191 LEU D CA 1
ATOM 11067 C C . LEU D 1 194 ? 60.517 -40.016 55.425 1.00 44.30 191 LEU D C 1
ATOM 11068 O O . LEU D 1 194 ? 59.585 -40.465 54.756 1.00 44.29 191 LEU D O 1
ATOM 11073 N N . ASN D 1 195 ? 60.508 -40.149 56.749 1.00 45.13 192 ASN D N 1
ATOM 11074 C CA . ASN D 1 195 ? 59.423 -40.808 57.461 1.00 46.18 192 ASN D CA 1
ATOM 11075 C C . ASN D 1 195 ? 58.666 -39.865 58.422 1.00 47.00 192 ASN D C 1
ATOM 11076 O O . ASN D 1 195 ? 58.863 -39.893 59.639 1.00 46.55 192 ASN D O 1
ATOM 11081 N N . ARG D 1 196 ? 57.758 -39.033 57.924 1.00 48.06 193 ARG D N 1
ATOM 11082 C CA . ARG D 1 196 ? 57.027 -38.061 58.726 1.00 48.60 193 ARG D CA 1
ATOM 11083 C C . ARG D 1 196 ? 55.535 -38.300 58.644 1.00 49.12 193 ARG D C 1
ATOM 11084 O O . ARG D 1 196 ? 54.959 -38.180 57.564 1.00 49.42 193 ARG D O 1
ATOM 11092 N N . ALA D 1 197 ? 54.840 -38.598 59.737 1.00 49.59 194 ALA D N 1
ATOM 11093 C CA . ALA D 1 197 ? 53.399 -38.804 59.708 1.00 50.02 194 ALA D CA 1
ATOM 11094 C C . ALA D 1 197 ? 52.677 -37.483 59.386 1.00 50.53 194 ALA D C 1
ATOM 11095 O O . ALA D 1 197 ? 51.592 -37.496 58.799 1.00 50.56 194 ALA D O 1
ATOM 11097 N N . SER D 1 198 ? 53.247 -36.320 59.704 1.00 50.77 195 SER D N 1
ATOM 11098 C CA . SER D 1 198 ? 52.677 -35.028 59.338 1.00 50.77 195 SER D CA 1
ATOM 11099 C C . SER D 1 198 ? 52.584 -34.911 57.822 1.00 50.58 195 SER D C 1
ATOM 11100 O O . SER D 1 198 ? 51.681 -34.256 57.303 1.00 50.70 195 SER D O 1
ATOM 11103 N N . LYS D 1 199 ? 53.500 -35.500 57.064 1.00 49.91 196 LYS D N 1
ATOM 11104 C CA . LYS D 1 199 ? 53.506 -35.386 55.611 1.00 49.44 196 LYS D CA 1
ATOM 11105 C C . LYS D 1 199 ? 54.044 -36.695 55.020 1.00 47.87 196 LYS D C 1
ATOM 11106 O O . LYS D 1 199 ? 55.240 -36.819 54.700 1.00 47.94 196 LYS D O 1
ATOM 11112 N N . PRO D 1 200 ? 53.152 -37.677 54.904 1.00 45.80 197 PRO D N 1
ATOM 11113 C CA . PRO D 1 200 ? 53.539 -39.038 54.572 1.00 44.36 197 PRO D CA 1
ATOM 11114 C C . PRO D 1 200 ? 53.759 -39.327 53.080 1.00 43.57 197 PRO D C 1
ATOM 11115 O O . PRO D 1 200 ? 52.973 -38.903 52.230 1.00 43.19 197 PRO D O 1
ATOM 11119 N N . ASN D 1 201 ? 54.799 -40.080 52.727 1.00 42.37 198 ASN D N 1
ATOM 11120 C CA . ASN D 1 201 ? 55.123 -40.456 51.355 1.00 41.32 198 ASN D CA 1
ATOM 11121 C C . ASN D 1 201 ? 54.727 -41.888 51.084 1.00 39.89 198 ASN D C 1
ATOM 11122 O O . ASN D 1 201 ? 54.589 -42.677 52.021 1.00 39.30 198 ASN D O 1
ATOM 11127 N N . ASN D 1 202 ? 54.543 -42.283 49.827 1.00 38.13 199 ASN D N 1
ATOM 11128 C CA . ASN D 1 202 ? 54.622 -43.677 49.421 1.00 36.69 199 ASN D CA 1
ATOM 11129 C C . ASN D 1 202 ? 56.018 -44.016 48.900 1.00 35.67 199 ASN D C 1
ATOM 11130 O O . ASN D 1 202 ? 56.789 -43.124 48.589 1.00 34.75 199 ASN D O 1
ATOM 11135 N N . GLN D 1 203 ? 56.392 -45.288 48.807 1.00 34.66 200 GLN D N 1
ATOM 11136 C CA . GLN D 1 203 ? 57.713 -45.737 48.340 1.00 33.92 200 GLN D CA 1
ATOM 11137 C C . GLN D 1 203 ? 57.507 -46.957 47.450 1.00 32.90 200 GLN D C 1
ATOM 11138 O O . GLN D 1 203 ? 56.701 -47.823 47.787 1.00 32.44 200 GLN D O 1
ATOM 11144 N N . ALA D 1 204 ? 58.215 -47.113 46.337 1.00 31.84 201 ALA D N 1
ATOM 11145 C CA . ALA D 1 204 ? 58.162 -48.333 45.520 1.00 31.75 201 ALA D CA 1
ATOM 11146 C C . ALA D 1 204 ? 59.577 -48.659 45.098 1.00 31.16 201 ALA D C 1
ATOM 11147 O O . ALA D 1 204 ? 60.380 -47.746 44.884 1.00 30.88 201 ALA D O 1
ATOM 11149 N N . ILE D 1 205 ? 59.961 -49.929 44.995 1.00 30.96 202 ILE D N 1
ATOM 11150 C CA . ILE D 1 205 ? 61.336 -50.325 44.669 1.00 31.05 202 ILE D CA 1
ATOM 11151 C C . ILE D 1 205 ? 61.363 -51.108 43.370 1.00 31.06 202 ILE D C 1
ATOM 11152 O O . ILE D 1 205 ? 60.501 -51.940 43.141 1.00 30.84 202 ILE D O 1
ATOM 11157 N N . TYR D 1 206 ? 62.347 -50.890 42.495 1.00 31.33 203 TYR D N 1
ATOM 11158 C CA . TYR D 1 206 ? 62.542 -51.700 41.321 1.00 31.63 203 TYR D CA 1
ATOM 11159 C C . TYR D 1 206 ? 63.521 -52.829 41.628 1.00 32.23 203 TYR D C 1
ATOM 11160 O O . TYR D 1 206 ? 64.609 -52.586 42.191 1.00 31.75 203 TYR D O 1
ATOM 11169 N N . TYR D 1 207 ? 63.185 -54.066 41.242 1.00 32.66 204 TYR D N 1
ATOM 11170 C CA . TYR D 1 207 ? 64.021 -55.238 41.367 1.00 33.72 204 TYR D CA 1
ATOM 11171 C C . TYR D 1 207 ? 64.304 -55.774 39.993 1.00 34.32 204 TYR D C 1
ATOM 11172 O O . TYR D 1 207 ? 63.367 -55.999 39.222 1.00 34.09 204 TYR D O 1
ATOM 11181 N N . SER D 1 208 ? 65.556 -56.036 39.627 1.00 35.13 205 SER D N 1
ATOM 11182 C CA . SER D 1 208 ? 65.894 -56.649 38.332 1.00 35.91 205 SER D CA 1
ATOM 11183 C C . SER D 1 208 ? 65.231 -58.004 38.146 1.00 36.98 205 SER D C 1
ATOM 11184 O O . SER D 1 208 ? 64.803 -58.641 39.117 1.00 36.60 205 SER D O 1
ATOM 11187 N N . SER D 1 209 ? 65.137 -58.517 36.925 1.00 38.34 206 SER D N 1
ATOM 11188 C CA . SER D 1 209 ? 64.720 -59.900 36.700 1.00 39.48 206 SER D CA 1
ATOM 11189 C C . SER D 1 209 ? 65.583 -60.883 37.512 1.00 40.48 206 SER D C 1
ATOM 11190 O O . SER D 1 209 ? 65.096 -61.941 37.911 1.00 40.95 206 SER D O 1
ATOM 11193 N N . GLU D 1 210 ? 66.846 -60.580 37.817 1.00 41.11 207 GLU D N 1
ATOM 11194 C CA . GLU D 1 210 ? 67.703 -61.425 38.653 1.00 41.47 207 GLU D CA 1
ATOM 11195 C C . GLU D 1 210 ? 67.431 -61.220 40.156 1.00 41.50 207 GLU D C 1
ATOM 11196 O O . GLU D 1 210 ? 68.039 -61.895 40.983 1.00 41.78 207 GLU D O 1
ATOM 11202 N N . GLY D 1 211 ? 66.556 -60.306 40.582 1.00 41.39 208 GLY D N 1
ATOM 11203 C CA . GLY D 1 211 ? 66.186 -60.132 41.986 1.00 40.58 208 GLY D CA 1
ATOM 11204 C C . GLY D 1 211 ? 66.865 -58.957 42.655 1.00 40.45 208 GLY D C 1
ATOM 11205 O O . GLY D 1 211 ? 66.593 -58.693 43.824 1.00 40.53 208 GLY D O 1
ATOM 11206 N N . LYS D 1 212 ? 67.742 -58.198 41.991 1.00 40.05 209 LYS D N 1
ATOM 11207 C CA . LYS D 1 212 ? 68.535 -57.135 42.627 1.00 39.87 209 LYS D CA 1
ATOM 11208 C C . LYS D 1 212 ? 67.854 -55.773 42.613 1.00 38.93 209 LYS D C 1
ATOM 11209 O O . LYS D 1 212 ? 67.394 -55.313 41.565 1.00 38.81 209 LYS D O 1
ATOM 11215 N N . ALA D 1 213 ? 67.801 -55.060 43.733 1.00 37.90 210 ALA D N 1
ATOM 11216 C CA . ALA D 1 213 ? 67.195 -53.749 43.819 1.00 37.28 210 ALA D CA 1
ATOM 11217 C C . ALA D 1 213 ? 68.014 -52.758 43.016 1.00 36.58 210 ALA D C 1
ATOM 11218 O O . ALA D 1 213 ? 69.144 -52.473 43.379 1.00 36.50 210 ALA D O 1
ATOM 11220 N N . GLU D 1 214 ? 67.499 -52.192 41.927 1.00 35.77 211 GLU D N 1
ATOM 11221 C CA . GLU D 1 214 ? 68.256 -51.272 41.081 1.00 35.66 211 GLU D CA 1
ATOM 11222 C C . GLU D 1 214 ? 67.664 -49.876 41.113 1.00 34.37 211 GLU D C 1
ATOM 11223 O O . GLU D 1 214 ? 68.197 -48.981 40.465 1.00 34.35 211 GLU D O 1
ATOM 11229 N N . GLY D 1 215 ? 66.594 -49.605 41.856 1.00 33.09 212 GLY D N 1
ATOM 11230 C CA . GLY D 1 215 ? 66.037 -48.277 41.920 1.00 32.90 212 GLY D CA 1
ATOM 11231 C C . GLY D 1 215 ? 64.868 -48.113 42.873 1.00 32.47 212 GLY D C 1
ATOM 11232 O O . GLY D 1 215 ? 64.394 -49.087 43.477 1.00 32.20 212 GLY D O 1
ATOM 11233 N N . TYR D 1 216 ? 64.378 -46.887 43.078 1.00 31.79 213 TYR D N 1
ATOM 11234 C CA . TYR D 1 216 ? 63.213 -46.610 43.912 1.00 31.66 213 TYR D CA 1
ATOM 11235 C C . TYR D 1 216 ? 62.620 -45.237 43.628 1.00 30.95 213 TYR D C 1
ATOM 11236 O O . TYR D 1 216 ? 63.325 -44.345 43.145 1.00 29.62 213 TYR D O 1
ATOM 11245 N N . VAL D 1 217 ? 61.324 -45.038 43.905 1.00 30.73 214 VAL D N 1
ATOM 11246 C CA . VAL D 1 217 ? 60.659 -43.727 43.881 1.00 31.08 214 VAL D CA 1
ATOM 11247 C C . VAL D 1 217 ? 60.075 -43.487 45.263 1.00 31.00 214 VAL D C 1
ATOM 11248 O O . VAL D 1 217 ? 59.401 -44.367 45.800 1.00 29.83 214 VAL D O 1
ATOM 11252 N N . ILE D 1 218 ? 60.225 -42.297 45.834 1.00 31.09 215 ILE D N 1
ATOM 11253 C CA . ILE D 1 218 ? 59.423 -41.854 46.951 1.00 31.47 215 ILE D CA 1
ATOM 11254 C C . ILE D 1 218 ? 58.503 -40.771 46.395 1.00 32.10 215 ILE D C 1
ATOM 11255 O O . ILE D 1 218 ? 58.934 -39.882 45.632 1.00 31.93 215 ILE D O 1
ATOM 11260 N N . TYR D 1 219 ? 57.214 -40.796 46.708 1.00 32.16 216 TYR D N 1
ATOM 11261 C CA . TYR D 1 219 ? 56.258 -39.974 46.020 1.00 32.68 216 TYR D CA 1
ATOM 11262 C C . TYR D 1 219 ? 55.003 -39.720 46.844 1.00 33.36 216 TYR D C 1
ATOM 11263 O O . TYR D 1 219 ? 54.615 -40.534 47.691 1.00 32.17 216 TYR D O 1
ATOM 11272 N N . ARG D 1 220 ? 54.333 -38.586 46.638 1.00 34.83 217 ARG D N 1
ATOM 11273 C CA . ARG D 1 220 ? 53.015 -38.325 47.213 1.00 35.87 217 ARG D CA 1
ATOM 11274 C C . ARG D 1 220 ? 52.128 -37.671 46.183 1.00 35.83 217 ARG D C 1
ATOM 11275 O O . ARG D 1 220 ? 52.600 -37.080 45.232 1.00 35.71 217 ARG D O 1
ATOM 11283 N N . ILE D 1 221 ? 50.814 -37.780 46.317 1.00 36.44 218 ILE D N 1
ATOM 11284 C CA . ILE D 1 221 ? 49.887 -36.956 45.574 1.00 36.52 218 ILE D CA 1
ATOM 11285 C C . ILE D 1 221 ? 49.264 -35.910 46.487 1.00 36.97 218 ILE D C 1
ATOM 11286 O O . ILE D 1 221 ? 48.544 -36.248 47.426 1.00 37.52 218 ILE D O 1
ATOM 11291 N N . ALA D 1 222 ? 49.512 -34.621 46.251 1.00 37.62 219 ALA D N 1
ATOM 11292 C CA . ALA D 1 222 ? 48.924 -33.519 47.005 1.00 37.31 219 ALA D CA 1
ATOM 11293 C C . ALA D 1 222 ? 48.406 -32.447 46.028 1.00 37.78 219 ALA D C 1
ATOM 11294 O O . ALA D 1 222 ? 49.135 -32.015 45.106 1.00 37.28 219 ALA D O 1
ATOM 11296 N N . ALA D 1 223 ? 47.144 -32.013 46.168 1.00 37.77 220 ALA D N 1
ATOM 11297 C CA . ALA D 1 223 ? 46.617 -30.814 45.522 1.00 37.49 220 ALA D CA 1
ATOM 11298 C C . ALA D 1 223 ? 46.633 -30.977 44.009 1.00 37.40 220 ALA D C 1
ATOM 11299 O O . ALA D 1 223 ? 46.840 -29.999 43.299 1.00 37.91 220 ALA D O 1
ATOM 11301 N N . GLY D 1 224 ? 46.452 -32.182 43.469 1.00 36.93 221 GLY D N 1
ATOM 11302 C CA . GLY D 1 224 ? 46.445 -32.437 42.023 1.00 36.60 221 GLY D CA 1
ATOM 11303 C C . GLY D 1 224 ? 47.838 -32.561 41.424 1.00 35.96 221 GLY D C 1
ATOM 11304 O O . GLY D 1 224 ? 47.988 -32.603 40.203 1.00 36.02 221 GLY D O 1
ATOM 11305 N N . THR D 1 225 ? 48.900 -32.598 42.215 1.00 35.82 222 THR D N 1
ATOM 11306 C CA . THR D 1 225 ? 50.256 -32.780 41.696 1.00 35.56 222 THR D CA 1
ATOM 11307 C C . THR D 1 225 ? 50.818 -34.125 42.157 1.00 34.69 222 THR D C 1
ATOM 11308 O O . THR D 1 225 ? 50.731 -34.478 43.342 1.00 34.30 222 THR D O 1
ATOM 11312 N N . PHE D 1 226 ? 51.357 -34.947 41.261 1.00 33.85 223 PHE D N 1
ATOM 11313 C CA . PHE D 1 226 ? 52.197 -36.090 41.664 1.00 33.66 223 PHE D CA 1
ATOM 11314 C C . PHE D 1 226 ? 53.564 -35.549 42.066 1.00 32.89 223 PHE D C 1
ATOM 11315 O O . PHE D 1 226 ? 54.300 -35.064 41.213 1.00 32.09 223 PHE D O 1
ATOM 11323 N N . GLU D 1 227 ? 53.945 -35.582 43.339 1.00 33.01 224 GLU D N 1
ATOM 11324 C CA . GLU D 1 227 ? 55.235 -35.077 43.781 1.00 33.67 224 GLU D CA 1
ATOM 11325 C C . GLU D 1 227 ? 56.229 -36.208 43.721 1.00 33.26 224 GLU D C 1
ATOM 11326 O O . GLU D 1 227 ? 56.076 -37.206 44.437 1.00 32.93 224 GLU D O 1
ATOM 11332 N N . ILE D 1 228 ? 57.250 -36.131 42.878 1.00 32.60 225 ILE D N 1
ATOM 11333 C CA . ILE D 1 228 ? 58.322 -37.098 42.870 1.00 32.17 225 ILE D CA 1
ATOM 11334 C C . ILE D 1 228 ? 59.224 -36.617 44.012 1.00 32.40 225 ILE D C 1
ATOM 11335 O O . ILE D 1 228 ? 59.954 -35.642 43.862 1.00 31.94 225 ILE D O 1
ATOM 11340 N N . VAL D 1 229 ? 59.148 -37.195 45.206 1.00 32.43 226 VAL D N 1
ATOM 11341 C CA . VAL D 1 229 ? 59.889 -36.680 46.357 1.00 32.53 226 VAL D CA 1
ATOM 11342 C C . VAL D 1 229 ? 61.342 -37.083 46.125 1.00 32.98 226 VAL D C 1
ATOM 11343 O O . VAL D 1 229 ? 62.243 -36.275 46.226 1.00 33.68 226 VAL D O 1
ATOM 11347 N N . GLU D 1 230 ? 61.638 -38.318 45.773 1.00 33.79 227 GLU D N 1
ATOM 11348 C CA . GLU D 1 230 ? 62.970 -38.704 45.378 1.00 34.17 227 GLU D CA 1
ATOM 11349 C C . GLU D 1 230 ? 62.874 -39.790 44.354 1.00 33.91 227 GLU D C 1
ATOM 11350 O O . GLU D 1 230 ? 61.962 -40.615 44.410 1.00 33.92 227 GLU D O 1
ATOM 11356 N N . TRP D 1 231 ? 63.790 -39.843 43.392 1.00 34.12 228 TRP D N 1
ATOM 11357 C CA . TRP D 1 231 ? 63.775 -40.857 42.342 1.00 34.33 228 TRP D CA 1
ATOM 11358 C C . TRP D 1 231 ? 65.212 -41.217 41.997 1.00 34.57 228 TRP D C 1
ATOM 11359 O O . TRP D 1 231 ? 65.923 -40.421 41.385 1.00 34.45 228 TRP D O 1
ATOM 11370 N N . ASN D 1 232 ? 65.690 -42.397 42.392 1.00 34.91 229 ASN D N 1
ATOM 11371 C CA . ASN D 1 232 ? 67.032 -42.863 42.103 1.00 35.34 229 ASN D CA 1
ATOM 11372 C C . ASN D 1 232 ? 67.029 -44.162 41.304 1.00 34.81 229 ASN D C 1
ATOM 11373 O O . ASN D 1 232 ? 66.173 -45.056 41.494 1.00 34.09 229 ASN D O 1
ATOM 11378 N N . TYR D 1 233 ? 67.956 -44.314 40.364 1.00 34.07 230 TYR D N 1
ATOM 11379 C CA . TYR D 1 233 ? 68.044 -45.523 39.591 1.00 33.73 230 TYR D CA 1
ATOM 11380 C C . TYR D 1 233 ? 69.511 -45.832 39.254 1.00 33.52 230 TYR D C 1
ATOM 11381 O O . TYR D 1 233 ? 70.302 -44.925 39.001 1.00 32.58 230 TYR D O 1
ATOM 11390 N N . LEU D 1 234 ? 69.904 -47.112 39.280 1.00 33.35 231 LEU D N 1
ATOM 11391 C CA . LEU D 1 234 ? 71.256 -47.590 39.026 1.00 33.38 231 LEU D CA 1
ATOM 11392 C C . LEU D 1 234 ? 71.385 -48.150 37.608 1.00 33.41 231 LEU D C 1
ATOM 11393 O O . LEU D 1 234 ? 72.494 -48.355 37.136 1.00 33.46 231 LEU D O 1
ATOM 11398 N N . THR D 1 235 ? 70.301 -48.429 36.882 1.00 33.26 232 THR D N 1
ATOM 11399 C CA . THR D 1 235 ? 70.380 -48.943 35.533 1.00 33.18 232 THR D CA 1
ATOM 11400 C C . THR D 1 235 ? 69.325 -48.298 34.661 1.00 33.16 232 THR D C 1
ATOM 11401 O O . THR D 1 235 ? 68.339 -47.764 35.158 1.00 33.72 232 THR D O 1
ATOM 11405 N N . ASN D 1 236 ? 69.467 -48.330 33.347 1.00 32.65 233 ASN D N 1
ATOM 11406 C CA . ASN D 1 236 ? 68.446 -47.844 32.441 1.00 32.64 233 ASN D CA 1
ATOM 11407 C C . ASN D 1 236 ? 67.138 -48.602 32.547 1.00 32.28 233 ASN D C 1
ATOM 11408 O O . ASN D 1 236 ? 66.091 -48.004 32.365 1.00 32.47 233 ASN D O 1
ATOM 11413 N N . THR D 1 237 ? 67.097 -49.906 32.801 1.00 32.38 234 THR D N 1
ATOM 11414 C CA . THR D 1 237 ? 65.799 -50.592 32.838 1.00 32.36 234 THR D CA 1
ATOM 11415 C C . THR D 1 237 ? 65.067 -50.275 34.193 1.00 32.06 234 THR D C 1
ATOM 11416 O O . THR D 1 237 ? 63.828 -50.173 34.193 1.00 31.56 234 THR D O 1
ATOM 11420 N N . ALA D 1 238 ? 65.757 -49.988 35.309 1.00 31.22 235 ALA D N 1
ATOM 11421 C CA . ALA D 1 238 ? 65.142 -49.402 36.505 1.00 31.59 235 ALA D CA 1
ATOM 11422 C C . ALA D 1 238 ? 64.518 -48.018 36.213 1.00 32.05 235 ALA D C 1
ATOM 11423 O O . ALA D 1 238 ? 63.395 -47.719 36.636 1.00 31.98 235 ALA D O 1
ATOM 11425 N N . PHE D 1 239 ? 65.221 -47.131 35.518 1.00 32.53 236 PHE D N 1
ATOM 11426 C CA . PHE D 1 239 ? 64.706 -45.854 35.042 1.00 32.63 236 PHE D CA 1
ATOM 11427 C C . PHE D 1 239 ? 63.417 -45.989 34.240 1.00 32.50 236 PHE D C 1
ATOM 11428 O O . PHE D 1 239 ? 62.439 -45.326 34.542 1.00 32.26 236 PHE D O 1
ATOM 11436 N N . LYS D 1 240 ? 63.365 -46.831 33.214 1.00 32.77 237 LYS D N 1
ATOM 11437 C CA . LYS D 1 240 ? 62.177 -47.048 32.380 1.00 32.84 237 LYS D CA 1
ATOM 11438 C C . LYS D 1 240 ? 61.035 -47.713 33.150 1.00 32.14 237 LYS D C 1
ATOM 11439 O O . LYS D 1 240 ? 59.874 -47.343 32.974 1.00 31.65 237 LYS D O 1
ATOM 11445 N N . ALA D 1 241 ? 61.308 -48.697 34.006 1.00 31.79 238 ALA D N 1
ATOM 11446 C CA . ALA D 1 241 ? 60.290 -49.373 34.826 1.00 31.25 238 ALA D CA 1
ATOM 11447 C C . ALA D 1 241 ? 59.622 -48.347 35.709 1.00 30.95 238 ALA D C 1
ATOM 11448 O O . ALA D 1 241 ? 58.380 -48.260 35.758 1.00 31.35 238 ALA D O 1
ATOM 11450 N N . LEU D 1 242 ? 60.386 -47.540 36.433 1.00 30.26 239 LEU D N 1
ATOM 11451 C CA . LEU D 1 242 ? 59.831 -46.611 37.395 1.00 30.16 239 LEU D CA 1
ATOM 11452 C C . LEU D 1 242 ? 59.174 -45.442 36.659 1.00 29.81 239 LEU D C 1
ATOM 11453 O O . LEU D 1 242 ? 58.179 -44.912 37.107 1.00 29.40 239 LEU D O 1
ATOM 11458 N N . ALA D 1 243 ? 59.686 -45.004 35.514 1.00 30.29 240 ALA D N 1
ATOM 11459 C CA . ALA D 1 243 ? 59.085 -43.947 34.705 1.00 29.98 240 ALA D CA 1
ATOM 11460 C C . ALA D 1 243 ? 57.692 -44.409 34.311 1.00 29.73 240 ALA D C 1
ATOM 11461 O O . ALA D 1 243 ? 56.751 -43.636 34.373 1.00 30.02 240 ALA D O 1
ATOM 11463 N N . GLY D 1 244 ? 57.485 -45.666 33.931 1.00 30.04 241 GLY D N 1
ATOM 11464 C CA . GLY D 1 244 ? 56.148 -46.204 33.615 1.00 29.97 241 GLY D CA 1
ATOM 11465 C C . GLY D 1 244 ? 55.281 -46.313 34.849 1.00 30.15 241 GLY D C 1
ATOM 11466 O O . GLY D 1 244 ? 54.069 -46.090 34.776 1.00 31.02 241 GLY D O 1
ATOM 11467 N N . PHE D 1 245 ? 55.838 -46.655 36.011 1.00 30.30 242 PHE D N 1
ATOM 11468 C CA . PHE D 1 245 ? 55.116 -46.740 37.285 1.00 30.39 242 PHE D CA 1
ATOM 11469 C C . PHE D 1 245 ? 54.588 -45.371 37.665 1.00 30.97 242 PHE D C 1
ATOM 11470 O O . PHE D 1 245 ? 53.413 -45.225 37.974 1.00 31.68 242 PHE D O 1
ATOM 11478 N N . ILE D 1 246 ? 55.416 -44.329 37.645 1.00 31.24 243 ILE D N 1
ATOM 11479 C CA . ILE D 1 246 ? 55.008 -42.937 37.852 1.00 31.00 243 ILE D CA 1
ATOM 11480 C C . ILE D 1 246 ? 53.931 -42.556 36.835 1.00 31.37 243 ILE D C 1
ATOM 11481 O O . ILE D 1 246 ? 52.840 -42.057 37.202 1.00 30.64 243 ILE D O 1
ATOM 11486 N N . GLY D 1 247 ? 54.179 -42.814 35.545 1.00 31.73 244 GLY D N 1
ATOM 11487 C CA . GLY D 1 247 ? 53.294 -42.438 34.459 1.00 31.75 244 GLY D CA 1
ATOM 11488 C C . GLY D 1 247 ? 51.940 -43.037 34.665 1.00 31.81 244 GLY D C 1
ATOM 11489 O O . GLY D 1 247 ? 50.964 -42.427 34.312 1.00 32.44 244 GLY D O 1
ATOM 11490 N N . SER D 1 248 ? 51.825 -44.229 35.243 1.00 32.29 245 SER D N 1
ATOM 11491 C CA . SER D 1 248 ? 50.546 -44.890 35.561 1.00 32.32 245 SER D CA 1
ATOM 11492 C C . SER D 1 248 ? 49.655 -44.116 36.497 1.00 32.20 245 SER D C 1
ATOM 11493 O O . SER D 1 248 ? 48.481 -44.399 36.570 1.00 32.34 245 SER D O 1
ATOM 11496 N N . HIS D 1 249 ? 50.141 -43.165 37.275 1.00 32.13 246 HIS D N 1
ATOM 11497 C CA . HIS D 1 249 ? 49.294 -42.362 38.118 1.00 32.43 246 HIS D CA 1
ATOM 11498 C C . HIS D 1 249 ? 48.690 -41.195 37.328 1.00 32.70 246 HIS D C 1
ATOM 11499 O O . HIS D 1 249 ? 48.007 -40.343 37.909 1.00 32.46 246 HIS D O 1
ATOM 11506 N N . SER D 1 250 ? 48.902 -41.077 36.011 1.00 33.07 247 SER D N 1
ATOM 11507 C CA . SER D 1 250 ? 48.570 -39.854 35.298 1.00 33.60 247 SER D CA 1
ATOM 11508 C C . SER D 1 250 ? 47.086 -39.562 35.373 1.00 34.14 247 SER D C 1
ATOM 11509 O O . SER D 1 250 ? 46.690 -38.396 35.371 1.00 34.98 247 SER D O 1
ATOM 11512 N N . GLY D 1 251 ? 46.216 -40.560 35.484 1.00 34.61 248 GLY D N 1
ATOM 11513 C CA . GLY D 1 251 ? 44.770 -40.360 35.510 1.00 34.81 248 GLY D CA 1
ATOM 11514 C C . GLY D 1 251 ? 44.291 -39.687 36.778 1.00 35.29 248 GLY D C 1
ATOM 11515 O O . GLY D 1 251 ? 43.235 -39.081 36.788 1.00 35.93 248 GLY D O 1
ATOM 11516 N N . SER D 1 252 ? 45.008 -39.735 37.889 1.00 35.72 249 SER D N 1
ATOM 11517 C CA . SER D 1 252 ? 44.525 -39.163 39.136 1.00 35.68 249 SER D CA 1
ATOM 11518 C C . SER D 1 252 ? 45.171 -37.817 39.412 1.00 35.61 249 SER D C 1
ATOM 11519 O O . SER D 1 252 ? 45.028 -37.253 40.508 1.00 35.31 249 SER D O 1
ATOM 11522 N N . VAL D 1 253 ? 45.842 -37.216 38.434 1.00 35.93 250 VAL D N 1
ATOM 11523 C CA . VAL D 1 253 ? 46.740 -36.089 38.640 1.00 35.44 250 VAL D CA 1
ATOM 11524 C C . VAL D 1 253 ? 46.658 -35.152 37.423 1.00 35.50 250 VAL D C 1
ATOM 11525 O O . VAL D 1 253 ? 46.409 -35.605 36.308 1.00 34.52 250 VAL D O 1
ATOM 11529 N N . GLN D 1 254 ? 46.800 -33.838 37.600 1.00 35.80 251 GLN D N 1
ATOM 11530 C CA . GLN D 1 254 ? 46.866 -32.852 36.522 1.00 35.75 251 GLN D CA 1
ATOM 11531 C C . GLN D 1 254 ? 48.322 -32.480 36.171 1.00 35.36 251 GLN D C 1
ATOM 11532 O O . GLN D 1 254 ? 48.590 -31.904 35.120 1.00 34.44 251 GLN D O 1
ATOM 11538 N N . SER D 1 255 ? 49.316 -32.793 36.998 1.00 34.78 252 SER D N 1
ATOM 11539 C CA . SER D 1 255 ? 50.689 -32.565 36.642 1.00 34.21 252 SER D CA 1
ATOM 11540 C C . SER D 1 255 ? 51.659 -33.330 37.532 1.00 33.38 252 SER D C 1
ATOM 11541 O O . SER D 1 255 ? 51.298 -33.835 38.596 1.00 32.68 252 SER D O 1
ATOM 11544 N N . PHE D 1 256 ? 52.916 -33.432 37.115 1.00 32.48 253 PHE D N 1
ATOM 11545 C CA . PHE D 1 256 ? 53.957 -34.114 37.834 1.00 32.25 253 PHE D CA 1
ATOM 11546 C C . PHE D 1 256 ? 55.002 -33.095 38.191 1.00 31.62 253 PHE D C 1
ATOM 11547 O O . PHE D 1 256 ? 55.248 -32.155 37.449 1.00 31.71 253 PHE D O 1
ATOM 11555 N N . HIS D 1 257 ? 55.640 -33.200 39.332 1.00 31.34 254 HIS D N 1
ATOM 11556 C CA . HIS D 1 257 ? 56.559 -32.201 39.763 1.00 31.13 254 HIS D CA 1
ATOM 11557 C C . HIS D 1 257 ? 57.755 -32.872 40.402 1.00 30.71 254 HIS D C 1
ATOM 11558 O O . HIS D 1 257 ? 57.597 -33.788 41.159 1.00 28.72 254 HIS D O 1
ATOM 11565 N N . TRP D 1 258 ? 58.983 -32.426 40.141 1.00 31.31 255 TRP D N 1
ATOM 11566 C CA . TRP D 1 258 ? 60.171 -33.036 40.687 1.00 31.55 255 TRP D CA 1
ATOM 11567 C C . TRP D 1 258 ? 61.282 -32.002 40.876 1.00 32.24 255 TRP D C 1
ATOM 11568 O O . TRP D 1 258 ? 61.663 -31.300 39.917 1.00 32.38 255 TRP D O 1
ATOM 11579 N N . ILE D 1 259 ? 61.842 -31.848 42.082 1.00 32.51 256 ILE D N 1
ATOM 11580 C CA . ILE D 1 259 ? 62.998 -31.004 42.290 1.00 33.14 256 ILE D CA 1
ATOM 11581 C C . ILE D 1 259 ? 64.159 -31.864 42.662 1.00 33.48 256 ILE D C 1
ATOM 11582 O O . ILE D 1 259 ? 64.079 -32.600 43.610 1.00 34.71 256 ILE D O 1
ATOM 11587 N N . ASN D 1 260 ? 65.278 -31.828 41.965 1.00 34.46 257 ASN D N 1
ATOM 11588 C CA . ASN D 1 260 ? 66.439 -32.614 42.331 1.00 34.93 257 ASN D CA 1
ATOM 11589 C C . ASN D 1 260 ? 67.747 -31.852 42.094 1.00 34.86 257 ASN D C 1
ATOM 11590 O O . ASN D 1 260 ? 67.732 -30.724 41.641 1.00 34.76 257 ASN D O 1
ATOM 11595 N N . GLY D 1 261 ? 68.908 -32.410 42.400 1.00 35.55 258 GLY D N 1
ATOM 11596 C CA . GLY D 1 261 ? 70.179 -31.732 42.227 1.00 36.31 258 GLY D CA 1
ATOM 11597 C C . GLY D 1 261 ? 70.532 -31.494 40.773 1.00 36.70 258 GLY D C 1
ATOM 11598 O O . GLY D 1 261 ? 70.498 -32.424 39.974 1.00 37.26 258 GLY D O 1
ATOM 11599 N N . PHE D 1 262 ? 70.890 -30.282 40.363 1.00 37.18 259 PHE D N 1
ATOM 11600 C CA . PHE D 1 262 ? 71.251 -29.968 38.981 1.00 37.75 259 PHE D CA 1
ATOM 11601 C C . PHE D 1 262 ? 72.746 -29.998 38.820 1.00 38.52 259 PHE D C 1
ATOM 11602 O O . PHE D 1 262 ? 73.445 -29.269 39.533 1.00 38.71 259 PHE D O 1
ATOM 11610 N N . ALA D 1 263 ? 73.294 -30.809 37.906 1.00 39.53 260 ALA D N 1
ATOM 11611 C CA . ALA D 1 263 ? 74.733 -30.855 37.611 1.00 40.37 260 ALA D CA 1
ATOM 11612 C C . ALA D 1 263 ? 75.024 -30.482 36.138 1.00 41.30 260 ALA D C 1
ATOM 11613 O O . ALA D 1 263 ? 76.005 -30.958 35.545 1.00 41.89 260 ALA D O 1
ATOM 11615 N N . GLY D 1 264 ? 74.234 -29.616 35.507 1.00 41.86 261 GLY D N 1
ATOM 11616 C CA . GLY D 1 264 ? 74.606 -28.991 34.241 1.00 42.17 261 GLY D CA 1
ATOM 11617 C C . GLY D 1 264 ? 73.867 -29.562 33.052 1.00 42.61 261 GLY D C 1
ATOM 11618 O O . GLY D 1 264 ? 73.941 -29.015 31.959 1.00 42.54 261 GLY D O 1
ATOM 11619 N N . LYS D 1 265 ? 73.145 -30.663 33.186 1.00 43.37 262 LYS D N 1
ATOM 11620 C CA . LYS D 1 265 ? 72.405 -31.240 32.091 1.00 43.83 262 LYS D CA 1
ATOM 11621 C C . LYS D 1 265 ? 71.069 -31.700 32.623 1.00 43.96 262 LYS D C 1
ATOM 11622 O O . LYS D 1 265 ? 71.020 -32.529 33.501 1.00 43.96 262 LYS D O 1
ATOM 11628 N N . ASP D 1 266 ? 69.949 -31.191 32.130 1.00 44.63 263 ASP D N 1
ATOM 11629 C CA . ASP D 1 266 ? 68.631 -31.608 32.578 1.00 44.99 263 ASP D CA 1
ATOM 11630 C C . ASP D 1 266 ? 68.110 -32.795 31.755 1.00 44.86 263 ASP D C 1
ATOM 11631 O O . ASP D 1 266 ? 68.629 -33.081 30.677 1.00 44.55 263 ASP D O 1
ATOM 11636 N N . LEU D 1 267 ? 67.055 -33.477 32.205 1.00 44.80 264 LEU D N 1
ATOM 11637 C CA . LEU D 1 267 ? 66.548 -34.729 31.641 1.00 44.96 264 LEU D CA 1
ATOM 11638 C C . LEU D 1 267 ? 65.437 -34.509 30.608 1.00 44.81 264 LEU D C 1
ATOM 11639 O O . LEU D 1 267 ? 64.842 -35.448 30.109 1.00 44.46 264 LEU D O 1
ATOM 11644 N N . ASN D 1 268 ? 65.125 -33.287 30.226 1.00 45.32 265 ASN D N 1
ATOM 11645 C CA . ASN D 1 268 ? 64.022 -33.003 29.321 1.00 45.52 265 ASN D CA 1
ATOM 11646 C C . ASN D 1 268 ? 64.219 -33.706 27.990 1.00 45.65 265 ASN D C 1
ATOM 11647 O O . ASN D 1 268 ? 63.267 -34.153 27.380 1.00 45.46 265 ASN D O 1
ATOM 11652 N N . ASP D 1 269 ? 65.442 -33.857 27.510 1.00 46.38 266 ASP D N 1
ATOM 11653 C CA . ASP D 1 269 ? 65.728 -34.431 26.191 1.00 47.09 266 ASP D CA 1
ATOM 11654 C C . ASP D 1 269 ? 65.614 -35.967 26.150 1.00 47.24 266 ASP D C 1
ATOM 11655 O O . ASP D 1 269 ? 65.563 -36.547 25.070 1.00 47.29 266 ASP D O 1
ATOM 11660 N N . LEU D 1 270 ? 65.561 -36.685 27.272 1.00 47.38 267 LEU D N 1
ATOM 11661 C CA . LEU D 1 270 ? 65.283 -38.123 27.264 1.00 47.22 267 LEU D CA 1
ATOM 11662 C C . LEU D 1 270 ? 63.863 -38.412 26.773 1.00 47.33 267 LEU D C 1
ATOM 11663 O O . LEU D 1 270 ? 63.584 -39.522 26.365 1.00 47.43 267 LEU D O 1
ATOM 11676 N N . PRO D 1 272 ? 60.685 -38.119 24.033 1.00 44.10 269 PRO D N 1
ATOM 11677 C CA . PRO D 1 272 ? 60.464 -37.838 22.605 1.00 43.04 269 PRO D CA 1
ATOM 11678 C C . PRO D 1 272 ? 60.042 -36.399 22.343 1.00 41.69 269 PRO D C 1
ATOM 11679 O O . PRO D 1 272 ? 60.482 -35.801 21.365 1.00 40.76 269 PRO D O 1
ATOM 11683 N N . THR D 1 273 ? 59.200 -35.814 23.197 1.00 40.52 270 THR D N 1
ATOM 11684 C CA . THR D 1 273 ? 58.873 -34.400 23.224 1.00 39.53 270 THR D CA 1
ATOM 11685 C C . THR D 1 273 ? 59.418 -33.790 24.517 1.00 38.53 270 THR D C 1
ATOM 11686 O O . THR D 1 273 ? 59.000 -34.189 25.595 1.00 38.67 270 THR D O 1
ATOM 11690 N N . PRO D 1 274 ? 60.335 -32.823 24.442 1.00 37.89 271 PRO D N 1
ATOM 11691 C CA . PRO D 1 274 ? 60.846 -32.186 25.674 1.00 37.78 271 PRO D CA 1
ATOM 11692 C C . PRO D 1 274 ? 59.788 -31.255 26.303 1.00 37.50 271 PRO D C 1
ATOM 11693 O O . PRO D 1 274 ? 59.882 -30.035 26.187 1.00 37.48 271 PRO D O 1
ATOM 11697 N N . ALA D 1 275 ? 58.760 -31.780 26.967 1.00 37.36 272 ALA D N 1
ATOM 11698 C CA . ALA D 1 275 ? 57.577 -31.007 27.392 1.00 37.15 272 ALA D CA 1
ATOM 11699 C C . ALA D 1 275 ? 57.673 -30.577 28.850 1.00 36.56 272 ALA D C 1
ATOM 11700 O O . ALA D 1 275 ? 56.846 -29.810 29.306 1.00 36.50 272 ALA D O 1
ATOM 11702 N N . ALA D 1 276 ? 58.670 -30.993 29.620 1.00 36.46 273 ALA D N 1
ATOM 11703 C CA . ALA D 1 276 ? 58.829 -30.529 30.987 1.00 36.33 273 ALA D CA 1
ATOM 11704 C C . ALA D 1 276 ? 59.192 -29.046 30.976 1.00 36.17 273 ALA D C 1
ATOM 11705 O O . ALA D 1 276 ? 60.042 -28.637 30.200 1.00 36.49 273 ALA D O 1
ATOM 11707 N N . SER D 1 277 ? 58.569 -28.201 31.789 1.00 35.55 274 SER D N 1
ATOM 11708 C CA . SER D 1 277 ? 59.075 -26.881 32.103 1.00 35.69 274 SER D CA 1
ATOM 11709 C C . SER D 1 277 ? 60.266 -27.017 33.096 1.00 35.51 274 SER D C 1
ATOM 11710 O O . SER D 1 277 ? 60.112 -27.669 34.136 1.00 35.27 274 SER D O 1
ATOM 11713 N N . VAL D 1 278 ? 61.448 -26.436 32.854 1.00 34.60 275 VAL D N 1
ATOM 11714 C CA . VAL D 1 278 ? 62.635 -26.680 33.687 1.00 34.85 275 VAL D CA 1
ATOM 11715 C C . VAL D 1 278 ? 63.186 -25.381 34.293 1.00 34.68 275 VAL D C 1
ATOM 11716 O O . VAL D 1 278 ? 63.630 -24.516 33.584 1.00 34.81 275 VAL D O 1
ATOM 11720 N N . LYS D 1 279 ? 63.208 -25.190 35.598 1.00 35.24 276 LYS D N 1
ATOM 11721 C CA . LYS D 1 279 ? 63.804 -24.020 36.199 1.00 35.95 276 LYS D CA 1
ATOM 11722 C C . LYS D 1 279 ? 65.048 -24.403 36.968 1.00 35.10 276 LYS D C 1
ATOM 11723 O O . LYS D 1 279 ? 65.117 -25.479 37.545 1.00 33.64 276 LYS D O 1
ATOM 11729 N N . ILE D 1 280 ? 66.064 -23.553 37.031 1.00 35.03 277 ILE D N 1
ATOM 11730 C CA . ILE D 1 280 ? 67.227 -23.812 37.848 1.00 35.31 277 ILE D CA 1
ATOM 11731 C C . ILE D 1 280 ? 67.189 -22.893 39.046 1.00 35.48 277 ILE D C 1
ATOM 11732 O O . ILE D 1 280 ? 67.129 -21.652 38.916 1.00 35.10 277 ILE D O 1
ATOM 11737 N N . LEU D 1 281 ? 67.191 -23.472 40.242 1.00 35.11 278 LEU D N 1
ATOM 11738 C CA . LEU D 1 281 ? 67.038 -22.767 41.476 1.00 35.46 278 LEU D CA 1
ATOM 11739 C C . LEU D 1 281 ? 68.407 -22.698 42.158 1.00 35.07 278 LEU D C 1
ATOM 11740 O O . LEU D 1 281 ? 69.094 -23.690 42.284 1.00 34.87 278 LEU D O 1
ATOM 11745 N N . PRO D 1 282 ? 68.805 -21.540 42.623 1.00 35.76 279 PRO D N 1
ATOM 11746 C CA . PRO D 1 282 ? 69.971 -21.481 43.503 1.00 36.47 279 PRO D CA 1
ATOM 11747 C C . PRO D 1 282 ? 69.708 -22.386 44.681 1.00 36.50 279 PRO D C 1
ATOM 11748 O O . PRO D 1 282 ? 68.558 -22.460 45.144 1.00 36.31 279 PRO D O 1
ATOM 11752 N N . TYR D 1 283 ? 70.677 -23.151 45.153 1.00 36.89 280 TYR D N 1
ATOM 11753 C CA . TYR D 1 283 ? 70.490 -24.002 46.312 1.00 37.73 280 TYR D CA 1
ATOM 11754 C C . TYR D 1 283 ? 71.568 -23.677 47.312 1.00 38.47 280 TYR D C 1
ATOM 11755 O O . TYR D 1 283 ? 72.027 -22.557 47.342 1.00 39.06 280 TYR D O 1
ATOM 11780 N N . ALA D 1 286 ? 78.315 -23.233 50.450 1.00 38.04 283 ALA D N 1
ATOM 11781 C CA . ALA D 1 286 ? 79.304 -24.090 51.071 1.00 37.60 283 ALA D CA 1
ATOM 11782 C C . ALA D 1 286 ? 80.528 -23.278 51.443 1.00 36.92 283 ALA D C 1
ATOM 11783 O O . ALA D 1 286 ? 80.741 -22.178 50.922 1.00 35.87 283 ALA D O 1
ATOM 11785 N N . ARG D 1 287 ? 81.360 -23.755 52.365 1.00 37.03 284 ARG D N 1
ATOM 11786 C CA . ARG D 1 287 ? 82.707 -23.234 52.523 1.00 37.03 284 ARG D CA 1
ATOM 11787 C C . ARG D 1 287 ? 83.671 -24.283 53.044 1.00 37.05 284 ARG D C 1
ATOM 11788 O O . ARG D 1 287 ? 83.321 -25.131 53.873 1.00 37.22 284 ARG D O 1
ATOM 11796 N N . ILE D 1 288 ? 84.910 -24.261 52.583 1.00 37.06 285 ILE D N 1
ATOM 11797 C CA . ILE D 1 288 ? 85.992 -25.047 53.152 1.00 37.11 285 ILE D CA 1
ATOM 11798 C C . ILE D 1 288 ? 86.169 -24.557 54.600 1.00 37.22 285 ILE D C 1
ATOM 11799 O O . ILE D 1 288 ? 86.316 -23.367 54.823 1.00 36.99 285 ILE D O 1
ATOM 11804 N N . VAL D 1 289 ? 86.104 -25.417 55.614 1.00 37.40 286 VAL D N 1
ATOM 11805 C CA . VAL D 1 289 ? 86.224 -25.018 57.010 1.00 37.74 286 VAL D CA 1
ATOM 11806 C C . VAL D 1 289 ? 87.676 -25.158 57.402 1.00 38.24 286 VAL D C 1
ATOM 11807 O O . VAL D 1 289 ? 88.351 -24.149 57.582 1.00 38.47 286 VAL D O 1
ATOM 11811 N N . GLU D 1 290 ? 88.223 -26.369 57.523 1.00 38.93 287 GLU D N 1
ATOM 11812 C CA . GLU D 1 290 ? 89.650 -26.584 57.792 1.00 39.53 287 GLU D CA 1
ATOM 11813 C C . GLU D 1 290 ? 90.353 -26.838 56.451 1.00 39.61 287 GLU D C 1
ATOM 11814 O O . GLU D 1 290 ? 90.348 -27.965 55.944 1.00 39.72 287 GLU D O 1
ATOM 11820 N N . LEU D 1 291 ? 90.951 -25.831 55.817 1.00 39.42 288 LEU D N 1
ATOM 11821 C CA . LEU D 1 291 ? 91.496 -25.954 54.460 1.00 39.47 288 LEU D CA 1
ATOM 11822 C C . LEU D 1 291 ? 92.628 -26.974 54.365 1.00 39.67 288 LEU D C 1
ATOM 11823 O O . LEU D 1 291 ? 92.755 -27.655 53.352 1.00 39.49 288 LEU D O 1
ATOM 11828 N N . GLN D 1 292 ? 93.472 -27.144 55.377 1.00 39.64 289 GLN D N 1
ATOM 11829 C CA . GLN D 1 292 ? 94.571 -28.089 55.297 1.00 39.78 289 GLN D CA 1
ATOM 11830 C C . GLN D 1 292 ? 94.032 -29.512 55.263 1.00 39.66 289 GLN D C 1
ATOM 11831 O O . GLN D 1 292 ? 94.505 -30.333 54.490 1.00 39.64 289 GLN D O 1
ATOM 11837 N N . THR D 1 293 ? 93.041 -29.858 56.080 1.00 39.80 290 THR D N 1
ATOM 11838 C CA . THR D 1 293 ? 92.412 -31.182 56.073 1.00 39.82 290 THR D CA 1
ATOM 11839 C C . THR D 1 293 ? 91.749 -31.438 54.729 1.00 39.67 290 THR D C 1
ATOM 11840 O O . THR D 1 293 ? 91.878 -32.517 54.143 1.00 40.07 290 THR D O 1
ATOM 11844 N N . PHE D 1 294 ? 91.006 -30.478 54.200 1.00 39.19 291 PHE D N 1
ATOM 11845 C CA . PHE D 1 294 ? 90.384 -30.598 52.893 1.00 38.95 291 PHE D CA 1
ATOM 11846 C C . PHE D 1 294 ? 91.401 -30.917 51.774 1.00 38.74 291 PHE D C 1
ATOM 11847 O O . PHE D 1 294 ? 91.177 -31.843 50.990 1.00 39.04 291 PHE D O 1
ATOM 11855 N N . LEU D 1 295 ? 92.527 -30.214 51.651 1.00 38.52 292 LEU D N 1
ATOM 11856 C CA . LEU D 1 295 ? 93.440 -30.369 50.498 1.00 38.60 292 LEU D CA 1
ATOM 11857 C C . LEU D 1 295 ? 94.344 -31.597 50.643 1.00 38.65 292 LEU D C 1
ATOM 11858 O O . LEU D 1 295 ? 94.729 -32.218 49.643 1.00 38.58 292 LEU D O 1
ATOM 11863 N N . GLU D 1 296 ? 94.706 -31.992 51.865 1.00 38.84 293 GLU D N 1
ATOM 11864 C CA . GLU D 1 296 ? 95.468 -33.202 52.140 1.00 38.75 293 GLU D CA 1
ATOM 11865 C C . GLU D 1 296 ? 94.702 -34.449 51.664 1.00 38.52 293 GLU D C 1
ATOM 11866 O O . GLU D 1 296 ? 95.300 -35.348 51.088 1.00 39.10 293 GLU D O 1
ATOM 11872 N N . LYS D 1 297 ? 93.390 -34.562 51.840 1.00 38.19 294 LYS D N 1
ATOM 11873 C CA . LYS D 1 297 ? 92.619 -35.708 51.340 1.00 38.15 294 LYS D CA 1
ATOM 11874 C C . LYS D 1 297 ? 92.154 -35.549 49.895 1.00 37.41 294 LYS D C 1
ATOM 11875 O O . LYS D 1 297 ? 91.708 -36.526 49.289 1.00 37.03 294 LYS D O 1
ATOM 11881 N N . TYR D 1 298 ? 92.202 -34.360 49.294 1.00 36.89 295 TYR D N 1
ATOM 11882 C CA . TYR D 1 298 ? 91.508 -34.071 48.019 1.00 36.66 295 TYR D CA 1
ATOM 11883 C C . TYR D 1 298 ? 91.944 -35.035 46.937 1.00 36.45 295 TYR D C 1
ATOM 11884 O O . TYR D 1 298 ? 93.141 -35.335 46.836 1.00 36.38 295 TYR D O 1
ATOM 11893 N N . PRO D 1 299 ? 90.973 -35.548 46.168 1.00 36.52 296 PRO D N 1
ATOM 11894 C CA . PRO D 1 299 ? 91.234 -36.489 45.074 1.00 36.41 296 PRO D CA 1
ATOM 11895 C C . PRO D 1 299 ? 91.636 -35.833 43.750 1.00 36.20 296 PRO D C 1
ATOM 11896 O O . PRO D 1 299 ? 90.871 -35.880 42.777 1.00 35.32 296 PRO D O 1
ATOM 11900 N N . PHE D 1 300 ? 92.829 -35.248 43.641 1.00 36.47 297 PHE D N 1
ATOM 11901 C CA . PHE D 1 300 ? 93.277 -34.599 42.410 1.00 36.96 297 PHE D CA 1
ATOM 11902 C C . PHE D 1 300 ? 93.424 -35.627 41.289 1.00 37.38 297 PHE D C 1
ATOM 11903 O O . PHE D 1 300 ? 93.706 -36.798 41.551 1.00 37.60 297 PHE D O 1
ATOM 11911 N N . GLN D 1 301 ? 93.259 -35.263 40.023 1.00 38.21 298 GLN D N 1
ATOM 11912 C CA . GLN D 1 301 ? 93.495 -36.174 38.895 1.00 39.07 298 GLN D CA 1
ATOM 11913 C C . GLN D 1 301 ? 94.972 -36.597 38.904 1.00 39.56 298 GLN D C 1
ATOM 11914 O O . GLN D 1 301 ? 95.816 -35.874 39.434 1.00 39.38 298 GLN D O 1
ATOM 11920 N N . SER D 1 302 ? 95.353 -37.754 38.371 1.00 40.08 299 SER D N 1
ATOM 11921 C CA . SER D 1 302 ? 96.755 -38.154 38.344 1.00 40.96 299 SER D CA 1
ATOM 11922 C C . SER D 1 302 ? 97.439 -37.430 37.205 1.00 41.31 299 SER D C 1
ATOM 11923 O O . SER D 1 302 ? 96.813 -37.106 36.190 1.00 40.97 299 SER D O 1
ATOM 11926 N N . GLY D 1 303 ? 98.727 -37.149 37.318 1.00 41.82 300 GLY D N 1
ATOM 11927 C CA . GLY D 1 303 ? 99.455 -36.391 36.312 1.00 42.32 300 GLY D CA 1
ATOM 11928 C C . GLY D 1 303 ? 100.906 -36.236 36.708 1.00 42.80 300 GLY D C 1
ATOM 11929 O O . GLY D 1 303 ? 101.477 -37.137 37.329 1.00 42.82 300 GLY D O 1
ATOM 11930 N N . GLU D 1 304 ? 101.563 -35.128 36.375 1.00 43.36 301 GLU D N 1
ATOM 11931 C CA . GLU D 1 304 ? 102.963 -34.903 36.728 1.00 43.73 301 GLU D CA 1
ATOM 11932 C C . GLU D 1 304 ? 103.039 -34.196 38.063 1.00 43.64 301 GLU D C 1
ATOM 11933 O O . GLU D 1 304 ? 102.126 -33.462 38.427 1.00 44.00 301 GLU D O 1
ATOM 11939 N N . LYS D 1 305 ? 104.080 -34.400 38.860 1.00 43.64 302 LYS D N 1
ATOM 11940 C CA . LYS D 1 305 ? 104.273 -33.639 40.071 1.00 43.74 302 LYS D CA 1
ATOM 11941 C C . LYS D 1 305 ? 104.171 -32.172 39.698 1.00 43.84 302 LYS D C 1
ATOM 11942 O O . LYS D 1 305 ? 104.864 -31.718 38.784 1.00 43.98 302 LYS D O 1
ATOM 11948 N N . GLU D 1 306 ? 103.296 -31.399 40.337 1.00 43.85 303 GLU D N 1
ATOM 11949 C CA . GLU D 1 306 ? 103.193 -29.957 40.137 1.00 43.65 303 GLU D CA 1
ATOM 11950 C C . GLU D 1 306 ? 103.216 -29.300 41.509 1.00 43.17 303 GLU D C 1
ATOM 11951 O O . GLU D 1 306 ? 102.824 -29.926 42.491 1.00 42.74 303 GLU D O 1
ATOM 11957 N N . THR D 1 307 ? 103.711 -28.072 41.649 1.00 43.00 304 THR D N 1
ATOM 11958 C CA . THR D 1 307 ? 103.640 -27.312 42.896 1.00 43.03 304 THR D CA 1
ATOM 11959 C C . THR D 1 307 ? 102.920 -26.010 42.634 1.00 43.06 304 THR D C 1
ATOM 11960 O O . THR D 1 307 ? 103.089 -25.403 41.570 1.00 43.08 304 THR D O 1
ATOM 11964 N N . TYR D 1 308 ? 102.088 -25.538 43.561 1.00 43.13 305 TYR D N 1
ATOM 11965 C CA . TYR D 1 308 ? 101.355 -24.293 43.404 1.00 43.28 305 TYR D CA 1
ATOM 11966 C C . TYR D 1 308 ? 101.475 -23.422 44.641 1.00 43.38 305 TYR D C 1
ATOM 11967 O O . TYR D 1 308 ? 101.713 -23.919 45.746 1.00 43.44 305 TYR D O 1
ATOM 11976 N N . SER D 1 309 ? 101.329 -22.109 44.503 1.00 43.40 306 SER D N 1
ATOM 11977 C CA . SER D 1 309 ? 101.323 -21.188 45.613 1.00 43.47 306 SER D CA 1
ATOM 11978 C C . SER D 1 309 ? 99.945 -20.542 45.650 1.00 43.35 306 SER D C 1
ATOM 11979 O O . SER D 1 309 ? 99.534 -19.920 44.670 1.00 43.49 306 SER D O 1
ATOM 11982 N N . LEU D 1 310 ? 99.166 -20.695 46.724 1.00 43.23 307 LEU D N 1
ATOM 11983 C CA . LEU D 1 310 ? 97.807 -20.153 46.831 1.00 42.94 307 LEU D CA 1
ATOM 11984 C C . LEU D 1 310 ? 97.725 -19.116 47.955 1.00 43.16 307 LEU D C 1
ATOM 11985 O O . LEU D 1 310 ? 98.147 -19.387 49.088 1.00 43.31 307 LEU D O 1
ATOM 11990 N N . GLU D 1 311 ? 97.220 -17.906 47.706 1.00 43.21 308 GLU D N 1
ATOM 11991 C CA . GLU D 1 311 ? 96.978 -16.919 48.752 1.00 43.16 308 GLU D CA 1
ATOM 11992 C C . GLU D 1 311 ? 95.497 -16.938 49.092 1.00 42.87 308 GLU D C 1
ATOM 11993 O O . GLU D 1 311 ? 94.674 -16.749 48.202 1.00 42.86 308 GLU D O 1
ATOM 11999 N N . ILE D 1 312 ? 95.098 -17.175 50.345 1.00 42.90 309 ILE D N 1
ATOM 12000 C CA . ILE D 1 312 ? 93.695 -17.196 50.771 1.00 42.93 309 ILE D CA 1
ATOM 12001 C C . ILE D 1 312 ? 93.339 -15.952 51.598 1.00 42.73 309 ILE D C 1
ATOM 12002 O O . ILE D 1 312 ? 94.109 -15.562 52.474 1.00 42.60 309 ILE D O 1
ATOM 12007 N N . GLU D 1 313 ? 92.207 -15.281 51.333 1.00 42.68 310 GLU D N 1
ATOM 12008 C CA . GLU D 1 313 ? 91.572 -14.314 52.248 1.00 42.87 310 GLU D CA 1
ATOM 12009 C C . GLU D 1 313 ? 90.353 -14.959 52.926 1.00 42.61 310 GLU D C 1
ATOM 12010 O O . GLU D 1 313 ? 89.498 -15.561 52.260 1.00 42.21 310 GLU D O 1
ATOM 12016 N N . ASP D 1 314 ? 90.204 -14.840 54.243 1.00 42.47 311 ASP D N 1
ATOM 12017 C CA . ASP D 1 314 ? 89.203 -15.585 55.009 1.00 42.33 311 ASP D CA 1
ATOM 12018 C C . ASP D 1 314 ? 89.019 -14.904 56.367 1.00 42.10 311 ASP D C 1
ATOM 12019 O O . ASP D 1 314 ? 89.638 -15.294 57.350 1.00 42.46 311 ASP D O 1
ATOM 12024 N N . SER D 1 315 ? 88.167 -13.892 56.490 1.00 41.78 312 SER D N 1
ATOM 12025 C CA . SER D 1 315 ? 88.122 -13.057 57.683 1.00 41.61 312 SER D CA 1
ATOM 12026 C C . SER D 1 315 ? 87.487 -13.790 58.875 1.00 41.26 312 SER D C 1
ATOM 12027 O O . SER D 1 315 ? 87.844 -13.512 60.033 1.00 41.35 312 SER D O 1
ATOM 12030 N N . TYR D 1 316 ? 86.574 -14.742 58.666 1.00 40.50 313 TYR D N 1
ATOM 12031 C CA . TYR D 1 316 ? 86.028 -15.573 59.736 1.00 40.01 313 TYR D CA 1
ATOM 12032 C C . TYR D 1 316 ? 86.784 -16.896 59.850 1.00 39.62 313 TYR D C 1
ATOM 12033 O O . TYR D 1 316 ? 86.467 -17.715 60.711 1.00 39.60 313 TYR D O 1
ATOM 12042 N N . GLY D 1 317 ? 87.788 -17.173 59.026 1.00 38.96 314 GLY D N 1
ATOM 12043 C CA . GLY D 1 317 ? 88.637 -18.345 59.203 1.00 38.66 314 GLY D CA 1
ATOM 12044 C C . GLY D 1 317 ? 90.112 -17.978 59.137 1.00 38.03 314 GLY D C 1
ATOM 12045 O O . GLY D 1 317 ? 90.836 -18.484 58.288 1.00 37.31 314 GLY D O 1
ATOM 12046 N N . PRO D 1 318 ? 90.562 -17.098 60.034 1.00 38.05 315 PRO D N 1
ATOM 12047 C CA . PRO D 1 318 ? 91.977 -16.749 60.131 1.00 37.78 315 PRO D CA 1
ATOM 12048 C C . PRO D 1 318 ? 92.938 -17.938 60.044 1.00 37.41 315 PRO D C 1
ATOM 12049 O O . PRO D 1 318 ? 93.969 -17.823 59.402 1.00 37.88 315 PRO D O 1
ATOM 12053 N N . TRP D 1 319 ? 92.679 -19.092 60.640 1.00 37.17 316 TRP D N 1
ATOM 12054 C CA . TRP D 1 319 ? 93.541 -20.267 60.459 1.00 37.38 316 TRP D CA 1
ATOM 12055 C C . TRP D 1 319 ? 93.697 -20.659 58.969 1.00 37.56 316 TRP D C 1
ATOM 12056 O O . TRP D 1 319 ? 94.680 -21.291 58.618 1.00 37.60 316 TRP D O 1
ATOM 12067 N N . ASN D 1 320 ? 92.777 -20.338 58.053 1.00 37.84 317 ASN D N 1
ATOM 12068 C CA . ASN D 1 320 ? 92.982 -20.550 56.613 1.00 38.12 317 ASN D CA 1
ATOM 12069 C C . ASN D 1 320 ? 93.788 -19.421 55.937 1.00 38.70 317 ASN D C 1
ATOM 12070 O O . ASN D 1 320 ? 94.360 -19.631 54.878 1.00 38.59 317 ASN D O 1
ATOM 12075 N N . GLU D 1 321 ? 93.882 -18.213 56.493 1.00 39.46 318 GLU D N 1
ATOM 12076 C CA . GLU D 1 321 ? 94.432 -17.044 55.794 1.00 39.95 318 GLU D CA 1
ATOM 12077 C C . GLU D 1 321 ? 95.931 -17.123 55.574 1.00 40.27 318 GLU D C 1
ATOM 12078 O O . GLU D 1 321 ? 96.654 -17.628 56.440 1.00 40.50 318 GLU D O 1
ATOM 12084 N N . GLY D 1 322 ? 96.461 -16.609 54.460 1.00 40.32 319 GLY D N 1
ATOM 12085 C CA . GLY D 1 322 ? 97.905 -16.541 54.219 1.00 40.44 319 GLY D CA 1
ATOM 12086 C C . GLY D 1 322 ? 98.319 -17.296 52.974 1.00 40.62 319 GLY D C 1
ATOM 12087 O O . GLY D 1 322 ? 97.465 -17.629 52.144 1.00 40.62 319 GLY D O 1
ATOM 12088 N N . ILE D 1 323 ? 99.605 -17.602 52.777 1.00 40.72 320 ILE D N 1
ATOM 12089 C CA . ILE D 1 323 ? 100.084 -18.262 51.558 1.00 41.00 320 ILE D CA 1
ATOM 12090 C C . ILE D 1 323 ? 100.427 -19.734 51.799 1.00 41.29 320 ILE D C 1
ATOM 12091 O O . ILE D 1 323 ? 101.150 -20.071 52.744 1.00 41.23 320 ILE D O 1
ATOM 12096 N N . TRP D 1 324 ? 99.933 -20.656 50.968 1.00 41.77 321 TRP D N 1
ATOM 12097 C CA . TRP D 1 324 ? 100.220 -22.083 51.089 1.00 41.78 321 TRP D CA 1
ATOM 12098 C C . TRP D 1 324 ? 101.005 -22.597 49.903 1.00 41.63 321 TRP D C 1
ATOM 12099 O O . TRP D 1 324 ? 100.878 -22.086 48.788 1.00 41.42 321 TRP D O 1
ATOM 12110 N N . THR D 1 325 ? 101.853 -23.597 50.109 1.00 41.37 322 THR D N 1
ATOM 12111 C CA . THR D 1 325 ? 102.484 -24.358 49.055 1.00 41.17 322 THR D CA 1
ATOM 12112 C C . THR D 1 325 ? 101.770 -25.675 49.018 1.00 41.36 322 THR D C 1
ATOM 12113 O O . THR D 1 325 ? 101.673 -26.359 50.047 1.00 41.19 322 THR D O 1
ATOM 12117 N N . ILE D 1 326 ? 101.220 -26.073 47.879 1.00 41.39 323 ILE D N 1
ATOM 12118 C CA . ILE D 1 326 ? 100.601 -27.374 47.729 1.00 41.54 323 ILE D CA 1
ATOM 12119 C C . ILE D 1 326 ? 101.363 -28.084 46.626 1.00 41.52 323 ILE D C 1
ATOM 12120 O O . ILE D 1 326 ? 101.450 -27.564 45.512 1.00 41.95 323 ILE D O 1
ATOM 12125 N N . THR D 1 327 ? 101.967 -29.244 46.854 1.00 41.37 324 THR D N 1
ATOM 12126 C CA . THR D 1 327 ? 102.618 -29.961 45.776 1.00 41.45 324 THR D CA 1
ATOM 12127 C C . THR D 1 327 ? 101.790 -31.214 45.529 1.00 41.40 324 THR D C 1
ATOM 12128 O O . THR D 1 327 ? 101.540 -31.975 46.450 1.00 41.24 324 THR D O 1
ATOM 12132 N N . ILE D 1 328 ? 101.307 -31.446 44.309 1.00 41.63 325 ILE D N 1
ATOM 12133 C CA . ILE D 1 328 ? 100.406 -32.545 43.970 1.00 42.02 325 ILE D CA 1
ATOM 12134 C C . ILE D 1 328 ? 101.242 -33.598 43.266 1.00 42.36 325 ILE D C 1
ATOM 12135 O O . ILE D 1 328 ? 101.704 -33.358 42.148 1.00 42.29 325 ILE D O 1
ATOM 12140 N N . ASP D 1 329 ? 101.479 -34.775 43.851 1.00 42.81 326 ASP D N 1
ATOM 12141 C CA . ASP D 1 329 ? 102.363 -35.782 43.262 1.00 43.13 326 ASP D CA 1
ATOM 12142 C C . ASP D 1 329 ? 101.672 -36.448 42.077 1.00 43.38 326 ASP D C 1
ATOM 12143 O O . ASP D 1 329 ? 100.496 -36.192 41.817 1.00 43.44 326 ASP D O 1
ATOM 12148 N N . GLU D 1 330 ? 102.340 -37.323 41.337 1.00 43.79 327 GLU D N 1
ATOM 12149 C CA . GLU D 1 330 ? 101.806 -37.937 40.123 1.00 44.39 327 GLU D CA 1
ATOM 12150 C C . GLU D 1 330 ? 100.481 -38.712 40.337 1.00 44.86 327 GLU D C 1
ATOM 12151 O O . GLU D 1 330 ? 99.756 -38.994 39.372 1.00 45.15 327 GLU D O 1
ATOM 12157 N N . GLN D 1 331 ? 100.104 -39.088 41.559 1.00 45.45 328 GLN D N 1
ATOM 12158 C CA . GLN D 1 331 ? 98.812 -39.733 41.853 1.00 45.88 328 GLN D CA 1
ATOM 12159 C C . GLN D 1 331 ? 97.800 -38.655 42.283 1.00 46.14 328 GLN D C 1
ATOM 12160 O O . GLN D 1 331 ? 97.967 -37.472 41.970 1.00 46.60 328 GLN D O 1
ATOM 12166 N N . GLY D 1 332 ? 96.730 -38.961 42.998 1.00 46.36 329 GLY D N 1
ATOM 12167 C CA . GLY D 1 332 ? 95.879 -37.902 43.551 1.00 46.52 329 GLY D CA 1
ATOM 12168 C C . GLY D 1 332 ? 96.443 -37.176 44.780 1.00 46.72 329 GLY D C 1
ATOM 12169 O O . GLY D 1 332 ? 95.757 -36.297 45.314 1.00 47.14 329 GLY D O 1
ATOM 12170 N N . LYS D 1 333 ? 97.646 -37.454 45.298 1.00 46.29 330 LYS D N 1
ATOM 12171 C CA . LYS D 1 333 ? 98.003 -36.974 46.642 1.00 46.34 330 LYS D CA 1
ATOM 12172 C C . LYS D 1 333 ? 98.675 -35.605 46.666 1.00 46.06 330 LYS D C 1
ATOM 12173 O O . LYS D 1 333 ? 99.651 -35.378 45.956 1.00 45.93 330 LYS D O 1
ATOM 12179 N N . ALA D 1 334 ? 98.203 -34.663 47.484 1.00 45.94 331 ALA D N 1
ATOM 12180 C CA . ALA D 1 334 ? 98.849 -33.373 47.695 1.00 46.11 331 ALA D CA 1
ATOM 12181 C C . ALA D 1 334 ? 99.448 -33.293 49.089 1.00 46.25 331 ALA D C 1
ATOM 12182 O O . ALA D 1 334 ? 98.876 -33.810 50.055 1.00 45.94 331 ALA D O 1
ATOM 12184 N N . THR D 1 335 ? 100.614 -32.669 49.243 1.00 46.69 332 THR D N 1
ATOM 12185 C CA . THR D 1 335 ? 101.160 -32.286 50.531 1.00 46.98 332 THR D CA 1
ATOM 12186 C C . THR D 1 335 ? 100.868 -30.799 50.657 1.00 47.30 332 THR D C 1
ATOM 12187 O O . THR D 1 335 ? 101.109 -30.039 49.717 1.00 46.97 332 THR D O 1
ATOM 12191 N N . VAL D 1 336 ? 100.316 -30.334 51.772 1.00 47.97 333 VAL D N 1
ATOM 12192 C CA . VAL D 1 336 ? 99.929 -28.940 51.968 1.00 48.46 333 VAL D CA 1
ATOM 12193 C C . VAL D 1 336 ? 100.812 -28.332 53.050 1.00 49.01 333 VAL D C 1
ATOM 12194 O O . VAL D 1 336 ? 101.131 -29.001 54.031 1.00 48.97 333 VAL D O 1
ATOM 12198 N N . THR D 1 337 ? 101.240 -27.077 52.934 1.00 49.77 334 THR D N 1
ATOM 12199 C CA . THR D 1 337 ? 102.222 -26.484 53.846 1.00 50.27 334 THR D CA 1
ATOM 12200 C C . THR D 1 337 ? 102.010 -24.967 53.943 1.00 50.90 334 THR D C 1
ATOM 12201 O O . THR D 1 337 ? 101.891 -24.294 52.923 1.00 50.68 334 THR D O 1
ATOM 12205 N N . LYS D 1 338 ? 101.948 -24.361 55.127 1.00 51.88 335 LYS D N 1
ATOM 12206 C CA . LYS D 1 338 ? 101.799 -22.911 55.232 1.00 52.56 335 LYS D CA 1
ATOM 12207 C C . LYS D 1 338 ? 103.165 -22.221 55.061 1.00 53.01 335 LYS D C 1
ATOM 12208 O O . LYS D 1 338 ? 104.210 -22.809 55.349 1.00 52.92 335 LYS D O 1
ATOM 12214 N N . GLY D 1 339 ? 103.206 -20.972 54.595 1.00 53.58 336 GLY D N 1
ATOM 12215 C CA . GLY D 1 339 ? 104.423 -20.312 54.120 1.00 53.68 336 GLY D CA 1
ATOM 12216 C C . GLY D 1 339 ? 104.511 -20.442 52.602 1.00 54.05 336 GLY D C 1
ATOM 12217 O O . GLY D 1 339 ? 103.844 -21.297 52.014 1.00 54.15 336 GLY D O 1
ATOM 12218 N N . ALA D 1 340 ? 105.292 -19.615 51.906 1.00 54.42 337 ALA D N 1
ATOM 12219 C CA . ALA D 1 340 ? 105.571 -19.772 50.468 1.00 54.54 337 ALA D CA 1
ATOM 12220 C C . ALA D 1 340 ? 107.070 -19.964 50.236 1.00 54.71 337 ALA D C 1
ATOM 12221 O O . ALA D 1 340 ? 107.840 -20.124 51.184 1.00 54.90 337 ALA D O 1
ATOM 12223 N N . ALA D 1 347 ? 104.526 -19.857 41.298 1.00 44.12 344 ALA D N 1
ATOM 12224 C CA . ALA D 1 347 ? 103.337 -19.693 40.447 1.00 43.74 344 ALA D CA 1
ATOM 12225 C C . ALA D 1 347 ? 102.121 -19.256 41.278 1.00 43.69 344 ALA D C 1
ATOM 12226 O O . ALA D 1 347 ? 101.119 -19.982 41.354 1.00 44.05 344 ALA D O 1
ATOM 12228 N N . ALA D 1 348 ? 102.150 -18.069 41.890 1.00 42.92 345 ALA D N 1
ATOM 12229 C CA . ALA D 1 348 ? 101.149 -17.619 42.852 1.00 42.23 345 ALA D CA 1
ATOM 12230 C C . ALA D 1 348 ? 99.745 -17.479 42.239 1.00 41.68 345 ALA D C 1
ATOM 12231 O O . ALA D 1 348 ? 99.586 -17.026 41.095 1.00 41.98 345 ALA D O 1
ATOM 12233 N N . LEU D 1 349 ? 98.706 -17.905 42.953 1.00 40.91 346 LEU D N 1
ATOM 12234 C CA . LEU D 1 349 ? 97.298 -17.693 42.621 1.00 40.38 346 LEU D CA 1
ATOM 12235 C C . LEU D 1 349 ? 96.617 -17.072 43.851 1.00 39.84 346 LEU D C 1
ATOM 12236 O O . LEU D 1 349 ? 96.963 -17.397 44.991 1.00 39.41 346 LEU D O 1
ATOM 12241 N N . LYS D 1 350 ? 95.644 -16.180 43.697 1.00 39.51 347 LYS D N 1
ATOM 12242 C CA . LYS D 1 350 ? 95.047 -15.457 44.822 1.00 39.08 347 LYS D CA 1
ATOM 12243 C C . LYS D 1 350 ? 93.530 -15.395 44.698 1.00 38.09 347 LYS D C 1
ATOM 12244 O O . LYS D 1 350 ? 93.001 -15.173 43.606 1.00 38.04 347 LYS D O 1
ATOM 12250 N N . ALA D 1 351 ? 92.791 -15.576 45.791 1.00 37.24 348 ALA D N 1
ATOM 12251 C CA . ALA D 1 351 ? 91.332 -15.691 45.798 1.00 36.81 348 ALA D CA 1
ATOM 12252 C C . ALA D 1 351 ? 90.793 -15.718 47.240 1.00 36.31 348 ALA D C 1
ATOM 12253 O O . ALA D 1 351 ? 91.505 -16.055 48.199 1.00 35.85 348 ALA D O 1
ATOM 12255 N N . ASP D 1 352 ? 89.538 -15.362 47.460 1.00 36.11 349 ASP D N 1
ATOM 12256 C CA . ASP D 1 352 ? 88.923 -15.451 48.772 1.00 36.30 349 ASP D CA 1
ATOM 12257 C C . ASP D 1 352 ? 88.333 -16.835 49.019 1.00 36.10 349 ASP D C 1
ATOM 12258 O O . ASP D 1 352 ? 88.091 -17.604 48.086 1.00 36.12 349 ASP D O 1
ATOM 12263 N N . ILE D 1 353 ? 88.055 -17.196 50.268 1.00 36.16 350 ILE D N 1
ATOM 12264 C CA . ILE D 1 353 ? 87.661 -18.543 50.627 1.00 35.72 350 ILE D CA 1
ATOM 12265 C C . ILE D 1 353 ? 86.441 -18.935 49.836 1.00 35.16 350 ILE D C 1
ATOM 12266 O O . ILE D 1 353 ? 86.268 -20.108 49.511 1.00 35.12 350 ILE D O 1
ATOM 12271 N N . GLN D 1 354 ? 85.576 -17.995 49.474 1.00 35.01 351 GLN D N 1
ATOM 12272 C CA . GLN D 1 354 ? 84.415 -18.249 48.604 1.00 34.70 351 GLN D CA 1
ATOM 12273 C C . GLN D 1 354 ? 84.815 -18.824 47.251 1.00 34.40 351 GLN D C 1
ATOM 12274 O O . GLN D 1 354 ? 84.235 -19.818 46.809 1.00 34.66 351 GLN D O 1
ATOM 12280 N N . THR D 1 355 ? 85.791 -18.239 46.552 1.00 34.25 352 THR D N 1
ATOM 12281 C CA . THR D 1 355 ? 86.178 -18.643 45.204 1.00 34.26 352 THR D CA 1
ATOM 12282 C C . THR D 1 355 ? 86.901 -19.981 45.243 1.00 34.30 352 THR D C 1
ATOM 12283 O O . THR D 1 355 ? 86.634 -20.864 44.421 1.00 33.94 352 THR D O 1
ATOM 12287 N N . TRP D 1 356 ? 87.839 -20.177 46.174 1.00 33.86 353 TRP D N 1
ATOM 12288 C CA . TRP D 1 356 ? 88.525 -21.438 46.348 1.00 33.49 353 TRP D CA 1
ATOM 12289 C C . TRP D 1 356 ? 87.520 -22.550 46.591 1.00 33.26 353 TRP D C 1
ATOM 12290 O O . TRP D 1 356 ? 87.688 -23.677 46.106 1.00 33.79 353 TRP D O 1
ATOM 12301 N N . THR D 1 357 ? 86.446 -22.309 47.322 1.00 32.74 354 THR D N 1
ATOM 12302 C CA . THR D 1 357 ? 85.452 -23.327 47.581 1.00 32.83 354 THR D CA 1
ATOM 12303 C C . THR D 1 357 ? 84.704 -23.676 46.288 1.00 33.20 354 THR D C 1
ATOM 12304 O O . THR D 1 357 ? 84.488 -24.846 45.978 1.00 33.35 354 THR D O 1
ATOM 12308 N N . GLN D 1 358 ? 84.255 -22.708 45.499 1.00 33.42 355 GLN D N 1
ATOM 12309 C CA . GLN D 1 358 ? 83.640 -23.006 44.217 1.00 33.59 355 GLN D CA 1
ATOM 12310 C C . GLN D 1 358 ? 84.651 -23.712 43.321 1.00 33.52 355 GLN D C 1
ATOM 12311 O O . GLN D 1 358 ? 84.288 -24.640 42.617 1.00 33.69 355 GLN D O 1
ATOM 12317 N N . LEU D 1 359 ? 85.929 -23.331 43.308 1.00 33.62 356 LEU D N 1
ATOM 12318 C CA . LEU D 1 359 ? 86.928 -23.951 42.428 1.00 33.71 356 LEU D CA 1
ATOM 12319 C C . LEU D 1 359 ? 87.148 -25.398 42.827 1.00 33.79 356 LEU D C 1
ATOM 12320 O O . LEU D 1 359 ? 87.048 -26.289 42.003 1.00 33.97 356 LEU D O 1
ATOM 12325 N N . PHE D 1 360 ? 87.434 -25.701 44.084 1.00 34.46 357 PHE D N 1
ATOM 12326 C CA . PHE D 1 360 ? 87.764 -27.059 44.489 1.00 34.49 357 PHE D CA 1
ATOM 12327 C C . PHE D 1 360 ? 86.565 -27.970 44.522 1.00 34.33 357 PHE D C 1
ATOM 12328 O O . PHE D 1 360 ? 86.681 -29.117 44.133 1.00 34.46 357 PHE D O 1
ATOM 12336 N N . LEU D 1 361 ? 85.384 -27.556 44.951 1.00 34.46 358 LEU D N 1
ATOM 12337 C CA . LEU D 1 361 ? 84.216 -28.443 44.863 1.00 34.63 358 LEU D CA 1
ATOM 12338 C C . LEU D 1 361 ? 83.757 -28.634 43.403 1.00 34.55 358 LEU D C 1
ATOM 12339 O O . LEU D 1 361 ? 82.916 -29.489 43.133 1.00 33.89 358 LEU D O 1
ATOM 12344 N N . GLY D 1 362 ? 84.267 -27.878 42.425 1.00 34.81 359 GLY D N 1
ATOM 12345 C CA . GLY D 1 362 ? 83.960 -28.097 41.019 1.00 35.35 359 GLY D CA 1
ATOM 12346 C C . GLY D 1 362 ? 82.733 -27.361 40.523 1.00 35.70 359 GLY D C 1
ATOM 12347 O O . GLY D 1 362 ? 82.233 -27.680 39.436 1.00 35.98 359 GLY D O 1
ATOM 12348 N N . TYR D 1 363 ? 82.221 -26.353 41.234 1.00 36.22 360 TYR D N 1
ATOM 12349 C CA . TYR D 1 363 ? 81.023 -25.625 40.839 1.00 37.06 360 TYR D CA 1
ATOM 12350 C C . TYR D 1 363 ? 81.303 -24.675 39.666 1.00 37.79 360 TYR D C 1
ATOM 12351 O O . TYR D 1 363 ? 80.482 -24.573 38.740 1.00 37.93 360 TYR D O 1
ATOM 12360 N N . ARG D 1 364 ? 82.415 -23.939 39.657 1.00 38.06 361 ARG D N 1
ATOM 12361 C CA . ARG D 1 364 ? 82.828 -23.173 38.489 1.00 38.51 361 ARG D CA 1
ATOM 12362 C C . ARG D 1 364 ? 84.240 -23.575 38.143 1.00 38.24 361 ARG D C 1
ATOM 12363 O O . ARG D 1 364 ? 84.998 -24.026 39.015 1.00 37.99 361 ARG D O 1
ATOM 12371 N N . SER D 1 365 ? 84.654 -23.400 36.894 1.00 38.09 362 SER D N 1
ATOM 12372 C CA . SER D 1 365 ? 85.951 -23.836 36.407 1.00 37.93 362 SER D CA 1
ATOM 12373 C C . SER D 1 365 ? 86.986 -22.774 36.703 1.00 37.84 362 SER D C 1
ATOM 12374 O O . SER D 1 365 ? 86.627 -21.606 36.907 1.00 37.99 362 SER D O 1
ATOM 12377 N N . ALA D 1 366 ? 88.274 -23.114 36.756 1.00 37.68 363 ALA D N 1
ATOM 12378 C CA . ALA D 1 366 ? 89.359 -22.161 36.991 1.00 37.74 363 ALA D CA 1
ATOM 12379 C C . ALA D 1 366 ? 89.410 -21.160 35.850 1.00 37.77 363 ALA D C 1
ATOM 12380 O O . ALA D 1 366 ? 89.678 -19.986 36.036 1.00 37.78 363 ALA D O 1
ATOM 12382 N N . GLU D 1 367 ? 89.120 -21.583 34.637 1.00 38.15 364 GLU D N 1
ATOM 12383 C CA . GLU D 1 367 ? 89.085 -20.738 33.469 1.00 38.12 364 GLU D CA 1
ATOM 12384 C C . GLU D 1 367 ? 88.015 -19.670 33.679 1.00 37.23 364 GLU D C 1
ATOM 12385 O O . GLU D 1 367 ? 88.255 -18.492 33.498 1.00 37.18 364 GLU D O 1
ATOM 12391 N N . THR D 1 368 ? 86.821 -20.014 34.110 1.00 36.49 365 THR D N 1
ATOM 12392 C CA . THR D 1 368 ? 85.755 -19.045 34.336 1.00 36.04 365 THR D CA 1
ATOM 12393 C C . THR D 1 368 ? 86.082 -18.127 35.509 1.00 35.28 365 THR D C 1
ATOM 12394 O O . THR D 1 368 ? 86.040 -16.902 35.387 1.00 34.46 365 THR D O 1
ATOM 12398 N N . LEU D 1 369 ? 86.439 -18.670 36.663 1.00 34.77 366 LEU D N 1
ATOM 12399 C CA . LEU D 1 369 ? 86.816 -17.882 37.816 1.00 34.95 366 LEU D CA 1
ATOM 12400 C C . LEU D 1 369 ? 88.035 -16.986 37.516 1.00 34.78 366 LEU D C 1
ATOM 12401 O O . LEU D 1 369 ? 88.161 -15.914 38.085 1.00 34.62 366 LEU D O 1
ATOM 12406 N N . SER D 1 370 ? 88.960 -17.364 36.635 1.00 34.98 367 SER D N 1
ATOM 12407 C CA . SER D 1 370 ? 90.032 -16.479 36.135 1.00 34.82 367 SER D CA 1
ATOM 12408 C C . SER D 1 370 ? 89.488 -15.372 35.224 1.00 34.68 367 SER D C 1
ATOM 12409 O O . SER D 1 370 ? 89.878 -14.219 35.359 1.00 33.82 367 SER D O 1
ATOM 12412 N N . PHE D 1 371 ? 88.567 -15.652 34.295 1.00 34.76 368 PHE D N 1
ATOM 12413 C CA . PHE D 1 371 ? 87.973 -14.630 33.419 1.00 34.86 368 PHE D CA 1
ATOM 12414 C C . PHE D 1 371 ? 87.286 -13.537 34.226 1.00 34.99 368 PHE D C 1
ATOM 12415 O O . PHE D 1 371 ? 87.509 -12.346 33.987 1.00 34.26 368 PHE D O 1
ATOM 12423 N N . TYR D 1 372 ? 86.453 -13.878 35.205 1.00 35.73 369 TYR D N 1
ATOM 12424 C CA . TYR D 1 372 ? 85.674 -12.900 35.975 1.00 36.24 369 TYR D CA 1
ATOM 12425 C C . TYR D 1 372 ? 86.506 -12.361 37.119 1.00 37.11 369 TYR D C 1
ATOM 12426 O O . TYR D 1 372 ? 85.981 -11.707 38.018 1.00 37.11 369 TYR D O 1
ATOM 12435 N N . GLU D 1 373 ? 87.821 -12.613 37.123 1.00 38.28 370 GLU D N 1
ATOM 12436 C CA . GLU D 1 373 ? 88.807 -11.952 37.952 1.00 38.96 370 GLU D CA 1
ATOM 12437 C C . GLU D 1 373 ? 88.585 -12.241 39.435 1.00 39.51 370 GLU D C 1
ATOM 12438 O O . GLU D 1 373 ? 89.062 -11.517 40.301 1.00 39.55 370 GLU D O 1
ATOM 12444 N N . ARG D 1 374 ? 87.914 -13.328 39.799 1.00 40.38 371 ARG D N 1
ATOM 12445 C CA . ARG D 1 374 ? 87.807 -13.745 41.195 1.00 41.10 371 ARG D CA 1
ATOM 12446 C C . ARG D 1 374 ? 89.013 -14.599 41.540 1.00 40.98 371 ARG D C 1
ATOM 12447 O O . ARG D 1 374 ? 89.473 -14.613 42.680 1.00 40.57 371 ARG D O 1
ATOM 12455 N N . LEU D 1 375 ? 89.573 -15.327 40.585 1.00 41.58 372 LEU D N 1
ATOM 12456 C CA . LEU D 1 375 ? 90.794 -16.088 40.766 1.00 42.07 372 LEU D CA 1
ATOM 12457 C C . LEU D 1 375 ? 91.931 -15.307 40.126 1.00 42.42 372 LEU D C 1
ATOM 12458 O O . LEU D 1 375 ? 92.155 -15.401 38.927 1.00 42.21 372 LEU D O 1
ATOM 12463 N N . GLN D 1 376 ? 92.672 -14.501 40.882 1.00 43.21 373 GLN D N 1
ATOM 12464 C CA . GLN D 1 376 ? 93.702 -13.638 40.337 1.00 43.89 373 GLN D CA 1
ATOM 12465 C C . GLN D 1 376 ? 94.997 -14.413 40.170 1.00 43.98 373 GLN D C 1
ATOM 12466 O O . GLN D 1 376 ? 95.334 -15.245 41.010 1.00 43.63 373 GLN D O 1
ATOM 12472 N N . GLY D 1 377 ? 95.766 -14.166 39.112 1.00 44.34 374 GLY D N 1
ATOM 12473 C CA . GLY D 1 377 ? 97.005 -14.886 38.816 1.00 44.70 374 GLY D CA 1
ATOM 12474 C C . GLY D 1 377 ? 97.136 -15.124 37.319 1.00 45.03 374 GLY D C 1
ATOM 12475 O O . GLY D 1 377 ? 96.225 -14.769 36.555 1.00 45.10 374 GLY D O 1
ATOM 12476 N N . ASP D 1 378 ? 98.235 -15.706 36.831 1.00 45.27 375 ASP D N 1
ATOM 12477 C CA . ASP D 1 378 ? 98.398 -16.029 35.416 1.00 45.19 375 ASP D CA 1
ATOM 12478 C C . ASP D 1 378 ? 97.367 -17.085 35.019 1.00 45.03 375 ASP D C 1
ATOM 12479 O O . ASP D 1 378 ? 97.369 -18.201 35.556 1.00 44.50 375 ASP D O 1
ATOM 12484 N N . ALA D 1 379 ? 96.458 -16.774 34.091 1.00 45.01 376 ALA D N 1
ATOM 12485 C CA . ALA D 1 379 ? 95.388 -17.679 33.649 1.00 44.88 376 ALA D CA 1
ATOM 12486 C C . ALA D 1 379 ? 95.937 -19.037 33.214 1.00 44.79 376 ALA D C 1
ATOM 12487 O O . ALA D 1 379 ? 95.281 -20.056 33.394 1.00 44.70 376 ALA D O 1
ATOM 12489 N N . THR D 1 380 ? 97.149 -19.118 32.671 1.00 44.83 377 THR D N 1
ATOM 12490 C CA . THR D 1 380 ? 97.764 -20.380 32.289 1.00 44.59 377 THR D CA 1
ATOM 12491 C C . THR D 1 380 ? 98.069 -21.255 33.514 1.00 44.53 377 THR D C 1
ATOM 12492 O O . THR D 1 380 ? 98.055 -22.486 33.422 1.00 44.10 377 THR D O 1
ATOM 12496 N N . ILE D 1 381 ? 98.364 -20.671 34.679 1.00 44.49 378 ILE D N 1
ATOM 12497 C CA . ILE D 1 381 ? 98.622 -21.404 35.913 1.00 44.22 378 ILE D CA 1
ATOM 12498 C C . ILE D 1 381 ? 97.288 -21.825 36.511 1.00 43.97 378 ILE D C 1
ATOM 12499 O O . ILE D 1 381 ? 97.149 -22.935 37.033 1.00 43.45 378 ILE D O 1
ATOM 12504 N N . ALA D 1 382 ? 96.273 -20.964 36.488 1.00 44.03 379 ALA D N 1
ATOM 12505 C CA . ALA D 1 382 ? 94.903 -21.348 36.821 1.00 44.04 379 ALA D CA 1
ATOM 12506 C C . ALA D 1 382 ? 94.519 -22.543 35.966 1.00 43.92 379 ALA D C 1
ATOM 12507 O O . ALA D 1 382 ? 93.965 -23.509 36.477 1.00 43.83 379 ALA D O 1
ATOM 12509 N N . GLN D 1 383 ? 94.827 -22.568 34.674 1.00 44.22 380 GLN D N 1
ATOM 12510 C CA . GLN D 1 383 ? 94.456 -23.692 33.806 1.00 44.89 380 GLN D CA 1
ATOM 12511 C C . GLN D 1 383 ? 95.135 -25.016 34.163 1.00 44.30 380 GLN D C 1
ATOM 12512 O O . GLN D 1 383 ? 94.485 -26.059 34.144 1.00 44.00 380 GLN D O 1
ATOM 12518 N N . ARG D 1 384 ? 96.422 -25.054 34.484 1.00 44.14 381 ARG D N 1
ATOM 12519 C CA . ARG D 1 384 ? 97.092 -26.300 34.861 1.00 44.20 381 ARG D CA 1
ATOM 12520 C C . ARG D 1 384 ? 96.482 -26.824 36.160 1.00 43.33 381 ARG D C 1
ATOM 12521 O O . ARG D 1 384 ? 96.339 -28.036 36.357 1.00 42.92 381 ARG D O 1
ATOM 12529 N N . LEU D 1 385 ? 96.160 -25.944 37.108 1.00 42.61 382 LEU D N 1
ATOM 12530 C CA . LEU D 1 385 ? 95.561 -26.317 38.384 1.00 42.17 382 LEU D CA 1
ATOM 12531 C C . LEU D 1 385 ? 94.192 -26.891 38.101 1.00 41.63 382 LEU D C 1
ATOM 12532 O O . LEU D 1 385 ? 93.826 -27.908 38.693 1.00 41.14 382 LEU D O 1
ATOM 12537 N N . GLY D 1 386 ? 93.419 -26.303 37.180 1.00 41.28 383 GLY D N 1
ATOM 12538 C CA . GLY D 1 386 ? 92.078 -26.754 36.831 1.00 41.33 383 GLY D CA 1
ATOM 12539 C C . GLY D 1 386 ? 92.090 -28.154 36.263 1.00 41.16 383 GLY D C 1
ATOM 12540 O O . GLY D 1 386 ? 91.191 -28.955 36.530 1.00 40.72 383 GLY D O 1
ATOM 12541 N N . GLN D 1 387 ? 93.097 -28.537 35.494 1.00 41.59 384 GLN D N 1
ATOM 12542 C CA . GLN D 1 387 ? 93.174 -29.880 34.949 1.00 42.13 384 GLN D CA 1
ATOM 12543 C C . GLN D 1 387 ? 93.488 -30.901 36.028 1.00 42.15 384 GLN D C 1
ATOM 12544 O O . GLN D 1 387 ? 93.283 -32.092 35.806 1.00 42.63 384 GLN D O 1
ATOM 12550 N N . ARG D 1 388 ? 93.972 -30.531 37.213 1.00 42.08 385 ARG D N 1
ATOM 12551 C CA . ARG D 1 388 ? 94.183 -31.497 38.287 1.00 42.07 385 ARG D CA 1
ATOM 12552 C C . ARG D 1 388 ? 92.929 -31.659 39.130 1.00 41.92 385 ARG D C 1
ATOM 12553 O O . ARG D 1 388 ? 92.842 -32.562 39.969 1.00 41.77 385 ARG D O 1
ATOM 12561 N N . LEU D 1 389 ? 91.909 -30.836 38.951 1.00 42.49 386 LEU D N 1
ATOM 12562 C CA . LEU D 1 389 ? 90.764 -30.829 39.847 1.00 42.44 386 LEU D CA 1
ATOM 12563 C C . LEU D 1 389 ? 89.727 -31.840 39.449 1.00 43.27 386 LEU D C 1
ATOM 12564 O O . LEU D 1 389 ? 89.699 -32.344 38.327 1.00 43.25 386 LEU D O 1
ATOM 12569 N N . VAL D 1 390 ? 88.822 -32.139 40.363 1.00 44.34 387 VAL D N 1
ATOM 12570 C CA . VAL D 1 390 ? 87.673 -32.967 40.150 1.00 45.07 387 VAL D CA 1
ATOM 12571 C C . VAL D 1 390 ? 86.852 -32.420 39.000 1.00 45.72 387 VAL D C 1
ATOM 12572 O O . VAL D 1 390 ? 86.756 -31.203 38.825 1.00 45.64 387 VAL D O 1
ATOM 12576 N N . LYS D 1 391 ? 86.248 -33.267 38.169 1.00 46.59 388 LYS D N 1
ATOM 12577 C CA . LYS D 1 391 ? 85.501 -32.815 37.007 1.00 47.52 388 LYS D CA 1
ATOM 12578 C C . LYS D 1 391 ? 84.006 -32.968 37.259 1.00 47.70 388 LYS D C 1
ATOM 12579 O O . LYS D 1 391 ? 83.558 -34.005 37.757 1.00 47.91 388 LYS D O 1
ATOM 12585 N N . GLY D 1 392 ? 83.194 -31.958 36.967 1.00 47.87 389 GLY D N 1
ATOM 12586 C CA . GLY D 1 392 ? 81.744 -32.032 37.129 1.00 48.37 389 GLY D CA 1
ATOM 12587 C C . GLY D 1 392 ? 81.241 -31.380 38.407 1.00 48.37 389 GLY D C 1
ATOM 12588 O O . GLY D 1 392 ? 81.891 -31.468 39.439 1.00 48.46 389 GLY D O 1
ATOM 12597 N N . PRO D 1 394 ? 79.184 -30.324 41.865 1.00 44.31 391 PRO D N 1
ATOM 12598 C CA . PRO D 1 394 ? 78.778 -31.057 43.040 1.00 42.95 391 PRO D CA 1
ATOM 12599 C C . PRO D 1 394 ? 77.250 -31.164 43.148 1.00 41.86 391 PRO D C 1
ATOM 12600 O O . PRO D 1 394 ? 76.543 -30.248 42.722 1.00 41.08 391 PRO D O 1
ATOM 12604 N N . ILE D 1 395 ? 76.707 -32.257 43.692 1.00 40.87 392 ILE D N 1
ATOM 12605 C CA . ILE D 1 395 ? 75.267 -32.516 43.751 1.00 40.82 392 ILE D CA 1
ATOM 12606 C C . ILE D 1 395 ? 74.873 -32.753 45.201 1.00 40.37 392 ILE D C 1
ATOM 12607 O O . ILE D 1 395 ? 75.541 -33.508 45.926 1.00 39.26 392 ILE D O 1
ATOM 12612 N N . LEU D 1 396 ? 73.815 -32.096 45.678 1.00 40.32 393 LEU D N 1
ATOM 12613 C CA . LEU D 1 396 ? 73.331 -32.230 47.041 1.00 40.67 393 LEU D CA 1
ATOM 12614 C C . LEU D 1 396 ? 71.865 -32.554 46.988 1.00 41.11 393 LEU D C 1
ATOM 12615 O O . LEU D 1 396 ? 71.095 -31.785 46.433 1.00 41.30 393 LEU D O 1
ATOM 12620 N N . GLU D 1 397 ? 71.408 -33.675 47.531 1.00 41.79 394 GLU D N 1
ATOM 12621 C CA . GLU D 1 397 ? 69.991 -34.011 47.524 1.00 42.26 394 GLU D CA 1
ATOM 12622 C C . GLU D 1 397 ? 69.524 -34.204 48.942 1.00 42.33 394 GLU D C 1
ATOM 12623 O O . GLU D 1 397 ? 68.829 -35.153 49.255 1.00 42.64 394 GLU D O 1
ATOM 12629 N N . ASP D 1 398 ? 69.896 -33.327 49.854 1.00 42.49 395 ASP D N 1
ATOM 12630 C CA . ASP D 1 398 ? 69.412 -33.346 51.212 1.00 42.73 395 ASP D CA 1
ATOM 12631 C C . ASP D 1 398 ? 69.162 -31.914 51.615 1.00 43.08 395 ASP D C 1
ATOM 12632 O O . ASP D 1 398 ? 69.822 -30.996 51.116 1.00 42.72 395 ASP D O 1
ATOM 12637 N N . TYR D 1 399 ? 68.187 -31.671 52.484 1.00 43.55 396 TYR D N 1
ATOM 12638 C CA . TYR D 1 399 ? 67.845 -30.354 52.952 1.00 43.68 396 TYR D CA 1
ATOM 12639 C C . TYR D 1 399 ? 68.077 -30.280 54.461 1.00 43.62 396 TYR D C 1
ATOM 12640 O O . TYR D 1 399 ? 67.870 -31.264 55.178 1.00 43.07 396 TYR D O 1
ATOM 12649 N N . PHE D 1 400 ? 68.525 -29.142 54.991 1.00 43.81 397 PHE D N 1
ATOM 12650 C CA . PHE D 1 400 ? 68.630 -28.909 56.443 1.00 43.69 397 PHE D CA 1
ATOM 12651 C C . PHE D 1 400 ? 68.777 -27.405 56.733 1.00 43.70 397 PHE D C 1
ATOM 12652 O O . PHE D 1 400 ? 68.878 -26.608 55.801 1.00 43.62 397 PHE D O 1
ATOM 12669 N N . THR E 1 5 ? 9.059 21.546 21.620 1.00 63.38 2 THR E N 1
ATOM 12670 C CA . THR E 1 5 ? 10.043 20.607 21.077 1.00 61.70 2 THR E CA 1
ATOM 12671 C C . THR E 1 5 ? 9.331 19.622 20.147 1.00 60.10 2 THR E C 1
ATOM 12672 O O . THR E 1 5 ? 8.412 18.933 20.587 1.00 59.93 2 THR E O 1
ATOM 12676 N N . THR E 1 6 ? 9.677 19.528 18.859 1.00 57.92 3 THR E N 1
ATOM 12677 C CA . THR E 1 6 ? 9.011 18.604 17.944 1.00 56.38 3 THR E CA 1
ATOM 12678 C C . THR E 1 6 ? 9.661 17.220 18.006 1.00 54.76 3 THR E C 1
ATOM 12679 O O . THR E 1 6 ? 10.844 17.103 18.289 1.00 54.21 3 THR E O 1
ATOM 12683 N N . LYS E 1 7 ? 8.908 16.145 17.777 1.00 53.24 4 LYS E N 1
ATOM 12684 C CA . LYS E 1 7 ? 9.361 14.757 17.857 1.00 52.38 4 LYS E CA 1
ATOM 12685 C C . LYS E 1 7 ? 8.709 13.939 16.754 1.00 51.25 4 LYS E C 1
ATOM 12686 O O . LYS E 1 7 ? 7.504 14.020 16.566 1.00 50.67 4 LYS E O 1
ATOM 12692 N N . ARG E 1 8 ? 9.427 13.126 15.987 1.00 50.17 5 ARG E N 1
ATOM 12693 C CA . ARG E 1 8 ? 8.790 12.319 14.949 1.00 49.77 5 ARG E CA 1
ATOM 12694 C C . ARG E 1 8 ? 9.641 11.126 14.575 1.00 47.92 5 ARG E C 1
ATOM 12695 O O . ARG E 1 8 ? 10.865 11.175 14.659 1.00 46.68 5 ARG E O 1
ATOM 12703 N N . VAL E 1 9 ? 9.014 10.028 14.170 1.00 46.67 6 VAL E N 1
ATOM 12704 C CA . VAL E 1 9 ? 9.673 8.894 13.575 1.00 45.93 6 VAL E CA 1
ATOM 12705 C C . VAL E 1 9 ? 9.701 9.147 12.072 1.00 45.71 6 VAL E C 1
ATOM 12706 O O . VAL E 1 9 ? 8.707 9.563 11.485 1.00 45.37 6 VAL E O 1
ATOM 12710 N N . LYS E 1 10 ? 10.832 8.954 11.407 1.00 45.86 7 LYS E N 1
ATOM 12711 C CA . LYS E 1 10 ? 10.984 9.204 9.990 1.00 45.92 7 LYS E CA 1
ATOM 12712 C C . LYS E 1 10 ? 11.677 8.010 9.349 1.00 45.93 7 LYS E C 1
ATOM 12713 O O . LYS E 1 10 ? 12.675 7.536 9.853 1.00 45.25 7 LYS E O 1
ATOM 12719 N N . LYS E 1 11 ? 11.164 7.456 8.266 1.00 46.65 8 LYS E N 1
ATOM 12720 C CA . LYS E 1 11 ? 11.910 6.557 7.413 1.00 47.72 8 LYS E CA 1
ATOM 12721 C C . LYS E 1 11 ? 13.057 7.312 6.790 1.00 48.10 8 LYS E C 1
ATOM 12722 O O . LYS E 1 11 ? 12.826 8.245 6.068 1.00 48.06 8 LYS E O 1
ATOM 12736 N N . GLY E 1 13 ? 16.264 8.426 4.378 1.00 49.83 10 GLY E N 1
ATOM 12737 C CA . GLY E 1 13 ? 16.804 8.164 3.064 1.00 50.13 10 GLY E CA 1
ATOM 12738 C C . GLY E 1 13 ? 18.318 8.200 3.055 1.00 50.18 10 GLY E C 1
ATOM 12739 O O . GLY E 1 13 ? 18.963 8.505 4.067 1.00 49.18 10 GLY E O 1
ATOM 12740 N N . LYS E 1 14 ? 18.944 7.930 1.918 1.00 50.41 11 LYS E N 1
ATOM 12741 C CA . LYS E 1 14 ? 20.383 7.932 1.804 1.00 50.90 11 LYS E CA 1
ATOM 12742 C C . LYS E 1 14 ? 20.974 9.347 1.807 1.00 50.89 11 LYS E C 1
ATOM 12743 O O . LYS E 1 14 ? 22.186 9.481 1.946 1.00 50.57 11 LYS E O 1
ATOM 12749 N N . GLU E 1 15 ? 20.192 10.426 1.662 1.00 51.00 12 GLU E N 1
ATOM 12750 C CA . GLU E 1 15 ? 20.660 11.824 1.897 1.00 51.40 12 GLU E CA 1
ATOM 12751 C C . GLU E 1 15 ? 21.042 12.036 3.361 1.00 51.14 12 GLU E C 1
ATOM 12752 O O . GLU E 1 15 ? 21.752 12.974 3.704 1.00 50.48 12 GLU E O 1
ATOM 12758 N N . GLU E 1 16 ? 20.546 11.199 4.263 1.00 51.48 13 GLU E N 1
ATOM 12759 C CA . GLU E 1 16 ? 20.777 11.286 5.684 1.00 51.62 13 GLU E CA 1
ATOM 12760 C C . GLU E 1 16 ? 21.857 10.282 6.116 1.00 51.22 13 GLU E C 1
ATOM 12761 O O . GLU E 1 16 ? 22.093 10.096 7.298 1.00 50.91 13 GLU E O 1
ATOM 12775 N N . LYS E 1 18 ? 25.108 10.413 6.449 1.00 49.67 15 LYS E N 1
ATOM 12776 C CA . LYS E 1 18 ? 26.157 10.913 7.346 1.00 49.28 15 LYS E CA 1
ATOM 12777 C C . LYS E 1 18 ? 25.696 10.900 8.807 1.00 48.12 15 LYS E C 1
ATOM 12778 O O . LYS E 1 18 ? 26.439 10.452 9.682 1.00 47.03 15 LYS E O 1
ATOM 12784 N N . GLU E 1 19 ? 24.488 11.386 9.102 1.00 46.95 16 GLU E N 1
ATOM 12785 C CA . GLU E 1 19 ? 23.903 11.434 10.436 1.00 46.89 16 GLU E CA 1
ATOM 12786 C C . GLU E 1 19 ? 23.724 10.046 11.003 1.00 45.70 16 GLU E C 1
ATOM 12787 O O . GLU E 1 19 ? 24.032 9.808 12.168 1.00 45.08 16 GLU E O 1
ATOM 12801 N N . PHE E 1 21 ? 25.361 7.275 10.049 1.00 40.85 18 PHE E N 1
ATOM 12802 C CA . PHE E 1 21 ? 26.698 6.743 10.223 1.00 39.76 18 PHE E CA 1
ATOM 12803 C C . PHE E 1 21 ? 27.352 7.318 11.484 1.00 38.33 18 PHE E C 1
ATOM 12804 O O . PHE E 1 21 ? 27.932 6.562 12.279 1.00 37.32 18 PHE E O 1
ATOM 12812 N N . ASP E 1 22 ? 27.274 8.624 11.738 1.00 37.00 19 ASP E N 1
ATOM 12813 C CA . ASP E 1 22 ? 27.884 9.225 12.915 1.00 36.80 19 ASP E CA 1
ATOM 12814 C C . ASP E 1 22 ? 27.277 8.631 14.184 1.00 36.19 19 ASP E C 1
ATOM 12815 O O . ASP E 1 22 ? 27.984 8.446 15.192 1.00 36.20 19 ASP E O 1
ATOM 12820 N N . LEU E 1 23 ? 25.987 8.287 14.185 1.00 35.40 20 LEU E N 1
ATOM 12821 C CA . LEU E 1 23 ? 25.276 7.726 15.342 1.00 34.98 20 LEU E CA 1
ATOM 12822 C C . LEU E 1 23 ? 25.666 6.295 15.550 1.00 34.85 20 LEU E C 1
ATOM 12823 O O . LEU E 1 23 ? 25.880 5.846 16.679 1.00 35.75 20 LEU E O 1
ATOM 12828 N N . VAL E 1 24 ? 25.754 5.503 14.503 1.00 34.55 21 VAL E N 1
ATOM 12829 C CA . VAL E 1 24 ? 26.099 4.105 14.625 1.00 34.35 21 VAL E CA 1
ATOM 12830 C C . VAL E 1 24 ? 27.560 4.000 15.114 1.00 34.55 21 VAL E C 1
ATOM 12831 O O . VAL E 1 24 ? 27.881 3.182 15.991 1.00 34.28 21 VAL E O 1
ATOM 12835 N N . ILE E 1 25 ? 28.483 4.807 14.593 1.00 33.99 22 ILE E N 1
ATOM 12836 C CA . ILE E 1 25 ? 29.875 4.781 14.982 1.00 33.93 22 ILE E CA 1
ATOM 12837 C C . ILE E 1 25 ? 29.992 5.155 16.446 1.00 34.23 22 ILE E C 1
ATOM 12838 O O . ILE E 1 25 ? 30.828 4.598 17.161 1.00 34.47 22 ILE E O 1
ATOM 12843 N N . TYR E 1 26 ? 29.189 6.105 16.939 1.00 34.16 23 TYR E N 1
ATOM 12844 C CA . TYR E 1 26 ? 29.103 6.456 18.353 1.00 34.02 23 TYR E CA 1
ATOM 12845 C C . TYR E 1 26 ? 28.551 5.284 19.153 1.00 34.23 23 TYR E C 1
ATOM 12846 O O . TYR E 1 26 ? 29.247 4.731 19.984 1.00 34.14 23 TYR E O 1
ATOM 12855 N N . ALA E 1 27 ? 27.307 4.854 18.935 1.00 35.18 24 ALA E N 1
ATOM 12856 C CA . ALA E 1 27 ? 26.657 3.827 19.733 1.00 35.75 24 ALA E CA 1
ATOM 12857 C C . ALA E 1 27 ? 27.484 2.546 19.762 1.00 36.77 24 ALA E C 1
ATOM 12858 O O . ALA E 1 27 ? 27.591 1.899 20.806 1.00 37.06 24 ALA E O 1
ATOM 12860 N N . PHE E 1 28 ? 28.118 2.122 18.675 1.00 37.88 25 PHE E N 1
ATOM 12861 C CA . PHE E 1 28 ? 28.869 0.868 18.672 1.00 38.65 25 PHE E CA 1
ATOM 12862 C C . PHE E 1 28 ? 30.371 1.087 18.798 1.00 39.31 25 PHE E C 1
ATOM 12863 O O . PHE E 1 28 ? 31.144 0.151 18.675 1.00 38.53 25 PHE E O 1
ATOM 12871 N N . ASN E 1 29 ? 30.828 2.300 19.103 1.00 40.90 26 ASN E N 1
ATOM 12872 C CA . ASN E 1 29 ? 32.234 2.618 19.360 1.00 41.95 26 ASN E CA 1
ATOM 12873 C C . ASN E 1 29 ? 33.136 2.020 18.287 1.00 42.72 26 ASN E C 1
ATOM 12874 O O . ASN E 1 29 ? 34.052 1.295 18.574 1.00 42.41 26 ASN E O 1
ATOM 12879 N N . GLN E 1 30 ? 32.922 2.316 17.015 1.00 44.57 27 GLN E N 1
ATOM 12880 C CA . GLN E 1 30 ? 33.775 1.799 15.954 1.00 46.08 27 GLN E CA 1
ATOM 12881 C C . GLN E 1 30 ? 34.482 2.956 15.283 1.00 46.40 27 GLN E C 1
ATOM 12882 O O . GLN E 1 30 ? 33.948 4.068 15.252 1.00 45.50 27 GLN E O 1
ATOM 12888 N N . GLU E 1 31 ? 35.710 2.798 14.778 1.00 47.50 28 GLU E N 1
ATOM 12889 C CA . GLU E 1 31 ? 36.346 3.930 14.099 1.00 48.57 28 GLU E CA 1
ATOM 12890 C C . GLU E 1 31 ? 35.807 4.048 12.686 1.00 48.19 28 GLU E C 1
ATOM 12891 O O . GLU E 1 31 ? 35.609 3.040 12.000 1.00 47.95 28 GLU E O 1
ATOM 12897 N N . PRO E 1 32 ? 35.514 5.279 12.280 1.00 48.41 29 PRO E N 1
ATOM 12898 C CA . PRO E 1 32 ? 34.881 5.528 10.992 1.00 48.88 29 PRO E CA 1
ATOM 12899 C C . PRO E 1 32 ? 35.879 5.443 9.839 1.00 48.84 29 PRO E C 1
ATOM 12900 O O . PRO E 1 32 ? 36.236 6.459 9.270 1.00 49.25 29 PRO E O 1
ATOM 12904 N N . THR E 1 33 ? 36.373 4.278 9.454 1.00 48.90 30 THR E N 1
ATOM 12905 C CA . THR E 1 33 ? 37.354 4.174 8.383 1.00 49.20 30 THR E CA 1
ATOM 12906 C C . THR E 1 33 ? 36.636 4.222 7.015 1.00 49.68 30 THR E C 1
ATOM 12907 O O . THR E 1 33 ? 35.388 4.154 6.948 1.00 49.40 30 THR E O 1
ATOM 12911 N N . ALA E 1 34 ? 37.358 4.348 5.900 1.00 49.60 31 ALA E N 1
ATOM 12912 C CA . ALA E 1 34 ? 36.760 4.298 4.574 1.00 49.76 31 ALA E CA 1
ATOM 12913 C C . ALA E 1 34 ? 36.098 2.951 4.350 1.00 49.83 31 ALA E C 1
ATOM 12914 O O . ALA E 1 34 ? 35.015 2.889 3.776 1.00 49.40 31 ALA E O 1
ATOM 12916 N N . GLU E 1 35 ? 36.677 1.838 4.794 1.00 50.36 32 GLU E N 1
ATOM 12917 C CA . GLU E 1 35 ? 36.101 0.523 4.536 1.00 50.59 32 GLU E CA 1
ATOM 12918 C C . GLU E 1 35 ? 34.792 0.408 5.275 1.00 50.03 32 GLU E C 1
ATOM 12919 O O . GLU E 1 35 ? 33.808 -0.082 4.722 1.00 50.00 32 GLU E O 1
ATOM 12925 N N . ARG E 1 36 ? 34.725 0.848 6.526 1.00 49.91 33 ARG E N 1
ATOM 12926 C CA . ARG E 1 36 ? 33.525 0.747 7.356 1.00 49.56 33 ARG E CA 1
ATOM 12927 C C . ARG E 1 36 ? 32.427 1.656 6.816 1.00 48.46 33 ARG E C 1
ATOM 12928 O O . ARG E 1 36 ? 31.262 1.282 6.841 1.00 47.71 33 ARG E O 1
ATOM 12936 N N . GLN E 1 37 ? 32.733 2.843 6.295 1.00 47.75 34 GLN E N 1
ATOM 12937 C CA . GLN E 1 37 ? 31.736 3.654 5.605 1.00 47.80 34 GLN E CA 1
ATOM 12938 C C . GLN E 1 37 ? 31.301 3.027 4.287 1.00 46.88 34 GLN E C 1
ATOM 12939 O O . GLN E 1 37 ? 30.132 3.108 3.957 1.00 46.56 34 GLN E O 1
ATOM 12945 N N . GLU E 1 38 ? 32.165 2.393 3.501 1.00 46.42 35 GLU E N 1
ATOM 12946 C CA . GLU E 1 38 ? 31.750 1.701 2.285 1.00 46.86 35 GLU E CA 1
ATOM 12947 C C . GLU E 1 38 ? 30.781 0.604 2.667 1.00 45.26 35 GLU E C 1
ATOM 12948 O O . GLU E 1 38 ? 29.766 0.440 2.030 1.00 44.30 35 GLU E O 1
ATOM 12954 N N . ARG E 1 39 ? 31.031 -0.166 3.720 1.00 45.31 36 ARG E N 1
ATOM 12955 C CA . ARG E 1 39 ? 30.101 -1.211 4.181 1.00 45.21 36 ARG E CA 1
ATOM 12956 C C . ARG E 1 39 ? 28.756 -0.615 4.573 1.00 43.72 36 ARG E C 1
ATOM 12957 O O . ARG E 1 39 ? 27.708 -1.144 4.208 1.00 42.73 36 ARG E O 1
ATOM 12965 N N . PHE E 1 40 ? 28.734 0.476 5.325 1.00 42.81 37 PHE E N 1
ATOM 12966 C CA . PHE E 1 40 ? 27.504 1.117 5.737 1.00 42.74 37 PHE E CA 1
ATOM 12967 C C . PHE E 1 40 ? 26.671 1.552 4.529 1.00 42.19 37 PHE E C 1
ATOM 12968 O O . PHE E 1 40 ? 25.449 1.358 4.490 1.00 41.43 37 PHE E O 1
ATOM 12976 N N . GLU E 1 41 ? 27.281 2.125 3.504 1.00 41.84 38 GLU E N 1
ATOM 12977 C CA . GLU E 1 41 ? 26.577 2.566 2.324 1.00 42.39 38 GLU E CA 1
ATOM 12978 C C . GLU E 1 41 ? 26.060 1.347 1.534 1.00 41.57 38 GLU E C 1
ATOM 12979 O O . GLU E 1 41 ? 25.021 1.430 0.896 1.00 40.80 38 GLU E O 1
ATOM 12985 N N . LYS E 1 42 ? 26.733 0.197 1.527 1.00 41.44 39 LYS E N 1
ATOM 12986 C CA . LYS E 1 42 ? 26.181 -1.012 0.904 1.00 41.71 39 LYS E CA 1
ATOM 12987 C C . LYS E 1 42 ? 24.920 -1.406 1.667 1.00 41.01 39 LYS E C 1
ATOM 12988 O O . LYS E 1 42 ? 23.851 -1.539 1.082 1.00 40.86 39 LYS E O 1
ATOM 12994 N N . LEU E 1 43 ? 24.980 -1.551 2.982 1.00 40.29 40 LEU E N 1
ATOM 12995 C CA . LEU E 1 43 ? 23.847 -1.949 3.799 1.00 40.34 40 LEU E CA 1
ATOM 12996 C C . LEU E 1 43 ? 22.654 -1.078 3.530 1.00 40.13 40 LEU E C 1
ATOM 12997 O O . LEU E 1 43 ? 21.543 -1.593 3.394 1.00 39.47 40 LEU E O 1
ATOM 13002 N N . LEU E 1 44 ? 22.823 0.247 3.434 1.00 40.42 41 LEU E N 1
ATOM 13003 C CA . LEU E 1 44 ? 21.718 1.205 3.266 1.00 40.12 41 LEU E CA 1
ATOM 13004 C C . LEU E 1 44 ? 20.990 0.982 1.974 1.00 39.54 41 LEU E C 1
ATOM 13005 O O . LEU E 1 44 ? 19.820 1.335 1.876 1.00 39.63 41 LEU E O 1
ATOM 13010 N N . SER E 1 45 ? 21.605 0.449 0.929 1.00 39.32 42 SER E N 1
ATOM 13011 C CA . SER E 1 45 ? 20.871 0.134 -0.290 1.00 39.93 42 SER E CA 1
ATOM 13012 C C . SER E 1 45 ? 20.111 -1.171 -0.136 1.00 39.75 42 SER E C 1
ATOM 13013 O O . SER E 1 45 ? 19.437 -1.586 -1.063 1.00 40.18 42 SER E O 1
ATOM 13016 N N . HIS E 1 46 ? 20.168 -1.862 1.008 1.00 39.92 43 HIS E N 1
ATOM 13017 C CA . HIS E 1 46 ? 19.388 -3.065 1.277 1.00 39.75 43 HIS E CA 1
ATOM 13018 C C . HIS E 1 46 ? 18.672 -3.019 2.617 1.00 40.10 43 HIS E C 1
ATOM 13019 O O . HIS E 1 46 ? 18.306 -4.067 3.117 1.00 40.93 43 HIS E O 1
ATOM 13026 N N . THR E 1 47 ? 18.494 -1.888 3.285 1.00 39.89 44 THR E N 1
ATOM 13027 C CA . THR E 1 47 ? 17.815 -1.823 4.576 1.00 40.02 44 THR E CA 1
ATOM 13028 C C . THR E 1 47 ? 16.817 -0.693 4.545 1.00 39.78 44 THR E C 1
ATOM 13029 O O . THR E 1 47 ? 16.867 0.163 3.673 1.00 40.09 44 THR E O 1
ATOM 13033 N N . GLN E 1 48 ? 15.899 -0.630 5.493 1.00 39.30 45 GLN E N 1
ATOM 13034 C CA . GLN E 1 48 ? 15.205 0.581 5.817 1.00 39.09 45 GLN E CA 1
ATOM 13035 C C . GLN E 1 48 ? 15.608 1.054 7.211 1.00 38.64 45 GLN E C 1
ATOM 13036 O O . GLN E 1 48 ? 15.433 0.350 8.193 1.00 39.08 45 GLN E O 1
ATOM 13042 N N . SER E 1 49 ? 16.165 2.243 7.354 1.00 38.53 46 SER E N 1
ATOM 13043 C CA . SER E 1 49 ? 16.326 2.858 8.645 1.00 38.29 46 SER E CA 1
ATOM 13044 C C . SER E 1 49 ? 15.070 3.652 9.032 1.00 37.70 46 SER E C 1
ATOM 13045 O O . SER E 1 49 ? 14.404 4.279 8.205 1.00 36.66 46 SER E O 1
ATOM 13048 N N . TYR E 1 50 ? 14.690 3.605 10.297 1.00 37.41 47 TYR E N 1
ATOM 13049 C CA . TYR E 1 50 ? 13.672 4.427 10.876 1.00 36.83 47 TYR E CA 1
ATOM 13050 C C . TYR E 1 50 ? 14.392 5.251 11.920 1.00 36.40 47 TYR E C 1
ATOM 13051 O O . TYR E 1 50 ? 15.076 4.691 12.746 1.00 36.35 47 TYR E O 1
ATOM 13060 N N . GLY E 1 51 ? 14.321 6.579 11.908 1.00 35.94 48 GLY E N 1
ATOM 13061 C CA . GLY E 1 51 ? 14.968 7.419 12.883 1.00 35.32 48 GLY E CA 1
ATOM 13062 C C . GLY E 1 51 ? 13.955 8.186 13.699 1.00 35.33 48 GLY E C 1
ATOM 13063 O O . GLY E 1 51 ? 12.820 8.440 13.262 1.00 34.19 48 GLY E O 1
ATOM 13064 N N . PHE E 1 52 ? 14.314 8.575 14.911 1.00 35.01 49 PHE E N 1
ATOM 13065 C CA . PHE E 1 52 ? 13.517 9.431 15.733 1.00 35.15 49 PHE E CA 1
ATOM 13066 C C . PHE E 1 52 ? 14.231 10.789 15.784 1.00 35.10 49 PHE E C 1
ATOM 13067 O O . PHE E 1 52 ? 15.367 10.880 16.242 1.00 34.37 49 PHE E O 1
ATOM 13075 N N . LEU E 1 53 ? 13.575 11.865 15.350 1.00 35.48 50 LEU E N 1
ATOM 13076 C CA . LEU E 1 53 ? 14.087 13.213 15.325 1.00 35.86 50 LEU E CA 1
ATOM 13077 C C . LEU E 1 53 ? 13.493 13.981 16.477 1.00 36.40 50 LEU E C 1
ATOM 13078 O O . LEU E 1 53 ? 12.269 13.948 16.692 1.00 36.47 50 LEU E O 1
ATOM 13083 N N . ILE E 1 54 ? 14.305 14.683 17.260 1.00 37.24 51 ILE E N 1
ATOM 13084 C CA . ILE E 1 54 ? 13.837 15.635 18.251 1.00 37.93 51 ILE E CA 1
ATOM 13085 C C . ILE E 1 54 ? 14.328 16.988 17.784 1.00 38.96 51 ILE E C 1
ATOM 13086 O O . ILE E 1 54 ? 15.545 17.239 17.741 1.00 39.16 51 ILE E O 1
ATOM 13091 N N . ASP E 1 55 ? 13.417 17.886 17.398 1.00 40.09 52 ASP E N 1
ATOM 13092 C CA . ASP E 1 55 ? 13.717 19.183 16.767 1.00 40.72 52 ASP E CA 1
ATOM 13093 C C . ASP E 1 55 ? 14.576 18.949 15.525 1.00 40.96 52 ASP E C 1
ATOM 13094 O O . ASP E 1 55 ? 15.597 19.616 15.292 1.00 40.57 52 ASP E O 1
ATOM 13099 N N . GLU E 1 56 ? 14.175 17.980 14.698 1.00 41.27 53 GLU E N 1
ATOM 13100 C CA . GLU E 1 56 ? 14.786 17.666 13.403 1.00 41.37 53 GLU E CA 1
ATOM 13101 C C . GLU E 1 56 ? 16.233 17.176 13.500 1.00 41.09 53 GLU E C 1
ATOM 13102 O O . GLU E 1 56 ? 16.934 17.131 12.489 1.00 40.78 53 GLU E O 1
ATOM 13108 N N . GLN E 1 57 ? 16.709 16.776 14.684 1.00 40.61 54 GLN E N 1
ATOM 13109 C CA . GLN E 1 57 ? 17.977 16.104 14.881 1.00 40.28 54 GLN E CA 1
ATOM 13110 C C . GLN E 1 57 ? 17.717 14.617 15.071 1.00 39.35 54 GLN E C 1
ATOM 13111 O O . GLN E 1 57 ? 16.841 14.248 15.830 1.00 39.34 54 GLN E O 1
ATOM 13117 N N . LEU E 1 58 ? 18.451 13.730 14.418 1.00 38.26 55 LEU E N 1
ATOM 13118 C CA . LEU E 1 58 ? 18.401 12.291 14.633 1.00 37.75 55 LEU E CA 1
ATOM 13119 C C . LEU E 1 58 ? 18.905 11.945 16.024 1.00 37.23 55 LEU E C 1
ATOM 13120 O O . LEU E 1 58 ? 20.056 12.186 16.331 1.00 37.40 55 LEU E O 1
ATOM 13125 N N . THR E 1 59 ? 18.100 11.365 16.898 1.00 36.72 56 THR E N 1
ATOM 13126 C CA . THR E 1 59 ? 18.508 11.016 18.257 1.00 36.72 56 THR E CA 1
ATOM 13127 C C . THR E 1 59 ? 18.648 9.492 18.407 1.00 36.34 56 THR E C 1
ATOM 13128 O O . THR E 1 59 ? 19.452 9.002 19.220 1.00 35.59 56 THR E O 1
ATOM 13132 N N . SER E 1 60 ? 17.879 8.716 17.650 1.00 36.57 57 SER E N 1
ATOM 13133 C CA . SER E 1 60 ? 17.784 7.268 17.751 1.00 37.20 57 SER E CA 1
ATOM 13134 C C . SER E 1 60 ? 17.580 6.723 16.357 1.00 37.44 57 SER E C 1
ATOM 13135 O O . SER E 1 60 ? 17.061 7.439 15.491 1.00 36.79 57 SER E O 1
ATOM 13138 N N . GLN E 1 61 ? 17.904 5.447 16.128 1.00 38.24 58 GLN E N 1
ATOM 13139 C CA . GLN E 1 61 ? 17.874 4.792 14.830 1.00 39.19 58 GLN E CA 1
ATOM 13140 C C . GLN E 1 61 ? 17.576 3.301 15.044 1.00 39.32 58 GLN E C 1
ATOM 13141 O O . GLN E 1 61 ? 18.043 2.711 16.021 1.00 38.24 58 GLN E O 1
ATOM 13147 N N . VAL E 1 62 ? 16.730 2.664 14.228 1.00 39.90 59 VAL E N 1
ATOM 13148 C CA . VAL E 1 62 ? 16.663 1.197 14.102 1.00 40.17 59 VAL E CA 1
ATOM 13149 C C . VAL E 1 62 ? 16.646 0.847 12.612 1.00 40.81 59 VAL E C 1
ATOM 13150 O O . VAL E 1 62 ? 16.017 1.524 11.808 1.00 39.91 59 VAL E O 1
ATOM 13162 N N . ALA E 1 64 ? 15.697 -2.197 9.731 1.00 41.36 61 ALA E N 1
ATOM 13163 C CA . ALA E 1 64 ? 15.068 -3.475 9.378 1.00 40.58 61 ALA E CA 1
ATOM 13164 C C . ALA E 1 64 ? 15.649 -3.937 8.047 1.00 39.55 61 ALA E C 1
ATOM 13165 O O . ALA E 1 64 ? 15.415 -3.317 7.013 1.00 39.39 61 ALA E O 1
ATOM 13167 N N . THR E 1 65 ? 16.444 -4.996 7.990 1.00 38.73 62 THR E N 1
ATOM 13168 C CA . THR E 1 65 ? 16.948 -5.506 6.719 1.00 38.55 62 THR E CA 1
ATOM 13169 C C . THR E 1 65 ? 16.040 -6.641 6.270 1.00 37.95 62 THR E C 1
ATOM 13170 O O . THR E 1 65 ? 15.786 -7.555 7.026 1.00 37.47 62 THR E O 1
ATOM 13174 N N . PRO E 1 66 ? 15.520 -6.564 5.059 1.00 37.84 63 PRO E N 1
ATOM 13175 C CA . PRO E 1 66 ? 14.649 -7.616 4.544 1.00 38.26 63 PRO E CA 1
ATOM 13176 C C . PRO E 1 66 ? 15.376 -8.926 4.208 1.00 38.50 63 PRO E C 1
ATOM 13177 O O . PRO E 1 66 ? 16.294 -8.915 3.433 1.00 39.45 63 PRO E O 1
ATOM 13181 N N . PHE E 1 67 ? 15.021 -10.071 4.778 1.00 38.62 64 PHE E N 1
ATOM 13182 C CA . PHE E 1 67 ? 15.624 -11.353 4.462 1.00 38.08 64 PHE E CA 1
ATOM 13183 C C . PHE E 1 67 ? 14.507 -12.305 4.087 1.00 37.90 64 PHE E C 1
ATOM 13184 O O . PHE E 1 67 ? 13.331 -12.025 4.328 1.00 37.80 64 PHE E O 1
ATOM 13192 N N . GLN E 1 68 ? 14.807 -13.447 3.481 1.00 37.39 65 GLN E N 1
ATOM 13193 C CA . GLN E 1 68 ? 13.859 -14.529 3.361 1.00 37.05 65 GLN E CA 1
ATOM 13194 C C . GLN E 1 68 ? 14.415 -15.630 4.221 1.00 36.06 65 GLN E C 1
ATOM 13195 O O . GLN E 1 68 ? 15.620 -15.706 4.383 1.00 35.42 65 GLN E O 1
ATOM 13201 N N . VAL E 1 69 ? 13.604 -16.492 4.824 1.00 35.24 66 VAL E N 1
ATOM 13202 C CA . VAL E 1 69 ? 14.128 -17.601 5.570 1.00 34.48 66 VAL E CA 1
ATOM 13203 C C . VAL E 1 69 ? 13.487 -18.859 5.060 1.00 34.39 66 VAL E C 1
ATOM 13204 O O . VAL E 1 69 ? 12.363 -18.830 4.561 1.00 33.82 66 VAL E O 1
ATOM 13208 N N . ASN E 1 70 ? 14.198 -19.989 5.103 1.00 34.39 67 ASN E N 1
ATOM 13209 C CA . ASN E 1 70 ? 13.659 -21.299 4.784 1.00 34.34 67 ASN E CA 1
ATOM 13210 C C . ASN E 1 70 ? 13.184 -21.988 6.063 1.00 34.44 67 ASN E C 1
ATOM 13211 O O . ASN E 1 70 ? 13.996 -22.481 6.845 1.00 33.32 67 ASN E O 1
ATOM 13216 N N . PHE E 1 71 ? 11.876 -22.024 6.321 1.00 34.46 68 PHE E N 1
ATOM 13217 C CA . PHE E 1 71 ? 11.331 -22.642 7.501 1.00 34.65 68 PHE E CA 1
ATOM 13218 C C . PHE E 1 71 ? 10.671 -23.967 7.109 1.00 34.89 68 PHE E C 1
ATOM 13219 O O . PHE E 1 71 ? 9.495 -24.025 6.727 1.00 34.26 68 PHE E O 1
ATOM 13227 N N . HIS E 1 72 ? 11.410 -25.062 7.160 1.00 35.13 69 HIS E N 1
ATOM 13228 C CA . HIS E 1 72 ? 10.920 -26.384 6.817 1.00 35.75 69 HIS E CA 1
ATOM 13229 C C . HIS E 1 72 ? 10.231 -26.388 5.456 1.00 36.08 69 HIS E C 1
ATOM 13230 O O . HIS E 1 72 ? 9.174 -26.993 5.288 1.00 35.95 69 HIS E O 1
ATOM 13237 N N . GLY E 1 73 ? 10.820 -25.734 4.451 1.00 36.62 70 GLY E N 1
ATOM 13238 C CA . GLY E 1 73 ? 10.338 -25.743 3.066 1.00 36.89 70 GLY E CA 1
ATOM 13239 C C . GLY E 1 73 ? 9.527 -24.511 2.735 1.00 37.33 70 GLY E C 1
ATOM 13240 O O . GLY E 1 73 ? 9.277 -24.208 1.571 1.00 37.63 70 GLY E O 1
ATOM 13241 N N . VAL E 1 74 ? 9.089 -23.736 3.712 1.00 37.83 71 VAL E N 1
ATOM 13242 C CA . VAL E 1 74 ? 8.321 -22.560 3.448 1.00 38.42 71 VAL E CA 1
ATOM 13243 C C . VAL E 1 74 ? 9.245 -21.366 3.496 1.00 38.78 71 VAL E C 1
ATOM 13244 O O . VAL E 1 74 ? 9.946 -21.168 4.502 1.00 39.10 71 VAL E O 1
ATOM 13248 N N . ARG E 1 75 ? 9.343 -20.591 2.407 1.00 39.48 72 ARG E N 1
ATOM 13249 C CA . ARG E 1 75 ? 9.974 -19.256 2.347 1.00 40.14 72 ARG E CA 1
ATOM 13250 C C . ARG E 1 75 ? 9.147 -18.226 3.111 1.00 39.89 72 ARG E C 1
ATOM 13251 O O . ARG E 1 75 ? 7.991 -17.967 2.763 1.00 40.51 72 ARG E O 1
ATOM 13259 N N . TYR E 1 76 ? 9.662 -17.605 4.156 1.00 39.18 73 TYR E N 1
ATOM 13260 C CA . TYR E 1 76 ? 8.975 -16.536 4.864 1.00 39.23 73 TYR E CA 1
ATOM 13261 C C . TYR E 1 76 ? 9.783 -15.262 4.697 1.00 39.18 73 TYR E C 1
ATOM 13262 O O . TYR E 1 76 ? 11.015 -15.328 4.742 1.00 38.68 73 TYR E O 1
ATOM 13271 N N . PRO E 1 77 ? 9.116 -14.115 4.511 1.00 39.49 74 PRO E N 1
ATOM 13272 C CA . PRO E 1 77 ? 9.788 -12.823 4.579 1.00 39.76 74 PRO E CA 1
ATOM 13273 C C . PRO E 1 77 ? 10.140 -12.511 6.014 1.00 40.20 74 PRO E C 1
ATOM 13274 O O . PRO E 1 77 ? 9.294 -12.684 6.893 1.00 40.51 74 PRO E O 1
ATOM 13286 N N . ALA E 1 79 ? 12.312 -9.706 8.827 1.00 38.89 76 ALA E N 1
ATOM 13287 C CA . ALA E 1 79 ? 12.938 -8.396 9.027 1.00 38.28 76 ALA E CA 1
ATOM 13288 C C . ALA E 1 79 ? 14.046 -8.539 10.045 1.00 37.48 76 ALA E C 1
ATOM 13289 O O . ALA E 1 79 ? 13.767 -8.815 11.228 1.00 37.29 76 ALA E O 1
ATOM 13291 N N . GLY E 1 80 ? 15.302 -8.366 9.655 1.00 36.63 77 GLY E N 1
ATOM 13292 C CA . GLY E 1 80 ? 16.441 -8.489 10.539 1.00 37.10 77 GLY E CA 1
ATOM 13293 C C . GLY E 1 80 ? 16.704 -7.166 11.203 1.00 36.87 77 GLY E C 1
ATOM 13294 O O . GLY E 1 80 ? 17.075 -6.215 10.548 1.00 37.31 77 GLY E O 1
ATOM 13295 N N . ILE E 1 81 ? 16.519 -7.020 12.500 1.00 37.01 78 ILE E N 1
ATOM 13296 C CA . ILE E 1 81 ? 16.647 -5.734 13.153 1.00 37.44 78 ILE E CA 1
ATOM 13297 C C . ILE E 1 81 ? 18.075 -5.582 13.623 1.00 38.06 78 ILE E C 1
ATOM 13298 O O . ILE E 1 81 ? 18.612 -6.468 14.304 1.00 38.63 78 ILE E O 1
ATOM 13303 N N . GLY E 1 82 ? 18.747 -4.476 13.318 1.00 38.48 79 GLY E N 1
ATOM 13304 C CA . GLY E 1 82 ? 20.089 -4.236 13.791 1.00 38.10 79 GLY E CA 1
ATOM 13305 C C . GLY E 1 82 ? 20.444 -2.777 13.894 1.00 38.19 79 GLY E C 1
ATOM 13306 O O . GLY E 1 82 ? 19.656 -1.890 13.565 1.00 37.63 79 GLY E O 1
ATOM 13307 N N . TYR E 1 83 ? 21.656 -2.471 14.341 1.00 38.65 80 TYR E N 1
ATOM 13308 C CA . TYR E 1 83 ? 22.106 -1.113 14.601 1.00 38.38 80 TYR E CA 1
ATOM 13309 C C . TYR E 1 83 ? 21.036 -0.357 15.361 1.00 37.84 80 TYR E C 1
ATOM 13310 O O . TYR E 1 83 ? 20.647 0.726 14.981 1.00 38.74 80 TYR E O 1
ATOM 13319 N N . VAL E 1 84 ? 20.522 -0.886 16.454 1.00 37.04 81 VAL E N 1
ATOM 13320 C CA . VAL E 1 84 ? 19.607 -0.176 17.312 1.00 36.71 81 VAL E CA 1
ATOM 13321 C C . VAL E 1 84 ? 20.468 0.798 18.139 1.00 36.74 81 VAL E C 1
ATOM 13322 O O . VAL E 1 84 ? 21.288 0.369 18.951 1.00 37.62 81 VAL E O 1
ATOM 13326 N N . ALA E 1 85 ? 20.339 2.110 17.970 1.00 35.75 82 ALA E N 1
ATOM 13327 C CA . ALA E 1 85 ? 21.319 3.073 18.426 1.00 35.60 82 ALA E CA 1
ATOM 13328 C C . ALA E 1 85 ? 20.621 4.311 18.897 1.00 35.42 82 ALA E C 1
ATOM 13329 O O . ALA E 1 85 ? 19.682 4.778 18.249 1.00 35.48 82 ALA E O 1
ATOM 13331 N N . SER E 1 86 ? 21.084 4.907 19.990 1.00 35.59 83 SER E N 1
ATOM 13332 C CA . SER E 1 86 ? 20.556 6.129 20.586 1.00 35.61 83 SER E CA 1
ATOM 13333 C C . SER E 1 86 ? 21.691 6.975 21.109 1.00 35.00 83 SER E C 1
ATOM 13334 O O . SER E 1 86 ? 22.631 6.473 21.698 1.00 35.11 83 SER E O 1
ATOM 13337 N N . TYR E 1 87 ? 21.648 8.278 20.958 1.00 34.62 84 TYR E N 1
ATOM 13338 C CA . TYR E 1 87 ? 22.591 9.126 21.593 1.00 34.90 84 TYR E CA 1
ATOM 13339 C C . TYR E 1 87 ? 22.239 9.231 23.070 1.00 35.39 84 TYR E C 1
ATOM 13340 O O . TYR E 1 87 ? 21.057 9.334 23.436 1.00 34.02 84 TYR E O 1
ATOM 13349 N N . PRO E 1 88 ?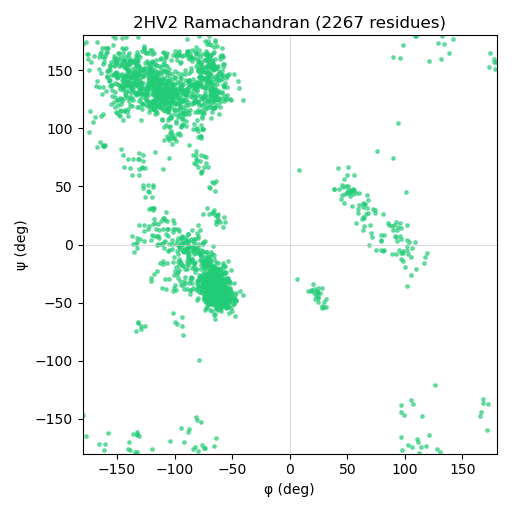 23.276 9.292 23.906 1.00 36.59 85 PRO E N 1
ATOM 13350 C CA . PRO E 1 88 ? 23.121 9.281 25.362 1.00 37.67 85 PRO E CA 1
ATOM 13351 C C . PRO E 1 88 ? 22.320 10.452 25.935 1.00 38.58 85 PRO E C 1
ATOM 13352 O O . PRO E 1 88 ? 21.595 10.262 26.900 1.00 39.06 85 PRO E O 1
ATOM 13356 N N . GLU E 1 89 ? 22.375 11.663 25.382 1.00 40.08 86 GLU E N 1
ATOM 13357 C CA . GLU E 1 89 ? 21.690 12.847 25.953 1.00 40.91 86 GLU E CA 1
ATOM 13358 C C . GLU E 1 89 ? 20.187 12.855 25.725 1.00 41.62 86 GLU E C 1
ATOM 13359 O O . GLU E 1 89 ? 19.543 13.830 26.073 1.00 41.75 86 GLU E O 1
ATOM 13365 N N . TYR E 1 90 ? 19.576 11.876 25.078 1.00 42.49 87 TYR E N 1
ATOM 13366 C CA . TYR E 1 90 ? 18.134 11.845 24.903 1.00 43.40 87 TYR E CA 1
ATOM 13367 C C . TYR E 1 90 ? 17.558 10.616 25.589 1.00 44.32 87 TYR E C 1
ATOM 13368 O O . TYR E 1 90 ? 16.463 10.162 25.245 1.00 44.65 87 TYR E O 1
ATOM 13377 N N . ARG E 1 91 ? 18.236 10.016 26.559 1.00 45.12 88 ARG E N 1
ATOM 13378 C CA . ARG E 1 91 ? 17.668 8.886 27.288 1.00 45.68 88 ARG E CA 1
ATOM 13379 C C . ARG E 1 91 ? 16.301 9.291 27.872 1.00 45.71 88 ARG E C 1
ATOM 13380 O O . ARG E 1 91 ? 16.100 10.452 28.225 1.00 46.00 88 ARG E O 1
ATOM 13388 N N . GLY E 1 92 ? 15.324 8.388 27.969 1.00 45.94 89 GLY E N 1
ATOM 13389 C CA . GLY E 1 92 ? 13.980 8.706 28.477 1.00 45.69 89 GLY E CA 1
ATOM 13390 C C . GLY E 1 92 ? 13.102 9.565 27.572 1.00 45.64 89 GLY E C 1
ATOM 13391 O O . GLY E 1 92 ? 12.050 10.023 28.002 1.00 45.98 89 GLY E O 1
ATOM 13392 N N . GLU E 1 93 ? 13.446 9.846 26.319 1.00 45.36 90 GLU E N 1
ATOM 13393 C CA . GLU E 1 93 ? 12.538 10.557 25.407 1.00 44.98 90 GLU E CA 1
ATOM 13394 C C . GLU E 1 93 ? 11.608 9.578 24.685 1.00 44.11 90 GLU E C 1
ATOM 13395 O O . GLU E 1 93 ? 10.700 10.000 23.984 1.00 43.64 90 GLU E O 1
ATOM 13401 N N . GLY E 1 94 ? 11.816 8.265 24.793 1.00 43.10 91 GLY E N 1
ATOM 13402 C CA . GLY E 1 94 ? 10.950 7.254 24.197 1.00 42.32 91 GLY E CA 1
ATOM 13403 C C . GLY E 1 94 ? 11.220 7.027 22.722 1.00 41.22 91 GLY E C 1
ATOM 13404 O O . GLY E 1 94 ? 10.328 6.608 22.008 1.00 41.36 91 GLY E O 1
ATOM 13405 N N . GLY E 1 95 ? 12.415 7.271 22.202 1.00 39.94 92 GLY E N 1
ATOM 13406 C CA . GLY E 1 95 ? 12.677 7.176 20.763 1.00 39.61 92 GLY E CA 1
ATOM 13407 C C . GLY E 1 95 ? 12.644 5.768 20.189 1.00 38.59 92 GLY E C 1
ATOM 13408 O O . GLY E 1 95 ? 12.021 5.526 19.152 1.00 37.84 92 GLY E O 1
ATOM 13409 N N . ILE E 1 96 ? 13.296 4.792 20.809 1.00 37.96 93 ILE E N 1
ATOM 13410 C CA . ILE E 1 96 ? 13.266 3.405 20.337 1.00 38.09 93 ILE E CA 1
ATOM 13411 C C . ILE E 1 96 ? 11.864 2.812 20.475 1.00 37.26 93 ILE E C 1
ATOM 13412 O O . ILE E 1 96 ? 11.417 2.123 19.594 1.00 37.06 93 ILE E O 1
ATOM 13417 N N . SER E 1 97 ? 11.108 3.080 21.527 1.00 37.24 94 SER E N 1
ATOM 13418 C CA . SER E 1 97 ? 9.738 2.595 21.647 1.00 37.31 94 SER E CA 1
ATOM 13419 C C . SER E 1 97 ? 8.859 3.206 20.563 1.00 37.18 94 SER E C 1
ATOM 13420 O O . SER E 1 97 ? 8.021 2.528 19.962 1.00 36.49 94 SER E O 1
ATOM 13423 N N . ALA E 1 98 ? 9.006 4.496 20.287 1.00 37.06 95 ALA E N 1
ATOM 13424 C CA . ALA E 1 98 ? 8.325 5.157 19.204 1.00 37.40 95 ALA E CA 1
ATOM 13425 C C . ALA E 1 98 ? 8.762 4.543 17.859 1.00 37.67 95 ALA E C 1
ATOM 13426 O O . ALA E 1 98 ? 7.913 4.299 16.995 1.00 37.57 95 ALA E O 1
ATOM 13428 N N . ILE E 1 99 ? 10.045 4.252 17.617 1.00 38.14 96 ILE E N 1
ATOM 13429 C CA . ILE E 1 99 ? 10.489 3.618 16.352 1.00 38.93 96 ILE E CA 1
ATOM 13430 C C . ILE E 1 99 ? 9.938 2.186 16.285 1.00 40.19 96 ILE E C 1
ATOM 13431 O O . ILE E 1 99 ? 9.359 1.784 15.267 1.00 40.07 96 ILE E O 1
ATOM 13444 N N . LYS E 1 101 ? 7.271 0.811 17.600 1.00 42.84 98 LYS E N 1
ATOM 13445 C CA . LYS E 1 101 ? 5.862 0.889 17.289 1.00 43.48 98 LYS E CA 1
ATOM 13446 C C . LYS E 1 101 ? 5.616 1.194 15.812 1.00 43.47 98 LYS E C 1
ATOM 13447 O O . LYS E 1 101 ? 4.893 0.461 15.142 1.00 43.67 98 LYS E O 1
ATOM 13453 N N . GLU E 1 102 ? 6.199 2.243 15.246 1.00 44.05 99 GLU E N 1
ATOM 13454 C CA . GLU E 1 102 ? 5.971 2.627 13.855 1.00 43.92 99 GLU E CA 1
ATOM 13455 C C . GLU E 1 102 ? 6.474 1.545 12.896 1.00 43.68 99 GLU E C 1
ATOM 13456 O O . GLU E 1 102 ? 5.807 1.216 11.913 1.00 43.07 99 GLU E O 1
ATOM 13470 N N . LEU E 1 104 ? 7.167 -1.957 13.378 1.00 41.11 101 LEU E N 1
ATOM 13471 C CA . LEU E 1 104 ? 6.436 -3.228 13.406 1.00 40.16 101 LEU E CA 1
ATOM 13472 C C . LEU E 1 104 ? 5.120 -3.057 12.655 1.00 38.86 101 LEU E C 1
ATOM 13473 O O . LEU E 1 104 ? 4.749 -3.912 11.872 1.00 37.39 101 LEU E O 1
ATOM 13478 N N . ALA E 1 105 ? 4.411 -1.946 12.836 1.00 38.55 102 ALA E N 1
ATOM 13479 C CA . ALA E 1 105 ? 3.181 -1.624 12.115 1.00 38.98 102 ALA E CA 1
ATOM 13480 C C . ALA E 1 105 ? 3.462 -1.559 10.631 1.00 38.92 102 ALA E C 1
ATOM 13481 O O . ALA E 1 105 ? 2.703 -2.073 9.813 1.00 38.75 102 ALA E O 1
ATOM 13483 N N . ASP E 1 106 ? 4.569 -0.954 10.237 1.00 39.05 103 ASP E N 1
ATOM 13484 C CA . ASP E 1 106 ? 4.954 -0.830 8.858 1.00 39.37 103 ASP E CA 1
ATOM 13485 C C . ASP E 1 106 ? 5.330 -2.162 8.218 1.00 39.27 103 ASP E C 1
ATOM 13486 O O . ASP E 1 106 ? 5.001 -2.393 7.054 1.00 39.83 103 ASP E O 1
ATOM 13491 N N . LEU E 1 107 ? 6.036 -3.057 8.911 1.00 38.54 104 LEU E N 1
ATOM 13492 C CA . LEU E 1 107 ? 6.386 -4.377 8.409 1.00 37.95 104 LEU E CA 1
ATOM 13493 C C . LEU E 1 107 ? 5.153 -5.287 8.384 1.00 38.00 104 LEU E C 1
ATOM 13494 O O . LEU E 1 107 ? 5.056 -6.167 7.525 1.00 37.51 104 LEU E O 1
ATOM 13499 N N . ALA E 1 108 ? 4.203 -5.147 9.320 1.00 38.02 105 ALA E N 1
ATOM 13500 C CA . ALA E 1 108 ? 2.930 -5.889 9.315 1.00 38.52 105 ALA E CA 1
ATOM 13501 C C . ALA E 1 108 ? 2.150 -5.487 8.082 1.00 38.75 105 ALA E C 1
ATOM 13502 O O . ALA E 1 108 ? 1.560 -6.325 7.399 1.00 38.71 105 ALA E O 1
ATOM 13504 N N . LYS E 1 109 ? 2.153 -4.202 7.746 1.00 39.70 106 LYS E N 1
ATOM 13505 C CA . LYS E 1 109 ? 1.493 -3.649 6.568 1.00 40.03 106 LYS E CA 1
ATOM 13506 C C . LYS E 1 109 ? 2.127 -4.238 5.303 1.00 39.86 106 LYS E C 1
ATOM 13507 O O . LYS E 1 109 ? 1.442 -4.450 4.315 1.00 39.24 106 LYS E O 1
ATOM 13513 N N . GLN E 1 110 ? 3.426 -4.557 5.299 1.00 39.85 107 GLN E N 1
ATOM 13514 C CA . GLN E 1 110 ? 4.090 -5.233 4.174 1.00 39.82 107 GLN E CA 1
ATOM 13515 C C . GLN E 1 110 ? 3.923 -6.751 4.183 1.00 39.45 107 GLN E C 1
ATOM 13516 O O . GLN E 1 110 ? 4.435 -7.397 3.289 1.00 39.32 107 GLN E O 1
ATOM 13522 N N . LYS E 1 111 ? 3.203 -7.374 5.123 1.00 39.42 108 LYS E N 1
ATOM 13523 C CA . LYS E 1 111 ? 3.021 -8.842 5.207 1.00 39.12 108 LYS E CA 1
ATOM 13524 C C . LYS E 1 111 ? 4.338 -9.564 5.557 1.00 38.86 108 LYS E C 1
ATOM 13525 O O . LYS E 1 111 ? 4.565 -10.711 5.151 1.00 38.82 108 LYS E O 1
ATOM 13531 N N . VAL E 1 112 ? 5.237 -8.946 6.315 1.00 37.95 109 VAL E N 1
ATOM 13532 C CA . VAL E 1 112 ? 6.412 -9.617 6.851 1.00 37.06 109 VAL E CA 1
ATOM 13533 C C . VAL E 1 112 ? 5.939 -10.595 7.953 1.00 36.94 109 VAL E C 1
ATOM 13534 O O . VAL E 1 112 ? 5.220 -10.196 8.864 1.00 37.13 109 VAL E O 1
ATOM 13538 N N . ALA E 1 113 ? 6.254 -11.891 7.894 1.00 36.33 110 ALA E N 1
ATOM 13539 C CA . ALA E 1 113 ? 5.744 -12.873 8.852 1.00 35.79 110 ALA E CA 1
ATOM 13540 C C . ALA E 1 113 ? 6.616 -12.955 10.112 1.00 35.40 110 ALA E C 1
ATOM 13541 O O . ALA E 1 113 ? 6.106 -13.272 11.198 1.00 34.09 110 ALA E O 1
ATOM 13543 N N . LEU E 1 114 ? 7.920 -12.671 10.032 1.00 34.98 111 LEU E N 1
ATOM 13544 C CA . LEU E 1 114 ? 8.864 -12.883 11.128 1.00 35.39 111 LEU E CA 1
ATOM 13545 C C . LEU E 1 114 ? 9.841 -11.713 11.282 1.00 35.33 111 LEU E C 1
ATOM 13546 O O . LEU E 1 114 ? 10.049 -10.934 10.368 1.00 35.74 111 LEU E O 1
ATOM 13551 N N . SER E 1 115 ? 10.451 -11.554 12.444 1.00 35.00 112 SER E N 1
ATOM 13552 C CA . SER E 1 115 ? 11.474 -10.563 12.713 1.00 34.92 112 SER E CA 1
ATOM 13553 C C . SER E 1 115 ? 12.521 -11.232 13.589 1.00 34.33 112 SER E C 1
ATOM 13554 O O . SER E 1 115 ? 12.156 -11.806 14.603 1.00 32.77 112 SER E O 1
ATOM 13557 N N . TYR E 1 116 ? 13.813 -11.227 13.245 1.00 34.32 113 TYR E N 1
ATOM 13558 C CA . TYR E 1 116 ? 14.860 -11.679 14.158 1.00 34.61 113 TYR E CA 1
ATOM 13559 C C . TYR E 1 116 ? 15.659 -10.475 14.631 1.00 34.49 113 TYR E C 1
ATOM 13560 O O . TYR E 1 116 ? 15.791 -9.527 13.876 1.00 33.93 113 TYR E O 1
ATOM 13569 N N . LEU E 1 117 ? 16.219 -10.466 15.855 1.00 34.87 114 LEU E N 1
ATOM 13570 C CA . LEU E 1 117 ? 17.213 -9.476 16.287 1.00 34.81 114 LEU E CA 1
ATOM 13571 C C . LEU E 1 117 ? 18.183 -10.014 17.333 1.00 34.73 114 LEU E C 1
ATOM 13572 O O . LEU E 1 117 ? 17.891 -11.003 17.991 1.00 34.15 114 LEU E O 1
ATOM 13577 N N . ALA E 1 118 ? 19.376 -9.429 17.486 1.00 35.11 115 ALA E N 1
ATOM 13578 C CA . ALA E 1 118 ? 20.409 -9.893 18.430 1.00 35.75 115 ALA E CA 1
ATOM 13579 C C . ALA E 1 118 ? 20.509 -8.844 19.529 1.00 36.20 115 ALA E C 1
ATOM 13580 O O . ALA E 1 118 ? 20.936 -7.717 19.275 1.00 37.22 115 ALA E O 1
ATOM 13582 N N . PRO E 1 119 ? 20.007 -9.164 20.713 1.00 36.33 116 PRO E N 1
ATOM 13583 C CA . PRO E 1 119 ? 19.822 -8.172 21.750 1.00 36.97 116 PRO E CA 1
ATOM 13584 C C . PRO E 1 119 ? 21.018 -7.936 22.637 1.00 37.53 116 PRO E C 1
ATOM 13585 O O . PRO E 1 119 ? 21.721 -8.867 22.986 1.00 38.32 116 PRO E O 1
ATOM 13589 N N . PHE E 1 120 ? 21.294 -6.707 23.035 1.00 37.83 117 PHE E N 1
ATOM 13590 C CA . PHE E 1 120 ? 22.227 -6.414 24.124 1.00 37.54 117 PHE E CA 1
ATOM 13591 C C . PHE E 1 120 ? 21.571 -6.716 25.444 1.00 37.18 117 PHE E C 1
ATOM 13592 O O . PHE E 1 120 ? 22.262 -6.917 26.437 1.00 37.89 117 PHE E O 1
ATOM 13600 N N . SER E 1 121 ? 20.241 -6.703 25.530 1.00 36.67 118 SER E N 1
ATOM 13601 C CA . SER E 1 121 ? 19.491 -7.001 26.741 1.00 36.20 118 SER E CA 1
ATOM 13602 C C . SER E 1 121 ? 18.231 -7.695 26.309 1.00 36.11 118 SER E C 1
ATOM 13603 O O . SER E 1 121 ? 17.485 -7.137 25.500 1.00 36.06 118 SER E O 1
ATOM 13606 N N . TYR E 1 122 ? 17.937 -8.902 26.802 1.00 35.69 119 TYR E N 1
ATOM 13607 C CA . TYR E 1 122 ? 16.719 -9.657 26.454 1.00 35.25 119 TYR E CA 1
ATOM 13608 C C . TYR E 1 122 ? 15.400 -9.056 26.998 1.00 34.85 119 TYR E C 1
ATOM 13609 O O . TYR E 1 122 ? 14.412 -9.009 26.275 1.00 34.95 119 TYR E O 1
ATOM 13618 N N . PRO E 1 123 ? 15.356 -8.600 28.246 1.00 34.76 120 PRO E N 1
ATOM 13619 C CA . PRO E 1 123 ? 14.166 -7.905 28.753 1.00 35.20 120 PRO E CA 1
ATOM 13620 C C . PRO E 1 123 ? 13.826 -6.657 27.950 1.00 35.09 120 PRO E C 1
ATOM 13621 O O . PRO E 1 123 ? 12.638 -6.352 27.746 1.00 34.86 120 PRO E O 1
ATOM 13625 N N . PHE E 1 124 ? 14.829 -5.906 27.495 1.00 35.36 121 PHE E N 1
ATOM 13626 C CA . PHE E 1 124 ? 14.656 -4.713 26.689 1.00 36.04 121 PHE E CA 1
ATOM 13627 C C . PHE E 1 124 ? 13.786 -5.014 25.471 1.00 35.90 121 PHE E C 1
ATOM 13628 O O . PHE E 1 124 ? 12.713 -4.445 25.340 1.00 35.51 121 PHE E O 1
ATOM 13636 N N . TYR E 1 125 ? 14.143 -5.939 24.589 1.00 35.42 122 TYR E N 1
ATOM 13637 C CA . TYR E 1 125 ? 13.295 -6.214 23.433 1.00 35.92 122 TYR E CA 1
ATOM 13638 C C . TYR E 1 125 ? 12.104 -7.123 23.733 1.00 35.71 122 TYR E C 1
ATOM 13639 O O . TYR E 1 125 ? 11.125 -7.113 22.992 1.00 35.37 122 TYR E O 1
ATOM 13648 N N . ARG E 1 126 ? 12.104 -7.922 24.797 1.00 35.82 123 ARG E N 1
ATOM 13649 C CA . ARG E 1 126 ? 10.935 -8.703 25.136 1.00 36.10 123 ARG E CA 1
ATOM 13650 C C . ARG E 1 126 ? 9.736 -7.765 25.294 1.00 36.13 123 ARG E C 1
ATOM 13651 O O . ARG E 1 126 ? 8.606 -8.138 24.943 1.00 36.09 123 ARG E O 1
ATOM 13659 N N . GLN E 1 127 ? 9.910 -6.530 25.777 1.00 36.09 124 GLN E N 1
ATOM 13660 C CA . GLN E 1 127 ? 8.801 -5.571 25.927 1.00 35.85 124 GLN E CA 1
ATOM 13661 C C . GLN E 1 127 ? 8.165 -5.248 24.568 1.00 35.16 124 GLN E C 1
ATOM 13662 O O . GLN E 1 127 ? 7.011 -4.820 24.509 1.00 34.51 124 GLN E O 1
ATOM 13668 N N . TYR E 1 128 ? 8.857 -5.457 23.449 1.00 35.04 125 TYR E N 1
ATOM 13669 C CA . TYR E 1 128 ? 8.326 -5.210 22.092 1.00 34.91 125 TYR E CA 1
ATOM 13670 C C . TYR E 1 128 ? 7.792 -6.486 21.426 1.00 34.70 125 TYR E C 1
ATOM 13671 O O . TYR E 1 128 ? 7.421 -6.460 20.253 1.00 34.47 125 TYR E O 1
ATOM 13680 N N . GLY E 1 129 ? 7.739 -7.625 22.123 1.00 34.40 126 GLY E N 1
ATOM 13681 C CA . GLY E 1 129 ? 7.127 -8.858 21.638 1.00 34.12 126 GLY E CA 1
ATOM 13682 C C . GLY E 1 129 ? 8.120 -9.915 21.239 1.00 33.62 126 GLY E C 1
ATOM 13683 O O . GLY E 1 129 ? 7.739 -11.026 20.875 1.00 33.52 126 GLY E O 1
ATOM 13684 N N . TYR E 1 130 ? 9.408 -9.636 21.292 1.00 33.59 127 TYR E N 1
ATOM 13685 C CA . TYR E 1 130 ? 10.453 -10.561 20.887 1.00 33.98 127 TYR E CA 1
ATOM 13686 C C . TYR E 1 130 ? 10.725 -11.566 21.967 1.00 34.10 127 TYR E C 1
ATOM 13687 O O . TYR E 1 130 ? 10.559 -11.270 23.130 1.00 34.16 127 TYR E O 1
ATOM 13696 N N . GLU E 1 131 ? 11.169 -12.762 21.644 1.00 35.02 128 GLU E N 1
ATOM 13697 C CA . GLU E 1 131 ? 11.543 -13.752 22.631 1.00 35.54 128 GLU E CA 1
ATOM 13698 C C . GLU E 1 131 ? 12.739 -14.586 22.174 1.00 35.30 128 GLU E C 1
ATOM 13699 O O . GLU E 1 131 ? 12.951 -14.776 20.989 1.00 34.59 128 GLU E O 1
ATOM 13705 N N . GLN E 1 132 ? 13.545 -15.137 23.071 1.00 35.69 129 GLN E N 1
ATOM 13706 C CA . GLN E 1 132 ? 14.675 -15.973 22.678 1.00 35.94 129 GLN E CA 1
ATOM 13707 C C . GLN E 1 132 ? 14.182 -17.213 21.940 1.00 35.31 129 GLN E C 1
ATOM 13708 O O . GLN E 1 132 ? 13.344 -17.952 22.450 1.00 34.91 129 GLN E O 1
ATOM 13714 N N . THR E 1 133 ? 14.655 -17.483 20.727 1.00 35.37 130 THR E N 1
ATOM 13715 C CA . THR E 1 133 ? 14.280 -18.675 19.999 1.00 35.38 130 THR E CA 1
ATOM 13716 C C . THR E 1 133 ? 15.494 -19.332 19.321 1.00 35.12 130 THR E C 1
ATOM 13717 O O . THR E 1 133 ? 15.358 -20.286 18.568 1.00 35.11 130 THR E O 1
ATOM 13721 N N . PHE E 1 134 ? 16.709 -18.878 19.576 1.00 35.33 131 PHE E N 1
ATOM 13722 C CA . PHE E 1 134 ? 17.914 -19.386 18.949 1.00 34.98 131 PHE E CA 1
ATOM 13723 C C . PHE E 1 134 ? 18.992 -19.517 20.008 1.00 34.98 131 PHE E C 1
ATOM 13724 O O . PHE E 1 134 ? 19.023 -18.731 20.951 1.00 34.94 131 PHE E O 1
ATOM 13732 N N . GLU E 1 135 ? 19.858 -20.526 19.927 1.00 35.14 132 GLU E N 1
ATOM 13733 C CA . GLU E 1 135 ? 21.024 -20.711 20.796 1.00 35.62 132 GLU E CA 1
ATOM 13734 C C . GLU E 1 135 ? 22.205 -21.024 19.878 1.00 34.75 132 GLU E C 1
ATOM 13735 O O . GLU E 1 135 ? 22.015 -21.429 18.714 1.00 34.15 132 GLU E O 1
ATOM 13741 N N . GLN E 1 136 ? 23.432 -20.817 20.330 1.00 33.95 133 GLN E N 1
ATOM 13742 C CA . GLN E 1 136 ? 24.617 -21.269 19.655 1.00 34.25 133 GLN E CA 1
ATOM 13743 C C . GLN E 1 136 ? 25.390 -22.217 20.528 1.00 33.41 133 GLN E C 1
ATOM 13744 O O . GLN E 1 136 ? 25.375 -22.115 21.749 1.00 33.05 133 GLN E O 1
ATOM 13750 N N . ALA E 1 137 ? 26.107 -23.162 19.944 1.00 33.30 134 ALA E N 1
ATOM 13751 C CA . ALA E 1 137 ? 27.052 -23.987 20.644 1.00 32.79 134 ALA E CA 1
ATOM 13752 C C . ALA E 1 137 ? 28.449 -23.421 20.355 1.00 33.32 134 ALA E C 1
ATOM 13753 O O . ALA E 1 137 ? 28.815 -23.150 19.213 1.00 31.56 134 ALA E O 1
ATOM 13755 N N . GLU E 1 138 ? 29.248 -23.210 21.386 1.00 33.83 135 GLU E N 1
ATOM 13756 C CA . GLU E 1 138 ? 30.608 -22.814 21.264 1.00 34.90 135 GLU E CA 1
ATOM 13757 C C . GLU E 1 138 ? 31.559 -23.972 21.593 1.00 33.92 135 GLU E C 1
ATOM 13758 O O . GLU E 1 138 ? 31.621 -24.414 22.744 1.00 33.26 135 GLU E O 1
ATOM 13764 N N . TYR E 1 139 ? 32.372 -24.425 20.633 1.00 33.83 136 TYR E N 1
ATOM 13765 C CA . TYR E 1 139 ? 33.345 -25.522 20.788 1.00 33.69 136 TYR E CA 1
ATOM 13766 C C . TYR E 1 139 ? 34.766 -24.989 20.869 1.00 33.44 136 TYR E C 1
ATOM 13767 O O . TYR E 1 139 ? 35.180 -24.211 20.011 1.00 32.96 136 TYR E O 1
ATOM 13776 N N . THR E 1 140 ? 35.532 -25.351 21.887 1.00 33.28 137 THR E N 1
ATOM 13777 C CA . THR E 1 140 ? 36.955 -25.078 22.004 1.00 33.81 137 THR E CA 1
ATOM 13778 C C . THR E 1 140 ? 37.697 -26.397 22.226 1.00 34.03 137 THR E C 1
ATOM 13779 O O . THR E 1 140 ? 37.321 -27.188 23.083 1.00 33.23 137 THR E O 1
ATOM 13783 N N . ILE E 1 141 ? 38.749 -26.709 21.473 1.00 34.92 138 ILE E N 1
ATOM 13784 C CA . ILE E 1 141 ? 39.484 -27.970 21.601 1.00 35.12 138 ILE E CA 1
ATOM 13785 C C . ILE E 1 141 ? 40.985 -27.713 21.496 1.00 35.02 138 ILE E C 1
ATOM 13786 O O . ILE E 1 141 ? 41.439 -27.063 20.556 1.00 34.21 138 ILE E O 1
ATOM 13791 N N . LYS E 1 142 ? 41.793 -28.163 22.457 1.00 35.23 139 LYS E N 1
ATOM 13792 C CA . LYS E 1 142 ? 43.236 -28.037 22.390 1.00 36.04 139 LYS E CA 1
ATOM 13793 C C . LYS E 1 142 ? 43.716 -28.727 21.124 1.00 35.87 139 LYS E C 1
ATOM 13794 O O . LYS E 1 142 ? 43.135 -29.745 20.731 1.00 35.75 139 LYS E O 1
ATOM 13800 N N . THR E 1 143 ? 44.771 -28.233 20.467 1.00 35.33 140 THR E N 1
ATOM 13801 C CA . THR E 1 143 ? 45.306 -28.770 19.214 1.00 35.23 140 THR E CA 1
ATOM 13802 C C . THR E 1 143 ? 45.643 -30.272 19.281 1.00 35.53 140 THR E C 1
ATOM 13803 O O . THR E 1 143 ? 45.433 -30.988 18.288 1.00 34.78 140 THR E O 1
ATOM 13807 N N . GLU E 1 144 ? 46.129 -30.796 20.418 1.00 36.18 141 GLU E N 1
ATOM 13808 C CA . GLU E 1 144 ? 46.483 -32.219 20.603 1.00 37.06 141 GLU E CA 1
ATOM 13809 C C . GLU E 1 144 ? 45.294 -33.134 20.560 1.00 37.19 141 GLU E C 1
ATOM 13810 O O . GLU E 1 144 ? 45.453 -34.318 20.298 1.00 37.36 141 GLU E O 1
ATOM 13816 N N . ASP E 1 145 ? 44.092 -32.653 20.893 1.00 37.41 142 ASP E N 1
ATOM 13817 C CA . ASP E 1 145 ? 42.875 -33.442 20.969 1.00 36.94 142 ASP E CA 1
ATOM 13818 C C . ASP E 1 145 ? 42.137 -33.385 19.660 1.00 36.69 142 ASP E C 1
ATOM 13819 O O . ASP E 1 145 ? 41.135 -34.078 19.503 1.00 37.03 142 ASP E O 1
ATOM 13824 N N . TRP E 1 146 ? 42.533 -32.601 18.667 1.00 36.68 143 TRP E N 1
ATOM 13825 C CA . TRP E 1 146 ? 41.884 -32.719 17.361 1.00 36.45 143 TRP E CA 1
ATOM 13826 C C . TRP E 1 146 ? 42.147 -34.149 16.872 1.00 36.59 143 TRP E C 1
ATOM 13827 O O . TRP E 1 146 ? 43.301 -34.606 16.856 1.00 36.06 143 TRP E O 1
ATOM 13838 N N . PRO E 1 147 ? 41.094 -34.884 16.526 1.00 37.75 144 PRO E N 1
ATOM 13839 C CA . PRO E 1 147 ? 41.250 -36.302 16.169 1.00 38.81 144 PRO E CA 1
ATOM 13840 C C . PRO E 1 147 ? 42.039 -36.586 14.877 1.00 39.49 144 PRO E C 1
ATOM 13841 O O . PRO E 1 147 ? 42.100 -35.742 13.988 1.00 39.17 144 PRO E O 1
ATOM 13845 N N . ARG E 1 148 ? 42.677 -37.750 14.752 1.00 40.65 145 ARG E N 1
ATOM 13846 C CA . ARG E 1 148 ? 43.239 -38.236 13.501 1.00 41.84 145 ARG E CA 1
ATOM 13847 C C . ARG E 1 148 ? 42.112 -38.700 12.593 1.00 41.24 145 ARG E C 1
ATOM 13848 O O . ARG E 1 148 ? 41.278 -39.490 13.013 1.00 40.78 145 ARG E O 1
ATOM 13856 N N . VAL E 1 149 ? 42.034 -38.261 11.347 1.00 40.74 146 VAL E N 1
ATOM 13857 C CA . VAL E 1 149 ? 40.966 -38.654 10.446 1.00 41.08 146 VAL E CA 1
ATOM 13858 C C . VAL E 1 149 ? 41.586 -39.287 9.216 1.00 41.04 146 VAL E C 1
ATOM 13859 O O . VAL E 1 149 ? 42.347 -38.642 8.521 1.00 41.25 146 VAL E O 1
ATOM 13863 N N . LYS E 1 150 ? 41.309 -40.543 8.891 1.00 41.74 147 LYS E N 1
ATOM 13864 C CA . LYS E 1 150 ? 41.758 -41.160 7.634 1.00 42.22 147 LYS E CA 1
ATOM 13865 C C . LYS E 1 150 ? 41.459 -40.289 6.431 1.00 41.44 147 LYS E C 1
ATOM 13866 O O . LYS E 1 150 ? 40.444 -39.596 6.395 1.00 41.06 147 LYS E O 1
ATOM 13872 N N . ARG E 1 151 ? 42.307 -40.304 5.409 1.00 41.34 148 ARG E N 1
ATOM 13873 C CA . ARG E 1 151 ? 42.009 -39.703 4.125 1.00 41.63 148 ARG E CA 1
ATOM 13874 C C . ARG E 1 151 ? 40.887 -40.482 3.506 1.00 40.10 148 ARG E C 1
ATOM 13875 O O . ARG E 1 151 ? 40.722 -41.656 3.796 1.00 39.75 148 ARG E O 1
ATOM 13883 N N . VAL E 1 152 ? 40.124 -39.866 2.615 1.00 39.21 149 VAL E N 1
ATOM 13884 C CA . VAL E 1 152 ? 38.854 -40.337 2.121 1.00 38.37 149 VAL E CA 1
ATOM 13885 C C . VAL E 1 152 ? 38.793 -39.928 0.633 1.00 38.28 149 VAL E C 1
ATOM 13886 O O . VAL E 1 152 ? 39.541 -39.046 0.215 1.00 38.92 149 VAL E O 1
ATOM 13890 N N . PRO E 1 153 ? 37.987 -40.582 -0.199 1.00 37.53 150 PRO E N 1
ATOM 13891 C CA . PRO E 1 153 ? 37.903 -40.192 -1.617 1.00 37.28 150 PRO E CA 1
ATOM 13892 C C . PRO E 1 153 ? 37.426 -38.764 -1.882 1.00 37.03 150 PRO E C 1
ATOM 13893 O O . PRO E 1 153 ? 36.849 -38.117 -1.008 1.00 36.85 150 PRO E O 1
ATOM 13897 N N . GLY E 1 154 ? 37.663 -38.230 -3.072 1.00 36.73 151 GLY E N 1
ATOM 13898 C CA . GLY E 1 154 ? 37.270 -36.891 -3.457 1.00 36.81 151 GLY E CA 1
ATOM 13899 C C . GLY E 1 154 ? 38.429 -35.933 -3.291 1.00 36.61 151 GLY E C 1
ATOM 13900 O O . GLY E 1 154 ? 39.526 -36.353 -2.921 1.00 36.40 151 GLY E O 1
ATOM 13901 N N . THR E 1 155 ? 38.252 -34.636 -3.541 1.00 36.43 152 THR E N 1
ATOM 13902 C CA . THR E 1 155 ? 39.324 -33.654 -3.418 1.00 36.63 152 THR E CA 1
ATOM 13903 C C . THR E 1 155 ? 38.874 -32.379 -2.678 1.00 35.94 152 THR E C 1
ATOM 13904 O O . THR E 1 155 ? 37.701 -32.015 -2.662 1.00 35.70 152 THR E O 1
ATOM 13908 N N . ILE E 1 156 ? 39.783 -31.684 -2.017 1.00 35.64 153 ILE E N 1
ATOM 13909 C CA . ILE E 1 156 ? 39.537 -30.402 -1.401 1.00 36.19 153 ILE E CA 1
ATOM 13910 C C . ILE E 1 156 ? 40.311 -29.360 -2.200 1.00 35.95 153 ILE E C 1
ATOM 13911 O O . ILE E 1 156 ? 41.435 -29.603 -2.602 1.00 36.52 153 ILE E O 1
ATOM 13916 N N . LYS E 1 157 ? 39.782 -28.184 -2.473 1.00 35.89 154 LYS E N 1
ATOM 13917 C CA . LYS E 1 157 ? 40.544 -27.126 -3.114 1.00 36.18 154 LYS E CA 1
ATOM 13918 C C . LYS E 1 157 ? 40.477 -25.882 -2.257 1.00 35.21 154 LYS E C 1
ATOM 13919 O O . LYS E 1 157 ? 39.388 -25.462 -1.884 1.00 34.50 154 LYS E O 1
ATOM 13925 N N . ARG E 1 158 ? 41.591 -25.247 -1.916 1.00 34.75 155 ARG E N 1
ATOM 13926 C CA . ARG E 1 158 ? 41.568 -23.884 -1.374 1.00 34.29 155 ARG E CA 1
ATOM 13927 C C . ARG E 1 158 ? 41.145 -22.940 -2.490 1.00 33.70 155 ARG E C 1
ATOM 13928 O O . ARG E 1 158 ? 41.666 -23.028 -3.585 1.00 33.20 155 ARG E O 1
ATOM 13936 N N . VAL E 1 159 ? 40.168 -22.055 -2.306 1.00 34.01 156 VAL E N 1
ATOM 13937 C CA . VAL E 1 159 ? 39.653 -21.223 -3.407 1.00 34.30 156 VAL E CA 1
ATOM 13938 C C . VAL E 1 159 ? 39.688 -19.748 -3.050 1.00 34.75 156 VAL E C 1
ATOM 13939 O O . VAL E 1 159 ? 39.620 -19.375 -1.855 1.00 35.11 156 VAL E O 1
ATOM 13943 N N . SER E 1 160 ? 39.809 -18.846 -4.030 1.00 34.89 157 SER E N 1
ATOM 13944 C CA . SER E 1 160 ? 39.614 -17.421 -3.778 1.00 34.85 157 SER E CA 1
ATOM 13945 C C . SER E 1 160 ? 38.143 -17.208 -3.477 1.00 35.08 157 SER E C 1
ATOM 13946 O O . SER E 1 160 ? 37.331 -18.074 -3.753 1.00 34.96 157 SER E O 1
ATOM 13949 N N . TRP E 1 161 ? 37.742 -16.089 -2.893 1.00 36.06 158 TRP E N 1
ATOM 13950 C CA . TRP E 1 161 ? 36.369 -15.767 -2.699 1.00 36.76 158 TRP E CA 1
ATOM 13951 C C . TRP E 1 161 ? 35.690 -15.628 -4.061 1.00 37.37 158 TRP E C 1
ATOM 13952 O O . TRP E 1 161 ? 34.643 -16.220 -4.308 1.00 37.06 158 TRP E O 1
ATOM 13963 N N . ALA E 1 162 ? 36.262 -14.886 -4.999 1.00 37.99 159 ALA E N 1
ATOM 13964 C CA . ALA E 1 162 ? 35.675 -14.651 -6.306 1.00 38.64 159 ALA E CA 1
ATOM 13965 C C . ALA E 1 162 ? 35.189 -15.959 -6.904 1.00 39.77 159 ALA E C 1
ATOM 13966 O O . ALA E 1 162 ? 34.060 -16.038 -7.392 1.00 39.76 159 ALA E O 1
ATOM 13968 N N . ASP E 1 163 ? 35.963 -17.039 -6.918 1.00 40.66 160 ASP E N 1
ATOM 13969 C CA . ASP E 1 163 ? 35.485 -18.180 -7.650 1.00 41.08 160 ASP E CA 1
ATOM 13970 C C . ASP E 1 163 ? 35.087 -19.336 -6.718 1.00 40.80 160 ASP E C 1
ATOM 13971 O O . ASP E 1 163 ? 34.819 -20.434 -7.177 1.00 41.00 160 ASP E O 1
ATOM 13976 N N . GLY E 1 164 ? 34.948 -19.135 -5.413 1.00 40.35 161 GLY E N 1
ATOM 13977 C CA . GLY E 1 164 ? 34.269 -20.098 -4.545 1.00 40.38 161 GLY E CA 1
ATOM 13978 C C . GLY E 1 164 ? 32.922 -19.618 -4.000 1.00 39.97 161 GLY E C 1
ATOM 13979 O O . GLY E 1 164 ? 32.142 -20.424 -3.489 1.00 39.33 161 GLY E O 1
ATOM 13980 N N . LYS E 1 165 ? 32.571 -18.336 -4.084 1.00 40.39 162 LYS E N 1
ATOM 13981 C CA . LYS E 1 165 ? 31.349 -17.791 -3.442 1.00 40.88 162 LYS E CA 1
ATOM 13982 C C . LYS E 1 165 ? 30.048 -18.394 -3.957 1.00 40.66 162 LYS E C 1
ATOM 13983 O O . LYS E 1 165 ? 29.111 -18.563 -3.182 1.00 40.23 162 LYS E O 1
ATOM 13989 N N . GLU E 1 166 ? 29.924 -18.764 -5.226 1.00 41.09 163 GLU E N 1
ATOM 13990 C CA . GLU E 1 166 ? 28.665 -19.279 -5.748 1.00 41.63 163 GLU E CA 1
ATOM 13991 C C . GLU E 1 166 ? 28.498 -20.765 -5.400 1.00 41.38 163 GLU E C 1
ATOM 13992 O O . GLU E 1 166 ? 27.387 -21.191 -5.045 1.00 41.26 163 GLU E O 1
ATOM 13998 N N . VAL E 1 167 ? 29.552 -21.581 -5.426 1.00 40.59 164 VAL E N 1
ATOM 13999 C CA . VAL E 1 167 ? 29.503 -22.947 -4.910 1.00 40.05 164 VAL E CA 1
ATOM 14000 C C . VAL E 1 167 ? 29.283 -22.913 -3.396 1.00 39.64 164 VAL E C 1
ATOM 14001 O O . VAL E 1 167 ? 28.514 -23.713 -2.856 1.00 39.62 164 VAL E O 1
ATOM 14005 N N . ILE E 1 168 ? 29.924 -22.022 -2.647 1.00 39.19 165 ILE E N 1
ATOM 14006 C CA . ILE E 1 168 ? 29.700 -21.942 -1.204 1.00 39.08 165 ILE E CA 1
ATOM 14007 C C . ILE E 1 168 ? 28.228 -21.613 -0.954 1.00 39.01 165 ILE E C 1
ATOM 14008 O O . ILE E 1 168 ? 27.578 -22.254 -0.145 1.00 38.96 165 ILE E O 1
ATOM 14013 N N . LYS E 1 169 ? 27.640 -20.648 -1.640 1.00 39.26 166 LYS E N 1
ATOM 14014 C CA . LYS E 1 169 ? 26.237 -20.331 -1.464 1.00 39.86 166 LYS E CA 1
ATOM 14015 C C . LYS E 1 169 ? 25.357 -21.559 -1.655 1.00 39.89 166 LYS E C 1
ATOM 14016 O O . LYS E 1 169 ? 24.393 -21.762 -0.905 1.00 39.98 166 LYS E O 1
ATOM 14022 N N . ASP E 1 170 ? 25.620 -22.418 -2.632 1.00 39.80 167 ASP E N 1
ATOM 14023 C CA . ASP E 1 170 ? 24.661 -23.437 -2.997 1.00 39.91 167 ASP E CA 1
ATOM 14024 C C . ASP E 1 170 ? 24.799 -24.676 -2.152 1.00 39.37 167 ASP E C 1
ATOM 14025 O O . ASP E 1 170 ? 23.814 -25.377 -1.938 1.00 39.58 167 ASP E O 1
ATOM 14030 N N . VAL E 1 171 ? 25.979 -24.982 -1.627 1.00 38.63 168 VAL E N 1
ATOM 14031 C CA . VAL E 1 171 ? 26.169 -25.992 -0.583 1.00 38.25 168 VAL E CA 1
ATOM 14032 C C . VAL E 1 171 ? 25.429 -25.566 0.687 1.00 37.94 168 VAL E C 1
ATOM 14033 O O . VAL E 1 171 ? 24.695 -26.350 1.254 1.00 37.49 168 VAL E O 1
ATOM 14037 N N . TYR E 1 172 ? 25.578 -24.336 1.164 1.00 38.76 169 TYR E N 1
ATOM 14038 C CA . TYR E 1 172 ? 24.866 -23.811 2.326 1.00 39.07 169 TYR E CA 1
ATOM 14039 C C . TYR E 1 172 ? 23.348 -23.891 2.160 1.00 39.22 169 TYR E C 1
ATOM 14040 O O . TYR E 1 172 ? 22.637 -24.380 3.063 1.00 39.49 169 TYR E O 1
ATOM 14049 N N . LEU E 1 173 ? 22.786 -23.426 1.055 1.00 39.58 170 LEU E N 1
ATOM 14050 C CA . LEU E 1 173 ? 21.342 -23.473 0.822 1.00 40.11 170 LEU E CA 1
ATOM 14051 C C . LEU E 1 173 ? 20.833 -24.905 0.818 1.00 40.75 170 LEU E C 1
ATOM 14052 O O . LEU E 1 173 ? 19.763 -25.182 1.384 1.00 40.23 170 LEU E O 1
ATOM 14057 N N . GLU E 1 174 ? 21.547 -25.865 0.224 1.00 42.03 171 GLU E N 1
ATOM 14058 C CA . GLU E 1 174 ? 21.090 -27.259 0.137 1.00 42.65 171 GLU E CA 1
ATOM 14059 C C . GLU E 1 174 ? 21.138 -27.973 1.491 1.00 42.93 171 GLU E C 1
ATOM 14060 O O . GLU E 1 174 ? 20.364 -28.893 1.751 1.00 42.25 171 GLU E O 1
ATOM 14066 N N . ASN E 1 175 ? 22.001 -27.565 2.412 1.00 43.58 172 ASN E N 1
ATOM 14067 C CA . ASN E 1 175 ? 22.243 -28.298 3.634 1.00 44.50 172 ASN E CA 1
ATOM 14068 C C . ASN E 1 175 ? 21.078 -28.129 4.632 1.00 44.70 172 ASN E C 1
ATOM 14069 O O . ASN E 1 175 ? 20.469 -27.064 4.730 1.00 44.79 172 ASN E O 1
ATOM 14074 N N . GLN E 1 176 ? 20.704 -29.169 5.372 1.00 45.33 173 GLN E N 1
ATOM 14075 C CA . GLN E 1 176 ? 19.456 -29.238 6.172 1.00 45.52 173 GLN E CA 1
ATOM 14076 C C . GLN E 1 176 ? 19.455 -28.318 7.374 1.00 44.75 173 GLN E C 1
ATOM 14077 O O . GLN E 1 176 ? 18.396 -27.987 7.898 1.00 44.98 173 GLN E O 1
ATOM 14083 N N . ARG E 1 177 ? 20.610 -27.906 7.877 1.00 44.21 174 ARG E N 1
ATOM 14084 C CA . ARG E 1 177 ? 20.720 -26.904 8.949 1.00 43.58 174 ARG E CA 1
ATOM 14085 C C . ARG E 1 177 ? 20.310 -25.527 8.465 1.00 42.39 174 ARG E C 1
ATOM 14086 O O . ARG E 1 177 ? 20.074 -24.638 9.285 1.00 42.23 174 ARG E O 1
ATOM 14094 N N . ALA E 1 178 ? 20.262 -25.273 7.155 1.00 41.04 175 ALA E N 1
ATOM 14095 C CA . ALA E 1 178 ? 19.771 -24.019 6.609 1.00 40.47 175 ALA E CA 1
ATOM 14096 C C . ALA E 1 178 ? 18.240 -24.051 6.502 1.00 39.62 175 ALA E C 1
ATOM 14097 O O . ALA E 1 178 ? 17.636 -23.060 6.091 1.00 39.04 175 ALA E O 1
ATOM 14099 N N . HIS E 1 179 ? 17.557 -25.146 6.846 1.00 39.02 176 HIS E N 1
ATOM 14100 C CA . HIS E 1 179 ? 16.126 -25.317 6.559 1.00 39.26 176 HIS E CA 1
ATOM 14101 C C . HIS E 1 179 ? 15.261 -25.169 7.814 1.00 38.53 176 HIS E C 1
ATOM 14102 O O . HIS E 1 179 ? 14.086 -25.506 7.788 1.00 38.02 176 HIS E O 1
ATOM 14109 N N . SER E 1 180 ? 15.768 -24.658 8.937 1.00 38.40 177 SER E N 1
ATOM 14110 C CA . SER E 1 180 ? 14.964 -24.491 10.154 1.00 38.07 177 SER E CA 1
ATOM 14111 C C . SER E 1 180 ? 14.859 -23.036 10.593 1.00 37.51 177 SER E C 1
ATOM 14112 O O . SER E 1 180 ? 15.056 -22.728 11.777 1.00 37.34 177 SER E O 1
ATOM 14115 N N . GLY E 1 181 ? 14.509 -22.107 9.702 1.00 36.93 178 GLY E N 1
ATOM 14116 C CA . GLY E 1 181 ? 14.403 -20.690 10.015 1.00 36.81 178 GLY E CA 1
ATOM 14117 C C . GLY E 1 181 ? 15.676 -19.982 9.618 1.00 36.92 178 GLY E C 1
ATOM 14118 O O . GLY E 1 181 ? 15.919 -18.836 10.033 1.00 36.73 178 GLY E O 1
ATOM 14119 N N . GLY E 1 182 ? 16.540 -20.614 8.820 1.00 37.02 179 GLY E N 1
ATOM 14120 C CA . GLY E 1 182 ? 17.778 -20.030 8.349 1.00 37.08 179 GLY E CA 1
ATOM 14121 C C . GLY E 1 182 ? 17.592 -19.012 7.231 1.00 37.47 179 GLY E C 1
ATOM 14122 O O . GLY E 1 182 ? 16.644 -19.097 6.408 1.00 37.15 179 GLY E O 1
ATOM 14123 N N . VAL E 1 183 ? 18.485 -18.031 7.140 1.00 37.13 180 VAL E N 1
ATOM 14124 C CA . VAL E 1 183 ? 18.493 -17.035 6.073 1.00 37.04 180 VAL E CA 1
ATOM 14125 C C . VAL E 1 183 ? 18.740 -17.736 4.714 1.00 37.10 180 VAL E C 1
ATOM 14126 O O . VAL E 1 183 ? 19.687 -18.521 4.580 1.00 36.39 180 VAL E O 1
ATOM 14130 N N . ILE E 1 184 ? 17.872 -17.536 3.715 1.00 37.58 181 ILE E N 1
ATOM 14131 C CA . ILE E 1 184 ? 18.120 -17.878 2.316 1.00 37.57 181 ILE E CA 1
ATOM 14132 C C . ILE E 1 184 ? 19.040 -16.776 1.837 1.00 38.56 181 ILE E C 1
ATOM 14133 O O . ILE E 1 184 ? 18.599 -15.702 1.393 1.00 38.68 181 ILE E O 1
ATOM 14138 N N . ARG E 1 185 ? 20.355 -16.977 1.939 1.00 39.33 182 ARG E N 1
ATOM 14139 C CA . ARG E 1 185 ? 21.331 -15.917 1.794 1.00 39.48 182 ARG E CA 1
ATOM 14140 C C . ARG E 1 185 ? 21.438 -15.467 0.373 1.00 39.59 182 ARG E C 1
ATOM 14141 O O . ARG E 1 185 ? 21.398 -16.273 -0.521 1.00 40.23 182 ARG E O 1
ATOM 14149 N N . GLU E 1 186 ? 21.588 -14.180 0.120 1.00 40.04 183 GLU E N 1
ATOM 14150 C CA . GLU E 1 186 ? 21.780 -13.622 -1.207 1.00 40.39 183 GLU E CA 1
ATOM 14151 C C . GLU E 1 186 ? 23.251 -13.347 -1.451 1.00 39.14 183 GLU E C 1
ATOM 14152 O O . GLU E 1 186 ? 24.046 -13.265 -0.530 1.00 38.72 183 GLU E O 1
ATOM 14158 N N . THR E 1 187 ? 23.649 -13.165 -2.688 1.00 39.11 184 THR E N 1
ATOM 14159 C CA . THR E 1 187 ? 25.023 -12.932 -3.072 1.00 39.19 184 THR E CA 1
ATOM 14160 C C . THR E 1 187 ? 25.575 -11.695 -2.418 1.00 38.49 184 THR E C 1
ATOM 14161 O O . THR E 1 187 ? 26.692 -11.714 -1.892 1.00 39.24 184 THR E O 1
ATOM 14165 N N . TRP E 1 188 ? 24.865 -10.583 -2.411 1.00 37.66 185 TRP E N 1
ATOM 14166 C CA . TRP E 1 188 ? 25.402 -9.365 -1.800 1.00 37.84 185 TRP E CA 1
ATOM 14167 C C . TRP E 1 188 ? 25.655 -9.591 -0.315 1.00 37.40 185 TRP E C 1
ATOM 14168 O O . TRP E 1 188 ? 26.603 -9.041 0.221 1.00 37.36 185 TRP E O 1
ATOM 14179 N N . TRP E 1 189 ? 24.818 -10.369 0.376 1.00 37.22 186 TRP E N 1
ATOM 14180 C CA . TRP E 1 189 ? 24.847 -10.563 1.824 1.00 37.37 186 TRP E CA 1
ATOM 14181 C C . TRP E 1 189 ? 26.028 -11.439 2.204 1.00 37.05 186 TRP E C 1
ATOM 14182 O O . TRP E 1 189 ? 26.760 -11.149 3.125 1.00 36.43 186 TRP E O 1
ATOM 14193 N N . LEU E 1 190 ? 26.261 -12.515 1.491 1.00 38.16 187 LEU E N 1
ATOM 14194 C CA . LEU E 1 190 ? 27.430 -13.361 1.639 1.00 39.57 187 LEU E CA 1
ATOM 14195 C C . LEU E 1 190 ? 28.712 -12.591 1.380 1.00 39.73 187 LEU E C 1
ATOM 14196 O O . LEU E 1 190 ? 29.696 -12.783 2.109 1.00 40.55 187 LEU E O 1
ATOM 14201 N N . ASP E 1 191 ? 28.790 -11.716 0.372 1.00 40.09 188 ASP E N 1
ATOM 14202 C CA . ASP E 1 191 ? 29.940 -10.796 0.225 1.00 40.77 188 ASP E CA 1
ATOM 14203 C C . ASP E 1 191 ? 30.044 -9.898 1.428 1.00 40.67 188 ASP E C 1
ATOM 14204 O O . ASP E 1 191 ? 31.115 -9.745 2.001 1.00 40.98 188 ASP E O 1
ATOM 14209 N N . TYR E 1 192 ? 28.949 -9.288 1.854 1.00 40.60 189 TYR E N 1
ATOM 14210 C CA . TYR E 1 192 ? 28.918 -8.354 2.952 1.00 40.67 189 TYR E CA 1
ATOM 14211 C C . TYR E 1 192 ? 29.448 -9.013 4.182 1.00 40.25 189 TYR E C 1
ATOM 14212 O O . TYR E 1 192 ? 30.256 -8.445 4.852 1.00 40.50 189 TYR E O 1
ATOM 14221 N N . THR E 1 193 ? 29.038 -10.223 4.527 1.00 41.01 190 THR E N 1
ATOM 14222 C CA . THR E 1 193 ? 29.409 -10.876 5.803 1.00 41.36 190 THR E CA 1
ATOM 14223 C C . THR E 1 193 ? 30.736 -11.623 5.719 1.00 41.80 190 THR E C 1
ATOM 14224 O O . THR E 1 193 ? 31.506 -11.587 6.661 1.00 41.53 190 THR E O 1
ATOM 14228 N N . LEU E 1 194 ? 31.053 -12.307 4.616 1.00 42.94 191 LEU E N 1
ATOM 14229 C CA . LEU E 1 194 ? 32.147 -13.272 4.576 1.00 43.34 191 LEU E CA 1
ATOM 14230 C C . LEU E 1 194 ? 33.324 -12.827 3.714 1.00 44.21 191 LEU E C 1
ATOM 14231 O O . LEU E 1 194 ? 34.328 -13.559 3.638 1.00 44.61 191 LEU E O 1
ATOM 14236 N N . ASN E 1 195 ? 33.299 -11.651 3.081 1.00 45.07 192 ASN E N 1
ATOM 14237 C CA . ASN E 1 195 ? 34.419 -11.161 2.290 1.00 45.62 192 ASN E CA 1
ATOM 14238 C C . ASN E 1 195 ? 34.829 -9.757 2.730 1.00 46.48 192 ASN E C 1
ATOM 14239 O O . ASN E 1 195 ? 34.530 -8.789 2.065 1.00 46.38 192 ASN E O 1
ATOM 14244 N N . ARG E 1 196 ? 35.542 -9.601 3.835 1.00 47.81 193 ARG E N 1
ATOM 14245 C CA . ARG E 1 196 ? 35.952 -8.314 4.362 1.00 48.72 193 ARG E CA 1
ATOM 14246 C C . ARG E 1 196 ? 37.449 -8.169 4.335 1.00 49.31 193 ARG E C 1
ATOM 14247 O O . ARG E 1 196 ? 38.139 -8.952 4.987 1.00 50.11 193 ARG E O 1
ATOM 14255 N N . ALA E 1 197 ? 38.025 -7.168 3.676 1.00 49.80 194 ALA E N 1
ATOM 14256 C CA . ALA E 1 197 ? 39.482 -7.034 3.561 1.00 49.92 194 ALA E CA 1
ATOM 14257 C C . ALA E 1 197 ? 40.117 -6.829 4.934 1.00 50.27 194 ALA E C 1
ATOM 14258 O O . ALA E 1 197 ? 41.221 -7.291 5.178 1.00 50.75 194 ALA E O 1
ATOM 14260 N N . SER E 1 198 ? 39.450 -6.175 5.877 1.00 50.59 195 SER E N 1
ATOM 14261 C CA . SER E 1 198 ? 39.984 -5.889 7.207 1.00 50.61 195 SER E CA 1
ATOM 14262 C C . SER E 1 198 ? 40.088 -7.138 8.067 1.00 50.84 195 SER E C 1
ATOM 14263 O O . SER E 1 198 ? 40.916 -7.183 8.982 1.00 51.16 195 SER E O 1
ATOM 14266 N N . LYS E 1 199 ? 39.239 -8.156 7.863 1.00 50.30 196 LYS E N 1
ATOM 14267 C CA . LYS E 1 199 ? 39.281 -9.412 8.623 1.00 49.29 196 LYS E CA 1
ATOM 14268 C C . LYS E 1 199 ? 39.120 -10.592 7.655 1.00 48.10 196 LYS E C 1
ATOM 14269 O O . LYS E 1 199 ? 38.059 -11.230 7.609 1.00 48.24 196 LYS E O 1
ATOM 14275 N N . PRO E 1 200 ? 40.178 -10.869 6.888 1.00 46.12 197 PRO E N 1
ATOM 14276 C CA . PRO E 1 200 ? 40.095 -11.792 5.755 1.00 44.84 197 PRO E CA 1
ATOM 14277 C C . PRO E 1 200 ? 40.070 -13.278 6.130 1.00 43.40 197 PRO E C 1
ATOM 14278 O O . PRO E 1 200 ? 40.753 -13.711 7.052 1.00 42.49 197 PRO E O 1
ATOM 14282 N N . ASN E 1 201 ? 39.310 -14.096 5.406 1.00 42.00 198 ASN E N 1
ATOM 14283 C CA . ASN E 1 201 ? 39.126 -15.509 5.675 1.00 40.82 198 ASN E CA 1
ATOM 14284 C C . ASN E 1 201 ? 39.822 -16.329 4.625 1.00 38.84 198 ASN E C 1
ATOM 14285 O O . ASN E 1 201 ? 40.181 -15.820 3.558 1.00 38.99 198 ASN E O 1
ATOM 14290 N N . ASN E 1 202 ? 40.041 -17.616 4.850 1.00 37.02 199 ASN E N 1
ATOM 14291 C CA . ASN E 1 202 ? 40.391 -18.529 3.785 1.00 35.31 199 ASN E CA 1
ATOM 14292 C C . ASN E 1 202 ? 39.212 -19.477 3.603 1.00 34.64 199 ASN E C 1
ATOM 14293 O O . ASN E 1 202 ? 38.387 -19.600 4.527 1.00 33.90 199 ASN E O 1
ATOM 14298 N N . GLN E 1 203 ? 39.099 -20.143 2.448 1.00 33.03 200 GLN E N 1
ATOM 14299 C CA . GLN E 1 203 ? 37.989 -20.985 2.023 1.00 33.32 200 GLN E CA 1
ATOM 14300 C C . GLN E 1 203 ? 38.546 -22.241 1.389 1.00 32.98 200 GLN E C 1
ATOM 14301 O O . GLN E 1 203 ? 39.470 -22.143 0.553 1.00 32.72 200 GLN E O 1
ATOM 14307 N N . ALA E 1 204 ? 38.011 -23.425 1.696 1.00 32.08 201 ALA E N 1
ATOM 14308 C CA . ALA E 1 204 ? 38.318 -24.660 0.995 1.00 31.39 201 ALA E CA 1
ATOM 14309 C C . ALA E 1 204 ? 36.986 -25.378 0.672 1.00 31.02 201 ALA E C 1
ATOM 14310 O O . ALA E 1 204 ? 36.070 -25.429 1.492 1.00 29.23 201 ALA E O 1
ATOM 14312 N N . ILE E 1 205 ? 36.830 -25.922 -0.527 1.00 30.57 202 ILE E N 1
ATOM 14313 C CA . ILE E 1 205 ? 35.657 -26.665 -0.911 1.00 30.71 202 ILE E CA 1
ATOM 14314 C C . ILE E 1 205 ? 36.002 -28.123 -1.067 1.00 30.45 202 ILE E C 1
ATOM 14315 O O . ILE E 1 205 ? 37.009 -28.434 -1.674 1.00 30.54 202 ILE E O 1
ATOM 14320 N N . TYR E 1 206 ? 35.207 -29.053 -0.540 1.00 30.98 203 TYR E N 1
ATOM 14321 C CA . TYR E 1 206 ? 35.333 -30.472 -0.829 1.00 31.67 203 TYR E CA 1
ATOM 14322 C C . TYR E 1 206 ? 34.462 -30.869 -2.033 1.00 32.15 203 TYR E C 1
ATOM 14323 O O . TYR E 1 206 ? 33.287 -30.519 -2.095 1.00 31.78 203 TYR E O 1
ATOM 14332 N N . TYR E 1 207 ? 35.004 -31.602 -3.006 1.00 33.08 204 TYR E N 1
ATOM 14333 C CA . TYR E 1 207 ? 34.282 -32.174 -4.137 1.00 33.84 204 TYR E CA 1
ATOM 14334 C C . TYR E 1 207 ? 34.282 -33.700 -4.037 1.00 34.34 204 TYR E C 1
ATOM 14335 O O . TYR E 1 207 ? 35.325 -34.330 -3.784 1.00 33.18 204 TYR E O 1
ATOM 14344 N N . SER E 1 208 ? 33.134 -34.346 -4.239 1.00 35.26 205 SER E N 1
ATOM 14345 C CA . SER E 1 208 ? 33.010 -35.808 -4.273 1.00 35.85 205 SER E CA 1
ATOM 14346 C C . SER E 1 208 ? 33.879 -36.433 -5.356 1.00 37.23 205 SER E C 1
ATOM 14347 O O . SER E 1 208 ? 34.330 -35.759 -6.288 1.00 37.51 205 SER E O 1
ATOM 14350 N N . SER E 1 209 ? 34.129 -37.726 -5.295 1.00 38.58 206 SER E N 1
ATOM 14351 C CA . SER E 1 209 ? 34.788 -38.419 -6.356 1.00 40.57 206 SER E CA 1
ATOM 14352 C C . SER E 1 209 ? 33.993 -38.254 -7.660 1.00 41.09 206 SER E C 1
ATOM 14353 O O . SER E 1 209 ? 34.576 -38.392 -8.727 1.00 41.70 206 SER E O 1
ATOM 14356 N N . GLU E 1 210 ? 32.683 -37.974 -7.664 1.00 41.59 207 GLU E N 1
ATOM 14357 C CA . GLU E 1 210 ? 31.968 -37.655 -8.918 1.00 42.40 207 GLU E CA 1
ATOM 14358 C C . GLU E 1 210 ? 32.379 -36.265 -9.432 1.00 42.42 207 GLU E C 1
ATOM 14359 O O . GLU E 1 210 ? 32.286 -35.992 -10.620 1.00 42.92 207 GLU E O 1
ATOM 14365 N N . GLY E 1 211 ? 32.829 -35.342 -8.593 1.00 42.14 208 GLY E N 1
ATOM 14366 C CA . GLY E 1 211 ? 33.066 -33.953 -8.990 1.00 41.58 208 GLY E CA 1
ATOM 14367 C C . GLY E 1 211 ? 32.038 -33.006 -8.402 1.00 41.25 208 GLY E C 1
ATOM 14368 O O . GLY E 1 211 ? 32.110 -31.803 -8.658 1.00 41.30 208 GLY E O 1
ATOM 14369 N N . LYS E 1 212 ? 31.086 -33.464 -7.582 1.00 40.72 209 LYS E N 1
ATOM 14370 C CA . LYS E 1 212 ? 30.019 -32.619 -7.008 1.00 40.34 209 LYS E CA 1
ATOM 14371 C C . LYS E 1 212 ? 30.478 -31.910 -5.722 1.00 39.12 209 LYS E C 1
ATOM 14372 O O . LYS E 1 212 ? 30.942 -32.557 -4.788 1.00 38.41 209 LYS E O 1
ATOM 14378 N N . ALA E 1 213 ? 30.349 -30.592 -5.607 1.00 38.19 210 ALA E N 1
ATOM 14379 C CA . ALA E 1 213 ? 30.710 -29.866 -4.390 1.00 37.89 210 ALA E CA 1
ATOM 14380 C C . ALA E 1 213 ? 29.795 -30.338 -3.252 1.00 37.38 210 ALA E C 1
ATOM 14381 O O . ALA E 1 213 ? 28.567 -30.318 -3.406 1.00 37.50 210 ALA E O 1
ATOM 14383 N N . GLU E 1 214 ? 30.318 -30.801 -2.117 1.00 36.42 211 GLU E N 1
ATOM 14384 C CA . GLU E 1 214 ? 29.501 -31.341 -1.036 1.00 36.47 211 GLU E CA 1
ATOM 14385 C C . GLU E 1 214 ? 29.894 -30.783 0.317 1.00 35.24 211 GLU E C 1
ATOM 14386 O O . GLU E 1 214 ? 29.375 -31.216 1.356 1.00 35.28 211 GLU E O 1
ATOM 14392 N N . GLY E 1 215 ? 30.805 -29.833 0.403 1.00 34.03 212 GLY E N 1
ATOM 14393 C CA . GLY E 1 215 ? 31.207 -29.312 1.682 1.00 33.27 212 GLY E CA 1
ATOM 14394 C C . GLY E 1 215 ? 32.148 -28.161 1.511 1.00 32.68 212 GLY E C 1
ATOM 14395 O O . GLY E 1 215 ? 32.863 -28.093 0.502 1.00 32.97 212 GLY E O 1
ATOM 14396 N N . TYR E 1 216 ? 32.168 -27.204 2.434 1.00 31.60 213 TYR E N 1
ATOM 14397 C CA . TYR E 1 216 ? 33.206 -26.202 2.496 1.00 31.24 213 TYR E CA 1
ATOM 14398 C C . TYR E 1 216 ? 33.533 -25.889 3.956 1.00 30.68 213 TYR E C 1
ATOM 14399 O O . TYR E 1 216 ? 32.772 -26.199 4.863 1.00 29.29 213 TYR E O 1
ATOM 14408 N N . VAL E 1 217 ? 34.688 -25.299 4.229 1.00 30.65 214 VAL E N 1
ATOM 14409 C CA . VAL E 1 217 ? 34.997 -24.717 5.513 1.00 30.98 214 VAL E CA 1
ATOM 14410 C C . VAL E 1 217 ? 35.510 -23.321 5.218 1.00 30.81 214 VAL E C 1
ATOM 14411 O O . VAL E 1 217 ? 36.291 -23.132 4.294 1.00 32.14 214 VAL E O 1
ATOM 14415 N N . ILE E 1 218 ? 35.065 -22.299 5.925 1.00 30.52 215 ILE E N 1
ATOM 14416 C CA . ILE E 1 218 ? 35.658 -20.965 5.886 1.00 30.98 215 ILE E CA 1
ATOM 14417 C C . ILE E 1 218 ? 36.427 -20.818 7.210 1.00 31.16 215 ILE E C 1
ATOM 14418 O O . ILE E 1 218 ? 35.976 -21.279 8.256 1.00 30.85 215 ILE E O 1
ATOM 14423 N N . TYR E 1 219 ? 37.598 -20.214 7.227 1.00 31.68 216 TYR E N 1
ATOM 14424 C CA . TYR E 1 219 ? 38.458 -20.280 8.372 1.00 31.80 216 TYR E CA 1
ATOM 14425 C C . TYR E 1 219 ? 39.500 -19.181 8.400 1.00 32.99 216 TYR E C 1
ATOM 14426 O O . TYR E 1 219 ? 39.734 -18.491 7.406 1.00 32.24 216 TYR E O 1
ATOM 14435 N N . ARG E 1 220 ? 40.104 -18.927 9.555 1.00 34.30 217 ARG E N 1
ATOM 14436 C CA . ARG E 1 220 ? 41.228 -18.043 9.661 1.00 35.38 217 ARG E CA 1
ATOM 14437 C C . ARG E 1 220 ? 42.008 -18.418 10.903 1.00 34.89 217 ARG E C 1
ATOM 14438 O O . ARG E 1 220 ? 41.455 -19.024 11.786 1.00 34.99 217 ARG E O 1
ATOM 14446 N N . ILE E 1 221 ? 43.310 -18.151 10.995 1.00 34.82 218 ILE E N 1
ATOM 14447 C CA . ILE E 1 221 ? 44.104 -18.429 12.173 1.00 34.96 218 ILE E CA 1
ATOM 14448 C C . ILE E 1 221 ? 44.450 -17.080 12.780 1.00 35.66 218 ILE E C 1
ATOM 14449 O O . ILE E 1 221 ? 44.901 -16.200 12.081 1.00 36.14 218 ILE E O 1
ATOM 14454 N N . ALA E 1 222 ? 44.267 -16.848 14.075 1.00 36.12 219 ALA E N 1
ATOM 14455 C CA . ALA E 1 222 ? 44.658 -15.597 14.697 1.00 36.26 219 ALA E CA 1
ATOM 14456 C C . ALA E 1 222 ? 44.997 -15.852 16.150 1.00 36.76 219 ALA E C 1
ATOM 14457 O O . ALA E 1 222 ? 44.427 -16.735 16.758 1.00 36.62 219 ALA E O 1
ATOM 14459 N N . ALA E 1 223 ? 45.939 -15.139 16.764 1.00 37.38 220 ALA E N 1
ATOM 14460 C CA . ALA E 1 223 ? 46.269 -15.320 18.185 1.00 37.16 220 ALA E CA 1
ATOM 14461 C C . ALA E 1 223 ? 46.437 -16.811 18.577 1.00 37.29 220 ALA E C 1
ATOM 14462 O O . ALA E 1 223 ? 46.026 -17.210 19.677 1.00 37.97 220 ALA E O 1
ATOM 14464 N N . GLY E 1 224 ? 46.985 -17.680 17.726 1.00 36.57 221 GLY E N 1
ATOM 14465 C CA . GLY E 1 224 ? 47.210 -19.091 18.061 1.00 36.04 221 GLY E CA 1
ATOM 14466 C C . GLY E 1 224 ? 46.008 -20.018 17.976 1.00 35.94 221 GLY E C 1
ATOM 14467 O O . GLY E 1 224 ? 46.122 -21.190 18.380 1.00 36.34 221 GLY E O 1
ATOM 14468 N N . THR E 1 225 ? 44.858 -19.576 17.457 1.00 34.73 222 THR E N 1
ATOM 14469 C CA . THR E 1 225 ? 43.665 -20.371 17.317 1.00 34.89 222 THR E CA 1
ATOM 14470 C C . THR E 1 225 ? 43.227 -20.525 15.866 1.00 33.61 222 THR E C 1
ATOM 14471 O O . THR E 1 225 ? 43.172 -19.567 15.130 1.00 33.10 222 THR E O 1
ATOM 14475 N N . PHE E 1 226 ? 42.907 -21.719 15.415 1.00 32.55 223 PHE E N 1
ATOM 14476 C CA . PHE E 1 226 ? 42.261 -21.936 14.154 1.00 32.71 223 PHE E CA 1
ATOM 14477 C C . PHE E 1 226 ? 40.775 -21.628 14.412 1.00 32.49 223 PHE E C 1
ATOM 14478 O O . PHE E 1 226 ? 40.123 -22.304 15.221 1.00 30.87 223 PHE E O 1
ATOM 14486 N N . GLU E 1 227 ? 40.227 -20.585 13.807 1.00 32.49 224 GLU E N 1
ATOM 14487 C CA . GLU E 1 227 ? 38.833 -20.234 13.921 1.00 33.57 224 GLU E CA 1
ATOM 14488 C C . GLU E 1 227 ? 38.031 -20.856 12.794 1.00 32.83 224 GLU E C 1
ATOM 14489 O O . GLU E 1 227 ? 38.233 -20.515 11.633 1.00 31.92 224 GLU E O 1
ATOM 14495 N N . ILE E 1 228 ? 37.127 -21.801 13.061 1.00 33.38 225 ILE E N 1
ATOM 14496 C CA . ILE E 1 228 ? 36.171 -22.313 12.046 1.00 33.02 225 ILE E CA 1
ATOM 14497 C C . ILE E 1 228 ? 35.062 -21.292 11.954 1.00 33.12 225 ILE E C 1
ATOM 14498 O O . ILE E 1 228 ? 34.168 -21.230 12.798 1.00 33.35 225 ILE E O 1
ATOM 14503 N N . VAL E 1 229 ? 35.104 -20.403 10.979 1.00 33.55 226 VAL E N 1
ATOM 14504 C CA . VAL E 1 229 ? 34.113 -19.349 10.805 1.00 33.26 226 VAL E CA 1
ATOM 14505 C C . VAL E 1 229 ? 32.832 -20.005 10.364 1.00 33.15 226 VAL E C 1
ATOM 14506 O O . VAL E 1 229 ? 31.740 -19.679 10.831 1.00 33.02 226 VAL E O 1
ATOM 14510 N N . GLU E 1 230 ? 32.910 -20.988 9.494 1.00 34.45 227 GLU E N 1
ATOM 14511 C CA . GLU E 1 230 ? 31.728 -21.682 8.971 1.00 34.51 227 GLU E CA 1
ATOM 14512 C C . GLU E 1 230 ? 32.167 -23.004 8.430 1.00 34.08 227 GLU E C 1
ATOM 14513 O O . GLU E 1 230 ? 33.160 -23.073 7.731 1.00 33.92 227 GLU E O 1
ATOM 14519 N N . TRP E 1 231 ? 31.503 -24.099 8.759 1.00 34.00 228 TRP E N 1
ATOM 14520 C CA . TRP E 1 231 ? 31.834 -25.412 8.242 1.00 33.83 228 TRP E CA 1
ATOM 14521 C C . TRP E 1 231 ? 30.534 -26.143 7.961 1.00 33.49 228 TRP E C 1
ATOM 14522 O O . TRP E 1 231 ? 29.821 -26.488 8.901 1.00 32.75 228 TRP E O 1
ATOM 14533 N N . ASN E 1 232 ? 30.198 -26.376 6.686 1.00 33.91 229 ASN E N 1
ATOM 14534 C CA . ASN E 1 232 ? 28.979 -27.068 6.220 1.00 34.35 229 ASN E CA 1
ATOM 14535 C C . ASN E 1 232 ? 29.278 -28.288 5.375 1.00 34.04 229 ASN E C 1
ATOM 14536 O O . ASN E 1 232 ? 30.155 -28.249 4.546 1.00 34.11 229 ASN E O 1
ATOM 14541 N N . TYR E 1 233 ? 28.559 -29.397 5.511 1.00 33.98 230 TYR E N 1
ATOM 14542 C CA . TYR E 1 233 ? 28.844 -30.612 4.741 1.00 33.87 230 TYR E CA 1
ATOM 14543 C C . TYR E 1 233 ? 27.592 -31.425 4.409 1.00 33.48 230 TYR E C 1
ATOM 14544 O O . TYR E 1 233 ? 26.766 -31.656 5.273 1.00 33.53 230 TYR E O 1
ATOM 14553 N N . LEU E 1 234 ? 27.410 -31.888 3.175 1.00 33.17 231 LEU E N 1
ATOM 14554 C CA . LEU E 1 234 ? 26.193 -32.569 2.748 1.00 33.52 231 LEU E CA 1
ATOM 14555 C C . LEU E 1 234 ? 26.322 -34.079 2.867 1.00 33.39 231 LEU E C 1
ATOM 14556 O O . LEU E 1 234 ? 25.319 -34.773 2.809 1.00 33.26 231 LEU E O 1
ATOM 14561 N N . THR E 1 235 ? 27.525 -34.638 3.001 1.00 33.23 232 THR E N 1
ATOM 14562 C CA . THR E 1 235 ? 27.746 -36.069 3.132 1.00 32.61 232 THR E CA 1
ATOM 14563 C C . THR E 1 235 ? 28.726 -36.359 4.260 1.00 32.61 232 THR E C 1
ATOM 14564 O O . THR E 1 235 ? 29.476 -35.482 4.689 1.00 32.65 232 THR E O 1
ATOM 14568 N N . ASN E 1 236 ? 28.733 -37.574 4.803 1.00 32.74 233 ASN E N 1
ATOM 14569 C CA . ASN E 1 236 ? 29.715 -38.008 5.792 1.00 33.06 233 ASN E CA 1
ATOM 14570 C C . ASN E 1 236 ? 31.121 -37.978 5.193 1.00 33.36 233 ASN E C 1
ATOM 14571 O O . ASN E 1 236 ? 32.100 -37.659 5.881 1.00 33.86 233 ASN E O 1
ATOM 14576 N N . THR E 1 237 ? 31.297 -38.328 3.924 1.00 33.18 234 THR E N 1
ATOM 14577 C CA . THR E 1 237 ? 32.627 -38.373 3.334 1.00 33.46 234 THR E CA 1
ATOM 14578 C C . THR E 1 237 ? 33.149 -36.931 3.186 1.00 33.09 234 THR E C 1
ATOM 14579 O O . THR E 1 237 ? 34.344 -36.708 3.382 1.00 33.45 234 THR E O 1
ATOM 14583 N N . ALA E 1 238 ? 32.321 -35.904 2.974 1.00 32.69 235 ALA E N 1
ATOM 14584 C CA . ALA E 1 238 ? 32.770 -34.485 3.028 1.00 32.62 235 ALA E CA 1
ATOM 14585 C C . ALA E 1 238 ? 33.187 -34.079 4.452 1.00 32.56 235 ALA E C 1
ATOM 14586 O O . ALA E 1 238 ? 34.194 -33.437 4.671 1.00 32.51 235 ALA E O 1
ATOM 14588 N N . PHE E 1 239 ? 32.385 -34.388 5.451 1.00 32.80 236 PHE E N 1
ATOM 14589 C CA . PHE E 1 239 ? 32.664 -34.173 6.846 1.00 32.77 236 PHE E CA 1
ATOM 14590 C C . PHE E 1 239 ? 34.040 -34.715 7.216 1.00 32.62 236 PHE E C 1
ATOM 14591 O O . PHE E 1 239 ? 34.890 -33.973 7.707 1.00 33.27 236 PHE E O 1
ATOM 14599 N N . LYS E 1 240 ? 34.322 -35.998 7.003 1.00 32.39 237 LYS E N 1
ATOM 14600 C CA . LYS E 1 240 ? 35.619 -36.589 7.278 1.00 32.48 237 LYS E CA 1
ATOM 14601 C C . LYS E 1 240 ? 36.761 -35.951 6.464 1.00 32.38 237 LYS E C 1
ATOM 14602 O O . LYS E 1 240 ? 37.879 -35.777 6.973 1.00 32.17 237 LYS E O 1
ATOM 14608 N N . ALA E 1 241 ? 36.544 -35.596 5.197 1.00 31.81 238 ALA E N 1
ATOM 14609 C CA . ALA E 1 241 ? 37.553 -34.975 4.355 1.00 31.03 238 ALA E CA 1
ATOM 14610 C C . ALA E 1 241 ? 37.914 -33.618 4.938 1.00 30.72 238 ALA E C 1
ATOM 14611 O O . ALA E 1 241 ? 39.096 -33.316 5.141 1.00 30.17 238 ALA E O 1
ATOM 14613 N N . LEU E 1 242 ? 36.933 -32.777 5.275 1.00 30.64 239 LEU E N 1
ATOM 14614 C CA . LEU E 1 242 ? 37.174 -31.431 5.733 1.00 30.17 239 LEU E CA 1
ATOM 14615 C C . LEU E 1 242 ? 37.702 -31.420 7.161 1.00 30.14 239 LEU E C 1
ATOM 14616 O O . LEU E 1 242 ? 38.473 -30.537 7.544 1.00 29.90 239 LEU E O 1
ATOM 14621 N N . ALA E 1 243 ? 37.335 -32.384 8.000 1.00 30.62 240 ALA E N 1
ATOM 14622 C CA . ALA E 1 243 ? 37.815 -32.475 9.380 1.00 30.23 240 ALA E CA 1
ATOM 14623 C C . ALA E 1 243 ? 39.292 -32.821 9.382 1.00 29.89 240 ALA E C 1
ATOM 14624 O O . ALA E 1 243 ? 40.050 -32.335 10.224 1.00 29.84 240 ALA E O 1
ATOM 14626 N N . GLY E 1 244 ? 39.752 -33.658 8.455 1.00 30.00 241 GLY E N 1
ATOM 14627 C CA . GLY E 1 244 ? 41.168 -33.967 8.265 1.00 29.94 241 GLY E CA 1
ATOM 14628 C C . GLY E 1 244 ? 41.917 -32.800 7.656 1.00 29.89 241 GLY E C 1
ATOM 14629 O O . GLY E 1 244 ? 43.067 -32.566 7.991 1.00 30.10 241 GLY E O 1
ATOM 14630 N N . PHE E 1 245 ? 41.320 -32.030 6.756 1.00 29.98 242 PHE E N 1
ATOM 14631 C CA . PHE E 1 245 ? 41.879 -30.764 6.262 1.00 29.63 242 PHE E CA 1
ATOM 14632 C C . PHE E 1 245 ? 42.062 -29.765 7.411 1.00 30.28 242 PHE E C 1
ATOM 14633 O O . PHE E 1 245 ? 43.129 -29.133 7.505 1.00 30.41 242 PHE E O 1
ATOM 14641 N N . ILE E 1 246 ? 41.072 -29.568 8.298 1.00 29.77 243 ILE E N 1
ATOM 14642 C CA . ILE E 1 246 ? 41.205 -28.667 9.431 1.00 29.15 243 ILE E CA 1
ATOM 14643 C C . ILE E 1 246 ? 42.320 -29.153 10.347 1.00 29.25 243 ILE E C 1
ATOM 14644 O O . ILE E 1 246 ? 43.175 -28.375 10.760 1.00 28.58 243 ILE E O 1
ATOM 14649 N N . GLY E 1 247 ? 42.378 -30.442 10.654 1.00 29.65 244 GLY E N 1
ATOM 14650 C CA . GLY E 1 247 ? 43.306 -31.008 11.612 1.00 29.99 244 GLY E CA 1
ATOM 14651 C C . GLY E 1 247 ? 44.708 -30.980 11.113 1.00 30.49 244 GLY E C 1
ATOM 14652 O O . GLY E 1 247 ? 45.622 -31.020 11.908 1.00 31.32 244 GLY E O 1
ATOM 14653 N N . SER E 1 248 ? 44.936 -30.905 9.804 1.00 31.24 245 SER E N 1
ATOM 14654 C CA . SER E 1 248 ? 46.246 -30.685 9.178 1.00 31.20 245 SER E CA 1
ATOM 14655 C C . SER E 1 248 ? 46.942 -29.458 9.655 1.00 31.39 245 SER E C 1
ATOM 14656 O O . SER E 1 248 ? 48.158 -29.345 9.493 1.00 30.88 245 SER E O 1
ATOM 14659 N N . HIS E 1 249 ? 46.223 -28.466 10.177 1.00 31.44 246 HIS E N 1
ATOM 14660 C CA . HIS E 1 249 ? 46.812 -27.219 10.622 1.00 30.99 246 HIS E CA 1
ATOM 14661 C C . HIS E 1 249 ? 47.180 -27.303 12.078 1.00 30.97 246 HIS E C 1
ATOM 14662 O O . HIS E 1 249 ? 47.630 -26.328 12.660 1.00 30.54 246 HIS E O 1
ATOM 14669 N N . SER E 1 250 ? 47.019 -28.443 12.728 1.00 31.67 247 SER E N 1
ATOM 14670 C CA . SER E 1 250 ? 47.234 -28.552 14.148 1.00 32.37 247 SER E CA 1
ATOM 14671 C C . SER E 1 250 ? 48.686 -28.241 14.523 1.00 32.63 247 SER E C 1
ATOM 14672 O O . SER E 1 250 ? 48.919 -27.748 15.598 1.00 33.54 247 SER E O 1
ATOM 14675 N N . GLY E 1 251 ? 49.698 -28.471 13.694 1.00 33.13 248 GLY E N 1
ATOM 14676 C CA . GLY E 1 251 ? 51.101 -28.121 14.022 1.00 33.35 248 GLY E CA 1
ATOM 14677 C C . GLY E 1 251 ? 51.372 -26.620 14.073 1.00 33.74 248 GLY E C 1
ATOM 14678 O O . GLY E 1 251 ? 52.439 -26.176 14.531 1.00 33.29 248 GLY E O 1
ATOM 14679 N N . SER E 1 252 ? 50.440 -25.772 13.648 1.00 33.89 249 SER E N 1
ATOM 14680 C CA . SER E 1 252 ? 50.659 -24.347 13.585 1.00 34.29 249 SER E CA 1
ATOM 14681 C C . SER E 1 252 ? 49.740 -23.589 14.520 1.00 33.78 249 SER E C 1
ATOM 14682 O O . SER E 1 252 ? 49.688 -22.362 14.489 1.00 33.71 249 SER E O 1
ATOM 14685 N N . VAL E 1 253 ? 49.058 -24.244 15.446 1.00 34.11 250 VAL E N 1
ATOM 14686 C CA . VAL E 1 253 ? 47.919 -23.664 16.147 1.00 34.42 250 VAL E CA 1
ATOM 14687 C C . VAL E 1 253 ? 47.875 -24.300 17.552 1.00 34.78 250 VAL E C 1
ATOM 14688 O O . VAL E 1 253 ? 48.297 -25.450 17.707 1.00 34.58 250 VAL E O 1
ATOM 14692 N N . GLN E 1 254 ? 47.436 -23.602 18.608 1.00 35.31 251 GLN E N 1
ATOM 14693 C CA . GLN E 1 254 ? 47.291 -24.177 19.976 1.00 35.61 251 GLN E CA 1
ATOM 14694 C C . GLN E 1 254 ? 45.887 -24.708 20.222 1.00 35.23 251 GLN E C 1
ATOM 14695 O O . GLN E 1 254 ? 45.684 -25.483 21.161 1.00 34.75 251 GLN E O 1
ATOM 14701 N N . SER E 1 255 ? 44.880 -24.309 19.451 1.00 34.30 252 SER E N 1
ATOM 14702 C CA . SER E 1 255 ? 43.528 -24.712 19.716 1.00 34.27 252 SER E CA 1
ATOM 14703 C C . SER E 1 255 ? 42.628 -24.444 18.528 1.00 33.24 252 SER E C 1
ATOM 14704 O O . SER E 1 255 ? 42.998 -23.706 17.630 1.00 32.47 252 SER E O 1
ATOM 14707 N N . PHE E 1 256 ? 41.442 -25.051 18.478 1.00 32.41 253 PHE E N 1
ATOM 14708 C CA . PHE E 1 256 ? 40.495 -24.900 17.397 1.00 32.04 253 PHE E CA 1
ATOM 14709 C C . PHE E 1 256 ? 39.226 -24.377 18.040 1.00 32.35 253 PHE E C 1
ATOM 14710 O O . PHE E 1 256 ? 38.872 -24.771 19.169 1.00 32.09 253 PHE E O 1
ATOM 14718 N N . HIS E 1 257 ? 38.488 -23.493 17.385 1.00 32.06 254 HIS E N 1
ATOM 14719 C CA . HIS E 1 257 ? 37.390 -22.811 17.997 1.00 31.88 254 HIS E CA 1
ATOM 14720 C C . HIS E 1 257 ? 36.273 -22.679 16.976 1.00 31.89 254 HIS E C 1
ATOM 14721 O O . HIS E 1 257 ? 36.527 -22.365 15.803 1.00 31.42 254 HIS E O 1
ATOM 14728 N N . TRP E 1 258 ? 35.012 -22.925 17.349 1.00 31.77 255 TRP E N 1
ATOM 14729 C CA . TRP E 1 258 ? 33.914 -22.978 16.402 1.00 31.84 255 TRP E CA 1
ATOM 14730 C C . TRP E 1 258 ? 32.658 -22.596 17.118 1.00 32.37 255 TRP E C 1
ATOM 14731 O O . TRP E 1 258 ? 32.333 -23.210 18.138 1.00 32.78 255 TRP E O 1
ATOM 14742 N N . ILE E 1 259 ? 31.930 -21.566 16.670 1.00 32.93 256 ILE E N 1
ATOM 14743 C CA . ILE E 1 259 ? 30.591 -21.270 17.144 1.00 32.91 256 ILE E CA 1
ATOM 14744 C C . ILE E 1 259 ? 29.580 -21.506 16.035 1.00 33.34 256 ILE E C 1
ATOM 14745 O O . ILE E 1 259 ? 29.692 -20.930 14.939 1.00 32.83 256 ILE E O 1
ATOM 14750 N N . ASN E 1 260 ? 28.558 -22.329 16.257 1.00 34.13 257 ASN E N 1
ATOM 14751 C CA . ASN E 1 260 ? 27.504 -22.514 15.279 1.00 34.78 257 ASN E CA 1
ATOM 14752 C C . ASN E 1 260 ? 26.151 -22.620 15.947 1.00 35.24 257 ASN E C 1
ATOM 14753 O O . ASN E 1 260 ? 26.049 -22.434 17.165 1.00 34.93 257 ASN E O 1
ATOM 14758 N N . GLY E 1 261 ? 25.081 -22.878 15.192 1.00 35.55 258 GLY E N 1
ATOM 14759 C CA . GLY E 1 261 ? 23.725 -22.955 15.704 1.00 35.71 258 GLY E CA 1
ATOM 14760 C C . GLY E 1 261 ? 23.477 -24.219 16.492 1.00 36.20 258 GLY E C 1
ATOM 14761 O O . GLY E 1 261 ? 23.830 -25.312 16.054 1.00 37.05 258 GLY E O 1
ATOM 14762 N N . PHE E 1 262 ? 22.849 -24.152 17.651 1.00 36.25 259 PHE E N 1
ATOM 14763 C CA . PHE E 1 262 ? 22.618 -25.299 18.462 1.00 36.73 259 PHE E CA 1
ATOM 14764 C C . PHE E 1 262 ? 21.195 -25.732 18.335 1.00 38.14 259 PHE E C 1
ATOM 14765 O O . PHE E 1 262 ? 20.279 -24.946 18.584 1.00 38.22 259 PHE E O 1
ATOM 14773 N N . ALA E 1 263 ? 20.941 -26.971 17.939 1.00 39.44 260 ALA E N 1
ATOM 14774 C CA . ALA E 1 263 ? 19.611 -27.484 17.759 1.00 41.01 260 ALA E CA 1
ATOM 14775 C C . ALA E 1 263 ? 19.424 -28.648 18.706 1.00 41.65 260 ALA E C 1
ATOM 14776 O O . ALA E 1 263 ? 18.683 -29.568 18.398 1.00 42.49 260 ALA E O 1
ATOM 14778 N N . GLY E 1 264 ? 20.085 -28.667 19.862 1.00 42.13 261 GLY E N 1
ATOM 14779 C CA . GLY E 1 264 ? 19.814 -29.606 20.934 1.00 42.47 261 GLY E CA 1
ATOM 14780 C C . GLY E 1 264 ? 20.782 -30.774 21.054 1.00 42.63 261 GLY E C 1
ATOM 14781 O O . GLY E 1 264 ? 20.654 -31.585 21.967 1.00 42.50 261 GLY E O 1
ATOM 14782 N N . LYS E 1 265 ? 21.745 -30.960 20.172 1.00 42.84 262 LYS E N 1
ATOM 14783 C CA . LYS E 1 265 ? 22.672 -32.068 20.312 1.00 43.43 262 LYS E CA 1
ATOM 14784 C C . LYS E 1 265 ? 24.050 -31.620 19.849 1.00 43.46 262 LYS E C 1
ATOM 14785 O O . LYS E 1 265 ? 24.197 -31.114 18.746 1.00 43.40 262 LYS E O 1
ATOM 14791 N N . ASP E 1 266 ? 25.100 -31.770 20.648 1.00 43.91 263 ASP E N 1
ATOM 14792 C CA . ASP E 1 266 ? 26.407 -31.264 20.271 1.00 44.47 263 ASP E CA 1
ATOM 14793 C C . ASP E 1 266 ? 27.218 -32.312 19.484 1.00 44.60 263 ASP E C 1
ATOM 14794 O O . ASP E 1 266 ? 26.845 -33.495 19.435 1.00 43.64 263 ASP E O 1
ATOM 14799 N N . LEU E 1 267 ? 28.306 -31.911 18.815 1.00 44.74 264 LEU E N 1
ATOM 14800 C CA . LEU E 1 267 ? 29.113 -32.807 17.988 1.00 44.54 264 LEU E CA 1
ATOM 14801 C C . LEU E 1 267 ? 30.220 -33.470 18.783 1.00 44.32 264 LEU E C 1
ATOM 14802 O O . LEU E 1 267 ? 30.899 -34.318 18.259 1.00 44.25 264 LEU E O 1
ATOM 14807 N N . ASN E 1 268 ? 30.420 -33.164 20.055 1.00 44.56 265 ASN E N 1
ATOM 14808 C CA . ASN E 1 268 ? 31.545 -33.661 20.865 1.00 44.92 265 ASN E CA 1
ATOM 14809 C C . ASN E 1 268 ? 31.605 -35.198 20.908 1.00 45.55 265 ASN E C 1
ATOM 14810 O O . ASN E 1 268 ? 32.662 -35.788 21.137 1.00 45.14 265 ASN E O 1
ATOM 14815 N N . ASP E 1 269 ? 30.503 -35.912 20.725 1.00 46.49 266 ASP E N 1
ATOM 14816 C CA . ASP E 1 269 ? 30.529 -37.373 20.713 1.00 47.09 266 ASP E CA 1
ATOM 14817 C C . ASP E 1 269 ? 30.885 -37.957 19.332 1.00 47.35 266 ASP E C 1
ATOM 14818 O O . ASP E 1 269 ? 31.178 -39.135 19.229 1.00 47.94 266 ASP E O 1
ATOM 14823 N N . LEU E 1 270 ? 30.905 -37.216 18.233 1.00 47.71 267 LEU E N 1
ATOM 14824 C CA . LEU E 1 270 ? 31.367 -37.767 16.960 1.00 47.99 267 LEU E CA 1
ATOM 14825 C C . LEU E 1 270 ? 32.873 -38.057 17.033 1.00 48.36 267 LEU E C 1
ATOM 14826 O O . LEU E 1 270 ? 33.420 -38.702 16.144 1.00 48.47 267 LEU E O 1
ATOM 14839 N N . PRO E 1 272 ? 36.174 -39.898 18.949 1.00 44.92 269 PRO E N 1
ATOM 14840 C CA . PRO E 1 272 ? 36.470 -40.988 19.864 1.00 43.59 269 PRO E CA 1
ATOM 14841 C C . PRO E 1 272 ? 36.694 -40.497 21.293 1.00 42.65 269 PRO E C 1
ATOM 14842 O O . PRO E 1 272 ? 36.279 -41.162 22.254 1.00 41.75 269 PRO E O 1
ATOM 14846 N N . THR E 1 273 ? 37.335 -39.352 21.493 1.00 41.36 270 THR E N 1
ATOM 14847 C CA . THR E 1 273 ? 37.411 -38.694 22.810 1.00 40.72 270 THR E CA 1
ATOM 14848 C C . THR E 1 273 ? 36.579 -37.402 22.785 1.00 39.72 270 THR E C 1
ATOM 14849 O O . THR E 1 273 ? 36.755 -36.554 21.917 1.00 39.68 270 THR E O 1
ATOM 14853 N N . PRO E 1 274 ? 35.650 -37.247 23.719 1.00 39.09 271 PRO E N 1
ATOM 14854 C CA . PRO E 1 274 ? 34.824 -36.045 23.750 1.00 38.34 271 PRO E CA 1
ATOM 14855 C C . PRO E 1 274 ? 35.582 -34.891 24.447 1.00 37.56 271 PRO E C 1
ATOM 14856 O O . PRO E 1 274 ? 35.241 -34.452 25.582 1.00 36.89 271 PRO E O 1
ATOM 14860 N N . ALA E 1 275 ? 36.627 -34.381 23.808 1.00 36.73 272 ALA E N 1
ATOM 14861 C CA . ALA E 1 275 ? 37.580 -33.451 24.430 1.00 36.98 272 ALA E CA 1
ATOM 14862 C C . ALA E 1 275 ? 37.268 -31.991 24.127 1.00 36.57 272 ALA E C 1
ATOM 14863 O O . ALA E 1 275 ? 37.991 -31.118 24.613 1.00 36.82 272 ALA E O 1
ATOM 14865 N N . ALA E 1 276 ? 36.239 -31.654 23.344 1.00 35.96 273 ALA E N 1
ATOM 14866 C CA . ALA E 1 276 ? 35.882 -30.267 23.102 1.00 35.91 273 ALA E CA 1
ATOM 14867 C C . ALA E 1 276 ? 35.269 -29.766 24.380 1.00 35.93 273 ALA E C 1
ATOM 14868 O O . ALA E 1 276 ? 34.570 -30.517 25.082 1.00 35.70 273 ALA E O 1
ATOM 14870 N N . SER E 1 277 ? 35.500 -28.517 24.768 1.00 35.68 274 SER E N 1
ATOM 14871 C CA . SER E 1 277 ? 34.741 -27.928 25.853 1.00 35.42 274 SER E CA 1
ATOM 14872 C C . SER E 1 277 ? 33.580 -27.234 25.148 1.00 34.71 274 SER E C 1
ATOM 14873 O O . SER E 1 277 ? 33.790 -26.566 24.150 1.00 34.31 274 SER E O 1
ATOM 14876 N N . VAL E 1 278 ? 32.338 -27.464 25.568 1.00 34.37 275 VAL E N 1
ATOM 14877 C CA . VAL E 1 278 ? 31.112 -27.052 24.857 1.00 34.30 275 VAL E CA 1
ATOM 14878 C C . VAL E 1 278 ? 30.312 -26.099 25.756 1.00 34.14 275 VAL E C 1
ATOM 14879 O O . VAL E 1 278 ? 29.899 -26.455 26.835 1.00 33.45 275 VAL E O 1
ATOM 14883 N N . LYS E 1 279 ? 30.125 -24.847 25.365 1.00 35.31 276 LYS E N 1
ATOM 14884 C CA . LYS E 1 279 ? 29.293 -23.846 26.043 1.00 35.77 276 LYS E CA 1
ATOM 14885 C C . LYS E 1 279 ? 28.050 -23.617 25.202 1.00 35.50 276 LYS E C 1
ATOM 14886 O O . LYS E 1 279 ? 28.185 -23.487 23.979 1.00 34.46 276 LYS E O 1
ATOM 14892 N N . ILE E 1 280 ? 26.827 -23.571 25.761 1.00 35.52 277 ILE E N 1
ATOM 14893 C CA . ILE E 1 280 ? 25.621 -23.133 25.010 1.00 35.53 277 ILE E CA 1
ATOM 14894 C C . ILE E 1 280 ? 25.367 -21.649 25.258 1.00 35.29 277 ILE E C 1
ATOM 14895 O O . ILE E 1 280 ? 25.138 -21.236 26.389 1.00 35.17 277 ILE E O 1
ATOM 14900 N N . LEU E 1 281 ? 25.401 -20.806 24.239 1.00 35.36 278 LEU E N 1
ATOM 14901 C CA . LEU E 1 281 ? 25.167 -19.369 24.380 1.00 36.07 278 LEU E CA 1
ATOM 14902 C C . LEU E 1 281 ? 23.749 -18.994 23.909 1.00 36.40 278 LEU E C 1
ATOM 14903 O O . LEU E 1 281 ? 23.279 -19.485 22.889 1.00 36.04 278 LEU E O 1
ATOM 14908 N N . PRO E 1 282 ? 23.066 -18.128 24.657 1.00 36.68 279 PRO E N 1
ATOM 14909 C CA . PRO E 1 282 ? 21.802 -17.598 24.196 1.00 36.49 279 PRO E CA 1
ATOM 14910 C C . PRO E 1 282 ? 22.021 -16.810 22.924 1.00 37.12 279 PRO E C 1
ATOM 14911 O O . PRO E 1 282 ? 23.041 -16.107 22.793 1.00 37.29 279 PRO E O 1
ATOM 14915 N N . TYR E 1 283 ? 21.139 -16.863 21.936 1.00 37.56 280 TYR E N 1
ATOM 14916 C CA . TYR E 1 283 ? 21.365 -16.120 20.701 1.00 37.75 280 TYR E CA 1
ATOM 14917 C C . TYR E 1 283 ? 20.128 -15.305 20.373 1.00 38.94 280 TYR E C 1
ATOM 14918 O O . TYR E 1 283 ? 19.523 -14.706 21.281 1.00 39.12 280 TYR E O 1
ATOM 14943 N N . ALA E 1 286 ? 13.217 -13.761 18.306 1.00 38.40 283 ALA E N 1
ATOM 14944 C CA . ALA E 1 286 ? 12.357 -13.645 17.133 1.00 38.14 283 ALA E CA 1
ATOM 14945 C C . ALA E 1 286 ? 10.998 -13.138 17.573 1.00 37.35 283 ALA E C 1
ATOM 14946 O O . ALA E 1 286 ? 10.680 -13.200 18.746 1.00 36.65 283 ALA E O 1
ATOM 14948 N N . ARG E 1 287 ? 10.186 -12.573 16.690 1.00 36.67 284 ARG E N 1
ATOM 14949 C CA . ARG E 1 287 ? 8.765 -12.558 16.883 1.00 37.01 284 ARG E CA 1
ATOM 14950 C C . ARG E 1 287 ? 7.980 -12.803 15.584 1.00 36.35 284 ARG E C 1
ATOM 14951 O O . ARG E 1 287 ? 8.436 -12.522 14.474 1.00 35.23 284 ARG E O 1
ATOM 14959 N N . ILE E 1 288 ? 6.799 -13.391 15.688 1.00 36.63 285 ILE E N 1
ATOM 14960 C CA . ILE E 1 288 ? 5.827 -13.348 14.615 1.00 37.37 285 ILE E CA 1
ATOM 14961 C C . ILE E 1 288 ? 5.417 -11.879 14.461 1.00 37.38 285 ILE E C 1
ATOM 14962 O O . ILE E 1 288 ? 5.097 -11.191 15.450 1.00 36.97 285 ILE E O 1
ATOM 14967 N N . VAL E 1 289 ? 5.484 -11.322 13.260 1.00 37.69 286 VAL E N 1
ATOM 14968 C CA . VAL E 1 289 ? 5.076 -9.937 13.010 1.00 38.00 286 VAL E CA 1
ATOM 14969 C C . VAL E 1 289 ? 3.638 -9.919 12.565 1.00 37.92 286 VAL E C 1
ATOM 14970 O O . VAL E 1 289 ? 2.810 -9.363 13.245 1.00 38.36 286 VAL E O 1
ATOM 14974 N N . GLU E 1 290 ? 3.280 -10.533 11.447 1.00 38.71 287 GLU E N 1
ATOM 14975 C CA . GLU E 1 290 ? 1.894 -10.655 11.001 1.00 39.18 287 GLU E CA 1
ATOM 14976 C C . GLU E 1 290 ? 1.391 -12.107 11.165 1.00 38.96 287 GLU E C 1
ATOM 14977 O O . GLU E 1 290 ? 1.706 -12.981 10.359 1.00 38.52 287 GLU E O 1
ATOM 14983 N N . LEU E 1 291 ? 0.590 -12.403 12.188 1.00 39.04 288 LEU E N 1
ATOM 14984 C CA . LEU E 1 291 ? 0.194 -13.762 12.531 1.00 39.51 288 LEU E CA 1
ATOM 14985 C C . LEU E 1 291 ? -0.674 -14.451 11.473 1.00 39.85 288 LEU E C 1
ATOM 14986 O O . LEU E 1 291 ? -0.544 -15.662 11.280 1.00 40.13 288 LEU E O 1
ATOM 14991 N N . GLN E 1 292 ? -1.583 -13.774 10.775 1.00 39.68 289 GLN E N 1
ATOM 14992 C CA . GLN E 1 292 ? -2.368 -14.409 9.724 1.00 39.77 289 GLN E CA 1
ATOM 14993 C C . GLN E 1 292 ? -1.452 -14.895 8.615 1.00 39.93 289 GLN E C 1
ATOM 14994 O O . GLN E 1 292 ? -1.517 -16.066 8.247 1.00 40.24 289 GLN E O 1
ATOM 15000 N N . THR E 1 293 ? -0.583 -14.058 8.048 1.00 39.58 290 THR E N 1
ATOM 15001 C CA . THR E 1 293 ? 0.364 -14.473 7.013 1.00 39.57 290 THR E CA 1
ATOM 15002 C C . THR E 1 293 ? 1.214 -15.632 7.468 1.00 39.02 290 THR E C 1
ATOM 15003 O O . THR E 1 293 ? 1.455 -16.548 6.707 1.00 39.74 290 THR E O 1
ATOM 15007 N N . PHE E 1 294 ? 1.708 -15.638 8.696 1.00 38.57 291 PHE E N 1
ATOM 15008 C CA . PHE E 1 294 ? 2.602 -16.674 9.191 1.00 38.21 291 PHE E CA 1
ATOM 15009 C C . PHE E 1 294 ? 1.872 -18.013 9.333 1.00 37.75 291 PHE E C 1
ATOM 15010 O O . PHE E 1 294 ? 2.345 -19.046 8.857 1.00 37.09 291 PHE E O 1
ATOM 15018 N N . LEU E 1 295 ? 0.721 -18.061 9.987 1.00 37.87 292 LEU E N 1
ATOM 15019 C CA . LEU E 1 295 ? -0.008 -19.304 10.190 1.00 38.06 292 LEU E CA 1
ATOM 15020 C C . LEU E 1 295 ? -0.572 -19.876 8.892 1.00 38.13 292 LEU E C 1
ATOM 15021 O O . LEU E 1 295 ? -0.585 -21.098 8.711 1.00 37.84 292 LEU E O 1
ATOM 15026 N N . GLU E 1 296 ? -1.052 -19.057 7.959 1.00 38.45 293 GLU E N 1
ATOM 15027 C CA . GLU E 1 296 ? -1.581 -19.527 6.675 1.00 38.74 293 GLU E CA 1
ATOM 15028 C C . GLU E 1 296 ? -0.557 -20.326 5.874 1.00 38.57 293 GLU E C 1
ATOM 15029 O O . GLU E 1 296 ? -0.903 -21.368 5.315 1.00 38.24 293 GLU E O 1
ATOM 15035 N N . LYS E 1 297 ? 0.710 -19.909 5.802 1.00 38.58 294 LYS E N 1
ATOM 15036 C CA . LYS E 1 297 ? 1.757 -20.639 5.078 1.00 38.55 294 LYS E CA 1
ATOM 15037 C C . LYS E 1 297 ? 2.395 -21.764 5.914 1.00 37.75 294 LYS E C 1
ATOM 15038 O O . LYS E 1 297 ? 3.209 -22.534 5.385 1.00 37.52 294 LYS E O 1
ATOM 15044 N N . TYR E 1 298 ? 2.070 -21.923 7.199 1.00 36.65 295 TYR E N 1
ATOM 15045 C CA . TYR E 1 298 ? 2.867 -22.737 8.129 1.00 36.41 295 TYR E CA 1
ATOM 15046 C C . TYR E 1 298 ? 2.746 -24.205 7.769 1.00 36.20 295 TYR E C 1
ATOM 15047 O O . TYR E 1 298 ? 1.648 -24.673 7.499 1.00 36.20 295 TYR E O 1
ATOM 15056 N N . PRO E 1 299 ? 3.871 -24.919 7.732 1.00 36.45 296 PRO E N 1
ATOM 15057 C CA . PRO E 1 299 ? 3.883 -26.310 7.303 1.00 36.46 296 PRO E CA 1
ATOM 15058 C C . PRO E 1 299 ? 3.455 -27.278 8.414 1.00 36.73 296 PRO E C 1
ATOM 15059 O O . PRO E 1 299 ? 4.296 -28.010 8.951 1.00 36.40 296 PRO E O 1
ATOM 15063 N N . PHE E 1 300 ? 2.170 -27.350 8.772 1.00 37.07 297 PHE E N 1
ATOM 15064 C CA . PHE E 1 300 ? 1.680 -28.239 9.810 1.00 37.20 297 PHE E CA 1
ATOM 15065 C C . PHE E 1 300 ? 1.835 -29.670 9.341 1.00 37.50 297 PHE E C 1
ATOM 15066 O O . PHE E 1 300 ? 1.810 -29.938 8.124 1.00 36.82 297 PHE E O 1
ATOM 15074 N N . GLN E 1 301 ? 2.020 -30.629 10.253 1.00 38.15 298 GLN E N 1
ATOM 15075 C CA . GLN E 1 301 ? 2.123 -32.048 9.909 1.00 38.83 298 GLN E CA 1
ATOM 15076 C C . GLN E 1 301 ? 0.788 -32.453 9.366 1.00 39.03 298 GLN E C 1
ATOM 15077 O O . GLN E 1 301 ? -0.232 -31.870 9.743 1.00 38.07 298 GLN E O 1
ATOM 15083 N N . SER E 1 302 ? 0.729 -33.455 8.493 1.00 39.96 299 SER E N 1
ATOM 15084 C CA . SER E 1 302 ? -0.529 -34.072 8.074 1.00 40.77 299 SER E CA 1
ATOM 15085 C C . SER E 1 302 ? -1.122 -34.845 9.249 1.00 41.29 299 SER E C 1
ATOM 15086 O O . SER E 1 302 ? -0.431 -35.147 10.231 1.00 41.54 299 SER E O 1
ATOM 15089 N N . GLY E 1 303 ? -2.399 -35.187 9.204 1.00 41.86 300 GLY E N 1
ATOM 15090 C CA . GLY E 1 303 ? -3.102 -35.810 10.319 1.00 42.30 300 GLY E CA 1
ATOM 15091 C C . GLY E 1 303 ? -4.584 -35.735 10.038 1.00 42.69 300 GLY E C 1
ATOM 15092 O O . GLY E 1 303 ? -4.995 -35.848 8.881 1.00 42.72 300 GLY E O 1
ATOM 15093 N N . GLU E 1 304 ? -5.437 -35.540 11.041 1.00 43.40 301 GLU E N 1
ATOM 15094 C CA . GLU E 1 304 ? -6.878 -35.372 10.848 1.00 43.82 301 GLU E CA 1
ATOM 15095 C C . GLU E 1 304 ? -7.209 -33.907 10.636 1.00 43.77 301 GLU E C 1
ATOM 15096 O O . GLU E 1 304 ? -6.332 -33.056 10.700 1.00 44.51 301 GLU E O 1
ATOM 15102 N N . LYS E 1 305 ? -8.457 -33.551 10.379 1.00 43.87 302 LYS E N 1
ATOM 15103 C CA . LYS E 1 305 ? -8.893 -32.174 10.220 1.00 43.99 302 LYS E CA 1
ATOM 15104 C C . LYS E 1 305 ? -9.168 -31.591 11.601 1.00 43.79 302 LYS E C 1
ATOM 15105 O O . LYS E 1 305 ? -10.215 -31.831 12.169 1.00 44.45 302 LYS E O 1
ATOM 15111 N N . GLU E 1 306 ? -8.274 -30.829 12.204 1.00 43.84 303 GLU E N 1
ATOM 15112 C CA . GLU E 1 306 ? -8.441 -30.327 13.574 1.00 43.93 303 GLU E CA 1
ATOM 15113 C C . GLU E 1 306 ? -8.812 -28.842 13.522 1.00 43.61 303 GLU E C 1
ATOM 15114 O O . GLU E 1 306 ? -8.455 -28.162 12.560 1.00 43.79 303 GLU E O 1
ATOM 15120 N N . THR E 1 307 ? -9.554 -28.288 14.486 1.00 43.29 304 THR E N 1
ATOM 15121 C CA . THR E 1 307 ? -9.772 -26.833 14.607 1.00 43.18 304 THR E CA 1
ATOM 15122 C C . THR E 1 307 ? -9.305 -26.374 15.986 1.00 42.89 304 THR E C 1
ATOM 15123 O O . THR E 1 307 ? -9.395 -27.130 16.955 1.00 42.72 304 THR E O 1
ATOM 15127 N N . TYR E 1 308 ? -8.784 -25.153 16.122 1.00 42.69 305 TYR E N 1
ATOM 15128 C CA . TYR E 1 308 ? -8.306 -24.595 17.392 1.00 42.58 305 TYR E CA 1
ATOM 15129 C C . TYR E 1 308 ? -8.706 -23.119 17.534 1.00 42.40 305 TYR E C 1
ATOM 15130 O O . TYR E 1 308 ? -8.824 -22.398 16.547 1.00 42.40 305 TYR E O 1
ATOM 15139 N N . SER E 1 309 ? -8.955 -22.630 18.744 1.00 42.38 306 SER E N 1
ATOM 15140 C CA . SER E 1 309 ? -9.072 -21.215 19.024 1.00 42.36 306 SER E CA 1
ATOM 15141 C C . SER E 1 309 ? -7.833 -20.777 19.810 1.00 42.21 306 SER E C 1
ATOM 15142 O O . SER E 1 309 ? -7.474 -21.401 20.801 1.00 41.50 306 SER E O 1
ATOM 15145 N N . LEU E 1 310 ? -7.153 -19.711 19.398 1.00 42.33 307 LEU E N 1
ATOM 15146 C CA . LEU E 1 310 ? -5.936 -19.246 20.007 1.00 43.00 307 LEU E CA 1
ATOM 15147 C C . LEU E 1 310 ? -6.094 -17.779 20.414 1.00 43.35 307 LEU E C 1
ATOM 15148 O O . LEU E 1 310 ? -6.421 -16.942 19.566 1.00 43.86 307 LEU E O 1
ATOM 15153 N N . GLU E 1 311 ? -5.869 -17.382 21.667 1.00 43.58 308 GLU E N 1
ATOM 15154 C CA . GLU E 1 311 ? -6.009 -15.975 22.074 1.00 43.68 308 GLU E CA 1
ATOM 15155 C C . GLU E 1 311 ? -4.627 -15.393 22.156 1.00 43.14 308 GLU E C 1
ATOM 15156 O O . GLU E 1 311 ? -3.760 -16.019 22.741 1.00 43.07 308 GLU E O 1
ATOM 15162 N N . ILE E 1 312 ? -4.341 -14.224 21.578 1.00 43.08 309 ILE E N 1
ATOM 15163 C CA . ILE E 1 312 ? -2.995 -13.657 21.592 1.00 43.22 309 ILE E CA 1
ATOM 15164 C C . ILE E 1 312 ? -2.953 -12.350 22.369 1.00 43.05 309 ILE E C 1
ATOM 15165 O O . ILE E 1 312 ? -3.771 -11.484 22.133 1.00 42.82 309 ILE E O 1
ATOM 15170 N N . GLU E 1 313 ? -2.029 -12.163 23.315 1.00 43.32 310 GLU E N 1
ATOM 15171 C CA . GLU E 1 313 ? -1.655 -10.842 23.845 1.00 43.81 310 GLU E CA 1
ATOM 15172 C C . GLU E 1 313 ? -0.445 -10.369 23.053 1.00 43.12 310 GLU E C 1
ATOM 15173 O O . GLU E 1 313 ? 0.474 -11.136 22.823 1.00 42.64 310 GLU E O 1
ATOM 15179 N N . ASP E 1 314 ? -0.392 -9.114 22.627 1.00 42.91 311 ASP E N 1
ATOM 15180 C CA . ASP E 1 314 ? 0.660 -8.578 21.780 1.00 42.61 311 ASP E CA 1
ATOM 15181 C C . ASP E 1 314 ? 0.548 -7.060 21.778 1.00 42.15 311 ASP E C 1
ATOM 15182 O O . ASP E 1 314 ? -0.057 -6.476 20.874 1.00 42.04 311 ASP E O 1
ATOM 15187 N N . SER E 1 315 ? 1.097 -6.354 22.757 1.00 41.73 312 SER E N 1
ATOM 15188 C CA . SER E 1 315 ? 0.799 -4.929 22.926 1.00 41.67 312 SER E CA 1
ATOM 15189 C C . SER E 1 315 ? 1.370 -4.074 21.783 1.00 41.16 312 SER E C 1
ATOM 15190 O O . SER E 1 315 ? 0.718 -3.139 21.328 1.00 41.02 312 SER E O 1
ATOM 15193 N N . TYR E 1 316 ? 2.555 -4.362 21.255 1.00 40.70 313 TYR E N 1
ATOM 15194 C CA . TYR E 1 316 ? 3.117 -3.622 20.121 1.00 40.28 313 TYR E CA 1
ATOM 15195 C C . TYR E 1 316 ? 2.716 -4.183 18.745 1.00 40.05 313 TYR E C 1
ATOM 15196 O O . TYR E 1 316 ? 3.143 -3.642 17.719 1.00 39.80 313 TYR E O 1
ATOM 15205 N N . GLY E 1 317 ? 1.922 -5.257 18.666 1.00 39.94 314 GLY E N 1
ATOM 15206 C CA . GLY E 1 317 ? 1.337 -5.803 17.417 1.00 39.38 314 GLY E CA 1
ATOM 15207 C C . GLY E 1 317 ? -0.170 -5.995 17.565 1.00 39.23 314 GLY E C 1
ATOM 15208 O O . GLY E 1 317 ? -0.666 -7.123 17.548 1.00 39.42 314 GLY E O 1
ATOM 15209 N N . PRO E 1 318 ? -0.905 -4.896 17.723 1.00 38.58 315 PRO E N 1
ATOM 15210 C CA . PRO E 1 318 ? -2.344 -4.939 18.013 1.00 38.26 315 PRO E CA 1
ATOM 15211 C C . PRO E 1 318 ? -3.201 -5.615 16.948 1.00 37.82 315 PRO E C 1
ATOM 15212 O O . PRO E 1 318 ? -4.244 -6.152 17.283 1.00 36.99 315 PRO E O 1
ATOM 15216 N N . TRP E 1 319 ? -2.826 -5.593 15.669 1.00 37.90 316 TRP E N 1
ATOM 15217 C CA . TRP E 1 319 ? -3.422 -6.431 14.608 1.00 38.10 316 TRP E CA 1
ATOM 15218 C C . TRP E 1 319 ? -3.337 -7.932 14.899 1.00 38.23 316 TRP E C 1
ATOM 15219 O O . TRP E 1 319 ? -4.048 -8.708 14.285 1.00 38.20 316 TRP E O 1
ATOM 15230 N N . ASN E 1 320 ? -2.469 -8.408 15.790 1.00 38.68 317 ASN E N 1
ATOM 15231 C CA . ASN E 1 320 ? -2.376 -9.833 16.144 1.00 38.74 317 ASN E CA 1
ATOM 15232 C C . ASN E 1 320 ? -3.229 -10.173 17.366 1.00 39.01 317 ASN E C 1
ATOM 15233 O O . ASN E 1 320 ? -3.490 -11.344 17.635 1.00 38.34 317 ASN E O 1
ATOM 15238 N N . GLU E 1 321 ? -3.650 -9.201 18.172 1.00 39.71 318 GLU E N 1
ATOM 15239 C CA . GLU E 1 321 ? -4.346 -9.470 19.413 1.00 40.26 318 GLU E CA 1
ATOM 15240 C C . GLU E 1 321 ? -5.752 -9.950 19.132 1.00 40.68 318 GLU E C 1
ATOM 15241 O O . GLU E 1 321 ? -6.352 -9.614 18.093 1.00 41.00 318 GLU E O 1
ATOM 15247 N N . GLY E 1 322 ? -6.333 -10.742 20.029 1.00 40.74 319 GLY E N 1
ATOM 15248 C CA . GLY E 1 322 ? -7.688 -11.207 19.902 1.00 40.86 319 GLY E CA 1
ATOM 15249 C C . GLY E 1 322 ? -7.722 -12.708 19.812 1.00 41.02 319 GLY E C 1
ATOM 15250 O O . GLY E 1 322 ? -6.701 -13.374 19.970 1.00 41.07 319 GLY E O 1
ATOM 15251 N N . ILE E 1 323 ? -8.885 -13.291 19.563 1.00 41.26 320 ILE E N 1
ATOM 15252 C CA . ILE E 1 323 ? -9.059 -14.714 19.420 1.00 41.53 320 ILE E CA 1
ATOM 15253 C C . ILE E 1 323 ? -8.963 -14.990 17.928 1.00 41.76 320 ILE E C 1
ATOM 15254 O O . ILE E 1 323 ? -9.378 -14.153 17.114 1.00 41.87 320 ILE E O 1
ATOM 15259 N N . TRP E 1 324 ? -8.375 -16.107 17.503 1.00 41.57 321 TRP E N 1
ATOM 15260 C CA . TRP E 1 324 ? -8.246 -16.461 16.098 1.00 41.45 321 TRP E CA 1
ATOM 15261 C C . TRP E 1 324 ? -8.678 -17.897 15.964 1.00 41.63 321 TRP E C 1
ATOM 15262 O O . TRP E 1 324 ? -8.315 -18.719 16.793 1.00 42.12 321 TRP E O 1
ATOM 15273 N N . THR E 1 325 ? -9.436 -18.279 14.948 1.00 41.75 322 THR E N 1
ATOM 15274 C CA . THR E 1 325 ? -9.805 -19.669 14.742 1.00 41.72 322 THR E CA 1
ATOM 15275 C C . THR E 1 325 ? -8.916 -20.153 13.635 1.00 41.97 322 THR E C 1
ATOM 15276 O O . THR E 1 325 ? -8.734 -19.443 12.644 1.00 41.99 322 THR E O 1
ATOM 15280 N N . ILE E 1 326 ? -8.266 -21.304 13.758 1.00 42.05 323 ILE E N 1
ATOM 15281 C CA . ILE E 1 326 ? -7.524 -21.881 12.650 1.00 42.30 323 ILE E CA 1
ATOM 15282 C C . ILE E 1 326 ? -8.031 -23.298 12.470 1.00 42.00 323 ILE E C 1
ATOM 15283 O O . ILE E 1 326 ? -8.126 -24.040 13.441 1.00 41.94 323 ILE E O 1
ATOM 15288 N N . THR E 1 327 ? -8.409 -23.727 11.273 1.00 41.84 324 THR E N 1
ATOM 15289 C CA . THR E 1 327 ? -8.710 -25.129 11.042 1.00 41.93 324 THR E CA 1
ATOM 15290 C C . THR E 1 327 ? -7.606 -25.700 10.138 1.00 41.76 324 THR E C 1
ATOM 15291 O O . THR E 1 327 ? -7.398 -25.220 9.020 1.00 41.43 324 THR E O 1
ATOM 15295 N N . ILE E 1 328 ? -6.850 -26.695 10.611 1.00 41.62 325 ILE E N 1
ATOM 15296 C CA . ILE E 1 328 ? -5.759 -27.346 9.879 1.00 41.85 325 ILE E CA 1
ATOM 15297 C C . ILE E 1 328 ? -6.299 -28.555 9.121 1.00 42.12 325 ILE E C 1
ATOM 15298 O O . ILE E 1 328 ? -6.683 -29.539 9.754 1.00 42.01 325 ILE E O 1
ATOM 15303 N N . ASP E 1 329 ? -6.342 -28.576 7.786 1.00 42.72 326 ASP E N 1
ATOM 15304 C CA . ASP E 1 329 ? -6.908 -29.714 7.049 1.00 43.19 326 ASP E CA 1
ATOM 15305 C C . ASP E 1 329 ? -5.981 -30.951 7.178 1.00 43.66 326 ASP E C 1
ATOM 15306 O O . ASP E 1 329 ? -4.928 -30.881 7.843 1.00 42.90 326 ASP E O 1
ATOM 15311 N N . GLU E 1 330 ? -6.318 -32.104 6.584 1.00 44.08 327 GLU E N 1
ATOM 15312 C CA . GLU E 1 330 ? -5.573 -33.360 6.778 1.00 44.67 327 GLU E CA 1
ATOM 15313 C C . GLU E 1 330 ? -4.200 -33.322 6.108 1.00 44.88 327 GLU E C 1
ATOM 15314 O O . GLU E 1 330 ? -3.314 -34.120 6.435 1.00 44.68 327 GLU E O 1
ATOM 15320 N N . GLN E 1 331 ? -3.969 -32.438 5.144 1.00 45.34 328 GLN E N 1
ATOM 15321 C CA . GLN E 1 331 ? -2.644 -32.175 4.621 1.00 46.01 328 GLN E CA 1
ATOM 15322 C C . GLN E 1 331 ? -2.001 -31.224 5.646 1.00 46.46 328 GLN E C 1
ATOM 15323 O O . GLN E 1 331 ? -2.328 -31.262 6.844 1.00 47.03 328 GLN E O 1
ATOM 15329 N N . GLY E 1 332 ? -1.088 -30.345 5.299 1.00 46.50 329 GLY E N 1
ATOM 15330 C CA . GLY E 1 332 ? -0.639 -29.367 6.277 1.00 46.63 329 GLY E CA 1
ATOM 15331 C C . GLY E 1 332 ? -1.462 -28.093 6.298 1.00 46.61 329 GLY E C 1
ATOM 15332 O O . GLY E 1 332 ? -1.221 -27.263 7.170 1.00 46.75 329 GLY E O 1
ATOM 15333 N N . LYS E 1 333 ? -2.434 -27.861 5.402 1.00 46.28 330 LYS E N 1
ATOM 15334 C CA . LYS E 1 333 ? -2.922 -26.494 5.132 1.00 46.50 330 LYS E CA 1
ATOM 15335 C C . LYS E 1 333 ? -3.812 -25.932 6.239 1.00 46.18 330 LYS E C 1
ATOM 15336 O O . LYS E 1 333 ? -4.684 -26.625 6.754 1.00 45.82 330 LYS E O 1
ATOM 15342 N N . ALA E 1 334 ? -3.633 -24.672 6.630 1.00 46.08 331 ALA E N 1
ATOM 15343 C CA . ALA E 1 334 ? -4.417 -24.026 7.668 1.00 46.34 331 ALA E CA 1
ATOM 15344 C C . ALA E 1 334 ? -5.204 -22.880 7.062 1.00 46.38 331 ALA E C 1
ATOM 15345 O O . ALA E 1 334 ? -4.642 -22.047 6.344 1.00 46.50 331 ALA E O 1
ATOM 15347 N N . THR E 1 335 ? -6.504 -22.771 7.299 1.00 46.66 332 THR E N 1
ATOM 15348 C CA . THR E 1 335 ? -7.245 -21.559 6.972 1.00 47.09 332 THR E CA 1
ATOM 15349 C C . THR E 1 335 ? -7.433 -20.800 8.294 1.00 47.10 332 THR E C 1
ATOM 15350 O O . THR E 1 335 ? -7.712 -21.412 9.329 1.00 46.84 332 THR E O 1
ATOM 15354 N N . VAL E 1 336 ? -7.259 -19.481 8.334 1.00 47.46 333 VAL E N 1
ATOM 15355 C CA . VAL E 1 336 ? -7.058 -18.743 9.582 1.00 47.87 333 VAL E CA 1
ATOM 15356 C C . VAL E 1 336 ? -8.010 -17.569 9.662 1.00 48.41 333 VAL E C 1
ATOM 15357 O O . VAL E 1 336 ? -7.829 -16.578 8.967 1.00 48.54 333 VAL E O 1
ATOM 15361 N N . THR E 1 337 ? -9.040 -17.623 10.505 1.00 49.49 334 THR E N 1
ATOM 15362 C CA . THR E 1 337 ? -10.093 -16.617 10.581 1.00 50.04 334 THR E CA 1
ATOM 15363 C C . THR E 1 337 ? -9.905 -15.778 11.836 1.00 50.67 334 THR E C 1
ATOM 15364 O O . THR E 1 337 ? -9.573 -16.320 12.892 1.00 50.44 334 THR E O 1
ATOM 15368 N N . LYS E 1 338 ? -10.066 -14.454 11.774 1.00 51.61 335 LYS E N 1
ATOM 15369 C CA . LYS E 1 338 ? -9.913 -13.574 12.930 1.00 52.11 335 LYS E CA 1
ATOM 15370 C C . LYS E 1 338 ? -11.215 -13.535 13.715 1.00 52.48 335 LYS E C 1
ATOM 15371 O O . LYS E 1 338 ? -12.284 -13.414 13.129 1.00 52.44 335 LYS E O 1
ATOM 15377 N N . GLY E 1 339 ? -11.191 -13.647 15.040 1.00 53.12 336 GLY E N 1
ATOM 15378 C CA . GLY E 1 339 ? -12.399 -13.666 15.863 1.00 53.44 336 GLY E CA 1
ATOM 15379 C C . GLY E 1 339 ? -12.857 -15.064 16.259 1.00 53.83 336 GLY E C 1
ATOM 15380 O O . GLY E 1 339 ? -12.324 -16.074 15.777 1.00 53.54 336 GLY E O 1
ATOM 15381 N N . ALA E 1 340 ? -13.846 -15.169 17.149 1.00 54.34 337 ALA E N 1
ATOM 15382 C CA . ALA E 1 340 ? -14.431 -16.436 17.597 1.00 54.55 337 ALA E CA 1
ATOM 15383 C C . ALA E 1 340 ? -15.696 -16.738 16.787 1.00 54.86 337 ALA E C 1
ATOM 15384 O O . ALA E 1 340 ? -15.817 -17.802 16.170 1.00 55.13 337 ALA E O 1
ATOM 15386 N N . ALA E 1 347 ? -12.271 -24.287 21.400 1.00 44.66 344 ALA E N 1
ATOM 15387 C CA . ALA E 1 347 ? -11.018 -24.974 21.741 1.00 44.51 344 ALA E CA 1
ATOM 15388 C C . ALA E 1 347 ? -9.908 -23.984 22.152 1.00 44.22 344 ALA E C 1
ATOM 15389 O O . ALA E 1 347 ? -8.893 -23.885 21.460 1.00 44.69 344 ALA E O 1
ATOM 15391 N N . ALA E 1 348 ? -10.012 -23.247 23.262 1.00 43.42 345 ALA E N 1
ATOM 15392 C CA . ALA E 1 348 ? -9.126 -22.094 23.514 1.00 42.64 345 ALA E CA 1
ATOM 15393 C C . ALA E 1 348 ? -7.791 -22.445 24.194 1.00 42.19 345 ALA E C 1
ATOM 15394 O O . ALA E 1 348 ? -7.762 -22.932 25.334 1.00 42.34 345 ALA E O 1
ATOM 15396 N N . LEU E 1 349 ? -6.667 -22.224 23.513 1.00 40.99 346 LEU E N 1
ATOM 15397 C CA . LEU E 1 349 ? -5.358 -22.069 24.118 1.00 40.76 346 LEU E CA 1
ATOM 15398 C C . LEU E 1 349 ? -5.039 -20.567 24.194 1.00 40.49 346 LEU E C 1
ATOM 15399 O O . LEU E 1 349 ? -5.464 -19.802 23.331 1.00 40.79 346 LEU E O 1
ATOM 15404 N N . LYS E 1 350 ? -4.276 -20.086 25.176 1.00 39.94 347 LYS E N 1
ATOM 15405 C CA . LYS E 1 350 ? -4.040 -18.661 25.382 1.00 39.39 347 LYS E CA 1
ATOM 15406 C C . LYS E 1 350 ? -2.575 -18.375 25.684 1.00 38.34 347 LYS E C 1
ATOM 15407 O O . LYS E 1 350 ? -1.969 -19.037 26.539 1.00 37.87 347 LYS E O 1
ATOM 15413 N N . ALA E 1 351 ? -1.957 -17.389 25.040 1.00 37.09 348 ALA E N 1
ATOM 15414 C CA . ALA E 1 351 ? -0.561 -17.042 25.322 1.00 37.03 348 ALA E CA 1
ATOM 15415 C C . ALA E 1 351 ? -0.227 -15.657 24.791 1.00 36.17 348 ALA E C 1
ATOM 15416 O O . ALA E 1 351 ? -0.958 -15.109 23.964 1.00 35.42 348 ALA E O 1
ATOM 15418 N N . ASP E 1 352 ? 0.852 -15.031 25.243 1.00 35.88 349 ASP E N 1
ATOM 15419 C CA . ASP E 1 352 ? 1.340 -13.815 24.616 1.00 36.09 349 ASP E CA 1
ATOM 15420 C C . ASP E 1 352 ? 2.105 -14.151 23.358 1.00 35.56 349 ASP E C 1
ATOM 15421 O O . ASP E 1 352 ? 2.439 -15.319 23.109 1.00 35.42 349 ASP E O 1
ATOM 15426 N N . ILE E 1 353 ? 2.405 -13.166 22.521 1.00 35.23 350 ILE E N 1
ATOM 15427 C CA . ILE E 1 353 ? 3.073 -13.376 21.240 1.00 35.14 350 ILE E CA 1
ATOM 15428 C C . ILE E 1 353 ? 4.472 -13.990 21.439 1.00 34.69 350 ILE E C 1
ATOM 15429 O O . ILE E 1 353 ? 4.929 -14.781 20.619 1.00 34.06 350 ILE E O 1
ATOM 15434 N N . GLN E 1 354 ? 5.164 -13.701 22.535 1.00 34.33 351 GLN E N 1
ATOM 15435 C CA . GLN E 1 354 ? 6.458 -14.298 22.844 1.00 34.61 351 GLN E CA 1
ATOM 15436 C C . GLN E 1 354 ? 6.377 -15.831 22.856 1.00 34.56 351 GLN E C 1
ATOM 15437 O O . GLN E 1 354 ? 7.137 -16.508 22.158 1.00 34.68 351 GLN E O 1
ATOM 15443 N N . THR E 1 355 ? 5.475 -16.409 23.637 1.00 34.12 352 THR E N 1
ATOM 15444 C CA . THR E 1 355 ? 5.272 -17.842 23.765 1.00 34.16 352 THR E CA 1
ATOM 15445 C C . THR E 1 355 ? 4.814 -18.496 22.461 1.00 34.29 352 THR E C 1
ATOM 15446 O O . THR E 1 355 ? 5.284 -19.592 22.119 1.00 34.90 352 THR E O 1
ATOM 15450 N N . TRP E 1 356 ? 3.897 -17.895 21.705 1.00 33.54 353 TRP E N 1
ATOM 15451 C CA . TRP E 1 356 ? 3.465 -18.411 20.413 1.00 33.25 353 TRP E CA 1
ATOM 15452 C C . TRP E 1 356 ? 4.621 -18.479 19.438 1.00 32.77 353 TRP E C 1
ATOM 15453 O O . TRP E 1 356 ? 4.754 -19.446 18.678 1.00 32.55 353 TRP E O 1
ATOM 15464 N N . THR E 1 357 ? 5.500 -17.486 19.410 1.00 32.54 354 THR E N 1
ATOM 15465 C CA . THR E 1 357 ? 6.718 -17.536 18.586 1.00 32.42 354 THR E CA 1
ATOM 15466 C C . THR E 1 357 ? 7.578 -18.743 18.962 1.00 32.31 354 THR E C 1
ATOM 15467 O O . THR E 1 357 ? 7.938 -19.514 18.094 1.00 32.30 354 THR E O 1
ATOM 15471 N N . GLN E 1 358 ? 7.899 -18.985 20.232 1.00 32.45 355 GLN E N 1
ATOM 15472 C CA . GLN E 1 358 ? 8.690 -20.132 20.640 1.00 32.52 355 GLN E CA 1
ATOM 15473 C C . GLN E 1 358 ? 7.955 -21.427 20.294 1.00 32.92 355 GLN E C 1
ATOM 15474 O O . GLN E 1 358 ? 8.561 -22.440 19.900 1.00 32.64 355 GLN E O 1
ATOM 15480 N N . LEU E 1 359 ? 6.638 -21.479 20.445 1.00 33.58 356 LEU E N 1
ATOM 15481 C CA . LEU E 1 359 ? 5.879 -22.689 20.140 1.00 33.83 356 LEU E CA 1
ATOM 15482 C C . LEU E 1 359 ? 5.942 -22.991 18.646 1.00 34.28 356 LEU E C 1
ATOM 15483 O O . LEU E 1 359 ? 6.432 -24.058 18.241 1.00 34.48 356 LEU E O 1
ATOM 15488 N N . PHE E 1 360 ? 5.469 -22.096 17.784 1.00 34.47 357 PHE E N 1
ATOM 15489 C CA . PHE E 1 360 ? 5.435 -22.338 16.338 1.00 34.68 357 PHE E CA 1
ATOM 15490 C C . PHE E 1 360 ? 6.826 -22.429 15.676 1.00 34.96 357 PHE E C 1
ATOM 15491 O O . PHE E 1 360 ? 6.992 -23.124 14.686 1.00 35.68 357 PHE E O 1
ATOM 15499 N N . LEU E 1 361 ? 7.857 -21.764 16.161 1.00 34.55 358 LEU E N 1
ATOM 15500 C CA . LEU E 1 361 ? 9.173 -21.883 15.581 1.00 34.75 358 LEU E CA 1
ATOM 15501 C C . LEU E 1 361 ? 9.826 -23.221 16.009 1.00 34.55 358 LEU E C 1
ATOM 15502 O O . LEU E 1 361 ? 10.809 -23.664 15.406 1.00 34.10 358 LEU E O 1
ATOM 15507 N N . GLY E 1 362 ? 9.312 -23.928 17.011 1.00 34.67 359 GLY E N 1
ATOM 15508 C CA . GLY E 1 362 ? 9.885 -25.183 17.461 1.00 34.97 359 GLY E CA 1
ATOM 15509 C C . GLY E 1 362 ? 10.937 -25.007 18.554 1.00 35.05 359 GLY E C 1
ATOM 15510 O O . GLY E 1 362 ? 11.646 -25.958 18.882 1.00 34.94 359 GLY E O 1
ATOM 15511 N N . TYR E 1 363 ? 11.075 -23.846 19.179 1.00 35.08 360 TYR E N 1
ATOM 15512 C CA . TYR E 1 363 ? 12.076 -23.631 20.224 1.00 35.91 360 TYR E CA 1
ATOM 15513 C C . TYR E 1 363 ? 11.721 -24.388 21.537 1.00 36.49 360 TYR E C 1
ATOM 15514 O O . TYR E 1 363 ? 12.600 -25.039 22.131 1.00 36.37 360 TYR E O 1
ATOM 15523 N N . ARG E 1 364 ? 10.488 -24.322 22.054 1.00 37.09 361 ARG E N 1
ATOM 15524 C CA . ARG E 1 364 ? 10.045 -25.189 23.152 1.00 37.47 361 ARG E CA 1
ATOM 15525 C C . ARG E 1 364 ? 8.800 -25.973 22.738 1.00 37.40 361 ARG E C 1
ATOM 15526 O O . ARG E 1 364 ? 7.978 -25.491 21.956 1.00 37.24 361 ARG E O 1
ATOM 15534 N N . SER E 1 365 ? 8.608 -27.182 23.262 1.00 37.45 362 SER E N 1
ATOM 15535 C CA . SER E 1 365 ? 7.438 -28.015 22.998 1.00 37.48 362 SER E CA 1
ATOM 15536 C C . SER E 1 365 ? 6.188 -27.453 23.626 1.00 37.29 362 SER E C 1
ATOM 15537 O O . SER E 1 365 ? 6.253 -26.765 24.645 1.00 37.18 362 SER E O 1
ATOM 15540 N N . ALA E 1 366 ? 5.007 -27.744 23.095 1.00 37.49 363 ALA E N 1
ATOM 15541 C CA . ALA E 1 366 ? 3.753 -27.320 23.704 1.00 37.50 363 ALA E CA 1
ATOM 15542 C C . ALA E 1 366 ? 3.670 -27.897 25.110 1.00 37.51 363 ALA E C 1
ATOM 15543 O O . ALA E 1 366 ? 3.143 -27.268 25.997 1.00 37.39 363 ALA E O 1
ATOM 15545 N N . GLU E 1 367 ? 4.225 -29.071 25.376 1.00 38.07 364 GLU E N 1
ATOM 15546 C CA . GLU E 1 367 ? 4.277 -29.676 26.707 1.00 38.37 364 GLU E CA 1
ATOM 15547 C C . GLU E 1 367 ? 5.141 -28.865 27.695 1.00 38.10 364 GLU E C 1
ATOM 15548 O O . GLU E 1 367 ? 4.746 -28.642 28.843 1.00 38.15 364 GLU E O 1
ATOM 15554 N N . THR E 1 368 ? 6.331 -28.409 27.332 1.00 37.45 365 THR E N 1
ATOM 15555 C CA . THR E 1 368 ? 7.117 -27.526 28.199 1.00 37.14 365 THR E CA 1
ATOM 15556 C C . THR E 1 368 ? 6.417 -26.198 28.511 1.00 36.49 365 THR E C 1
ATOM 15557 O O . THR E 1 368 ? 6.449 -25.718 29.638 1.00 36.74 365 THR E O 1
ATOM 15561 N N . LEU E 1 369 ? 5.766 -25.561 27.551 1.00 35.69 366 LEU E N 1
ATOM 15562 C CA . LEU E 1 369 ? 5.200 -24.241 27.728 1.00 35.23 366 LEU E CA 1
ATOM 15563 C C . LEU E 1 369 ? 3.943 -24.350 28.558 1.00 35.22 366 LEU E C 1
ATOM 15564 O O . LEU E 1 369 ? 3.644 -23.470 29.372 1.00 35.78 366 LEU E O 1
ATOM 15569 N N . SER E 1 370 ? 3.167 -25.416 28.392 1.00 34.79 367 SER E N 1
ATOM 15570 C CA . SER E 1 370 ? 2.014 -25.712 29.184 1.00 34.37 367 SER E CA 1
ATOM 15571 C C . SER E 1 370 ? 2.446 -26.009 30.621 1.00 34.63 367 SER E C 1
ATOM 15572 O O . SER E 1 370 ? 1.776 -25.590 31.563 1.00 34.45 367 SER E O 1
ATOM 15575 N N . PHE E 1 371 ? 3.549 -26.719 30.864 1.00 34.88 368 PHE E N 1
ATOM 15576 C CA . PHE E 1 371 ? 3.995 -27.028 32.222 1.00 34.81 368 PHE E CA 1
ATOM 15577 C C . PHE E 1 371 ? 4.308 -25.748 32.971 1.00 35.21 368 PHE E C 1
ATOM 15578 O O . PHE E 1 371 ? 3.906 -25.565 34.130 1.00 34.64 368 PHE E O 1
ATOM 15586 N N . TYR E 1 372 ? 5.033 -24.823 32.346 1.00 35.57 369 TYR E N 1
ATOM 15587 C CA . TYR E 1 372 ? 5.493 -23.606 32.988 1.00 35.59 369 TYR E CA 1
ATOM 15588 C C . TYR E 1 372 ? 4.447 -22.549 32.840 1.00 36.77 369 TYR E C 1
ATOM 15589 O O . TYR E 1 372 ? 4.691 -21.388 33.158 1.00 36.95 369 TYR E O 1
ATOM 15598 N N . GLU E 1 373 ? 3.258 -22.897 32.347 1.00 38.01 370 GLU E N 1
ATOM 15599 C CA . GLU E 1 373 ? 2.069 -22.067 32.407 1.00 39.50 370 GLU E CA 1
ATOM 15600 C C . GLU E 1 373 ? 2.179 -20.839 31.490 1.00 39.55 370 GLU E C 1
ATOM 15601 O O . GLU E 1 373 ? 1.403 -19.907 31.620 1.00 39.56 370 GLU E O 1
ATOM 15607 N N . ARG E 1 374 ? 3.101 -20.797 30.528 1.00 40.42 371 ARG E N 1
ATOM 15608 C CA . ARG E 1 374 ? 3.153 -19.753 29.528 1.00 40.86 371 ARG E CA 1
ATOM 15609 C C . ARG E 1 374 ? 2.050 -20.000 28.522 1.00 40.53 371 ARG E C 1
ATOM 15610 O O . ARG E 1 374 ? 1.506 -19.072 27.961 1.00 40.67 371 ARG E O 1
ATOM 15618 N N . LEU E 1 375 ? 1.700 -21.234 28.213 1.00 40.84 372 LEU E N 1
ATOM 15619 C CA . LEU E 1 375 ? 0.620 -21.553 27.303 1.00 41.28 372 LEU E CA 1
ATOM 15620 C C . LEU E 1 375 ? -0.580 -21.988 28.139 1.00 41.70 372 LEU E C 1
ATOM 15621 O O . LEU E 1 375 ? -0.551 -23.053 28.736 1.00 42.00 372 LEU E O 1
ATOM 15626 N N . GLN E 1 376 ? -1.657 -21.205 28.243 1.00 42.77 373 GLN E N 1
ATOM 15627 C CA . GLN E 1 376 ? -2.809 -21.534 29.106 1.00 43.45 373 GLN E CA 1
ATOM 15628 C C . GLN E 1 376 ? -3.929 -22.199 28.321 1.00 43.70 373 GLN E C 1
ATOM 15629 O O . GLN E 1 376 ? -4.155 -21.887 27.150 1.00 43.69 373 GLN E O 1
ATOM 15635 N N . GLY E 1 377 ? -4.683 -23.106 28.933 1.00 44.07 374 GLY E N 1
ATOM 15636 C CA . GLY E 1 377 ? -5.668 -23.942 28.250 1.00 44.25 374 GLY E CA 1
ATOM 15637 C C . GLY E 1 377 ? -5.434 -25.374 28.673 1.00 44.53 374 GLY E C 1
ATOM 15638 O O . GLY E 1 377 ? -4.550 -25.642 29.496 1.00 44.25 374 GLY E O 1
ATOM 15639 N N . ASP E 1 378 ? -6.173 -26.357 28.169 1.00 45.49 375 ASP E N 1
ATOM 15640 C CA . ASP E 1 378 ? -6.019 -27.716 28.661 1.00 45.43 375 ASP E CA 1
ATOM 15641 C C . ASP E 1 378 ? -4.807 -28.348 28.008 1.00 45.42 375 ASP E C 1
ATOM 15642 O O . ASP E 1 378 ? -4.641 -28.275 26.783 1.00 45.04 375 ASP E O 1
ATOM 15647 N N . ALA E 1 379 ? -3.937 -28.978 28.802 1.00 45.20 376 ALA E N 1
ATOM 15648 C CA . ALA E 1 379 ? -2.824 -29.768 28.333 1.00 44.85 376 ALA E CA 1
ATOM 15649 C C . ALA E 1 379 ? -3.244 -30.601 27.141 1.00 44.77 376 ALA E C 1
ATOM 15650 O O . ALA E 1 379 ? -2.533 -30.668 26.152 1.00 45.52 376 ALA E O 1
ATOM 15652 N N . THR E 1 380 ? -4.401 -31.238 27.150 1.00 44.73 377 THR E N 1
ATOM 15653 C CA . THR E 1 380 ? -4.791 -32.158 26.087 1.00 44.60 377 THR E CA 1
ATOM 15654 C C . THR E 1 380 ? -4.932 -31.432 24.738 1.00 44.22 377 THR E C 1
ATOM 15655 O O . THR E 1 380 ? -4.572 -31.982 23.686 1.00 43.78 377 THR E O 1
ATOM 15659 N N . ILE E 1 381 ? -5.408 -30.192 24.713 1.00 44.14 378 ILE E N 1
ATOM 15660 C CA . ILE E 1 381 ? -5.497 -29.399 23.492 1.00 44.31 378 ILE E CA 1
ATOM 15661 C C . ILE E 1 381 ? -4.082 -28.881 23.118 1.00 44.21 378 ILE E C 1
ATOM 15662 O O . ILE E 1 381 ? -3.738 -28.801 21.933 1.00 43.83 378 ILE E O 1
ATOM 15667 N N . ALA E 1 382 ? -3.217 -28.538 24.075 1.00 43.97 379 ALA E N 1
ATOM 15668 C CA . ALA E 1 382 ? -1.834 -28.185 23.795 1.00 44.23 379 ALA E CA 1
ATOM 15669 C C . ALA E 1 382 ? -1.121 -29.361 23.122 1.00 44.64 379 ALA E C 1
ATOM 15670 O O . ALA E 1 382 ? -0.571 -29.205 22.018 1.00 44.70 379 ALA E O 1
ATOM 15672 N N . GLN E 1 383 ? -1.074 -30.549 23.738 1.00 44.82 380 GLN E N 1
ATOM 15673 C CA . GLN E 1 383 ? -0.479 -31.754 23.143 1.00 45.04 380 GLN E CA 1
ATOM 15674 C C . GLN E 1 383 ? -0.951 -31.956 21.714 1.00 44.45 380 GLN E C 1
ATOM 15675 O O . GLN E 1 383 ? -0.162 -32.222 20.834 1.00 44.38 380 GLN E O 1
ATOM 15681 N N . ARG E 1 384 ? -2.248 -31.876 21.439 1.00 44.46 381 ARG E N 1
ATOM 15682 C CA . ARG E 1 384 ? -2.818 -32.142 20.119 1.00 44.35 381 ARG E CA 1
ATOM 15683 C C . ARG E 1 384 ? -2.261 -31.174 19.091 1.00 43.40 381 ARG E C 1
ATOM 15684 O O . ARG E 1 384 ? -1.886 -31.583 17.993 1.00 43.37 381 ARG E O 1
ATOM 15692 N N . LEU E 1 385 ? -2.214 -29.875 19.388 1.00 42.37 382 LEU E N 1
ATOM 15693 C CA . LEU E 1 385 ? -1.616 -28.862 18.519 1.00 41.79 382 LEU E CA 1
ATOM 15694 C C . LEU E 1 385 ? -0.135 -29.126 18.374 1.00 41.14 382 LEU E C 1
ATOM 15695 O O . LEU E 1 385 ? 0.391 -29.084 17.263 1.00 40.76 382 LEU E O 1
ATOM 15700 N N . GLY E 1 386 ? 0.586 -29.406 19.460 1.00 41.02 383 GLY E N 1
ATOM 15701 C CA . GLY E 1 386 ? 2.016 -29.731 19.429 1.00 40.91 383 GLY E CA 1
ATOM 15702 C C . GLY E 1 386 ? 2.320 -30.853 18.467 1.00 40.72 383 GLY E C 1
ATOM 15703 O O . GLY E 1 386 ? 3.364 -30.868 17.848 1.00 40.42 383 GLY E O 1
ATOM 15704 N N . GLN E 1 387 ? 1.432 -31.817 18.271 1.00 41.26 384 GLN E N 1
ATOM 15705 C CA . GLN E 1 387 ? 1.655 -32.882 17.314 1.00 41.55 384 GLN E CA 1
ATOM 15706 C C . GLN E 1 387 ? 1.492 -32.393 15.854 1.00 41.52 384 GLN E C 1
ATOM 15707 O O . GLN E 1 387 ? 1.979 -33.071 14.935 1.00 41.37 384 GLN E O 1
ATOM 15713 N N . ARG E 1 388 ? 0.885 -31.230 15.577 1.00 41.24 385 ARG E N 1
ATOM 15714 C CA . ARG E 1 388 ? 0.818 -30.642 14.216 1.00 41.26 385 ARG E CA 1
ATOM 15715 C C . ARG E 1 388 ? 1.977 -29.691 13.929 1.00 41.29 385 ARG E C 1
ATOM 15716 O O . ARG E 1 388 ? 2.139 -29.199 12.816 1.00 40.72 385 ARG E O 1
ATOM 15724 N N . LEU E 1 389 ? 2.818 -29.374 14.897 1.00 41.67 386 LEU E N 1
ATOM 15725 C CA . LEU E 1 389 ? 3.818 -28.364 14.709 1.00 41.86 386 LEU E CA 1
ATOM 15726 C C . LEU E 1 389 ? 5.065 -28.972 14.141 1.00 42.60 386 LEU E C 1
ATOM 15727 O O . LEU E 1 389 ? 5.276 -30.181 14.175 1.00 42.47 386 LEU E O 1
ATOM 15732 N N . VAL E 1 390 ? 5.914 -28.140 13.576 1.00 43.77 387 VAL E N 1
ATOM 15733 C CA . VAL E 1 390 ? 7.167 -28.509 12.964 1.00 44.89 387 VAL E CA 1
ATOM 15734 C C . VAL E 1 390 ? 8.024 -29.168 14.013 1.00 45.46 387 VAL E C 1
ATOM 15735 O O . VAL E 1 390 ? 7.915 -28.812 15.183 1.00 45.96 387 VAL E O 1
ATOM 15739 N N . LYS E 1 391 ? 8.855 -30.157 13.692 1.00 46.49 388 LYS E N 1
ATOM 15740 C CA . LYS E 1 391 ? 9.736 -30.792 14.679 1.00 47.22 388 LYS E CA 1
ATOM 15741 C C . LYS E 1 391 ? 11.171 -30.322 14.491 1.00 47.64 388 LYS E C 1
ATOM 15742 O O . LYS E 1 391 ? 11.632 -30.130 13.359 1.00 48.03 388 LYS E O 1
ATOM 15748 N N . GLY E 1 392 ? 11.926 -30.130 15.566 1.00 47.60 389 GLY E N 1
ATOM 15749 C CA . GLY E 1 392 ? 13.291 -29.671 15.510 1.00 47.44 389 GLY E CA 1
ATOM 15750 C C . GLY E 1 392 ? 13.376 -28.242 15.985 1.00 47.53 389 GLY E C 1
ATOM 15751 O O . GLY E 1 392 ? 12.492 -27.438 15.710 1.00 47.64 389 GLY E O 1
ATOM 15760 N N . PRO E 1 394 ? 14.696 -24.396 15.823 1.00 43.83 391 PRO E N 1
ATOM 15761 C CA . PRO E 1 394 ? 15.117 -23.541 14.723 1.00 43.24 391 PRO E CA 1
ATOM 15762 C C . PRO E 1 394 ? 16.637 -23.265 14.718 1.00 41.76 391 PRO E C 1
ATOM 15763 O O . PRO E 1 394 ? 17.263 -23.281 15.776 1.00 40.64 391 PRO E O 1
ATOM 15767 N N . ILE E 1 395 ? 17.276 -23.038 13.568 1.00 40.61 392 ILE E N 1
ATOM 15768 C CA . ILE E 1 395 ? 18.718 -22.774 13.500 1.00 40.80 392 ILE E CA 1
ATOM 15769 C C . ILE E 1 395 ? 18.981 -21.516 12.683 1.00 39.83 392 ILE E C 1
ATOM 15770 O O . ILE E 1 395 ? 18.454 -21.352 11.577 1.00 39.19 392 ILE E O 1
ATOM 15775 N N . LEU E 1 396 ? 19.799 -20.606 13.201 1.00 39.38 393 LEU E N 1
ATOM 15776 C CA . LEU E 1 396 ? 20.156 -19.343 12.561 1.00 39.91 393 LEU E CA 1
ATOM 15777 C C . LEU E 1 396 ? 21.658 -19.261 12.556 1.00 40.25 393 LEU E C 1
ATOM 15778 O O . LEU E 1 396 ? 22.297 -19.226 13.598 1.00 40.31 393 LEU E O 1
ATOM 15783 N N . GLU E 1 397 ? 22.283 -19.245 11.407 1.00 41.34 394 GLU E N 1
ATOM 15784 C CA . GLU E 1 397 ? 23.720 -19.177 11.321 1.00 42.63 394 GLU E CA 1
ATOM 15785 C C . GLU E 1 397 ? 24.111 -17.900 10.595 1.00 42.46 394 GLU E C 1
ATOM 15786 O O . GLU E 1 397 ? 25.124 -17.859 9.919 1.00 42.25 394 GLU E O 1
ATOM 15792 N N . ASP E 1 398 ? 23.332 -16.819 10.726 1.00 42.36 395 ASP E N 1
ATOM 15793 C CA . ASP E 1 398 ? 23.725 -15.494 10.289 1.00 42.53 395 ASP E CA 1
ATOM 15794 C C . ASP E 1 398 ? 23.686 -14.518 11.447 1.00 42.68 395 ASP E C 1
ATOM 15795 O O . ASP E 1 398 ? 22.957 -14.731 12.406 1.00 42.19 395 ASP E O 1
ATOM 15800 N N . TYR E 1 399 ? 24.462 -13.437 11.395 1.00 43.60 396 TYR E N 1
ATOM 15801 C CA . TYR E 1 399 ? 24.491 -12.399 12.407 1.00 44.46 396 TYR E CA 1
ATOM 15802 C C . TYR E 1 399 ? 24.168 -11.046 11.811 1.00 44.78 396 TYR E C 1
ATOM 15803 O O . TYR E 1 399 ? 24.692 -10.693 10.761 1.00 45.11 396 TYR E O 1
ATOM 15812 N N . PHE E 1 400 ? 23.321 -10.236 12.443 1.00 45.56 397 PHE E N 1
ATOM 15813 C CA . PHE E 1 400 ? 23.035 -8.862 12.019 1.00 45.43 397 PHE E CA 1
ATOM 15814 C C . PHE E 1 400 ? 22.610 -8.007 13.221 1.00 46.18 397 PHE E C 1
ATOM 15815 O O . PHE E 1 400 ? 22.190 -8.490 14.284 1.00 46.32 397 PHE E O 1
ATOM 15832 N N . THR F 1 5 ? 54.246 -66.643 35.592 1.00 58.29 2 THR F N 1
ATOM 15833 C CA . THR F 1 5 ? 53.348 -65.862 36.437 1.00 57.57 2 THR F CA 1
ATOM 15834 C C . THR F 1 5 ? 51.937 -66.448 36.405 1.00 56.39 2 THR F C 1
ATOM 15835 O O . THR F 1 5 ? 51.427 -66.780 35.332 1.00 56.54 2 THR F O 1
ATOM 15839 N N . THR F 1 6 ? 51.254 -66.610 37.537 1.00 54.88 3 THR F N 1
ATOM 15840 C CA . THR F 1 6 ? 49.883 -67.115 37.554 1.00 53.69 3 THR F CA 1
ATOM 15841 C C . THR F 1 6 ? 48.936 -65.914 37.400 1.00 52.61 3 THR F C 1
ATOM 15842 O O . THR F 1 6 ? 49.207 -64.850 37.935 1.00 51.85 3 THR F O 1
ATOM 15846 N N . LYS F 1 7 ? 47.838 -66.014 36.651 1.00 51.87 4 LYS F N 1
ATOM 15847 C CA . LYS F 1 7 ? 46.886 -64.919 36.457 1.00 51.03 4 LYS F CA 1
ATOM 15848 C C . LYS F 1 7 ? 45.482 -65.458 36.352 1.00 49.97 4 LYS F C 1
ATOM 15849 O O . LYS F 1 7 ? 45.238 -66.374 35.597 1.00 50.09 4 LYS F O 1
ATOM 15855 N N . ARG F 1 8 ? 44.501 -64.903 37.043 1.00 48.76 5 ARG F N 1
ATOM 15856 C CA . ARG F 1 8 ? 43.144 -65.421 37.028 1.00 47.73 5 ARG F CA 1
ATOM 15857 C C . ARG F 1 8 ? 42.167 -64.333 37.455 1.00 46.92 5 ARG F C 1
ATOM 15858 O O . ARG F 1 8 ? 42.493 -63.500 38.303 1.00 45.43 5 ARG F O 1
ATOM 15866 N N . VAL F 1 9 ? 40.965 -64.309 36.881 1.00 46.44 6 VAL F N 1
ATOM 15867 C CA . VAL F 1 9 ? 39.833 -63.560 37.381 1.00 46.59 6 VAL F CA 1
ATOM 15868 C C . VAL F 1 9 ? 39.230 -64.334 38.543 1.00 46.64 6 VAL F C 1
ATOM 15869 O O . VAL F 1 9 ? 39.102 -65.551 38.487 1.00 46.99 6 VAL F O 1
ATOM 15873 N N . LYS F 1 10 ? 38.857 -63.686 39.632 1.00 47.22 7 LYS F N 1
ATOM 15874 C CA . LYS F 1 10 ? 38.231 -64.317 40.783 1.00 47.79 7 LYS F CA 1
ATOM 15875 C C . LYS F 1 10 ? 37.013 -63.481 41.215 1.00 48.33 7 LYS F C 1
ATOM 15876 O O . LYS F 1 10 ? 37.125 -62.251 41.343 1.00 47.71 7 LYS F O 1
ATOM 15882 N N . LYS F 1 11 ? 35.831 -64.072 41.425 1.00 49.28 8 LYS F N 1
ATOM 15883 C CA . LYS F 1 11 ? 34.690 -63.375 42.053 1.00 50.57 8 LYS F CA 1
ATOM 15884 C C . LYS F 1 11 ? 35.002 -63.109 43.515 1.00 50.83 8 LYS F C 1
ATOM 15885 O O . LYS F 1 11 ? 35.548 -63.968 44.208 1.00 50.33 8 LYS F O 1
ATOM 15899 N N . GLY F 1 13 ? 34.230 -61.284 47.614 1.00 52.94 10 GLY F N 1
ATOM 15900 C CA . GLY F 1 13 ? 33.171 -61.134 48.599 1.00 53.16 10 GLY F CA 1
ATOM 15901 C C . GLY F 1 13 ? 33.685 -60.545 49.895 1.00 53.38 10 GLY F C 1
ATOM 15902 O O . GLY F 1 13 ? 34.756 -59.918 49.915 1.00 52.96 10 GLY F O 1
ATOM 15903 N N . LYS F 1 14 ? 32.961 -60.732 51.004 1.00 53.51 11 LYS F N 1
ATOM 15904 C CA . LYS F 1 14 ? 33.248 -60.124 52.307 1.00 53.80 11 LYS F CA 1
ATOM 15905 C C . LYS F 1 14 ? 34.648 -60.456 52.812 1.00 53.30 11 LYS F C 1
ATOM 15906 O O . LYS F 1 14 ? 35.250 -59.677 53.540 1.00 52.64 11 LYS F O 1
ATOM 15912 N N . GLU F 1 15 ? 35.208 -61.604 52.471 1.00 53.24 12 GLU F N 1
ATOM 15913 C CA . GLU F 1 15 ? 36.492 -62.017 52.995 1.00 53.69 12 GLU F CA 1
ATOM 15914 C C . GLU F 1 15 ? 37.559 -61.180 52.315 1.00 53.45 12 GLU F C 1
ATOM 15915 O O . GLU F 1 15 ? 38.607 -60.929 52.899 1.00 53.17 12 GLU F O 1
ATOM 15921 N N . GLU F 1 16 ? 37.335 -60.714 51.084 1.00 53.32 13 GLU F N 1
ATOM 15922 C CA . GLU F 1 16 ? 38.288 -59.915 50.313 1.00 53.19 13 GLU F CA 1
ATOM 15923 C C . GLU F 1 16 ? 38.152 -58.417 50.617 1.00 53.09 13 GLU F C 1
ATOM 15924 O O . GLU F 1 16 ? 38.819 -57.596 49.994 1.00 52.89 13 GLU F O 1
ATOM 15938 N N . LYS F 1 18 ? 39.150 -55.868 52.779 1.00 50.96 15 LYS F N 1
ATOM 15939 C CA . LYS F 1 18 ? 40.254 -54.911 52.985 1.00 50.63 15 LYS F CA 1
ATOM 15940 C C . LYS F 1 18 ? 41.268 -54.939 51.844 1.00 49.47 15 LYS F C 1
ATOM 15941 O O . LYS F 1 18 ? 41.906 -53.932 51.567 1.00 49.22 15 LYS F O 1
ATOM 15947 N N . GLU F 1 19 ? 41.479 -56.058 51.164 1.00 48.46 16 GLU F N 1
ATOM 15948 C CA . GLU F 1 19 ? 42.343 -56.102 50.012 1.00 48.13 16 GLU F CA 1
ATOM 15949 C C . GLU F 1 19 ? 41.703 -55.178 48.975 1.00 46.65 16 GLU F C 1
ATOM 15950 O O . GLU F 1 19 ? 42.379 -54.349 48.381 1.00 45.71 16 GLU F O 1
ATOM 15964 N N . PHE F 1 21 ? 39.415 -52.642 49.570 1.00 40.67 18 PHE F N 1
ATOM 15965 C CA . PHE F 1 21 ? 39.391 -51.305 50.102 1.00 39.79 18 PHE F CA 1
ATOM 15966 C C . PHE F 1 21 ? 40.754 -50.665 49.928 1.00 38.28 18 PHE F C 1
ATOM 15967 O O . PHE F 1 21 ? 40.832 -49.492 49.572 1.00 37.64 18 PHE F O 1
ATOM 15975 N N . ASP F 1 22 ? 41.855 -51.368 50.165 1.00 37.15 19 ASP F N 1
ATOM 15976 C CA . ASP F 1 22 ? 43.192 -50.807 49.994 1.00 36.85 19 ASP F CA 1
ATOM 15977 C C . ASP F 1 22 ? 43.476 -50.495 48.545 1.00 35.31 19 ASP F C 1
ATOM 15978 O O . ASP F 1 22 ? 44.170 -49.527 48.259 1.00 34.55 19 ASP F O 1
ATOM 15983 N N . LEU F 1 23 ? 42.980 -51.271 47.594 1.00 34.50 20 LEU F N 1
ATOM 15984 C CA . LEU F 1 23 ? 43.132 -50.961 46.169 1.00 34.46 20 LEU F CA 1
ATOM 15985 C C . LEU F 1 23 ? 42.327 -49.708 45.821 1.00 34.14 20 LEU F C 1
ATOM 15986 O O . LEU F 1 23 ? 42.823 -48.833 45.105 1.00 33.77 20 LEU F O 1
ATOM 15991 N N . VAL F 1 24 ? 41.092 -49.574 46.291 1.00 33.74 21 VAL F N 1
ATOM 15992 C CA . VAL F 1 24 ? 40.217 -48.452 45.965 1.00 33.93 21 VAL F CA 1
ATOM 15993 C C . VAL F 1 24 ? 40.749 -47.148 46.594 1.00 33.69 21 VAL F C 1
ATOM 15994 O O . VAL F 1 24 ? 40.687 -46.086 45.985 1.00 33.47 21 VAL F O 1
ATOM 15998 N N . ILE F 1 25 ? 41.295 -47.190 47.804 1.00 33.68 22 ILE F N 1
ATOM 15999 C CA . ILE F 1 25 ? 41.930 -46.065 48.490 1.00 33.47 22 ILE F CA 1
ATOM 16000 C C . ILE F 1 25 ? 43.156 -45.604 47.726 1.00 33.53 22 ILE F C 1
ATOM 16001 O O . ILE F 1 25 ? 43.393 -44.387 47.587 1.00 34.08 22 ILE F O 1
ATOM 16006 N N . TYR F 1 26 ? 43.978 -46.513 47.212 1.00 32.83 23 TYR F N 1
ATOM 16007 C CA . TYR F 1 26 ? 45.137 -46.171 46.420 1.00 32.49 23 TYR F CA 1
ATOM 16008 C C . TYR F 1 26 ? 44.694 -45.609 45.075 1.00 33.01 23 TYR F C 1
ATOM 16009 O O . TYR F 1 26 ? 45.052 -44.499 44.743 1.00 33.33 23 TYR F O 1
ATOM 16018 N N . ALA F 1 27 ? 43.905 -46.308 44.270 1.00 33.84 24 ALA F N 1
ATOM 16019 C CA . ALA F 1 27 ? 43.605 -45.890 42.915 1.00 34.61 24 ALA F CA 1
ATOM 16020 C C . ALA F 1 27 ? 42.907 -44.543 42.889 1.00 35.80 24 ALA F C 1
ATOM 16021 O O . ALA F 1 27 ? 43.134 -43.744 41.976 1.00 35.92 24 ALA F O 1
ATOM 16023 N N . PHE F 1 28 ? 42.043 -44.229 43.846 1.00 37.22 25 PHE F N 1
ATOM 16024 C CA . PHE F 1 28 ? 41.243 -43.027 43.817 1.00 38.34 25 PHE F CA 1
ATOM 16025 C C . PHE F 1 28 ? 41.794 -42.041 44.828 1.00 39.48 25 PHE F C 1
ATOM 16026 O O . PHE F 1 28 ? 41.218 -40.989 45.040 1.00 39.55 25 PHE F O 1
ATOM 16034 N N . ASN F 1 29 ? 42.933 -42.297 45.460 1.00 41.23 26 ASN F N 1
ATOM 16035 C CA . ASN F 1 29 ? 43.595 -41.319 46.315 1.00 42.21 26 ASN F CA 1
ATOM 16036 C C . ASN F 1 29 ? 42.635 -40.705 47.327 1.00 43.30 26 ASN F C 1
ATOM 16037 O O . ASN F 1 29 ? 42.421 -39.502 47.347 1.00 43.52 26 ASN F O 1
ATOM 16042 N N . GLN F 1 30 ? 42.015 -41.484 48.198 1.00 45.06 27 GLN F N 1
ATOM 16043 C CA . GLN F 1 30 ? 41.117 -40.952 49.221 1.00 46.27 27 GLN F CA 1
ATOM 16044 C C . GLN F 1 30 ? 41.700 -41.307 50.581 1.00 46.63 27 GLN F C 1
ATOM 16045 O O . GLN F 1 30 ? 42.508 -42.220 50.679 1.00 46.29 27 GLN F O 1
ATOM 16051 N N . GLU F 1 31 ? 41.401 -40.584 51.654 1.00 47.50 28 GLU F N 1
ATOM 16052 C CA . GLU F 1 31 ? 41.946 -40.932 52.954 1.00 48.81 28 GLU F CA 1
ATOM 16053 C C . GLU F 1 31 ? 41.032 -42.035 53.476 1.00 48.44 28 GLU F C 1
ATOM 16054 O O . GLU F 1 31 ? 39.816 -41.948 53.333 1.00 48.20 28 GLU F O 1
ATOM 16060 N N . PRO F 1 32 ? 41.620 -43.095 54.020 1.00 48.64 29 PRO F N 1
ATOM 16061 C CA . PRO F 1 32 ? 40.850 -44.245 54.482 1.00 48.99 29 PRO F CA 1
ATOM 16062 C C . PRO F 1 32 ? 40.212 -44.016 55.856 1.00 49.06 29 PRO F C 1
ATOM 16063 O O . PRO F 1 32 ? 40.594 -44.662 56.817 1.00 49.32 29 PRO F O 1
ATOM 16067 N N . THR F 1 33 ? 39.246 -43.117 56.012 1.00 49.49 30 THR F N 1
ATOM 16068 C CA . THR F 1 33 ? 38.589 -42.877 57.292 1.00 49.64 30 THR F CA 1
ATOM 16069 C C . THR F 1 33 ? 37.677 -44.039 57.644 1.00 49.97 30 THR F C 1
ATOM 16070 O O . THR F 1 33 ? 37.329 -44.853 56.791 1.00 50.30 30 THR F O 1
ATOM 16074 N N . ALA F 1 34 ? 37.248 -44.150 58.895 1.00 50.29 31 ALA F N 1
ATOM 16075 C CA . ALA F 1 34 ? 36.264 -45.124 59.341 1.00 50.20 31 ALA F CA 1
ATOM 16076 C C . ALA F 1 34 ? 34.943 -44.920 58.614 1.00 50.18 31 ALA F C 1
ATOM 16077 O O . ALA F 1 34 ? 34.303 -45.877 58.236 1.00 50.36 31 ALA F O 1
ATOM 16079 N N . GLU F 1 35 ? 34.478 -43.697 58.393 1.00 50.77 32 GLU F N 1
ATOM 16080 C CA . GLU F 1 35 ? 33.252 -43.434 57.623 1.00 51.08 32 GLU F CA 1
ATOM 16081 C C . GLU F 1 35 ? 33.387 -43.962 56.196 1.00 50.95 32 GLU F C 1
ATOM 16082 O O . GLU F 1 35 ? 32.472 -44.616 55.671 1.00 50.74 32 GLU F O 1
ATOM 16088 N N . ARG F 1 36 ? 34.503 -43.688 55.520 1.00 50.60 33 ARG F N 1
ATOM 16089 C CA . ARG F 1 36 ? 34.738 -44.135 54.156 1.00 50.28 33 ARG F CA 1
ATOM 16090 C C . ARG F 1 36 ? 34.749 -45.664 54.133 1.00 49.22 33 ARG F C 1
ATOM 16091 O O . ARG F 1 36 ? 34.165 -46.277 53.234 1.00 48.47 33 ARG F O 1
ATOM 16099 N N . GLN F 1 37 ? 35.361 -46.335 55.107 1.00 48.35 34 GLN F N 1
ATOM 16100 C CA . GLN F 1 37 ? 35.366 -47.780 55.127 1.00 48.35 34 GLN F CA 1
ATOM 16101 C C . GLN F 1 37 ? 33.982 -48.343 55.392 1.00 47.91 34 GLN F C 1
ATOM 16102 O O . GLN F 1 37 ? 33.626 -49.382 54.821 1.00 48.05 34 GLN F O 1
ATOM 16108 N N . GLU F 1 38 ? 33.159 -47.744 56.250 1.00 47.58 35 GLU F N 1
ATOM 16109 C CA . GLU F 1 38 ? 31.816 -48.264 56.490 1.00 47.88 35 GLU F CA 1
ATOM 16110 C C . GLU F 1 38 ? 30.983 -48.162 55.230 1.00 46.53 35 GLU F C 1
ATOM 16111 O O . GLU F 1 38 ? 30.228 -49.067 54.922 1.00 45.95 35 GLU F O 1
ATOM 16117 N N . ARG F 1 39 ? 31.101 -47.102 54.447 1.00 45.88 36 ARG F N 1
ATOM 16118 C CA . ARG F 1 39 ? 30.273 -46.923 53.273 1.00 46.07 36 ARG F CA 1
ATOM 16119 C C . ARG F 1 39 ? 30.707 -47.894 52.204 1.00 44.64 36 ARG F C 1
ATOM 16120 O O . ARG F 1 39 ? 29.879 -48.402 51.458 1.00 43.71 36 ARG F O 1
ATOM 16128 N N . PHE F 1 40 ? 31.995 -48.204 52.098 1.00 43.85 37 PHE F N 1
ATOM 16129 C CA . PHE F 1 40 ? 32.489 -49.193 51.171 1.00 43.81 37 PHE F CA 1
ATOM 16130 C C . PHE F 1 40 ? 32.025 -50.583 51.612 1.00 43.16 37 PHE F C 1
ATOM 16131 O O . PHE F 1 40 ? 31.587 -51.374 50.787 1.00 42.37 37 PHE F O 1
ATOM 16139 N N . GLU F 1 41 ? 32.120 -50.944 52.891 1.00 42.95 38 GLU F N 1
ATOM 16140 C CA . GLU F 1 41 ? 31.499 -52.167 53.409 1.00 43.52 38 GLU F CA 1
ATOM 16141 C C . GLU F 1 41 ? 30.010 -52.216 53.019 1.00 42.78 38 GLU F C 1
ATOM 16142 O O . GLU F 1 41 ? 29.516 -53.260 52.637 1.00 42.82 38 GLU F O 1
ATOM 16148 N N . LYS F 1 42 ? 29.253 -51.123 53.081 1.00 42.52 39 LYS F N 1
ATOM 16149 C CA . LYS F 1 42 ? 27.841 -51.115 52.703 1.00 42.46 39 LYS F CA 1
ATOM 16150 C C . LYS F 1 42 ? 27.706 -51.422 51.220 1.00 41.78 39 LYS F C 1
ATOM 16151 O O . LYS F 1 42 ? 26.922 -52.275 50.840 1.00 41.99 39 LYS F O 1
ATOM 16157 N N . LEU F 1 43 ? 28.451 -50.772 50.332 1.00 41.19 40 LEU F N 1
ATOM 16158 C CA . LEU F 1 43 ? 28.294 -50.932 48.886 1.00 40.74 40 LEU F CA 1
ATOM 16159 C C . LEU F 1 43 ? 28.683 -52.353 48.480 1.00 40.27 40 LEU F C 1
ATOM 16160 O O . LEU F 1 43 ? 27.993 -53.003 47.681 1.00 39.30 40 LEU F O 1
ATOM 16165 N N . LEU F 1 44 ? 29.779 -52.873 49.029 1.00 40.16 41 LEU F N 1
ATOM 16166 C CA . LEU F 1 44 ? 30.265 -54.235 48.815 1.00 40.16 41 LEU F CA 1
ATOM 16167 C C . LEU F 1 44 ? 29.167 -55.262 49.076 1.00 39.78 41 LEU F C 1
ATOM 16168 O O . LEU F 1 44 ? 29.039 -56.211 48.308 1.00 39.33 41 LEU F O 1
ATOM 16173 N N . SER F 1 45 ? 28.322 -55.108 50.100 1.00 39.49 42 SER F N 1
ATOM 16174 C CA . SER F 1 45 ? 27.233 -56.058 50.387 1.00 39.77 42 SER F CA 1
ATOM 16175 C C . SER F 1 45 ? 26.063 -55.964 49.386 1.00 39.81 42 SER F C 1
ATOM 16176 O O . SER F 1 45 ? 25.145 -56.758 49.436 1.00 39.59 42 SER F O 1
ATOM 16179 N N . HIS F 1 46 ? 26.028 -55.017 48.461 1.00 40.43 43 HIS F N 1
ATOM 16180 C CA . HIS F 1 46 ? 24.979 -54.932 47.453 1.00 40.66 43 HIS F CA 1
ATOM 16181 C C . HIS F 1 46 ? 25.594 -55.081 46.073 1.00 41.25 43 HIS F C 1
ATOM 16182 O O . HIS F 1 46 ? 24.889 -54.913 45.077 1.00 42.26 43 HIS F O 1
ATOM 16189 N N . THR F 1 47 ? 26.883 -55.396 45.931 1.00 41.27 44 THR F N 1
ATOM 16190 C CA . THR F 1 47 ? 27.569 -55.381 44.634 1.00 41.14 44 THR F CA 1
ATOM 16191 C C . THR F 1 47 ? 28.106 -56.757 44.295 1.00 41.03 44 THR F C 1
ATOM 16192 O O . THR F 1 47 ? 28.374 -57.552 45.183 1.00 40.93 44 THR F O 1
ATOM 16196 N N . GLN F 1 48 ? 28.238 -57.106 43.017 1.00 40.98 45 GLN F N 1
ATOM 16197 C CA . GLN F 1 48 ? 29.053 -58.217 42.554 1.00 40.79 45 GLN F CA 1
ATOM 16198 C C . GLN F 1 48 ? 30.450 -57.678 42.218 1.00 40.05 45 GLN F C 1
ATOM 16199 O O . GLN F 1 48 ? 30.587 -56.772 41.403 1.00 39.53 45 GLN F O 1
ATOM 16205 N N . SER F 1 49 ? 31.528 -58.206 42.780 1.00 39.73 46 SER F N 1
ATOM 16206 C CA . SER F 1 49 ? 32.878 -57.689 42.560 1.00 39.46 46 SER F CA 1
ATOM 16207 C C . SER F 1 49 ? 33.786 -58.741 41.935 1.00 38.75 46 SER F C 1
ATOM 16208 O O . SER F 1 49 ? 33.749 -59.909 42.303 1.00 38.31 46 SER F O 1
ATOM 16211 N N . TYR F 1 50 ? 34.627 -58.369 40.983 1.00 38.46 47 TYR F N 1
ATOM 16212 C CA . TYR F 1 50 ? 35.549 -59.275 40.317 1.00 38.36 47 TYR F CA 1
ATOM 16213 C C . TYR F 1 50 ? 36.939 -58.758 40.587 1.00 37.75 47 TYR F C 1
ATOM 16214 O O . TYR F 1 50 ? 37.141 -57.571 40.742 1.00 38.02 47 TYR F O 1
ATOM 16223 N N . GLY F 1 51 ? 37.942 -59.603 40.689 1.00 37.36 48 GLY F N 1
ATOM 16224 C CA . GLY F 1 51 ? 39.313 -59.181 40.884 1.00 36.53 48 GLY F CA 1
ATOM 16225 C C . GLY F 1 51 ? 40.202 -59.930 39.923 1.00 35.76 48 GLY F C 1
ATOM 16226 O O . GLY F 1 51 ? 39.829 -60.966 39.385 1.00 34.79 48 GLY F O 1
ATOM 16227 N N . PHE F 1 52 ? 41.374 -59.412 39.625 1.00 35.42 49 PHE F N 1
ATOM 16228 C CA . PHE F 1 52 ? 42.343 -60.080 38.835 1.00 35.53 49 PHE F CA 1
ATOM 16229 C C . PHE F 1 52 ? 43.500 -60.283 39.773 1.00 36.14 49 PHE F C 1
ATOM 16230 O O . PHE F 1 52 ? 43.972 -59.300 40.366 1.00 36.42 49 PHE F O 1
ATOM 16238 N N . LEU F 1 53 ? 43.937 -61.523 40.026 1.00 36.56 50 LEU F N 1
ATOM 16239 C CA . LEU F 1 53 ? 45.104 -61.812 40.840 1.00 36.56 50 LEU F CA 1
ATOM 16240 C C . LEU F 1 53 ? 46.269 -62.153 39.925 1.00 37.02 50 LEU F C 1
ATOM 16241 O O . LEU F 1 53 ? 46.089 -62.792 38.891 1.00 36.85 50 LEU F O 1
ATOM 16246 N N . ILE F 1 54 ? 47.485 -61.731 40.258 1.00 37.50 51 ILE F N 1
ATOM 16247 C CA . ILE F 1 54 ? 48.706 -62.079 39.555 1.00 37.70 51 ILE F CA 1
ATOM 16248 C C . ILE F 1 54 ? 49.661 -62.530 40.650 1.00 38.42 51 ILE F C 1
ATOM 16249 O O . ILE F 1 54 ? 49.980 -61.751 41.562 1.00 37.73 51 ILE F O 1
ATOM 16254 N N . ASP F 1 55 ? 50.112 -63.787 40.620 1.00 39.33 52 ASP F N 1
ATOM 16255 C CA . ASP F 1 55 ? 50.848 -64.450 41.704 1.00 39.99 52 ASP F CA 1
ATOM 16256 C C . ASP F 1 55 ? 50.087 -64.317 43.016 1.00 40.12 52 ASP F C 1
ATOM 16257 O O . ASP F 1 55 ? 50.671 -64.087 44.083 1.00 40.01 52 ASP F O 1
ATOM 16262 N N . GLU F 1 56 ? 48.763 -64.479 42.952 1.00 40.22 53 GLU F N 1
ATOM 16263 C CA . GLU F 1 56 ? 47.835 -64.462 44.068 1.00 40.51 53 GLU F CA 1
ATOM 16264 C C . GLU F 1 56 ? 47.774 -63.123 44.806 1.00 40.42 53 GLU F C 1
ATOM 16265 O O . GLU F 1 56 ? 47.303 -63.070 45.935 1.00 40.67 53 GLU F O 1
ATOM 16271 N N . GLN F 1 57 ? 48.167 -62.003 44.196 1.00 40.11 54 GLN F N 1
ATOM 16272 C CA . GLN F 1 57 ? 47.943 -60.658 44.749 1.00 39.86 54 GLN F CA 1
ATOM 16273 C C . GLN F 1 57 ? 46.836 -59.978 43.944 1.00 38.88 54 GLN F C 1
ATOM 16274 O O . GLN F 1 57 ? 46.893 -59.954 42.726 1.00 38.42 54 GLN F O 1
ATOM 16280 N N . LEU F 1 58 ? 45.797 -59.426 44.564 1.00 38.11 55 LEU F N 1
ATOM 16281 C CA . LEU F 1 58 ? 44.819 -58.593 43.873 1.00 37.64 55 LEU F CA 1
ATOM 16282 C C . LEU F 1 58 ? 45.541 -57.440 43.186 1.00 37.17 55 LEU F C 1
ATOM 16283 O O . LEU F 1 58 ? 46.337 -56.719 43.811 1.00 36.68 55 LEU F O 1
ATOM 16288 N N . THR F 1 59 ? 45.351 -57.265 41.884 1.00 36.49 56 THR F N 1
ATOM 16289 C CA . THR F 1 59 ? 46.002 -56.215 41.122 1.00 36.44 56 THR F CA 1
ATOM 16290 C C . THR F 1 59 ? 44.962 -55.290 40.484 1.00 36.02 56 THR F C 1
ATOM 16291 O O . THR F 1 59 ? 45.216 -54.128 40.290 1.00 35.27 56 THR F O 1
ATOM 16295 N N . SER F 1 60 ? 43.787 -55.776 40.123 1.00 36.28 57 SER F N 1
ATOM 16296 C CA . SER F 1 60 ? 42.784 -55.016 39.447 1.00 36.73 57 SER F CA 1
ATOM 16297 C C . SER F 1 60 ? 41.448 -55.469 39.946 1.00 37.22 57 SER F C 1
ATOM 16298 O O . SER F 1 60 ? 41.334 -56.498 40.583 1.00 36.65 57 SER F O 1
ATOM 16301 N N . GLN F 1 61 ? 40.389 -54.743 39.637 1.00 38.25 58 GLN F N 1
ATOM 16302 C CA . GLN F 1 61 ? 39.125 -54.872 40.302 1.00 38.95 58 GLN F CA 1
ATOM 16303 C C . GLN F 1 61 ? 38.043 -54.125 39.523 1.00 38.75 58 GLN F C 1
ATOM 16304 O O . GLN F 1 61 ? 38.305 -53.050 38.984 1.00 38.42 58 GLN F O 1
ATOM 16310 N N . VAL F 1 62 ? 36.836 -54.670 39.417 1.00 38.89 59 VAL F N 1
ATOM 16311 C CA . VAL F 1 62 ? 35.670 -54.007 38.861 1.00 39.56 59 VAL F CA 1
ATOM 16312 C C . VAL F 1 62 ? 34.475 -54.382 39.733 1.00 40.32 59 VAL F C 1
ATOM 16313 O O . VAL F 1 62 ? 34.352 -55.521 40.169 1.00 39.78 59 VAL F O 1
ATOM 16325 N N . ALA F 1 64 ? 30.097 -54.216 40.090 1.00 40.86 61 ALA F N 1
ATOM 16326 C CA . ALA F 1 64 ? 28.849 -54.090 39.358 1.00 40.28 61 ALA F CA 1
ATOM 16327 C C . ALA F 1 64 ? 27.749 -53.972 40.392 1.00 39.28 61 ALA F C 1
ATOM 16328 O O . ALA F 1 64 ? 27.532 -54.897 41.135 1.00 39.08 61 ALA F O 1
ATOM 16330 N N . THR F 1 65 ? 27.028 -52.863 40.503 1.00 38.96 62 THR F N 1
ATOM 16331 C CA . THR F 1 65 ? 25.921 -52.736 41.431 1.00 38.77 62 THR F CA 1
ATOM 16332 C C . THR F 1 65 ? 24.635 -52.977 40.642 1.00 38.32 62 THR F C 1
ATOM 16333 O O . THR F 1 65 ? 24.443 -52.411 39.572 1.00 37.51 62 THR F O 1
ATOM 16337 N N . PRO F 1 66 ? 23.787 -53.868 41.153 1.00 38.58 63 PRO F N 1
ATOM 16338 C CA . PRO F 1 66 ? 22.495 -54.151 40.522 1.00 38.66 63 PRO F CA 1
ATOM 16339 C C . PRO F 1 66 ? 21.498 -53.029 40.729 1.00 38.20 63 PRO F C 1
ATOM 16340 O O . PRO F 1 66 ? 21.123 -52.722 41.857 1.00 38.54 63 PRO F O 1
ATOM 16344 N N . PHE F 1 67 ? 21.066 -52.377 39.664 1.00 38.02 64 PHE F N 1
ATOM 16345 C CA . PHE F 1 67 ? 20.093 -51.339 39.711 1.00 37.89 64 PHE F CA 1
ATOM 16346 C C . PHE F 1 67 ? 18.948 -51.762 38.849 1.00 37.59 64 PHE F C 1
ATOM 16347 O O . PHE F 1 67 ? 19.029 -52.710 38.087 1.00 36.81 64 PHE F O 1
ATOM 16355 N N . GLN F 1 68 ? 17.839 -51.063 38.966 1.00 37.93 65 GLN F N 1
ATOM 16356 C CA . GLN F 1 68 ? 16.709 -51.200 38.113 1.00 38.07 65 GLN F CA 1
ATOM 16357 C C . GLN F 1 68 ? 16.534 -49.817 37.548 1.00 37.00 65 GLN F C 1
ATOM 16358 O O . GLN F 1 68 ? 16.792 -48.826 38.231 1.00 36.36 65 GLN F O 1
ATOM 16364 N N . VAL F 1 69 ? 16.091 -49.689 36.310 1.00 36.36 66 VAL F N 1
ATOM 16365 C CA . VAL F 1 69 ? 16.097 -48.442 35.584 1.00 35.90 66 VAL F CA 1
ATOM 16366 C C . VAL F 1 69 ? 14.705 -48.271 35.042 1.00 35.74 66 VAL F C 1
ATOM 16367 O O . VAL F 1 69 ? 14.067 -49.266 34.741 1.00 35.57 66 VAL F O 1
ATOM 16371 N N . ASN F 1 70 ? 14.147 -47.062 34.964 1.00 35.48 67 ASN F N 1
ATOM 16372 C CA . ASN F 1 70 ? 12.798 -46.828 34.468 1.00 35.32 67 ASN F CA 1
ATOM 16373 C C . ASN F 1 70 ? 12.930 -46.297 33.072 1.00 35.34 67 ASN F C 1
ATOM 16374 O O . ASN F 1 70 ? 13.196 -45.128 32.890 1.00 35.27 67 ASN F O 1
ATOM 16379 N N . PHE F 1 71 ? 12.797 -47.112 32.035 1.00 35.43 68 PHE F N 1
ATOM 16380 C CA . PHE F 1 71 ? 13.003 -46.660 30.675 1.00 35.49 68 PHE F CA 1
ATOM 16381 C C . PHE F 1 71 ? 11.669 -46.460 29.997 1.00 35.25 68 PHE F C 1
ATOM 16382 O O . PHE F 1 71 ? 11.120 -47.376 29.407 1.00 34.98 68 PHE F O 1
ATOM 16390 N N . HIS F 1 72 ? 11.097 -45.271 30.049 1.00 35.78 69 HIS F N 1
ATOM 16391 C CA . HIS F 1 72 ? 9.839 -44.952 29.375 1.00 36.03 69 HIS F CA 1
ATOM 16392 C C . HIS F 1 72 ? 8.740 -45.922 29.772 1.00 36.18 69 HIS F C 1
ATOM 16393 O O . HIS F 1 72 ? 7.969 -46.397 28.923 1.00 35.89 69 HIS F O 1
ATOM 16400 N N . GLY F 1 73 ? 8.632 -46.242 31.063 1.00 36.58 70 GLY F N 1
ATOM 16401 C CA . GLY F 1 73 ? 7.609 -47.124 31.594 1.00 36.71 70 GLY F CA 1
ATOM 16402 C C . GLY F 1 73 ? 8.067 -48.548 31.848 1.00 37.17 70 GLY F C 1
ATOM 16403 O O . GLY F 1 73 ? 7.407 -49.269 32.589 1.00 37.13 70 GLY F O 1
ATOM 16404 N N . VAL F 1 74 ? 9.159 -49.037 31.268 1.00 37.38 71 VAL F N 1
ATOM 16405 C CA . VAL F 1 74 ? 9.588 -50.417 31.426 1.00 37.54 71 VAL F CA 1
ATOM 16406 C C . VAL F 1 74 ? 10.685 -50.510 32.477 1.00 38.25 71 VAL F C 1
ATOM 16407 O O . VAL F 1 74 ? 11.625 -49.739 32.437 1.00 37.92 71 VAL F O 1
ATOM 16411 N N . ARG F 1 75 ? 10.624 -51.414 33.452 1.00 39.02 72 ARG F N 1
ATOM 16412 C CA . ARG F 1 75 ? 11.736 -51.625 34.381 1.00 39.84 72 ARG F CA 1
ATOM 16413 C C . ARG F 1 75 ? 12.788 -52.494 33.726 1.00 39.38 72 ARG F C 1
ATOM 16414 O O . ARG F 1 75 ? 12.490 -53.612 33.328 1.00 39.37 72 ARG F O 1
ATOM 16422 N N . TYR F 1 76 ? 14.035 -52.054 33.611 1.00 38.80 73 TYR F N 1
ATOM 16423 C CA . TYR F 1 76 ? 15.104 -52.869 33.105 1.00 38.63 73 TYR F CA 1
ATOM 16424 C C . TYR F 1 76 ? 16.125 -53.076 34.199 1.00 38.46 73 TYR F C 1
ATOM 16425 O O . TYR F 1 76 ? 16.517 -52.115 34.861 1.00 38.34 73 TYR F O 1
ATOM 16434 N N . PRO F 1 77 ? 16.570 -54.311 34.408 1.00 38.46 74 PRO F N 1
ATOM 16435 C CA . PRO F 1 77 ? 17.739 -54.519 35.256 1.00 38.85 74 PRO F CA 1
ATOM 16436 C C . PRO F 1 77 ? 18.979 -53.883 34.607 1.00 39.38 74 PRO F C 1
ATOM 16437 O O . PRO F 1 77 ? 19.210 -54.035 33.399 1.00 39.02 74 PRO F O 1
ATOM 16449 N N . ALA F 1 79 ? 23.329 -53.049 35.256 1.00 38.67 76 ALA F N 1
ATOM 16450 C CA . ALA F 1 79 ? 24.524 -53.201 36.073 1.00 38.23 76 ALA F CA 1
ATOM 16451 C C . ALA F 1 79 ? 25.330 -51.894 36.008 1.00 38.23 76 ALA F C 1
ATOM 16452 O O . ALA F 1 79 ? 25.815 -51.488 34.933 1.00 37.86 76 ALA F O 1
ATOM 16454 N N . GLY F 1 80 ? 25.490 -51.185 37.121 1.00 37.71 77 GLY F N 1
ATOM 16455 C CA . GLY F 1 80 ? 26.234 -49.946 37.178 1.00 37.71 77 GLY F CA 1
ATOM 16456 C C . GLY F 1 80 ? 27.647 -50.300 37.499 1.00 37.64 77 GLY F C 1
ATOM 16457 O O . GLY F 1 80 ? 27.920 -50.782 38.592 1.00 37.91 77 GLY F O 1
ATOM 16458 N N . ILE F 1 81 ? 28.593 -50.117 36.590 1.00 37.78 78 ILE F N 1
ATOM 16459 C CA . ILE F 1 81 ? 29.967 -50.519 36.816 1.00 37.84 78 ILE F CA 1
ATOM 16460 C C . ILE F 1 81 ? 30.705 -49.378 37.482 1.00 37.74 78 ILE F C 1
ATOM 16461 O O . ILE F 1 81 ? 30.510 -48.219 37.127 1.00 37.73 78 ILE F O 1
ATOM 16466 N N . GLY F 1 82 ? 31.544 -49.636 38.474 1.00 37.63 79 GLY F N 1
ATOM 16467 C CA . GLY F 1 82 ? 32.275 -48.593 39.151 1.00 38.01 79 GLY F CA 1
ATOM 16468 C C . GLY F 1 82 ? 33.458 -49.139 39.909 1.00 38.38 79 GLY F C 1
ATOM 16469 O O . GLY F 1 82 ? 33.764 -50.341 39.867 1.00 38.39 79 GLY F O 1
ATOM 16470 N N . TYR F 1 83 ? 34.169 -48.298 40.632 1.00 38.54 80 TYR F N 1
ATOM 16471 C CA . TYR F 1 83 ? 35.435 -48.662 41.272 1.00 38.60 80 TYR F CA 1
ATOM 16472 C C . TYR F 1 83 ? 36.289 -49.568 40.419 1.00 38.20 80 TYR F C 1
ATOM 16473 O O . TYR F 1 83 ? 36.811 -50.576 40.906 1.00 39.07 80 TYR F O 1
ATOM 16482 N N . VAL F 1 84 ? 36.469 -49.245 39.142 1.00 37.56 81 VAL F N 1
ATOM 16483 C CA . VAL F 1 84 ? 37.386 -49.928 38.241 1.00 36.62 81 VAL F CA 1
ATOM 16484 C C . VAL F 1 84 ? 38.773 -49.430 38.617 1.00 36.46 81 VAL F C 1
ATOM 16485 O O . VAL F 1 84 ? 39.094 -48.287 38.347 1.00 36.49 81 VAL F O 1
ATOM 16489 N N . ALA F 1 85 ? 39.630 -50.242 39.242 1.00 36.34 82 ALA F N 1
ATOM 16490 C CA . ALA F 1 85 ? 40.888 -49.806 39.865 1.00 35.69 82 ALA F CA 1
ATOM 16491 C C . ALA F 1 85 ? 41.996 -50.798 39.573 1.00 35.26 82 ALA F C 1
ATOM 16492 O O . ALA F 1 85 ? 41.733 -51.977 39.549 1.00 36.03 82 ALA F O 1
ATOM 16494 N N . SER F 1 86 ? 43.240 -50.380 39.375 1.00 34.77 83 SER F N 1
ATOM 16495 C CA . SER F 1 86 ? 44.380 -51.229 39.122 1.00 34.65 83 SER F CA 1
ATOM 16496 C C . SER F 1 86 ? 45.511 -50.702 39.939 1.00 34.74 83 SER F C 1
ATOM 16497 O O . SER F 1 86 ? 45.674 -49.496 40.056 1.00 34.58 83 SER F O 1
ATOM 16500 N N . TYR F 1 87 ? 46.352 -51.530 40.530 1.00 34.92 84 TYR F N 1
ATOM 16501 C CA . TYR F 1 87 ? 47.573 -51.051 41.119 1.00 35.19 84 TYR F CA 1
ATOM 16502 C C . TYR F 1 87 ? 48.568 -50.704 40.010 1.00 35.70 84 TYR F C 1
ATOM 16503 O O . TYR F 1 87 ? 48.554 -51.330 38.950 1.00 35.79 84 TYR F O 1
ATOM 16512 N N . PRO F 1 88 ? 49.428 -49.716 40.252 1.00 36.62 85 PRO F N 1
ATOM 16513 C CA . PRO F 1 88 ? 50.357 -49.224 39.235 1.00 37.38 85 PRO F CA 1
ATOM 16514 C C . PRO F 1 88 ? 51.544 -50.120 38.900 1.00 38.14 85 PRO F C 1
ATOM 16515 O O . PRO F 1 88 ? 52.248 -49.811 37.952 1.00 38.48 85 PRO F O 1
ATOM 16519 N N . GLU F 1 89 ? 51.845 -51.194 39.637 1.00 39.19 86 GLU F N 1
ATOM 16520 C CA . GLU F 1 89 ? 52.942 -52.129 39.317 1.00 39.65 86 GLU F CA 1
ATOM 16521 C C . GLU F 1 89 ? 52.576 -52.954 38.126 1.00 40.96 86 GLU F C 1
ATOM 16522 O O . GLU F 1 89 ? 53.435 -53.596 37.554 1.00 41.51 86 GLU F O 1
ATOM 16528 N N . TYR F 1 90 ? 51.308 -53.049 37.759 1.00 42.55 87 TYR F N 1
ATOM 16529 C CA . TYR F 1 90 ? 50.848 -53.958 36.745 1.00 44.44 87 TYR F CA 1
ATOM 16530 C C . TYR F 1 90 ? 50.258 -53.112 35.631 1.00 45.23 87 TYR F C 1
ATOM 16531 O O . TYR F 1 90 ? 49.678 -52.049 35.866 1.00 45.15 87 TYR F O 1
ATOM 16540 N N . ARG F 1 91 ? 50.430 -53.505 34.382 1.00 46.48 88 ARG F N 1
ATOM 16541 C CA . ARG F 1 91 ? 50.069 -52.693 33.220 1.00 47.14 88 ARG F CA 1
ATOM 16542 C C . ARG F 1 91 ? 50.039 -53.678 32.070 1.00 47.45 88 ARG F C 1
ATOM 16543 O O . ARG F 1 91 ? 50.997 -54.459 31.917 1.00 47.82 88 ARG F O 1
ATOM 16551 N N . GLY F 1 92 ? 48.994 -53.750 31.250 1.00 47.53 89 GLY F N 1
ATOM 16552 C CA . GLY F 1 92 ? 48.944 -54.715 30.136 1.00 47.12 89 GLY F CA 1
ATOM 16553 C C . GLY F 1 92 ? 49.187 -56.141 30.603 1.00 47.22 89 GLY F C 1
ATOM 16554 O O . GLY F 1 92 ? 49.803 -56.967 29.889 1.00 47.79 89 GLY F O 1
ATOM 16555 N N . GLU F 1 93 ? 48.765 -56.502 31.809 1.00 46.64 90 GLU F N 1
ATOM 16556 C CA . GLU F 1 93 ? 48.696 -57.902 32.205 1.00 46.14 90 GLU F CA 1
ATOM 16557 C C . GLU F 1 93 ? 47.309 -58.399 31.786 1.00 45.53 90 GLU F C 1
ATOM 16558 O O . GLU F 1 93 ? 46.990 -59.586 31.979 1.00 45.89 90 GLU F O 1
ATOM 16564 N N . GLY F 1 94 ? 46.461 -57.524 31.210 1.00 44.41 91 GLY F N 1
ATOM 16565 C CA . GLY F 1 94 ? 45.168 -57.851 30.597 1.00 43.48 91 GLY F CA 1
ATOM 16566 C C . GLY F 1 94 ? 44.058 -57.876 31.605 1.00 41.74 91 GLY F C 1
ATOM 16567 O O . GLY F 1 94 ? 42.992 -58.430 31.332 1.00 41.36 91 GLY F O 1
ATOM 16568 N N . GLY F 1 95 ? 44.258 -57.293 32.785 1.00 40.41 92 GLY F N 1
ATOM 16569 C CA . GLY F 1 95 ? 43.430 -57.516 33.953 1.00 39.60 92 GLY F CA 1
ATOM 16570 C C . GLY F 1 95 ? 41.994 -57.054 33.776 1.00 39.43 92 GLY F C 1
ATOM 16571 O O . GLY F 1 95 ? 41.071 -57.842 33.973 1.00 39.17 92 GLY F O 1
ATOM 16572 N N . ILE F 1 96 ? 41.723 -55.800 33.418 1.00 38.64 93 ILE F N 1
ATOM 16573 C CA . ILE F 1 96 ? 40.356 -55.334 33.301 1.00 38.19 93 ILE F CA 1
ATOM 16574 C C . ILE F 1 96 ? 39.708 -55.965 32.073 1.00 37.95 93 ILE F C 1
ATOM 16575 O O . ILE F 1 96 ? 38.521 -56.279 32.115 1.00 37.24 93 ILE F O 1
ATOM 16580 N N . SER F 1 97 ? 40.432 -56.233 30.990 1.00 37.63 94 SER F N 1
ATOM 16581 C CA . SER F 1 97 ? 39.886 -56.938 29.844 1.00 38.09 94 SER F CA 1
ATOM 16582 C C . SER F 1 97 ? 39.458 -58.349 30.227 1.00 38.08 94 SER F C 1
ATOM 16583 O O . SER F 1 97 ? 38.394 -58.811 29.798 1.00 37.72 94 SER F O 1
ATOM 16586 N N . ALA F 1 98 ? 40.228 -59.077 31.043 1.00 38.32 95 ALA F N 1
ATOM 16587 C CA . ALA F 1 98 ? 39.876 -60.441 31.466 1.00 38.59 95 ALA F CA 1
ATOM 16588 C C . ALA F 1 98 ? 38.642 -60.378 32.360 1.00 38.91 95 ALA F C 1
ATOM 16589 O O . ALA F 1 98 ? 37.724 -61.207 32.228 1.00 39.04 95 ALA F O 1
ATOM 16591 N N . ILE F 1 99 ? 38.564 -59.412 33.273 1.00 39.29 96 ILE F N 1
ATOM 16592 C CA . ILE F 1 99 ? 37.415 -59.198 34.150 1.00 39.82 96 ILE F CA 1
ATOM 16593 C C . ILE F 1 99 ? 36.183 -58.847 33.328 1.00 40.54 96 ILE F C 1
ATOM 16594 O O . ILE F 1 99 ? 35.119 -59.401 33.552 1.00 40.36 96 ILE F O 1
ATOM 16607 N N . LYS F 1 101 ? 35.293 -59.476 30.197 1.00 43.57 98 LYS F N 1
ATOM 16608 C CA . LYS F 1 101 ? 34.818 -60.662 29.480 1.00 44.13 98 LYS F CA 1
ATOM 16609 C C . LYS F 1 101 ? 34.025 -61.625 30.388 1.00 44.19 98 LYS F C 1
ATOM 16610 O O . LYS F 1 101 ? 32.894 -61.997 30.059 1.00 43.93 98 LYS F O 1
ATOM 16616 N N . GLU F 1 102 ? 34.566 -62.070 31.526 1.00 44.24 99 GLU F N 1
ATOM 16617 C CA . GLU F 1 102 ? 33.851 -62.951 32.444 1.00 44.25 99 GLU F CA 1
ATOM 16618 C C . GLU F 1 102 ? 32.597 -62.255 32.933 1.00 44.07 99 GLU F C 1
ATOM 16619 O O . GLU F 1 102 ? 31.501 -62.818 32.909 1.00 43.46 99 GLU F O 1
ATOM 16633 N N . LEU F 1 104 ? 30.719 -59.539 31.753 1.00 41.61 101 LEU F N 1
ATOM 16634 C CA . LEU F 1 104 ? 29.631 -59.351 30.768 1.00 41.27 101 LEU F CA 1
ATOM 16635 C C . LEU F 1 104 ? 28.949 -60.690 30.457 1.00 40.52 101 LEU F C 1
ATOM 16636 O O . LEU F 1 104 ? 27.715 -60.753 30.349 1.00 40.45 101 LEU F O 1
ATOM 16641 N N . ALA F 1 105 ? 29.677 -61.804 30.341 1.00 39.90 102 ALA F N 1
ATOM 16642 C CA . ALA F 1 105 ? 29.071 -63.134 30.210 1.00 39.52 102 ALA F CA 1
ATOM 16643 C C . ALA F 1 105 ? 28.208 -63.483 31.441 1.00 38.98 102 ALA F C 1
ATOM 16644 O O . ALA F 1 105 ? 27.066 -63.909 31.289 1.00 38.75 102 ALA F O 1
ATOM 16646 N N . ASP F 1 106 ? 28.675 -63.310 32.675 1.00 38.67 103 ASP F N 1
ATOM 16647 C CA . ASP F 1 106 ? 27.849 -63.545 33.875 1.00 38.76 103 ASP F CA 1
ATOM 16648 C C . ASP F 1 106 ? 26.601 -62.694 33.872 1.00 38.37 103 ASP F C 1
ATOM 16649 O O . ASP F 1 106 ? 25.543 -63.156 34.246 1.00 38.64 103 ASP F O 1
ATOM 16654 N N . LEU F 1 107 ? 26.675 -61.428 33.481 1.00 38.52 104 LEU F N 1
ATOM 16655 C CA . LEU F 1 107 ? 25.548 -60.517 33.469 1.00 38.22 104 LEU F CA 1
ATOM 16656 C C . LEU F 1 107 ? 24.530 -60.928 32.437 1.00 38.04 104 LEU F C 1
ATOM 16657 O O . LEU F 1 107 ? 23.350 -60.794 32.674 1.00 37.65 104 LEU F O 1
ATOM 16662 N N . ALA F 1 108 ? 24.921 -61.424 31.272 1.00 38.70 105 ALA F N 1
ATOM 16663 C CA . ALA F 1 108 ? 23.981 -61.913 30.278 1.00 39.19 105 ALA F CA 1
ATOM 16664 C C . ALA F 1 108 ? 23.333 -63.188 30.793 1.00 39.58 105 ALA F C 1
ATOM 16665 O O . ALA F 1 108 ? 22.142 -63.389 30.577 1.00 40.20 105 ALA F O 1
ATOM 16667 N N . LYS F 1 109 ? 24.035 -64.072 31.508 1.00 40.19 106 LYS F N 1
ATOM 16668 C CA . LYS F 1 109 ? 23.430 -65.267 32.117 1.00 40.61 106 LYS F CA 1
ATOM 16669 C C . LYS F 1 109 ? 22.348 -64.884 33.127 1.00 40.51 106 LYS F C 1
ATOM 16670 O O . LYS F 1 109 ? 21.323 -65.559 33.230 1.00 40.57 106 LYS F O 1
ATOM 16676 N N . GLN F 1 110 ? 22.546 -63.835 33.918 1.00 40.08 107 GLN F N 1
ATOM 16677 C CA . GLN F 1 110 ? 21.545 -63.295 34.830 1.00 39.77 107 GLN F CA 1
ATOM 16678 C C . GLN F 1 110 ? 20.473 -62.491 34.091 1.00 39.47 107 GLN F C 1
ATOM 16679 O O . GLN F 1 110 ? 19.609 -61.933 34.735 1.00 39.51 107 GLN F O 1
ATOM 16685 N N . LYS F 1 111 ? 20.503 -62.345 32.765 1.00 39.32 108 LYS F N 1
ATOM 16686 C CA . LYS F 1 111 ? 19.498 -61.595 31.972 1.00 39.28 108 LYS F CA 1
ATOM 16687 C C . LYS F 1 111 ? 19.435 -60.084 32.267 1.00 38.79 108 LYS F C 1
ATOM 16688 O O . LYS F 1 111 ? 18.368 -59.470 32.223 1.00 38.78 108 LYS F O 1
ATOM 16694 N N . VAL F 1 112 ? 20.558 -59.443 32.556 1.00 37.94 109 VAL F N 1
ATOM 16695 C CA . VAL F 1 112 ? 20.662 -57.997 32.704 1.00 37.43 109 VAL F CA 1
ATOM 16696 C C . VAL F 1 112 ? 20.509 -57.360 31.302 1.00 37.05 109 VAL F C 1
ATOM 16697 O O . VAL F 1 112 ? 21.007 -57.888 30.319 1.00 37.53 109 VAL F O 1
ATOM 16701 N N . ALA F 1 113 ? 19.779 -56.265 31.137 1.00 36.39 110 ALA F N 1
ATOM 16702 C CA . ALA F 1 113 ? 19.488 -55.689 29.827 1.00 35.80 110 ALA F CA 1
ATOM 16703 C C . ALA F 1 113 ? 20.493 -54.574 29.489 1.00 35.14 110 ALA F C 1
ATOM 16704 O O . ALA F 1 113 ? 20.808 -54.351 28.306 1.00 33.69 110 ALA F O 1
ATOM 16706 N N . LEU F 1 114 ? 21.001 -53.850 30.494 1.00 34.45 111 LEU F N 1
ATOM 16707 C CA . LEU F 1 114 ? 21.791 -52.659 30.328 1.00 34.25 111 LEU F CA 1
ATOM 16708 C C . LEU F 1 114 ? 22.917 -52.599 31.359 1.00 34.46 111 LEU F C 1
ATOM 16709 O O . LEU F 1 114 ? 22.792 -53.155 32.462 1.00 33.53 111 LEU F O 1
ATOM 16714 N N . SER F 1 115 ? 24.042 -51.948 31.025 1.00 34.10 112 SER F N 1
ATOM 16715 C CA . SER F 1 115 ? 25.086 -51.584 31.942 1.00 33.93 112 SER F CA 1
ATOM 16716 C C . SER F 1 115 ? 25.420 -50.098 31.771 1.00 33.97 112 SER F C 1
ATOM 16717 O O . SER F 1 115 ? 25.463 -49.610 30.646 1.00 33.50 112 SER F O 1
ATOM 16720 N N . TYR F 1 116 ? 25.655 -49.333 32.843 1.00 34.30 113 TYR F N 1
ATOM 16721 C CA . TYR F 1 116 ? 26.116 -47.947 32.771 1.00 34.73 113 TYR F CA 1
ATOM 16722 C C . TYR F 1 116 ? 27.468 -47.843 33.478 1.00 35.05 113 TYR F C 1
ATOM 16723 O O . TYR F 1 116 ? 27.713 -48.586 34.428 1.00 35.17 113 TYR F O 1
ATOM 16732 N N . LEU F 1 117 ? 28.381 -46.964 33.066 1.00 35.37 114 LEU F N 1
ATOM 16733 C CA . LEU F 1 117 ? 29.580 -46.631 33.848 1.00 35.87 114 LEU F CA 1
ATOM 16734 C C . LEU F 1 117 ? 30.061 -45.187 33.615 1.00 36.41 114 LEU F C 1
ATOM 16735 O O . LEU F 1 117 ? 29.719 -44.557 32.589 1.00 35.76 114 LEU F O 1
ATOM 16740 N N . ALA F 1 118 ? 30.800 -44.617 34.580 1.00 36.84 115 ALA F N 1
ATOM 16741 C CA . ALA F 1 118 ? 31.461 -43.303 34.476 1.00 37.25 115 ALA F CA 1
ATOM 16742 C C . ALA F 1 118 ? 32.895 -43.536 34.007 1.00 37.86 115 ALA F C 1
ATOM 16743 O O . ALA F 1 118 ? 33.759 -43.934 34.782 1.00 38.21 115 ALA F O 1
ATOM 16745 N N . PRO F 1 119 ? 33.166 -43.322 32.725 1.00 38.54 116 PRO F N 1
ATOM 16746 C CA . PRO F 1 119 ? 34.455 -43.720 32.169 1.00 38.25 116 PRO F CA 1
ATOM 16747 C C . PRO F 1 119 ? 35.570 -42.755 32.543 1.00 38.49 116 PRO F C 1
ATOM 16748 O O . PRO F 1 119 ? 35.319 -41.565 32.630 1.00 39.16 116 PRO F O 1
ATOM 16752 N N . PHE F 1 120 ? 36.793 -43.201 32.821 1.00 38.37 117 PHE F N 1
ATOM 16753 C CA . PHE F 1 120 ? 37.968 -42.324 32.868 1.00 38.03 117 PHE F CA 1
ATOM 16754 C C . PHE F 1 120 ? 38.452 -42.079 31.448 1.00 37.49 117 PHE F C 1
ATOM 16755 O O . PHE F 1 120 ? 38.994 -41.042 31.162 1.00 37.87 117 PHE F O 1
ATOM 16763 N N . SER F 1 121 ? 38.290 -43.023 30.533 1.00 37.34 118 SER F N 1
ATOM 16764 C CA . SER F 1 121 ? 38.638 -42.884 29.119 1.00 36.55 118 SER F CA 1
ATOM 16765 C C . SER F 1 121 ? 37.512 -43.479 28.288 1.00 35.91 118 SER F C 1
ATOM 16766 O O . SER F 1 121 ? 37.116 -44.600 28.499 1.00 35.50 118 SER F O 1
ATOM 16769 N N . TYR F 1 122 ? 36.939 -42.757 27.340 1.00 36.11 119 TYR F N 1
ATOM 16770 C CA . TYR F 1 122 ? 35.858 -43.255 26.477 1.00 35.02 119 TYR F CA 1
ATOM 16771 C C . TYR F 1 122 ? 36.366 -44.336 25.515 1.00 34.61 119 TYR F C 1
ATOM 16772 O O . TYR F 1 122 ? 35.697 -45.337 25.334 1.00 34.65 119 TYR F O 1
ATOM 16781 N N . PRO F 1 123 ? 37.526 -44.151 24.883 1.00 34.64 120 PRO F N 1
ATOM 16782 C CA . PRO F 1 123 ? 38.097 -45.209 24.033 1.00 34.98 120 PRO F CA 1
ATOM 16783 C C . PRO F 1 123 ? 38.354 -46.508 24.795 1.00 35.06 120 PRO F C 1
ATOM 16784 O O . PRO F 1 123 ? 38.135 -47.596 24.268 1.00 34.58 120 PRO F O 1
ATOM 16788 N N . PHE F 1 124 ? 38.791 -46.445 26.043 1.00 35.61 121 PHE F N 1
ATOM 16789 C CA . PHE F 1 124 ? 39.044 -47.613 26.840 1.00 35.92 121 PHE F CA 1
ATOM 16790 C C . PHE F 1 124 ? 37.793 -48.469 26.995 1.00 35.95 121 PHE F C 1
ATOM 16791 O O . PHE F 1 124 ? 37.815 -49.662 26.714 1.00 35.88 121 PHE F O 1
ATOM 16799 N N . TYR F 1 125 ? 36.649 -47.951 27.418 1.00 36.09 122 TYR F N 1
ATOM 16800 C CA . TYR F 1 125 ? 35.479 -48.819 27.601 1.00 35.72 122 TYR F CA 1
ATOM 16801 C C . TYR F 1 125 ? 34.734 -49.055 26.306 1.00 35.27 122 TYR F C 1
ATOM 16802 O O . TYR F 1 125 ? 33.937 -49.978 26.220 1.00 34.90 122 TYR F O 1
ATOM 16811 N N . ARG F 1 126 ? 34.936 -48.268 25.262 1.00 35.58 123 ARG F N 1
ATOM 16812 C CA . ARG F 1 126 ? 34.324 -48.535 23.976 1.00 35.87 123 ARG F CA 1
ATOM 16813 C C . ARG F 1 126 ? 34.847 -49.852 23.392 1.00 35.73 123 ARG F C 1
ATOM 16814 O O . ARG F 1 126 ? 34.150 -50.488 22.614 1.00 35.13 123 ARG F O 1
ATOM 16822 N N . GLN F 1 127 ? 36.052 -50.322 23.730 1.00 36.04 124 GLN F N 1
ATOM 16823 C CA . GLN F 1 127 ? 36.532 -51.629 23.275 1.00 36.42 124 GLN F CA 1
ATOM 16824 C C . GLN F 1 127 ? 35.718 -52.801 23.855 1.00 35.87 124 GLN F C 1
ATOM 16825 O O . GLN F 1 127 ? 35.715 -53.878 23.283 1.00 36.12 124 GLN F O 1
ATOM 16831 N N . TYR F 1 128 ? 34.982 -52.645 24.950 1.00 35.43 125 TYR F N 1
ATOM 16832 C CA . TYR F 1 128 ? 34.091 -53.666 25.472 1.00 35.08 125 TYR F CA 1
ATOM 16833 C C . TYR F 1 128 ? 32.660 -53.372 25.123 1.00 35.03 125 TYR F C 1
ATOM 16834 O O . TYR F 1 128 ? 31.786 -53.831 25.843 1.00 34.86 125 TYR F O 1
ATOM 16843 N N . GLY F 1 129 ? 32.341 -52.568 24.103 1.00 34.79 126 GLY F N 1
ATOM 16844 C CA . GLY F 1 129 ? 30.951 -52.388 23.647 1.00 34.62 126 GLY F CA 1
ATOM 16845 C C . GLY F 1 129 ? 30.221 -51.171 24.191 1.00 34.68 126 GLY F C 1
ATOM 16846 O O . GLY F 1 129 ? 29.159 -50.827 23.675 1.00 34.82 126 GLY F O 1
ATOM 16847 N N . TYR F 1 130 ? 30.725 -50.465 25.205 1.00 34.64 127 TYR F N 1
ATOM 16848 C CA . TYR F 1 130 ? 30.084 -49.287 25.776 1.00 34.67 127 TYR F CA 1
ATOM 16849 C C . TYR F 1 130 ? 30.135 -48.087 24.846 1.00 35.42 127 TYR F C 1
ATOM 16850 O O . TYR F 1 130 ? 31.117 -47.895 24.098 1.00 35.04 127 TYR F O 1
ATOM 16859 N N . GLU F 1 131 ? 29.109 -47.227 24.852 1.00 35.88 128 GLU F N 1
ATOM 16860 C CA . GLU F 1 131 ? 29.119 -46.004 24.078 1.00 35.90 128 GLU F CA 1
ATOM 16861 C C . GLU F 1 131 ? 28.615 -44.855 24.926 1.00 35.89 128 GLU F C 1
ATOM 16862 O O . GLU F 1 131 ? 27.819 -45.063 25.814 1.00 35.87 128 GLU F O 1
ATOM 16868 N N . GLN F 1 132 ? 29.069 -43.618 24.731 1.00 36.53 129 GLN F N 1
ATOM 16869 C CA . GLN F 1 132 ? 28.487 -42.478 25.423 1.00 36.46 129 GLN F CA 1
ATOM 16870 C C . GLN F 1 132 ? 27.014 -42.378 25.102 1.00 36.05 129 GLN F C 1
ATOM 16871 O O . GLN F 1 132 ? 26.630 -42.350 23.931 1.00 35.43 129 GLN F O 1
ATOM 16877 N N . THR F 1 133 ? 26.136 -42.327 26.092 1.00 35.97 130 THR F N 1
ATOM 16878 C CA . THR F 1 133 ? 24.713 -42.141 25.849 1.00 35.96 130 THR F CA 1
ATOM 16879 C C . THR F 1 133 ? 24.140 -41.065 26.754 1.00 35.35 130 THR F C 1
ATOM 16880 O O . THR F 1 133 ? 22.983 -40.731 26.586 1.00 34.53 130 THR F O 1
ATOM 16884 N N . PHE F 1 134 ? 24.903 -40.460 27.681 1.00 35.27 131 PHE F N 1
ATOM 16885 C CA . PHE F 1 134 ? 24.408 -39.461 28.647 1.00 35.11 131 PHE F CA 1
ATOM 16886 C C . PHE F 1 134 ? 25.267 -38.216 28.713 1.00 35.09 131 PHE F C 1
ATOM 16887 O O . PHE F 1 134 ? 26.493 -38.256 28.544 1.00 35.03 131 PHE F O 1
ATOM 16895 N N . GLU F 1 135 ? 24.660 -37.074 29.001 1.00 35.38 132 GLU F N 1
ATOM 16896 C CA . GLU F 1 135 ? 25.330 -35.792 29.110 1.00 36.12 132 GLU F CA 1
ATOM 16897 C C . GLU F 1 135 ? 24.886 -35.080 30.367 1.00 35.05 132 GLU F C 1
ATOM 16898 O O . GLU F 1 135 ? 23.835 -35.396 30.952 1.00 35.44 132 GLU F O 1
ATOM 16904 N N . GLN F 1 136 ? 25.634 -34.098 30.823 1.00 34.01 133 GLN F N 1
ATOM 16905 C CA . GLN F 1 136 ? 25.211 -33.244 31.888 1.00 33.67 133 GLN F CA 1
ATOM 16906 C C . GLN F 1 136 ? 25.212 -31.791 31.433 1.00 33.41 133 GLN F C 1
ATOM 16907 O O . GLN F 1 136 ? 25.933 -31.414 30.518 1.00 32.52 133 GLN F O 1
ATOM 16913 N N . ALA F 1 137 ? 24.364 -30.946 32.021 1.00 33.74 134 ALA F N 1
ATOM 16914 C CA . ALA F 1 137 ? 24.375 -29.516 31.848 1.00 33.31 134 ALA F CA 1
ATOM 16915 C C . ALA F 1 137 ? 24.907 -28.956 33.141 1.00 33.42 134 ALA F C 1
ATOM 16916 O O . ALA F 1 137 ? 24.367 -29.232 34.203 1.00 32.19 134 ALA F O 1
ATOM 16918 N N . GLU F 1 138 ? 25.984 -28.172 33.115 1.00 34.17 135 GLU F N 1
ATOM 16919 C CA . GLU F 1 138 ? 26.487 -27.470 34.277 1.00 34.40 135 GLU F CA 1
ATOM 16920 C C . GLU F 1 138 ? 26.135 -26.001 34.184 1.00 34.04 135 GLU F C 1
ATOM 16921 O O . GLU F 1 138 ? 26.617 -25.332 33.289 1.00 34.61 135 GLU F O 1
ATOM 16927 N N . TYR F 1 139 ? 25.320 -25.460 35.097 1.00 33.88 136 TYR F N 1
ATOM 16928 C CA . TYR F 1 139 ? 24.933 -24.057 35.199 1.00 33.33 136 TYR F CA 1
ATOM 16929 C C . TYR F 1 139 ? 25.710 -23.383 36.304 1.00 33.03 136 TYR F C 1
ATOM 16930 O O . TYR F 1 139 ? 25.918 -23.978 37.364 1.00 31.48 136 TYR F O 1
ATOM 16939 N N . THR F 1 140 ? 26.171 -22.150 36.094 1.00 32.97 137 THR F N 1
ATOM 16940 C CA . THR F 1 140 ? 26.799 -21.329 37.108 1.00 33.32 137 THR F CA 1
ATOM 16941 C C . THR F 1 140 ? 26.218 -19.965 36.916 1.00 33.47 137 THR F C 1
ATOM 16942 O O . THR F 1 140 ? 26.139 -19.489 35.805 1.00 32.81 137 THR F O 1
ATOM 16946 N N . ILE F 1 141 ? 25.774 -19.290 37.957 1.00 34.39 138 ILE F N 1
ATOM 16947 C CA . ILE F 1 141 ? 25.198 -17.978 37.823 1.00 35.50 138 ILE F CA 1
ATOM 16948 C C . ILE F 1 141 ? 25.607 -17.123 39.014 1.00 35.30 138 ILE F C 1
ATOM 16949 O O . ILE F 1 141 ? 25.638 -17.578 40.157 1.00 34.67 138 ILE F O 1
ATOM 16954 N N . LYS F 1 142 ? 25.977 -15.872 38.778 1.00 36.08 139 LYS F N 1
ATOM 16955 C CA . LYS F 1 142 ? 26.429 -14.968 39.819 1.00 36.64 139 LYS F CA 1
ATOM 16956 C C . LYS F 1 142 ? 25.277 -14.613 40.721 1.00 36.26 139 LYS F C 1
ATOM 16957 O O . LYS F 1 142 ? 24.122 -14.591 40.279 1.00 36.35 139 LYS F O 1
ATOM 16963 N N . THR F 1 143 ? 25.528 -14.286 41.980 1.00 35.82 140 THR F N 1
ATOM 16964 C CA . THR F 1 143 ? 24.476 -14.117 42.950 1.00 35.95 140 THR F CA 1
ATOM 16965 C C . THR F 1 143 ? 23.553 -13.000 42.523 1.00 35.98 140 THR F C 1
ATOM 16966 O O . THR F 1 143 ? 22.349 -13.090 42.730 1.00 36.30 140 THR F O 1
ATOM 16970 N N . GLU F 1 144 ? 24.055 -11.957 41.878 1.00 36.51 141 GLU F N 1
ATOM 16971 C CA . GLU F 1 144 ? 23.268 -10.807 41.411 1.00 37.23 141 GLU F CA 1
ATOM 16972 C C . GLU F 1 144 ? 22.282 -11.194 40.341 1.00 37.19 141 GLU F C 1
ATOM 16973 O O . GLU F 1 144 ? 21.253 -10.545 40.172 1.00 37.31 141 GLU F O 1
ATOM 16979 N N . ASP F 1 145 ? 22.569 -12.225 39.562 1.00 36.98 142 ASP F N 1
ATOM 16980 C CA . ASP F 1 145 ? 21.799 -12.554 38.406 1.00 36.96 142 ASP F CA 1
ATOM 16981 C C . ASP F 1 145 ? 20.743 -13.546 38.744 1.00 37.28 142 ASP F C 1
ATOM 16982 O O . ASP F 1 145 ? 19.938 -13.868 37.864 1.00 37.25 142 ASP F O 1
ATOM 16987 N N . TRP F 1 146 ? 20.681 -14.083 39.971 1.00 36.98 143 TRP F N 1
ATOM 16988 C CA . TRP F 1 146 ? 19.580 -14.950 40.347 1.00 37.32 143 TRP F CA 1
ATOM 16989 C C . TRP F 1 146 ? 18.294 -14.128 40.317 1.00 37.33 143 TRP F C 1
ATOM 16990 O O . TRP F 1 146 ? 18.217 -13.084 40.939 1.00 36.70 143 TRP F O 1
ATOM 17001 N N . PRO F 1 147 ? 17.299 -14.580 39.572 1.00 38.02 144 PRO F N 1
ATOM 17002 C CA . PRO F 1 147 ? 16.108 -13.763 39.333 1.00 38.97 144 PRO F CA 1
ATOM 17003 C C . PRO F 1 147 ? 15.199 -13.593 40.554 1.00 39.71 144 PRO F C 1
ATOM 17004 O O . PRO F 1 147 ? 15.078 -14.490 41.381 1.00 39.69 144 PRO F O 1
ATOM 17008 N N . ARG F 1 148 ? 14.584 -12.431 40.711 1.00 40.98 145 ARG F N 1
ATOM 17009 C CA . ARG F 1 148 ? 13.545 -12.150 41.666 1.00 41.51 145 ARG F CA 1
ATOM 17010 C C . ARG F 1 148 ? 12.332 -13.003 41.337 1.00 41.15 145 ARG F C 1
ATOM 17011 O O . ARG F 1 148 ? 11.881 -13.012 40.191 1.00 41.08 145 ARG F O 1
ATOM 17019 N N . VAL F 1 149 ? 11.772 -13.742 42.290 1.00 40.85 146 VAL F N 1
ATOM 17020 C CA . VAL F 1 149 ? 10.624 -14.603 42.075 1.00 40.82 146 VAL F CA 1
ATOM 17021 C C . VAL F 1 149 ? 9.511 -14.208 43.022 1.00 40.82 146 VAL F C 1
ATOM 17022 O O . VAL F 1 149 ? 9.712 -14.192 44.234 1.00 40.49 146 VAL F O 1
ATOM 17026 N N . LYS F 1 150 ? 8.312 -13.884 42.546 1.00 41.19 147 LYS F N 1
ATOM 17027 C CA . LYS F 1 150 ? 7.182 -13.592 43.425 1.00 41.58 147 LYS F CA 1
ATOM 17028 C C . LYS F 1 150 ? 6.894 -14.778 44.349 1.00 41.21 147 LYS F C 1
ATOM 17029 O O . LYS F 1 150 ? 7.180 -15.932 44.018 1.00 41.13 147 LYS F O 1
ATOM 17035 N N . ARG F 1 151 ? 6.335 -14.550 45.525 1.00 41.01 148 ARG F N 1
ATOM 17036 C CA . ARG F 1 151 ? 5.945 -15.609 46.428 1.00 41.27 148 ARG F CA 1
ATOM 17037 C C . ARG F 1 151 ? 4.738 -16.303 45.895 1.00 40.26 148 ARG F C 1
ATOM 17038 O O . ARG F 1 151 ? 3.978 -15.753 45.094 1.00 39.98 148 ARG F O 1
ATOM 17046 N N . VAL F 1 152 ? 4.493 -17.523 46.333 1.00 39.71 149 VAL F N 1
ATOM 17047 C CA . VAL F 1 152 ? 3.583 -18.412 45.658 1.00 38.89 149 VAL F CA 1
ATOM 17048 C C . VAL F 1 152 ? 2.848 -19.221 46.733 1.00 38.42 149 VAL F C 1
ATOM 17049 O O . VAL F 1 152 ? 3.349 -19.353 47.856 1.00 37.91 149 VAL F O 1
ATOM 17053 N N . PRO F 1 153 ? 1.640 -19.695 46.420 1.00 37.87 150 PRO F N 1
ATOM 17054 C CA . PRO F 1 153 ? 0.838 -20.469 47.383 1.00 37.55 150 PRO F CA 1
ATOM 17055 C C . PRO F 1 153 ? 1.491 -21.801 47.787 1.00 37.31 150 PRO F C 1
ATOM 17056 O O . PRO F 1 153 ? 2.241 -22.385 47.000 1.00 38.01 150 PRO F O 1
ATOM 17060 N N . GLY F 1 154 ? 1.253 -22.333 48.976 1.00 36.42 151 GLY F N 1
ATOM 17061 C CA . GLY F 1 154 ? 1.922 -23.527 49.432 1.00 36.56 151 GLY F CA 1
ATOM 17062 C C . GLY F 1 154 ? 2.920 -23.231 50.520 1.00 36.39 151 GLY F C 1
ATOM 17063 O O . GLY F 1 154 ? 3.101 -22.086 50.893 1.00 36.92 151 GLY F O 1
ATOM 17064 N N . THR F 1 155 ? 3.614 -24.226 51.063 1.00 36.41 152 THR F N 1
ATOM 17065 C CA . THR F 1 155 ? 4.608 -24.047 52.127 1.00 35.98 152 THR F CA 1
ATOM 17066 C C . THR F 1 155 ? 5.904 -24.813 51.794 1.00 35.70 152 THR F C 1
ATOM 17067 O O . THR F 1 155 ? 5.886 -25.874 51.193 1.00 35.41 152 THR F O 1
ATOM 17071 N N . ILE F 1 156 ? 7.058 -24.289 52.162 1.00 35.31 153 ILE F N 1
ATOM 17072 C CA . ILE F 1 156 ? 8.317 -24.964 52.080 1.00 35.36 153 ILE F CA 1
ATOM 17073 C C . ILE F 1 156 ? 8.761 -25.269 53.500 1.00 35.07 153 ILE F C 1
ATOM 17074 O O . ILE F 1 156 ? 8.756 -24.384 54.352 1.00 33.91 153 ILE F O 1
ATOM 17079 N N . LYS F 1 157 ? 9.156 -26.491 53.825 1.00 35.02 154 LYS F N 1
ATOM 17080 C CA . LYS F 1 157 ? 9.696 -26.796 55.139 1.00 35.68 154 LYS F CA 1
ATOM 17081 C C . LYS F 1 157 ? 11.145 -27.250 54.968 1.00 35.06 154 LYS F C 1
ATOM 17082 O O . LYS F 1 157 ? 11.440 -28.044 54.094 1.00 34.87 154 LYS F O 1
ATOM 17088 N N . ARG F 1 158 ? 12.092 -26.771 55.765 1.00 35.01 155 ARG F N 1
ATOM 17089 C CA . ARG F 1 158 ? 13.448 -27.322 55.828 1.00 34.75 155 ARG F CA 1
ATOM 17090 C C . ARG F 1 158 ? 13.368 -28.578 56.636 1.00 34.51 155 ARG F C 1
ATOM 17091 O O . ARG F 1 158 ? 12.566 -28.677 57.560 1.00 35.20 155 ARG F O 1
ATOM 17099 N N . VAL F 1 159 ? 14.184 -29.579 56.390 1.00 34.69 156 VAL F N 1
ATOM 17100 C CA . VAL F 1 159 ? 13.873 -30.924 56.878 1.00 34.41 156 VAL F CA 1
ATOM 17101 C C . VAL F 1 159 ? 15.129 -31.759 57.111 1.00 34.31 156 VAL F C 1
ATOM 17102 O O . VAL F 1 159 ? 16.145 -31.581 56.434 1.00 33.42 156 VAL F O 1
ATOM 17106 N N . SER F 1 160 ? 15.120 -32.648 58.107 1.00 34.73 157 SER F N 1
ATOM 17107 C CA . SER F 1 160 ? 16.224 -33.548 58.402 1.00 34.83 157 SER F CA 1
ATOM 17108 C C . SER F 1 160 ? 16.179 -34.661 57.392 1.00 34.97 157 SER F C 1
ATOM 17109 O O . SER F 1 160 ? 15.131 -34.941 56.837 1.00 34.54 157 SER F O 1
ATOM 17112 N N . TRP F 1 161 ? 17.276 -35.350 57.130 1.00 35.81 158 TRP F N 1
ATOM 17113 C CA . TRP F 1 161 ? 17.285 -36.469 56.216 1.00 36.94 158 TRP F CA 1
ATOM 17114 C C . TRP F 1 161 ? 16.262 -37.516 56.671 1.00 37.46 158 TRP F C 1
ATOM 17115 O O . TRP F 1 161 ? 15.400 -37.944 55.893 1.00 37.16 158 TRP F O 1
ATOM 17126 N N . ALA F 1 162 ? 16.284 -37.933 57.935 1.00 38.23 159 ALA F N 1
ATOM 17127 C CA . ALA F 1 162 ? 15.373 -38.924 58.456 1.00 38.85 159 ALA F CA 1
ATOM 17128 C C . ALA F 1 162 ? 13.924 -38.492 58.240 1.00 39.57 159 ALA F C 1
ATOM 17129 O O . ALA F 1 162 ? 13.097 -39.302 57.848 1.00 40.54 159 ALA F O 1
ATOM 17131 N N . ASP F 1 163 ? 13.551 -37.236 58.467 1.00 40.13 160 ASP F N 1
ATOM 17132 C CA . ASP F 1 163 ? 12.167 -36.784 58.322 1.00 40.29 160 ASP F CA 1
ATOM 17133 C C . ASP F 1 163 ? 11.792 -36.594 56.850 1.00 40.37 160 ASP F C 1
ATOM 17134 O O . ASP F 1 163 ? 10.616 -36.616 56.521 1.00 40.32 160 ASP F O 1
ATOM 17139 N N . GLY F 1 164 ? 12.733 -36.416 55.922 1.00 40.15 161 GLY F N 1
ATOM 17140 C CA . GLY F 1 164 ? 12.418 -36.098 54.524 1.00 40.29 161 GLY F CA 1
ATOM 17141 C C . GLY F 1 164 ? 12.749 -37.155 53.484 1.00 39.93 161 GLY F C 1
ATOM 17142 O O . GLY F 1 164 ? 12.245 -37.067 52.367 1.00 39.26 161 GLY F O 1
ATOM 17143 N N . LYS F 1 165 ? 13.577 -38.163 53.783 1.00 40.05 162 LYS F N 1
ATOM 17144 C CA . LYS F 1 165 ? 14.047 -39.178 52.811 1.00 40.74 162 LYS F CA 1
ATOM 17145 C C . LYS F 1 165 ? 12.942 -39.859 52.014 1.00 40.25 162 LYS F C 1
ATOM 17146 O O . LYS F 1 165 ? 13.129 -40.150 50.849 1.00 39.84 162 LYS F O 1
ATOM 17152 N N . GLU F 1 166 ? 11.776 -40.155 52.561 1.00 40.86 163 GLU F N 1
ATOM 17153 C CA . GLU F 1 166 ? 10.788 -40.927 51.815 1.00 41.41 163 GLU F CA 1
ATOM 17154 C C . GLU F 1 166 ? 9.956 -40.042 50.925 1.00 40.65 163 GLU F C 1
ATOM 17155 O O . GLU F 1 166 ? 9.549 -40.466 49.853 1.00 40.28 163 GLU F O 1
ATOM 17161 N N . VAL F 1 167 ? 9.672 -38.806 51.307 1.00 40.41 164 VAL F N 1
ATOM 17162 C CA . VAL F 1 167 ? 9.042 -37.832 50.413 1.00 40.28 164 VAL F CA 1
ATOM 17163 C C . VAL F 1 167 ? 10.045 -37.493 49.299 1.00 40.24 164 VAL F C 1
ATOM 17164 O O . VAL F 1 167 ? 9.666 -37.408 48.123 1.00 40.28 164 VAL F O 1
ATOM 17168 N N . ILE F 1 168 ? 11.347 -37.329 49.584 1.00 39.76 165 ILE F N 1
ATOM 17169 C CA . ILE F 1 168 ? 12.345 -37.068 48.533 1.00 39.77 165 ILE F CA 1
ATOM 17170 C C . ILE F 1 168 ? 12.424 -38.276 47.584 1.00 39.98 165 ILE F C 1
ATOM 17171 O O . ILE F 1 168 ? 12.569 -38.099 46.369 1.00 39.62 165 ILE F O 1
ATOM 17176 N N . LYS F 1 169 ? 12.320 -39.518 48.070 1.00 40.40 166 LYS F N 1
ATOM 17177 C CA . LYS F 1 169 ? 12.359 -40.697 47.215 1.00 40.15 166 LYS F CA 1
ATOM 17178 C C . LYS F 1 169 ? 11.146 -40.715 46.309 1.00 39.49 166 LYS F C 1
ATOM 17179 O O . LYS F 1 169 ? 11.276 -40.962 45.129 1.00 39.08 166 LYS F O 1
ATOM 17185 N N . ASP F 1 170 ? 9.942 -40.453 46.806 1.00 39.51 167 ASP F N 1
ATOM 17186 C CA . ASP F 1 170 ? 8.726 -40.539 46.009 1.00 39.94 167 ASP F CA 1
ATOM 17187 C C . ASP F 1 170 ? 8.593 -39.403 45.005 1.00 39.60 167 ASP F C 1
ATOM 17188 O O . ASP F 1 170 ? 8.175 -39.644 43.876 1.00 39.51 167 ASP F O 1
ATOM 17193 N N . VAL F 1 171 ? 8.903 -38.148 45.357 1.00 39.26 168 VAL F N 1
ATOM 17194 C CA . VAL F 1 171 ? 8.862 -37.025 44.415 1.00 38.75 168 VAL F CA 1
ATOM 17195 C C . VAL F 1 171 ? 9.892 -37.331 43.314 1.00 38.64 168 VAL F C 1
ATOM 17196 O O . VAL F 1 171 ? 9.612 -37.124 42.135 1.00 38.30 168 VAL F O 1
ATOM 17200 N N . TYR F 1 172 ? 11.081 -37.851 43.628 1.00 38.96 169 TYR F N 1
ATOM 17201 C CA . TYR F 1 172 ? 12.067 -38.199 42.620 1.00 39.34 169 TYR F CA 1
ATOM 17202 C C . TYR F 1 172 ? 11.511 -39.225 41.664 1.00 39.37 169 TYR F C 1
ATOM 17203 O O . TYR F 1 172 ? 11.639 -39.073 40.463 1.00 39.05 169 TYR F O 1
ATOM 17212 N N . LEU F 1 173 ? 10.895 -40.299 42.150 1.00 40.06 170 LEU F N 1
ATOM 17213 C CA . LEU F 1 173 ? 10.396 -41.388 41.318 1.00 40.56 170 LEU F CA 1
ATOM 17214 C C . LEU F 1 173 ? 9.196 -40.915 40.491 1.00 41.26 170 LEU F C 1
ATOM 17215 O O . LEU F 1 173 ? 9.084 -41.237 39.305 1.00 41.20 170 LEU F O 1
ATOM 17220 N N . GLU F 1 174 ? 8.293 -40.107 41.038 1.00 42.51 171 GLU F N 1
ATOM 17221 C CA . GLU F 1 174 ? 7.133 -39.601 40.311 1.00 43.28 171 GLU F CA 1
ATOM 17222 C C . GLU F 1 174 ? 7.550 -38.595 39.242 1.00 43.52 171 GLU F C 1
ATOM 17223 O O . GLU F 1 174 ? 6.782 -38.295 38.340 1.00 43.33 171 GLU F O 1
ATOM 17229 N N . ASN F 1 175 ? 8.768 -38.065 39.273 1.00 44.36 172 ASN F N 1
ATOM 17230 C CA . ASN F 1 175 ? 9.196 -36.967 38.408 1.00 44.98 172 ASN F CA 1
ATOM 17231 C C . ASN F 1 175 ? 9.581 -37.473 37.014 1.00 45.12 172 ASN F C 1
ATOM 17232 O O . ASN F 1 175 ? 10.286 -38.472 36.871 1.00 45.09 172 ASN F O 1
ATOM 17237 N N . GLN F 1 176 ? 9.110 -36.815 35.959 1.00 45.44 173 GLN F N 1
ATOM 17238 C CA . GLN F 1 176 ? 9.171 -37.283 34.577 1.00 45.66 173 GLN F CA 1
ATOM 17239 C C . GLN F 1 176 ? 10.611 -37.398 34.046 1.00 45.22 173 GLN F C 1
ATOM 17240 O O . GLN F 1 176 ? 10.913 -38.197 33.152 1.00 45.27 173 GLN F O 1
ATOM 17246 N N . ARG F 1 177 ? 11.549 -36.634 34.585 1.00 44.54 174 ARG F N 1
ATOM 17247 C CA . ARG F 1 177 ? 12.947 -36.728 34.242 1.00 43.92 174 ARG F CA 1
ATOM 17248 C C . ARG F 1 177 ? 13.550 -38.050 34.727 1.00 42.87 174 ARG F C 1
ATOM 17249 O O . ARG F 1 177 ? 14.656 -38.414 34.290 1.00 42.68 174 ARG F O 1
ATOM 17257 N N . ALA F 1 178 ? 12.886 -38.794 35.625 1.00 41.36 175 ALA F N 1
ATOM 17258 C CA . ALA F 1 178 ? 13.339 -40.106 36.126 1.00 40.71 175 ALA F CA 1
ATOM 17259 C C . ALA F 1 178 ? 12.825 -41.270 35.263 1.00 39.95 175 ALA F C 1
ATOM 17260 O O . ALA F 1 178 ? 13.062 -42.435 35.584 1.00 39.53 175 ALA F O 1
ATOM 17262 N N . HIS F 1 179 ? 12.105 -41.014 34.167 1.00 39.46 176 HIS F N 1
ATOM 17263 C CA . HIS F 1 179 ? 11.449 -42.033 33.378 1.00 39.33 176 HIS F CA 1
ATOM 17264 C C . HIS F 1 179 ? 12.156 -42.226 32.055 1.00 38.45 176 HIS F C 1
ATOM 17265 O O . HIS F 1 179 ? 11.558 -42.737 31.125 1.00 37.90 176 HIS F O 1
ATOM 17272 N N . SER F 1 180 ? 13.421 -41.848 31.893 1.00 38.33 177 SER F N 1
ATOM 17273 C CA . SER F 1 180 ? 14.130 -41.988 30.608 1.00 38.45 177 SER F CA 1
ATOM 17274 C C . SER F 1 180 ? 15.430 -42.714 30.813 1.00 37.72 177 SER F C 1
ATOM 17275 O O . SER F 1 180 ? 16.464 -42.241 30.369 1.00 38.08 177 SER F O 1
ATOM 17278 N N . GLY F 1 181 ? 15.437 -43.867 31.468 1.00 37.17 178 GLY F N 1
ATOM 17279 C CA . GLY F 1 181 ? 16.651 -44.623 31.774 1.00 37.34 178 GLY F CA 1
ATOM 17280 C C . GLY F 1 181 ? 17.259 -44.248 33.119 1.00 36.80 178 GLY F C 1
ATOM 17281 O O . GLY F 1 181 ? 18.402 -44.564 33.385 1.00 36.21 178 GLY F O 1
ATOM 17282 N N . GLY F 1 182 ? 16.533 -43.586 34.014 1.00 37.07 179 GLY F N 1
ATOM 17283 C CA . GLY F 1 182 ? 17.046 -43.137 35.308 1.00 36.99 179 GLY F CA 1
ATOM 17284 C C . GLY F 1 182 ? 16.946 -44.212 36.357 1.00 36.77 179 GLY F C 1
ATOM 17285 O O . GLY F 1 182 ? 16.058 -45.061 36.305 1.00 36.40 179 GLY F O 1
ATOM 17286 N N . VAL F 1 183 ? 17.819 -44.222 37.358 1.00 36.94 180 VAL F N 1
ATOM 17287 C CA . VAL F 1 183 ? 17.834 -45.266 38.374 1.00 37.26 180 VAL F CA 1
ATOM 17288 C C . VAL F 1 183 ? 16.506 -45.270 39.125 1.00 37.50 180 VAL F C 1
ATOM 17289 O O . VAL F 1 183 ? 16.026 -44.204 39.486 1.00 37.61 180 VAL F O 1
ATOM 17293 N N . ILE F 1 184 ? 15.847 -46.417 39.329 1.00 37.85 181 ILE F N 1
ATOM 17294 C CA . ILE F 1 184 ? 14.729 -46.532 40.268 1.00 38.05 181 ILE F CA 1
ATOM 17295 C C . ILE F 1 184 ? 15.337 -46.684 41.647 1.00 38.45 181 ILE F C 1
ATOM 17296 O O . ILE F 1 184 ? 15.766 -47.775 42.035 1.00 38.08 181 ILE F O 1
ATOM 17301 N N . ARG F 1 185 ? 15.390 -45.619 42.435 1.00 39.04 182 ARG F N 1
ATOM 17302 C CA . ARG F 1 185 ? 16.188 -45.571 43.650 1.00 39.54 182 ARG F CA 1
ATOM 17303 C C . ARG F 1 185 ? 15.646 -46.339 44.826 1.00 39.71 182 ARG F C 1
ATOM 17304 O O . ARG F 1 185 ? 14.520 -46.115 45.271 1.00 39.80 182 ARG F O 1
ATOM 17312 N N . GLU F 1 186 ? 16.441 -47.223 45.411 1.00 40.19 183 GLU F N 1
ATOM 17313 C CA . GLU F 1 186 ? 16.090 -47.910 46.647 1.00 40.54 183 GLU F CA 1
ATOM 17314 C C . GLU F 1 186 ? 16.478 -47.051 47.836 1.00 39.64 183 GLU F C 1
ATOM 17315 O O . GLU F 1 186 ? 17.290 -46.161 47.717 1.00 39.07 183 GLU F O 1
ATOM 17321 N N . THR F 1 187 ? 15.920 -47.296 49.011 1.00 39.72 184 THR F N 1
ATOM 17322 C CA . THR F 1 187 ? 16.146 -46.502 50.205 1.00 39.28 184 THR F CA 1
ATOM 17323 C C . THR F 1 187 ? 17.617 -46.537 50.583 1.00 38.98 184 THR F C 1
ATOM 17324 O O . THR F 1 187 ? 18.182 -45.503 50.941 1.00 39.11 184 THR F O 1
ATOM 17328 N N . TRP F 1 188 ? 18.301 -47.677 50.509 1.00 38.37 185 TRP F N 1
ATOM 17329 C CA . TRP F 1 188 ? 19.711 -47.772 50.884 1.00 38.33 185 TRP F CA 1
ATOM 17330 C C . TRP F 1 188 ? 20.587 -46.907 49.970 1.00 38.25 185 TRP F C 1
ATOM 17331 O O . TRP F 1 188 ? 21.573 -46.313 50.426 1.00 37.66 185 TRP F O 1
ATOM 17342 N N . TRP F 1 189 ? 20.284 -46.826 48.675 1.00 38.13 186 TRP F N 1
ATOM 17343 C CA . TRP F 1 189 ? 21.091 -46.104 47.696 1.00 38.46 186 TRP F CA 1
ATOM 17344 C C . TRP F 1 189 ? 20.940 -44.611 47.927 1.00 38.45 186 TRP F C 1
ATOM 17345 O O . TRP F 1 189 ? 21.909 -43.857 47.837 1.00 37.71 186 TRP F O 1
ATOM 17356 N N . LEU F 1 190 ? 19.736 -44.147 48.243 1.00 38.91 187 LEU F N 1
ATOM 17357 C CA . LEU F 1 190 ? 19.473 -42.766 48.612 1.00 39.90 187 LEU F CA 1
ATOM 17358 C C . LEU F 1 190 ? 20.245 -42.373 49.869 1.00 39.99 187 LEU F C 1
ATOM 17359 O O . LEU F 1 190 ? 20.851 -41.311 49.898 1.00 40.82 187 LEU F O 1
ATOM 17364 N N . ASP F 1 191 ? 20.294 -43.172 50.925 1.00 40.33 188 ASP F N 1
ATOM 17365 C CA . ASP F 1 191 ? 21.138 -42.864 52.089 1.00 41.05 188 ASP F CA 1
ATOM 17366 C C . ASP F 1 191 ? 22.618 -42.940 51.713 1.00 40.85 188 ASP F C 1
ATOM 17367 O O . ASP F 1 191 ? 23.424 -42.149 52.180 1.00 41.36 188 ASP F O 1
ATOM 17372 N N . TYR F 1 192 ? 23.042 -43.869 50.876 1.00 40.68 189 TYR F N 1
ATOM 17373 C CA . TYR F 1 192 ? 24.441 -44.013 50.526 1.00 40.78 189 TYR F CA 1
ATOM 17374 C C . TYR F 1 192 ? 24.901 -42.763 49.811 1.00 40.91 189 TYR F C 1
ATOM 17375 O O . TYR F 1 192 ? 25.966 -42.223 50.116 1.00 41.35 189 TYR F O 1
ATOM 17384 N N . THR F 1 193 ? 24.136 -42.233 48.867 1.00 40.89 190 THR F N 1
ATOM 17385 C CA . THR F 1 193 ? 24.593 -41.139 48.040 1.00 41.24 190 THR F CA 1
ATOM 17386 C C . THR F 1 193 ? 24.323 -39.788 48.683 1.00 41.69 190 THR F C 1
ATOM 17387 O O . THR F 1 193 ? 25.201 -38.928 48.646 1.00 41.88 190 THR F O 1
ATOM 17391 N N . LEU F 1 194 ? 23.158 -39.542 49.290 1.00 42.13 191 LEU F N 1
ATOM 17392 C CA . LEU F 1 194 ? 22.743 -38.196 49.740 1.00 42.60 191 LEU F CA 1
ATOM 17393 C C . LEU F 1 194 ? 22.767 -38.006 51.267 1.00 43.71 191 LEU F C 1
ATOM 17394 O O . LEU F 1 194 ? 22.298 -36.969 51.757 1.00 44.20 191 LEU F O 1
ATOM 17399 N N . ASN F 1 195 ? 23.311 -38.932 52.065 1.00 44.72 192 ASN F N 1
ATOM 17400 C CA . ASN F 1 195 ? 23.338 -38.823 53.522 1.00 45.47 192 ASN F CA 1
ATOM 17401 C C . ASN F 1 195 ? 24.729 -39.094 54.097 1.00 46.33 192 ASN F C 1
ATOM 17402 O O . ASN F 1 195 ? 24.916 -40.059 54.826 1.00 46.01 192 ASN F O 1
ATOM 17407 N N . ARG F 1 196 ? 25.743 -38.280 53.833 1.00 47.54 193 ARG F N 1
ATOM 17408 C CA . ARG F 1 196 ? 27.085 -38.513 54.355 1.00 48.53 193 ARG F CA 1
ATOM 17409 C C . ARG F 1 196 ? 27.518 -37.476 55.391 1.00 48.67 193 ARG F C 1
ATOM 17410 O O . ARG F 1 196 ? 27.414 -36.299 55.140 1.00 49.01 193 ARG F O 1
ATOM 17418 N N . ALA F 1 197 ? 28.062 -37.840 56.547 1.00 49.53 194 ALA F N 1
ATOM 17419 C CA . ALA F 1 197 ? 28.411 -36.866 57.603 1.00 49.63 194 ALA F CA 1
ATOM 17420 C C . ALA F 1 197 ? 29.628 -36.019 57.238 1.00 50.05 194 ALA F C 1
ATOM 17421 O O . ALA F 1 197 ? 29.737 -34.873 57.684 1.00 50.31 194 ALA F O 1
ATOM 17423 N N . SER F 1 198 ? 30.577 -36.513 56.438 1.00 50.42 195 SER F N 1
ATOM 17424 C CA . SER F 1 198 ? 31.753 -35.735 56.015 1.00 50.36 195 SER F CA 1
ATOM 17425 C C . SER F 1 198 ? 31.403 -34.702 54.930 1.00 50.50 195 SER F C 1
ATOM 17426 O O . SER F 1 198 ? 32.199 -33.778 54.644 1.00 50.90 195 SER F O 1
ATOM 17429 N N . LYS F 1 199 ? 30.261 -34.825 54.256 1.00 49.76 196 LYS F N 1
ATOM 17430 C CA . LYS F 1 199 ? 29.807 -33.829 53.289 1.00 49.33 196 LYS F CA 1
ATOM 17431 C C . LYS F 1 199 ? 28.291 -33.662 53.441 1.00 48.14 196 LYS F C 1
ATOM 17432 O O . LYS F 1 199 ? 27.521 -34.136 52.617 1.00 47.79 196 LYS F O 1
ATOM 17438 N N . PRO F 1 200 ? 27.875 -33.001 54.523 1.00 46.77 197 PRO F N 1
ATOM 17439 C CA . PRO F 1 200 ? 26.448 -32.846 54.840 1.00 45.16 197 PRO F CA 1
ATOM 17440 C C . PRO F 1 200 ? 25.681 -31.973 53.845 1.00 43.58 197 PRO F C 1
ATOM 17441 O O . PRO F 1 200 ? 26.219 -30.979 53.348 1.00 43.44 197 PRO F O 1
ATOM 17445 N N . ASN F 1 201 ? 24.434 -32.299 53.521 1.00 41.70 198 ASN F N 1
ATOM 17446 C CA . ASN F 1 201 ? 23.552 -31.442 52.728 1.00 40.37 198 ASN F CA 1
ATOM 17447 C C . ASN F 1 201 ? 22.436 -30.894 53.594 1.00 38.82 198 ASN F C 1
ATOM 17448 O O . ASN F 1 201 ? 22.222 -31.358 54.708 1.00 37.95 198 ASN F O 1
ATOM 17453 N N . ASN F 1 202 ? 21.711 -29.881 53.130 1.00 37.31 199 ASN F N 1
ATOM 17454 C CA . ASN F 1 202 ? 20.439 -29.463 53.681 1.00 35.95 199 ASN F CA 1
ATOM 17455 C C . ASN F 1 202 ? 19.374 -29.863 52.680 1.00 34.36 199 ASN F C 1
ATOM 17456 O O . ASN F 1 202 ? 19.663 -30.122 51.509 1.00 33.14 199 ASN F O 1
ATOM 17461 N N . GLN F 1 203 ? 18.120 -29.939 53.090 1.00 33.32 200 GLN F N 1
ATOM 17462 C CA . GLN F 1 203 ? 17.023 -30.381 52.255 1.00 33.18 200 GLN F CA 1
ATOM 17463 C C . GLN F 1 203 ? 15.839 -29.546 52.604 1.00 32.24 200 GLN F C 1
ATOM 17464 O O . GLN F 1 203 ? 15.629 -29.248 53.766 1.00 31.58 200 GLN F O 1
ATOM 17470 N N . ALA F 1 204 ? 15.031 -29.150 51.633 1.00 31.79 201 ALA F N 1
ATOM 17471 C CA . ALA F 1 204 ? 13.799 -28.432 51.847 1.00 31.25 201 ALA F CA 1
ATOM 17472 C C . ALA F 1 204 ? 12.732 -29.052 50.928 1.00 31.01 201 ALA F C 1
ATOM 17473 O O . ALA F 1 204 ? 13.034 -29.528 49.840 1.00 30.31 201 ALA F O 1
ATOM 17475 N N . ILE F 1 205 ? 11.473 -29.104 51.341 1.00 31.07 202 ILE F N 1
ATOM 17476 C CA . ILE F 1 205 ? 10.410 -29.730 50.581 1.00 31.33 202 ILE F CA 1
ATOM 17477 C C . ILE F 1 205 ? 9.352 -28.691 50.370 1.00 31.12 202 ILE F C 1
ATOM 17478 O O . ILE F 1 205 ? 9.007 -27.965 51.295 1.00 30.95 202 ILE F O 1
ATOM 17483 N N . TYR F 1 206 ? 8.837 -28.558 49.154 1.00 31.34 203 TYR F N 1
ATOM 17484 C CA . TYR F 1 206 ? 7.673 -27.776 48.877 1.00 31.59 203 TYR F CA 1
ATOM 17485 C C . TYR F 1 206 ? 6.429 -28.640 49.007 1.00 32.00 203 TYR F C 1
ATOM 17486 O O . TYR F 1 206 ? 6.354 -29.726 48.415 1.00 31.70 203 TYR F O 1
ATOM 17495 N N . TYR F 1 207 ? 5.413 -28.186 49.742 1.00 32.88 204 TYR F N 1
ATOM 17496 C CA . TYR F 1 207 ? 4.099 -28.815 49.816 1.00 33.74 204 TYR F CA 1
ATOM 17497 C C . TYR F 1 207 ? 3.057 -27.903 49.213 1.00 34.36 204 TYR F C 1
ATOM 17498 O O . TYR F 1 207 ? 3.049 -26.705 49.500 1.00 34.38 204 TYR F O 1
ATOM 17507 N N . SER F 1 208 ? 2.129 -28.404 48.404 1.00 35.41 205 SER F N 1
ATOM 17508 C CA . SER F 1 208 ? 1.100 -27.583 47.756 1.00 36.55 205 SER F CA 1
ATOM 17509 C C . SER F 1 208 ? 0.142 -26.965 48.802 1.00 37.34 205 SER F C 1
ATOM 17510 O O . SER F 1 208 ? 0.258 -27.285 49.976 1.00 37.14 205 SER F O 1
ATOM 17513 N N . SER F 1 209 ? -0.806 -26.084 48.465 1.00 38.55 206 SER F N 1
ATOM 17514 C CA . SER F 1 209 ? -1.765 -25.557 49.465 1.00 40.02 206 SER F CA 1
ATOM 17515 C C . SER F 1 209 ? -2.717 -26.661 49.915 1.00 40.70 206 SER F C 1
ATOM 17516 O O . SER F 1 209 ? -3.338 -26.554 50.971 1.00 41.11 206 SER F O 1
ATOM 17519 N N . GLU F 1 210 ? -2.834 -27.759 49.169 1.00 41.62 207 GLU F N 1
ATOM 17520 C CA . GLU F 1 210 ? -3.545 -28.974 49.588 1.00 41.84 207 GLU F CA 1
ATOM 17521 C C . GLU F 1 210 ? -2.707 -29.910 50.465 1.00 42.00 207 GLU F C 1
ATOM 17522 O O . GLU F 1 210 ? -3.228 -30.931 50.936 1.00 42.51 207 GLU F O 1
ATOM 17528 N N . GLY F 1 211 ? -1.423 -29.642 50.719 1.00 41.61 208 GLY F N 1
ATOM 17529 C CA . GLY F 1 211 ? -0.602 -30.414 51.659 1.00 41.22 208 GLY F CA 1
ATOM 17530 C C . GLY F 1 211 ? 0.170 -31.546 51.007 1.00 40.91 208 GLY F C 1
ATOM 17531 O O . GLY F 1 211 ? 0.808 -32.337 51.700 1.00 41.08 208 GLY F O 1
ATOM 17532 N N . LYS F 1 212 ? 0.157 -31.680 49.686 1.00 40.65 209 LYS F N 1
ATOM 17533 C CA . LYS F 1 212 ? 0.863 -32.746 48.965 1.00 40.46 209 LYS F CA 1
ATOM 17534 C C . LYS F 1 212 ? 2.260 -32.265 48.565 1.00 39.78 209 LYS F C 1
ATOM 17535 O O . LYS F 1 212 ? 2.402 -31.160 48.028 1.00 39.63 209 LYS F O 1
ATOM 17541 N N . ALA F 1 213 ? 3.319 -33.050 48.797 1.00 38.83 210 ALA F N 1
ATOM 17542 C CA . ALA F 1 213 ? 4.695 -32.701 48.432 1.00 38.12 210 ALA F CA 1
ATOM 17543 C C . ALA F 1 213 ? 4.806 -32.621 46.916 1.00 37.65 210 ALA F C 1
ATOM 17544 O O . ALA F 1 213 ? 4.365 -33.536 46.226 1.00 38.50 210 ALA F O 1
ATOM 17546 N N . GLU F 1 214 ? 5.344 -31.550 46.335 1.00 36.82 211 GLU F N 1
ATOM 17547 C CA . GLU F 1 214 ? 5.431 -31.408 44.882 1.00 36.32 211 GLU F CA 1
ATOM 17548 C C . GLU F 1 214 ? 6.826 -31.023 44.424 1.00 34.87 211 GLU F C 1
ATOM 17549 O O . GLU F 1 214 ? 7.058 -30.805 43.247 1.00 34.81 211 GLU F O 1
ATOM 17555 N N . GLY F 1 215 ? 7.809 -30.950 45.297 1.00 33.81 212 GLY F N 1
ATOM 17556 C CA . GLY F 1 215 ? 9.179 -30.721 44.899 1.00 33.29 212 GLY F CA 1
ATOM 17557 C C . GLY F 1 215 ? 10.091 -30.693 46.101 1.00 32.32 212 GLY F C 1
ATOM 17558 O O . GLY F 1 215 ? 9.630 -30.734 47.256 1.00 31.87 212 GLY F O 1
ATOM 17559 N N . TYR F 1 216 ? 11.394 -30.642 45.891 1.00 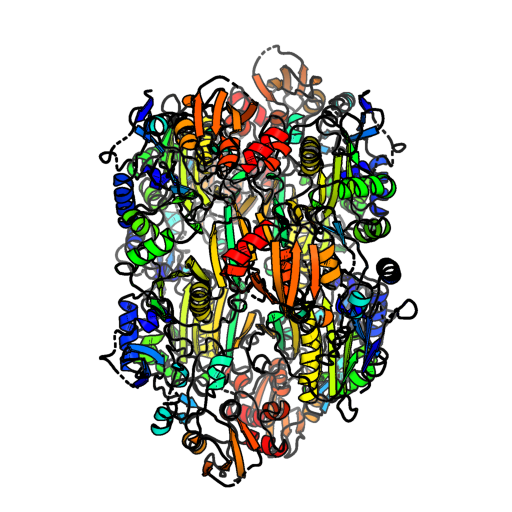31.52 213 TYR F N 1
ATOM 17560 C CA . TYR F 1 216 ? 12.373 -30.514 46.951 1.00 31.44 213 TYR F CA 1
ATOM 17561 C C . TYR F 1 216 ? 13.679 -29.987 46.372 1.00 30.87 213 TYR F C 1
ATOM 17562 O O . TYR F 1 216 ? 13.879 -30.004 45.155 1.00 29.67 213 TYR F O 1
ATOM 17571 N N . VAL F 1 217 ? 14.582 -29.509 47.231 1.00 30.76 214 VAL F N 1
ATOM 17572 C CA . VAL F 1 217 ? 15.908 -29.085 46.887 1.00 30.96 214 VAL F CA 1
ATOM 17573 C C . VAL F 1 217 ? 16.867 -29.672 47.909 1.00 30.78 214 VAL F C 1
ATOM 17574 O O . VAL F 1 217 ? 16.649 -29.545 49.125 1.00 29.26 214 VAL F O 1
ATOM 17578 N N . ILE F 1 218 ? 17.945 -30.315 47.461 1.00 31.05 215 ILE F N 1
ATOM 17579 C CA . ILE F 1 218 ? 19.066 -30.667 48.296 1.00 31.73 215 ILE F CA 1
ATOM 17580 C C . ILE F 1 218 ? 20.226 -29.723 47.948 1.00 32.16 215 ILE F C 1
ATOM 17581 O O . ILE F 1 218 ? 20.586 -29.564 46.787 1.00 31.84 215 ILE F O 1
ATOM 17586 N N . TYR F 1 219 ? 20.838 -29.064 48.926 1.00 32.87 216 TYR F N 1
ATOM 17587 C CA . TYR F 1 219 ? 21.800 -28.016 48.691 1.00 33.21 216 TYR F CA 1
ATOM 17588 C C . TYR F 1 219 ? 22.854 -27.968 49.786 1.00 34.01 216 TYR F C 1
ATOM 17589 O O . TYR F 1 219 ? 22.633 -28.427 50.891 1.00 33.66 216 TYR F O 1
ATOM 17598 N N . ARG F 1 220 ? 24.051 -27.470 49.498 1.00 35.23 217 ARG F N 1
ATOM 17599 C CA . ARG F 1 220 ? 25.019 -27.067 50.502 1.00 35.91 217 ARG F CA 1
ATOM 17600 C C . ARG F 1 220 ? 25.585 -25.712 50.083 1.00 35.34 217 ARG F C 1
ATOM 17601 O O . ARG F 1 220 ? 25.503 -25.337 48.918 1.00 34.89 217 ARG F O 1
ATOM 17609 N N . ILE F 1 221 ? 26.107 -24.916 51.012 1.00 35.22 218 ILE F N 1
ATOM 17610 C CA . ILE F 1 221 ? 26.905 -23.759 50.701 1.00 35.85 218 ILE F CA 1
ATOM 17611 C C . ILE F 1 221 ? 28.334 -24.060 51.105 1.00 36.17 218 ILE F C 1
ATOM 17612 O O . ILE F 1 221 ? 28.586 -24.420 52.242 1.00 36.38 218 ILE F O 1
ATOM 17617 N N . ALA F 1 222 ? 29.308 -23.916 50.214 1.00 37.06 219 ALA F N 1
ATOM 17618 C CA . ALA F 1 222 ? 30.720 -24.228 50.480 1.00 37.56 219 ALA F CA 1
ATOM 17619 C C . ALA F 1 222 ? 31.557 -23.256 49.666 1.00 38.05 219 ALA F C 1
ATOM 17620 O O . ALA F 1 222 ? 31.326 -23.124 48.474 1.00 38.55 219 ALA F O 1
ATOM 17622 N N . ALA F 1 223 ? 32.500 -22.512 50.250 1.00 38.62 220 ALA F N 1
ATOM 17623 C CA . ALA F 1 223 ? 33.414 -21.628 49.499 1.00 37.98 220 ALA F CA 1
ATOM 17624 C C . ALA F 1 223 ? 32.657 -20.620 48.639 1.00 37.95 220 ALA F C 1
ATOM 17625 O O . ALA F 1 223 ? 32.984 -20.437 47.455 1.00 37.83 220 ALA F O 1
ATOM 17627 N N . GLY F 1 224 ? 31.645 -19.932 49.168 1.00 37.39 221 GLY F N 1
ATOM 17628 C CA . GLY F 1 224 ? 31.019 -18.815 48.455 1.00 36.74 221 GLY F CA 1
ATOM 17629 C C . GLY F 1 224 ? 29.995 -19.238 47.419 1.00 36.36 221 GLY F C 1
ATOM 17630 O O . GLY F 1 224 ? 29.318 -18.381 46.853 1.00 36.45 221 GLY F O 1
ATOM 17631 N N . THR F 1 225 ? 29.811 -20.533 47.153 1.00 35.66 222 THR F N 1
ATOM 17632 C CA . THR F 1 225 ? 28.837 -21.038 46.202 1.00 35.14 222 THR F CA 1
ATOM 17633 C C . THR F 1 225 ? 27.707 -21.831 46.865 1.00 34.34 222 THR F C 1
ATOM 17634 O O . THR F 1 225 ? 27.938 -22.675 47.732 1.00 33.41 222 THR F O 1
ATOM 17638 N N . PHE F 1 226 ? 26.467 -21.568 46.475 1.00 33.44 223 PHE F N 1
ATOM 17639 C CA . PHE F 1 226 ? 25.315 -22.376 46.767 1.00 33.14 223 PHE F CA 1
ATOM 17640 C C . PHE F 1 226 ? 25.287 -23.495 45.760 1.00 33.31 223 PHE F C 1
ATOM 17641 O O . PHE F 1 226 ? 25.122 -23.242 44.562 1.00 32.48 223 PHE F O 1
ATOM 17649 N N . GLU F 1 227 ? 25.461 -24.754 46.188 1.00 33.80 224 GLU F N 1
ATOM 17650 C CA . GLU F 1 227 ? 25.401 -25.925 45.338 1.00 33.88 224 GLU F CA 1
ATOM 17651 C C . GLU F 1 227 ? 24.001 -26.484 45.348 1.00 33.63 224 GLU F C 1
ATOM 17652 O O . GLU F 1 227 ? 23.517 -26.904 46.390 1.00 32.97 224 GLU F O 1
ATOM 17658 N N . ILE F 1 228 ? 23.300 -26.489 44.215 1.00 33.48 225 ILE F N 1
ATOM 17659 C CA . ILE F 1 228 ? 22.056 -27.206 44.033 1.00 33.09 225 ILE F CA 1
ATOM 17660 C C . ILE F 1 228 ? 22.471 -28.640 43.772 1.00 33.31 225 ILE F C 1
ATOM 17661 O O . ILE F 1 228 ? 22.777 -29.027 42.642 1.00 32.72 225 ILE F O 1
ATOM 17666 N N . VAL F 1 229 ? 22.555 -29.461 44.818 1.00 33.77 226 VAL F N 1
ATOM 17667 C CA . VAL F 1 229 ? 22.942 -30.857 44.736 1.00 33.66 226 VAL F CA 1
ATOM 17668 C C . VAL F 1 229 ? 21.898 -31.595 43.928 1.00 34.54 226 VAL F C 1
ATOM 17669 O O . VAL F 1 229 ? 22.235 -32.405 43.059 1.00 34.62 226 VAL F O 1
ATOM 17673 N N . GLU F 1 230 ? 20.615 -31.333 44.169 1.00 35.15 227 GLU F N 1
ATOM 17674 C CA . GLU F 1 230 ? 19.511 -31.900 43.424 1.00 35.50 227 GLU F CA 1
ATOM 17675 C C . GLU F 1 230 ? 18.299 -31.001 43.566 1.00 35.20 227 GLU F C 1
ATOM 17676 O O . GLU F 1 230 ? 18.079 -30.435 44.653 1.00 35.22 227 GLU F O 1
ATOM 17682 N N . TRP F 1 231 ? 17.503 -30.814 42.508 1.00 34.62 228 TRP F N 1
ATOM 17683 C CA . TRP F 1 231 ? 16.315 -29.996 42.514 1.00 34.51 228 TRP F CA 1
ATOM 17684 C C . TRP F 1 231 ? 15.281 -30.647 41.617 1.00 34.69 228 TRP F C 1
ATOM 17685 O O . TRP F 1 231 ? 15.483 -30.762 40.403 1.00 35.02 228 TRP F O 1
ATOM 17696 N N . ASN F 1 232 ? 14.152 -31.102 42.162 1.00 34.66 229 ASN F N 1
ATOM 17697 C CA . ASN F 1 232 ? 13.092 -31.721 41.401 1.00 34.74 229 ASN F CA 1
ATOM 17698 C C . ASN F 1 232 ? 11.804 -31.067 41.765 1.00 34.20 229 ASN F C 1
ATOM 17699 O O . ASN F 1 232 ? 11.582 -30.739 42.922 1.00 33.87 229 ASN F O 1
ATOM 17704 N N . TYR F 1 233 ? 10.923 -30.841 40.804 1.00 33.66 230 TYR F N 1
ATOM 17705 C CA . TYR F 1 233 ? 9.644 -30.226 41.036 1.00 33.62 230 TYR F CA 1
ATOM 17706 C C . TYR F 1 233 ? 8.601 -30.858 40.139 1.00 33.32 230 TYR F C 1
ATOM 17707 O O . TYR F 1 233 ? 8.878 -31.115 38.973 1.00 33.07 230 TYR F O 1
ATOM 17716 N N . LEU F 1 234 ? 7.390 -31.120 40.623 1.00 32.71 231 LEU F N 1
ATOM 17717 C CA . LEU F 1 234 ? 6.359 -31.785 39.847 1.00 33.07 231 LEU F CA 1
ATOM 17718 C C . LEU F 1 234 ? 5.409 -30.802 39.209 1.00 33.35 231 LEU F C 1
ATOM 17719 O O . LEU F 1 234 ? 4.721 -31.154 38.240 1.00 33.60 231 LEU F O 1
ATOM 17724 N N . THR F 1 235 ? 5.293 -29.575 39.733 1.00 33.39 232 THR F N 1
ATOM 17725 C CA . THR F 1 235 ? 4.404 -28.533 39.222 1.00 32.97 232 THR F CA 1
ATOM 17726 C C . THR F 1 235 ? 5.185 -27.250 38.956 1.00 32.98 232 THR F C 1
ATOM 17727 O O . THR F 1 235 ? 6.339 -27.126 39.348 1.00 32.40 232 THR F O 1
ATOM 17731 N N . ASN F 1 236 ? 4.604 -26.262 38.282 1.00 32.85 233 ASN F N 1
ATOM 17732 C CA . ASN F 1 236 ? 5.240 -24.972 38.099 1.00 32.92 233 ASN F CA 1
ATOM 17733 C C . ASN F 1 236 ? 5.202 -24.175 39.393 1.00 32.79 233 ASN F C 1
ATOM 17734 O O . ASN F 1 236 ? 6.135 -23.435 39.701 1.00 33.48 233 ASN F O 1
ATOM 17739 N N . THR F 1 237 ? 4.185 -24.264 40.230 1.00 33.01 234 THR F N 1
ATOM 17740 C CA . THR F 1 237 ? 4.208 -23.438 41.431 1.00 32.97 234 THR F CA 1
ATOM 17741 C C . THR F 1 237 ? 5.263 -23.998 42.415 1.00 32.59 234 THR F C 1
ATOM 17742 O O . THR F 1 237 ? 5.857 -23.235 43.162 1.00 32.33 234 THR F O 1
ATOM 17746 N N . ALA F 1 238 ? 5.606 -25.288 42.382 1.00 32.72 235 ALA F N 1
ATOM 17747 C CA . ALA F 1 238 ? 6.704 -25.876 43.189 1.00 32.71 235 ALA F CA 1
ATOM 17748 C C . ALA F 1 238 ? 8.054 -25.356 42.674 1.00 32.92 235 ALA F C 1
ATOM 17749 O O . ALA F 1 238 ? 8.922 -24.979 43.454 1.00 33.33 235 ALA F O 1
ATOM 17751 N N . PHE F 1 239 ? 8.278 -25.334 41.361 1.00 32.95 236 PHE F N 1
ATOM 17752 C CA . PHE F 1 239 ? 9.386 -24.648 40.714 1.00 32.72 236 PHE F CA 1
ATOM 17753 C C . PHE F 1 239 ? 9.559 -23.206 41.214 1.00 32.68 236 PHE F C 1
ATOM 17754 O O . PHE F 1 239 ? 10.594 -22.852 41.760 1.00 32.88 236 PHE F O 1
ATOM 17762 N N . LYS F 1 240 ? 8.580 -22.327 41.050 1.00 32.77 237 LYS F N 1
ATOM 17763 C CA . LYS F 1 240 ? 8.682 -20.941 41.503 1.00 32.65 237 LYS F CA 1
ATOM 17764 C C . LYS F 1 240 ? 8.872 -20.884 43.001 1.00 32.06 237 LYS F C 1
ATOM 17765 O O . LYS F 1 240 ? 9.692 -20.126 43.491 1.00 31.98 237 LYS F O 1
ATOM 17771 N N . ALA F 1 241 ? 8.185 -21.709 43.782 1.00 31.76 238 ALA F N 1
ATOM 17772 C CA . ALA F 1 241 ? 8.319 -21.705 45.228 1.00 31.23 238 ALA F CA 1
ATOM 17773 C C . ALA F 1 241 ? 9.771 -21.935 45.589 1.00 30.82 238 ALA F C 1
ATOM 17774 O O . ALA F 1 241 ? 10.346 -21.178 46.350 1.00 30.63 238 ALA F O 1
ATOM 17776 N N . LEU F 1 242 ? 10.403 -22.971 45.048 1.00 30.57 239 LEU F N 1
ATOM 17777 C CA . LEU F 1 242 ? 11.744 -23.370 45.392 1.00 30.14 239 LEU F CA 1
ATOM 17778 C C . LEU F 1 242 ? 12.760 -22.443 44.744 1.00 30.18 239 LEU F C 1
ATOM 17779 O O . LEU F 1 242 ? 13.829 -22.239 45.315 1.00 30.28 239 LEU F O 1
ATOM 17784 N N . ALA F 1 243 ? 12.515 -21.869 43.557 1.00 30.42 240 ALA F N 1
ATOM 17785 C CA . ALA F 1 243 ? 13.427 -20.868 42.958 1.00 30.32 240 ALA F CA 1
ATOM 17786 C C . ALA F 1 243 ? 13.559 -19.682 43.911 1.00 30.22 240 ALA F C 1
ATOM 17787 O O . ALA F 1 243 ? 14.672 -19.195 44.134 1.00 30.04 240 ALA F O 1
ATOM 17789 N N . GLY F 1 244 ? 12.445 -19.181 44.473 1.00 29.65 241 GLY F N 1
ATOM 17790 C CA . GLY F 1 244 ? 12.420 -18.075 45.417 1.00 29.46 241 GLY F CA 1
ATOM 17791 C C . GLY F 1 244 ? 13.139 -18.440 46.685 1.00 29.36 241 GLY F C 1
ATOM 17792 O O . GLY F 1 244 ? 13.849 -17.614 47.249 1.00 29.37 241 GLY F O 1
ATOM 17793 N N . PHE F 1 245 ? 13.002 -19.671 47.167 1.00 29.54 242 PHE F N 1
ATOM 17794 C CA . PHE F 1 245 ? 13.702 -20.186 48.344 1.00 29.52 242 PHE F CA 1
ATOM 17795 C C . PHE F 1 245 ? 15.215 -20.239 48.138 1.00 29.81 242 PHE F C 1
ATOM 17796 O O . PHE F 1 245 ? 15.960 -19.869 49.028 1.00 30.82 242 PHE F O 1
ATOM 17804 N N . ILE F 1 246 ? 15.725 -20.722 47.010 1.00 29.94 243 ILE F N 1
ATOM 17805 C CA . ILE F 1 246 ? 17.147 -20.757 46.692 1.00 29.52 243 ILE F CA 1
ATOM 17806 C C . ILE F 1 246 ? 17.646 -19.320 46.623 1.00 30.11 243 ILE F C 1
ATOM 17807 O O . ILE F 1 246 ? 18.611 -18.941 47.303 1.00 29.17 243 ILE F O 1
ATOM 17812 N N . GLY F 1 247 ? 16.987 -18.468 45.837 1.00 30.44 244 GLY F N 1
ATOM 17813 C CA . GLY F 1 247 ? 17.250 -17.028 45.780 1.00 30.85 244 GLY F CA 1
ATOM 17814 C C . GLY F 1 247 ? 17.340 -16.325 47.126 1.00 31.12 244 GLY F C 1
ATOM 17815 O O . GLY F 1 247 ? 18.094 -15.391 47.257 1.00 31.16 244 GLY F O 1
ATOM 17816 N N . SER F 1 248 ? 16.615 -16.717 48.170 1.00 31.88 245 SER F N 1
ATOM 17817 C CA . SER F 1 248 ? 16.716 -16.102 49.475 1.00 32.21 245 SER F CA 1
ATOM 17818 C C . SER F 1 248 ? 18.121 -16.143 49.985 1.00 31.89 245 SER F C 1
ATOM 17819 O O . SER F 1 248 ? 18.443 -15.432 50.902 1.00 31.73 245 SER F O 1
ATOM 17822 N N . HIS F 1 249 ? 18.992 -16.986 49.469 1.00 31.82 246 HIS F N 1
ATOM 17823 C CA . HIS F 1 249 ? 20.336 -17.147 49.984 1.00 31.88 246 HIS F CA 1
ATOM 17824 C C . HIS F 1 249 ? 21.311 -16.282 49.248 1.00 32.23 246 HIS F C 1
ATOM 17825 O O . HIS F 1 249 ? 22.482 -16.259 49.605 1.00 32.99 246 HIS F O 1
ATOM 17832 N N . SER F 1 250 ? 20.895 -15.531 48.233 1.00 32.43 247 SER F N 1
ATOM 17833 C CA . SER F 1 250 ? 21.785 -14.736 47.413 1.00 32.90 247 SER F CA 1
ATOM 17834 C C . SER F 1 250 ? 22.627 -13.803 48.247 1.00 33.64 247 SER F C 1
ATOM 17835 O O . SER F 1 250 ? 23.808 -13.618 47.944 1.00 34.27 247 SER F O 1
ATOM 17838 N N . GLY F 1 251 ? 22.107 -13.215 49.326 1.00 34.25 248 GLY F N 1
ATOM 17839 C CA . GLY F 1 251 ? 22.854 -12.277 50.171 1.00 34.23 248 GLY F CA 1
ATOM 17840 C C . GLY F 1 251 ? 24.021 -12.921 50.917 1.00 34.59 248 GLY F C 1
ATOM 17841 O O . GLY F 1 251 ? 24.853 -12.221 51.518 1.00 34.79 248 GLY F O 1
ATOM 17842 N N . SER F 1 252 ? 24.156 -14.237 50.905 1.00 34.72 249 SER F N 1
ATOM 17843 C CA . SER F 1 252 ? 25.134 -14.954 51.716 1.00 35.05 249 SER F CA 1
ATOM 17844 C C . SER F 1 252 ? 26.050 -15.785 50.849 1.00 34.95 249 SER F C 1
ATOM 17845 O O . SER F 1 252 ? 26.762 -16.639 51.356 1.00 35.33 249 SER F O 1
ATOM 17848 N N . VAL F 1 253 ? 26.101 -15.548 49.541 1.00 35.30 250 VAL F N 1
ATOM 17849 C CA . VAL F 1 253 ? 26.715 -16.442 48.560 1.00 35.38 250 VAL F CA 1
ATOM 17850 C C . VAL F 1 253 ? 27.216 -15.590 47.361 1.00 35.35 250 VAL F C 1
ATOM 17851 O O . VAL F 1 253 ? 26.629 -14.560 47.067 1.00 34.37 250 VAL F O 1
ATOM 17855 N N . GLN F 1 254 ? 28.327 -15.922 46.693 1.00 35.55 251 GLN F N 1
ATOM 17856 C CA . GLN F 1 254 ? 28.829 -15.177 45.517 1.00 35.53 251 GLN F CA 1
ATOM 17857 C C . GLN F 1 254 ? 28.285 -15.778 44.201 1.00 34.94 251 GLN F C 1
ATOM 17858 O O . GLN F 1 254 ? 28.109 -15.051 43.221 1.00 33.81 251 GLN F O 1
ATOM 17864 N N . SER F 1 255 ? 28.031 -17.088 44.115 1.00 34.15 252 SER F N 1
ATOM 17865 C CA . SER F 1 255 ? 27.373 -17.685 42.960 1.00 34.06 252 SER F CA 1
ATOM 17866 C C . SER F 1 255 ? 26.548 -18.901 43.334 1.00 33.30 252 SER F C 1
ATOM 17867 O O . SER F 1 255 ? 26.673 -19.427 44.447 1.00 32.51 252 SER F O 1
ATOM 17870 N N . PHE F 1 256 ? 25.664 -19.350 42.431 1.00 32.33 253 PHE F N 1
ATOM 17871 C CA . PHE F 1 256 ? 24.909 -20.585 42.536 1.00 31.86 253 PHE F CA 1
ATOM 17872 C C . PHE F 1 256 ? 25.407 -21.562 41.461 1.00 31.50 253 PHE F C 1
ATOM 17873 O O . PHE F 1 256 ? 25.873 -21.161 40.396 1.00 30.69 253 PHE F O 1
ATOM 17881 N N . HIS F 1 257 ? 25.302 -22.865 41.668 1.00 31.71 254 HIS F N 1
ATOM 17882 C CA . HIS F 1 257 ? 25.900 -23.849 40.786 1.00 31.63 254 HIS F CA 1
ATOM 17883 C C . HIS F 1 257 ? 25.048 -25.116 40.760 1.00 31.24 254 HIS F C 1
ATOM 17884 O O . HIS F 1 257 ? 24.561 -25.609 41.777 1.00 30.07 254 HIS F O 1
ATOM 17891 N N . TRP F 1 258 ? 24.844 -25.697 39.596 1.00 31.75 255 TRP F N 1
ATOM 17892 C CA . TRP F 1 258 ? 23.936 -26.785 39.430 1.00 31.74 255 TRP F CA 1
ATOM 17893 C C . TRP F 1 258 ? 24.397 -27.643 38.264 1.00 32.01 255 TRP F C 1
ATOM 17894 O O . TRP F 1 258 ? 24.487 -27.147 37.154 1.00 31.03 255 TRP F O 1
ATOM 17905 N N . ILE F 1 259 ? 24.724 -28.927 38.486 1.00 32.63 256 ILE F N 1
ATOM 17906 C CA . ILE F 1 259 ? 24.950 -29.914 37.456 1.00 33.00 256 ILE F CA 1
ATOM 17907 C C . ILE F 1 259 ? 23.787 -30.894 37.447 1.00 33.46 256 ILE F C 1
ATOM 17908 O O . ILE F 1 259 ? 23.542 -31.586 38.440 1.00 33.16 256 ILE F O 1
ATOM 17913 N N . ASN F 1 260 ? 23.032 -30.995 36.357 1.00 34.04 257 ASN F N 1
ATOM 17914 C CA . ASN F 1 260 ? 22.018 -32.018 36.203 1.00 34.68 257 ASN F CA 1
ATOM 17915 C C . ASN F 1 260 ? 22.102 -32.705 34.829 1.00 35.11 257 ASN F C 1
ATOM 17916 O O . ASN F 1 260 ? 22.979 -32.391 34.014 1.00 34.53 257 ASN F O 1
ATOM 17921 N N . GLY F 1 261 ? 21.208 -33.646 34.532 1.00 35.79 258 GLY F N 1
ATOM 17922 C CA . GLY F 1 261 ? 21.202 -34.418 33.292 1.00 36.02 258 GLY F CA 1
ATOM 17923 C C . GLY F 1 261 ? 20.730 -33.594 32.116 1.00 36.53 258 GLY F C 1
ATOM 17924 O O . GLY F 1 261 ? 19.701 -32.943 32.184 1.00 36.71 258 GLY F O 1
ATOM 17925 N N . PHE F 1 262 ? 21.429 -33.587 30.999 1.00 37.05 259 PHE F N 1
ATOM 17926 C CA . PHE F 1 262 ? 21.037 -32.783 29.868 1.00 38.41 259 PHE F CA 1
ATOM 17927 C C . PHE F 1 262 ? 20.165 -33.552 28.890 1.00 39.14 259 PHE F C 1
ATOM 17928 O O . PHE F 1 262 ? 20.598 -34.539 28.291 1.00 39.33 259 PHE F O 1
ATOM 17936 N N . ALA F 1 263 ? 18.931 -33.134 28.658 1.00 40.39 260 ALA F N 1
ATOM 17937 C CA . ALA F 1 263 ? 18.024 -33.819 27.743 1.00 41.25 260 ALA F CA 1
ATOM 17938 C C . ALA F 1 263 ? 17.837 -33.005 26.473 1.00 42.07 260 ALA F C 1
ATOM 17939 O O . ALA F 1 263 ? 16.787 -33.072 25.850 1.00 42.93 260 ALA F O 1
ATOM 17941 N N . GLY F 1 264 ? 18.780 -32.189 26.037 1.00 42.70 261 GLY F N 1
ATOM 17942 C CA . GLY F 1 264 ? 18.653 -31.487 24.763 1.00 43.13 261 GLY F CA 1
ATOM 17943 C C . GLY F 1 264 ? 18.332 -30.009 24.883 1.00 43.46 261 GLY F C 1
ATOM 17944 O O . GLY F 1 264 ? 18.690 -29.238 23.991 1.00 43.70 261 GLY F O 1
ATOM 17945 N N . LYS F 1 265 ? 17.693 -29.538 25.947 1.00 43.67 262 LYS F N 1
ATOM 17946 C CA . LYS F 1 265 ? 17.317 -28.142 26.080 1.00 44.29 262 LYS F CA 1
ATOM 17947 C C . LYS F 1 265 ? 17.705 -27.608 27.452 1.00 44.50 262 LYS F C 1
ATOM 17948 O O . LYS F 1 265 ? 17.364 -28.208 28.452 1.00 44.92 262 LYS F O 1
ATOM 17954 N N . ASP F 1 266 ? 18.396 -26.476 27.589 1.00 45.14 263 ASP F N 1
ATOM 17955 C CA . ASP F 1 266 ? 18.828 -25.998 28.908 1.00 45.40 263 ASP F CA 1
ATOM 17956 C C . ASP F 1 266 ? 17.820 -25.029 29.515 1.00 45.23 263 ASP F C 1
ATOM 17957 O O . ASP F 1 266 ? 16.961 -24.491 28.815 1.00 45.27 263 ASP F O 1
ATOM 17962 N N . LEU F 1 267 ? 17.882 -24.800 30.824 1.00 45.03 264 LEU F N 1
ATOM 17963 C CA . LEU F 1 267 ? 16.915 -24.012 31.587 1.00 45.26 264 LEU F CA 1
ATOM 17964 C C . LEU F 1 267 ? 17.174 -22.498 31.549 1.00 44.96 264 LEU F C 1
ATOM 17965 O O . LEU F 1 267 ? 16.419 -21.739 32.122 1.00 44.65 264 LEU F O 1
ATOM 17970 N N . ASN F 1 268 ? 18.222 -22.002 30.900 1.00 45.39 265 ASN F N 1
ATOM 17971 C CA . ASN F 1 268 ? 18.632 -20.578 30.919 1.00 45.72 265 ASN F CA 1
ATOM 17972 C C . ASN F 1 268 ? 17.519 -19.615 30.470 1.00 46.11 265 ASN F C 1
ATOM 17973 O O . ASN F 1 268 ? 17.378 -18.516 31.007 1.00 46.27 265 ASN F O 1
ATOM 17978 N N . ASP F 1 269 ? 16.701 -19.974 29.492 1.00 46.49 266 ASP F N 1
ATOM 17979 C CA . ASP F 1 269 ? 15.670 -19.089 28.946 1.00 47.55 266 ASP F CA 1
ATOM 17980 C C . ASP F 1 269 ? 14.371 -19.000 29.794 1.00 47.92 266 ASP F C 1
ATOM 17981 O O . ASP F 1 269 ? 13.466 -18.236 29.443 1.00 48.42 266 ASP F O 1
ATOM 17986 N N . LEU F 1 270 ? 14.190 -19.770 30.869 1.00 47.91 267 LEU F N 1
ATOM 17987 C CA . LEU F 1 270 ? 13.105 -19.555 31.821 1.00 48.19 267 LEU F CA 1
ATOM 17988 C C . LEU F 1 270 ? 13.341 -18.265 32.604 1.00 48.22 267 LEU F C 1
ATOM 17989 O O . LEU F 1 270 ? 12.434 -17.772 33.270 1.00 48.61 267 LEU F O 1
ATOM 18002 N N . PRO F 1 272 ? 14.287 -14.096 32.719 1.00 45.83 269 PRO F N 1
ATOM 18003 C CA . PRO F 1 272 ? 14.126 -12.903 31.855 1.00 44.65 269 PRO F CA 1
ATOM 18004 C C . PRO F 1 272 ? 15.451 -12.471 31.247 1.00 43.15 269 PRO F C 1
ATOM 18005 O O . PRO F 1 272 ? 15.502 -12.049 30.099 1.00 42.74 269 PRO F O 1
ATOM 18009 N N . THR F 1 273 ? 16.542 -12.548 31.992 1.00 41.91 270 THR F N 1
ATOM 18010 C CA . THR F 1 273 ? 17.895 -12.415 31.498 1.00 41.20 270 THR F CA 1
ATOM 18011 C C . THR F 1 273 ? 18.539 -13.800 31.548 1.00 40.40 270 THR F C 1
ATOM 18012 O O . THR F 1 273 ? 18.723 -14.345 32.641 1.00 40.16 270 THR F O 1
ATOM 18016 N N . PRO F 1 274 ? 18.891 -14.387 30.404 1.00 39.24 271 PRO F N 1
ATOM 18017 C CA . PRO F 1 274 ? 19.538 -15.698 30.420 1.00 38.54 271 PRO F CA 1
ATOM 18018 C C . PRO F 1 274 ? 20.987 -15.546 30.887 1.00 37.83 271 PRO F C 1
ATOM 18019 O O . PRO F 1 274 ? 21.932 -15.604 30.116 1.00 37.57 271 PRO F O 1
ATOM 18023 N N . ALA F 1 275 ? 21.202 -15.354 32.174 1.00 37.57 272 ALA F N 1
ATOM 18024 C CA . ALA F 1 275 ? 22.484 -14.990 32.716 1.00 37.39 272 ALA F CA 1
ATOM 18025 C C . ALA F 1 275 ? 23.312 -16.188 33.102 1.00 37.25 272 ALA F C 1
ATOM 18026 O O . ALA F 1 275 ? 24.454 -15.998 33.530 1.00 37.19 272 ALA F O 1
ATOM 18028 N N . ALA F 1 276 ? 22.834 -17.437 33.014 1.00 36.93 273 ALA F N 1
ATOM 18029 C CA . ALA F 1 276 ? 23.658 -18.582 33.453 1.00 37.01 273 ALA F CA 1
ATOM 18030 C C . ALA F 1 276 ? 24.717 -18.892 32.399 1.00 36.83 273 ALA F C 1
ATOM 18031 O O . ALA F 1 276 ? 24.485 -18.710 31.205 1.00 37.46 273 ALA F O 1
ATOM 18033 N N . SER F 1 277 ? 25.919 -19.308 32.780 1.00 36.34 274 SER F N 1
ATOM 18034 C CA . SER F 1 277 ? 26.851 -19.896 31.854 1.00 36.10 274 SER F CA 1
ATOM 18035 C C . SER F 1 277 ? 26.589 -21.388 31.863 1.00 35.43 274 SER F C 1
ATOM 18036 O O . SER F 1 277 ? 26.493 -21.999 32.916 1.00 35.53 274 SER F O 1
ATOM 18039 N N . VAL F 1 278 ? 26.407 -22.013 30.710 1.00 35.02 275 VAL F N 1
ATOM 18040 C CA . VAL F 1 278 ? 25.950 -23.374 30.588 1.00 34.85 275 VAL F CA 1
ATOM 18041 C C . VAL F 1 278 ? 26.981 -24.175 29.804 1.00 35.29 275 VAL F C 1
ATOM 18042 O O . VAL F 1 278 ? 27.213 -23.888 28.641 1.00 35.27 275 VAL F O 1
ATOM 18046 N N . LYS F 1 279 ? 27.647 -25.160 30.409 1.00 35.67 276 LYS F N 1
ATOM 18047 C CA . LYS F 1 279 ? 28.576 -26.061 29.755 1.00 36.20 276 LYS F CA 1
ATOM 18048 C C . LYS F 1 279 ? 27.893 -27.420 29.618 1.00 35.34 276 LYS F C 1
ATOM 18049 O O . LYS F 1 279 ? 27.185 -27.851 30.527 1.00 33.31 276 LYS F O 1
ATOM 18055 N N . ILE F 1 280 ? 28.069 -28.118 28.499 1.00 34.96 277 ILE F N 1
ATOM 18056 C CA . ILE F 1 280 ? 27.560 -29.442 28.305 1.00 35.48 277 ILE F CA 1
ATOM 18057 C C . ILE F 1 280 ? 28.681 -30.458 28.453 1.00 35.25 277 ILE F C 1
ATOM 18058 O O . ILE F 1 280 ? 29.686 -30.415 27.722 1.00 35.55 277 ILE F O 1
ATOM 18063 N N . LEU F 1 281 ? 28.572 -31.364 29.417 1.00 35.32 278 LEU F N 1
ATOM 18064 C CA . LEU F 1 281 ? 29.624 -32.290 29.777 1.00 35.47 278 LEU F CA 1
ATOM 18065 C C . LEU F 1 281 ? 29.236 -33.690 29.293 1.00 35.42 278 LEU F C 1
ATOM 18066 O O . LEU F 1 281 ? 28.102 -34.108 29.425 1.00 34.51 278 LEU F O 1
ATOM 18071 N N . PRO F 1 282 ? 30.189 -34.431 28.754 1.00 36.06 279 PRO F N 1
ATOM 18072 C CA . PRO F 1 282 ? 29.960 -35.849 28.518 1.00 36.56 279 PRO F CA 1
ATOM 18073 C C . PRO F 1 282 ? 29.754 -36.546 29.846 1.00 36.87 279 PRO F C 1
ATOM 18074 O O . PRO F 1 282 ? 30.400 -36.184 30.830 1.00 36.21 279 PRO F O 1
ATOM 18078 N N . TYR F 1 283 ? 28.861 -37.522 29.947 1.00 37.56 280 TYR F N 1
ATOM 18079 C CA . TYR F 1 283 ? 28.630 -38.248 31.170 1.00 37.95 280 TYR F CA 1
ATOM 18080 C C . TYR F 1 283 ? 28.710 -39.746 30.843 1.00 38.77 280 TYR F C 1
ATOM 18081 O O . TYR F 1 283 ? 29.593 -40.163 30.097 1.00 39.44 280 TYR F O 1
ATOM 18106 N N . ALA F 1 286 ? 26.846 -46.485 28.154 1.00 38.38 283 ALA F N 1
ATOM 18107 C CA . ALA F 1 286 ? 25.910 -47.547 28.396 1.00 37.92 283 ALA F CA 1
ATOM 18108 C C . ALA F 1 286 ? 26.135 -48.623 27.352 1.00 37.43 283 ALA F C 1
ATOM 18109 O O . ALA F 1 286 ? 26.594 -48.326 26.271 1.00 37.50 283 ALA F O 1
ATOM 18111 N N . ARG F 1 287 ? 25.872 -49.894 27.616 1.00 37.48 284 ARG F N 1
ATOM 18112 C CA . ARG F 1 287 ? 25.696 -50.887 26.539 1.00 37.07 284 ARG F CA 1
ATOM 18113 C C . ARG F 1 287 ? 24.514 -51.786 26.822 1.00 37.04 284 ARG F C 1
ATOM 18114 O O . ARG F 1 287 ? 24.179 -52.080 27.992 1.00 36.70 284 ARG F O 1
ATOM 18122 N N . ILE F 1 288 ? 23.838 -52.238 25.774 1.00 36.65 285 ILE F N 1
ATOM 18123 C CA . ILE F 1 288 ? 22.923 -53.338 25.870 1.00 36.31 285 ILE F CA 1
ATOM 18124 C C . ILE F 1 288 ? 23.748 -54.567 26.230 1.00 36.71 285 ILE F C 1
ATOM 18125 O O . ILE F 1 288 ? 24.767 -54.853 25.598 1.00 37.06 285 ILE F O 1
ATOM 18130 N N . VAL F 1 289 ? 23.360 -55.310 27.254 1.00 37.09 286 VAL F N 1
ATOM 18131 C CA . VAL F 1 289 ? 24.018 -56.530 27.659 1.00 37.48 286 VAL F CA 1
ATOM 18132 C C . VAL F 1 289 ? 23.335 -57.716 26.984 1.00 37.94 286 VAL F C 1
ATOM 18133 O O . VAL F 1 289 ? 23.839 -58.255 26.002 1.00 37.74 286 VAL F O 1
ATOM 18137 N N . GLU F 1 290 ? 22.178 -58.161 27.458 1.00 38.93 287 GLU F N 1
ATOM 18138 C CA . GLU F 1 290 ? 21.419 -59.235 26.835 1.00 39.41 287 GLU F CA 1
ATOM 18139 C C . GLU F 1 290 ? 20.475 -58.565 25.836 1.00 39.28 287 GLU F C 1
ATOM 18140 O O . GLU F 1 290 ? 19.478 -57.983 26.226 1.00 39.39 287 GLU F O 1
ATOM 18146 N N . LEU F 1 291 ? 20.762 -58.578 24.540 1.00 39.34 288 LEU F N 1
ATOM 18147 C CA . LEU F 1 291 ? 19.956 -57.880 23.537 1.00 39.49 288 LEU F CA 1
ATOM 18148 C C . LEU F 1 291 ? 18.553 -58.417 23.404 1.00 39.60 288 LEU F C 1
ATOM 18149 O O . LEU F 1 291 ? 17.630 -57.658 23.103 1.00 39.72 288 LEU F O 1
ATOM 18154 N N . GLN F 1 292 ? 18.321 -59.714 23.589 1.00 40.38 289 GLN F N 1
ATOM 18155 C CA . GLN F 1 292 ? 16.999 -60.321 23.399 1.00 40.11 289 GLN F CA 1
ATOM 18156 C C . GLN F 1 292 ? 16.056 -59.932 24.534 1.00 39.84 289 GLN F C 1
ATOM 18157 O O . GLN F 1 292 ? 14.932 -59.507 24.296 1.00 39.78 289 GLN F O 1
ATOM 18163 N N . THR F 1 293 ? 16.471 -60.077 25.790 1.00 39.84 290 THR F N 1
ATOM 18164 C CA . THR F 1 293 ? 15.765 -59.554 26.961 1.00 39.62 290 THR F CA 1
ATOM 18165 C C . THR F 1 293 ? 15.422 -58.082 26.727 1.00 39.29 290 THR F C 1
ATOM 18166 O O . THR F 1 293 ? 14.250 -57.692 26.889 1.00 39.44 290 THR F O 1
ATOM 18170 N N . PHE F 1 294 ? 16.398 -57.242 26.331 1.00 38.15 291 PHE F N 1
ATOM 18171 C CA . PHE F 1 294 ? 16.220 -55.795 26.136 1.00 37.77 291 PHE F CA 1
ATOM 18172 C C . PHE F 1 294 ? 15.192 -55.511 25.053 1.00 37.25 291 PHE F C 1
ATOM 18173 O O . PHE F 1 294 ? 14.280 -54.739 25.274 1.00 37.08 291 PHE F O 1
ATOM 18181 N N . LEU F 1 295 ? 15.277 -56.109 23.876 1.00 37.44 292 LEU F N 1
ATOM 18182 C CA . LEU F 1 295 ? 14.354 -55.835 22.785 1.00 38.04 292 LEU F CA 1
ATOM 18183 C C . LEU F 1 295 ? 12.953 -56.370 23.026 1.00 38.46 292 LEU F C 1
ATOM 18184 O O . LEU F 1 295 ? 11.999 -55.736 22.592 1.00 38.81 292 LEU F O 1
ATOM 18189 N N . GLU F 1 296 ? 12.752 -57.531 23.671 1.00 38.73 293 GLU F N 1
ATOM 18190 C CA . GLU F 1 296 ? 11.406 -58.118 23.902 1.00 38.80 293 GLU F CA 1
ATOM 18191 C C . GLU F 1 296 ? 10.556 -57.284 24.844 1.00 38.31 293 GLU F C 1
ATOM 18192 O O . GLU F 1 296 ? 9.328 -57.312 24.742 1.00 38.15 293 GLU F O 1
ATOM 18198 N N . LYS F 1 297 ? 11.140 -56.575 25.811 1.00 37.95 294 LYS F N 1
ATOM 18199 C CA . LYS F 1 297 ? 10.433 -55.602 26.647 1.00 37.88 294 LYS F CA 1
ATOM 18200 C C . LYS F 1 297 ? 10.539 -54.167 26.140 1.00 36.81 294 LYS F C 1
ATOM 18201 O O . LYS F 1 297 ? 9.962 -53.275 26.753 1.00 36.87 294 LYS F O 1
ATOM 18207 N N . TYR F 1 298 ? 11.287 -53.848 25.083 1.00 35.84 295 TYR F N 1
ATOM 18208 C CA . TYR F 1 298 ? 11.360 -52.467 24.565 1.00 35.69 295 TYR F CA 1
ATOM 18209 C C . TYR F 1 298 ? 9.970 -51.893 24.247 1.00 35.05 295 TYR F C 1
ATOM 18210 O O . TYR F 1 298 ? 9.214 -52.507 23.522 1.00 34.39 295 TYR F O 1
ATOM 18219 N N . PRO F 1 299 ? 9.663 -50.705 24.772 1.00 34.97 296 PRO F N 1
ATOM 18220 C CA . PRO F 1 299 ? 8.384 -50.069 24.521 1.00 34.97 296 PRO F CA 1
ATOM 18221 C C . PRO F 1 299 ? 8.357 -49.353 23.175 1.00 34.93 296 PRO F C 1
ATOM 18222 O O . PRO F 1 299 ? 8.456 -48.131 23.143 1.00 34.63 296 PRO F O 1
ATOM 18226 N N . PHE F 1 300 ? 8.212 -50.034 22.038 1.00 35.03 297 PHE F N 1
ATOM 18227 C CA . PHE F 1 300 ? 8.167 -49.355 20.740 1.00 35.45 297 PHE F CA 1
ATOM 18228 C C . PHE F 1 300 ? 6.912 -48.522 20.622 1.00 35.88 297 PHE F C 1
ATOM 18229 O O . PHE F 1 300 ? 5.955 -48.757 21.348 1.00 35.66 297 PHE F O 1
ATOM 18237 N N . GLN F 1 301 ? 6.862 -47.523 19.741 1.00 36.91 298 GLN F N 1
ATOM 18238 C CA . GLN F 1 301 ? 5.649 -46.745 19.523 1.00 37.57 298 GLN F CA 1
ATOM 18239 C C . GLN F 1 301 ? 4.685 -47.660 18.829 1.00 37.91 298 GLN F C 1
ATOM 18240 O O . GLN F 1 301 ? 5.100 -48.601 18.176 1.00 37.18 298 GLN F O 1
ATOM 18246 N N . SER F 1 302 ? 3.385 -47.442 18.938 1.00 39.06 299 SER F N 1
ATOM 18247 C CA . SER F 1 302 ? 2.413 -48.240 18.216 1.00 40.30 299 SER F CA 1
ATOM 18248 C C . SER F 1 302 ? 2.330 -47.761 16.777 1.00 40.29 299 SER F C 1
ATOM 18249 O O . SER F 1 302 ? 2.778 -46.676 16.446 1.00 40.04 299 SER F O 1
ATOM 18252 N N . GLY F 1 303 ? 1.763 -48.542 15.875 1.00 41.08 300 GLY F N 1
ATOM 18253 C CA . GLY F 1 303 ? 1.732 -48.213 14.467 1.00 41.63 300 GLY F CA 1
ATOM 18254 C C . GLY F 1 303 ? 1.301 -49.431 13.694 1.00 42.08 300 GLY F C 1
ATOM 18255 O O . GLY F 1 303 ? 0.335 -50.081 14.079 1.00 42.14 300 GLY F O 1
ATOM 18256 N N . GLU F 1 304 ? 1.977 -49.793 12.605 1.00 42.73 301 GLU F N 1
ATOM 18257 C CA . GLU F 1 304 ? 1.626 -50.946 11.778 1.00 43.31 301 GLU F CA 1
ATOM 18258 C C . GLU F 1 304 ? 2.498 -52.119 12.153 1.00 43.37 301 GLU F C 1
ATOM 18259 O O . GLU F 1 304 ? 3.544 -51.937 12.779 1.00 43.70 301 GLU F O 1
ATOM 18265 N N . LYS F 1 305 ? 2.144 -53.345 11.796 1.00 43.61 302 LYS F N 1
ATOM 18266 C CA . LYS F 1 305 ? 3.033 -54.484 11.978 1.00 43.73 302 LYS F CA 1
ATOM 18267 C C . LYS F 1 305 ? 4.214 -54.315 11.013 1.00 43.74 302 LYS F C 1
ATOM 18268 O O . LYS F 1 305 ? 4.020 -53.985 9.829 1.00 43.32 302 LYS F O 1
ATOM 18274 N N . GLU F 1 306 ? 5.455 -54.482 11.480 1.00 43.60 303 GLU F N 1
ATOM 18275 C CA . GLU F 1 306 ? 6.663 -54.238 10.702 1.00 43.47 303 GLU F CA 1
ATOM 18276 C C . GLU F 1 306 ? 7.699 -55.270 11.076 1.00 43.04 303 GLU F C 1
ATOM 18277 O O . GLU F 1 306 ? 7.772 -55.671 12.229 1.00 43.28 303 GLU F O 1
ATOM 18283 N N . THR F 1 307 ? 8.512 -55.760 10.147 1.00 42.50 304 THR F N 1
ATOM 18284 C CA . THR F 1 307 ? 9.599 -56.676 10.444 1.00 42.32 304 THR F CA 1
ATOM 18285 C C . THR F 1 307 ? 10.898 -56.056 9.934 1.00 42.01 304 THR F C 1
ATOM 18286 O O . THR F 1 307 ? 10.934 -55.418 8.870 1.00 41.27 304 THR F O 1
ATOM 18290 N N . TYR F 1 308 ? 11.982 -56.177 10.692 1.00 41.86 305 TYR F N 1
ATOM 18291 C CA . TYR F 1 308 ? 13.314 -55.788 10.272 1.00 41.94 305 TYR F CA 1
ATOM 18292 C C . TYR F 1 308 ? 14.286 -56.904 10.607 1.00 41.93 305 TYR F C 1
ATOM 18293 O O . TYR F 1 308 ? 14.069 -57.693 11.527 1.00 41.65 305 TYR F O 1
ATOM 18302 N N . SER F 1 309 ? 15.392 -57.021 9.895 1.00 42.24 306 SER F N 1
ATOM 18303 C CA . SER F 1 309 ? 16.470 -57.861 10.317 1.00 42.17 306 SER F CA 1
ATOM 18304 C C . SER F 1 309 ? 17.537 -56.888 10.819 1.00 41.88 306 SER F C 1
ATOM 18305 O O . SER F 1 309 ? 17.785 -55.855 10.195 1.00 41.82 306 SER F O 1
ATOM 18308 N N . LEU F 1 310 ? 18.129 -57.139 11.982 1.00 41.58 307 LEU F N 1
ATOM 18309 C CA . LEU F 1 310 ? 19.164 -56.316 12.592 1.00 41.61 307 LEU F CA 1
ATOM 18310 C C . LEU F 1 310 ? 20.437 -57.149 12.711 1.00 41.80 307 LEU F C 1
ATOM 18311 O O . LEU F 1 310 ? 20.423 -58.201 13.339 1.00 41.80 307 LEU F O 1
ATOM 18316 N N . GLU F 1 311 ? 21.559 -56.748 12.129 1.00 42.09 308 GLU F N 1
ATOM 18317 C CA . GLU F 1 311 ? 22.798 -57.468 12.282 1.00 42.42 308 GLU F CA 1
ATOM 18318 C C . GLU F 1 311 ? 23.655 -56.782 13.337 1.00 41.96 308 GLU F C 1
ATOM 18319 O O . GLU F 1 311 ? 23.885 -55.580 13.270 1.00 41.89 308 GLU F O 1
ATOM 18325 N N . ILE F 1 312 ? 24.146 -57.499 14.337 1.00 41.76 309 ILE F N 1
ATOM 18326 C CA . ILE F 1 312 ? 24.912 -56.928 15.419 1.00 42.45 309 ILE F CA 1
ATOM 18327 C C . ILE F 1 312 ? 26.384 -57.367 15.304 1.00 42.72 309 ILE F C 1
ATOM 18328 O O . ILE F 1 312 ? 26.673 -58.550 15.102 1.00 42.45 309 ILE F O 1
ATOM 18333 N N . GLU F 1 313 ? 27.340 -56.441 15.413 1.00 42.97 310 GLU F N 1
ATOM 18334 C CA . GLU F 1 313 ? 28.753 -56.732 15.664 1.00 43.62 310 GLU F CA 1
ATOM 18335 C C . GLU F 1 313 ? 28.971 -56.460 17.152 1.00 43.04 310 GLU F C 1
ATOM 18336 O O . GLU F 1 313 ? 28.616 -55.392 17.643 1.00 43.02 310 GLU F O 1
ATOM 18342 N N . ASP F 1 314 ? 29.517 -57.380 17.933 1.00 42.62 311 ASP F N 1
ATOM 18343 C CA . ASP F 1 314 ? 29.609 -57.219 19.381 1.00 42.46 311 ASP F CA 1
ATOM 18344 C C . ASP F 1 314 ? 30.645 -58.176 19.924 1.00 42.20 311 ASP F C 1
ATOM 18345 O O . ASP F 1 314 ? 30.299 -59.274 20.384 1.00 42.11 311 ASP F O 1
ATOM 18350 N N . SER F 1 315 ? 31.932 -57.823 19.924 1.00 42.04 312 SER F N 1
ATOM 18351 C CA . SER F 1 315 ? 32.976 -58.833 20.109 1.00 42.25 312 SER F CA 1
ATOM 18352 C C . SER F 1 315 ? 33.078 -59.273 21.566 1.00 41.82 312 SER F C 1
ATOM 18353 O O . SER F 1 315 ? 33.373 -60.431 21.807 1.00 41.89 312 SER F O 1
ATOM 18356 N N . TYR F 1 316 ? 32.830 -58.427 22.569 1.00 41.38 313 TYR F N 1
ATOM 18357 C CA . TYR F 1 316 ? 32.729 -58.876 23.963 1.00 40.91 313 TYR F CA 1
ATOM 18358 C C . TYR F 1 316 ? 31.298 -59.305 24.341 1.00 40.69 313 TYR F C 1
ATOM 18359 O O . TYR F 1 316 ? 31.021 -59.545 25.522 1.00 40.53 313 TYR F O 1
ATOM 18368 N N . GLY F 1 317 ? 30.351 -59.422 23.403 1.00 40.17 314 GLY F N 1
ATOM 18369 C CA . GLY F 1 317 ? 28.991 -59.888 23.679 1.00 39.60 314 GLY F CA 1
ATOM 18370 C C . GLY F 1 317 ? 28.526 -60.857 22.596 1.00 39.61 314 GLY F C 1
ATOM 18371 O O . GLY F 1 317 ? 27.521 -60.599 21.911 1.00 40.13 314 GLY F O 1
ATOM 18372 N N . PRO F 1 318 ? 29.245 -61.969 22.434 1.00 38.74 315 PRO F N 1
ATOM 18373 C CA . PRO F 1 318 ? 29.015 -62.900 21.322 1.00 38.56 315 PRO F CA 1
ATOM 18374 C C . PRO F 1 318 ? 27.637 -63.526 21.281 1.00 38.25 315 PRO F C 1
ATOM 18375 O O . PRO F 1 318 ? 27.175 -63.903 20.208 1.00 38.76 315 PRO F O 1
ATOM 18379 N N . TRP F 1 319 ? 26.967 -63.729 22.409 1.00 38.13 316 TRP F N 1
ATOM 18380 C CA . TRP F 1 319 ? 25.536 -64.086 22.473 1.00 38.01 316 TRP F CA 1
ATOM 18381 C C . TRP F 1 319 ? 24.674 -63.072 21.714 1.00 37.80 316 TRP F C 1
ATOM 18382 O O . TRP F 1 319 ? 23.609 -63.424 21.228 1.00 37.39 316 TRP F O 1
ATOM 18393 N N . ASN F 1 320 ? 25.074 -61.803 21.598 1.00 38.19 317 ASN F N 1
ATOM 18394 C CA . ASN F 1 320 ? 24.349 -60.792 20.821 1.00 38.45 317 ASN F CA 1
ATOM 18395 C C . ASN F 1 320 ? 24.678 -60.814 19.340 1.00 38.65 317 ASN F C 1
ATOM 18396 O O . ASN F 1 320 ? 23.907 -60.281 18.560 1.00 39.01 317 ASN F O 1
ATOM 18401 N N . GLU F 1 321 ? 25.781 -61.389 18.879 1.00 39.25 318 GLU F N 1
ATOM 18402 C CA . GLU F 1 321 ? 26.207 -61.262 17.475 1.00 40.27 318 GLU F CA 1
ATOM 18403 C C . GLU F 1 321 ? 25.346 -62.033 16.475 1.00 40.47 318 GLU F C 1
ATOM 18404 O O . GLU F 1 321 ? 24.744 -63.058 16.798 1.00 40.59 318 GLU F O 1
ATOM 18410 N N . GLY F 1 322 ? 25.246 -61.571 15.235 1.00 40.49 319 GLY F N 1
ATOM 18411 C CA . GLY F 1 322 ? 24.528 -62.262 14.209 1.00 40.39 319 GLY F CA 1
ATOM 18412 C C . GLY F 1 322 ? 23.344 -61.446 13.804 1.00 40.61 319 GLY F C 1
ATOM 18413 O O . GLY F 1 322 ? 23.179 -60.325 14.262 1.00 40.06 319 GLY F O 1
ATOM 18414 N N . ILE F 1 323 ? 22.480 -61.981 12.943 1.00 41.11 320 ILE F N 1
ATOM 18415 C CA . ILE F 1 323 ? 21.305 -61.316 12.417 1.00 40.94 320 ILE F CA 1
ATOM 18416 C C . ILE F 1 323 ? 20.134 -61.712 13.286 1.00 41.31 320 ILE F C 1
ATOM 18417 O O . ILE F 1 323 ? 20.002 -62.884 13.654 1.00 41.39 320 ILE F O 1
ATOM 18422 N N . TRP F 1 324 ? 19.267 -60.777 13.670 1.00 41.54 321 TRP F N 1
ATOM 18423 C CA . TRP F 1 324 ? 18.047 -61.051 14.411 1.00 41.34 321 TRP F CA 1
ATOM 18424 C C . TRP F 1 324 ? 16.856 -60.609 13.591 1.00 41.13 321 TRP F C 1
ATOM 18425 O O . TRP F 1 324 ? 16.879 -59.550 12.985 1.00 40.67 321 TRP F O 1
ATOM 18436 N N . THR F 1 325 ? 15.785 -61.376 13.530 1.00 41.35 322 THR F N 1
ATOM 18437 C CA . THR F 1 325 ? 14.550 -60.930 12.916 1.00 41.72 322 THR F CA 1
ATOM 18438 C C . THR F 1 325 ? 13.688 -60.346 14.031 1.00 41.98 322 THR F C 1
ATOM 18439 O O . THR F 1 325 ? 13.442 -61.006 15.050 1.00 42.30 322 THR F O 1
ATOM 18443 N N . ILE F 1 326 ? 13.236 -59.097 13.909 1.00 41.92 323 ILE F N 1
ATOM 18444 C CA . ILE F 1 326 ? 12.409 -58.445 14.904 1.00 41.85 323 ILE F CA 1
ATOM 18445 C C . ILE F 1 326 ? 11.087 -58.048 14.256 1.00 41.60 323 ILE F C 1
ATOM 18446 O O . ILE F 1 326 ? 11.059 -57.340 13.241 1.00 41.33 323 ILE F O 1
ATOM 18451 N N . THR F 1 327 ? 9.956 -58.502 14.786 1.00 41.65 324 THR F N 1
ATOM 18452 C CA . THR F 1 327 ? 8.633 -58.122 14.308 1.00 41.68 324 THR F CA 1
ATOM 18453 C C . THR F 1 327 ? 7.965 -57.276 15.370 1.00 41.69 324 THR F C 1
ATOM 18454 O O . THR F 1 327 ? 7.722 -57.736 16.492 1.00 41.62 324 THR F O 1
ATOM 18458 N N . ILE F 1 328 ? 7.644 -56.026 15.076 1.00 41.89 325 ILE F N 1
ATOM 18459 C CA . ILE F 1 328 ? 6.985 -55.139 16.016 1.00 41.99 325 ILE F CA 1
ATOM 18460 C C . ILE F 1 328 ? 5.503 -55.177 15.662 1.00 41.87 325 ILE F C 1
ATOM 18461 O O . ILE F 1 328 ? 5.141 -54.974 14.509 1.00 41.14 325 ILE F O 1
ATOM 18466 N N . ASP F 1 329 ? 4.612 -55.475 16.603 1.00 42.26 326 ASP F N 1
ATOM 18467 C CA . ASP F 1 329 ? 3.168 -55.502 16.354 1.00 42.69 326 ASP F CA 1
ATOM 18468 C C . ASP F 1 329 ? 2.618 -54.079 16.374 1.00 42.72 326 ASP F C 1
ATOM 18469 O O . ASP F 1 329 ? 3.383 -53.118 16.527 1.00 42.86 326 ASP F O 1
ATOM 18474 N N . GLU F 1 330 ? 1.321 -53.870 16.213 1.00 42.85 327 GLU F N 1
ATOM 18475 C CA . GLU F 1 330 ? 0.745 -52.534 16.181 1.00 43.41 327 GLU F CA 1
ATOM 18476 C C . GLU F 1 330 ? 0.740 -51.893 17.556 1.00 43.39 327 GLU F C 1
ATOM 18477 O O . GLU F 1 330 ? 0.522 -50.700 17.682 1.00 42.78 327 GLU F O 1
ATOM 18483 N N . GLN F 1 331 ? 0.943 -52.631 18.629 1.00 43.91 328 GLN F N 1
ATOM 18484 C CA . GLN F 1 331 ? 1.160 -52.041 19.926 1.00 44.78 328 GLN F CA 1
ATOM 18485 C C . GLN F 1 331 ? 2.664 -51.801 20.048 1.00 45.51 328 GLN F C 1
ATOM 18486 O O . GLN F 1 331 ? 3.393 -51.788 19.051 1.00 46.22 328 GLN F O 1
ATOM 18492 N N . GLY F 1 332 ? 3.255 -51.614 21.200 1.00 45.97 329 GLY F N 1
ATOM 18493 C CA . GLY F 1 332 ? 4.725 -51.508 21.197 1.00 46.15 329 GLY F CA 1
ATOM 18494 C C . GLY F 1 332 ? 5.487 -52.825 21.112 1.00 45.99 329 GLY F C 1
ATOM 18495 O O . GLY F 1 332 ? 6.701 -52.808 21.216 1.00 46.03 329 GLY F O 1
ATOM 18496 N N . LYS F 1 333 ? 4.868 -53.993 20.932 1.00 46.17 330 LYS F N 1
ATOM 18497 C CA . LYS F 1 333 ? 5.466 -55.266 21.377 1.00 46.28 330 LYS F CA 1
ATOM 18498 C C . LYS F 1 333 ? 6.289 -56.028 20.323 1.00 46.03 330 LYS F C 1
ATOM 18499 O O . LYS F 1 333 ? 5.775 -56.406 19.266 1.00 45.72 330 LYS F O 1
ATOM 18505 N N . ALA F 1 334 ? 7.561 -56.329 20.596 1.00 45.89 331 ALA F N 1
ATOM 18506 C CA . ALA F 1 334 ? 8.464 -56.987 19.645 1.00 46.05 331 ALA F CA 1
ATOM 18507 C C . ALA F 1 334 ? 8.544 -58.498 19.882 1.00 45.83 331 ALA F C 1
ATOM 18508 O O . ALA F 1 334 ? 8.657 -58.950 21.015 1.00 45.22 331 ALA F O 1
ATOM 18510 N N . THR F 1 335 ? 8.470 -59.323 18.846 1.00 46.05 332 THR F N 1
ATOM 18511 C CA . THR F 1 335 ? 8.840 -60.728 18.929 1.00 46.80 332 THR F CA 1
ATOM 18512 C C . THR F 1 335 ? 10.226 -60.855 18.263 1.00 46.74 332 THR F C 1
ATOM 18513 O O . THR F 1 335 ? 10.424 -60.369 17.165 1.00 46.18 332 THR F O 1
ATOM 18517 N N . VAL F 1 336 ? 11.224 -61.461 18.902 1.00 47.12 333 VAL F N 1
ATOM 18518 C CA . VAL F 1 336 ? 12.620 -61.385 18.481 1.00 47.54 333 VAL F CA 1
ATOM 18519 C C . VAL F 1 336 ? 13.167 -62.781 18.294 1.00 47.96 333 VAL F C 1
ATOM 18520 O O . VAL F 1 336 ? 13.030 -63.618 19.177 1.00 47.61 333 VAL F O 1
ATOM 18524 N N . THR F 1 337 ? 13.812 -63.090 17.176 1.00 48.90 334 THR F N 1
ATOM 18525 C CA . THR F 1 337 ? 14.284 -64.439 16.871 1.00 49.65 334 THR F CA 1
ATOM 18526 C C . THR F 1 337 ? 15.679 -64.391 16.282 1.00 50.42 334 THR F C 1
ATOM 18527 O O . THR F 1 337 ? 15.950 -63.569 15.406 1.00 50.09 334 THR F O 1
ATOM 18531 N N . LYS F 1 338 ? 16.609 -65.241 16.711 1.00 51.49 335 LYS F N 1
ATOM 18532 C CA . LYS F 1 338 ? 17.971 -65.206 16.189 1.00 52.39 335 LYS F CA 1
ATOM 18533 C C . LYS F 1 338 ? 18.034 -65.988 14.891 1.00 52.85 335 LYS F C 1
ATOM 18534 O O . LYS F 1 338 ? 17.701 -67.171 14.866 1.00 53.14 335 LYS F O 1
ATOM 18540 N N . GLY F 1 339 ? 18.449 -65.380 13.780 1.00 53.43 336 GLY F N 1
ATOM 18541 C CA . GLY F 1 339 ? 18.396 -66.003 12.460 1.00 53.80 336 GLY F CA 1
ATOM 18542 C C . GLY F 1 339 ? 17.927 -65.038 11.376 1.00 54.48 336 GLY F C 1
ATOM 18543 O O . GLY F 1 339 ? 17.379 -63.965 11.667 1.00 54.22 336 GLY F O 1
ATOM 18544 N N . ALA F 1 340 ? 18.130 -65.379 10.097 1.00 55.10 337 ALA F N 1
ATOM 18545 C CA . ALA F 1 340 ? 17.751 -64.568 8.934 1.00 55.09 337 ALA F CA 1
ATOM 18546 C C . ALA F 1 340 ? 16.542 -65.196 8.234 1.00 55.30 337 ALA F C 1
ATOM 18547 O O . ALA F 1 340 ? 16.321 -66.406 8.325 1.00 55.36 337 ALA F O 1
ATOM 18549 N N . THR F 1 346 ? 13.366 -58.236 2.553 1.00 46.76 343 THR F N 1
ATOM 18550 C CA . THR F 1 346 ? 12.951 -57.787 3.894 1.00 47.10 343 THR F CA 1
ATOM 18551 C C . THR F 1 346 ? 13.452 -56.335 4.234 1.00 47.12 343 THR F C 1
ATOM 18552 O O . THR F 1 346 ? 13.115 -55.361 3.524 1.00 47.71 343 THR F O 1
ATOM 18556 N N . ALA F 1 347 ? 14.231 -56.104 5.289 1.00 45.76 344 ALA F N 1
ATOM 18557 C CA . ALA F 1 347 ? 14.554 -54.751 5.710 1.00 45.17 344 ALA F CA 1
ATOM 18558 C C . ALA F 1 347 ? 15.779 -54.822 6.594 1.00 44.19 344 ALA F C 1
ATOM 18559 O O . ALA F 1 347 ? 15.669 -54.885 7.827 1.00 44.58 344 ALA F O 1
ATOM 18561 N N . ALA F 1 348 ? 16.970 -54.824 6.007 1.00 42.60 345 ALA F N 1
ATOM 18562 C CA . ALA F 1 348 ? 18.193 -55.136 6.695 1.00 41.43 345 ALA F CA 1
ATOM 18563 C C . ALA F 1 348 ? 18.839 -53.862 7.215 1.00 41.04 345 ALA F C 1
ATOM 18564 O O . ALA F 1 348 ? 18.959 -52.865 6.496 1.00 40.84 345 ALA F O 1
ATOM 18566 N N . LEU F 1 349 ? 19.258 -53.839 8.473 1.00 40.47 346 LEU F N 1
ATOM 18567 C CA . LEU F 1 349 ? 20.076 -52.792 9.029 1.00 39.81 346 LEU F CA 1
ATOM 18568 C C . LEU F 1 349 ? 21.267 -53.446 9.746 1.00 39.36 346 LEU F C 1
ATOM 18569 O O . LEU F 1 349 ? 21.175 -54.575 10.247 1.00 38.82 346 LEU F O 1
ATOM 18574 N N . LYS F 1 350 ? 22.419 -52.787 9.809 1.00 39.06 347 LYS F N 1
ATOM 18575 C CA . LYS F 1 350 ? 23.623 -53.339 10.398 1.00 38.75 347 LYS F CA 1
ATOM 18576 C C . LYS F 1 350 ? 24.337 -52.257 11.172 1.00 37.39 347 LYS F C 1
ATOM 18577 O O . LYS F 1 350 ? 24.496 -51.161 10.693 1.00 36.77 347 LYS F O 1
ATOM 18583 N N . ALA F 1 351 ? 24.830 -52.536 12.363 1.00 36.59 348 ALA F N 1
ATOM 18584 C CA . ALA F 1 351 ? 25.502 -51.565 13.183 1.00 35.84 348 ALA F CA 1
ATOM 18585 C C . ALA F 1 351 ? 26.237 -52.299 14.286 1.00 35.47 348 ALA F C 1
ATOM 18586 O O . ALA F 1 351 ? 25.968 -53.477 14.563 1.00 34.39 348 ALA F O 1
ATOM 18588 N N . ASP F 1 352 ? 27.209 -51.673 14.932 1.00 35.98 349 ASP F N 1
ATOM 18589 C CA . ASP F 1 352 ? 27.884 -52.288 16.080 1.00 36.54 349 ASP F CA 1
ATOM 18590 C C . ASP F 1 352 ? 27.062 -52.071 17.364 1.00 35.83 349 ASP F C 1
ATOM 18591 O O . ASP F 1 352 ? 26.220 -51.189 17.408 1.00 35.93 349 ASP F O 1
ATOM 18596 N N . ILE F 1 353 ? 27.262 -52.844 18.424 1.00 35.44 350 ILE F N 1
ATOM 18597 C CA . ILE F 1 353 ? 26.473 -52.740 19.653 1.00 35.45 350 ILE F CA 1
ATOM 18598 C C . ILE F 1 353 ? 26.493 -51.314 20.202 1.00 35.11 350 ILE F C 1
ATOM 18599 O O . ILE F 1 353 ? 25.490 -50.809 20.694 1.00 35.52 350 ILE F O 1
ATOM 18604 N N . GLN F 1 354 ? 27.605 -50.612 20.134 1.00 35.05 351 GLN F N 1
ATOM 18605 C CA . GLN F 1 354 ? 27.675 -49.212 20.473 1.00 34.85 351 GLN F CA 1
ATOM 18606 C C . GLN F 1 354 ? 26.600 -48.378 19.760 1.00 34.46 351 GLN F C 1
ATOM 18607 O O . GLN F 1 354 ? 25.953 -47.545 20.377 1.00 34.87 351 GLN F O 1
ATOM 18613 N N . THR F 1 355 ? 26.387 -48.532 18.462 1.00 33.98 352 THR F N 1
ATOM 18614 C CA . THR F 1 355 ? 25.435 -47.724 17.718 1.00 33.83 352 THR F CA 1
ATOM 18615 C C . THR F 1 355 ? 24.018 -48.211 18.002 1.00 33.65 352 THR F C 1
ATOM 18616 O O . THR F 1 355 ? 23.093 -47.419 18.060 1.00 34.08 352 THR F O 1
ATOM 18620 N N . TRP F 1 356 ? 23.781 -49.502 18.170 1.00 32.84 353 TRP F N 1
ATOM 18621 C CA . TRP F 1 356 ? 22.475 -49.984 18.547 1.00 32.92 353 TRP F CA 1
ATOM 18622 C C . TRP F 1 356 ? 22.121 -49.427 19.929 1.00 32.52 353 TRP F C 1
ATOM 18623 O O . TRP F 1 356 ? 20.980 -49.044 20.159 1.00 31.87 353 TRP F O 1
ATOM 18634 N N . THR F 1 357 ? 23.060 -49.330 20.874 1.00 32.12 354 THR F N 1
ATOM 18635 C CA . THR F 1 357 ? 22.782 -48.764 22.193 1.00 32.41 354 THR F CA 1
ATOM 18636 C C . THR F 1 357 ? 22.385 -47.307 22.059 1.00 32.42 354 THR F C 1
ATOM 18637 O O . THR F 1 357 ? 21.394 -46.872 22.610 1.00 32.56 354 THR F O 1
ATOM 18641 N N . GLN F 1 358 ? 23.113 -46.485 21.332 1.00 33.37 355 GLN F N 1
ATOM 18642 C CA . GLN F 1 358 ? 22.752 -45.090 21.204 1.00 33.39 355 GLN F CA 1
ATOM 18643 C C . GLN F 1 358 ? 21.434 -44.960 20.505 1.00 33.61 355 GLN F C 1
ATOM 18644 O O . GLN F 1 358 ? 20.659 -44.064 20.824 1.00 33.94 355 GLN F O 1
ATOM 18650 N N . LEU F 1 359 ? 21.102 -45.821 19.556 1.00 33.76 356 LEU F N 1
ATOM 18651 C CA . LEU F 1 359 ? 19.851 -45.710 18.841 1.00 34.23 356 LEU F CA 1
ATOM 18652 C C . LEU F 1 359 ? 18.653 -46.073 19.722 1.00 34.60 356 LEU F C 1
ATOM 18653 O O . LEU F 1 359 ? 17.662 -45.306 19.836 1.00 34.70 356 LEU F O 1
ATOM 18658 N N . PHE F 1 360 ? 18.673 -47.222 20.392 1.00 34.95 357 PHE F N 1
ATOM 18659 C CA . PHE F 1 360 ? 17.502 -47.691 21.140 1.00 35.07 357 PHE F CA 1
ATOM 18660 C C . PHE F 1 360 ? 17.295 -46.916 22.430 1.00 35.26 357 PHE F C 1
ATOM 18661 O O . PHE F 1 360 ? 16.141 -46.736 22.864 1.00 35.85 357 PHE F O 1
ATOM 18669 N N . LEU F 1 361 ? 18.344 -46.411 23.074 1.00 35.19 358 LEU F N 1
ATOM 18670 C CA . LEU F 1 361 ? 18.227 -45.566 24.258 1.00 34.86 358 LEU F CA 1
ATOM 18671 C C . LEU F 1 361 ? 17.760 -44.146 23.891 1.00 34.89 358 LEU F C 1
ATOM 18672 O O . LEU F 1 361 ? 17.295 -43.391 24.753 1.00 34.88 358 LEU F O 1
ATOM 18677 N N . GLY F 1 362 ? 17.806 -43.728 22.629 1.00 35.02 359 GLY F N 1
ATOM 18678 C CA . GLY F 1 362 ? 17.257 -42.438 22.198 1.00 35.12 359 GLY F CA 1
ATOM 18679 C C . GLY F 1 362 ? 18.262 -41.306 22.185 1.00 35.17 359 GLY F C 1
ATOM 18680 O O . GLY F 1 362 ? 17.880 -40.151 22.039 1.00 34.37 359 GLY F O 1
ATOM 18681 N N . TYR F 1 363 ? 19.565 -41.573 22.298 1.00 35.94 360 TYR F N 1
ATOM 18682 C CA . TYR F 1 363 ? 20.596 -40.544 22.399 1.00 36.31 360 TYR F CA 1
ATOM 18683 C C . TYR F 1 363 ? 20.900 -39.918 21.056 1.00 36.64 360 TYR F C 1
ATOM 18684 O O . TYR F 1 363 ? 21.092 -38.714 20.997 1.00 37.34 360 TYR F O 1
ATOM 18693 N N . ARG F 1 364 ? 20.975 -40.656 19.948 1.00 37.44 361 ARG F N 1
ATOM 18694 C CA . ARG F 1 364 ? 20.990 -40.069 18.590 1.00 38.20 361 ARG F CA 1
ATOM 18695 C C . ARG F 1 364 ? 19.889 -40.678 17.768 1.00 38.05 361 ARG F C 1
ATOM 18696 O O . ARG F 1 364 ? 19.520 -41.835 17.973 1.00 38.16 361 ARG F O 1
ATOM 18704 N N . SER F 1 365 ? 19.360 -39.955 16.792 1.00 37.89 362 SER F N 1
ATOM 18705 C CA . SER F 1 365 ? 18.321 -40.431 15.895 1.00 37.73 362 SER F CA 1
ATOM 18706 C C . SER F 1 365 ? 18.811 -41.491 14.942 1.00 37.59 362 SER F C 1
ATOM 18707 O O . SER F 1 365 ? 19.993 -41.635 14.717 1.00 37.96 362 SER F O 1
ATOM 18710 N N . ALA F 1 366 ? 17.923 -42.257 14.329 1.00 38.11 363 ALA F N 1
ATOM 18711 C CA . ALA F 1 366 ? 18.222 -43.119 13.197 1.00 38.31 363 ALA F CA 1
ATOM 18712 C C . ALA F 1 366 ? 18.744 -42.293 12.017 1.00 38.81 363 ALA F C 1
ATOM 18713 O O . ALA F 1 366 ? 19.663 -42.724 11.303 1.00 39.28 363 ALA F O 1
ATOM 18715 N N . GLU F 1 367 ? 18.183 -41.111 11.767 1.00 38.85 364 GLU F N 1
ATOM 18716 C CA . GLU F 1 367 ? 18.597 -40.199 10.698 1.00 39.02 364 GLU F CA 1
ATOM 18717 C C . GLU F 1 367 ? 20.058 -39.779 10.837 1.00 38.10 364 GLU F C 1
ATOM 18718 O O . GLU F 1 367 ? 20.793 -39.773 9.873 1.00 37.84 364 GLU F O 1
ATOM 18724 N N . THR F 1 368 ? 20.516 -39.403 12.021 1.00 37.61 365 THR F N 1
ATOM 18725 C CA . THR F 1 368 ? 21.906 -38.997 12.278 1.00 36.84 365 THR F CA 1
ATOM 18726 C C . THR F 1 368 ? 22.865 -40.159 12.206 1.00 36.02 365 THR F C 1
ATOM 18727 O O . THR F 1 368 ? 23.942 -40.061 11.607 1.00 35.64 365 THR F O 1
ATOM 18731 N N . LEU F 1 369 ? 22.539 -41.294 12.808 1.00 35.55 366 LEU F N 1
ATOM 18732 C CA . LEU F 1 369 ? 23.401 -42.462 12.777 1.00 34.75 366 LEU F CA 1
ATOM 18733 C C . LEU F 1 369 ? 23.474 -42.947 11.333 1.00 34.48 366 LEU F C 1
ATOM 18734 O O . LEU F 1 369 ? 24.531 -43.359 10.870 1.00 34.19 366 LEU F O 1
ATOM 18739 N N . SER F 1 370 ? 22.404 -42.861 10.544 1.00 34.63 367 SER F N 1
ATOM 18740 C CA . SER F 1 370 ? 22.457 -43.192 9.130 1.00 34.55 367 SER F CA 1
ATOM 18741 C C . SER F 1 370 ? 23.362 -42.237 8.381 1.00 35.11 367 SER F C 1
ATOM 18742 O O . SER F 1 370 ? 24.122 -42.663 7.494 1.00 34.52 367 SER F O 1
ATOM 18745 N N . PHE F 1 371 ? 23.332 -40.934 8.701 1.00 35.18 368 PHE F N 1
ATOM 18746 C CA . PHE F 1 371 ? 24.047 -39.923 7.970 1.00 35.23 368 PHE F CA 1
ATOM 18747 C C . PHE F 1 371 ? 25.549 -40.116 8.175 1.00 35.65 368 PHE F C 1
ATOM 18748 O O . PHE F 1 371 ? 26.314 -40.135 7.211 1.00 34.74 368 PHE F O 1
ATOM 18756 N N . TYR F 1 372 ? 26.012 -40.290 9.409 1.00 35.77 369 TYR F N 1
ATOM 18757 C CA . TYR F 1 372 ? 27.404 -40.506 9.692 1.00 36.54 369 TYR F CA 1
ATOM 18758 C C . TYR F 1 372 ? 27.787 -41.959 9.422 1.00 37.33 369 TYR F C 1
ATOM 18759 O O . TYR F 1 372 ? 28.827 -42.407 9.863 1.00 36.89 369 TYR F O 1
ATOM 18768 N N . GLU F 1 373 ? 26.988 -42.732 8.675 1.00 38.86 370 GLU F N 1
ATOM 18769 C CA . GLU F 1 373 ? 27.317 -44.098 8.213 1.00 39.35 370 GLU F CA 1
ATOM 18770 C C . GLU F 1 373 ? 27.590 -45.074 9.374 1.00 39.52 370 GLU F C 1
ATOM 18771 O O . GLU F 1 373 ? 28.294 -46.070 9.192 1.00 39.84 370 GLU F O 1
ATOM 18777 N N . ARG F 1 374 ? 27.023 -44.861 10.563 1.00 39.77 371 ARG F N 1
ATOM 18778 C CA . ARG F 1 374 ? 27.168 -45.743 11.711 1.00 40.64 371 ARG F CA 1
ATOM 18779 C C . ARG F 1 374 ? 26.046 -46.782 11.751 1.00 40.33 371 ARG F C 1
ATOM 18780 O O . ARG F 1 374 ? 26.252 -47.947 12.115 1.00 39.57 371 ARG F O 1
ATOM 18788 N N . LEU F 1 375 ? 24.826 -46.408 11.407 1.00 40.65 372 LEU F N 1
ATOM 18789 C CA . LEU F 1 375 ? 23.764 -47.344 11.122 1.00 41.01 372 LEU F CA 1
ATOM 18790 C C . LEU F 1 375 ? 23.753 -47.609 9.610 1.00 41.56 372 LEU F C 1
ATOM 18791 O O . LEU F 1 375 ? 23.393 -46.741 8.824 1.00 41.65 372 LEU F O 1
ATOM 18796 N N . GLN F 1 376 ? 24.166 -48.783 9.145 1.00 42.27 373 GLN F N 1
ATOM 18797 C CA . GLN F 1 376 ? 24.258 -49.094 7.719 1.00 42.69 373 GLN F CA 1
ATOM 18798 C C . GLN F 1 376 ? 22.995 -49.702 7.189 1.00 42.94 373 GLN F C 1
ATOM 18799 O O . GLN F 1 376 ? 22.333 -50.476 7.889 1.00 42.50 373 GLN F O 1
ATOM 18805 N N . GLY F 1 377 ? 22.649 -49.436 5.930 1.00 43.39 374 GLY F N 1
ATOM 18806 C CA . GLY F 1 377 ? 21.461 -49.964 5.277 1.00 43.57 374 GLY F CA 1
ATOM 18807 C C . GLY F 1 377 ? 20.692 -48.829 4.645 1.00 44.19 374 GLY F C 1
ATOM 18808 O O . GLY F 1 377 ? 21.031 -47.656 4.849 1.00 44.77 374 GLY F O 1
ATOM 18809 N N . ASP F 1 378 ? 19.637 -49.099 3.880 1.00 45.23 375 ASP F N 1
ATOM 18810 C CA . ASP F 1 378 ? 18.842 -48.079 3.184 1.00 44.97 375 ASP F CA 1
ATOM 18811 C C . ASP F 1 378 ? 18.332 -47.062 4.179 1.00 44.87 375 ASP F C 1
ATOM 18812 O O . ASP F 1 378 ? 17.753 -47.444 5.191 1.00 44.82 375 ASP F O 1
ATOM 18817 N N . ALA F 1 379 ? 18.545 -45.764 3.962 1.00 44.65 376 ALA F N 1
ATOM 18818 C CA . ALA F 1 379 ? 18.182 -44.708 4.914 1.00 44.52 376 ALA F CA 1
ATOM 18819 C C . ALA F 1 379 ? 16.667 -44.697 5.149 1.00 44.64 376 ALA F C 1
ATOM 18820 O O . ALA F 1 379 ? 16.204 -44.380 6.250 1.00 44.61 376 ALA F O 1
ATOM 18822 N N . THR F 1 380 ? 15.858 -45.031 4.143 1.00 44.24 377 THR F N 1
ATOM 18823 C CA . THR F 1 380 ? 14.418 -45.182 4.257 1.00 44.21 377 THR F CA 1
ATOM 18824 C C . THR F 1 380 ? 14.037 -46.216 5.310 1.00 43.82 377 THR F C 1
ATOM 18825 O O . THR F 1 380 ? 13.113 -45.991 6.085 1.00 43.64 377 THR F O 1
ATOM 18829 N N . ILE F 1 381 ? 14.721 -47.355 5.401 1.00 43.66 378 ILE F N 1
ATOM 18830 C CA . ILE F 1 381 ? 14.456 -48.385 6.416 1.00 43.55 378 ILE F CA 1
ATOM 18831 C C . ILE F 1 381 ? 14.901 -47.910 7.812 1.00 43.40 378 ILE F C 1
ATOM 18832 O O . ILE F 1 381 ? 14.242 -48.199 8.815 1.00 43.39 378 ILE F O 1
ATOM 18837 N N . ALA F 1 382 ? 16.001 -47.184 7.941 1.00 43.26 379 ALA F N 1
ATOM 18838 C CA . ALA F 1 382 ? 16.429 -46.589 9.201 1.00 43.75 379 ALA F CA 1
ATOM 18839 C C . ALA F 1 382 ? 15.412 -45.565 9.715 1.00 43.83 379 ALA F C 1
ATOM 18840 O O . ALA F 1 382 ? 15.145 -45.539 10.913 1.00 43.71 379 ALA F O 1
ATOM 18842 N N . GLN F 1 383 ? 14.811 -44.709 8.875 1.00 44.51 380 GLN F N 1
ATOM 18843 C CA . GLN F 1 383 ? 13.780 -43.729 9.294 1.00 45.12 380 GLN F CA 1
ATOM 18844 C C . GLN F 1 383 ? 12.553 -44.418 9.886 1.00 44.51 380 GLN F C 1
ATOM 18845 O O . GLN F 1 383 ? 12.063 -44.023 10.948 1.00 44.25 380 GLN F O 1
ATOM 18851 N N . ARG F 1 384 ? 12.006 -45.426 9.207 1.00 44.14 381 ARG F N 1
ATOM 18852 C CA . ARG F 1 384 ? 10.900 -46.238 9.680 1.00 44.09 381 ARG F CA 1
ATOM 18853 C C . ARG F 1 384 ? 11.199 -46.930 10.998 1.00 43.09 381 ARG F C 1
ATOM 18854 O O . ARG F 1 384 ? 10.342 -46.952 11.867 1.00 42.86 381 ARG F O 1
ATOM 18862 N N . LEU F 1 385 ? 12.360 -47.551 11.207 1.00 42.17 382 LEU F N 1
ATOM 18863 C CA . LEU F 1 385 ? 12.707 -48.092 12.516 1.00 41.54 382 LEU F CA 1
ATOM 18864 C C . LEU F 1 385 ? 12.740 -46.952 13.500 1.00 40.99 382 LEU F C 1
ATOM 18865 O O . LEU F 1 385 ? 12.152 -47.060 14.576 1.00 40.76 382 LEU F O 1
ATOM 18870 N N . GLY F 1 386 ? 13.399 -45.834 13.195 1.00 40.71 383 GLY F N 1
ATOM 18871 C CA . GLY F 1 386 ? 13.473 -44.665 14.095 1.00 40.79 383 GLY F CA 1
ATOM 18872 C C . GLY F 1 386 ? 12.093 -44.124 14.459 1.00 40.69 383 GLY F C 1
ATOM 18873 O O . GLY F 1 386 ? 11.872 -43.668 15.582 1.00 40.09 383 GLY F O 1
ATOM 18874 N N . GLN F 1 387 ? 11.120 -44.172 13.553 1.00 40.37 384 GLN F N 1
ATOM 18875 C CA . GLN F 1 387 ? 9.742 -43.804 13.831 1.00 40.72 384 GLN F CA 1
ATOM 18876 C C . GLN F 1 387 ? 9.118 -44.660 14.957 1.00 40.52 384 GLN F C 1
ATOM 18877 O O . GLN F 1 387 ? 8.268 -44.179 15.688 1.00 40.21 384 GLN F O 1
ATOM 18883 N N . ARG F 1 388 ? 9.518 -45.914 15.172 1.00 40.65 385 ARG F N 1
ATOM 18884 C CA . ARG F 1 388 ? 8.998 -46.766 16.258 1.00 40.53 385 ARG F CA 1
ATOM 18885 C C . ARG F 1 388 ? 9.797 -46.587 17.542 1.00 40.64 385 ARG F C 1
ATOM 18886 O O . ARG F 1 388 ? 9.455 -47.158 18.572 1.00 40.09 385 ARG F O 1
ATOM 18894 N N . LEU F 1 389 ? 10.905 -45.863 17.542 1.00 40.95 386 LEU F N 1
ATOM 18895 C CA . LEU F 1 389 ? 11.719 -45.739 18.726 1.00 41.54 386 LEU F CA 1
ATOM 18896 C C . LEU F 1 389 ? 11.190 -44.706 19.719 1.00 41.97 386 LEU F C 1
ATOM 18897 O O . LEU F 1 389 ? 10.364 -43.830 19.401 1.00 40.87 386 LEU F O 1
ATOM 18902 N N . VAL F 1 390 ? 11.625 -44.836 20.961 1.00 42.67 387 VAL F N 1
ATOM 18903 C CA . VAL F 1 390 ? 11.394 -43.913 22.044 1.00 43.51 387 VAL F CA 1
ATOM 18904 C C . VAL F 1 390 ? 11.855 -42.504 21.647 1.00 44.42 387 VAL F C 1
ATOM 18905 O O . VAL F 1 390 ? 12.813 -42.348 20.910 1.00 44.64 387 VAL F O 1
ATOM 18909 N N . LYS F 1 391 ? 11.204 -41.433 22.077 1.00 45.96 388 LYS F N 1
ATOM 18910 C CA . LYS F 1 391 ? 11.586 -40.064 21.685 1.00 47.01 388 LYS F CA 1
ATOM 18911 C C . LYS F 1 391 ? 12.086 -39.317 22.928 1.00 47.48 388 LYS F C 1
ATOM 18912 O O . LYS F 1 391 ? 11.599 -39.538 24.044 1.00 47.87 388 LYS F O 1
ATOM 18918 N N . GLY F 1 392 ? 13.097 -38.463 22.795 1.00 47.92 389 GLY F N 1
ATOM 18919 C CA . GLY F 1 392 ? 13.794 -37.837 23.924 1.00 47.93 389 GLY F CA 1
ATOM 18920 C C . GLY F 1 392 ? 15.076 -38.567 24.309 1.00 47.98 389 GLY F C 1
ATOM 18921 O O . GLY F 1 392 ? 15.159 -39.797 24.193 1.00 47.76 389 GLY F O 1
ATOM 18930 N N . PRO F 1 394 ? 18.061 -40.114 26.776 1.00 43.45 391 PRO F N 1
ATOM 18931 C CA . PRO F 1 394 ? 18.182 -40.701 28.085 1.00 42.54 391 PRO F CA 1
ATOM 18932 C C . PRO F 1 394 ? 18.569 -39.656 29.135 1.00 42.17 391 PRO F C 1
ATOM 18933 O O . PRO F 1 394 ? 19.358 -38.753 28.827 1.00 42.57 391 PRO F O 1
ATOM 18937 N N . ILE F 1 395 ? 18.093 -39.720 30.376 1.00 41.23 392 ILE F N 1
ATOM 18938 C CA . ILE F 1 395 ? 18.560 -38.838 31.435 1.00 41.06 392 ILE F CA 1
ATOM 18939 C C . ILE F 1 395 ? 19.055 -39.687 32.591 1.00 40.44 392 ILE F C 1
ATOM 18940 O O . ILE F 1 395 ? 18.341 -40.558 33.055 1.00 39.43 392 ILE F O 1
ATOM 18945 N N . LEU F 1 396 ? 20.272 -39.469 33.094 1.00 40.64 393 LEU F N 1
ATOM 18946 C CA . LEU F 1 396 ? 20.793 -40.159 34.277 1.00 40.96 393 LEU F CA 1
ATOM 18947 C C . LEU F 1 396 ? 21.228 -39.145 35.328 1.00 41.07 393 LEU F C 1
ATOM 18948 O O . LEU F 1 396 ? 22.056 -38.264 35.076 1.00 41.46 393 LEU F O 1
ATOM 18953 N N . GLU F 1 397 ? 20.696 -39.205 36.531 1.00 41.60 394 GLU F N 1
ATOM 18954 C CA . GLU F 1 397 ? 21.020 -38.250 37.583 1.00 42.34 394 GLU F CA 1
ATOM 18955 C C . GLU F 1 397 ? 21.462 -39.005 38.786 1.00 42.63 394 GLU F C 1
ATOM 18956 O O . GLU F 1 397 ? 21.062 -38.673 39.897 1.00 41.98 394 GLU F O 1
ATOM 18962 N N . ASP F 1 398 ? 22.256 -40.069 38.608 1.00 43.10 395 ASP F N 1
ATOM 18963 C CA . ASP F 1 398 ? 22.910 -40.789 39.691 1.00 42.95 395 ASP F CA 1
ATOM 18964 C C . ASP F 1 398 ? 24.349 -40.968 39.319 1.00 42.97 395 ASP F C 1
ATOM 18965 O O . ASP F 1 398 ? 24.703 -40.890 38.148 1.00 42.93 395 ASP F O 1
ATOM 18970 N N . TYR F 1 399 ? 25.231 -41.185 40.281 1.00 43.64 396 TYR F N 1
ATOM 18971 C CA . TYR F 1 399 ? 26.647 -41.353 40.018 1.00 43.76 396 TYR F CA 1
ATOM 18972 C C . TYR F 1 399 ? 27.145 -42.613 40.686 1.00 43.44 396 TYR F C 1
ATOM 18973 O O . TYR F 1 399 ? 26.843 -42.865 41.847 1.00 43.33 396 TYR F O 1
ATOM 18982 N N . PHE F 1 400 ? 27.926 -43.434 40.000 1.00 43.59 397 PHE F N 1
ATOM 18983 C CA . PHE F 1 400 ? 28.564 -44.620 40.585 1.00 43.75 397 PHE F CA 1
ATOM 18984 C C . PHE F 1 400 ? 29.885 -44.925 39.859 1.00 43.92 397 PHE F C 1
ATOM 18985 O O . PHE F 1 400 ? 30.154 -44.466 38.738 1.00 43.77 397 PHE F O 1
#

Secondary structure (DSSP, 8-state):
--EEEE--TT----HHHHHHTT----HHHHHHHHHHHHTS---EEEETTEEEEE--B---EEETTEEE--EE---EE-TT--SS-HHHH----HHHHHTT--EEEE--S-HHHHHTTT-----EEEEEEEEGGGSPP----SSEEEE--HHHHHHHHHHHHHHSGGGGEEEE---HHHHHHHH--SSS--EEEEEE-TTS-EEEEEEEEEETTEEEEEEEEESSHHHHHHHHHHHHTTGGG-SEEEEEEE--S--STT------EEEEEE--EESSHHHHHHT--PPP-S-EEEEEEEE-TT-GGG-EEEEEEE-SSS-EEEEES----SEEEEHHHHHHHHHTSS-HHHHHHTTSSEE-HHHHHHHHHHS----------/--EEEE--TT----HHHHHHTT----HHHHHHHHHHHTT----EEEETTEEEEE--B---EEETTEEE--EE---EE-GGGTTS-HHHH----HHHHHTT--EEEE--S-HHHHHTTT-----EEEEEEEEGGGSPP----SSEEEE--HHHHHHHHHHHHHHSGGGSEEEE---HHHHHHHH-BTTB--EEEEEE-TTS-EEEEEEEEEETTEEEEEEEEESSHHHHHHHHHHHHTTGGG-SEEEEEEE--S--STT------EEEEEE--EESSHHHHHHH--PPP-S-EEEEEEEE-TT-GGG-EEEEEEE-SSSPEEEEES----EEEEEHHHHHHHHHTSS-HHHHHHTTSSBS-HHHHHHHHHHS----------/--EEEE--TT----HHHHHHTT----HHHHHHHHHHHTTS---EEEETTEEEEE--B---EEETTEEE--EE---EE-GGGTTS-HHHH----HHHHHTT--EEEE--S-HHHHHTTT-----EEEEEEEEGGGSPP----SSEEEE--HHHHHHHHHHHHHHSGGGSEEEE---HHHHHHHH--TTS--EEEEEEPTTS-EEEEEEEEEETTEEEEEEEEESSHHHHHHHHHHHHTTGGG-SEEEEEEE--S--STT------EEEEEE--EESSHHHHHHH--PPP-S-EEEEEEEE-TT-GGG-EEEEEEE-SSS-EEEEE----EEEEHHHHHHHHHTSS-HHHHHHTTSSBS-HHHHHHHHHHSPP--------/--EEEE--TT----HHHHHHHT----HHHHHHHHHHHHHS---EEEETTEEEEE--B---EEETTEEE--EE---EE-TT--SS-HHHH----HHHHHTT--EEEE--SSHHHHHTTT-----EEEEEEEEGGGSPP----SSEEEE--HHHHHHHHHHHHHHSGGGGEEEE---HHHHHHHH--TTSPPEEEEEE-TTS-EEEEEEEEEETTEEEEEEEEESSHHHHHHHHHHHHTTGGG-SEEEEEEE--S--STT------EEEEEE--EESSHHHHHHH--PPP-S-EEEEEEEE-TT-GGG-EEEEEEE-SSS-EEEEE---EEEEEHHHHHHHHHTSS-HHHHHHTTSSEE-HHHHHHHHHHS----------/--EEEE--TT----HHHHHHTT----HHHHHHHHHHHTT----EEEETTEEEEE--B---EEETTEEE--EE---EE-GGGTTS-HHHH----HHHHHTT--EEEE--S-HHHHHTTT-----EEEEEEEEGGGSPP----SSEEEEE-HHHHHHHHHHHHHHSGGGSEEEE---HHHHHHHH--TTS--EEEEEE-TTS-EEEEEEEEEETTEEEEEEEEESSHHHHHHHHHHHHTTGGG-SEEEEEEE--S--STT------EEEEEE--EESSHHHHHHH--PPP-S-EEEEEEEE-TT-GGG-EEEEEEE-SSS-EEEEE---EEEEEHHHHHHHHHTSS-HHHHHHTTSSBS-HHHHHHHHTTS----------/--EEEE--TT----HHHHHHTT----HHHHHHHHHHHTTS---EEEETTEEEEE--B---EEETTEEE--EE---EE-TT--SS-HHHH----HHHHHTT--EEEE--S-HHHHHTTT-----EEEEEEEEGGGSPP----SSEEEEE-HHHHHHHHHHHHHHSGGGSEEEE---HHHHHHHH--TTS--EEEEEE-TTS-EEEEEEEEEETTEEEEEEEEESSHHHHHHHHHHHHTTGGG-SEEEEEEE--S--STT------EEEEEE--EESSHHHHHHH--PPP-S-EEEEEEEE-TT-GGG-EEEEEEE-SSSPEEEEE----EEEEEHHHHHHHHHTSS-HHHHHHTTSSBS-HHHHHHHHHHS----------

CATH classification: 3.40.630.30 (+2 more: 3.30.1050.10, 3.40.630.30)

Nearest PDB structures (foldseek):
  2hv2-assembly1_D  TM=1.001E+00  e=3.083E-78  Enterococcus faecalis
  3n7z-assembly1_A  TM=9.155E-01  e=6.341E-34  Bacillus anthracis str. Sterne
  3n7z-assembly1_D  TM=9.056E-01  e=1.304E-33  Bacillus anthracis str. Sterne
  3n7z-assembly1_E  TM=9.006E-01  e=3.545E-32  Bacillus anthracis str. Sterne
  3n7z-assembly1_C  TM=8.993E-01  e=4.508E-32  Bacillus anthracis str. Sterne

Organism: Enterococcus faecalis (strain ATCC 700802 / V583) (NCBI:txid226185)